Protein 2KMF (pdb70)

CATH classification: 1.20.58.810

Secondary structure (DSSP, 8-state):
-----SS--SS--S-HHHHHHHHHHHHHHHHHS-TT-TTHHHHHHHHHHHHHHHHHHTHHHH-SSS-HHHHHHHHHHHHHHHHHHHHSSPPPPHHHHHHHHHHHHHHHHHHHHT-

Sequence (115 aa):
GPLGSCDSGTGLTGNYSQDTLTVIATLREAIDLPQDAPNRQEVQDTARGQINDYISRYRRKGDAGGLKSFTTMQTALNSLAGYYTSYGARPIPEKLKKRLQLEFTQAERSIERGVGPLGSCDSGTGLTGNYSQDTLTVIATLREAIDLPQDAPNRQEVQDTARGQINDYISRYRRKGDAGGLKSFTTMQTALNSLAGYYTSYGARPIPEKLKKRLQLEFTQAERSIERGVGPLGSCDSGTGLTGNYSQDTLTVIATLREAIDLPQDAPNRQEVQDTARGQINDYISRYRRKGDAGGLKSFTTMQTALNSLAGYYTSYGARPIPEKLKKRLQLEFTQAERSIERGVGPLGSCDSGTGLTGNYSQDTLTVIATLREAIDLPQDAPNRQEVQDTARGQINDYISRYRRKGDAGGLKSFTTMQTALNSLAGYYTSYGARPIPEKLKKRLQLEFTQAERSIERGVGPLGSCDSGTGLTGNYSQDTLTVIATLREAIDLPQDAPNRQEVQDTARGQINDYISRYRRKGDAGGLKSFTTMQTALNSLAGYYTSYGARPIPEKLKKRLQLEFTQAERSIERGVGPLGSCDSGTGLTGNYSQDTLTVIATLREAIDLPQDAPNRQEVQDTARGQINDYISRYRRKGDAGGLKSFTTMQTALNSLAGYYTSYGARPIPEKLKKRLQLEFTQAERSIERGVGPLGSCDSGTGLTGNYSQDTLTVIATLREAIDLPQDAPNRQEVQDTARGQINDYISRYRRKGDAGGLKSFTTMQTALNSLAGYYTSYGARPIPEKLKKRLQLEFTQAERSIERGVGPLGSCDSGTGLTGNYSQDTLTVIATLREAIDLPQDAPNRQEVQDTARGQINDYISRYRRKGDAGGLKSFTTMQTALNSLAGYYTSYGARPIPEKLKKRLQLEFTQAERSIERGVGPLGSCDSGTGLTGNYSQDTLTVIATLREAIDLPQDAPNRQEVQDTARGQINDYISRYRRKGDAGGLKSFTTMQTALNSLAGYYTSYGARPIPEKLKKRLQLEFTQAERSIERGVGPLGSCDSGTGLTGNYSQDTLTVIATLREAIDLPQDAPNRQEVQDTARGQINDYISRYRRKGDAGGLKSFTTMQTALNSLAGYYTSYGARPIPEKLKKRLQLEFTQAERSIERGVGPLGSCDSGTGLTGNYSQDTLTVIATLREAIDLPQDAPNRQEVQDTARGQINDYISRYRRKGDAGGLKSFTTMQTALNSLAGYYTSYGARPIPEKLKKRLQLEFTQAERSIERGVGPLGSCDSGTGLTGNYSQDTLTVIATLREAIDLPQDAPNRQEVQDTARGQINDYISRYRRKGDAGGLKSFTTMQTALNSLAGYYTSYGARPIPEKLKKRLQLEFTQAERSIERGVGPLGSCDSGTGLTGNYSQDTLTVIATLREAIDLPQDAPNRQEVQDTARGQINDYISRYRRKGDAGGLKSFTTMQTALNSLAGYYTSYGARPIPEKLKKRLQLEFTQAERSIERGVGPLGSCDSGTGLTGNYSQDTLTVIATLREAIDLPQDAPNRQEVQDTARGQINDYISRYRRKGDAGGLKSFTTMQTALNSLAGYYTSYGARPIPEKLKKRLQLEFTQAERSIERGVGPLGSCDSGTGLTGNYSQDTLTVIATLREAIDLPQDAPNRQEVQDTARGQINDYISRYRRKGDAGGLKSFTTMQTALNSLAGYYTSYGARPIPEKLKKRLQLEFTQAERSIERGVGPLGSCDSGTGLTGNYSQDTLTVIATLREAIDLPQDAPNRQEVQDTARGQINDYISRYRRKGDAGGLKSFTTMQTALNSLAGYYTSYGARPIPEKLKKRLQLEFTQAERSIERGVGPLGSCDSGTGLTGNYSQDTLTVIATLREAIDLPQDAPNRQEVQDTARGQINDYISRYRRKGDAGGLKSFTTMQTALNSLAGYYTSYGARPIPEKLKKRLQLEFTQAERSIERGVGPLGSCDSGTGLTGNYSQDTLTVIATLREAIDLPQDAPNRQEVQDTARGQINDYISRYRRKGDAGGLKSFTTMQTALNSLAGYYTSYGARPIPEKLKKRLQLEFTQAERSIERGVGPLGSCDSGTGLTGNYSQDTLTVIATLREAIDLPQDAPNRQEVQDTARGQINDYISRYRRKGDAGGLKSFTTMQTALNSLAGYYTSYGARPIPEKLKKRLQLEFTQAERSIERGVGPLGSCDSGTGLTGNYSQDTLTVIATLREAIDLPQDAPNRQEVQDTARGQINDYISRYRRKGDAGGLKSFTTMQTALNSLAGYYTSYGARPIPEKLKKRLQLEFTQAERSIERGV

GO terms:
  GO:0010206 photosystem II repair (P, IMP)
  GO:0010207 photosystem II assembly (P, IMP)
  GO:0030096 plasma membrane-derived thylakoid photosystem II (C, IDA)

Organism: Synechocystis sp. (strain ATCC 27184 / PCC 6803 / Kazusa) (NCBI:txid1111708)

Foldseek 3Di:
DDDDAPPDDLQAPLDLLVLLVRLLVLVLCLLVDDPPDPCNLVSLVSSLRSLCVNCVSCVVVPVDPPQPLNNLSVCLSVVVNCVCVVVPSDRDDPVVSVVSNVSSVVNNVSSVVVD

InterPro domains:
  IPR017488 Photosystem II Psb27, cyanobacteria [TIGR03044] (7-133)
  IPR025585 Photosystem II Psb27 [MF_01481] (6-130)
  IPR025585 Photosystem II Psb27 [PF13326] (25-129)
  IPR025585 Photosystem II Psb27 [PTHR34041] (27-129)
  IPR038450 Photosystem II Psb27 superfamily [G3DSA:1.20.58.810] (24-134)

Solvent-accessible surface area: 6934 Å² total; per-residue (Å²): 112,132,159,76,95,143,112,102,57,56,34,18,83,42,55,32,66,87,0,0,98,25,0,4,47,26,0,52,115,2,10,94,31,79,111,124,13,134,58,19,96,121,26,3,89,69,0,74,19,2,3,71,43,0,6,66,97,21,110,223,79,40,96,25,79,58,30,135,1,1,54,39,0,52,89,5,0,72,50,0,7,30,56,8,84,77,139,28,39,155,67,16,64,106,169,11,49,127,142,4,45,104,45,0,29,91,0,61,148,10,34,155,175,48,63

Structure (mmCIF, N/CA/C/O backbone):
data_2KMF
#
_entry.id   2KMF
#
loop_
_atom_site.group_PDB
_atom_site.id
_atom_site.type_symbol
_atom_site.label_atom_id
_atom_site.label_alt_id
_atom_site.label_comp_id
_atom_site.label_asym_id
_atom_site.label_entity_id
_atom_site.label_seq_id
_atom_site.pdbx_PDB_ins_code
_atom_site.Cartn_x
_atom_site.Cartn_y
_atom_site.Cartn_z
_atom_site.occupancy
_atom_site.B_iso_or_equiv
_atom_site.auth_seq_id
_atom_site.auth_comp_id
_atom_site.auth_asym_id
_atom_site.auth_atom_id
_atom_site.pdbx_PDB_model_num
ATOM 1 N N . GLY A 1 1 ? 19.180 0.914 -16.284 1.00 0.00 -4 GLY A N 1
ATOM 2 C CA . GLY A 1 1 ? 18.696 0.433 -14.960 1.00 0.00 -4 GLY A CA 1
ATOM 3 C C . GLY A 1 1 ? 19.739 0.742 -13.889 1.00 0.00 -4 GLY A C 1
ATOM 4 O O . GLY A 1 1 ? 20.182 -0.150 -13.166 1.00 0.00 -4 GLY A O 1
ATOM 10 N N . PRO A 1 2 ? 20.134 1.983 -13.777 1.00 0.00 -3 PRO A N 1
ATOM 11 C CA . PRO A 1 2 ? 21.149 2.419 -12.769 1.00 0.00 -3 PRO A CA 1
ATOM 12 C C . PRO A 1 2 ? 20.629 2.280 -11.336 1.00 0.00 -3 PRO A C 1
ATOM 13 O O . PRO A 1 2 ? 21.411 2.241 -10.385 1.00 0.00 -3 PRO A O 1
ATOM 24 N N . LEU A 1 3 ? 19.310 2.206 -11.189 1.00 0.00 -2 LEU A N 1
ATOM 25 C CA . LEU A 1 3 ? 18.707 2.072 -9.866 1.00 0.00 -2 LEU A CA 1
ATOM 26 C C . LEU A 1 3 ? 18.847 0.636 -9.365 1.00 0.00 -2 LEU A C 1
ATOM 27 O O . LEU A 1 3 ? 18.678 -0.318 -10.124 1.00 0.00 -2 LEU A O 1
ATOM 43 N N . GLY A 1 4 ? 19.157 0.494 -8.079 1.00 0.00 -1 GLY A N 1
ATOM 44 C CA . GLY A 1 4 ? 19.319 -0.825 -7.479 1.00 0.00 -1 GLY A CA 1
ATOM 45 C C . GLY A 1 4 ? 20.120 -0.736 -6.184 1.00 0.00 -1 GLY A C 1
ATOM 46 O O . GLY A 1 4 ? 21.341 -0.578 -6.209 1.00 0.00 -1 GLY A O 1
ATOM 50 N N . SER A 1 5 ? 19.426 -0.840 -5.056 1.00 0.00 0 SER A N 1
ATOM 51 C CA . SER A 1 5 ? 20.085 -0.766 -3.758 1.00 0.00 0 SER A CA 1
ATOM 52 C C . SER A 1 5 ? 20.788 -2.084 -3.440 1.00 0.00 0 SER A C 1
ATOM 53 O O . SER A 1 5 ? 20.482 -3.119 -4.031 1.00 0.00 0 SER A O 1
ATOM 61 N N . CYS A 1 6 ? 21.732 -2.034 -2.504 1.00 0.00 1 CYS A N 1
ATOM 62 C CA . CYS A 1 6 ? 22.471 -3.230 -2.114 1.00 0.00 1 CYS A CA 1
ATOM 63 C C . CYS A 1 6 ? 21.534 -4.254 -1.481 1.00 0.00 1 CYS A C 1
ATOM 64 O O . CYS A 1 6 ? 21.666 -5.455 -1.711 1.00 0.00 1 CYS A O 1
ATOM 72 N N . ASP A 1 7 ? 20.588 -3.768 -0.686 1.00 0.00 2 ASP A N 1
ATOM 73 C CA . ASP A 1 7 ? 19.631 -4.647 -0.026 1.00 0.00 2 ASP A CA 1
ATOM 74 C C . ASP A 1 7 ? 18.666 -5.243 -1.043 1.00 0.00 2 ASP A C 1
ATOM 75 O O . ASP A 1 7 ? 18.422 -4.659 -2.098 1.00 0.00 2 ASP A O 1
ATOM 84 N N . SER A 1 8 ? 18.117 -6.414 -0.717 1.00 0.00 3 SER A N 1
ATOM 85 C CA . SER A 1 8 ? 17.171 -7.093 -1.605 1.00 0.00 3 SER A CA 1
ATOM 86 C C . SER A 1 8 ? 15.944 -7.550 -0.823 1.00 0.00 3 SER A C 1
ATOM 87 O O . SER A 1 8 ? 16.063 -8.203 0.214 1.00 0.00 3 SER A O 1
ATOM 95 N N . GLY A 1 9 ? 14.764 -7.197 -1.329 1.00 0.00 4 GLY A N 1
ATOM 96 C CA . GLY A 1 9 ? 13.508 -7.569 -0.678 1.00 0.00 4 GLY A CA 1
ATOM 97 C C . GLY A 1 9 ? 13.011 -6.448 0.229 1.00 0.00 4 GLY A C 1
ATOM 98 O O . GLY A 1 9 ? 13.670 -6.086 1.205 1.00 0.00 4 GLY A O 1
ATOM 102 N N . THR A 1 10 ? 11.842 -5.904 -0.098 1.00 0.00 5 THR A N 1
ATOM 103 C CA . THR A 1 10 ? 11.262 -4.825 0.695 1.00 0.00 5 THR A CA 1
ATOM 104 C C . THR A 1 10 ? 10.896 -5.327 2.086 1.00 0.00 5 THR A C 1
ATOM 105 O O . THR A 1 10 ? 10.931 -4.574 3.061 1.00 0.00 5 THR A O 1
ATOM 116 N N . GLY A 1 11 ? 10.546 -6.605 2.169 1.00 0.00 6 GLY A N 1
ATOM 117 C CA . GLY A 1 11 ? 10.172 -7.209 3.445 1.00 0.00 6 GLY A CA 1
ATOM 118 C C . GLY A 1 11 ? 9.323 -8.464 3.240 1.00 0.00 6 GLY A C 1
ATOM 119 O O . GLY A 1 11 ? 9.205 -9.294 4.141 1.00 0.00 6 GLY A O 1
ATOM 123 N N . LEU A 1 12 ? 8.733 -8.597 2.055 1.00 0.00 7 LEU A N 1
ATOM 124 C CA . LEU A 1 12 ? 7.900 -9.757 1.753 1.00 0.00 7 LEU A CA 1
ATOM 125 C C . LEU A 1 12 ? 8.757 -11.017 1.700 1.00 0.00 7 LEU A C 1
ATOM 126 O O . LEU A 1 12 ? 9.903 -10.978 1.254 1.00 0.00 7 LEU A O 1
ATOM 142 N N . THR A 1 13 ? 8.196 -12.138 2.161 1.00 0.00 8 THR A N 1
ATOM 143 C CA . THR A 1 13 ? 8.924 -13.413 2.167 1.00 0.00 8 THR A CA 1
ATOM 144 C C . THR A 1 13 ? 8.353 -14.363 1.113 1.00 0.00 8 THR A C 1
ATOM 145 O O . THR A 1 13 ? 8.870 -15.462 0.914 1.00 0.00 8 THR A O 1
ATOM 156 N N . GLY A 1 14 ? 7.288 -13.930 0.436 1.00 0.00 9 GLY A N 1
ATOM 157 C CA . GLY A 1 14 ? 6.654 -14.748 -0.601 1.00 0.00 9 GLY A CA 1
ATOM 158 C C . GLY A 1 14 ? 5.421 -15.467 -0.064 1.00 0.00 9 GLY A C 1
ATOM 159 O O . GLY A 1 14 ? 4.664 -16.066 -0.829 1.00 0.00 9 GLY A O 1
ATOM 163 N N . ASN A 1 15 ? 5.206 -15.393 1.249 1.00 0.00 10 ASN A N 1
ATOM 164 C CA . ASN A 1 15 ? 4.038 -16.028 1.861 1.00 0.00 10 ASN A CA 1
ATOM 165 C C . ASN A 1 15 ? 2.891 -15.028 1.907 1.00 0.00 10 ASN A C 1
ATOM 166 O O . ASN A 1 15 ? 2.964 -14.013 2.589 1.00 0.00 10 ASN A O 1
ATOM 177 N N . TYR A 1 16 ? 1.845 -15.312 1.159 1.00 0.00 11 TYR A N 1
ATOM 178 C CA . TYR A 1 16 ? 0.693 -14.423 1.095 1.00 0.00 11 TYR A CA 1
ATOM 179 C C . TYR A 1 16 ? 0.170 -14.073 2.491 1.00 0.00 11 TYR A C 1
ATOM 180 O O . TYR A 1 16 ? -0.324 -12.968 2.715 1.00 0.00 11 TYR A O 1
ATOM 198 N N . SER A 1 17 ? 0.253 -15.024 3.414 1.00 0.00 12 SER A N 1
ATOM 199 C CA . SER A 1 17 ? -0.243 -14.806 4.771 1.00 0.00 12 SER A CA 1
ATOM 200 C C . SER A 1 17 ? 0.504 -13.679 5.493 1.00 0.00 12 SER A C 1
ATOM 201 O O . SER A 1 17 ? -0.103 -12.701 5.931 1.00 0.00 12 SER A O 1
ATOM 209 N N . GLN A 1 18 ? 1.814 -13.837 5.627 1.00 0.00 13 GLN A N 1
ATOM 210 C CA . GLN A 1 18 ? 2.645 -12.839 6.313 1.00 0.00 13 GLN A CA 1
ATOM 211 C C . GLN A 1 18 ? 2.901 -11.622 5.433 1.00 0.00 13 GLN A C 1
ATOM 212 O O . GLN A 1 18 ? 3.051 -10.509 5.931 1.00 0.00 13 GLN A O 1
ATOM 226 N N . ASP A 1 19 ? 2.984 -11.844 4.130 1.00 0.00 14 ASP A N 1
ATOM 227 C CA . ASP A 1 19 ? 3.261 -10.760 3.198 1.00 0.00 14 ASP A CA 1
ATOM 228 C C . ASP A 1 19 ? 2.196 -9.682 3.300 1.00 0.00 14 ASP A C 1
ATOM 229 O O . ASP A 1 19 ? 2.508 -8.493 3.289 1.00 0.00 14 ASP A O 1
ATOM 238 N N . THR A 1 20 ? 0.942 -10.097 3.411 1.00 0.00 15 THR A N 1
ATOM 239 C CA . THR A 1 20 ? -0.153 -9.146 3.527 1.00 0.00 15 THR A CA 1
ATOM 240 C C . THR A 1 20 ? 0.034 -8.296 4.782 1.00 0.00 15 THR A C 1
ATOM 241 O O . THR A 1 20 ? -0.112 -7.075 4.749 1.00 0.00 15 THR A O 1
ATOM 252 N N . LEU A 1 21 ? 0.369 -8.959 5.884 1.00 0.00 16 LEU A N 1
ATOM 253 C CA . LEU A 1 21 ? 0.594 -8.270 7.148 1.00 0.00 16 LEU A CA 1
ATOM 254 C C . LEU A 1 21 ? 1.822 -7.366 7.074 1.00 0.00 16 LEU A C 1
ATOM 255 O O . LEU A 1 21 ? 1.834 -6.277 7.644 1.00 0.00 16 LEU A O 1
ATOM 271 N N . THR A 1 22 ? 2.864 -7.834 6.388 1.00 0.00 17 THR A N 1
ATOM 272 C CA . THR A 1 22 ? 4.099 -7.062 6.270 1.00 0.00 17 THR A CA 1
ATOM 273 C C . THR A 1 22 ? 3.842 -5.718 5.596 1.00 0.00 17 THR A C 1
ATOM 274 O O . THR A 1 22 ? 4.283 -4.679 6.085 1.00 0.00 17 THR A O 1
ATOM 285 N N . VAL A 1 23 ? 3.125 -5.738 4.476 1.00 0.00 18 VAL A N 1
ATOM 286 C CA . VAL A 1 23 ? 2.826 -4.501 3.771 1.00 0.00 18 VAL A CA 1
ATOM 287 C C . VAL A 1 23 ? 1.901 -3.625 4.617 1.00 0.00 18 VAL A C 1
ATOM 288 O O . VAL A 1 23 ? 2.042 -2.402 4.640 1.00 0.00 18 VAL A O 1
ATOM 301 N N . ILE A 1 24 ? 0.967 -4.259 5.326 1.00 0.00 19 ILE A N 1
ATOM 302 C CA . ILE A 1 24 ? 0.039 -3.527 6.185 1.00 0.00 19 ILE A CA 1
ATOM 303 C C . ILE A 1 24 ? 0.783 -2.851 7.334 1.00 0.00 19 ILE A C 1
ATOM 304 O O . ILE A 1 24 ? 0.557 -1.676 7.622 1.00 0.00 19 ILE A O 1
ATOM 320 N N . ALA A 1 25 ? 1.659 -3.599 7.995 1.00 0.00 20 ALA A N 1
ATOM 321 C CA . ALA A 1 25 ? 2.404 -3.041 9.114 1.00 0.00 20 ALA A CA 1
ATOM 322 C C . ALA A 1 25 ? 3.191 -1.819 8.658 1.00 0.00 20 ALA A C 1
ATOM 323 O O . ALA A 1 25 ? 3.217 -0.798 9.345 1.00 0.00 20 ALA A O 1
ATOM 330 N N . THR A 1 26 ? 3.822 -1.925 7.492 1.00 0.00 21 THR A N 1
ATOM 331 C CA . THR A 1 26 ? 4.597 -0.816 6.948 1.00 0.00 21 THR A CA 1
ATOM 332 C C . THR A 1 26 ? 3.695 0.361 6.575 1.00 0.00 21 THR A C 1
ATOM 333 O O . THR A 1 26 ? 4.017 1.514 6.849 1.00 0.00 21 THR A O 1
ATOM 344 N N . LEU A 1 27 ? 2.579 0.067 5.914 1.00 0.00 22 LEU A N 1
ATOM 345 C CA . LEU A 1 27 ? 1.666 1.121 5.488 1.00 0.00 22 LEU A CA 1
ATOM 346 C C . LEU A 1 27 ? 1.034 1.848 6.669 1.00 0.00 22 LEU A C 1
ATOM 347 O O . LEU A 1 27 ? 0.930 3.071 6.653 1.00 0.00 22 LEU A O 1
ATOM 363 N N . ARG A 1 28 ? 0.595 1.108 7.683 1.00 0.00 23 ARG A N 1
ATOM 364 C CA . ARG A 1 28 ? -0.040 1.744 8.833 1.00 0.00 23 ARG A CA 1
ATOM 365 C C . ARG A 1 28 ? 0.906 2.739 9.503 1.00 0.00 23 ARG A C 1
ATOM 366 O O . ARG A 1 28 ? 0.524 3.873 9.778 1.00 0.00 23 ARG A O 1
ATOM 387 N N . GLU A 1 29 ? 2.140 2.312 9.760 1.00 0.00 24 GLU A N 1
ATOM 388 C CA . GLU A 1 29 ? 3.117 3.191 10.399 1.00 0.00 24 GLU A CA 1
ATOM 389 C C . GLU A 1 29 ? 3.573 4.287 9.442 1.00 0.00 24 GLU A C 1
ATOM 390 O O . GLU A 1 29 ? 3.836 5.417 9.859 1.00 0.00 24 GLU A O 1
ATOM 402 N N . ALA A 1 30 ? 3.677 3.949 8.164 1.00 0.00 25 ALA A N 1
ATOM 403 C CA . ALA A 1 30 ? 4.114 4.917 7.166 1.00 0.00 25 ALA A CA 1
ATOM 404 C C . ALA A 1 30 ? 3.197 6.135 7.146 1.00 0.00 25 ALA A C 1
ATOM 405 O O . ALA A 1 30 ? 3.668 7.270 7.166 1.00 0.00 25 ALA A O 1
ATOM 412 N N . ILE A 1 31 ? 1.887 5.902 7.098 1.00 0.00 26 ILE A N 1
ATOM 413 C CA . ILE A 1 31 ? 0.938 7.009 7.066 1.00 0.00 26 ILE A CA 1
ATOM 414 C C . ILE A 1 31 ? 0.774 7.627 8.455 1.00 0.00 26 ILE A C 1
ATOM 415 O O . ILE A 1 31 ? 0.296 8.754 8.590 1.00 0.00 26 ILE A O 1
ATOM 431 N N . ASP A 1 32 ? 1.179 6.885 9.482 1.00 0.00 27 ASP A N 1
ATOM 432 C CA . ASP A 1 32 ? 1.080 7.369 10.859 1.00 0.00 27 ASP A CA 1
ATOM 433 C C . ASP A 1 32 ? 2.100 8.475 11.132 1.00 0.00 27 ASP A C 1
ATOM 434 O O . ASP A 1 32 ? 1.812 9.432 11.852 1.00 0.00 27 ASP A O 1
ATOM 443 N N . LEU A 1 33 ? 3.299 8.327 10.572 1.00 0.00 28 LEU A N 1
ATOM 444 C CA . LEU A 1 33 ? 4.357 9.309 10.783 1.00 0.00 28 LEU A CA 1
ATOM 445 C C . LEU A 1 33 ? 3.813 10.734 10.608 1.00 0.00 28 LEU A C 1
ATOM 446 O O . LEU A 1 33 ? 2.836 10.947 9.890 1.00 0.00 28 LEU A O 1
ATOM 462 N N . PRO A 1 34 ? 4.431 11.711 11.227 1.00 0.00 29 PRO A N 1
ATOM 463 C CA . PRO A 1 34 ? 3.999 13.130 11.102 1.00 0.00 29 PRO A CA 1
ATOM 464 C C . PRO A 1 34 ? 4.372 13.687 9.732 1.00 0.00 29 PRO A C 1
ATOM 465 O O . PRO A 1 34 ? 5.413 13.336 9.174 1.00 0.00 29 PRO A O 1
ATOM 476 N N . GLN A 1 35 ? 3.525 14.550 9.193 1.00 0.00 30 GLN A N 1
ATOM 477 C CA . GLN A 1 35 ? 3.786 15.137 7.884 1.00 0.00 30 GLN A CA 1
ATOM 478 C C . GLN A 1 35 ? 5.062 15.978 7.914 1.00 0.00 30 GLN A C 1
ATOM 479 O O . GLN A 1 35 ? 5.575 16.377 6.869 1.00 0.00 30 GLN A O 1
ATOM 493 N N . ASP A 1 36 ? 5.564 16.249 9.117 1.00 0.00 31 ASP A N 1
ATOM 494 C CA . ASP A 1 36 ? 6.778 17.051 9.276 1.00 0.00 31 ASP A CA 1
ATOM 495 C C . ASP A 1 36 ? 8.025 16.160 9.302 1.00 0.00 31 ASP A C 1
ATOM 496 O O . ASP A 1 36 ? 9.144 16.650 9.439 1.00 0.00 31 ASP A O 1
ATOM 505 N N . ALA A 1 37 ? 7.825 14.848 9.180 1.00 0.00 32 ALA A N 1
ATOM 506 C CA . ALA A 1 37 ? 8.946 13.906 9.201 1.00 0.00 32 ALA A CA 1
ATOM 507 C C . ALA A 1 37 ? 9.862 14.107 7.975 1.00 0.00 32 ALA A C 1
ATOM 508 O O . ALA A 1 37 ? 9.365 14.282 6.862 1.00 0.00 32 ALA A O 1
ATOM 515 N N . PRO A 1 38 ? 11.174 14.070 8.140 1.00 0.00 33 PRO A N 1
ATOM 516 C CA . PRO A 1 38 ? 12.126 14.240 6.997 1.00 0.00 33 PRO A CA 1
ATOM 517 C C . PRO A 1 38 ? 12.146 13.012 6.083 1.00 0.00 33 PRO A C 1
ATOM 518 O O . PRO A 1 38 ? 12.585 13.086 4.936 1.00 0.00 33 PRO A O 1
ATOM 529 N N . ASN A 1 39 ? 11.679 11.882 6.610 1.00 0.00 34 ASN A N 1
ATOM 530 C CA . ASN A 1 39 ? 11.652 10.636 5.847 1.00 0.00 34 ASN A CA 1
ATOM 531 C C . ASN A 1 39 ? 10.364 10.534 5.043 1.00 0.00 34 ASN A C 1
ATOM 532 O O . ASN A 1 39 ? 9.950 9.444 4.666 1.00 0.00 34 ASN A O 1
ATOM 543 N N . ARG A 1 40 ? 9.727 11.670 4.792 1.00 0.00 35 ARG A N 1
ATOM 544 C CA . ARG A 1 40 ? 8.481 11.664 4.038 1.00 0.00 35 ARG A CA 1
ATOM 545 C C . ARG A 1 40 ? 8.705 11.063 2.651 1.00 0.00 35 ARG A C 1
ATOM 546 O O . ARG A 1 40 ? 7.913 10.258 2.183 1.00 0.00 35 ARG A O 1
ATOM 567 N N . GLN A 1 41 ? 9.782 11.463 1.993 1.00 0.00 36 GLN A N 1
ATOM 568 C CA . GLN A 1 41 ? 10.076 10.939 0.662 1.00 0.00 36 GLN A CA 1
ATOM 569 C C . GLN A 1 41 ? 10.610 9.505 0.740 1.00 0.00 36 GLN A C 1
ATOM 570 O O . GLN A 1 41 ? 10.279 8.664 -0.094 1.00 0.00 36 GLN A O 1
ATOM 584 N N . GLU A 1 42 ? 11.462 9.249 1.730 1.00 0.00 37 GLU A N 1
ATOM 585 C CA . GLU A 1 42 ? 12.071 7.928 1.897 1.00 0.00 37 GLU A CA 1
ATOM 586 C C . GLU A 1 42 ? 11.046 6.861 2.289 1.00 0.00 37 GLU A C 1
ATOM 587 O O . GLU A 1 42 ? 11.066 5.751 1.758 1.00 0.00 37 GLU A O 1
ATOM 599 N N . VAL A 1 43 ? 10.166 7.191 3.227 1.00 0.00 38 VAL A N 1
ATOM 600 C CA . VAL A 1 43 ? 9.162 6.238 3.687 1.00 0.00 38 VAL A CA 1
ATOM 601 C C . VAL A 1 43 ? 8.197 5.889 2.553 1.00 0.00 38 VAL A C 1
ATOM 602 O O . VAL A 1 43 ? 7.753 4.746 2.435 1.00 0.00 38 VAL A O 1
ATOM 615 N N . GLN A 1 44 ? 7.889 6.875 1.717 1.00 0.00 39 GLN A N 1
ATOM 616 C CA . GLN A 1 44 ? 6.989 6.656 0.589 1.00 0.00 39 GLN A CA 1
ATOM 617 C C . GLN A 1 44 ? 7.591 5.647 -0.385 1.00 0.00 39 GLN A C 1
ATOM 618 O O . GLN A 1 44 ? 6.901 4.751 -0.869 1.00 0.00 39 GLN A O 1
ATOM 632 N N . ASP A 1 45 ? 8.882 5.794 -0.660 1.00 0.00 40 ASP A N 1
ATOM 633 C CA . ASP A 1 45 ? 9.563 4.882 -1.571 1.00 0.00 40 ASP A CA 1
ATOM 634 C C . ASP A 1 45 ? 9.570 3.467 -1.002 1.00 0.00 40 ASP A C 1
ATOM 635 O O . ASP A 1 45 ? 9.379 2.493 -1.730 1.00 0.00 40 ASP A O 1
ATOM 644 N N . THR A 1 46 ? 9.796 3.361 0.303 1.00 0.00 41 THR A N 1
ATOM 645 C CA . THR A 1 46 ? 9.829 2.058 0.959 1.00 0.00 41 THR A CA 1
ATOM 646 C C . THR A 1 46 ? 8.478 1.363 0.836 1.00 0.00 41 THR A C 1
ATOM 647 O O . THR A 1 46 ? 8.402 0.198 0.443 1.00 0.00 41 THR A O 1
ATOM 658 N N . ALA A 1 47 ? 7.412 2.084 1.169 1.00 0.00 42 ALA A N 1
ATOM 659 C CA . ALA A 1 47 ? 6.067 1.528 1.089 1.00 0.00 42 ALA A CA 1
ATOM 660 C C . ALA A 1 47 ? 5.708 1.203 -0.361 1.00 0.00 42 ALA A C 1
ATOM 661 O O . ALA A 1 47 ? 5.086 0.178 -0.639 1.00 0.00 42 ALA A O 1
ATOM 668 N N . ARG A 1 48 ? 6.105 2.077 -1.281 1.00 0.00 43 ARG A N 1
ATOM 669 C CA . ARG A 1 48 ? 5.812 1.856 -2.689 1.00 0.00 43 ARG A CA 1
ATOM 670 C C . ARG A 1 48 ? 6.378 0.511 -3.124 1.00 0.00 43 ARG A C 1
ATOM 671 O O . ARG A 1 48 ? 5.767 -0.202 -3.922 1.00 0.00 43 ARG A O 1
ATOM 692 N N . GLY A 1 49 ? 7.538 0.160 -2.580 1.00 0.00 44 GLY A N 1
ATOM 693 C CA . GLY A 1 49 ? 8.161 -1.113 -2.911 1.00 0.00 44 GLY A CA 1
ATOM 694 C C . GLY A 1 49 ? 7.272 -2.274 -2.471 1.00 0.00 44 GLY A C 1
ATOM 695 O O . GLY A 1 49 ? 7.087 -3.238 -3.212 1.00 0.00 44 GLY A O 1
ATOM 699 N N . GLN A 1 50 ? 6.715 -2.169 -1.265 1.00 0.00 45 GLN A N 1
ATOM 700 C CA . GLN A 1 50 ? 5.837 -3.218 -0.749 1.00 0.00 45 GLN A CA 1
ATOM 701 C C . GLN A 1 50 ? 4.574 -3.315 -1.595 1.00 0.00 45 GLN A C 1
ATOM 702 O O . GLN A 1 50 ? 4.091 -4.409 -1.881 1.00 0.00 45 GLN A O 1
ATOM 716 N N . ILE A 1 51 ? 4.038 -2.165 -1.977 1.00 0.00 46 ILE A N 1
ATOM 717 C CA . ILE A 1 51 ? 2.819 -2.129 -2.780 1.00 0.00 46 ILE A CA 1
ATOM 718 C C . ILE A 1 51 ? 3.018 -2.824 -4.124 1.00 0.00 46 ILE A C 1
ATOM 719 O O . ILE A 1 51 ? 2.251 -3.713 -4.493 1.00 0.00 46 ILE A O 1
ATOM 735 N N . ASN A 1 52 ? 4.038 -2.403 -4.856 1.00 0.00 47 ASN A N 1
ATOM 736 C CA . ASN A 1 52 ? 4.311 -2.983 -6.163 1.00 0.00 47 ASN A CA 1
ATOM 737 C C . ASN A 1 52 ? 4.719 -4.446 -6.045 1.00 0.00 47 ASN A C 1
ATOM 738 O O . ASN A 1 52 ? 4.270 -5.285 -6.823 1.00 0.00 47 ASN A O 1
ATOM 749 N N . ASP A 1 53 ? 5.574 -4.741 -5.073 1.00 0.00 48 ASP A N 1
ATOM 750 C CA . ASP A 1 53 ? 6.046 -6.107 -4.864 1.00 0.00 48 ASP A CA 1
ATOM 751 C C . ASP A 1 53 ? 4.904 -7.039 -4.449 1.00 0.00 48 ASP A C 1
ATOM 752 O O . ASP A 1 53 ? 4.846 -8.189 -4.882 1.00 0.00 48 ASP A O 1
ATOM 761 N N . TYR A 1 54 ? 4.020 -6.546 -3.589 1.00 0.00 49 TYR A N 1
ATOM 762 C CA . TYR A 1 54 ? 2.904 -7.349 -3.095 1.00 0.00 49 TYR A CA 1
ATOM 763 C C . TYR A 1 54 ? 2.013 -7.845 -4.229 1.00 0.00 49 TYR A C 1
ATOM 764 O O . TYR A 1 54 ? 1.818 -9.049 -4.391 1.00 0.00 49 TYR A O 1
ATOM 782 N N . ILE A 1 55 ? 1.465 -6.927 -5.014 1.00 0.00 50 ILE A N 1
ATOM 783 C CA . ILE A 1 55 ? 0.591 -7.329 -6.113 1.00 0.00 50 ILE A CA 1
ATOM 784 C C . ILE A 1 55 ? 1.395 -7.971 -7.246 1.00 0.00 50 ILE A C 1
ATOM 785 O O . ILE A 1 55 ? 0.899 -8.872 -7.912 1.00 0.00 50 ILE A O 1
ATOM 801 N N . SER A 1 56 ? 2.619 -7.499 -7.472 1.00 0.00 51 SER A N 1
ATOM 802 C CA . SER A 1 56 ? 3.441 -8.046 -8.552 1.00 0.00 51 SER A CA 1
ATOM 803 C C . SER A 1 56 ? 3.680 -9.545 -8.382 1.00 0.00 51 SER A C 1
ATOM 804 O O . SER A 1 56 ? 3.527 -10.313 -9.333 1.00 0.00 51 SER A O 1
ATOM 812 N N . ARG A 1 57 ? 4.065 -9.961 -7.179 1.00 0.00 52 ARG A N 1
ATOM 813 C CA . ARG A 1 57 ? 4.327 -11.376 -6.931 1.00 0.00 52 ARG A CA 1
ATOM 814 C C . ARG A 1 57 ? 3.025 -12.163 -6.836 1.00 0.00 52 ARG A C 1
ATOM 815 O O . ARG A 1 57 ? 2.952 -13.312 -7.276 1.00 0.00 52 ARG A O 1
ATOM 836 N N . TYR A 1 58 ? 1.997 -11.542 -6.258 1.00 0.00 53 TYR A N 1
ATOM 837 C CA . TYR A 1 58 ? 0.695 -12.194 -6.107 1.00 0.00 53 TYR A CA 1
ATOM 838 C C . TYR A 1 58 ? -0.264 -11.780 -7.232 1.00 0.00 53 TYR A C 1
ATOM 839 O O . TYR A 1 58 ? -1.472 -11.986 -7.132 1.00 0.00 53 TYR A O 1
ATOM 857 N N . ARG A 1 59 ? 0.286 -11.204 -8.304 1.00 0.00 54 ARG A N 1
ATOM 858 C CA . ARG A 1 59 ? -0.531 -10.775 -9.444 1.00 0.00 54 ARG A CA 1
ATOM 859 C C . ARG A 1 59 ? -1.276 -11.965 -10.047 1.00 0.00 54 ARG A C 1
ATOM 860 O O . ARG A 1 59 ? -2.464 -11.877 -10.354 1.00 0.00 54 ARG A O 1
ATOM 881 N N . ARG A 1 60 ? -0.557 -13.071 -10.227 1.00 0.00 55 ARG A N 1
ATOM 882 C CA . ARG A 1 60 ? -1.137 -14.281 -10.814 1.00 0.00 55 ARG A CA 1
ATOM 883 C C . ARG A 1 60 ? -1.771 -15.158 -9.740 1.00 0.00 55 ARG A C 1
ATOM 884 O O . ARG A 1 60 ? -2.252 -16.253 -10.027 1.00 0.00 55 ARG A O 1
ATOM 905 N N . LYS A 1 61 ? -1.765 -14.676 -8.501 1.00 0.00 56 LYS A N 1
ATOM 906 C CA . LYS A 1 61 ? -2.339 -15.442 -7.400 1.00 0.00 56 LYS A CA 1
ATOM 907 C C . LYS A 1 61 ? -3.802 -15.766 -7.688 1.00 0.00 56 LYS A C 1
ATOM 908 O O . LYS A 1 61 ? -4.241 -16.901 -7.506 1.00 0.00 56 LYS A O 1
ATOM 927 N N . GLY A 1 62 ? -4.552 -14.763 -8.132 1.00 0.00 57 GLY A N 1
ATOM 928 C CA . GLY A 1 62 ? -5.966 -14.957 -8.430 1.00 0.00 57 GLY A CA 1
ATOM 929 C C . GLY A 1 62 ? -6.541 -13.753 -9.161 1.00 0.00 57 GLY A C 1
ATOM 930 O O . GLY A 1 62 ? -7.699 -13.761 -9.573 1.00 0.00 57 GLY A O 1
ATOM 934 N N . ASP A 1 63 ? -5.729 -12.712 -9.305 1.00 0.00 58 ASP A N 1
ATOM 935 C CA . ASP A 1 63 ? -6.181 -11.505 -9.976 1.00 0.00 58 ASP A CA 1
ATOM 936 C C . ASP A 1 63 ? -7.459 -10.994 -9.321 1.00 0.00 58 ASP A C 1
ATOM 937 O O . ASP A 1 63 ? -8.300 -10.385 -9.980 1.00 0.00 58 ASP A O 1
ATOM 946 N N . ALA A 1 64 ? -7.596 -11.248 -8.019 1.00 0.00 59 ALA A N 1
ATOM 947 C CA . ALA A 1 64 ? -8.776 -10.809 -7.285 1.00 0.00 59 ALA A CA 1
ATOM 948 C C . ALA A 1 64 ? -10.020 -11.551 -7.765 1.00 0.00 59 ALA A C 1
ATOM 949 O O . ALA A 1 64 ? -9.992 -12.225 -8.794 1.00 0.00 59 ALA A O 1
ATOM 956 N N . GLY A 1 65 ? -11.109 -11.417 -7.011 1.00 0.00 60 GLY A N 1
ATOM 957 C CA . GLY A 1 65 ? -12.370 -12.074 -7.357 1.00 0.00 60 GLY A CA 1
ATOM 958 C C . GLY A 1 65 ? -12.558 -13.360 -6.560 1.00 0.00 60 GLY A C 1
ATOM 959 O O . GLY A 1 65 ? -13.580 -14.033 -6.686 1.00 0.00 60 GLY A O 1
ATOM 963 N N . GLY A 1 66 ? -11.567 -13.695 -5.735 1.00 0.00 61 GLY A N 1
ATOM 964 C CA . GLY A 1 66 ? -11.630 -14.909 -4.914 1.00 0.00 61 GLY A CA 1
ATOM 965 C C . GLY A 1 66 ? -11.239 -14.608 -3.473 1.00 0.00 61 GLY A C 1
ATOM 966 O O . GLY A 1 66 ? -11.858 -15.107 -2.534 1.00 0.00 61 GLY A O 1
ATOM 970 N N . LEU A 1 67 ? -10.205 -13.785 -3.306 1.00 0.00 62 LEU A N 1
ATOM 971 C CA . LEU A 1 67 ? -9.726 -13.415 -1.974 1.00 0.00 62 LEU A CA 1
ATOM 972 C C . LEU A 1 67 ? -10.113 -11.975 -1.657 1.00 0.00 62 LEU A C 1
ATOM 973 O O . LEU A 1 67 ? -9.791 -11.054 -2.409 1.00 0.00 62 LEU A O 1
ATOM 989 N N . LYS A 1 68 ? -10.791 -11.790 -0.534 1.00 0.00 63 LYS A N 1
ATOM 990 C CA . LYS A 1 68 ? -11.203 -10.458 -0.118 1.00 0.00 63 LYS A CA 1
ATOM 991 C C . LYS A 1 68 ? -9.982 -9.601 0.192 1.00 0.00 63 LYS A C 1
ATOM 992 O O . LYS A 1 68 ? -9.932 -8.425 -0.166 1.00 0.00 63 LYS A O 1
ATOM 1011 N N . SER A 1 69 ? -9.005 -10.194 0.872 1.00 0.00 64 SER A N 1
ATOM 1012 C CA . SER A 1 69 ? -7.794 -9.466 1.233 1.00 0.00 64 SER A CA 1
ATOM 1013 C C . SER A 1 69 ? -7.052 -8.976 -0.008 1.00 0.00 64 SER A C 1
ATOM 1014 O O . SER A 1 69 ? -6.689 -7.813 -0.095 1.00 0.00 64 SER A O 1
ATOM 1022 N N . PHE A 1 70 ? -6.826 -9.872 -0.960 1.00 0.00 65 PHE A N 1
ATOM 1023 C CA . PHE A 1 70 ? -6.114 -9.509 -2.186 1.00 0.00 65 PHE A CA 1
ATOM 1024 C C . PHE A 1 70 ? -6.891 -8.471 -2.993 1.00 0.00 65 PHE A C 1
ATOM 1025 O O . PHE A 1 70 ? -6.321 -7.492 -3.469 1.00 0.00 65 PHE A O 1
ATOM 1042 N N . THR A 1 71 ? -8.190 -8.699 -3.153 1.00 0.00 66 THR A N 1
ATOM 1043 C CA . THR A 1 71 ? -9.028 -7.781 -3.916 1.00 0.00 66 THR A CA 1
ATOM 1044 C C . THR A 1 71 ? -9.082 -6.412 -3.241 1.00 0.00 66 THR A C 1
ATOM 1045 O O . THR A 1 71 ? -8.882 -5.381 -3.883 1.00 0.00 66 THR A O 1
ATOM 1056 N N . THR A 1 72 ? -9.354 -6.418 -1.939 1.00 0.00 67 THR A N 1
ATOM 1057 C CA . THR A 1 72 ? -9.436 -5.177 -1.175 1.00 0.00 67 THR A CA 1
ATOM 1058 C C . THR A 1 72 ? -8.087 -4.469 -1.154 1.00 0.00 67 THR A C 1
ATOM 1059 O O . THR A 1 72 ? -8.006 -3.257 -1.355 1.00 0.00 67 THR A O 1
ATOM 1070 N N . MET A 1 73 ? -7.033 -5.235 -0.903 1.00 0.00 68 MET A N 1
ATOM 1071 C CA . MET A 1 73 ? -5.690 -4.678 -0.850 1.00 0.00 68 MET A CA 1
ATOM 1072 C C . MET A 1 73 ? -5.299 -4.116 -2.210 1.00 0.00 68 MET A C 1
ATOM 1073 O O . MET A 1 73 ? -4.731 -3.040 -2.308 1.00 0.00 68 MET A O 1
ATOM 1087 N N . GLN A 1 74 ? -5.612 -4.848 -3.263 1.00 0.00 69 GLN A N 1
ATOM 1088 C CA . GLN A 1 74 ? -5.273 -4.390 -4.598 1.00 0.00 69 GLN A CA 1
ATOM 1089 C C . GLN A 1 74 ? -5.718 -2.944 -4.791 1.00 0.00 69 GLN A C 1
ATOM 1090 O O . GLN A 1 74 ? -4.932 -2.091 -5.194 1.00 0.00 69 GLN A O 1
ATOM 1104 N N . THR A 1 75 ? -6.981 -2.670 -4.487 1.00 0.00 70 THR A N 1
ATOM 1105 C CA . THR A 1 75 ? -7.509 -1.319 -4.625 1.00 0.00 70 THR A CA 1
ATOM 1106 C C . THR A 1 75 ? -6.910 -0.363 -3.589 1.00 0.00 70 THR A C 1
ATOM 1107 O O . THR A 1 75 ? -6.541 0.764 -3.921 1.00 0.00 70 THR A O 1
ATOM 1118 N N . ALA A 1 76 ? -6.835 -0.799 -2.333 1.00 0.00 71 ALA A N 1
ATOM 1119 C CA . ALA A 1 76 ? -6.297 0.054 -1.272 1.00 0.00 71 ALA A CA 1
ATOM 1120 C C . ALA A 1 76 ? -4.860 0.475 -1.572 1.00 0.00 71 ALA A C 1
ATOM 1121 O O . ALA A 1 76 ? -4.525 1.657 -1.498 1.00 0.00 71 ALA A O 1
ATOM 1128 N N . LEU A 1 77 ? -4.015 -0.495 -1.902 1.00 0.00 72 LEU A N 1
ATOM 1129 C CA . LEU A 1 77 ? -2.617 -0.207 -2.201 1.00 0.00 72 LEU A CA 1
ATOM 1130 C C . LEU A 1 77 ? -2.495 0.670 -3.449 1.00 0.00 72 LEU A C 1
ATOM 1131 O O . LEU A 1 77 ? -1.696 1.603 -3.486 1.00 0.00 72 LEU A O 1
ATOM 1147 N N . ASN A 1 78 ? -3.281 0.368 -4.472 1.00 0.00 73 ASN A N 1
ATOM 1148 C CA . ASN A 1 78 ? -3.238 1.150 -5.702 1.00 0.00 73 ASN A CA 1
ATOM 1149 C C . ASN A 1 78 ? -3.709 2.581 -5.449 1.00 0.00 73 ASN A C 1
ATOM 1150 O O . ASN A 1 78 ? -3.126 3.538 -5.958 1.00 0.00 73 ASN A O 1
ATOM 1161 N N . SER A 1 79 ? -4.773 2.718 -4.659 1.00 0.00 74 SER A N 1
ATOM 1162 C CA . SER A 1 79 ? -5.320 4.035 -4.348 1.00 0.00 74 SER A CA 1
ATOM 1163 C C . SER A 1 79 ? -4.305 4.891 -3.603 1.00 0.00 74 SER A C 1
ATOM 1164 O O . SER A 1 79 ? -4.044 6.033 -3.982 1.00 0.00 74 SER A O 1
ATOM 1172 N N . LEU A 1 80 ? -3.746 4.329 -2.545 1.00 0.00 75 LEU A N 1
ATOM 1173 C CA . LEU A 1 80 ? -2.767 5.037 -1.732 1.00 0.00 75 LEU A CA 1
ATOM 1174 C C . LEU A 1 80 ? -1.466 5.279 -2.506 1.00 0.00 75 LEU A C 1
ATOM 1175 O O . LEU A 1 80 ? -0.820 6.314 -2.338 1.00 0.00 75 LEU A O 1
ATOM 1191 N N . ALA A 1 81 ? -1.090 4.331 -3.356 1.00 0.00 76 ALA A N 1
ATOM 1192 C CA . ALA A 1 81 ? 0.127 4.479 -4.146 1.00 0.00 76 ALA A CA 1
ATOM 1193 C C . ALA A 1 81 ? -0.011 5.685 -5.065 1.00 0.00 76 ALA A C 1
ATOM 1194 O O . ALA A 1 81 ? 0.947 6.428 -5.287 1.00 0.00 76 ALA A O 1
ATOM 1201 N N . GLY A 1 82 ? -1.216 5.875 -5.587 1.00 0.00 77 GLY A N 1
ATOM 1202 C CA . GLY A 1 82 ? -1.494 6.993 -6.475 1.00 0.00 77 GLY A CA 1
ATOM 1203 C C . GLY A 1 82 ? -1.354 8.331 -5.749 1.00 0.00 77 GLY A C 1
ATOM 1204 O O . GLY A 1 82 ? -0.963 9.328 -6.355 1.00 0.00 77 GLY A O 1
ATOM 1208 N N . TYR A 1 83 ? -1.690 8.354 -4.459 1.00 0.00 78 TYR A N 1
ATOM 1209 C CA . TYR A 1 83 ? -1.610 9.592 -3.682 1.00 0.00 78 TYR A CA 1
ATOM 1210 C C . TYR A 1 83 ? -0.181 10.145 -3.677 1.00 0.00 78 TYR A C 1
ATOM 1211 O O . TYR A 1 83 ? 0.026 11.337 -3.902 1.00 0.00 78 TYR A O 1
ATOM 1229 N N . TYR A 1 84 ? 0.796 9.290 -3.406 1.00 0.00 79 TYR A N 1
ATOM 1230 C CA . TYR A 1 84 ? 2.179 9.747 -3.365 1.00 0.00 79 TYR A CA 1
ATOM 1231 C C . TYR A 1 84 ? 2.621 10.286 -4.720 1.00 0.00 79 TYR A C 1
ATOM 1232 O O . TYR A 1 84 ? 3.210 11.361 -4.798 1.00 0.00 79 TYR A O 1
ATOM 1250 N N . THR A 1 85 ? 2.347 9.544 -5.784 1.00 0.00 80 THR A N 1
ATOM 1251 C CA . THR A 1 85 ? 2.741 9.979 -7.117 1.00 0.00 80 THR A CA 1
ATOM 1252 C C . THR A 1 85 ? 1.837 11.105 -7.633 1.00 0.00 80 THR A C 1
ATOM 1253 O O . THR A 1 85 ? 2.276 11.957 -8.405 1.00 0.00 80 THR A O 1
ATOM 1264 N N . SER A 1 86 ? 0.571 11.084 -7.224 1.00 0.00 81 SER A N 1
ATOM 1265 C CA . SER A 1 86 ? -0.391 12.091 -7.675 1.00 0.00 81 SER A CA 1
ATOM 1266 C C . SER A 1 86 ? -0.002 13.493 -7.223 1.00 0.00 81 SER A C 1
ATOM 1267 O O . SER A 1 86 ? -0.029 14.438 -8.011 1.00 0.00 81 SER A O 1
ATOM 1275 N N . TYR A 1 87 ? 0.344 13.626 -5.943 1.00 0.00 82 TYR A N 1
ATOM 1276 C CA . TYR A 1 87 ? 0.720 14.925 -5.381 1.00 0.00 82 TYR A CA 1
ATOM 1277 C C . TYR A 1 87 ? 2.226 14.990 -5.145 1.00 0.00 82 TYR A C 1
ATOM 1278 O O . TYR A 1 87 ? 2.808 16.072 -5.084 1.00 0.00 82 TYR A O 1
ATOM 1296 N N . GLY A 1 88 ? 2.853 13.821 -5.010 1.00 0.00 83 GLY A N 1
ATOM 1297 C CA . GLY A 1 88 ? 4.299 13.748 -4.774 1.00 0.00 83 GLY A CA 1
ATOM 1298 C C . GLY A 1 88 ? 4.600 13.372 -3.326 1.00 0.00 83 GLY A C 1
ATOM 1299 O O . GLY A 1 88 ? 4.093 12.372 -2.816 1.00 0.00 83 GLY A O 1
ATOM 1303 N N . ALA A 1 89 ? 5.439 14.174 -2.675 1.00 0.00 84 ALA A N 1
ATOM 1304 C CA . ALA A 1 89 ? 5.820 13.919 -1.287 1.00 0.00 84 ALA A CA 1
ATOM 1305 C C . ALA A 1 89 ? 4.799 14.510 -0.314 1.00 0.00 84 ALA A C 1
ATOM 1306 O O . ALA A 1 89 ? 4.973 14.430 0.902 1.00 0.00 84 ALA A O 1
ATOM 1313 N N . ARG A 1 90 ? 3.741 15.110 -0.851 1.00 0.00 85 ARG A N 1
ATOM 1314 C CA . ARG A 1 90 ? 2.713 15.714 -0.008 1.00 0.00 85 ARG A CA 1
ATOM 1315 C C . ARG A 1 90 ? 2.122 14.664 0.947 1.00 0.00 85 ARG A C 1
ATOM 1316 O O . ARG A 1 90 ? 2.000 13.495 0.585 1.00 0.00 85 ARG A O 1
ATOM 1337 N N . PRO A 1 91 ? 1.750 15.052 2.148 1.00 0.00 86 PRO A N 1
ATOM 1338 C CA . PRO A 1 91 ? 1.155 14.114 3.150 1.00 0.00 86 PRO A CA 1
ATOM 1339 C C . PRO A 1 91 ? -0.263 13.681 2.774 1.00 0.00 86 PRO A C 1
ATOM 1340 O O . PRO A 1 91 ? -1.060 14.482 2.284 1.00 0.00 86 PRO A O 1
ATOM 1351 N N . ILE A 1 92 ? -0.571 12.415 3.028 1.00 0.00 87 ILE A N 1
ATOM 1352 C CA . ILE A 1 92 ? -1.892 11.874 2.734 1.00 0.00 87 ILE A CA 1
ATOM 1353 C C . ILE A 1 92 ? -2.950 12.547 3.631 1.00 0.00 87 ILE A C 1
ATOM 1354 O O . ILE A 1 92 ? -2.782 12.573 4.850 1.00 0.00 87 ILE A O 1
ATOM 1370 N N . PRO A 1 93 ? -4.033 13.083 3.089 1.00 0.00 88 PRO A N 1
ATOM 1371 C CA . PRO A 1 93 ? -5.079 13.732 3.934 1.00 0.00 88 PRO A CA 1
ATOM 1372 C C . PRO A 1 93 ? -5.506 12.852 5.110 1.00 0.00 88 PRO A C 1
ATOM 1373 O O . PRO A 1 93 ? -5.408 11.627 5.053 1.00 0.00 88 PRO A O 1
ATOM 1384 N N . GLU A 1 94 ? -5.980 13.497 6.169 1.00 0.00 89 GLU A N 1
ATOM 1385 C CA . GLU A 1 94 ? -6.428 12.781 7.355 1.00 0.00 89 GLU A CA 1
ATOM 1386 C C . GLU A 1 94 ? -7.633 11.909 7.023 1.00 0.00 89 GLU A C 1
ATOM 1387 O O . GLU A 1 94 ? -7.791 10.819 7.571 1.00 0.00 89 GLU A O 1
ATOM 1399 N N . LYS A 1 95 ? -8.486 12.393 6.124 1.00 0.00 90 LYS A N 1
ATOM 1400 C CA . LYS A 1 95 ? -9.673 11.638 5.742 1.00 0.00 90 LYS A CA 1
ATOM 1401 C C . LYS A 1 95 ? -9.276 10.305 5.112 1.00 0.00 90 LYS A C 1
ATOM 1402 O O . LYS A 1 95 ? -9.814 9.258 5.475 1.00 0.00 90 LYS A O 1
ATOM 1421 N N . LEU A 1 96 ? -8.330 10.342 4.175 1.00 0.00 91 LEU A N 1
ATOM 1422 C CA . LEU A 1 96 ? -7.880 9.116 3.523 1.00 0.00 91 LEU A CA 1
ATOM 1423 C C . LEU A 1 96 ? -7.195 8.192 4.528 1.00 0.00 91 LEU A C 1
ATOM 1424 O O . LEU A 1 96 ? -7.405 6.980 4.512 1.00 0.00 91 LEU A O 1
ATOM 1440 N N . LYS A 1 97 ? -6.375 8.775 5.397 1.00 0.00 92 LYS A N 1
ATOM 1441 C CA . LYS A 1 97 ? -5.657 8.002 6.407 1.00 0.00 92 LYS A CA 1
ATOM 1442 C C . LYS A 1 97 ? -6.623 7.191 7.265 1.00 0.00 92 LYS A C 1
ATOM 1443 O O . LYS A 1 97 ? -6.398 6.006 7.511 1.00 0.00 92 LYS A O 1
ATOM 1462 N N . LYS A 1 98 ? -7.687 7.831 7.730 1.00 0.00 93 LYS A N 1
ATOM 1463 C CA . LYS A 1 98 ? -8.659 7.140 8.566 1.00 0.00 93 LYS A CA 1
ATOM 1464 C C . LYS A 1 98 ? -9.309 5.995 7.801 1.00 0.00 93 LYS A C 1
ATOM 1465 O O . LYS A 1 98 ? -9.494 4.905 8.339 1.00 0.00 93 LYS A O 1
ATOM 1484 N N . ARG A 1 99 ? -9.662 6.245 6.545 1.00 0.00 94 ARG A N 1
ATOM 1485 C CA . ARG A 1 99 ? -10.297 5.222 5.725 1.00 0.00 94 ARG A CA 1
ATOM 1486 C C . ARG A 1 99 ? -9.333 4.071 5.434 1.00 0.00 94 ARG A C 1
ATOM 1487 O O . ARG A 1 99 ? -9.723 2.904 5.463 1.00 0.00 94 ARG A O 1
ATOM 1508 N N . LEU A 1 100 ? -8.079 4.409 5.138 1.00 0.00 95 LEU A N 1
ATOM 1509 C CA . LEU A 1 100 ? -7.072 3.401 4.823 1.00 0.00 95 LEU A CA 1
ATOM 1510 C C . LEU A 1 100 ? -6.855 2.462 6.018 1.00 0.00 95 LEU A C 1
ATOM 1511 O O . LEU A 1 100 ? -6.696 1.255 5.845 1.00 0.00 95 LEU A O 1
ATOM 1527 N N . GLN A 1 101 ? -6.848 3.021 7.224 1.00 0.00 96 GLN A N 1
ATOM 1528 C CA . GLN A 1 101 ? -6.647 2.211 8.422 1.00 0.00 96 GLN A CA 1
ATOM 1529 C C . GLN A 1 101 ? -7.631 1.043 8.437 1.00 0.00 96 GLN A C 1
ATOM 1530 O O . GLN A 1 101 ? -7.246 -0.102 8.679 1.00 0.00 96 GLN A O 1
ATOM 1544 N N . LEU A 1 102 ? -8.900 1.336 8.168 1.00 0.00 97 LEU A N 1
ATOM 1545 C CA . LEU A 1 102 ? -9.927 0.296 8.144 1.00 0.00 97 LEU A CA 1
ATOM 1546 C C . LEU A 1 102 ? -9.659 -0.700 7.014 1.00 0.00 97 LEU A C 1
ATOM 1547 O O . LEU A 1 102 ? -9.819 -1.906 7.193 1.00 0.00 97 LEU A O 1
ATOM 1563 N N . GLU A 1 103 ? -9.257 -0.189 5.850 1.00 0.00 98 GLU A N 1
ATOM 1564 C CA . GLU A 1 103 ? -8.986 -1.056 4.706 1.00 0.00 98 GLU A CA 1
ATOM 1565 C C . GLU A 1 103 ? -7.973 -2.128 5.081 1.00 0.00 98 GLU A C 1
ATOM 1566 O O . GLU A 1 103 ? -8.161 -3.308 4.782 1.00 0.00 98 GLU A O 1
ATOM 1578 N N . PHE A 1 104 ? -6.898 -1.714 5.740 1.00 0.00 99 PHE A N 1
ATOM 1579 C CA . PHE A 1 104 ? -5.864 -2.653 6.151 1.00 0.00 99 PHE A CA 1
ATOM 1580 C C . PHE A 1 104 ? -6.392 -3.596 7.232 1.00 0.00 99 PHE A C 1
ATOM 1581 O O . PHE A 1 104 ? -6.007 -4.763 7.285 1.00 0.00 99 PHE A O 1
ATOM 1598 N N . THR A 1 105 ? -7.267 -3.084 8.094 1.00 0.00 100 THR A N 1
ATOM 1599 C CA . THR A 1 105 ? -7.828 -3.898 9.170 1.00 0.00 100 THR A CA 1
ATOM 1600 C C . THR A 1 105 ? -8.591 -5.084 8.591 1.00 0.00 100 THR A C 1
ATOM 1601 O O . THR A 1 105 ? -8.472 -6.211 9.063 1.00 0.00 100 THR A O 1
ATOM 1612 N N . GLN A 1 106 ? -9.379 -4.812 7.566 1.00 0.00 101 GLN A N 1
ATOM 1613 C CA . GLN A 1 106 ? -10.164 -5.848 6.915 1.00 0.00 101 GLN A CA 1
ATOM 1614 C C . GLN A 1 106 ? -9.248 -6.864 6.232 1.00 0.00 101 GLN A C 1
ATOM 1615 O O . GLN A 1 106 ? -9.527 -8.063 6.229 1.00 0.00 101 GLN A O 1
ATOM 1629 N N . ALA A 1 107 ? -8.160 -6.372 5.647 1.00 0.00 102 ALA A N 1
ATOM 1630 C CA . ALA A 1 107 ? -7.211 -7.238 4.954 1.00 0.00 102 ALA A CA 1
ATOM 1631 C C . ALA A 1 107 ? -6.532 -8.222 5.912 1.00 0.00 102 ALA A C 1
ATOM 1632 O O . ALA A 1 107 ? -6.524 -9.428 5.665 1.00 0.00 102 ALA A O 1
ATOM 1639 N N . GLU A 1 108 ? -5.963 -7.708 7.003 1.00 0.00 103 GLU A N 1
ATOM 1640 C CA . GLU A 1 108 ? -5.291 -8.576 7.973 1.00 0.00 103 GLU A CA 1
ATOM 1641 C C . GLU A 1 108 ? -6.291 -9.526 8.627 1.00 0.00 103 GLU A C 1
ATOM 1642 O O . GLU A 1 108 ? -5.957 -10.663 8.955 1.00 0.00 103 GLU A O 1
ATOM 1654 N N . ARG A 1 109 ? -7.521 -9.062 8.803 1.00 0.00 104 ARG A N 1
ATOM 1655 C CA . ARG A 1 109 ? -8.559 -9.894 9.403 1.00 0.00 104 ARG A CA 1
ATOM 1656 C C . ARG A 1 109 ? -8.856 -11.092 8.507 1.00 0.00 104 ARG A C 1
ATOM 1657 O O . ARG A 1 109 ? -9.088 -12.201 8.991 1.00 0.00 104 ARG A O 1
ATOM 1678 N N . SER A 1 110 ? -8.842 -10.857 7.202 1.00 0.00 105 SER A N 1
ATOM 1679 C CA . SER A 1 110 ? -9.106 -11.917 6.236 1.00 0.00 105 SER A CA 1
ATOM 1680 C C . SER A 1 110 ? -8.009 -12.989 6.289 1.00 0.00 105 SER A C 1
ATOM 1681 O O . SER A 1 110 ? -8.266 -14.165 6.030 1.00 0.00 105 SER A O 1
ATOM 1689 N N . ILE A 1 111 ? -6.789 -12.577 6.625 1.00 0.00 106 ILE A N 1
ATOM 1690 C CA . ILE A 1 111 ? -5.666 -13.512 6.708 1.00 0.00 106 ILE A CA 1
ATOM 1691 C C . ILE A 1 111 ? -5.922 -14.558 7.791 1.00 0.00 106 ILE A C 1
ATOM 1692 O O . ILE A 1 111 ? -5.649 -15.742 7.599 1.00 0.00 106 ILE A O 1
ATOM 1708 N N . GLU A 1 112 ? -6.440 -14.114 8.931 1.00 0.00 107 GLU A N 1
ATOM 1709 C CA . GLU A 1 112 ? -6.716 -15.027 10.033 1.00 0.00 107 GLU A CA 1
ATOM 1710 C C . GLU A 1 112 ? -7.546 -16.215 9.547 1.00 0.00 107 GLU A C 1
ATOM 1711 O O . GLU A 1 112 ? -7.224 -17.365 9.842 1.00 0.00 107 GLU A O 1
ATOM 1723 N N . ARG A 1 113 ? -8.605 -15.932 8.793 1.00 0.00 108 ARG A N 1
ATOM 1724 C CA . ARG A 1 113 ? -9.461 -16.992 8.265 1.00 0.00 108 ARG A CA 1
ATOM 1725 C C . ARG A 1 113 ? -8.856 -17.586 6.995 1.00 0.00 108 ARG A C 1
ATOM 1726 O O . ARG A 1 113 ? -9.162 -18.717 6.618 1.00 0.00 108 ARG A O 1
ATOM 1747 N N . GLY A 1 114 ? -7.990 -16.814 6.342 1.00 0.00 109 GLY A N 1
ATOM 1748 C CA . GLY A 1 114 ? -7.343 -17.272 5.119 1.00 0.00 109 GLY A CA 1
ATOM 1749 C C . GLY A 1 114 ? -8.351 -17.430 3.985 1.00 0.00 109 GLY A C 1
ATOM 1750 O O . GLY A 1 114 ? -8.563 -18.532 3.481 1.00 0.00 109 GLY A O 1
ATOM 1754 N N . VAL A 1 115 ? -8.969 -16.321 3.587 1.00 0.00 110 VAL A N 1
ATOM 1755 C CA . VAL A 1 115 ? -9.953 -16.354 2.507 1.00 0.00 110 VAL A CA 1
ATOM 1756 C C . VAL A 1 115 ? -9.423 -17.157 1.323 1.00 0.00 110 VAL A C 1
ATOM 1757 O O . VAL A 1 115 ? -10.187 -17.390 0.401 1.00 0.00 110 VAL A O 1
ATOM 1771 N N . GLY A 1 1 ? 10.234 -14.535 -7.546 1.00 0.00 -4 GLY A N 2
ATOM 1772 C CA . GLY A 1 1 ? 11.700 -14.267 -7.583 1.00 0.00 -4 GLY A CA 2
ATOM 1773 C C . GLY A 1 1 ? 12.247 -14.615 -8.964 1.00 0.00 -4 GLY A C 2
ATOM 1774 O O . GLY A 1 1 ? 13.169 -15.421 -9.091 1.00 0.00 -4 GLY A O 2
ATOM 1780 N N . PRO A 1 2 ? 11.695 -14.026 -9.992 1.00 0.00 -3 PRO A N 2
ATOM 1781 C CA . PRO A 1 2 ? 12.133 -14.275 -11.399 1.00 0.00 -3 PRO A CA 2
ATOM 1782 C C . PRO A 1 2 ? 13.522 -13.697 -11.675 1.00 0.00 -3 PRO A C 2
ATOM 1783 O O . PRO A 1 2 ? 13.930 -12.714 -11.056 1.00 0.00 -3 PRO A O 2
ATOM 1794 N N . LEU A 1 3 ? 14.239 -14.316 -12.607 1.00 0.00 -2 LEU A N 2
ATOM 1795 C CA . LEU A 1 3 ? 15.579 -13.860 -12.958 1.00 0.00 -2 LEU A CA 2
ATOM 1796 C C . LEU A 1 3 ? 15.506 -12.578 -13.782 1.00 0.00 -2 LEU A C 2
ATOM 1797 O O . LEU A 1 3 ? 14.569 -12.375 -14.553 1.00 0.00 -2 LEU A O 2
ATOM 1813 N N . GLY A 1 4 ? 16.507 -11.715 -13.611 1.00 0.00 -1 GLY A N 2
ATOM 1814 C CA . GLY A 1 4 ? 16.561 -10.446 -14.343 1.00 0.00 -1 GLY A CA 2
ATOM 1815 C C . GLY A 1 4 ? 16.090 -9.290 -13.466 1.00 0.00 -1 GLY A C 2
ATOM 1816 O O . GLY A 1 4 ? 16.883 -8.432 -13.081 1.00 0.00 -1 GLY A O 2
ATOM 1820 N N . SER A 1 5 ? 14.799 -9.274 -13.154 1.00 0.00 0 SER A N 2
ATOM 1821 C CA . SER A 1 5 ? 14.239 -8.217 -12.321 1.00 0.00 0 SER A CA 2
ATOM 1822 C C . SER A 1 5 ? 14.693 -8.386 -10.874 1.00 0.00 0 SER A C 2
ATOM 1823 O O . SER A 1 5 ? 14.829 -9.508 -10.384 1.00 0.00 0 SER A O 2
ATOM 1831 N N . CYS A 1 6 ? 14.926 -7.264 -10.192 1.00 0.00 1 CYS A N 2
ATOM 1832 C CA . CYS A 1 6 ? 15.366 -7.293 -8.795 1.00 0.00 1 CYS A CA 2
ATOM 1833 C C . CYS A 1 6 ? 14.189 -7.042 -7.857 1.00 0.00 1 CYS A C 2
ATOM 1834 O O . CYS A 1 6 ? 13.414 -6.105 -8.055 1.00 0.00 1 CYS A O 2
ATOM 1842 N N . ASP A 1 7 ? 14.064 -7.881 -6.835 1.00 0.00 2 ASP A N 2
ATOM 1843 C CA . ASP A 1 7 ? 12.980 -7.738 -5.870 1.00 0.00 2 ASP A CA 2
ATOM 1844 C C . ASP A 1 7 ? 13.217 -6.524 -4.975 1.00 0.00 2 ASP A C 2
ATOM 1845 O O . ASP A 1 7 ? 12.299 -6.037 -4.317 1.00 0.00 2 ASP A O 2
ATOM 1854 N N . SER A 1 8 ? 14.458 -6.044 -4.955 1.00 0.00 3 SER A N 2
ATOM 1855 C CA . SER A 1 8 ? 14.808 -4.888 -4.137 1.00 0.00 3 SER A CA 2
ATOM 1856 C C . SER A 1 8 ? 14.673 -5.224 -2.653 1.00 0.00 3 SER A C 2
ATOM 1857 O O . SER A 1 8 ? 14.975 -4.398 -1.792 1.00 0.00 3 SER A O 2
ATOM 1865 N N . GLY A 1 9 ? 14.220 -6.439 -2.364 1.00 0.00 4 GLY A N 2
ATOM 1866 C CA . GLY A 1 9 ? 14.052 -6.871 -0.982 1.00 0.00 4 GLY A CA 2
ATOM 1867 C C . GLY A 1 9 ? 13.252 -5.846 -0.184 1.00 0.00 4 GLY A C 2
ATOM 1868 O O . GLY A 1 9 ? 13.748 -5.280 0.789 1.00 0.00 4 GLY A O 2
ATOM 1872 N N . THR A 1 10 ? 12.014 -5.611 -0.604 1.00 0.00 5 THR A N 2
ATOM 1873 C CA . THR A 1 10 ? 11.156 -4.649 0.080 1.00 0.00 5 THR A CA 2
ATOM 1874 C C . THR A 1 10 ? 10.839 -5.130 1.493 1.00 0.00 5 THR A C 2
ATOM 1875 O O . THR A 1 10 ? 10.715 -4.328 2.419 1.00 0.00 5 THR A O 2
ATOM 1886 N N . GLY A 1 11 ? 10.712 -6.445 1.644 1.00 0.00 6 GLY A N 2
ATOM 1887 C CA . GLY A 1 11 ? 10.409 -7.039 2.948 1.00 0.00 6 GLY A CA 2
ATOM 1888 C C . GLY A 1 11 ? 9.578 -8.311 2.794 1.00 0.00 6 GLY A C 2
ATOM 1889 O O . GLY A 1 11 ? 9.481 -9.114 3.722 1.00 0.00 6 GLY A O 2
ATOM 1893 N N . LEU A 1 12 ? 8.980 -8.489 1.619 1.00 0.00 7 LEU A N 2
ATOM 1894 C CA . LEU A 1 12 ? 8.157 -9.666 1.359 1.00 0.00 7 LEU A CA 2
ATOM 1895 C C . LEU A 1 12 ? 9.032 -10.907 1.227 1.00 0.00 7 LEU A C 2
ATOM 1896 O O . LEU A 1 12 ? 10.173 -10.827 0.772 1.00 0.00 7 LEU A O 2
ATOM 1912 N N . THR A 1 13 ? 8.490 -12.060 1.630 1.00 0.00 8 THR A N 2
ATOM 1913 C CA . THR A 1 13 ? 9.232 -13.326 1.558 1.00 0.00 8 THR A CA 2
ATOM 1914 C C . THR A 1 13 ? 8.569 -14.289 0.574 1.00 0.00 8 THR A C 2
ATOM 1915 O O . THR A 1 13 ? 9.059 -15.399 0.363 1.00 0.00 8 THR A O 2
ATOM 1926 N N . GLY A 1 14 ? 7.455 -13.867 -0.027 1.00 0.00 9 GLY A N 2
ATOM 1927 C CA . GLY A 1 14 ? 6.743 -14.713 -0.989 1.00 0.00 9 GLY A CA 2
ATOM 1928 C C . GLY A 1 14 ? 5.558 -15.414 -0.333 1.00 0.00 9 GLY A C 2
ATOM 1929 O O . GLY A 1 14 ? 4.778 -16.085 -1.007 1.00 0.00 9 GLY A O 2
ATOM 1933 N N . ASN A 1 15 ? 5.412 -15.241 0.980 1.00 0.00 10 ASN A N 2
ATOM 1934 C CA . ASN A 1 15 ? 4.296 -15.851 1.705 1.00 0.00 10 ASN A CA 2
ATOM 1935 C C . ASN A 1 15 ? 3.133 -14.866 1.781 1.00 0.00 10 ASN A C 2
ATOM 1936 O O . ASN A 1 15 ? 3.222 -13.830 2.428 1.00 0.00 10 ASN A O 2
ATOM 1947 N N . TYR A 1 16 ? 2.050 -15.190 1.096 1.00 0.00 11 TYR A N 2
ATOM 1948 C CA . TYR A 1 16 ? 0.881 -14.320 1.071 1.00 0.00 11 TYR A CA 2
ATOM 1949 C C . TYR A 1 16 ? 0.389 -14.009 2.485 1.00 0.00 11 TYR A C 2
ATOM 1950 O O . TYR A 1 16 ? -0.190 -12.952 2.729 1.00 0.00 11 TYR A O 2
ATOM 1968 N N . SER A 1 17 ? 0.606 -14.939 3.406 1.00 0.00 12 SER A N 2
ATOM 1969 C CA . SER A 1 17 ? 0.162 -14.753 4.784 1.00 0.00 12 SER A CA 2
ATOM 1970 C C . SER A 1 17 ? 0.925 -13.627 5.484 1.00 0.00 12 SER A C 2
ATOM 1971 O O . SER A 1 17 ? 0.325 -12.668 5.970 1.00 0.00 12 SER A O 2
ATOM 1979 N N . GLN A 1 18 ? 2.245 -13.761 5.542 1.00 0.00 13 GLN A N 2
ATOM 1980 C CA . GLN A 1 18 ? 3.085 -12.759 6.200 1.00 0.00 13 GLN A CA 2
ATOM 1981 C C . GLN A 1 18 ? 3.226 -11.511 5.342 1.00 0.00 13 GLN A C 2
ATOM 1982 O O . GLN A 1 18 ? 3.368 -10.409 5.851 1.00 0.00 13 GLN A O 2
ATOM 1996 N N . ASP A 1 19 ? 3.218 -11.688 4.035 1.00 0.00 14 ASP A N 2
ATOM 1997 C CA . ASP A 1 19 ? 3.373 -10.560 3.134 1.00 0.00 14 ASP A CA 2
ATOM 1998 C C . ASP A 1 19 ? 2.238 -9.563 3.319 1.00 0.00 14 ASP A C 2
ATOM 1999 O O . ASP A 1 19 ? 2.432 -8.355 3.185 1.00 0.00 14 ASP A O 2
ATOM 2008 N N . THR A 1 20 ? 1.050 -10.073 3.619 1.00 0.00 15 THR A N 2
ATOM 2009 C CA . THR A 1 20 ? -0.108 -9.208 3.806 1.00 0.00 15 THR A CA 2
ATOM 2010 C C . THR A 1 20 ? 0.104 -8.230 4.955 1.00 0.00 15 THR A C 2
ATOM 2011 O O . THR A 1 20 ? -0.118 -7.029 4.806 1.00 0.00 15 THR A O 2
ATOM 2022 N N . LEU A 1 21 ? 0.514 -8.745 6.109 1.00 0.00 16 LEU A N 2
ATOM 2023 C CA . LEU A 1 21 ? 0.731 -7.891 7.270 1.00 0.00 16 LEU A CA 2
ATOM 2024 C C . LEU A 1 21 ? 2.013 -7.070 7.113 1.00 0.00 16 LEU A C 2
ATOM 2025 O O . LEU A 1 21 ? 2.150 -6.005 7.715 1.00 0.00 16 LEU A O 2
ATOM 2041 N N . THR A 1 22 ? 2.950 -7.566 6.303 1.00 0.00 17 THR A N 2
ATOM 2042 C CA . THR A 1 22 ? 4.209 -6.850 6.086 1.00 0.00 17 THR A CA 2
ATOM 2043 C C . THR A 1 22 ? 3.962 -5.499 5.421 1.00 0.00 17 THR A C 2
ATOM 2044 O O . THR A 1 22 ? 4.449 -4.469 5.886 1.00 0.00 17 THR A O 2
ATOM 2055 N N . VAL A 1 23 ? 3.209 -5.514 4.322 1.00 0.00 18 VAL A N 2
ATOM 2056 C CA . VAL A 1 23 ? 2.908 -4.283 3.595 1.00 0.00 18 VAL A CA 2
ATOM 2057 C C . VAL A 1 23 ? 2.017 -3.368 4.430 1.00 0.00 18 VAL A C 2
ATOM 2058 O O . VAL A 1 23 ? 2.187 -2.149 4.422 1.00 0.00 18 VAL A O 2
ATOM 2071 N N . ILE A 1 24 ? 1.070 -3.961 5.152 1.00 0.00 19 ILE A N 2
ATOM 2072 C CA . ILE A 1 24 ? 0.166 -3.186 5.991 1.00 0.00 19 ILE A CA 2
ATOM 2073 C C . ILE A 1 24 ? 0.944 -2.447 7.075 1.00 0.00 19 ILE A C 2
ATOM 2074 O O . ILE A 1 24 ? 0.713 -1.266 7.312 1.00 0.00 19 ILE A O 2
ATOM 2090 N N . ALA A 1 25 ? 1.854 -3.146 7.733 1.00 0.00 20 ALA A N 2
ATOM 2091 C CA . ALA A 1 25 ? 2.637 -2.526 8.791 1.00 0.00 20 ALA A CA 2
ATOM 2092 C C . ALA A 1 25 ? 3.392 -1.321 8.242 1.00 0.00 20 ALA A C 2
ATOM 2093 O O . ALA A 1 25 ? 3.432 -0.268 8.871 1.00 0.00 20 ALA A O 2
ATOM 2100 N N . THR A 1 26 ? 3.978 -1.486 7.059 1.00 0.00 21 THR A N 2
ATOM 2101 C CA . THR A 1 26 ? 4.721 -0.402 6.425 1.00 0.00 21 THR A CA 2
ATOM 2102 C C . THR A 1 26 ? 3.790 0.766 6.094 1.00 0.00 21 THR A C 2
ATOM 2103 O O . THR A 1 26 ? 4.134 1.927 6.310 1.00 0.00 21 THR A O 2
ATOM 2114 N N . LEU A 1 27 ? 2.615 0.460 5.551 1.00 0.00 22 LEU A N 2
ATOM 2115 C CA . LEU A 1 27 ? 1.663 1.506 5.196 1.00 0.00 22 LEU A CA 2
ATOM 2116 C C . LEU A 1 27 ? 1.082 2.192 6.430 1.00 0.00 22 LEU A C 2
ATOM 2117 O O . LEU A 1 27 ? 0.961 3.413 6.452 1.00 0.00 22 LEU A O 2
ATOM 2133 N N . ARG A 1 28 ? 0.714 1.414 7.446 1.00 0.00 23 ARG A N 2
ATOM 2134 C CA . ARG A 1 28 ? 0.133 1.997 8.658 1.00 0.00 23 ARG A CA 2
ATOM 2135 C C . ARG A 1 28 ? 1.095 2.982 9.322 1.00 0.00 23 ARG A C 2
ATOM 2136 O O . ARG A 1 28 ? 0.701 4.087 9.686 1.00 0.00 23 ARG A O 2
ATOM 2157 N N . GLU A 1 29 ? 2.351 2.580 9.483 1.00 0.00 24 GLU A N 2
ATOM 2158 C CA . GLU A 1 29 ? 3.332 3.457 10.116 1.00 0.00 24 GLU A CA 2
ATOM 2159 C C . GLU A 1 29 ? 3.638 4.648 9.216 1.00 0.00 24 GLU A C 2
ATOM 2160 O O . GLU A 1 29 ? 3.863 5.758 9.696 1.00 0.00 24 GLU A O 2
ATOM 2172 N N . ALA A 1 30 ? 3.646 4.408 7.911 1.00 0.00 25 ALA A N 2
ATOM 2173 C CA . ALA A 1 30 ? 3.931 5.466 6.952 1.00 0.00 25 ALA A CA 2
ATOM 2174 C C . ALA A 1 30 ? 2.895 6.586 7.030 1.00 0.00 25 ALA A C 2
ATOM 2175 O O . ALA A 1 30 ? 3.252 7.757 7.110 1.00 0.00 25 ALA A O 2
ATOM 2182 N N . ILE A 1 31 ? 1.614 6.229 6.993 1.00 0.00 26 ILE A N 2
ATOM 2183 C CA . ILE A 1 31 ? 0.559 7.239 7.047 1.00 0.00 26 ILE A CA 2
ATOM 2184 C C . ILE A 1 31 ? 0.348 7.745 8.469 1.00 0.00 26 ILE A C 2
ATOM 2185 O O . ILE A 1 31 ? -0.236 8.808 8.678 1.00 0.00 26 ILE A O 2
ATOM 2201 N N . ASP A 1 32 ? 0.821 6.977 9.446 1.00 0.00 27 ASP A N 2
ATOM 2202 C CA . ASP A 1 32 ? 0.671 7.356 10.853 1.00 0.00 27 ASP A CA 2
ATOM 2203 C C . ASP A 1 32 ? 1.848 8.202 11.326 1.00 0.00 27 ASP A C 2
ATOM 2204 O O . ASP A 1 32 ? 1.941 8.537 12.506 1.00 0.00 27 ASP A O 2
ATOM 2213 N N . LEU A 1 33 ? 2.750 8.546 10.406 1.00 0.00 28 LEU A N 2
ATOM 2214 C CA . LEU A 1 33 ? 3.915 9.353 10.764 1.00 0.00 28 LEU A CA 2
ATOM 2215 C C . LEU A 1 33 ? 3.530 10.841 10.839 1.00 0.00 28 LEU A C 2
ATOM 2216 O O . LEU A 1 33 ? 2.601 11.280 10.158 1.00 0.00 28 LEU A O 2
ATOM 2232 N N . PRO A 1 34 ? 4.248 11.627 11.610 1.00 0.00 29 PRO A N 2
ATOM 2233 C CA . PRO A 1 34 ? 3.997 13.093 11.716 1.00 0.00 29 PRO A CA 2
ATOM 2234 C C . PRO A 1 34 ? 4.505 13.820 10.470 1.00 0.00 29 PRO A C 2
ATOM 2235 O O . PRO A 1 34 ? 5.508 13.424 9.880 1.00 0.00 29 PRO A O 2
ATOM 2246 N N . GLN A 1 35 ? 3.816 14.880 10.078 1.00 0.00 30 GLN A N 2
ATOM 2247 C CA . GLN A 1 35 ? 4.218 15.638 8.899 1.00 0.00 30 GLN A CA 2
ATOM 2248 C C . GLN A 1 35 ? 5.591 16.276 9.114 1.00 0.00 30 GLN A C 2
ATOM 2249 O O . GLN A 1 35 ? 6.197 16.796 8.178 1.00 0.00 30 GLN A O 2
ATOM 2263 N N . ASP A 1 36 ? 6.071 16.232 10.355 1.00 0.00 31 ASP A N 2
ATOM 2264 C CA . ASP A 1 36 ? 7.374 16.809 10.695 1.00 0.00 31 ASP A CA 2
ATOM 2265 C C . ASP A 1 36 ? 8.488 15.776 10.540 1.00 0.00 31 ASP A C 2
ATOM 2266 O O . ASP A 1 36 ? 9.663 16.081 10.746 1.00 0.00 31 ASP A O 2
ATOM 2275 N N . ALA A 1 37 ? 8.109 14.552 10.182 1.00 0.00 32 ALA A N 2
ATOM 2276 C CA . ALA A 1 37 ? 9.082 13.476 10.007 1.00 0.00 32 ALA A CA 2
ATOM 2277 C C . ALA A 1 37 ? 9.981 13.745 8.784 1.00 0.00 32 ALA A C 2
ATOM 2278 O O . ALA A 1 37 ? 9.470 13.898 7.675 1.00 0.00 32 ALA A O 2
ATOM 2285 N N . PRO A 1 38 ? 11.295 13.808 8.940 1.00 0.00 33 PRO A N 2
ATOM 2286 C CA . PRO A 1 38 ? 12.216 14.063 7.789 1.00 0.00 33 PRO A CA 2
ATOM 2287 C C . PRO A 1 38 ? 12.358 12.838 6.880 1.00 0.00 33 PRO A C 2
ATOM 2288 O O . PRO A 1 38 ? 12.820 12.945 5.745 1.00 0.00 33 PRO A O 2
ATOM 2299 N N . ASN A 1 39 ? 11.958 11.674 7.393 1.00 0.00 34 ASN A N 2
ATOM 2300 C CA . ASN A 1 39 ? 12.040 10.427 6.629 1.00 0.00 34 ASN A CA 2
ATOM 2301 C C . ASN A 1 39 ? 10.710 10.118 5.964 1.00 0.00 34 ASN A C 2
ATOM 2302 O O . ASN A 1 39 ? 10.426 8.970 5.623 1.00 0.00 34 ASN A O 2
ATOM 2313 N N . ARG A 1 40 ? 9.888 11.141 5.794 1.00 0.00 35 ARG A N 2
ATOM 2314 C CA . ARG A 1 40 ? 8.587 10.951 5.180 1.00 0.00 35 ARG A CA 2
ATOM 2315 C C . ARG A 1 40 ? 8.744 10.406 3.767 1.00 0.00 35 ARG A C 2
ATOM 2316 O O . ARG A 1 40 ? 8.027 9.496 3.365 1.00 0.00 35 ARG A O 2
ATOM 2337 N N . GLN A 1 41 ? 9.690 10.954 3.021 1.00 0.00 36 GLN A N 2
ATOM 2338 C CA . GLN A 1 41 ? 9.927 10.493 1.658 1.00 0.00 36 GLN A CA 2
ATOM 2339 C C . GLN A 1 41 ? 10.496 9.072 1.658 1.00 0.00 36 GLN A C 2
ATOM 2340 O O . GLN A 1 41 ? 10.253 8.297 0.732 1.00 0.00 36 GLN A O 2
ATOM 2354 N N . GLU A 1 42 ? 11.270 8.741 2.691 1.00 0.00 37 GLU A N 2
ATOM 2355 C CA . GLU A 1 42 ? 11.886 7.416 2.785 1.00 0.00 37 GLU A CA 2
ATOM 2356 C C . GLU A 1 42 ? 10.829 6.317 2.896 1.00 0.00 37 GLU A C 2
ATOM 2357 O O . GLU A 1 42 ? 10.907 5.301 2.206 1.00 0.00 37 GLU A O 2
ATOM 2369 N N . VAL A 1 43 ? 9.848 6.519 3.768 1.00 0.00 38 VAL A N 2
ATOM 2370 C CA . VAL A 1 43 ? 8.795 5.522 3.949 1.00 0.00 38 VAL A CA 2
ATOM 2371 C C . VAL A 1 43 ? 7.974 5.375 2.673 1.00 0.00 38 VAL A C 2
ATOM 2372 O O . VAL A 1 43 ? 7.501 4.284 2.355 1.00 0.00 38 VAL A O 2
ATOM 2385 N N . GLN A 1 44 ? 7.810 6.474 1.942 1.00 0.00 39 GLN A N 2
ATOM 2386 C CA . GLN A 1 44 ? 7.045 6.438 0.700 1.00 0.00 39 GLN A CA 2
ATOM 2387 C C . GLN A 1 44 ? 7.691 5.482 -0.296 1.00 0.00 39 GLN A C 2
ATOM 2388 O O . GLN A 1 44 ? 7.016 4.637 -0.883 1.00 0.00 39 GLN A O 2
ATOM 2402 N N . ASP A 1 45 ? 9.001 5.615 -0.479 1.00 0.00 40 ASP A N 2
ATOM 2403 C CA . ASP A 1 45 ? 9.720 4.748 -1.403 1.00 0.00 40 ASP A CA 2
ATOM 2404 C C . ASP A 1 45 ? 9.670 3.302 -0.922 1.00 0.00 40 ASP A C 2
ATOM 2405 O O . ASP A 1 45 ? 9.482 2.378 -1.716 1.00 0.00 40 ASP A O 2
ATOM 2414 N N . THR A 1 46 ? 9.840 3.113 0.383 1.00 0.00 41 THR A N 2
ATOM 2415 C CA . THR A 1 46 ? 9.813 1.775 0.959 1.00 0.00 41 THR A CA 2
ATOM 2416 C C . THR A 1 46 ? 8.445 1.131 0.753 1.00 0.00 41 THR A C 2
ATOM 2417 O O . THR A 1 46 ? 8.348 -0.015 0.316 1.00 0.00 41 THR A O 2
ATOM 2428 N N . ALA A 1 47 ? 7.390 1.876 1.068 1.00 0.00 42 ALA A N 2
ATOM 2429 C CA . ALA A 1 47 ? 6.035 1.366 0.907 1.00 0.00 42 ALA A CA 2
ATOM 2430 C C . ALA A 1 47 ? 5.726 1.136 -0.568 1.00 0.00 42 ALA A C 2
ATOM 2431 O O . ALA A 1 47 ? 5.111 0.135 -0.932 1.00 0.00 42 ALA A O 2
ATOM 2438 N N . ARG A 1 48 ? 6.155 2.066 -1.413 1.00 0.00 43 ARG A N 2
ATOM 2439 C CA . ARG A 1 48 ? 5.912 1.945 -2.841 1.00 0.00 43 ARG A CA 2
ATOM 2440 C C . ARG A 1 48 ? 6.370 0.575 -3.326 1.00 0.00 43 ARG A C 2
ATOM 2441 O O . ARG A 1 48 ? 5.672 -0.088 -4.094 1.00 0.00 43 ARG A O 2
ATOM 2462 N N . GLY A 1 49 ? 7.541 0.152 -2.861 1.00 0.00 44 GLY A N 2
ATOM 2463 C CA . GLY A 1 49 ? 8.074 -1.148 -3.247 1.00 0.00 44 GLY A CA 2
ATOM 2464 C C . GLY A 1 49 ? 7.170 -2.269 -2.751 1.00 0.00 44 GLY A C 2
ATOM 2465 O O . GLY A 1 49 ? 6.908 -3.227 -3.474 1.00 0.00 44 GLY A O 2
ATOM 2469 N N . GLN A 1 50 ? 6.689 -2.146 -1.516 1.00 0.00 45 GLN A N 2
ATOM 2470 C CA . GLN A 1 50 ? 5.813 -3.167 -0.951 1.00 0.00 45 GLN A CA 2
ATOM 2471 C C . GLN A 1 50 ? 4.506 -3.248 -1.731 1.00 0.00 45 GLN A C 2
ATOM 2472 O O . GLN A 1 50 ? 3.994 -4.336 -1.981 1.00 0.00 45 GLN A O 2
ATOM 2486 N N . ILE A 1 51 ? 3.957 -2.095 -2.099 1.00 0.00 46 ILE A N 2
ATOM 2487 C CA . ILE A 1 51 ? 2.697 -2.074 -2.834 1.00 0.00 46 ILE A CA 2
ATOM 2488 C C . ILE A 1 51 ? 2.825 -2.799 -4.169 1.00 0.00 46 ILE A C 2
ATOM 2489 O O . ILE A 1 51 ? 2.055 -3.708 -4.464 1.00 0.00 46 ILE A O 2
ATOM 2505 N N . ASN A 1 52 ? 3.789 -2.379 -4.979 1.00 0.00 47 ASN A N 2
ATOM 2506 C CA . ASN A 1 52 ? 3.985 -2.987 -6.292 1.00 0.00 47 ASN A CA 2
ATOM 2507 C C . ASN A 1 52 ? 4.432 -4.438 -6.166 1.00 0.00 47 ASN A C 2
ATOM 2508 O O . ASN A 1 52 ? 3.968 -5.301 -6.905 1.00 0.00 47 ASN A O 2
ATOM 2519 N N . ASP A 1 53 ? 5.342 -4.695 -5.235 1.00 0.00 48 ASP A N 2
ATOM 2520 C CA . ASP A 1 53 ? 5.855 -6.045 -5.034 1.00 0.00 48 ASP A CA 2
ATOM 2521 C C . ASP A 1 53 ? 4.762 -6.988 -4.540 1.00 0.00 48 ASP A C 2
ATOM 2522 O O . ASP A 1 53 ? 4.721 -8.151 -4.932 1.00 0.00 48 ASP A O 2
ATOM 2531 N N . TYR A 1 54 ? 3.888 -6.488 -3.670 1.00 0.00 49 TYR A N 2
ATOM 2532 C CA . TYR A 1 54 ? 2.810 -7.309 -3.120 1.00 0.00 49 TYR A CA 2
ATOM 2533 C C . TYR A 1 54 ? 1.894 -7.831 -4.219 1.00 0.00 49 TYR A C 2
ATOM 2534 O O . TYR A 1 54 ? 1.701 -9.034 -4.356 1.00 0.00 49 TYR A O 2
ATOM 2552 N N . ILE A 1 55 ? 1.323 -6.928 -4.999 1.00 0.00 50 ILE A N 2
ATOM 2553 C CA . ILE A 1 55 ? 0.421 -7.344 -6.067 1.00 0.00 50 ILE A CA 2
ATOM 2554 C C . ILE A 1 55 ? 1.183 -8.007 -7.207 1.00 0.00 50 ILE A C 2
ATOM 2555 O O . ILE A 1 55 ? 0.705 -8.978 -7.776 1.00 0.00 50 ILE A O 2
ATOM 2571 N N . SER A 1 56 ? 2.345 -7.471 -7.555 1.00 0.00 51 SER A N 2
ATOM 2572 C CA . SER A 1 56 ? 3.121 -8.018 -8.666 1.00 0.00 51 SER A CA 2
ATOM 2573 C C . SER A 1 56 ? 3.404 -9.509 -8.490 1.00 0.00 51 SER A C 2
ATOM 2574 O O . SER A 1 56 ? 3.201 -10.292 -9.418 1.00 0.00 51 SER A O 2
ATOM 2582 N N . ARG A 1 57 ? 3.878 -9.906 -7.312 1.00 0.00 52 ARG A N 2
ATOM 2583 C CA . ARG A 1 57 ? 4.178 -11.317 -7.076 1.00 0.00 52 ARG A CA 2
ATOM 2584 C C . ARG A 1 57 ? 2.895 -12.130 -6.973 1.00 0.00 52 ARG A C 2
ATOM 2585 O O . ARG A 1 57 ? 2.824 -13.259 -7.459 1.00 0.00 52 ARG A O 2
ATOM 2606 N N . TYR A 1 58 ? 1.882 -11.552 -6.330 1.00 0.00 53 TYR A N 2
ATOM 2607 C CA . TYR A 1 58 ? 0.598 -12.234 -6.157 1.00 0.00 53 TYR A CA 2
ATOM 2608 C C . TYR A 1 58 ? -0.392 -11.821 -7.247 1.00 0.00 53 TYR A C 2
ATOM 2609 O O . TYR A 1 58 ? -1.597 -12.013 -7.103 1.00 0.00 53 TYR A O 2
ATOM 2627 N N . ARG A 1 59 ? 0.122 -11.257 -8.339 1.00 0.00 54 ARG A N 2
ATOM 2628 C CA . ARG A 1 59 ? -0.738 -10.834 -9.444 1.00 0.00 54 ARG A CA 2
ATOM 2629 C C . ARG A 1 59 ? -1.370 -12.046 -10.126 1.00 0.00 54 ARG A C 2
ATOM 2630 O O . ARG A 1 59 ? -2.563 -12.056 -10.426 1.00 0.00 54 ARG A O 2
ATOM 2651 N N . ARG A 1 60 ? -0.547 -13.062 -10.372 1.00 0.00 55 ARG A N 2
ATOM 2652 C CA . ARG A 1 60 ? -1.014 -14.282 -11.028 1.00 0.00 55 ARG A CA 2
ATOM 2653 C C . ARG A 1 60 ? -1.692 -15.216 -10.030 1.00 0.00 55 ARG A C 2
ATOM 2654 O O . ARG A 1 60 ? -2.184 -16.283 -10.400 1.00 0.00 55 ARG A O 2
ATOM 2675 N N . LYS A 1 61 ? -1.713 -14.812 -8.765 1.00 0.00 56 LYS A N 2
ATOM 2676 C CA . LYS A 1 61 ? -2.332 -15.625 -7.723 1.00 0.00 56 LYS A CA 2
ATOM 2677 C C . LYS A 1 61 ? -3.809 -15.860 -8.025 1.00 0.00 56 LYS A C 2
ATOM 2678 O O . LYS A 1 61 ? -4.297 -16.987 -7.941 1.00 0.00 56 LYS A O 2
ATOM 2697 N N . GLY A 1 62 ? -4.515 -14.791 -8.365 1.00 0.00 57 GLY A N 2
ATOM 2698 C CA . GLY A 1 62 ? -5.938 -14.894 -8.665 1.00 0.00 57 GLY A CA 2
ATOM 2699 C C . GLY A 1 62 ? -6.444 -13.613 -9.304 1.00 0.00 57 GLY A C 2
ATOM 2700 O O . GLY A 1 62 ? -7.581 -13.546 -9.770 1.00 0.00 57 GLY A O 2
ATOM 2704 N N . ASP A 1 63 ? -5.594 -12.595 -9.316 1.00 0.00 58 ASP A N 2
ATOM 2705 C CA . ASP A 1 63 ? -5.973 -11.318 -9.895 1.00 0.00 58 ASP A CA 2
ATOM 2706 C C . ASP A 1 63 ? -7.263 -10.823 -9.257 1.00 0.00 58 ASP A C 2
ATOM 2707 O O . ASP A 1 63 ? -8.055 -10.139 -9.902 1.00 0.00 58 ASP A O 2
ATOM 2716 N N . ALA A 1 64 ? -7.469 -11.185 -7.987 1.00 0.00 59 ALA A N 2
ATOM 2717 C CA . ALA A 1 64 ? -8.671 -10.774 -7.271 1.00 0.00 59 ALA A CA 2
ATOM 2718 C C . ALA A 1 64 ? -9.902 -11.465 -7.850 1.00 0.00 59 ALA A C 2
ATOM 2719 O O . ALA A 1 64 ? -10.491 -10.995 -8.825 1.00 0.00 59 ALA A O 2
ATOM 2726 N N . GLY A 1 65 ? -10.283 -12.582 -7.243 1.00 0.00 60 GLY A N 2
ATOM 2727 C CA . GLY A 1 65 ? -11.443 -13.335 -7.702 1.00 0.00 60 GLY A CA 2
ATOM 2728 C C . GLY A 1 65 ? -11.738 -14.500 -6.766 1.00 0.00 60 GLY A C 2
ATOM 2729 O O . GLY A 1 65 ? -12.128 -15.581 -7.206 1.00 0.00 60 GLY A O 2
ATOM 2733 N N . GLY A 1 66 ? -11.548 -14.271 -5.469 1.00 0.00 61 GLY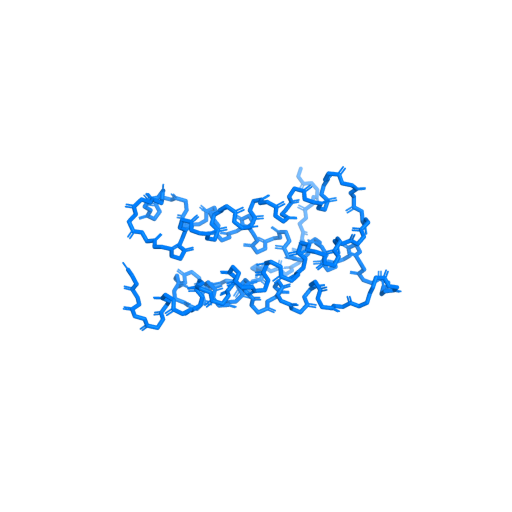 A N 2
ATOM 2734 C CA . GLY A 1 66 ? -11.800 -15.311 -4.477 1.00 0.00 61 GLY A CA 2
ATOM 2735 C C . GLY A 1 66 ? -11.287 -14.897 -3.101 1.00 0.00 61 GLY A C 2
ATOM 2736 O O . GLY A 1 66 ? -11.852 -15.284 -2.078 1.00 0.00 61 GLY A O 2
ATOM 2740 N N . LEU A 1 67 ? -10.213 -14.108 -3.080 1.00 0.00 62 LEU A N 2
ATOM 2741 C CA . LEU A 1 67 ? -9.630 -13.648 -1.815 1.00 0.00 62 LEU A CA 2
ATOM 2742 C C . LEU A 1 67 ? -10.051 -12.210 -1.531 1.00 0.00 62 LEU A C 2
ATOM 2743 O O . LEU A 1 67 ? -9.731 -11.295 -2.291 1.00 0.00 62 LEU A O 2
ATOM 2759 N N . LYS A 1 68 ? -10.760 -12.020 -0.426 1.00 0.00 63 LYS A N 2
ATOM 2760 C CA . LYS A 1 68 ? -11.213 -10.691 -0.043 1.00 0.00 63 LYS A CA 2
ATOM 2761 C C . LYS A 1 68 ? -10.024 -9.795 0.291 1.00 0.00 63 LYS A C 2
ATOM 2762 O O . LYS A 1 68 ? -9.994 -8.627 -0.088 1.00 0.00 63 LYS A O 2
ATOM 2781 N N . SER A 1 69 ? -9.049 -10.347 1.006 1.00 0.00 64 SER A N 2
ATOM 2782 C CA . SER A 1 69 ? -7.869 -9.579 1.385 1.00 0.00 64 SER A CA 2
ATOM 2783 C C . SER A 1 69 ? -7.105 -9.095 0.156 1.00 0.00 64 SER A C 2
ATOM 2784 O O . SER A 1 69 ? -6.750 -7.927 0.057 1.00 0.00 64 SER A O 2
ATOM 2792 N N . PHE A 1 70 ? -6.854 -10.000 -0.778 1.00 0.00 65 PHE A N 2
ATOM 2793 C CA . PHE A 1 70 ? -6.125 -9.643 -1.989 1.00 0.00 65 PHE A CA 2
ATOM 2794 C C . PHE A 1 70 ? -6.895 -8.614 -2.810 1.00 0.00 65 PHE A C 2
ATOM 2795 O O . PHE A 1 70 ? -6.326 -7.625 -3.271 1.00 0.00 65 PHE A O 2
ATOM 2812 N N . THR A 1 71 ? -8.185 -8.858 -2.995 1.00 0.00 66 THR A N 2
ATOM 2813 C CA . THR A 1 71 ? -9.021 -7.945 -3.772 1.00 0.00 66 THR A CA 2
ATOM 2814 C C . THR A 1 71 ? -9.116 -6.586 -3.085 1.00 0.00 66 THR A C 2
ATOM 2815 O O . THR A 1 71 ? -8.943 -5.544 -3.716 1.00 0.00 66 THR A O 2
ATOM 2826 N N . THR A 1 72 ? -9.396 -6.611 -1.787 1.00 0.00 67 THR A N 2
ATOM 2827 C CA . THR A 1 72 ? -9.520 -5.383 -1.012 1.00 0.00 67 THR A CA 2
ATOM 2828 C C . THR A 1 72 ? -8.201 -4.623 -0.994 1.00 0.00 67 THR A C 2
ATOM 2829 O O . THR A 1 72 ? -8.170 -3.411 -1.201 1.00 0.00 67 THR A O 2
ATOM 2840 N N . MET A 1 73 ? -7.115 -5.344 -0.745 1.00 0.00 68 MET A N 2
ATOM 2841 C CA . MET A 1 73 ? -5.801 -4.723 -0.701 1.00 0.00 68 MET A CA 2
ATOM 2842 C C . MET A 1 73 ? -5.427 -4.169 -2.068 1.00 0.00 68 MET A C 2
ATOM 2843 O O . MET A 1 73 ? -4.894 -3.077 -2.174 1.00 0.00 68 MET A O 2
ATOM 2857 N N . GLN A 1 74 ? -5.707 -4.927 -3.114 1.00 0.00 69 GLN A N 2
ATOM 2858 C CA . GLN A 1 74 ? -5.375 -4.478 -4.457 1.00 0.00 69 GLN A CA 2
ATOM 2859 C C . GLN A 1 74 ? -5.862 -3.050 -4.683 1.00 0.00 69 GLN A C 2
ATOM 2860 O O . GLN A 1 74 ? -5.081 -2.166 -5.032 1.00 0.00 69 GLN A O 2
ATOM 2874 N N . THR A 1 75 ? -7.152 -2.827 -4.480 1.00 0.00 70 THR A N 2
ATOM 2875 C CA . THR A 1 75 ? -7.727 -1.500 -4.668 1.00 0.00 70 THR A CA 2
ATOM 2876 C C . THR A 1 75 ? -7.168 -0.486 -3.665 1.00 0.00 70 THR A C 2
ATOM 2877 O O . THR A 1 75 ? -6.820 0.633 -4.037 1.00 0.00 70 THR A O 2
ATOM 2888 N N . ALA A 1 76 ? -7.104 -0.870 -2.391 1.00 0.00 71 ALA A N 2
ATOM 2889 C CA . ALA A 1 76 ? -6.610 0.032 -1.351 1.00 0.00 71 ALA A CA 2
ATOM 2890 C C . ALA A 1 76 ? -5.161 0.448 -1.600 1.00 0.00 71 ALA A C 2
ATOM 2891 O O . ALA A 1 76 ? -4.839 1.636 -1.577 1.00 0.00 71 ALA A O 2
ATOM 2898 N N . LEU A 1 77 ? -4.293 -0.531 -1.826 1.00 0.00 72 LEU A N 2
ATOM 2899 C CA . LEU A 1 77 ? -2.886 -0.256 -2.066 1.00 0.00 72 LEU A CA 2
ATOM 2900 C C . LEU A 1 77 ? -2.716 0.559 -3.346 1.00 0.00 72 LEU A C 2
ATOM 2901 O O . LEU A 1 77 ? -1.922 1.496 -3.399 1.00 0.00 72 LEU A O 2
ATOM 2917 N N . ASN A 1 78 ? -3.470 0.193 -4.372 1.00 0.00 73 ASN A N 2
ATOM 2918 C CA . ASN A 1 78 ? -3.404 0.895 -5.647 1.00 0.00 73 ASN A CA 2
ATOM 2919 C C . ASN A 1 78 ? -3.882 2.337 -5.489 1.00 0.00 73 ASN A C 2
ATOM 2920 O O . ASN A 1 78 ? -3.318 3.259 -6.078 1.00 0.00 73 ASN A O 2
ATOM 2931 N N . SER A 1 79 ? -4.940 2.516 -4.705 1.00 0.00 74 SER A N 2
ATOM 2932 C CA . SER A 1 79 ? -5.512 3.843 -4.493 1.00 0.00 74 SER A CA 2
ATOM 2933 C C . SER A 1 79 ? -4.498 4.805 -3.888 1.00 0.00 74 SER A C 2
ATOM 2934 O O . SER A 1 79 ? -4.244 5.874 -4.442 1.00 0.00 74 SER A O 2
ATOM 2942 N N . LEU A 1 80 ? -3.924 4.432 -2.751 1.00 0.00 75 LEU A N 2
ATOM 2943 C CA . LEU A 1 80 ? -2.950 5.291 -2.088 1.00 0.00 75 LEU A CA 2
ATOM 2944 C C . LEU A 1 80 ? -1.644 5.350 -2.875 1.00 0.00 75 LEU A C 2
ATOM 2945 O O . LEU A 1 80 ? -0.937 6.354 -2.840 1.00 0.00 75 LEU A O 2
ATOM 2961 N N . ALA A 1 81 ? -1.326 4.275 -3.588 1.00 0.00 76 ALA A N 2
ATOM 2962 C CA . ALA A 1 81 ? -0.098 4.242 -4.375 1.00 0.00 76 ALA A CA 2
ATOM 2963 C C . ALA A 1 81 ? -0.039 5.447 -5.303 1.00 0.00 76 ALA A C 2
ATOM 2964 O O . ALA A 1 81 ? 1.040 5.935 -5.639 1.00 0.00 76 ALA A O 2
ATOM 2971 N N . GLY A 1 82 ? -1.209 5.918 -5.714 1.00 0.00 77 GLY A N 2
ATOM 2972 C CA . GLY A 1 82 ? -1.291 7.067 -6.606 1.00 0.00 77 GLY A CA 2
ATOM 2973 C C . GLY A 1 82 ? -1.104 8.382 -5.851 1.00 0.00 77 GLY A C 2
ATOM 2974 O O . GLY A 1 82 ? -0.650 9.368 -6.423 1.00 0.00 77 GLY A O 2
ATOM 2978 N N . TYR A 1 83 ? -1.459 8.395 -4.567 1.00 0.00 78 TYR A N 2
ATOM 2979 C CA . TYR A 1 83 ? -1.321 9.609 -3.766 1.00 0.00 78 TYR A CA 2
ATOM 2980 C C . TYR A 1 83 ? 0.146 10.003 -3.635 1.00 0.00 78 TYR A C 2
ATOM 2981 O O . TYR A 1 83 ? 0.481 11.188 -3.670 1.00 0.00 78 TYR A O 2
ATOM 2999 N N . TYR A 1 84 ? 1.015 9.015 -3.473 1.00 0.00 79 TYR A N 2
ATOM 3000 C CA . TYR A 1 84 ? 2.435 9.295 -3.327 1.00 0.00 79 TYR A CA 2
ATOM 3001 C C . TYR A 1 84 ? 2.994 9.984 -4.575 1.00 0.00 79 TYR A C 2
ATOM 3002 O O . TYR A 1 84 ? 3.761 10.941 -4.463 1.00 0.00 79 TYR A O 2
ATOM 3020 N N . THR A 1 85 ? 2.626 9.499 -5.762 1.00 0.00 80 THR A N 2
ATOM 3021 C CA . THR A 1 85 ? 3.123 10.093 -7.005 1.00 0.00 80 THR A CA 2
ATOM 3022 C C . THR A 1 85 ? 2.239 11.249 -7.478 1.00 0.00 80 THR A C 2
ATOM 3023 O O . THR A 1 85 ? 2.729 12.211 -8.069 1.00 0.00 80 THR A O 2
ATOM 3034 N N . SER A 1 86 ? 0.940 11.146 -7.231 1.00 0.00 81 SER A N 2
ATOM 3035 C CA . SER A 1 86 ? 0.010 12.189 -7.656 1.00 0.00 81 SER A CA 2
ATOM 3036 C C . SER A 1 86 ? 0.338 13.523 -6.991 1.00 0.00 81 SER A C 2
ATOM 3037 O O . SER A 1 86 ? 0.329 14.568 -7.644 1.00 0.00 81 SER A O 2
ATOM 3045 N N . TYR A 1 87 ? 0.630 13.484 -5.692 1.00 0.00 82 TYR A N 2
ATOM 3046 C CA . TYR A 1 87 ? 0.961 14.700 -4.946 1.00 0.00 82 TYR A CA 2
ATOM 3047 C C . TYR A 1 87 ? 2.466 14.789 -4.707 1.00 0.00 82 TYR A C 2
ATOM 3048 O O . TYR A 1 87 ? 3.009 15.875 -4.512 1.00 0.00 82 TYR A O 2
ATOM 3066 N N . GLY A 1 88 ? 3.134 13.636 -4.730 1.00 0.00 83 GLY A N 2
ATOM 3067 C CA . GLY A 1 88 ? 4.582 13.587 -4.517 1.00 0.00 83 GLY A CA 2
ATOM 3068 C C . GLY A 1 88 ? 4.920 13.276 -3.062 1.00 0.00 83 GLY A C 2
ATOM 3069 O O . GLY A 1 88 ? 4.386 12.333 -2.477 1.00 0.00 83 GLY A O 2
ATOM 3073 N N . ALA A 1 89 ? 5.824 14.067 -2.492 1.00 0.00 84 ALA A N 2
ATOM 3074 C CA . ALA A 1 89 ? 6.252 13.865 -1.109 1.00 0.00 84 ALA A CA 2
ATOM 3075 C C . ALA A 1 89 ? 5.300 14.541 -0.131 1.00 0.00 84 ALA A C 2
ATOM 3076 O O . ALA A 1 89 ? 5.725 15.062 0.901 1.00 0.00 84 ALA A O 2
ATOM 3083 N N . ARG A 1 90 ? 4.010 14.534 -0.455 1.00 0.00 85 ARG A N 2
ATOM 3084 C CA . ARG A 1 90 ? 3.004 15.154 0.407 1.00 0.00 85 ARG A CA 2
ATOM 3085 C C . ARG A 1 90 ? 2.302 14.095 1.262 1.00 0.00 85 ARG A C 2
ATOM 3086 O O . ARG A 1 90 ? 2.104 12.967 0.809 1.00 0.00 85 ARG A O 2
ATOM 3107 N N . PRO A 1 91 ? 1.914 14.425 2.473 1.00 0.00 86 PRO A N 2
ATOM 3108 C CA . PRO A 1 91 ? 1.211 13.462 3.372 1.00 0.00 86 PRO A CA 2
ATOM 3109 C C . PRO A 1 91 ? -0.215 13.187 2.904 1.00 0.00 86 PRO A C 2
ATOM 3110 O O . PRO A 1 91 ? -0.899 14.081 2.406 1.00 0.00 86 PRO A O 2
ATOM 3121 N N . ILE A 1 92 ? -0.657 11.947 3.069 1.00 0.00 87 ILE A N 2
ATOM 3122 C CA . ILE A 1 92 ? -2.000 11.570 2.664 1.00 0.00 87 ILE A CA 2
ATOM 3123 C C . ILE A 1 92 ? -3.034 12.329 3.512 1.00 0.00 87 ILE A C 2
ATOM 3124 O O . ILE A 1 92 ? -2.870 12.427 4.730 1.00 0.00 87 ILE A O 2
ATOM 3140 N N . PRO A 1 93 ? -4.099 12.846 2.927 1.00 0.00 88 PRO A N 2
ATOM 3141 C CA . PRO A 1 93 ? -5.143 13.567 3.711 1.00 0.00 88 PRO A CA 2
ATOM 3142 C C . PRO A 1 93 ? -5.588 12.769 4.934 1.00 0.00 88 PRO A C 2
ATOM 3143 O O . PRO A 1 93 ? -5.597 11.540 4.923 1.00 0.00 88 PRO A O 2
ATOM 3154 N N . GLU A 1 94 ? -5.958 13.489 5.983 1.00 0.00 89 GLU A N 2
ATOM 3155 C CA . GLU A 1 94 ? -6.408 12.856 7.213 1.00 0.00 89 GLU A CA 2
ATOM 3156 C C . GLU A 1 94 ? -7.692 12.072 6.969 1.00 0.00 89 GLU A C 2
ATOM 3157 O O . GLU A 1 94 ? -7.906 11.017 7.561 1.00 0.00 89 GLU A O 2
ATOM 3169 N N . LYS A 1 95 ? -8.550 12.599 6.100 1.00 0.00 90 LYS A N 2
ATOM 3170 C CA . LYS A 1 95 ? -9.812 11.935 5.803 1.00 0.00 90 LYS A CA 2
ATOM 3171 C C . LYS A 1 95 ? -9.571 10.568 5.170 1.00 0.00 90 LYS A C 2
ATOM 3172 O O . LYS A 1 95 ? -10.170 9.574 5.580 1.00 0.00 90 LYS A O 2
ATOM 3191 N N . LEU A 1 96 ? -8.692 10.521 4.171 1.00 0.00 91 LEU A N 2
ATOM 3192 C CA . LEU A 1 96 ? -8.392 9.261 3.501 1.00 0.00 91 LEU A CA 2
ATOM 3193 C C . LEU A 1 96 ? -7.643 8.326 4.449 1.00 0.00 91 LEU A C 2
ATOM 3194 O O . LEU A 1 96 ? -7.885 7.120 4.467 1.00 0.00 91 LEU A O 2
ATOM 3210 N N . LYS A 1 97 ? -6.732 8.898 5.234 1.00 0.00 92 LYS A N 2
ATOM 3211 C CA . LYS A 1 97 ? -5.947 8.119 6.187 1.00 0.00 92 LYS A CA 2
ATOM 3212 C C . LYS A 1 97 ? -6.855 7.221 7.020 1.00 0.00 92 LYS A C 2
ATOM 3213 O O . LYS A 1 97 ? -6.546 6.050 7.247 1.00 0.00 92 LYS A O 2
ATOM 3232 N N . LYS A 1 98 ? -7.964 7.776 7.485 1.00 0.00 93 LYS A N 2
ATOM 3233 C CA . LYS A 1 98 ? -8.896 7.013 8.305 1.00 0.00 93 LYS A CA 2
ATOM 3234 C C . LYS A 1 98 ? -9.452 5.829 7.523 1.00 0.00 93 LYS A C 2
ATOM 3235 O O . LYS A 1 98 ? -9.541 4.722 8.042 1.00 0.00 93 LYS A O 2
ATOM 3254 N N . ARG A 1 99 ? -9.826 6.070 6.274 1.00 0.00 94 ARG A N 2
ATOM 3255 C CA . ARG A 1 99 ? -10.379 5.010 5.437 1.00 0.00 94 ARG A CA 2
ATOM 3256 C C . ARG A 1 99 ? -9.350 3.905 5.215 1.00 0.00 94 ARG A C 2
ATOM 3257 O O . ARG A 1 99 ? -9.678 2.723 5.278 1.00 0.00 94 ARG A O 2
ATOM 3278 N N . LEU A 1 100 ? -8.109 4.295 4.948 1.00 0.00 95 LEU A N 2
ATOM 3279 C CA . LEU A 1 100 ? -7.045 3.325 4.705 1.00 0.00 95 LEU A CA 2
ATOM 3280 C C . LEU A 1 100 ? -6.810 2.447 5.931 1.00 0.00 95 LEU A C 2
ATOM 3281 O O . LEU A 1 100 ? -6.600 1.240 5.808 1.00 0.00 95 LEU A O 2
ATOM 3297 N N . GLN A 1 101 ? -6.840 3.054 7.112 1.00 0.00 96 GLN A N 2
ATOM 3298 C CA . GLN A 1 101 ? -6.622 2.308 8.347 1.00 0.00 96 GLN A CA 2
ATOM 3299 C C . GLN A 1 101 ? -7.572 1.116 8.422 1.00 0.00 96 GLN A C 2
ATOM 3300 O O . GLN A 1 101 ? -7.151 -0.006 8.708 1.00 0.00 96 GLN A O 2
ATOM 3314 N N . LEU A 1 102 ? -8.848 1.363 8.162 1.00 0.00 97 LEU A N 2
ATOM 3315 C CA . LEU A 1 102 ? -9.838 0.290 8.204 1.00 0.00 97 LEU A CA 2
ATOM 3316 C C . LEU A 1 102 ? -9.572 -0.743 7.106 1.00 0.00 97 LEU A C 2
ATOM 3317 O O . LEU A 1 102 ? -9.637 -1.945 7.349 1.00 0.00 97 LEU A O 2
ATOM 3333 N N . GLU A 1 103 ? -9.265 -0.271 5.903 1.00 0.00 98 GLU A N 2
ATOM 3334 C CA . GLU A 1 103 ? -9.001 -1.179 4.792 1.00 0.00 98 GLU A CA 2
ATOM 3335 C C . GLU A 1 103 ? -7.956 -2.212 5.178 1.00 0.00 98 GLU A C 2
ATOM 3336 O O . GLU A 1 103 ? -8.094 -3.395 4.865 1.00 0.00 98 GLU A O 2
ATOM 3348 N N . PHE A 1 104 ? -6.913 -1.765 5.859 1.00 0.00 99 PHE A N 2
ATOM 3349 C CA . PHE A 1 104 ? -5.858 -2.676 6.276 1.00 0.00 99 PHE A CA 2
ATOM 3350 C C . PHE A 1 104 ? -6.364 -3.623 7.363 1.00 0.00 99 PHE A C 2
ATOM 3351 O O . PHE A 1 104 ? -5.990 -4.793 7.397 1.00 0.00 99 PHE A O 2
ATOM 3368 N N . THR A 1 105 ? -7.212 -3.109 8.250 1.00 0.00 100 THR A N 2
ATOM 3369 C CA . THR A 1 105 ? -7.754 -3.927 9.334 1.00 0.00 100 THR A CA 2
ATOM 3370 C C . THR A 1 105 ? -8.499 -5.127 8.759 1.00 0.00 100 THR A C 2
ATOM 3371 O O . THR A 1 105 ? -8.364 -6.249 9.245 1.00 0.00 100 THR A O 2
ATOM 3382 N N . GLN A 1 106 ? -9.284 -4.880 7.722 1.00 0.00 101 GLN A N 2
ATOM 3383 C CA . GLN A 1 106 ? -10.046 -5.944 7.082 1.00 0.00 101 GLN A CA 2
ATOM 3384 C C . GLN A 1 106 ? -9.113 -6.923 6.365 1.00 0.00 101 GLN A C 2
ATOM 3385 O O . GLN A 1 106 ? -9.408 -8.113 6.266 1.00 0.00 101 GLN A O 2
ATOM 3399 N N . ALA A 1 107 ? -8.000 -6.413 5.847 1.00 0.00 102 ALA A N 2
ATOM 3400 C CA . ALA A 1 107 ? -7.054 -7.262 5.126 1.00 0.00 102 ALA A CA 2
ATOM 3401 C C . ALA A 1 107 ? -6.272 -8.172 6.075 1.00 0.00 102 ALA A C 2
ATOM 3402 O O . ALA A 1 107 ? -6.209 -9.385 5.873 1.00 0.00 102 ALA A O 2
ATOM 3409 N N . GLU A 1 108 ? -5.663 -7.581 7.098 1.00 0.00 103 GLU A N 2
ATOM 3410 C CA . GLU A 1 108 ? -4.875 -8.354 8.056 1.00 0.00 103 GLU A CA 2
ATOM 3411 C C . GLU A 1 108 ? -5.732 -9.380 8.792 1.00 0.00 103 GLU A C 2
ATOM 3412 O O . GLU A 1 108 ? -5.298 -10.511 9.012 1.00 0.00 103 GLU A O 2
ATOM 3424 N N . ARG A 1 109 ? -6.945 -8.991 9.175 1.00 0.00 104 ARG A N 2
ATOM 3425 C CA . ARG A 1 109 ? -7.825 -9.911 9.883 1.00 0.00 104 ARG A CA 2
ATOM 3426 C C . ARG A 1 109 ? -8.299 -11.009 8.934 1.00 0.00 104 ARG A C 2
ATOM 3427 O O . ARG A 1 109 ? -8.460 -12.165 9.326 1.00 0.00 104 ARG A O 2
ATOM 3448 N N . SER A 1 110 ? -8.510 -10.629 7.679 1.00 0.00 105 SER A N 2
ATOM 3449 C CA . SER A 1 110 ? -8.958 -11.569 6.657 1.00 0.00 105 SER A CA 2
ATOM 3450 C C . SER A 1 110 ? -7.946 -12.699 6.460 1.00 0.00 105 SER A C 2
ATOM 3451 O O . SER A 1 110 ? -8.313 -13.796 6.043 1.00 0.00 105 SER A O 2
ATOM 3459 N N . ILE A 1 111 ? -6.672 -12.433 6.756 1.00 0.00 106 ILE A N 2
ATOM 3460 C CA . ILE A 1 111 ? -5.641 -13.458 6.594 1.00 0.00 106 ILE A CA 2
ATOM 3461 C C . ILE A 1 111 ? -5.933 -14.641 7.514 1.00 0.00 106 ILE A C 2
ATOM 3462 O O . ILE A 1 111 ? -5.817 -15.797 7.108 1.00 0.00 106 ILE A O 2
ATOM 3478 N N . GLU A 1 112 ? -6.313 -14.349 8.750 1.00 0.00 107 GLU A N 2
ATOM 3479 C CA . GLU A 1 112 ? -6.616 -15.407 9.703 1.00 0.00 107 GLU A CA 2
ATOM 3480 C C . GLU A 1 112 ? -7.814 -16.216 9.214 1.00 0.00 107 GLU A C 2
ATOM 3481 O O . GLU A 1 112 ? -7.879 -17.429 9.411 1.00 0.00 107 GLU A O 2
ATOM 3493 N N . ARG A 1 113 ? -8.757 -15.535 8.568 1.00 0.00 108 ARG A N 2
ATOM 3494 C CA . ARG A 1 113 ? -9.947 -16.199 8.048 1.00 0.00 108 ARG A CA 2
ATOM 3495 C C . ARG A 1 113 ? -9.569 -17.171 6.934 1.00 0.00 108 ARG A C 2
ATOM 3496 O O . ARG A 1 113 ? -10.293 -18.131 6.665 1.00 0.00 108 ARG A O 2
ATOM 3517 N N . GLY A 1 114 ? -8.429 -16.922 6.299 1.00 0.00 109 GLY A N 2
ATOM 3518 C CA . GLY A 1 114 ? -7.961 -17.788 5.223 1.00 0.00 109 GLY A CA 2
ATOM 3519 C C . GLY A 1 114 ? -8.891 -17.725 4.015 1.00 0.00 109 GLY A C 2
ATOM 3520 O O . GLY A 1 114 ? -9.083 -18.720 3.315 1.00 0.00 109 GLY A O 2
ATOM 3524 N N . VAL A 1 115 ? -9.470 -16.552 3.773 1.00 0.00 110 VAL A N 2
ATOM 3525 C CA . VAL A 1 115 ? -10.380 -16.373 2.643 1.00 0.00 110 VAL A CA 2
ATOM 3526 C C . VAL A 1 115 ? -9.832 -17.057 1.393 1.00 0.00 110 VAL A C 2
ATOM 3527 O O . VAL A 1 115 ? -8.623 -17.196 1.297 1.00 0.00 110 VAL A O 2
ATOM 3541 N N . GLY A 1 1 ? 20.732 -23.823 -2.137 1.00 0.00 -4 GLY A N 3
ATOM 3542 C CA . GLY A 1 1 ? 21.812 -22.871 -2.528 1.00 0.00 -4 GLY A CA 3
ATOM 3543 C C . GLY A 1 1 ? 22.515 -22.360 -1.275 1.00 0.00 -4 GLY A C 3
ATOM 3544 O O . GLY A 1 1 ? 22.015 -22.521 -0.162 1.00 0.00 -4 GLY A O 3
ATOM 3550 N N . PRO A 1 2 ? 23.661 -21.755 -1.438 1.00 0.00 -3 PRO A N 3
ATOM 3551 C CA . PRO A 1 2 ? 24.455 -21.208 -0.297 1.00 0.00 -3 PRO A CA 3
ATOM 3552 C C . PRO A 1 2 ? 23.768 -20.009 0.360 1.00 0.00 -3 PRO A C 3
ATOM 3553 O O . PRO A 1 2 ? 23.124 -19.205 -0.311 1.00 0.00 -3 PRO A O 3
ATOM 3564 N N . LEU A 1 3 ? 23.918 -19.899 1.677 1.00 0.00 -2 LEU A N 3
ATOM 3565 C CA . LEU A 1 3 ? 23.315 -18.798 2.421 1.00 0.00 -2 LEU A CA 3
ATOM 3566 C C . LEU A 1 3 ? 24.145 -17.528 2.255 1.00 0.00 -2 LEU A C 3
ATOM 3567 O O . LEU A 1 3 ? 25.367 -17.588 2.109 1.00 0.00 -2 LEU A O 3
ATOM 3583 N N . GLY A 1 4 ? 23.475 -16.381 2.278 1.00 0.00 -1 GLY A N 3
ATOM 3584 C CA . GLY A 1 4 ? 24.162 -15.100 2.129 1.00 0.00 -1 GLY A CA 3
ATOM 3585 C C . GLY A 1 4 ? 23.310 -13.961 2.677 1.00 0.00 -1 GLY A C 3
ATOM 3586 O O . GLY A 1 4 ? 22.300 -14.192 3.341 1.00 0.00 -1 GLY A O 3
ATOM 3590 N N . SER A 1 5 ? 23.728 -12.731 2.400 1.00 0.00 0 SER A N 3
ATOM 3591 C CA . SER A 1 5 ? 22.999 -11.562 2.876 1.00 0.00 0 SER A CA 3
ATOM 3592 C C . SER A 1 5 ? 21.578 -11.550 2.319 1.00 0.00 0 SER A C 3
ATOM 3593 O O . SER A 1 5 ? 20.623 -11.266 3.041 1.00 0.00 0 SER A O 3
ATOM 3601 N N . CYS A 1 6 ? 21.447 -11.855 1.030 1.00 0.00 1 CYS A N 3
ATOM 3602 C CA . CYS A 1 6 ? 20.136 -11.874 0.383 1.00 0.00 1 CYS A CA 3
ATOM 3603 C C . CYS A 1 6 ? 19.282 -10.699 0.854 1.00 0.00 1 CYS A C 3
ATOM 3604 O O . CYS A 1 6 ? 18.250 -10.888 1.499 1.00 0.00 1 CYS A O 3
ATOM 3612 N N . ASP A 1 7 ? 19.722 -9.487 0.527 1.00 0.00 2 ASP A N 3
ATOM 3613 C CA . ASP A 1 7 ? 18.999 -8.280 0.921 1.00 0.00 2 ASP A CA 3
ATOM 3614 C C . ASP A 1 7 ? 17.973 -7.898 -0.142 1.00 0.00 2 ASP A C 3
ATOM 3615 O O . ASP A 1 7 ? 17.259 -6.906 -0.001 1.00 0.00 2 ASP A O 3
ATOM 3624 N N . SER A 1 8 ? 17.905 -8.693 -1.205 1.00 0.00 3 SER A N 3
ATOM 3625 C CA . SER A 1 8 ? 16.961 -8.423 -2.283 1.00 0.00 3 SER A CA 3
ATOM 3626 C C . SER A 1 8 ? 15.537 -8.730 -1.831 1.00 0.00 3 SER A C 3
ATOM 3627 O O . SER A 1 8 ? 15.098 -9.880 -1.861 1.00 0.00 3 SER A O 3
ATOM 3635 N N . GLY A 1 9 ? 14.820 -7.691 -1.411 1.00 0.00 4 GLY A N 3
ATOM 3636 C CA . GLY A 1 9 ? 13.446 -7.854 -0.952 1.00 0.00 4 GLY A CA 3
ATOM 3637 C C . GLY A 1 9 ? 13.014 -6.668 -0.094 1.00 0.00 4 GLY A C 3
ATOM 3638 O O . GLY A 1 9 ? 13.730 -6.258 0.820 1.00 0.00 4 GLY A O 3
ATOM 3642 N N . THR A 1 10 ? 11.839 -6.124 -0.395 1.00 0.00 5 THR A N 3
ATOM 3643 C CA . THR A 1 10 ? 11.318 -4.985 0.355 1.00 0.00 5 THR A CA 3
ATOM 3644 C C . THR A 1 10 ? 11.002 -5.391 1.791 1.00 0.00 5 THR A C 3
ATOM 3645 O O . THR A 1 10 ? 11.110 -4.584 2.714 1.00 0.00 5 THR A O 3
ATOM 3656 N N . GLY A 1 11 ? 10.606 -6.645 1.967 1.00 0.00 6 GLY A N 3
ATOM 3657 C CA . GLY A 1 11 ? 10.269 -7.156 3.294 1.00 0.00 6 GLY A CA 3
ATOM 3658 C C . GLY A 1 11 ? 9.387 -8.400 3.201 1.00 0.00 6 GLY A C 3
ATOM 3659 O O . GLY A 1 11 ? 9.299 -9.176 4.153 1.00 0.00 6 GLY A O 3
ATOM 3663 N N . LEU A 1 12 ? 8.734 -8.584 2.056 1.00 0.00 7 LEU A N 3
ATOM 3664 C CA . LEU A 1 12 ? 7.864 -9.737 1.863 1.00 0.00 7 LEU A CA 3
ATOM 3665 C C . LEU A 1 12 ? 8.689 -11.018 1.855 1.00 0.00 7 LEU A C 3
ATOM 3666 O O . LEU A 1 12 ? 9.824 -11.031 1.380 1.00 0.00 7 LEU A O 3
ATOM 3682 N N . THR A 1 13 ? 8.115 -12.098 2.391 1.00 0.00 8 THR A N 3
ATOM 3683 C CA . THR A 1 13 ? 8.815 -13.386 2.447 1.00 0.00 8 THR A CA 3
ATOM 3684 C C . THR A 1 13 ? 8.247 -14.347 1.404 1.00 0.00 8 THR A C 3
ATOM 3685 O O . THR A 1 13 ? 8.783 -15.436 1.196 1.00 0.00 8 THR A O 3
ATOM 3696 N N . GLY A 1 14 ? 7.163 -13.933 0.745 1.00 0.00 9 GLY A N 3
ATOM 3697 C CA . GLY A 1 14 ? 6.528 -14.763 -0.286 1.00 0.00 9 GLY A CA 3
ATOM 3698 C C . GLY A 1 14 ? 5.325 -15.528 0.266 1.00 0.00 9 GLY A C 3
ATOM 3699 O O . GLY A 1 14 ? 4.636 -16.224 -0.478 1.00 0.00 9 GLY A O 3
ATOM 3703 N N . ASN A 1 15 ? 5.063 -15.387 1.564 1.00 0.00 10 ASN A N 3
ATOM 3704 C CA . ASN A 1 15 ? 3.921 -16.066 2.185 1.00 0.00 10 ASN A CA 3
ATOM 3705 C C . ASN A 1 15 ? 2.712 -15.135 2.195 1.00 0.00 10 ASN A C 3
ATOM 3706 O O . ASN A 1 15 ? 2.660 -14.187 2.969 1.00 0.00 10 ASN A O 3
ATOM 3717 N N . TYR A 1 16 ? 1.746 -15.410 1.330 1.00 0.00 11 TYR A N 3
ATOM 3718 C CA . TYR A 1 16 ? 0.549 -14.581 1.249 1.00 0.00 11 TYR A CA 3
ATOM 3719 C C . TYR A 1 16 ? 0.002 -14.283 2.649 1.00 0.00 11 TYR A C 3
ATOM 3720 O O . TYR A 1 16 ? -0.729 -13.310 2.841 1.00 0.00 11 TYR A O 3
ATOM 3738 N N . SER A 1 17 ? 0.340 -15.129 3.619 1.00 0.00 12 SER A N 3
ATOM 3739 C CA . SER A 1 17 ? -0.148 -14.943 4.984 1.00 0.00 12 SER A CA 3
ATOM 3740 C C . SER A 1 17 ? 0.550 -13.778 5.694 1.00 0.00 12 SER A C 3
ATOM 3741 O O . SER A 1 17 ? -0.095 -12.808 6.092 1.00 0.00 12 SER A O 3
ATOM 3749 N N . GLN A 1 18 ? 1.865 -13.891 5.858 1.00 0.00 13 GLN A N 3
ATOM 3750 C CA . GLN A 1 18 ? 2.650 -12.853 6.533 1.00 0.00 13 GLN A CA 3
ATOM 3751 C C . GLN A 1 18 ? 2.889 -11.653 5.621 1.00 0.00 13 GLN A C 3
ATOM 3752 O O . GLN A 1 18 ? 3.033 -10.526 6.090 1.00 0.00 13 GLN A O 3
ATOM 3766 N N . ASP A 1 19 ? 2.967 -11.907 4.319 1.00 0.00 14 ASP A N 3
ATOM 3767 C CA . ASP A 1 19 ? 3.232 -10.846 3.356 1.00 0.00 14 ASP A CA 3
ATOM 3768 C C . ASP A 1 19 ? 2.199 -9.736 3.496 1.00 0.00 14 ASP A C 3
ATOM 3769 O O . ASP A 1 19 ? 2.549 -8.557 3.483 1.00 0.00 14 ASP A O 3
ATOM 3778 N N . THR A 1 20 ? 0.939 -10.113 3.644 1.00 0.00 15 THR A N 3
ATOM 3779 C CA . THR A 1 20 ? -0.123 -9.132 3.797 1.00 0.00 15 THR A CA 3
ATOM 3780 C C . THR A 1 20 ? 0.132 -8.277 5.033 1.00 0.00 15 THR A C 3
ATOM 3781 O O . THR A 1 20 ? 0.014 -7.052 4.996 1.00 0.00 15 THR A O 3
ATOM 3792 N N . LEU A 1 21 ? 0.491 -8.934 6.125 1.00 0.00 16 LEU A N 3
ATOM 3793 C CA . LEU A 1 21 ? 0.781 -8.231 7.367 1.00 0.00 16 LEU A CA 3
ATOM 3794 C C . LEU A 1 21 ? 1.999 -7.324 7.194 1.00 0.00 16 LEU A C 3
ATOM 3795 O O . LEU A 1 21 ? 2.032 -6.217 7.720 1.00 0.00 16 LEU A O 3
ATOM 3811 N N . THR A 1 22 ? 3.013 -7.817 6.483 1.00 0.00 17 THR A N 3
ATOM 3812 C CA . THR A 1 22 ? 4.241 -7.049 6.288 1.00 0.00 17 THR A CA 3
ATOM 3813 C C . THR A 1 22 ? 3.959 -5.729 5.577 1.00 0.00 17 THR A C 3
ATOM 3814 O O . THR A 1 22 ? 4.376 -4.667 6.042 1.00 0.00 17 THR A O 3
ATOM 3825 N N . VAL A 1 23 ? 3.252 -5.793 4.454 1.00 0.00 18 VAL A N 3
ATOM 3826 C CA . VAL A 1 23 ? 2.930 -4.580 3.709 1.00 0.00 18 VAL A CA 3
ATOM 3827 C C . VAL A 1 23 ? 1.997 -3.691 4.529 1.00 0.00 18 VAL A C 3
ATOM 3828 O O . VAL A 1 23 ? 2.156 -2.472 4.560 1.00 0.00 18 VAL A O 3
ATOM 3841 N N . ILE A 1 24 ? 1.033 -4.311 5.208 1.00 0.00 19 ILE A N 3
ATOM 3842 C CA . ILE A 1 24 ? 0.093 -3.563 6.041 1.00 0.00 19 ILE A CA 3
ATOM 3843 C C . ILE A 1 24 ? 0.819 -2.857 7.184 1.00 0.00 19 ILE A C 3
ATOM 3844 O O . ILE A 1 24 ? 0.588 -1.674 7.438 1.00 0.00 19 ILE A O 3
ATOM 3860 N N . ALA A 1 25 ? 1.682 -3.584 7.878 1.00 0.00 20 ALA A N 3
ATOM 3861 C CA . ALA A 1 25 ? 2.409 -2.998 8.991 1.00 0.00 20 ALA A CA 3
ATOM 3862 C C . ALA A 1 25 ? 3.188 -1.775 8.521 1.00 0.00 20 ALA A C 3
ATOM 3863 O O . ALA A 1 25 ? 3.163 -0.733 9.172 1.00 0.00 20 ALA A O 3
ATOM 3870 N N . THR A 1 26 ? 3.871 -1.908 7.388 1.00 0.00 21 THR A N 3
ATOM 3871 C CA . THR A 1 26 ? 4.645 -0.798 6.839 1.00 0.00 21 THR A CA 3
ATOM 3872 C C . THR A 1 26 ? 3.734 0.360 6.441 1.00 0.00 21 THR A C 3
ATOM 3873 O O . THR A 1 26 ? 4.039 1.520 6.708 1.00 0.00 21 THR A O 3
ATOM 3884 N N . LEU A 1 27 ? 2.626 0.051 5.775 1.00 0.00 22 LEU A N 3
ATOM 3885 C CA . LEU A 1 27 ? 1.705 1.095 5.338 1.00 0.00 22 LEU A CA 3
ATOM 3886 C C . LEU A 1 27 ? 1.064 1.812 6.518 1.00 0.00 22 LEU A C 3
ATOM 3887 O O . LEU A 1 27 ? 0.953 3.034 6.506 1.00 0.00 22 LEU A O 3
ATOM 3903 N N . ARG A 1 28 ? 0.630 1.059 7.526 1.00 0.00 23 ARG A N 3
ATOM 3904 C CA . ARG A 1 28 ? -0.014 1.675 8.683 1.00 0.00 23 ARG A CA 3
ATOM 3905 C C . ARG A 1 28 ? 0.916 2.669 9.371 1.00 0.00 23 ARG A C 3
ATOM 3906 O O . ARG A 1 28 ? 0.521 3.798 9.652 1.00 0.00 23 ARG A O 3
ATOM 3927 N N . GLU A 1 29 ? 2.146 2.248 9.640 1.00 0.00 24 GLU A N 3
ATOM 3928 C CA . GLU A 1 29 ? 3.109 3.122 10.303 1.00 0.00 24 GLU A CA 3
ATOM 3929 C C . GLU A 1 29 ? 3.557 4.236 9.365 1.00 0.00 24 GLU A C 3
ATOM 3930 O O . GLU A 1 29 ? 3.827 5.355 9.801 1.00 0.00 24 GLU A O 3
ATOM 3942 N N . ALA A 1 30 ? 3.640 3.921 8.079 1.00 0.00 25 ALA A N 3
ATOM 3943 C CA . ALA A 1 30 ? 4.065 4.904 7.090 1.00 0.00 25 ALA A CA 3
ATOM 3944 C C . ALA A 1 30 ? 3.146 6.121 7.100 1.00 0.00 25 ALA A C 3
ATOM 3945 O O . ALA A 1 30 ? 3.615 7.259 7.138 1.00 0.00 25 ALA A O 3
ATOM 3952 N N . ILE A 1 31 ? 1.840 5.883 7.059 1.00 0.00 26 ILE A N 3
ATOM 3953 C CA . ILE A 1 31 ? 0.880 6.981 7.059 1.00 0.00 26 ILE A CA 3
ATOM 3954 C C . ILE A 1 31 ? 0.720 7.556 8.465 1.00 0.00 26 ILE A C 3
ATOM 3955 O O . ILE A 1 31 ? 0.249 8.680 8.634 1.00 0.00 26 ILE A O 3
ATOM 3971 N N . ASP A 1 32 ? 1.121 6.780 9.470 1.00 0.00 27 ASP A N 3
ATOM 3972 C CA . ASP A 1 32 ? 1.019 7.231 10.857 1.00 0.00 27 ASP A CA 3
ATOM 3973 C C . ASP A 1 32 ? 2.026 8.345 11.153 1.00 0.00 27 ASP A C 3
ATOM 3974 O O . ASP A 1 32 ? 1.719 9.288 11.882 1.00 0.00 27 ASP A O 3
ATOM 3983 N N . LEU A 1 33 ? 3.231 8.219 10.601 1.00 0.00 28 LEU A N 3
ATOM 3984 C CA . LEU A 1 33 ? 4.280 9.212 10.834 1.00 0.00 28 LEU A CA 3
ATOM 3985 C C . LEU A 1 33 ? 3.722 10.639 10.732 1.00 0.00 28 LEU A C 3
ATOM 3986 O O . LEU A 1 33 ? 2.737 10.875 10.032 1.00 0.00 28 LEU A O 3
ATOM 4002 N N . PRO A 1 34 ? 4.344 11.596 11.391 1.00 0.00 29 PRO A N 3
ATOM 4003 C CA . PRO A 1 34 ? 3.902 13.018 11.333 1.00 0.00 29 PRO A CA 3
ATOM 4004 C C . PRO A 1 34 ? 4.280 13.655 9.997 1.00 0.00 29 PRO A C 3
ATOM 4005 O O . PRO A 1 34 ? 5.304 13.310 9.407 1.00 0.00 29 PRO A O 3
ATOM 4016 N N . GLN A 1 35 ? 3.455 14.573 9.522 1.00 0.00 30 GLN A N 3
ATOM 4017 C CA . GLN A 1 35 ? 3.724 15.229 8.249 1.00 0.00 30 GLN A CA 3
ATOM 4018 C C . GLN A 1 35 ? 5.028 16.016 8.307 1.00 0.00 30 GLN A C 3
ATOM 4019 O O . GLN A 1 35 ? 5.628 16.322 7.279 1.00 0.00 30 GLN A O 3
ATOM 4033 N N . ASP A 1 36 ? 5.456 16.342 9.519 1.00 0.00 31 ASP A N 3
ATOM 4034 C CA . ASP A 1 36 ? 6.686 17.101 9.714 1.00 0.00 31 ASP A CA 3
ATOM 4035 C C . ASP A 1 36 ? 7.913 16.198 9.599 1.00 0.00 31 ASP A C 3
ATOM 4036 O O . ASP A 1 36 ? 9.051 16.666 9.679 1.00 0.00 31 ASP A O 3
ATOM 4045 N N . ALA A 1 37 ? 7.674 14.903 9.424 1.00 0.00 32 ALA A N 3
ATOM 4046 C CA . ALA A 1 37 ? 8.762 13.935 9.311 1.00 0.00 32 ALA A CA 3
ATOM 4047 C C . ALA A 1 37 ? 9.601 14.185 8.044 1.00 0.00 32 ALA A C 3
ATOM 4048 O O . ALA A 1 37 ? 9.041 14.343 6.960 1.00 0.00 32 ALA A O 3
ATOM 4055 N N . PRO A 1 38 ? 10.921 14.211 8.139 1.00 0.00 33 PRO A N 3
ATOM 4056 C CA . PRO A 1 38 ? 11.794 14.438 6.947 1.00 0.00 33 PRO A CA 3
ATOM 4057 C C . PRO A 1 38 ? 11.832 13.214 6.030 1.00 0.00 33 PRO A C 3
ATOM 4058 O O . PRO A 1 38 ? 12.245 13.303 4.875 1.00 0.00 33 PRO A O 3
ATOM 4069 N N . ASN A 1 39 ? 11.404 12.070 6.560 1.00 0.00 34 ASN A N 3
ATOM 4070 C CA . ASN A 1 39 ? 11.392 10.827 5.790 1.00 0.00 34 ASN A CA 3
ATOM 4071 C C . ASN A 1 39 ? 10.090 10.693 5.010 1.00 0.00 34 ASN A C 3
ATOM 4072 O O . ASN A 1 39 ? 9.708 9.595 4.617 1.00 0.00 34 ASN A O 3
ATOM 4083 N N . ARG A 1 40 ? 9.408 11.809 4.793 1.00 0.00 35 ARG A N 3
ATOM 4084 C CA . ARG A 1 40 ? 8.151 11.780 4.062 1.00 0.00 35 ARG A CA 3
ATOM 4085 C C . ARG A 1 40 ? 8.362 11.210 2.662 1.00 0.00 35 ARG A C 3
ATOM 4086 O O . ARG A 1 40 ? 7.581 10.391 2.195 1.00 0.00 35 ARG A O 3
ATOM 4107 N N . GLN A 1 41 ? 9.411 11.657 1.989 1.00 0.00 36 GLN A N 3
ATOM 4108 C CA . GLN A 1 41 ? 9.693 11.172 0.642 1.00 0.00 36 GLN A CA 3
ATOM 4109 C C . GLN A 1 41 ? 10.284 9.759 0.680 1.00 0.00 36 GLN A C 3
ATOM 4110 O O . GLN A 1 41 ? 9.968 8.923 -0.168 1.00 0.00 36 GLN A O 3
ATOM 4124 N N . GLU A 1 42 ? 11.169 9.511 1.647 1.00 0.00 37 GLU A N 3
ATOM 4125 C CA . GLU A 1 42 ? 11.835 8.211 1.771 1.00 0.00 37 GLU A CA 3
ATOM 4126 C C . GLU A 1 42 ? 10.866 7.095 2.167 1.00 0.00 37 GLU A C 3
ATOM 4127 O O . GLU A 1 42 ? 10.915 5.998 1.612 1.00 0.00 37 GLU A O 3
ATOM 4139 N N . VAL A 1 43 ? 10.005 7.368 3.141 1.00 0.00 38 VAL A N 3
ATOM 4140 C CA . VAL A 1 43 ? 9.056 6.363 3.613 1.00 0.00 38 VAL A CA 3
ATOM 4141 C C . VAL A 1 43 ? 8.094 5.971 2.494 1.00 0.00 38 VAL A C 3
ATOM 4142 O O . VAL A 1 43 ? 7.680 4.817 2.394 1.00 0.00 38 VAL A O 3
ATOM 4155 N N . GLN A 1 44 ? 7.754 6.939 1.648 1.00 0.00 39 GLN A N 3
ATOM 4156 C CA . GLN A 1 44 ? 6.853 6.683 0.530 1.00 0.00 39 GLN A CA 3
ATOM 4157 C C . GLN A 1 44 ? 7.485 5.698 -0.448 1.00 0.00 39 GLN A C 3
ATOM 4158 O O . GLN A 1 44 ? 6.817 4.793 -0.951 1.00 0.00 39 GLN A O 3
ATOM 4172 N N . ASP A 1 45 ? 8.776 5.872 -0.708 1.00 0.00 40 ASP A N 3
ATOM 4173 C CA . ASP A 1 45 ? 9.484 4.987 -1.623 1.00 0.00 40 ASP A CA 3
ATOM 4174 C C . ASP A 1 45 ? 9.534 3.570 -1.061 1.00 0.00 40 ASP A C 3
ATOM 4175 O O . ASP A 1 45 ? 9.415 2.593 -1.802 1.00 0.00 40 ASP A O 3
ATOM 4184 N N . THR A 1 46 ? 9.716 3.462 0.254 1.00 0.00 41 THR A N 3
ATOM 4185 C CA . THR A 1 46 ? 9.786 2.157 0.902 1.00 0.00 41 THR A CA 3
ATOM 4186 C C . THR A 1 46 ? 8.480 1.388 0.729 1.00 0.00 41 THR A C 3
ATOM 4187 O O . THR A 1 46 ? 8.485 0.216 0.348 1.00 0.00 41 THR A O 3
ATOM 4198 N N . ALA A 1 47 ? 7.364 2.050 1.007 1.00 0.00 42 ALA A N 3
ATOM 4199 C CA . ALA A 1 47 ? 6.057 1.415 0.876 1.00 0.00 42 ALA A CA 3
ATOM 4200 C C . ALA A 1 47 ? 5.784 1.050 -0.580 1.00 0.00 42 ALA A C 3
ATOM 4201 O O . ALA A 1 47 ? 5.211 -0.000 -0.869 1.00 0.00 42 ALA A O 3
ATOM 4208 N N . ARG A 1 48 ? 6.203 1.918 -1.494 1.00 0.00 43 ARG A N 3
ATOM 4209 C CA . ARG A 1 48 ? 6.001 1.665 -2.915 1.00 0.00 43 ARG A CA 3
ATOM 4210 C C . ARG A 1 48 ? 6.519 0.273 -3.265 1.00 0.00 43 ARG A C 3
ATOM 4211 O O . ARG A 1 48 ? 5.892 -0.460 -4.029 1.00 0.00 43 ARG A O 3
ATOM 4232 N N . GLY A 1 49 ? 7.660 -0.086 -2.695 1.00 0.00 44 GLY A N 3
ATOM 4233 C CA . GLY A 1 49 ? 8.241 -1.394 -2.954 1.00 0.00 44 GLY A CA 3
ATOM 4234 C C . GLY A 1 49 ? 7.311 -2.503 -2.477 1.00 0.00 44 GLY A C 3
ATOM 4235 O O . GLY A 1 49 ? 7.090 -3.483 -3.187 1.00 0.00 44 GLY A O 3
ATOM 4239 N N . GLN A 1 50 ? 6.768 -2.349 -1.273 1.00 0.00 45 GLN A N 3
ATOM 4240 C CA . GLN A 1 50 ? 5.865 -3.355 -0.726 1.00 0.00 45 GLN A CA 3
ATOM 4241 C C . GLN A 1 50 ? 4.592 -3.442 -1.561 1.00 0.00 45 GLN A C 3
ATOM 4242 O O . GLN A 1 50 ? 4.073 -4.529 -1.804 1.00 0.00 45 GLN A O 3
ATOM 4256 N N . ILE A 1 51 ? 4.082 -2.289 -1.983 1.00 0.00 46 ILE A N 3
ATOM 4257 C CA . ILE A 1 51 ? 2.857 -2.255 -2.778 1.00 0.00 46 ILE A CA 3
ATOM 4258 C C . ILE A 1 51 ? 3.028 -2.993 -4.099 1.00 0.00 46 ILE A C 3
ATOM 4259 O O . ILE A 1 51 ? 2.292 -3.930 -4.392 1.00 0.00 46 ILE A O 3
ATOM 4275 N N . ASN A 1 52 ? 3.992 -2.560 -4.894 1.00 0.00 47 ASN A N 3
ATOM 4276 C CA . ASN A 1 52 ? 4.232 -3.179 -6.188 1.00 0.00 47 ASN A CA 3
ATOM 4277 C C . ASN A 1 52 ? 4.677 -4.625 -6.025 1.00 0.00 47 ASN A C 3
ATOM 4278 O O . ASN A 1 52 ? 4.247 -5.499 -6.772 1.00 0.00 47 ASN A O 3
ATOM 4289 N N . ASP A 1 53 ? 5.545 -4.867 -5.054 1.00 0.00 48 ASP A N 3
ATOM 4290 C CA . ASP A 1 53 ? 6.053 -6.210 -4.810 1.00 0.00 48 ASP A CA 3
ATOM 4291 C C . ASP A 1 53 ? 4.934 -7.154 -4.365 1.00 0.00 48 ASP A C 3
ATOM 4292 O O . ASP A 1 53 ? 4.905 -8.319 -4.755 1.00 0.00 48 ASP A O 3
ATOM 4301 N N . TYR A 1 54 ? 4.025 -6.648 -3.532 1.00 0.00 49 TYR A N 3
ATOM 4302 C CA . TYR A 1 54 ? 2.920 -7.459 -3.021 1.00 0.00 49 TYR A CA 3
ATOM 4303 C C . TYR A 1 54 ? 2.033 -7.983 -4.145 1.00 0.00 49 TYR A C 3
ATOM 4304 O O . TYR A 1 54 ? 1.833 -9.188 -4.277 1.00 0.00 49 TYR A O 3
ATOM 4322 N N . ILE A 1 55 ? 1.491 -7.080 -4.949 1.00 0.00 50 ILE A N 3
ATOM 4323 C CA . ILE A 1 55 ? 0.614 -7.489 -6.043 1.00 0.00 50 ILE A CA 3
ATOM 4324 C C . ILE A 1 55 ? 1.410 -8.155 -7.168 1.00 0.00 50 ILE A C 3
ATOM 4325 O O . ILE A 1 55 ? 0.897 -9.040 -7.845 1.00 0.00 50 ILE A O 3
ATOM 4341 N N . SER A 1 56 ? 2.650 -7.718 -7.374 1.00 0.00 51 SER A N 3
ATOM 4342 C CA . SER A 1 56 ? 3.482 -8.275 -8.441 1.00 0.00 51 SER A CA 3
ATOM 4343 C C . SER A 1 56 ? 3.715 -9.774 -8.260 1.00 0.00 51 SER A C 3
ATOM 4344 O O . SER A 1 56 ? 3.537 -10.551 -9.198 1.00 0.00 51 SER A O 3
ATOM 4352 N N . ARG A 1 57 ? 4.123 -10.178 -7.059 1.00 0.00 52 ARG A N 3
ATOM 4353 C CA . ARG A 1 57 ? 4.384 -11.590 -6.793 1.00 0.00 52 ARG A CA 3
ATOM 4354 C C . ARG A 1 57 ? 3.077 -12.369 -6.726 1.00 0.00 52 ARG A C 3
ATOM 4355 O O . ARG A 1 57 ? 2.987 -13.498 -7.208 1.00 0.00 52 ARG A O 3
ATOM 4376 N N . TYR A 1 58 ? 2.068 -11.754 -6.120 1.00 0.00 53 TYR A N 3
ATOM 4377 C CA . TYR A 1 58 ? 0.758 -12.388 -5.978 1.00 0.00 53 TYR A CA 3
ATOM 4378 C C . TYR A 1 58 ? -0.166 -11.978 -7.125 1.00 0.00 53 TYR A C 3
ATOM 4379 O O . TYR A 1 58 ? -1.379 -12.161 -7.044 1.00 0.00 53 TYR A O 3
ATOM 4397 N N . ARG A 1 59 ? 0.417 -11.429 -8.192 1.00 0.00 54 ARG A N 3
ATOM 4398 C CA . ARG A 1 59 ? -0.368 -10.989 -9.344 1.00 0.00 54 ARG A CA 3
ATOM 4399 C C . ARG A 1 59 ? -1.150 -12.160 -9.935 1.00 0.00 54 ARG A C 3
ATOM 4400 O O . ARG A 1 59 ? -2.329 -12.031 -10.263 1.00 0.00 54 ARG A O 3
ATOM 4421 N N . ARG A 1 60 ? -0.481 -13.297 -10.075 1.00 0.00 55 ARG A N 3
ATOM 4422 C CA . ARG A 1 60 ? -1.112 -14.485 -10.636 1.00 0.00 55 ARG A CA 3
ATOM 4423 C C . ARG A 1 60 ? -1.954 -15.204 -9.585 1.00 0.00 55 ARG A C 3
ATOM 4424 O O . ARG A 1 60 ? -2.641 -16.180 -9.891 1.00 0.00 55 ARG A O 3
ATOM 4445 N N . LYS A 1 61 ? -1.897 -14.725 -8.344 1.00 0.00 56 LYS A N 3
ATOM 4446 C CA . LYS A 1 61 ? -2.661 -15.343 -7.260 1.00 0.00 56 LYS A CA 3
ATOM 4447 C C . LYS A 1 61 ? -4.074 -14.768 -7.185 1.00 0.00 56 LYS A C 3
ATOM 4448 O O . LYS A 1 61 ? -4.338 -13.826 -6.438 1.00 0.00 56 LYS A O 3
ATOM 4467 N N . GLY A 1 62 ? -4.975 -15.359 -7.958 1.00 0.00 57 GLY A N 3
ATOM 4468 C CA . GLY A 1 62 ? -6.367 -14.931 -7.983 1.00 0.00 57 GLY A CA 3
ATOM 4469 C C . GLY A 1 62 ? -6.540 -13.693 -8.844 1.00 0.00 57 GLY A C 3
ATOM 4470 O O . GLY A 1 62 ? -7.661 -13.315 -9.185 1.00 0.00 57 GLY A O 3
ATOM 4474 N N . ASP A 1 63 ? -5.424 -13.055 -9.189 1.00 0.00 58 ASP A N 3
ATOM 4475 C CA . ASP A 1 63 ? -5.466 -11.846 -10.007 1.00 0.00 58 ASP A CA 3
ATOM 4476 C C . ASP A 1 63 ? -6.612 -10.946 -9.554 1.00 0.00 58 ASP A C 3
ATOM 4477 O O . ASP A 1 63 ? -7.100 -10.113 -10.315 1.00 0.00 58 ASP A O 3
ATOM 4486 N N . ALA A 1 64 ? -7.034 -11.139 -8.305 1.00 0.00 59 ALA A N 3
ATOM 4487 C CA . ALA A 1 64 ? -8.127 -10.362 -7.735 1.00 0.00 59 ALA A CA 3
ATOM 4488 C C . ALA A 1 64 ? -9.460 -10.782 -8.340 1.00 0.00 59 ALA A C 3
ATOM 4489 O O . ALA A 1 64 ? -9.889 -10.251 -9.364 1.00 0.00 59 ALA A O 3
ATOM 4496 N N . GLY A 1 65 ? -10.108 -11.744 -7.694 1.00 0.00 60 GLY A N 3
ATOM 4497 C CA . GLY A 1 65 ? -11.392 -12.242 -8.165 1.00 0.00 60 GLY A CA 3
ATOM 4498 C C . GLY A 1 65 ? -11.813 -13.477 -7.376 1.00 0.00 60 GLY A C 3
ATOM 4499 O O . GLY A 1 65 ? -12.351 -14.430 -7.939 1.00 0.00 60 GLY A O 3
ATOM 4503 N N . GLY A 1 66 ? -11.563 -13.454 -6.070 1.00 0.00 61 GLY A N 3
ATOM 4504 C CA . GLY A 1 66 ? -11.919 -14.581 -5.218 1.00 0.00 61 GLY A CA 3
ATOM 4505 C C . GLY A 1 66 ? -11.449 -14.365 -3.782 1.00 0.00 61 GLY A C 3
ATOM 4506 O O . GLY A 1 66 ? -12.019 -14.923 -2.843 1.00 0.00 61 GLY A O 3
ATOM 4510 N N . LEU A 1 67 ? -10.408 -13.546 -3.611 1.00 0.00 62 LEU A N 3
ATOM 4511 C CA . LEU A 1 67 ? -9.871 -13.257 -2.276 1.00 0.00 62 LEU A CA 3
ATOM 4512 C C . LEU A 1 67 ? -10.242 -11.835 -1.864 1.00 0.00 62 LEU A C 3
ATOM 4513 O O . LEU A 1 67 ? -9.944 -10.874 -2.572 1.00 0.00 62 LEU A O 3
ATOM 4529 N N . LYS A 1 68 ? -10.892 -11.712 -0.716 1.00 0.00 63 LYS A N 3
ATOM 4530 C CA . LYS A 1 68 ? -11.297 -10.404 -0.225 1.00 0.00 63 LYS A CA 3
ATOM 4531 C C . LYS A 1 68 ? -10.069 -9.553 0.088 1.00 0.00 63 LYS A C 3
ATOM 4532 O O . LYS A 1 68 ? -10.014 -8.376 -0.257 1.00 0.00 63 LYS A O 3
ATOM 4551 N N . SER A 1 69 ? -9.087 -10.158 0.755 1.00 0.00 64 SER A N 3
ATOM 4552 C CA . SER A 1 69 ? -7.868 -9.441 1.120 1.00 0.00 64 SER A CA 3
ATOM 4553 C C . SER A 1 69 ? -7.092 -8.993 -0.117 1.00 0.00 64 SER A C 3
ATOM 4554 O O . SER A 1 69 ? -6.701 -7.836 -0.226 1.00 0.00 64 SER A O 3
ATOM 4562 N N . PHE A 1 70 ? -6.855 -9.918 -1.039 1.00 0.00 65 PHE A N 3
ATOM 4563 C CA . PHE A 1 70 ? -6.101 -9.600 -2.246 1.00 0.00 65 PHE A CA 3
ATOM 4564 C C . PHE A 1 70 ? -6.830 -8.552 -3.083 1.00 0.00 65 PHE A C 3
ATOM 4565 O O . PHE A 1 70 ? -6.228 -7.581 -3.540 1.00 0.00 65 PHE A O 3
ATOM 4582 N N . THR A 1 71 ? -8.128 -8.752 -3.281 1.00 0.00 66 THR A N 3
ATOM 4583 C CA . THR A 1 71 ? -8.922 -7.814 -4.067 1.00 0.00 66 THR A CA 3
ATOM 4584 C C . THR A 1 71 ? -9.012 -6.457 -3.373 1.00 0.00 66 THR A C 3
ATOM 4585 O O . THR A 1 71 ? -8.807 -5.416 -3.997 1.00 0.00 66 THR A O 3
ATOM 4596 N N . THR A 1 72 ? -9.326 -6.480 -2.083 1.00 0.00 67 THR A N 3
ATOM 4597 C CA . THR A 1 72 ? -9.451 -5.250 -1.306 1.00 0.00 67 THR A CA 3
ATOM 4598 C C . THR A 1 72 ? -8.121 -4.509 -1.239 1.00 0.00 67 THR A C 3
ATOM 4599 O O . THR A 1 72 ? -8.067 -3.295 -1.439 1.00 0.00 67 THR A O 3
ATOM 4610 N N . MET A 1 73 ? -7.053 -5.242 -0.947 1.00 0.00 68 MET A N 3
ATOM 4611 C CA . MET A 1 73 ? -5.732 -4.640 -0.846 1.00 0.00 68 MET A CA 3
ATOM 4612 C C . MET A 1 73 ? -5.279 -4.100 -2.193 1.00 0.00 68 MET A C 3
ATOM 4613 O O . MET A 1 73 ? -4.664 -3.043 -2.271 1.00 0.00 68 MET A O 3
ATOM 4627 N N . GLN A 1 74 ? -5.564 -4.837 -3.254 1.00 0.00 69 GLN A N 3
ATOM 4628 C CA . GLN A 1 74 ? -5.151 -4.409 -4.578 1.00 0.00 69 GLN A CA 3
ATOM 4629 C C . GLN A 1 74 ? -5.580 -2.969 -4.836 1.00 0.00 69 GLN A C 3
ATOM 4630 O O . GLN A 1 74 ? -4.765 -2.131 -5.220 1.00 0.00 69 GLN A O 3
ATOM 4644 N N . THR A 1 75 ? -6.855 -2.682 -4.620 1.00 0.00 70 THR A N 3
ATOM 4645 C CA . THR A 1 75 ? -7.369 -1.333 -4.830 1.00 0.00 70 THR A CA 3
ATOM 4646 C C . THR A 1 75 ? -6.834 -0.364 -3.774 1.00 0.00 70 THR A C 3
ATOM 4647 O O . THR A 1 75 ? -6.428 0.752 -4.092 1.00 0.00 70 THR A O 3
ATOM 4658 N N . ALA A 1 76 ? -6.847 -0.794 -2.514 1.00 0.00 71 ALA A N 3
ATOM 4659 C CA . ALA A 1 76 ? -6.371 0.050 -1.415 1.00 0.00 71 ALA A CA 3
ATOM 4660 C C . ALA A 1 76 ? -4.923 0.478 -1.640 1.00 0.00 71 ALA A C 3
ATOM 4661 O O . ALA A 1 76 ? -4.585 1.654 -1.495 1.00 0.00 71 ALA A O 3
ATOM 4668 N N . LEU A 1 77 ? -4.070 -0.483 -1.973 1.00 0.00 72 LEU A N 3
ATOM 4669 C CA . LEU A 1 77 ? -2.661 -0.200 -2.194 1.00 0.00 72 LEU A CA 3
ATOM 4670 C C . LEU A 1 77 ? -2.473 0.761 -3.366 1.00 0.00 72 LEU A C 3
ATOM 4671 O O . LEU A 1 77 ? -1.681 1.696 -3.292 1.00 0.00 72 LEU A O 3
ATOM 4687 N N . ASN A 1 78 ? -3.194 0.522 -4.453 1.00 0.00 73 ASN A N 3
ATOM 4688 C CA . ASN A 1 78 ? -3.087 1.378 -5.627 1.00 0.00 73 ASN A CA 3
ATOM 4689 C C . ASN A 1 78 ? -3.610 2.781 -5.331 1.00 0.00 73 ASN A C 3
ATOM 4690 O O . ASN A 1 78 ? -3.047 3.774 -5.791 1.00 0.00 73 ASN A O 3
ATOM 4701 N N . SER A 1 79 ? -4.703 2.849 -4.578 1.00 0.00 74 SER A N 3
ATOM 4702 C CA . SER A 1 79 ? -5.317 4.129 -4.238 1.00 0.00 74 SER A CA 3
ATOM 4703 C C . SER A 1 79 ? -4.349 5.035 -3.482 1.00 0.00 74 SER A C 3
ATOM 4704 O O . SER A 1 79 ? -4.229 6.219 -3.790 1.00 0.00 74 SER A O 3
ATOM 4712 N N . LEU A 1 80 ? -3.670 4.473 -2.487 1.00 0.00 75 LEU A N 3
ATOM 4713 C CA . LEU A 1 80 ? -2.723 5.241 -1.681 1.00 0.00 75 LEU A CA 3
ATOM 4714 C C . LEU A 1 80 ? -1.394 5.434 -2.417 1.00 0.00 75 LEU A C 3
ATOM 4715 O O . LEU A 1 80 ? -0.719 6.446 -2.241 1.00 0.00 75 LEU A O 3
ATOM 4731 N N . ALA A 1 81 ? -1.022 4.459 -3.236 1.00 0.00 76 ALA A N 3
ATOM 4732 C CA . ALA A 1 81 ? 0.224 4.540 -3.988 1.00 0.00 76 ALA A CA 3
ATOM 4733 C C . ALA A 1 81 ? 0.175 5.710 -4.961 1.00 0.00 76 ALA A C 3
ATOM 4734 O O . ALA A 1 81 ? 1.159 6.426 -5.139 1.00 0.00 76 ALA A O 3
ATOM 4741 N N . GLY A 1 82 ? -0.979 5.898 -5.581 1.00 0.00 77 GLY A N 3
ATOM 4742 C CA . GLY A 1 82 ? -1.157 6.986 -6.530 1.00 0.00 77 GLY A CA 3
ATOM 4743 C C . GLY A 1 82 ? -1.146 8.339 -5.825 1.00 0.00 77 GLY A C 3
ATOM 4744 O O . GLY A 1 82 ? -0.842 9.361 -6.436 1.00 0.00 77 GLY A O 3
ATOM 4748 N N . TYR A 1 83 ? -1.489 8.342 -4.539 1.00 0.00 78 TYR A N 3
ATOM 4749 C CA . TYR A 1 83 ? -1.524 9.582 -3.774 1.00 0.00 78 TYR A CA 3
ATOM 4750 C C . TYR A 1 83 ? -0.132 10.211 -3.723 1.00 0.00 78 TYR A C 3
ATOM 4751 O O . TYR A 1 83 ? 0.024 11.416 -3.920 1.00 0.00 78 TYR A O 3
ATOM 4769 N N . TYR A 1 84 ? 0.873 9.391 -3.448 1.00 0.00 79 TYR A N 3
ATOM 4770 C CA . TYR A 1 84 ? 2.239 9.885 -3.363 1.00 0.00 79 TYR A CA 3
ATOM 4771 C C . TYR A 1 84 ? 2.690 10.486 -4.693 1.00 0.00 79 TYR A C 3
ATOM 4772 O O . TYR A 1 84 ? 3.233 11.589 -4.725 1.00 0.00 79 TYR A O 3
ATOM 4790 N N . THR A 1 85 ? 2.472 9.768 -5.789 1.00 0.00 80 THR A N 3
ATOM 4791 C CA . THR A 1 85 ? 2.874 10.260 -7.103 1.00 0.00 80 THR A CA 3
ATOM 4792 C C . THR A 1 85 ? 1.924 11.345 -7.610 1.00 0.00 80 THR A C 3
ATOM 4793 O O . THR A 1 85 ? 2.338 12.258 -8.325 1.00 0.00 80 THR A O 3
ATOM 4804 N N . SER A 1 86 ? 0.648 11.229 -7.252 1.00 0.00 81 SER A N 3
ATOM 4805 C CA . SER A 1 86 ? -0.356 12.196 -7.691 1.00 0.00 81 SER A CA 3
ATOM 4806 C C . SER A 1 86 ? -0.047 13.597 -7.177 1.00 0.00 81 SER A C 3
ATOM 4807 O O . SER A 1 86 ? -0.125 14.573 -7.922 1.00 0.00 81 SER A O 3
ATOM 4815 N N . TYR A 1 87 ? 0.287 13.695 -5.892 1.00 0.00 82 TYR A N 3
ATOM 4816 C CA . TYR A 1 87 ? 0.589 14.988 -5.275 1.00 0.00 82 TYR A CA 3
ATOM 4817 C C . TYR A 1 87 ? 2.084 15.132 -5.023 1.00 0.00 82 TYR A C 3
ATOM 4818 O O . TYR A 1 87 ? 2.595 16.242 -4.885 1.00 0.00 82 TYR A O 3
ATOM 4836 N N . GLY A 1 88 ? 2.783 13.999 -4.955 1.00 0.00 83 GLY A N 3
ATOM 4837 C CA . GLY A 1 88 ? 4.227 14.008 -4.704 1.00 0.00 83 GLY A CA 3
ATOM 4838 C C . GLY A 1 88 ? 4.523 13.660 -3.247 1.00 0.00 83 GLY A C 3
ATOM 4839 O O . GLY A 1 88 ? 4.131 12.599 -2.761 1.00 0.00 83 GLY A O 3
ATOM 4843 N N . ALA A 1 89 ? 5.218 14.561 -2.556 1.00 0.00 84 ALA A N 3
ATOM 4844 C CA . ALA A 1 89 ? 5.569 14.348 -1.152 1.00 0.00 84 ALA A CA 3
ATOM 4845 C C . ALA A 1 89 ? 4.467 14.858 -0.232 1.00 0.00 84 ALA A C 3
ATOM 4846 O O . ALA A 1 89 ? 4.588 14.790 0.992 1.00 0.00 84 ALA A O 3
ATOM 4853 N N . ARG A 1 90 ? 3.398 15.377 -0.824 1.00 0.00 85 ARG A N 3
ATOM 4854 C CA . ARG A 1 90 ? 2.294 15.898 -0.034 1.00 0.00 85 ARG A CA 3
ATOM 4855 C C . ARG A 1 90 ? 1.751 14.800 0.894 1.00 0.00 85 ARG A C 3
ATOM 4856 O O . ARG A 1 90 ? 1.518 13.678 0.444 1.00 0.00 85 ARG A O 3
ATOM 4877 N N . PRO A 1 91 ? 1.538 15.074 2.166 1.00 0.00 86 PRO A N 3
ATOM 4878 C CA . PRO A 1 91 ? 1.011 14.044 3.108 1.00 0.00 86 PRO A CA 3
ATOM 4879 C C . PRO A 1 91 ? -0.430 13.660 2.773 1.00 0.00 86 PRO A C 3
ATOM 4880 O O . PRO A 1 91 ? -1.213 14.492 2.310 1.00 0.00 86 PRO A O 3
ATOM 4891 N N . ILE A 1 92 ? -0.770 12.394 3.004 1.00 0.00 87 ILE A N 3
ATOM 4892 C CA . ILE A 1 92 ? -2.116 11.913 2.715 1.00 0.00 87 ILE A CA 3
ATOM 4893 C C . ILE A 1 92 ? -3.135 12.612 3.636 1.00 0.00 87 ILE A C 3
ATOM 4894 O O . ILE A 1 92 ? -2.905 12.702 4.842 1.00 0.00 87 ILE A O 3
ATOM 4910 N N . PRO A 1 93 ? -4.260 13.086 3.123 1.00 0.00 88 PRO A N 3
ATOM 4911 C CA . PRO A 1 93 ? -5.295 13.746 3.976 1.00 0.00 88 PRO A CA 3
ATOM 4912 C C . PRO A 1 93 ? -5.640 12.914 5.209 1.00 0.00 88 PRO A C 3
ATOM 4913 O O . PRO A 1 93 ? -5.604 11.685 5.176 1.00 0.00 88 PRO A O 3
ATOM 4924 N N . GLU A 1 94 ? -5.982 13.603 6.289 1.00 0.00 89 GLU A N 3
ATOM 4925 C CA . GLU A 1 94 ? -6.345 12.937 7.530 1.00 0.00 89 GLU A CA 3
ATOM 4926 C C . GLU A 1 94 ? -7.616 12.118 7.335 1.00 0.00 89 GLU A C 3
ATOM 4927 O O . GLU A 1 94 ? -7.777 11.053 7.930 1.00 0.00 89 GLU A O 3
ATOM 4939 N N . LYS A 1 95 ? -8.519 12.626 6.501 1.00 0.00 90 LYS A N 3
ATOM 4940 C CA . LYS A 1 95 ? -9.772 11.929 6.243 1.00 0.00 90 LYS A CA 3
ATOM 4941 C C . LYS A 1 95 ? -9.511 10.580 5.579 1.00 0.00 90 LYS A C 3
ATOM 4942 O O . LYS A 1 95 ? -10.056 9.558 5.995 1.00 0.00 90 LYS A O 3
ATOM 4961 N N . LEU A 1 96 ? -8.676 10.586 4.546 1.00 0.00 91 LEU A N 3
ATOM 4962 C CA . LEU A 1 96 ? -8.354 9.355 3.837 1.00 0.00 91 LEU A CA 3
ATOM 4963 C C . LEU A 1 96 ? -7.538 8.420 4.728 1.00 0.00 91 LEU A C 3
ATOM 4964 O O . LEU A 1 96 ? -7.747 7.207 4.727 1.00 0.00 91 LEU A O 3
ATOM 4980 N N . LYS A 1 97 ? -6.609 8.992 5.488 1.00 0.00 92 LYS A N 3
ATOM 4981 C CA . LYS A 1 97 ? -5.765 8.198 6.379 1.00 0.00 92 LYS A CA 3
ATOM 4982 C C . LYS A 1 97 ? -6.613 7.263 7.231 1.00 0.00 92 LYS A C 3
ATOM 4983 O O . LYS A 1 97 ? -6.283 6.086 7.385 1.00 0.00 92 LYS A O 3
ATOM 5002 N N . LYS A 1 98 ? -7.696 7.784 7.792 1.00 0.00 93 LYS A N 3
ATOM 5003 C CA . LYS A 1 98 ? -8.564 6.968 8.631 1.00 0.00 93 LYS A CA 3
ATOM 5004 C C . LYS A 1 98 ? -9.162 5.818 7.827 1.00 0.00 93 LYS A C 3
ATOM 5005 O O . LYS A 1 98 ? -9.214 4.686 8.301 1.00 0.00 93 LYS A O 3
ATOM 5024 N N . ARG A 1 99 ? -9.607 6.110 6.610 1.00 0.00 94 ARG A N 3
ATOM 5025 C CA . ARG A 1 99 ? -10.197 5.079 5.763 1.00 0.00 94 ARG A CA 3
ATOM 5026 C C . ARG A 1 99 ? -9.179 3.985 5.439 1.00 0.00 94 ARG A C 3
ATOM 5027 O O . ARG A 1 99 ? -9.510 2.803 5.460 1.00 0.00 94 ARG A O 3
ATOM 5048 N N . LEU A 1 100 ? -7.941 4.376 5.156 1.00 0.00 95 LEU A N 3
ATOM 5049 C CA . LEU A 1 100 ? -6.897 3.402 4.844 1.00 0.00 95 LEU A CA 3
ATOM 5050 C C . LEU A 1 100 ? -6.641 2.475 6.033 1.00 0.00 95 LEU A C 3
ATOM 5051 O O . LEU A 1 100 ? -6.454 1.272 5.856 1.00 0.00 95 LEU A O 3
ATOM 5067 N N . GLN A 1 101 ? -6.636 3.026 7.241 1.00 0.00 96 GLN A N 3
ATOM 5068 C CA . GLN A 1 101 ? -6.404 2.208 8.424 1.00 0.00 96 GLN A CA 3
ATOM 5069 C C . GLN A 1 101 ? -7.400 1.045 8.456 1.00 0.00 96 GLN A C 3
ATOM 5070 O O . GLN A 1 101 ? -7.012 -0.106 8.648 1.00 0.00 96 GLN A O 3
ATOM 5084 N N . LEU A 1 102 ? -8.681 1.348 8.252 1.00 0.00 97 LEU A N 3
ATOM 5085 C CA . LEU A 1 102 ? -9.706 0.306 8.245 1.00 0.00 97 LEU A CA 3
ATOM 5086 C C . LEU A 1 102 ? -9.499 -0.657 7.073 1.00 0.00 97 LEU A C 3
ATOM 5087 O O . LEU A 1 102 ? -9.612 -1.871 7.233 1.00 0.00 97 LEU A O 3
ATOM 5103 N N . GLU A 1 103 ? -9.191 -0.117 5.897 1.00 0.00 98 GLU A N 3
ATOM 5104 C CA . GLU A 1 103 ? -8.984 -0.965 4.724 1.00 0.00 98 GLU A CA 3
ATOM 5105 C C . GLU A 1 103 ? -8.003 -2.081 5.043 1.00 0.00 98 GLU A C 3
ATOM 5106 O O . GLU A 1 103 ? -8.228 -3.237 4.688 1.00 0.00 98 GLU A O 3
ATOM 5118 N N . PHE A 1 104 ? -6.917 -1.733 5.713 1.00 0.00 99 PHE A N 3
ATOM 5119 C CA . PHE A 1 104 ? -5.915 -2.723 6.074 1.00 0.00 99 PHE A CA 3
ATOM 5120 C C . PHE A 1 104 ? -6.446 -3.655 7.158 1.00 0.00 99 PHE A C 3
ATOM 5121 O O . PHE A 1 104 ? -6.105 -4.838 7.189 1.00 0.00 99 PHE A O 3
ATOM 5138 N N . THR A 1 105 ? -7.274 -3.119 8.054 1.00 0.00 100 THR A N 3
ATOM 5139 C CA . THR A 1 105 ? -7.827 -3.923 9.139 1.00 0.00 100 THR A CA 3
ATOM 5140 C C . THR A 1 105 ? -8.607 -5.100 8.567 1.00 0.00 100 THR A C 3
ATOM 5141 O O . THR A 1 105 ? -8.486 -6.225 9.040 1.00 0.00 100 THR A O 3
ATOM 5152 N N . GLN A 1 106 ? -9.402 -4.842 7.541 1.00 0.00 101 GLN A N 3
ATOM 5153 C CA . GLN A 1 106 ? -10.180 -5.904 6.914 1.00 0.00 101 GLN A CA 3
ATOM 5154 C C . GLN A 1 106 ? -9.253 -6.896 6.204 1.00 0.00 101 GLN A C 3
ATOM 5155 O O . GLN A 1 106 ? -9.540 -8.092 6.146 1.00 0.00 101 GLN A O 3
ATOM 5169 N N . ALA A 1 107 ? -8.153 -6.391 5.650 1.00 0.00 102 ALA A N 3
ATOM 5170 C CA . ALA A 1 107 ? -7.209 -7.245 4.930 1.00 0.00 102 ALA A CA 3
ATOM 5171 C C . ALA A 1 107 ? -6.493 -8.210 5.875 1.00 0.00 102 ALA A C 3
ATOM 5172 O O . ALA A 1 107 ? -6.489 -9.421 5.647 1.00 0.00 102 ALA A O 3
ATOM 5179 N N . GLU A 1 108 ? -5.894 -7.677 6.938 1.00 0.00 103 GLU A N 3
ATOM 5180 C CA . GLU A 1 108 ? -5.187 -8.520 7.904 1.00 0.00 103 GLU A CA 3
ATOM 5181 C C . GLU A 1 108 ? -6.154 -9.504 8.560 1.00 0.00 103 GLU A C 3
ATOM 5182 O O . GLU A 1 108 ? -5.802 -10.652 8.814 1.00 0.00 103 GLU A O 3
ATOM 5194 N N . ARG A 1 109 ? -7.377 -9.058 8.823 1.00 0.00 104 ARG A N 3
ATOM 5195 C CA . ARG A 1 109 ? -8.374 -9.933 9.430 1.00 0.00 104 ARG A CA 3
ATOM 5196 C C . ARG A 1 109 ? -8.733 -11.069 8.476 1.00 0.00 104 ARG A C 3
ATOM 5197 O O . ARG A 1 109 ? -8.947 -12.206 8.899 1.00 0.00 104 ARG A O 3
ATOM 5218 N N . SER A 1 110 ? -8.798 -10.751 7.188 1.00 0.00 105 SER A N 3
ATOM 5219 C CA . SER A 1 110 ? -9.133 -11.745 6.176 1.00 0.00 105 SER A CA 3
ATOM 5220 C C . SER A 1 110 ? -8.069 -12.845 6.113 1.00 0.00 105 SER A C 3
ATOM 5221 O O . SER A 1 110 ? -8.364 -13.979 5.736 1.00 0.00 105 SER A O 3
ATOM 5229 N N . ILE A 1 111 ? -6.835 -12.504 6.477 1.00 0.00 106 ILE A N 3
ATOM 5230 C CA . ILE A 1 111 ? -5.746 -13.478 6.451 1.00 0.00 106 ILE A CA 3
ATOM 5231 C C . ILE A 1 111 ? -6.027 -14.621 7.430 1.00 0.00 106 ILE A C 3
ATOM 5232 O O . ILE A 1 111 ? -5.794 -15.787 7.116 1.00 0.00 106 ILE A O 3
ATOM 5248 N N . GLU A 1 112 ? -6.512 -14.279 8.621 1.00 0.00 107 GLU A N 3
ATOM 5249 C CA . GLU A 1 112 ? -6.798 -15.291 9.634 1.00 0.00 107 GLU A CA 3
ATOM 5250 C C . GLU A 1 112 ? -7.677 -16.395 9.054 1.00 0.00 107 GLU A C 3
ATOM 5251 O O . GLU A 1 112 ? -7.380 -17.580 9.213 1.00 0.00 107 GLU A O 3
ATOM 5263 N N . ARG A 1 113 ? -8.750 -16.004 8.376 1.00 0.00 108 ARG A N 3
ATOM 5264 C CA . ARG A 1 113 ? -9.653 -16.978 7.771 1.00 0.00 108 ARG A CA 3
ATOM 5265 C C . ARG A 1 113 ? -9.077 -17.497 6.456 1.00 0.00 108 ARG A C 3
ATOM 5266 O O . ARG A 1 113 ? -9.461 -18.564 5.976 1.00 0.00 108 ARG A O 3
ATOM 5287 N N . GLY A 1 114 ? -8.154 -16.733 5.880 1.00 0.00 109 GLY A N 3
ATOM 5288 C CA . GLY A 1 114 ? -7.529 -17.123 4.621 1.00 0.00 109 GLY A CA 3
ATOM 5289 C C . GLY A 1 114 ? -8.567 -17.274 3.511 1.00 0.00 109 GLY A C 3
ATOM 5290 O O . GLY A 1 114 ? -8.729 -18.355 2.946 1.00 0.00 109 GLY A O 3
ATOM 5294 N N . VAL A 1 115 ? -9.269 -16.185 3.204 1.00 0.00 110 VAL A N 3
ATOM 5295 C CA . VAL A 1 115 ? -10.291 -16.210 2.158 1.00 0.00 110 VAL A CA 3
ATOM 5296 C C . VAL A 1 115 ? -9.804 -17.002 0.946 1.00 0.00 110 VAL A C 3
ATOM 5297 O O . VAL A 1 115 ? -8.605 -17.193 0.830 1.00 0.00 110 VAL A O 3
ATOM 5311 N N . GLY A 1 1 ? 34.321 -8.345 -3.913 1.00 0.00 -4 GLY A N 4
ATOM 5312 C CA . GLY A 1 1 ? 34.063 -6.876 -3.916 1.00 0.00 -4 GLY A CA 4
ATOM 5313 C C . GLY A 1 1 ? 33.975 -6.371 -2.477 1.00 0.00 -4 GLY A C 4
ATOM 5314 O O . GLY A 1 1 ? 34.323 -7.083 -1.537 1.00 0.00 -4 GLY A O 4
ATOM 5320 N N . PRO A 1 2 ? 33.516 -5.161 -2.297 1.00 0.00 -3 PRO A N 4
ATOM 5321 C CA . PRO A 1 2 ? 33.374 -4.543 -0.941 1.00 0.00 -3 PRO A CA 4
ATOM 5322 C C . PRO A 1 2 ? 32.421 -5.341 -0.044 1.00 0.00 -3 PRO A C 4
ATOM 5323 O O . PRO A 1 2 ? 31.437 -5.907 -0.518 1.00 0.00 -3 PRO A O 4
ATOM 5334 N N . LEU A 1 3 ? 32.721 -5.376 1.255 1.00 0.00 -2 LEU A N 4
ATOM 5335 C CA . LEU A 1 3 ? 31.882 -6.101 2.211 1.00 0.00 -2 LEU A CA 4
ATOM 5336 C C . LEU A 1 3 ? 30.767 -5.198 2.722 1.00 0.00 -2 LEU A C 4
ATOM 5337 O O . LEU A 1 3 ? 31.018 -4.083 3.179 1.00 0.00 -2 LEU A O 4
ATOM 5353 N N . GLY A 1 4 ? 29.532 -5.688 2.644 1.00 0.00 -1 GLY A N 4
ATOM 5354 C CA . GLY A 1 4 ? 28.375 -4.919 3.101 1.00 0.00 -1 GLY A CA 4
ATOM 5355 C C . GLY A 1 4 ? 27.182 -5.143 2.179 1.00 0.00 -1 GLY A C 4
ATOM 5356 O O . GLY A 1 4 ? 26.084 -4.650 2.441 1.00 0.00 -1 GLY A O 4
ATOM 5360 N N . SER A 1 5 ? 27.400 -5.890 1.102 1.00 0.00 0 SER A N 4
ATOM 5361 C CA . SER A 1 5 ? 26.329 -6.168 0.151 1.00 0.00 0 SER A CA 4
ATOM 5362 C C . SER A 1 5 ? 25.247 -7.023 0.805 1.00 0.00 0 SER A C 4
ATOM 5363 O O . SER A 1 5 ? 25.544 -7.911 1.604 1.00 0.00 0 SER A O 4
ATOM 5371 N N . CYS A 1 6 ? 23.991 -6.748 0.460 1.00 0.00 1 CYS A N 4
ATOM 5372 C CA . CYS A 1 6 ? 22.864 -7.497 1.019 1.00 0.00 1 CYS A CA 4
ATOM 5373 C C . CYS A 1 6 ? 21.724 -7.577 0.009 1.00 0.00 1 CYS A C 4
ATOM 5374 O O . CYS A 1 6 ? 21.636 -6.759 -0.909 1.00 0.00 1 CYS A O 4
ATOM 5382 N N . ASP A 1 7 ? 20.853 -8.564 0.184 1.00 0.00 2 ASP A N 4
ATOM 5383 C CA . ASP A 1 7 ? 19.721 -8.740 -0.719 1.00 0.00 2 ASP A CA 4
ATOM 5384 C C . ASP A 1 7 ? 18.719 -7.603 -0.550 1.00 0.00 2 ASP A C 4
ATOM 5385 O O . ASP A 1 7 ? 18.467 -7.145 0.564 1.00 0.00 2 ASP A O 4
ATOM 5394 N N . SER A 1 8 ? 18.151 -7.150 -1.663 1.00 0.00 3 SER A N 4
ATOM 5395 C CA . SER A 1 8 ? 17.178 -6.063 -1.625 1.00 0.00 3 SER A CA 4
ATOM 5396 C C . SER A 1 8 ? 15.944 -6.472 -0.829 1.00 0.00 3 SER A C 4
ATOM 5397 O O . SER A 1 8 ? 15.931 -6.393 0.400 1.00 0.00 3 SER A O 4
ATOM 5405 N N . GLY A 1 9 ? 14.909 -6.910 -1.536 1.00 0.00 4 GLY A N 4
ATOM 5406 C CA . GLY A 1 9 ? 13.673 -7.329 -0.886 1.00 0.00 4 GLY A CA 4
ATOM 5407 C C . GLY A 1 9 ? 13.079 -6.190 -0.060 1.00 0.00 4 GLY A C 4
ATOM 5408 O O . GLY A 1 9 ? 13.694 -5.722 0.898 1.00 0.00 4 GLY A O 4
ATOM 5412 N N . THR A 1 10 ? 11.882 -5.752 -0.436 1.00 0.00 5 THR A N 4
ATOM 5413 C CA . THR A 1 10 ? 11.215 -4.668 0.279 1.00 0.00 5 THR A CA 4
ATOM 5414 C C . THR A 1 10 ? 10.865 -5.103 1.700 1.00 0.00 5 THR A C 4
ATOM 5415 O O . THR A 1 10 ? 10.844 -4.289 2.623 1.00 0.00 5 THR A O 4
ATOM 5426 N N . GLY A 1 11 ? 10.588 -6.392 1.863 1.00 0.00 6 GLY A N 4
ATOM 5427 C CA . GLY A 1 11 ? 10.235 -6.935 3.173 1.00 0.00 6 GLY A CA 4
ATOM 5428 C C . GLY A 1 11 ? 9.387 -8.196 3.036 1.00 0.00 6 GLY A C 4
ATOM 5429 O O . GLY A 1 11 ? 9.279 -8.987 3.973 1.00 0.00 6 GLY A O 4
ATOM 5433 N N . LEU A 1 12 ? 8.783 -8.379 1.864 1.00 0.00 7 LEU A N 4
ATOM 5434 C CA . LEU A 1 12 ? 7.948 -9.548 1.622 1.00 0.00 7 LEU A CA 4
ATOM 5435 C C . LEU A 1 12 ? 8.801 -10.813 1.618 1.00 0.00 7 LEU A C 4
ATOM 5436 O O . LEU A 1 12 ? 9.924 -10.812 1.112 1.00 0.00 7 LEU A O 4
ATOM 5452 N N . THR A 1 13 ? 8.264 -11.891 2.193 1.00 0.00 8 THR A N 4
ATOM 5453 C CA . THR A 1 13 ? 8.991 -13.164 2.263 1.00 0.00 8 THR A CA 4
ATOM 5454 C C . THR A 1 13 ? 8.443 -14.149 1.229 1.00 0.00 8 THR A C 4
ATOM 5455 O O . THR A 1 13 ? 8.994 -15.236 1.040 1.00 0.00 8 THR A O 4
ATOM 5466 N N . GLY A 1 14 ? 7.357 -13.760 0.558 1.00 0.00 9 GLY A N 4
ATOM 5467 C CA . GLY A 1 14 ? 6.734 -14.608 -0.464 1.00 0.00 9 GLY A CA 4
ATOM 5468 C C . GLY A 1 14 ? 5.502 -15.328 0.080 1.00 0.00 9 GLY A C 4
ATOM 5469 O O . GLY A 1 14 ? 4.776 -15.980 -0.670 1.00 0.00 9 GLY A O 4
ATOM 5473 N N . ASN A 1 15 ? 5.262 -15.202 1.386 1.00 0.00 10 ASN A N 4
ATOM 5474 C CA . ASN A 1 15 ? 4.101 -15.838 2.010 1.00 0.00 10 ASN A CA 4
ATOM 5475 C C . ASN A 1 15 ? 2.917 -14.883 1.995 1.00 0.00 10 ASN A C 4
ATOM 5476 O O . ASN A 1 15 ? 2.940 -13.845 2.649 1.00 0.00 10 ASN A O 4
ATOM 5487 N N . TYR A 1 16 ? 1.888 -15.234 1.239 1.00 0.00 11 TYR A N 4
ATOM 5488 C CA . TYR A 1 16 ? 0.702 -14.393 1.134 1.00 0.00 11 TYR A CA 4
ATOM 5489 C C . TYR A 1 16 ? 0.156 -14.032 2.518 1.00 0.00 11 TYR A C 4
ATOM 5490 O O . TYR A 1 16 ? -0.543 -13.032 2.675 1.00 0.00 11 TYR A O 4
ATOM 5508 N N . SER A 1 17 ? 0.457 -14.861 3.510 1.00 0.00 12 SER A N 4
ATOM 5509 C CA . SER A 1 17 ? -0.033 -14.625 4.866 1.00 0.00 12 SER A CA 4
ATOM 5510 C C . SER A 1 17 ? 0.699 -13.463 5.555 1.00 0.00 12 SER A C 4
ATOM 5511 O O . SER A 1 17 ? 0.081 -12.474 5.950 1.00 0.00 12 SER A O 4
ATOM 5519 N N . GLN A 1 18 ? 2.013 -13.596 5.703 1.00 0.00 13 GLN A N 4
ATOM 5520 C CA . GLN A 1 18 ? 2.823 -12.561 6.354 1.00 0.00 13 GLN A CA 4
ATOM 5521 C C . GLN A 1 18 ? 3.044 -11.363 5.434 1.00 0.00 13 GLN A C 4
ATOM 5522 O O . GLN A 1 18 ? 3.190 -10.234 5.896 1.00 0.00 13 GLN A O 4
ATOM 5536 N N . ASP A 1 19 ? 3.099 -11.621 4.131 1.00 0.00 14 ASP A N 4
ATOM 5537 C CA . ASP A 1 19 ? 3.337 -10.557 3.162 1.00 0.00 14 ASP A CA 4
ATOM 5538 C C . ASP A 1 19 ? 2.276 -9.477 3.284 1.00 0.00 14 ASP A C 4
ATOM 5539 O O . ASP A 1 19 ? 2.585 -8.288 3.247 1.00 0.00 14 ASP A O 4
ATOM 5548 N N . THR A 1 20 ? 1.028 -9.893 3.441 1.00 0.00 15 THR A N 4
ATOM 5549 C CA . THR A 1 20 ? -0.057 -8.936 3.579 1.00 0.00 15 THR A CA 4
ATOM 5550 C C . THR A 1 20 ? 0.185 -8.069 4.812 1.00 0.00 15 THR A C 4
ATOM 5551 O O . THR A 1 20 ? 0.031 -6.850 4.770 1.00 0.00 15 THR A O 4
ATOM 5562 N N . LEU A 1 21 ? 0.579 -8.711 5.907 1.00 0.00 16 LEU A N 4
ATOM 5563 C CA . LEU A 1 21 ? 0.862 -7.993 7.146 1.00 0.00 16 LEU A CA 4
ATOM 5564 C C . LEU A 1 21 ? 2.053 -7.054 6.970 1.00 0.00 16 LEU A C 4
ATOM 5565 O O . LEU A 1 21 ? 2.056 -5.941 7.491 1.00 0.00 16 LEU A O 4
ATOM 5581 N N . THR A 1 22 ? 3.074 -7.523 6.260 1.00 0.00 17 THR A N 4
ATOM 5582 C CA . THR A 1 22 ? 4.284 -6.729 6.056 1.00 0.00 17 THR A CA 4
ATOM 5583 C C . THR A 1 22 ? 3.964 -5.404 5.381 1.00 0.00 17 THR A C 4
ATOM 5584 O O . THR A 1 22 ? 4.386 -4.344 5.847 1.00 0.00 17 THR A O 4
ATOM 5595 N N . VAL A 1 23 ? 3.216 -5.456 4.287 1.00 0.00 18 VAL A N 4
ATOM 5596 C CA . VAL A 1 23 ? 2.856 -4.237 3.581 1.00 0.00 18 VAL A CA 4
ATOM 5597 C C . VAL A 1 23 ? 1.954 -3.368 4.460 1.00 0.00 18 VAL A C 4
ATOM 5598 O O . VAL A 1 23 ? 2.089 -2.145 4.483 1.00 0.00 18 VAL A O 4
ATOM 5611 N N . ILE A 1 24 ? 1.050 -4.010 5.200 1.00 0.00 19 ILE A N 4
ATOM 5612 C CA . ILE A 1 24 ? 0.149 -3.284 6.093 1.00 0.00 19 ILE A CA 4
ATOM 5613 C C . ILE A 1 24 ? 0.930 -2.570 7.193 1.00 0.00 19 ILE A C 4
ATOM 5614 O O . ILE A 1 24 ? 0.698 -1.393 7.460 1.00 0.00 19 ILE A O 4
ATOM 5630 N N . ALA A 1 25 ? 1.847 -3.284 7.826 1.00 0.00 20 ALA A N 4
ATOM 5631 C CA . ALA A 1 25 ? 2.635 -2.688 8.893 1.00 0.00 20 ALA A CA 4
ATOM 5632 C C . ALA A 1 25 ? 3.403 -1.482 8.369 1.00 0.00 20 ALA A C 4
ATOM 5633 O O . ALA A 1 25 ? 3.462 -0.446 9.027 1.00 0.00 20 ALA A O 4
ATOM 5640 N N . THR A 1 26 ? 3.983 -1.619 7.179 1.00 0.00 21 THR A N 4
ATOM 5641 C CA . THR A 1 26 ? 4.739 -0.526 6.574 1.00 0.00 21 THR A CA 4
ATOM 5642 C C . THR A 1 26 ? 3.821 0.648 6.220 1.00 0.00 21 THR A C 4
ATOM 5643 O O . THR A 1 26 ? 4.153 1.808 6.463 1.00 0.00 21 THR A O 4
ATOM 5654 N N . LEU A 1 27 ? 2.676 0.346 5.620 1.00 0.00 22 LEU A N 4
ATOM 5655 C CA . LEU A 1 27 ? 1.739 1.393 5.232 1.00 0.00 22 LEU A CA 4
ATOM 5656 C C . LEU A 1 27 ? 1.147 2.089 6.453 1.00 0.00 22 LEU A C 4
ATOM 5657 O O . LEU A 1 27 ? 1.035 3.313 6.471 1.00 0.00 22 LEU A O 4
ATOM 5673 N N . ARG A 1 28 ? 0.755 1.311 7.463 1.00 0.00 23 ARG A N 4
ATOM 5674 C CA . ARG A 1 28 ? 0.157 1.892 8.666 1.00 0.00 23 ARG A CA 4
ATOM 5675 C C . ARG A 1 28 ? 1.108 2.873 9.343 1.00 0.00 23 ARG A C 4
ATOM 5676 O O . ARG A 1 28 ? 0.716 3.985 9.684 1.00 0.00 23 ARG A O 4
ATOM 5697 N N . GLU A 1 29 ? 2.353 2.460 9.538 1.00 0.00 24 GLU A N 4
ATOM 5698 C CA . GLU A 1 29 ? 3.334 3.325 10.183 1.00 0.00 24 GLU A CA 4
ATOM 5699 C C . GLU A 1 29 ? 3.697 4.487 9.268 1.00 0.00 24 GLU A C 4
ATOM 5700 O O . GLU A 1 29 ? 3.954 5.599 9.731 1.00 0.00 24 GLU A O 4
ATOM 5712 N N . ALA A 1 30 ? 3.714 4.225 7.966 1.00 0.00 25 ALA A N 4
ATOM 5713 C CA . ALA A 1 30 ? 4.048 5.254 6.993 1.00 0.00 25 ALA A CA 4
ATOM 5714 C C . ALA A 1 30 ? 3.111 6.454 7.121 1.00 0.00 25 ALA A C 4
ATOM 5715 O O . ALA A 1 30 ? 3.563 7.594 7.173 1.00 0.00 25 ALA A O 4
ATOM 5722 N N . ILE A 1 31 ? 1.804 6.195 7.166 1.00 0.00 26 ILE A N 4
ATOM 5723 C CA . ILE A 1 31 ? 0.833 7.279 7.284 1.00 0.00 26 ILE A CA 4
ATOM 5724 C C . ILE A 1 31 ? 0.744 7.794 8.722 1.00 0.00 26 ILE A C 4
ATOM 5725 O O . ILE A 1 31 ? 0.311 8.921 8.964 1.00 0.00 26 ILE A O 4
ATOM 5741 N N . ASP A 1 32 ? 1.143 6.953 9.672 1.00 0.00 27 ASP A N 4
ATOM 5742 C CA . ASP A 1 32 ? 1.088 7.324 11.086 1.00 0.00 27 ASP A CA 4
ATOM 5743 C C . ASP A 1 32 ? 2.116 8.402 11.418 1.00 0.00 27 ASP A C 4
ATOM 5744 O O . ASP A 1 32 ? 1.848 9.307 12.206 1.00 0.00 27 ASP A O 4
ATOM 5753 N N . LEU A 1 33 ? 3.296 8.285 10.827 1.00 0.00 28 LEU A N 4
ATOM 5754 C CA . LEU A 1 33 ? 4.367 9.242 11.079 1.00 0.00 28 LEU A CA 4
ATOM 5755 C C . LEU A 1 33 ? 3.862 10.686 10.906 1.00 0.00 28 LEU A C 4
ATOM 5756 O O . LEU A 1 33 ? 3.042 10.951 10.027 1.00 0.00 28 LEU A O 4
ATOM 5772 N N . PRO A 1 34 ? 4.328 11.623 11.708 1.00 0.00 29 PRO A N 4
ATOM 5773 C CA . PRO A 1 34 ? 3.888 13.052 11.608 1.00 0.00 29 PRO A CA 4
ATOM 5774 C C . PRO A 1 34 ? 4.398 13.737 10.336 1.00 0.00 29 PRO A C 4
ATOM 5775 O O . PRO A 1 34 ? 5.548 13.566 9.943 1.00 0.00 29 PRO A O 4
ATOM 5786 N N . GLN A 1 35 ? 3.537 14.528 9.704 1.00 0.00 30 GLN A N 4
ATOM 5787 C CA . GLN A 1 35 ? 3.922 15.237 8.489 1.00 0.00 30 GLN A CA 4
ATOM 5788 C C . GLN A 1 35 ? 5.181 16.068 8.729 1.00 0.00 30 GLN A C 4
ATOM 5789 O O . GLN A 1 35 ? 5.758 16.622 7.793 1.00 0.00 30 GLN A O 4
ATOM 5803 N N . ASP A 1 36 ? 5.602 16.149 9.990 1.00 0.00 31 ASP A N 4
ATOM 5804 C CA . ASP A 1 36 ? 6.794 16.919 10.350 1.00 0.00 31 ASP A CA 4
ATOM 5805 C C . ASP A 1 36 ? 8.049 16.045 10.318 1.00 0.00 31 ASP A C 4
ATOM 5806 O O . ASP A 1 36 ? 9.158 16.536 10.521 1.00 0.00 31 ASP A O 4
ATOM 5815 N N . ALA A 1 37 ? 7.869 14.750 10.077 1.00 0.00 32 ALA A N 4
ATOM 5816 C CA . ALA A 1 37 ? 9.002 13.823 10.038 1.00 0.00 32 ALA A CA 4
ATOM 5817 C C . ALA A 1 37 ? 9.803 13.990 8.732 1.00 0.00 32 ALA A C 4
ATOM 5818 O O . ALA A 1 37 ? 9.217 13.980 7.650 1.00 0.00 32 ALA A O 4
ATOM 5825 N N . PRO A 1 38 ? 11.115 14.138 8.791 1.00 0.00 33 PRO A N 4
ATOM 5826 C CA . PRO A 1 38 ? 11.943 14.300 7.558 1.00 0.00 33 PRO A CA 4
ATOM 5827 C C . PRO A 1 38 ? 12.092 12.988 6.780 1.00 0.00 33 PRO A C 4
ATOM 5828 O O . PRO A 1 38 ? 12.488 12.990 5.616 1.00 0.00 33 PRO A O 4
ATOM 5839 N N . ASN A 1 39 ? 11.778 11.870 7.436 1.00 0.00 34 ASN A N 4
ATOM 5840 C CA . ASN A 1 39 ? 11.890 10.554 6.801 1.00 0.00 34 ASN A CA 4
ATOM 5841 C C . ASN A 1 39 ? 10.581 10.163 6.136 1.00 0.00 34 ASN A C 4
ATOM 5842 O O . ASN A 1 39 ? 10.379 9.001 5.781 1.00 0.00 34 ASN A O 4
ATOM 5853 N N . ARG A 1 40 ? 9.692 11.129 5.973 1.00 0.00 35 ARG A N 4
ATOM 5854 C CA . ARG A 1 40 ? 8.408 10.859 5.353 1.00 0.00 35 ARG A CA 4
ATOM 5855 C C . ARG A 1 40 ? 8.607 10.360 3.928 1.00 0.00 35 ARG A C 4
ATOM 5856 O O . ARG A 1 40 ? 7.964 9.407 3.502 1.00 0.00 35 ARG A O 4
ATOM 5877 N N . GLN A 1 41 ? 9.508 11.005 3.198 1.00 0.00 36 GLN A N 4
ATOM 5878 C CA . GLN A 1 41 ? 9.786 10.611 1.821 1.00 0.00 36 GLN A CA 4
ATOM 5879 C C . GLN A 1 41 ? 10.490 9.253 1.779 1.00 0.00 36 GLN A C 4
ATOM 5880 O O . GLN A 1 41 ? 10.330 8.492 0.826 1.00 0.00 36 GLN A O 4
ATOM 5894 N N . GLU A 1 42 ? 11.278 8.961 2.811 1.00 0.00 37 GLU A N 4
ATOM 5895 C CA . GLU A 1 42 ? 12.008 7.695 2.873 1.00 0.00 37 GLU A CA 4
ATOM 5896 C C . GLU A 1 42 ? 11.048 6.509 2.907 1.00 0.00 37 GLU A C 4
ATOM 5897 O O . GLU A 1 42 ? 11.206 5.549 2.154 1.00 0.00 37 GLU A O 4
ATOM 5909 N N . VAL A 1 43 ? 10.053 6.580 3.788 1.00 0.00 38 VAL A N 4
ATOM 5910 C CA . VAL A 1 43 ? 9.079 5.497 3.906 1.00 0.00 38 VAL A CA 4
ATOM 5911 C C . VAL A 1 43 ? 8.255 5.366 2.628 1.00 0.00 38 VAL A C 4
ATOM 5912 O O . VAL A 1 43 ? 7.854 4.265 2.251 1.00 0.00 38 VAL A O 4
ATOM 5925 N N . GLN A 1 44 ? 7.998 6.491 1.964 1.00 0.00 39 GLN A N 4
ATOM 5926 C CA . GLN A 1 44 ? 7.215 6.475 0.733 1.00 0.00 39 GLN A CA 4
ATOM 5927 C C . GLN A 1 44 ? 7.857 5.555 -0.299 1.00 0.00 39 GLN A C 4
ATOM 5928 O O . GLN A 1 44 ? 7.174 4.756 -0.940 1.00 0.00 39 GLN A O 4
ATOM 5942 N N . ASP A 1 45 ? 9.169 5.668 -0.453 1.00 0.00 40 ASP A N 4
ATOM 5943 C CA . ASP A 1 45 ? 9.879 4.832 -1.410 1.00 0.00 40 ASP A CA 4
ATOM 5944 C C . ASP A 1 45 ? 9.773 3.365 -1.015 1.00 0.00 40 ASP A C 4
ATOM 5945 O O . ASP A 1 45 ? 9.545 2.499 -1.860 1.00 0.00 40 ASP A O 4
ATOM 5954 N N . THR A 1 46 ? 9.938 3.092 0.275 1.00 0.00 41 THR A N 4
ATOM 5955 C CA . THR A 1 46 ? 9.853 1.724 0.769 1.00 0.00 41 THR A CA 4
ATOM 5956 C C . THR A 1 46 ? 8.454 1.160 0.543 1.00 0.00 41 THR A C 4
ATOM 5957 O O . THR A 1 46 ? 8.298 0.031 0.077 1.00 0.00 41 THR A O 4
ATOM 5968 N N . ALA A 1 47 ? 7.439 1.953 0.878 1.00 0.00 42 ALA A N 4
ATOM 5969 C CA . ALA A 1 47 ? 6.057 1.522 0.708 1.00 0.00 42 ALA A CA 4
ATOM 5970 C C . ALA A 1 47 ? 5.750 1.278 -0.764 1.00 0.00 42 ALA A C 4
ATOM 5971 O O . ALA A 1 47 ? 5.150 0.265 -1.122 1.00 0.00 42 ALA A O 4
ATOM 5978 N N . ARG A 1 48 ? 6.164 2.209 -1.618 1.00 0.00 43 ARG A N 4
ATOM 5979 C CA . ARG A 1 48 ? 5.916 2.071 -3.044 1.00 0.00 43 ARG A CA 4
ATOM 5980 C C . ARG A 1 48 ? 6.366 0.694 -3.515 1.00 0.00 43 ARG A C 4
ATOM 5981 O O . ARG A 1 48 ? 5.671 0.035 -4.288 1.00 0.00 43 ARG A O 4
ATOM 6002 N N . GLY A 1 49 ? 7.523 0.260 -3.035 1.00 0.00 44 GLY A N 4
ATOM 6003 C CA . GLY A 1 49 ? 8.045 -1.048 -3.406 1.00 0.00 44 GLY A CA 4
ATOM 6004 C C . GLY A 1 49 ? 7.134 -2.167 -2.901 1.00 0.00 44 GLY A C 4
ATOM 6005 O O . GLY A 1 49 ? 6.874 -3.129 -3.619 1.00 0.00 44 GLY A O 4
ATOM 6009 N N . GLN A 1 50 ? 6.652 -2.038 -1.663 1.00 0.00 45 GLN A N 4
ATOM 6010 C CA . GLN A 1 50 ? 5.773 -3.059 -1.085 1.00 0.00 45 GLN A CA 4
ATOM 6011 C C . GLN A 1 50 ? 4.468 -3.157 -1.864 1.00 0.00 45 GLN A C 4
ATOM 6012 O O . GLN A 1 50 ? 3.961 -4.250 -2.105 1.00 0.00 45 GLN A O 4
ATOM 6026 N N . ILE A 1 51 ? 3.916 -2.012 -2.239 1.00 0.00 46 ILE A N 4
ATOM 6027 C CA . ILE A 1 51 ? 2.655 -2.003 -2.972 1.00 0.00 46 ILE A CA 4
ATOM 6028 C C . ILE A 1 51 ? 2.792 -2.752 -4.294 1.00 0.00 46 ILE A C 4
ATOM 6029 O O . ILE A 1 51 ? 2.013 -3.658 -4.587 1.00 0.00 46 ILE A O 4
ATOM 6045 N N . ASN A 1 52 ? 3.777 -2.361 -5.094 1.00 0.00 47 ASN A N 4
ATOM 6046 C CA . ASN A 1 52 ? 3.993 -2.998 -6.387 1.00 0.00 47 ASN A CA 4
ATOM 6047 C C . ASN A 1 52 ? 4.434 -4.448 -6.223 1.00 0.00 47 ASN A C 4
ATOM 6048 O O . ASN A 1 52 ? 3.951 -5.331 -6.928 1.00 0.00 47 ASN A O 4
ATOM 6059 N N . ASP A 1 53 ? 5.362 -4.687 -5.302 1.00 0.00 48 ASP A N 4
ATOM 6060 C CA . ASP A 1 53 ? 5.873 -6.035 -5.074 1.00 0.00 48 ASP A CA 4
ATOM 6061 C C . ASP A 1 53 ? 4.768 -6.968 -4.596 1.00 0.00 48 ASP A C 4
ATOM 6062 O O . ASP A 1 53 ? 4.676 -8.111 -5.035 1.00 0.00 48 ASP A O 4
ATOM 6071 N N . TYR A 1 54 ? 3.938 -6.475 -3.686 1.00 0.00 49 TYR A N 4
ATOM 6072 C CA . TYR A 1 54 ? 2.847 -7.275 -3.144 1.00 0.00 49 TYR A CA 4
ATOM 6073 C C . TYR A 1 54 ? 1.979 -7.859 -4.253 1.00 0.00 49 TYR A C 4
ATOM 6074 O O . TYR A 1 54 ? 1.915 -9.066 -4.433 1.00 0.00 49 TYR A O 4
ATOM 6092 N N . ILE A 1 55 ? 1.304 -7.001 -4.989 1.00 0.00 50 ILE A N 4
ATOM 6093 C CA . ILE A 1 55 ? 0.436 -7.470 -6.062 1.00 0.00 50 ILE A CA 4
ATOM 6094 C C . ILE A 1 55 ? 1.251 -8.121 -7.186 1.00 0.00 50 ILE A C 4
ATOM 6095 O O . ILE A 1 55 ? 0.856 -9.145 -7.723 1.00 0.00 50 ILE A O 4
ATOM 6111 N N . SER A 1 56 ? 2.376 -7.519 -7.547 1.00 0.00 51 SER A N 4
ATOM 6112 C CA . SER A 1 56 ? 3.198 -8.056 -8.637 1.00 0.00 51 SER A CA 4
ATOM 6113 C C . SER A 1 56 ? 3.501 -9.542 -8.446 1.00 0.00 51 SER A C 4
ATOM 6114 O O . SER A 1 56 ? 3.343 -10.334 -9.375 1.00 0.00 51 SER A O 4
ATOM 6122 N N . ARG A 1 57 ? 3.945 -9.923 -7.252 1.00 0.00 52 ARG A N 4
ATOM 6123 C CA . ARG A 1 57 ? 4.270 -11.326 -6.992 1.00 0.00 52 ARG A CA 4
ATOM 6124 C C . ARG A 1 57 ? 3.006 -12.152 -6.772 1.00 0.00 52 ARG A C 4
ATOM 6125 O O . ARG A 1 57 ? 2.990 -13.359 -7.018 1.00 0.00 52 ARG A O 4
ATOM 6146 N N . TYR A 1 58 ? 1.948 -11.498 -6.293 1.00 0.00 53 TYR A N 4
ATOM 6147 C CA . TYR A 1 58 ? 0.680 -12.186 -6.022 1.00 0.00 53 TYR A CA 4
ATOM 6148 C C . TYR A 1 58 ? -0.355 -11.897 -7.115 1.00 0.00 53 TYR A C 4
ATOM 6149 O O . TYR A 1 58 ? -1.534 -12.212 -6.961 1.00 0.00 53 TYR A O 4
ATOM 6167 N N . ARG A 1 59 ? 0.090 -11.309 -8.222 1.00 0.00 54 ARG A N 4
ATOM 6168 C CA . ARG A 1 59 ? -0.815 -11.005 -9.332 1.00 0.00 54 ARG A CA 4
ATOM 6169 C C . ARG A 1 59 ? -1.307 -12.298 -9.984 1.00 0.00 54 ARG A C 4
ATOM 6170 O O . ARG A 1 59 ? -2.478 -12.420 -10.344 1.00 0.00 54 ARG A O 4
ATOM 6191 N N . ARG A 1 60 ? -0.400 -13.255 -10.132 1.00 0.00 55 ARG A N 4
ATOM 6192 C CA . ARG A 1 60 ? -0.741 -14.535 -10.741 1.00 0.00 55 ARG A CA 4
ATOM 6193 C C . ARG A 1 60 ? -1.527 -15.406 -9.766 1.00 0.00 55 ARG A C 4
ATOM 6194 O O . ARG A 1 60 ? -2.056 -16.452 -10.142 1.00 0.00 55 ARG A O 4
ATOM 6215 N N . LYS A 1 61 ? -1.594 -14.971 -8.511 1.00 0.00 56 LYS A N 4
ATOM 6216 C CA . LYS A 1 61 ? -2.313 -15.726 -7.491 1.00 0.00 56 LYS A CA 4
ATOM 6217 C C . LYS A 1 61 ? -3.787 -15.858 -7.858 1.00 0.00 56 LYS A C 4
ATOM 6218 O O . LYS A 1 61 ? -4.358 -16.945 -7.791 1.00 0.00 56 LYS A O 4
ATOM 6237 N N . GLY A 1 62 ? -4.399 -14.742 -8.238 1.00 0.00 57 GLY A N 4
ATOM 6238 C CA . GLY A 1 62 ? -5.810 -14.749 -8.599 1.00 0.00 57 GLY A CA 4
ATOM 6239 C C . GLY A 1 62 ? -6.222 -13.430 -9.233 1.00 0.00 57 GLY A C 4
ATOM 6240 O O . GLY A 1 62 ? -7.383 -13.243 -9.596 1.00 0.00 57 GLY A O 4
ATOM 6244 N N . ASP A 1 63 ? -5.268 -12.514 -9.356 1.00 0.00 58 ASP A N 4
ATOM 6245 C CA . ASP A 1 63 ? -5.548 -11.210 -9.945 1.00 0.00 58 ASP A CA 4
ATOM 6246 C C . ASP A 1 63 ? -6.856 -10.650 -9.398 1.00 0.00 58 ASP A C 4
ATOM 6247 O O . ASP A 1 63 ? -7.558 -9.913 -10.091 1.00 0.00 58 ASP A O 4
ATOM 6256 N N . ALA A 1 64 ? -7.180 -11.007 -8.155 1.00 0.00 59 ALA A N 4
ATOM 6257 C CA . ALA A 1 64 ? -8.411 -10.534 -7.530 1.00 0.00 59 ALA A CA 4
ATOM 6258 C C . ALA A 1 64 ? -9.625 -11.187 -8.181 1.00 0.00 59 ALA A C 4
ATOM 6259 O O . ALA A 1 64 ? -9.896 -10.985 -9.366 1.00 0.00 59 ALA A O 4
ATOM 6266 N N . GLY A 1 65 ? -10.351 -11.977 -7.395 1.00 0.00 60 GLY A N 4
ATOM 6267 C CA . GLY A 1 65 ? -11.536 -12.668 -7.891 1.00 0.00 60 GLY A CA 4
ATOM 6268 C C . GLY A 1 65 ? -11.796 -13.934 -7.083 1.00 0.00 60 GLY A C 4
ATOM 6269 O O . GLY A 1 65 ? -12.081 -14.991 -7.643 1.00 0.00 60 GLY A O 4
ATOM 6273 N N . GLY A 1 66 ? -11.695 -13.823 -5.760 1.00 0.00 61 GLY A N 4
ATOM 6274 C CA . GLY A 1 66 ? -11.919 -14.973 -4.892 1.00 0.00 61 GLY A CA 4
ATOM 6275 C C . GLY A 1 66 ? -11.384 -14.716 -3.487 1.00 0.00 61 GLY A C 4
ATOM 6276 O O . GLY A 1 66 ? -11.825 -15.344 -2.525 1.00 0.00 61 GLY A O 4
ATOM 6280 N N . LEU A 1 67 ? -10.435 -13.783 -3.369 1.00 0.00 62 LEU A N 4
ATOM 6281 C CA . LEU A 1 67 ? -9.851 -13.445 -2.070 1.00 0.00 62 LEU A CA 4
ATOM 6282 C C . LEU A 1 67 ? -10.238 -12.023 -1.679 1.00 0.00 62 LEU A C 4
ATOM 6283 O O . LEU A 1 67 ? -9.905 -11.063 -2.369 1.00 0.00 62 LEU A O 4
ATOM 6299 N N . LYS A 1 68 ? -10.934 -11.903 -0.559 1.00 0.00 63 LYS A N 4
ATOM 6300 C CA . LYS A 1 68 ? -11.360 -10.600 -0.070 1.00 0.00 63 LYS A CA 4
ATOM 6301 C C . LYS A 1 68 ? -10.145 -9.757 0.297 1.00 0.00 63 LYS A C 4
ATOM 6302 O O . LYS A 1 68 ? -10.089 -8.569 -0.013 1.00 0.00 63 LYS A O 4
ATOM 6321 N N . SER A 1 69 ? -9.175 -10.379 0.960 1.00 0.00 64 SER A N 4
ATOM 6322 C CA . SER A 1 69 ? -7.966 -9.669 1.361 1.00 0.00 64 SER A CA 4
ATOM 6323 C C . SER A 1 69 ? -7.206 -9.154 0.144 1.00 0.00 64 SER A C 4
ATOM 6324 O O . SER A 1 69 ? -6.836 -7.990 0.092 1.00 0.00 64 SER A O 4
ATOM 6332 N N . PHE A 1 70 ? -6.971 -10.030 -0.824 1.00 0.00 65 PHE A N 4
ATOM 6333 C CA . PHE A 1 70 ? -6.241 -9.641 -2.030 1.00 0.00 65 PHE A CA 4
ATOM 6334 C C . PHE A 1 70 ? -7.020 -8.601 -2.826 1.00 0.00 65 PHE A C 4
ATOM 6335 O O . PHE A 1 70 ? -6.460 -7.606 -3.274 1.00 0.00 65 PHE A O 4
ATOM 6352 N N . THR A 1 71 ? -8.314 -8.843 -3.009 1.00 0.00 66 THR A N 4
ATOM 6353 C CA . THR A 1 71 ? -9.153 -7.917 -3.760 1.00 0.00 66 THR A CA 4
ATOM 6354 C C . THR A 1 71 ? -9.204 -6.556 -3.069 1.00 0.00 66 THR A C 4
ATOM 6355 O O . THR A 1 71 ? -8.999 -5.521 -3.702 1.00 0.00 66 THR A O 4
ATOM 6366 N N . THR A 1 72 ? -9.468 -6.569 -1.767 1.00 0.00 67 THR A N 4
ATOM 6367 C CA . THR A 1 72 ? -9.534 -5.333 -0.993 1.00 0.00 67 THR A CA 4
ATOM 6368 C C . THR A 1 72 ? -8.176 -4.637 -0.983 1.00 0.00 67 THR A C 4
ATOM 6369 O O . THR A 1 72 ? -8.086 -3.427 -1.178 1.00 0.00 67 THR A O 4
ATOM 6380 N N . MET A 1 73 ? -7.125 -5.419 -0.753 1.00 0.00 68 MET A N 4
ATOM 6381 C CA . MET A 1 73 ? -5.770 -4.883 -0.717 1.00 0.00 68 MET A CA 4
ATOM 6382 C C . MET A 1 73 ? -5.374 -4.324 -2.077 1.00 0.00 68 MET A C 4
ATOM 6383 O O . MET A 1 73 ? -4.744 -3.280 -2.168 1.00 0.00 68 MET A O 4
ATOM 6397 N N . GLN A 1 74 ? -5.730 -5.024 -3.136 1.00 0.00 69 GLN A N 4
ATOM 6398 C CA . GLN A 1 74 ? -5.376 -4.574 -4.472 1.00 0.00 69 GLN A CA 4
ATOM 6399 C C . GLN A 1 74 ? -5.872 -3.150 -4.710 1.00 0.00 69 GLN A C 4
ATOM 6400 O O . GLN A 1 74 ? -5.096 -2.268 -5.073 1.00 0.00 69 GLN A O 4
ATOM 6414 N N . THR A 1 75 ? -7.162 -2.931 -4.500 1.00 0.00 70 THR A N 4
ATOM 6415 C CA . THR A 1 75 ? -7.738 -1.604 -4.697 1.00 0.00 70 THR A CA 4
ATOM 6416 C C . THR A 1 75 ? -7.169 -0.591 -3.702 1.00 0.00 70 THR A C 4
ATOM 6417 O O . THR A 1 75 ? -6.812 0.522 -4.079 1.00 0.00 70 THR A O 4
ATOM 6428 N N . ALA A 1 76 ? -7.106 -0.975 -2.429 1.00 0.00 71 ALA A N 4
ATOM 6429 C CA . ALA A 1 76 ? -6.599 -0.085 -1.389 1.00 0.00 71 ALA A CA 4
ATOM 6430 C C . ALA A 1 76 ? -5.155 0.327 -1.660 1.00 0.00 71 ALA A C 4
ATOM 6431 O O . ALA A 1 76 ? -4.816 1.508 -1.608 1.00 0.00 71 ALA A O 4
ATOM 6438 N N . LEU A 1 77 ? -4.309 -0.659 -1.934 1.00 0.00 72 LEU A N 4
ATOM 6439 C CA . LEU A 1 77 ? -2.900 -0.400 -2.192 1.00 0.00 72 LEU A CA 4
ATOM 6440 C C . LEU A 1 77 ? -2.728 0.460 -3.443 1.00 0.00 72 LEU A C 4
ATOM 6441 O O . LEU A 1 77 ? -1.934 1.402 -3.459 1.00 0.00 72 LEU A O 4
ATOM 6457 N N . ASN A 1 78 ? -3.479 0.131 -4.487 1.00 0.00 73 ASN A N 4
ATOM 6458 C CA . ASN A 1 78 ? -3.411 0.877 -5.741 1.00 0.00 73 ASN A CA 4
ATOM 6459 C C . ASN A 1 78 ? -3.921 2.303 -5.550 1.00 0.00 73 ASN A C 4
ATOM 6460 O O . ASN A 1 78 ? -3.404 3.245 -6.148 1.00 0.00 73 ASN A O 4
ATOM 6471 N N . SER A 1 79 ? -4.953 2.445 -4.726 1.00 0.00 74 SER A N 4
ATOM 6472 C CA . SER A 1 79 ? -5.550 3.753 -4.473 1.00 0.00 74 SER A CA 4
ATOM 6473 C C . SER A 1 79 ? -4.527 4.728 -3.895 1.00 0.00 74 SER A C 4
ATOM 6474 O O . SER A 1 79 ? -4.294 5.791 -4.462 1.00 0.00 74 SER A O 4
ATOM 6482 N N . LEU A 1 80 ? -3.924 4.358 -2.769 1.00 0.00 75 LEU A N 4
ATOM 6483 C CA . LEU A 1 80 ? -2.934 5.218 -2.123 1.00 0.00 75 LEU A CA 4
ATOM 6484 C C . LEU A 1 80 ? -1.642 5.279 -2.934 1.00 0.00 75 LEU A C 4
ATOM 6485 O O . LEU A 1 80 ? -0.923 6.277 -2.891 1.00 0.00 75 LEU A O 4
ATOM 6501 N N . ALA A 1 81 ? -1.351 4.215 -3.676 1.00 0.00 76 ALA A N 4
ATOM 6502 C CA . ALA A 1 81 ? -0.139 4.183 -4.489 1.00 0.00 76 ALA A CA 4
ATOM 6503 C C . ALA A 1 81 ? -0.085 5.405 -5.393 1.00 0.00 76 ALA A C 4
ATOM 6504 O O . ALA A 1 81 ? 0.994 5.874 -5.755 1.00 0.00 76 ALA A O 4
ATOM 6511 N N . GLY A 1 82 ? -1.257 5.917 -5.754 1.00 0.00 77 GLY A N 4
ATOM 6512 C CA . GLY A 1 82 ? -1.333 7.089 -6.618 1.00 0.00 77 GLY A CA 4
ATOM 6513 C C . GLY A 1 82 ? -1.148 8.378 -5.821 1.00 0.00 77 GLY A C 4
ATOM 6514 O O . GLY A 1 82 ? -0.650 9.367 -6.345 1.00 0.00 77 GLY A O 4
ATOM 6518 N N . TYR A 1 83 ? -1.553 8.366 -4.554 1.00 0.00 78 TYR A N 4
ATOM 6519 C CA . TYR A 1 83 ? -1.425 9.556 -3.718 1.00 0.00 78 TYR A CA 4
ATOM 6520 C C . TYR A 1 83 ? 0.040 9.965 -3.574 1.00 0.00 78 TYR A C 4
ATOM 6521 O O . TYR A 1 83 ? 0.360 11.153 -3.566 1.00 0.00 78 TYR A O 4
ATOM 6539 N N . TYR A 1 84 ? 0.922 8.984 -3.442 1.00 0.00 79 TYR A N 4
ATOM 6540 C CA . TYR A 1 84 ? 2.341 9.277 -3.278 1.00 0.00 79 TYR A CA 4
ATOM 6541 C C . TYR A 1 84 ? 2.908 10.030 -4.488 1.00 0.00 79 TYR A C 4
ATOM 6542 O O . TYR A 1 84 ? 3.659 10.990 -4.325 1.00 0.00 79 TYR A O 4
ATOM 6560 N N . THR A 1 85 ? 2.564 9.586 -5.695 1.00 0.00 80 THR A N 4
ATOM 6561 C CA . THR A 1 85 ? 3.073 10.227 -6.917 1.00 0.00 80 THR A CA 4
ATOM 6562 C C . THR A 1 85 ? 2.137 11.332 -7.410 1.00 0.00 80 THR A C 4
ATOM 6563 O O . THR A 1 85 ? 2.584 12.313 -8.008 1.00 0.00 80 THR A O 4
ATOM 6574 N N . SER A 1 86 ? 0.843 11.167 -7.175 1.00 0.00 81 SER A N 4
ATOM 6575 C CA . SER A 1 86 ? -0.137 12.157 -7.622 1.00 0.00 81 SER A CA 4
ATOM 6576 C C . SER A 1 86 ? 0.137 13.518 -7.000 1.00 0.00 81 SER A C 4
ATOM 6577 O O . SER A 1 86 ? 0.100 14.541 -7.683 1.00 0.00 81 SER A O 4
ATOM 6585 N N . TYR A 1 87 ? 0.413 13.529 -5.699 1.00 0.00 82 TYR A N 4
ATOM 6586 C CA . TYR A 1 87 ? 0.695 14.777 -4.992 1.00 0.00 82 TYR A CA 4
ATOM 6587 C C . TYR A 1 87 ? 2.185 14.886 -4.677 1.00 0.00 82 TYR A C 4
ATOM 6588 O O . TYR A 1 87 ? 2.707 15.982 -4.470 1.00 0.00 82 TYR A O 4
ATOM 6606 N N . GLY A 1 88 ? 2.869 13.741 -4.647 1.00 0.00 83 GLY A N 4
ATOM 6607 C CA . GLY A 1 88 ? 4.305 13.719 -4.358 1.00 0.00 83 GLY A CA 4
ATOM 6608 C C . GLY A 1 88 ? 4.563 13.435 -2.881 1.00 0.00 83 GLY A C 4
ATOM 6609 O O . GLY A 1 88 ? 3.897 12.596 -2.274 1.00 0.00 83 GLY A O 4
ATOM 6613 N N . ALA A 1 89 ? 5.539 14.137 -2.316 1.00 0.00 84 ALA A N 4
ATOM 6614 C CA . ALA A 1 89 ? 5.893 13.957 -0.912 1.00 0.00 84 ALA A CA 4
ATOM 6615 C C . ALA A 1 89 ? 4.758 14.421 -0.006 1.00 0.00 84 ALA A C 4
ATOM 6616 O O . ALA A 1 89 ? 4.824 14.264 1.211 1.00 0.00 84 ALA A O 4
ATOM 6623 N N . ARG A 1 90 ? 3.731 15.006 -0.602 1.00 0.00 85 ARG A N 4
ATOM 6624 C CA . ARG A 1 90 ? 2.603 15.503 0.176 1.00 0.00 85 ARG A CA 4
ATOM 6625 C C . ARG A 1 90 ? 2.005 14.367 1.024 1.00 0.00 85 ARG A C 4
ATOM 6626 O O . ARG A 1 90 ? 1.769 13.278 0.503 1.00 0.00 85 ARG A O 4
ATOM 6647 N N . PRO A 1 91 ? 1.752 14.577 2.302 1.00 0.00 86 PRO A N 4
ATOM 6648 C CA . PRO A 1 91 ? 1.174 13.509 3.173 1.00 0.00 86 PRO A CA 4
ATOM 6649 C C . PRO A 1 91 ? -0.269 13.194 2.786 1.00 0.00 86 PRO A C 4
ATOM 6650 O O . PRO A 1 91 ? -0.999 14.069 2.325 1.00 0.00 86 PRO A O 4
ATOM 6661 N N . ILE A 1 92 ? -0.670 11.939 2.969 1.00 0.00 87 ILE A N 4
ATOM 6662 C CA . ILE A 1 92 ? -2.027 11.528 2.628 1.00 0.00 87 ILE A CA 4
ATOM 6663 C C . ILE A 1 92 ? -3.048 12.296 3.494 1.00 0.00 87 ILE A C 4
ATOM 6664 O O . ILE A 1 92 ? -2.868 12.384 4.707 1.00 0.00 87 ILE A O 4
ATOM 6680 N N . PRO A 1 93 ? -4.120 12.826 2.927 1.00 0.00 88 PRO A N 4
ATOM 6681 C CA . PRO A 1 93 ? -5.150 13.552 3.729 1.00 0.00 88 PRO A CA 4
ATOM 6682 C C . PRO A 1 93 ? -5.601 12.757 4.957 1.00 0.00 88 PRO A C 4
ATOM 6683 O O . PRO A 1 93 ? -5.625 11.526 4.944 1.00 0.00 88 PRO A O 4
ATOM 6694 N N . GLU A 1 94 ? -5.966 13.481 6.007 1.00 0.00 89 GLU A N 4
ATOM 6695 C CA . GLU A 1 94 ? -6.429 12.855 7.239 1.00 0.00 89 GLU A CA 4
ATOM 6696 C C . GLU A 1 94 ? -7.720 12.083 6.989 1.00 0.00 89 GLU A C 4
ATOM 6697 O O . GLU A 1 94 ? -7.953 11.040 7.596 1.00 0.00 89 GLU A O 4
ATOM 6709 N N . LYS A 1 95 ? -8.561 12.606 6.100 1.00 0.00 90 LYS A N 4
ATOM 6710 C CA . LYS A 1 95 ? -9.826 11.948 5.797 1.00 0.00 90 LYS A CA 4
ATOM 6711 C C . LYS A 1 95 ? -9.583 10.578 5.174 1.00 0.00 90 LYS A C 4
ATOM 6712 O O . LYS A 1 95 ? -10.185 9.585 5.583 1.00 0.00 90 LYS A O 4
ATOM 6731 N N . LEU A 1 96 ? -8.696 10.529 4.184 1.00 0.00 91 LEU A N 4
ATOM 6732 C CA . LEU A 1 96 ? -8.385 9.269 3.518 1.00 0.00 91 LEU A CA 4
ATOM 6733 C C . LEU A 1 96 ? -7.589 8.356 4.450 1.00 0.00 91 LEU A C 4
ATOM 6734 O O . LEU A 1 96 ? -7.774 7.140 4.451 1.00 0.00 91 LEU A O 4
ATOM 6750 N N . LYS A 1 97 ? -6.698 8.956 5.240 1.00 0.00 92 LYS A N 4
ATOM 6751 C CA . LYS A 1 97 ? -5.871 8.192 6.172 1.00 0.00 92 LYS A CA 4
ATOM 6752 C C . LYS A 1 97 ? -6.733 7.252 7.008 1.00 0.00 92 LYS A C 4
ATOM 6753 O O . LYS A 1 97 ? -6.399 6.080 7.179 1.00 0.00 92 LYS A O 4
ATOM 6772 N N . LYS A 1 98 ? -7.840 7.768 7.527 1.00 0.00 93 LYS A N 4
ATOM 6773 C CA . LYS A 1 98 ? -8.734 6.954 8.339 1.00 0.00 93 LYS A CA 4
ATOM 6774 C C . LYS A 1 98 ? -9.305 5.808 7.513 1.00 0.00 93 LYS A C 4
ATOM 6775 O O . LYS A 1 98 ? -9.420 4.680 7.991 1.00 0.00 93 LYS A O 4
ATOM 6794 N N . ARG A 1 99 ? -9.667 6.107 6.270 1.00 0.00 94 ARG A N 4
ATOM 6795 C CA . ARG A 1 99 ? -10.233 5.096 5.385 1.00 0.00 94 ARG A CA 4
ATOM 6796 C C . ARG A 1 99 ? -9.231 3.968 5.140 1.00 0.00 94 ARG A C 4
ATOM 6797 O O . ARG A 1 99 ? -9.592 2.793 5.170 1.00 0.00 94 ARG A O 4
ATOM 6818 N N . LEU A 1 100 ? -7.974 4.329 4.895 1.00 0.00 95 LEU A N 4
ATOM 6819 C CA . LEU A 1 100 ? -6.937 3.332 4.643 1.00 0.00 95 LEU A CA 4
ATOM 6820 C C . LEU A 1 100 ? -6.724 2.450 5.869 1.00 0.00 95 LEU A C 4
ATOM 6821 O O . LEU A 1 100 ? -6.546 1.237 5.747 1.00 0.00 95 LEU A O 4
ATOM 6837 N N . GLN A 1 101 ? -6.744 3.064 7.048 1.00 0.00 96 GLN A N 4
ATOM 6838 C CA . GLN A 1 101 ? -6.553 2.320 8.287 1.00 0.00 96 GLN A CA 4
ATOM 6839 C C . GLN A 1 101 ? -7.563 1.180 8.372 1.00 0.00 96 GLN A C 4
ATOM 6840 O O . GLN A 1 101 ? -7.218 0.053 8.729 1.00 0.00 96 GLN A O 4
ATOM 6854 N N . LEU A 1 102 ? -8.810 1.484 8.036 1.00 0.00 97 LEU A N 4
ATOM 6855 C CA . LEU A 1 102 ? -9.870 0.485 8.067 1.00 0.00 97 LEU A CA 4
ATOM 6856 C C . LEU A 1 102 ? -9.618 -0.608 7.032 1.00 0.00 97 LEU A C 4
ATOM 6857 O O . LEU A 1 102 ? -9.836 -1.790 7.298 1.00 0.00 97 LEU A O 4
ATOM 6873 N N . GLU A 1 103 ? -9.165 -0.205 5.847 1.00 0.00 98 GLU A N 4
ATOM 6874 C CA . GLU A 1 103 ? -8.895 -1.162 4.775 1.00 0.00 98 GLU A CA 4
ATOM 6875 C C . GLU A 1 103 ? -7.889 -2.212 5.227 1.00 0.00 98 GLU A C 4
ATOM 6876 O O . GLU A 1 103 ? -8.087 -3.408 5.012 1.00 0.00 98 GLU A O 4
ATOM 6888 N N . PHE A 1 104 ? -6.809 -1.758 5.845 1.00 0.00 99 PHE A N 4
ATOM 6889 C CA . PHE A 1 104 ? -5.777 -2.671 6.313 1.00 0.00 99 PHE A CA 4
ATOM 6890 C C . PHE A 1 104 ? -6.313 -3.537 7.448 1.00 0.00 99 PHE A C 4
ATOM 6891 O O . PHE A 1 104 ? -5.974 -4.715 7.552 1.00 0.00 99 PHE A O 4
ATOM 6908 N N . THR A 1 105 ? -7.153 -2.948 8.290 1.00 0.00 100 THR A N 4
ATOM 6909 C CA . THR A 1 105 ? -7.737 -3.676 9.413 1.00 0.00 100 THR A CA 4
ATOM 6910 C C . THR A 1 105 ? -8.546 -4.865 8.901 1.00 0.00 100 THR A C 4
ATOM 6911 O O . THR A 1 105 ? -8.526 -5.945 9.487 1.00 0.00 100 THR A O 4
ATOM 6922 N N . GLN A 1 106 ? -9.264 -4.648 7.811 1.00 0.00 101 GLN A N 4
ATOM 6923 C CA . GLN A 1 106 ? -10.083 -5.697 7.214 1.00 0.00 101 GLN A CA 4
ATOM 6924 C C . GLN A 1 106 ? -9.209 -6.768 6.554 1.00 0.00 101 GLN A C 4
ATOM 6925 O O . GLN A 1 106 ? -9.562 -7.946 6.540 1.00 0.00 101 GLN A O 4
ATOM 6939 N N . ALA A 1 107 ? -8.079 -6.346 5.990 1.00 0.00 102 ALA A N 4
ATOM 6940 C CA . ALA A 1 107 ? -7.176 -7.281 5.316 1.00 0.00 102 ALA A CA 4
ATOM 6941 C C . ALA A 1 107 ? -6.432 -8.179 6.314 1.00 0.00 102 ALA A C 4
ATOM 6942 O O . ALA A 1 107 ? -6.418 -9.401 6.161 1.00 0.00 102 ALA A O 4
ATOM 6949 N N . GLU A 1 108 ? -5.806 -7.574 7.325 1.00 0.00 103 GLU A N 4
ATOM 6950 C CA . GLU A 1 108 ? -5.058 -8.343 8.321 1.00 0.00 103 GLU A CA 4
ATOM 6951 C C . GLU A 1 108 ? -5.926 -9.420 8.976 1.00 0.00 103 GLU A C 4
ATOM 6952 O O . GLU A 1 108 ? -5.456 -10.531 9.222 1.00 0.00 103 GLU A O 4
ATOM 6964 N N . ARG A 1 109 ? -7.187 -9.099 9.261 1.00 0.00 104 ARG A N 4
ATOM 6965 C CA . ARG A 1 109 ? -8.077 -10.073 9.887 1.00 0.00 104 ARG A CA 4
ATOM 6966 C C . ARG A 1 109 ? -8.510 -11.131 8.878 1.00 0.00 104 ARG A C 4
ATOM 6967 O O . ARG A 1 109 ? -8.766 -12.282 9.235 1.00 0.00 104 ARG A O 4
ATOM 6988 N N . SER A 1 110 ? -8.587 -10.727 7.616 1.00 0.00 105 SER A N 4
ATOM 6989 C CA . SER A 1 110 ? -8.988 -11.629 6.546 1.00 0.00 105 SER A CA 4
ATOM 6990 C C . SER A 1 110 ? -7.929 -12.706 6.319 1.00 0.00 105 SER A C 4
ATOM 6991 O O . SER A 1 110 ? -8.235 -13.795 5.836 1.00 0.00 105 SER A O 4
ATOM 6999 N N . ILE A 1 111 ? -6.685 -12.397 6.674 1.00 0.00 106 ILE A N 4
ATOM 7000 C CA . ILE A 1 111 ? -5.600 -13.355 6.500 1.00 0.00 106 ILE A CA 4
ATOM 7001 C C . ILE A 1 111 ? -5.872 -14.607 7.332 1.00 0.00 106 ILE A C 4
ATOM 7002 O O . ILE A 1 111 ? -5.685 -15.728 6.859 1.00 0.00 106 ILE A O 4
ATOM 7018 N N . GLU A 1 112 ? -6.315 -14.407 8.567 1.00 0.00 107 GLU A N 4
ATOM 7019 C CA . GLU A 1 112 ? -6.611 -15.526 9.450 1.00 0.00 107 GLU A CA 4
ATOM 7020 C C . GLU A 1 112 ? -7.752 -16.362 8.883 1.00 0.00 107 GLU A C 4
ATOM 7021 O O . GLU A 1 112 ? -7.752 -17.587 8.993 1.00 0.00 107 GLU A O 4
ATOM 7033 N N . ARG A 1 113 ? -8.721 -15.689 8.277 1.00 0.00 108 ARG A N 4
ATOM 7034 C CA . ARG A 1 113 ? -9.863 -16.379 7.693 1.00 0.00 108 ARG A CA 4
ATOM 7035 C C . ARG A 1 113 ? -9.406 -17.271 6.542 1.00 0.00 108 ARG A C 4
ATOM 7036 O O . ARG A 1 113 ? -10.090 -18.226 6.173 1.00 0.00 108 ARG A O 4
ATOM 7057 N N . GLY A 1 114 ? -8.243 -16.956 5.986 1.00 0.00 109 GLY A N 4
ATOM 7058 C CA . GLY A 1 114 ? -7.698 -17.741 4.882 1.00 0.00 109 GLY A CA 4
ATOM 7059 C C . GLY A 1 114 ? -8.640 -17.729 3.678 1.00 0.00 109 GLY A C 4
ATOM 7060 O O . GLY A 1 114 ? -8.792 -18.736 2.989 1.00 0.00 109 GLY A O 4
ATOM 7064 N N . VAL A 1 115 ? -9.270 -16.583 3.435 1.00 0.00 110 VAL A N 4
ATOM 7065 C CA . VAL A 1 115 ? -10.198 -16.449 2.313 1.00 0.00 110 VAL A CA 4
ATOM 7066 C C . VAL A 1 115 ? -9.643 -17.126 1.062 1.00 0.00 110 VAL A C 4
ATOM 7067 O O . VAL A 1 115 ? -10.438 -17.558 0.244 1.00 0.00 110 VAL A O 4
ATOM 7081 N N . GLY A 1 1 ? 15.312 1.289 -16.523 1.00 0.00 -4 GLY A N 5
ATOM 7082 C CA . GLY A 1 1 ? 14.316 0.289 -16.045 1.00 0.00 -4 GLY A CA 5
ATOM 7083 C C . GLY A 1 1 ? 13.593 0.835 -14.816 1.00 0.00 -4 GLY A C 5
ATOM 7084 O O . GLY A 1 1 ? 13.561 0.191 -13.767 1.00 0.00 -4 GLY A O 5
ATOM 7090 N N . PRO A 1 2 ? 13.018 2.004 -14.928 1.00 0.00 -3 PRO A N 5
ATOM 7091 C CA . PRO A 1 2 ? 12.280 2.651 -13.801 1.00 0.00 -3 PRO A CA 5
ATOM 7092 C C . PRO A 1 2 ? 11.027 1.866 -13.414 1.00 0.00 -3 PRO A C 5
ATOM 7093 O O . PRO A 1 2 ? 10.540 1.968 -12.288 1.00 0.00 -3 PRO A O 5
ATOM 7104 N N . LEU A 1 3 ? 10.508 1.084 -14.355 1.00 0.00 -2 LEU A N 5
ATOM 7105 C CA . LEU A 1 3 ? 9.311 0.290 -14.102 1.00 0.00 -2 LEU A CA 5
ATOM 7106 C C . LEU A 1 3 ? 9.574 -0.741 -13.005 1.00 0.00 -2 LEU A C 5
ATOM 7107 O O . LEU A 1 3 ? 8.737 -0.953 -12.128 1.00 0.00 -2 LEU A O 5
ATOM 7123 N N . GLY A 1 4 ? 10.740 -1.378 -13.064 1.00 0.00 -1 GLY A N 5
ATOM 7124 C CA . GLY A 1 4 ? 11.102 -2.384 -12.068 1.00 0.00 -1 GLY A CA 5
ATOM 7125 C C . GLY A 1 4 ? 11.478 -1.729 -10.742 1.00 0.00 -1 GLY A C 5
ATOM 7126 O O . GLY A 1 4 ? 11.799 -0.541 -10.695 1.00 0.00 -1 GLY A O 5
ATOM 7130 N N . SER A 1 5 ? 11.436 -2.510 -9.666 1.00 0.00 0 SER A N 5
ATOM 7131 C CA . SER A 1 5 ? 11.777 -1.992 -8.344 1.00 0.00 0 SER A CA 5
ATOM 7132 C C . SER A 1 5 ? 13.281 -1.754 -8.230 1.00 0.00 0 SER A C 5
ATOM 7133 O O . SER A 1 5 ? 14.082 -2.531 -8.746 1.00 0.00 0 SER A O 5
ATOM 7141 N N . CYS A 1 6 ? 13.654 -0.675 -7.546 1.00 0.00 1 CYS A N 5
ATOM 7142 C CA . CYS A 1 6 ? 15.064 -0.342 -7.365 1.00 0.00 1 CYS A CA 5
ATOM 7143 C C . CYS A 1 6 ? 15.676 -1.178 -6.238 1.00 0.00 1 CYS A C 5
ATOM 7144 O O . CYS A 1 6 ? 16.762 -1.736 -6.385 1.00 0.00 1 CYS A O 5
ATOM 7152 N N . ASP A 1 7 ? 14.968 -1.253 -5.108 1.00 0.00 2 ASP A N 5
ATOM 7153 C CA . ASP A 1 7 ? 15.444 -2.017 -3.952 1.00 0.00 2 ASP A CA 5
ATOM 7154 C C . ASP A 1 7 ? 14.844 -3.419 -3.936 1.00 0.00 2 ASP A C 5
ATOM 7155 O O . ASP A 1 7 ? 13.627 -3.583 -3.848 1.00 0.00 2 ASP A O 5
ATOM 7164 N N . SER A 1 8 ? 15.707 -4.426 -4.012 1.00 0.00 3 SER A N 5
ATOM 7165 C CA . SER A 1 8 ? 15.250 -5.811 -3.994 1.00 0.00 3 SER A CA 5
ATOM 7166 C C . SER A 1 8 ? 15.020 -6.277 -2.557 1.00 0.00 3 SER A C 5
ATOM 7167 O O . SER A 1 8 ? 15.877 -6.092 -1.691 1.00 0.00 3 SER A O 5
ATOM 7175 N N . GLY A 1 9 ? 13.862 -6.881 -2.313 1.00 0.00 4 GLY A N 5
ATOM 7176 C CA . GLY A 1 9 ? 13.531 -7.372 -0.977 1.00 0.00 4 GLY A CA 5
ATOM 7177 C C . GLY A 1 9 ? 12.978 -6.251 -0.103 1.00 0.00 4 GLY A C 5
ATOM 7178 O O . GLY A 1 9 ? 13.629 -5.813 0.847 1.00 0.00 4 GLY A O 5
ATOM 7182 N N . THR A 1 10 ? 11.775 -5.790 -0.430 1.00 0.00 5 THR A N 5
ATOM 7183 C CA . THR A 1 10 ? 11.142 -4.717 0.330 1.00 0.00 5 THR A CA 5
ATOM 7184 C C . THR A 1 10 ? 10.836 -5.182 1.750 1.00 0.00 5 THR A C 5
ATOM 7185 O O . THR A 1 10 ? 10.872 -4.391 2.694 1.00 0.00 5 THR A O 5
ATOM 7196 N N . GLY A 1 11 ? 10.533 -6.467 1.890 1.00 0.00 6 GLY A N 5
ATOM 7197 C CA . GLY A 1 11 ? 10.216 -7.037 3.199 1.00 0.00 6 GLY A CA 5
ATOM 7198 C C . GLY A 1 11 ? 9.352 -8.289 3.065 1.00 0.00 6 GLY A C 5
ATOM 7199 O O . GLY A 1 11 ? 9.266 -9.094 3.991 1.00 0.00 6 GLY A O 5
ATOM 7203 N N . LEU A 1 12 ? 8.711 -8.450 1.909 1.00 0.00 7 LEU A N 5
ATOM 7204 C CA . LEU A 1 12 ? 7.858 -9.610 1.678 1.00 0.00 7 LEU A CA 5
ATOM 7205 C C . LEU A 1 12 ? 8.702 -10.882 1.674 1.00 0.00 7 LEU A C 5
ATOM 7206 O O . LEU A 1 12 ? 9.834 -10.883 1.191 1.00 0.00 7 LEU A O 5
ATOM 7222 N N . THR A 1 13 ? 8.147 -11.964 2.223 1.00 0.00 8 THR A N 5
ATOM 7223 C CA . THR A 1 13 ? 8.864 -13.242 2.289 1.00 0.00 8 THR A CA 5
ATOM 7224 C C . THR A 1 13 ? 8.351 -14.204 1.219 1.00 0.00 8 THR A C 5
ATOM 7225 O O . THR A 1 13 ? 8.905 -15.288 1.032 1.00 0.00 8 THR A O 5
ATOM 7236 N N . GLY A 1 14 ? 7.293 -13.801 0.517 1.00 0.00 9 GLY A N 5
ATOM 7237 C CA . GLY A 1 14 ? 6.711 -14.633 -0.540 1.00 0.00 9 GLY A CA 5
ATOM 7238 C C . GLY A 1 14 ? 5.475 -15.382 -0.044 1.00 0.00 9 GLY A C 5
ATOM 7239 O O . GLY A 1 14 ? 4.795 -16.051 -0.822 1.00 0.00 9 GLY A O 5
ATOM 7243 N N . ASN A 1 15 ? 5.167 -15.248 1.247 1.00 0.00 10 ASN A N 5
ATOM 7244 C CA . ASN A 1 15 ? 3.987 -15.902 1.820 1.00 0.00 10 ASN A CA 5
ATOM 7245 C C . ASN A 1 15 ? 2.824 -14.917 1.860 1.00 0.00 10 ASN A C 5
ATOM 7246 O O . ASN A 1 15 ? 2.836 -13.963 2.630 1.00 0.00 10 ASN A O 5
ATOM 7257 N N . TYR A 1 16 ? 1.825 -15.141 1.023 1.00 0.00 11 TYR A N 5
ATOM 7258 C CA . TYR A 1 16 ? 0.676 -14.247 0.974 1.00 0.00 11 TYR A CA 5
ATOM 7259 C C . TYR A 1 16 ? 0.128 -13.984 2.382 1.00 0.00 11 TYR A C 5
ATOM 7260 O O . TYR A 1 16 ? -0.519 -12.963 2.618 1.00 0.00 11 TYR A O 5
ATOM 7278 N N . SER A 1 17 ? 0.364 -14.911 3.303 1.00 0.00 12 SER A N 5
ATOM 7279 C CA . SER A 1 17 ? -0.140 -14.758 4.663 1.00 0.00 12 SER A CA 5
ATOM 7280 C C . SER A 1 17 ? 0.566 -13.628 5.412 1.00 0.00 12 SER A C 5
ATOM 7281 O O . SER A 1 17 ? -0.068 -12.671 5.854 1.00 0.00 12 SER A O 5
ATOM 7289 N N . GLN A 1 18 ? 1.879 -13.757 5.555 1.00 0.00 13 GLN A N 5
ATOM 7290 C CA . GLN A 1 18 ? 2.676 -12.750 6.260 1.00 0.00 13 GLN A CA 5
ATOM 7291 C C . GLN A 1 18 ? 2.936 -11.529 5.384 1.00 0.00 13 GLN A C 5
ATOM 7292 O O . GLN A 1 18 ? 3.060 -10.412 5.883 1.00 0.00 13 GLN A O 5
ATOM 7306 N N . ASP A 1 19 ? 3.048 -11.754 4.080 1.00 0.00 14 ASP A N 5
ATOM 7307 C CA . ASP A 1 19 ? 3.329 -10.671 3.147 1.00 0.00 14 ASP A CA 5
ATOM 7308 C C . ASP A 1 19 ? 2.271 -9.589 3.255 1.00 0.00 14 ASP A C 5
ATOM 7309 O O . ASP A 1 19 ? 2.592 -8.404 3.267 1.00 0.00 14 ASP A O 5
ATOM 7318 N N . THR A 1 20 ? 1.015 -9.999 3.345 1.00 0.00 15 THR A N 5
ATOM 7319 C CA . THR A 1 20 ? -0.072 -9.044 3.461 1.00 0.00 15 THR A CA 5
ATOM 7320 C C . THR A 1 20 ? 0.121 -8.203 4.722 1.00 0.00 15 THR A C 5
ATOM 7321 O O . THR A 1 20 ? -0.048 -6.984 4.704 1.00 0.00 15 THR A O 5
ATOM 7332 N N . LEU A 1 21 ? 0.491 -8.867 5.813 1.00 0.00 16 LEU A N 5
ATOM 7333 C CA . LEU A 1 21 ? 0.727 -8.182 7.082 1.00 0.00 16 LEU A CA 5
ATOM 7334 C C . LEU A 1 21 ? 1.919 -7.234 6.972 1.00 0.00 16 LEU A C 5
ATOM 7335 O O . LEU A 1 21 ? 1.896 -6.132 7.517 1.00 0.00 16 LEU A O 5
ATOM 7351 N N . THR A 1 22 ? 2.971 -7.687 6.296 1.00 0.00 17 THR A N 5
ATOM 7352 C CA . THR A 1 22 ? 4.183 -6.885 6.157 1.00 0.00 17 THR A CA 5
ATOM 7353 C C . THR A 1 22 ? 3.882 -5.557 5.474 1.00 0.00 17 THR A C 5
ATOM 7354 O O . THR A 1 22 ? 4.289 -4.500 5.956 1.00 0.00 17 THR A O 5
ATOM 7365 N N . VAL A 1 23 ? 3.164 -5.609 4.360 1.00 0.00 18 VAL A N 5
ATOM 7366 C CA . VAL A 1 23 ? 2.822 -4.387 3.646 1.00 0.00 18 VAL A CA 5
ATOM 7367 C C . VAL A 1 23 ? 1.882 -3.535 4.499 1.00 0.00 18 VAL A C 5
ATOM 7368 O O . VAL A 1 23 ? 2.009 -2.312 4.540 1.00 0.00 18 VAL A O 5
ATOM 7381 N N . ILE A 1 24 ? 0.955 -4.187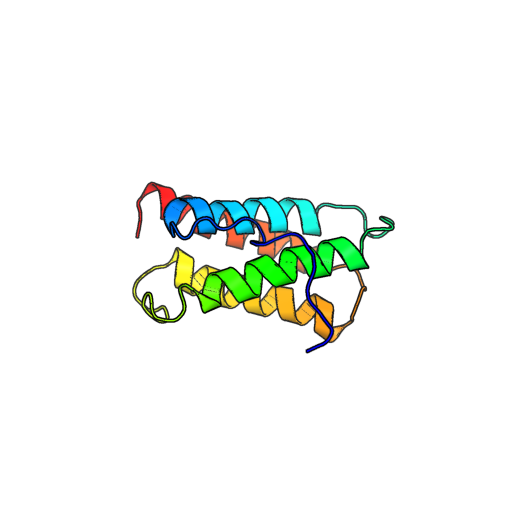 5.202 1.00 0.00 19 ILE A N 5
ATOM 7382 C CA . ILE A 1 24 ? 0.022 -3.471 6.070 1.00 0.00 19 ILE A CA 5
ATOM 7383 C C . ILE A 1 24 ? 0.774 -2.755 7.188 1.00 0.00 19 ILE A C 5
ATOM 7384 O O . ILE A 1 24 ? 0.538 -1.575 7.449 1.00 0.00 19 ILE A O 5
ATOM 7400 N N . ALA A 1 25 ? 1.672 -3.470 7.851 1.00 0.00 20 ALA A N 5
ATOM 7401 C CA . ALA A 1 25 ? 2.428 -2.869 8.937 1.00 0.00 20 ALA A CA 5
ATOM 7402 C C . ALA A 1 25 ? 3.191 -1.649 8.430 1.00 0.00 20 ALA A C 5
ATOM 7403 O O . ALA A 1 25 ? 3.227 -0.615 9.093 1.00 0.00 20 ALA A O 5
ATOM 7410 N N . THR A 1 26 ? 3.787 -1.775 7.247 1.00 0.00 21 THR A N 5
ATOM 7411 C CA . THR A 1 26 ? 4.537 -0.670 6.650 1.00 0.00 21 THR A CA 5
ATOM 7412 C C . THR A 1 26 ? 3.612 0.491 6.291 1.00 0.00 21 THR A C 5
ATOM 7413 O O . THR A 1 26 ? 3.926 1.649 6.551 1.00 0.00 21 THR A O 5
ATOM 7424 N N . LEU A 1 27 ? 2.481 0.182 5.665 1.00 0.00 22 LEU A N 5
ATOM 7425 C CA . LEU A 1 27 ? 1.546 1.230 5.270 1.00 0.00 22 LEU A CA 5
ATOM 7426 C C . LEU A 1 27 ? 0.933 1.926 6.480 1.00 0.00 22 LEU A C 5
ATOM 7427 O O . LEU A 1 27 ? 0.821 3.147 6.495 1.00 0.00 22 LEU A O 5
ATOM 7443 N N . ARG A 1 28 ? 0.536 1.151 7.490 1.00 0.00 23 ARG A N 5
ATOM 7444 C CA . ARG A 1 28 ? -0.073 1.732 8.686 1.00 0.00 23 ARG A CA 5
ATOM 7445 C C . ARG A 1 28 ? 0.871 2.712 9.378 1.00 0.00 23 ARG A C 5
ATOM 7446 O O . ARG A 1 28 ? 0.469 3.819 9.740 1.00 0.00 23 ARG A O 5
ATOM 7467 N N . GLU A 1 29 ? 2.119 2.304 9.571 1.00 0.00 24 GLU A N 5
ATOM 7468 C CA . GLU A 1 29 ? 3.089 3.170 10.229 1.00 0.00 24 GLU A CA 5
ATOM 7469 C C . GLU A 1 29 ? 3.481 4.317 9.307 1.00 0.00 24 GLU A C 5
ATOM 7470 O O . GLU A 1 29 ? 3.778 5.421 9.765 1.00 0.00 24 GLU A O 5
ATOM 7482 N N . ALA A 1 30 ? 3.486 4.044 8.008 1.00 0.00 25 ALA A N 5
ATOM 7483 C CA . ALA A 1 30 ? 3.849 5.056 7.027 1.00 0.00 25 ALA A CA 5
ATOM 7484 C C . ALA A 1 30 ? 2.938 6.275 7.133 1.00 0.00 25 ALA A C 5
ATOM 7485 O O . ALA A 1 30 ? 3.410 7.411 7.166 1.00 0.00 25 ALA A O 5
ATOM 7492 N N . ILE A 1 31 ? 1.631 6.037 7.180 1.00 0.00 26 ILE A N 5
ATOM 7493 C CA . ILE A 1 31 ? 0.674 7.133 7.273 1.00 0.00 26 ILE A CA 5
ATOM 7494 C C . ILE A 1 31 ? 0.635 7.703 8.690 1.00 0.00 26 ILE A C 5
ATOM 7495 O O . ILE A 1 31 ? 0.221 8.843 8.900 1.00 0.00 26 ILE A O 5
ATOM 7511 N N . ASP A 1 32 ? 1.072 6.903 9.660 1.00 0.00 27 ASP A N 5
ATOM 7512 C CA . ASP A 1 32 ? 1.088 7.335 11.056 1.00 0.00 27 ASP A CA 5
ATOM 7513 C C . ASP A 1 32 ? 2.259 8.280 11.346 1.00 0.00 27 ASP A C 5
ATOM 7514 O O . ASP A 1 32 ? 2.117 9.246 12.098 1.00 0.00 27 ASP A O 5
ATOM 7523 N N . LEU A 1 33 ? 3.420 7.979 10.767 1.00 0.00 28 LEU A N 5
ATOM 7524 C CA . LEU A 1 33 ? 4.624 8.787 10.987 1.00 0.00 28 LEU A CA 5
ATOM 7525 C C . LEU A 1 33 ? 4.302 10.293 10.943 1.00 0.00 28 LEU A C 5
ATOM 7526 O O . LEU A 1 33 ? 3.449 10.717 10.165 1.00 0.00 28 LEU A O 5
ATOM 7542 N N . PRO A 1 34 ? 4.961 11.112 11.747 1.00 0.00 29 PRO A N 5
ATOM 7543 C CA . PRO A 1 34 ? 4.711 12.587 11.753 1.00 0.00 29 PRO A CA 5
ATOM 7544 C C . PRO A 1 34 ? 5.272 13.263 10.500 1.00 0.00 29 PRO A C 5
ATOM 7545 O O . PRO A 1 34 ? 6.395 12.991 10.087 1.00 0.00 29 PRO A O 5
ATOM 7556 N N . GLN A 1 35 ? 4.487 14.153 9.906 1.00 0.00 30 GLN A N 5
ATOM 7557 C CA . GLN A 1 35 ? 4.931 14.852 8.706 1.00 0.00 30 GLN A CA 5
ATOM 7558 C C . GLN A 1 35 ? 6.266 15.549 8.953 1.00 0.00 30 GLN A C 5
ATOM 7559 O O . GLN A 1 35 ? 6.890 16.067 8.029 1.00 0.00 30 GLN A O 5
ATOM 7573 N N . ASP A 1 36 ? 6.696 15.563 10.214 1.00 0.00 31 ASP A N 5
ATOM 7574 C CA . ASP A 1 36 ? 7.957 16.206 10.582 1.00 0.00 31 ASP A CA 5
ATOM 7575 C C . ASP A 1 36 ? 9.119 15.211 10.536 1.00 0.00 31 ASP A C 5
ATOM 7576 O O . ASP A 1 36 ? 10.267 15.576 10.794 1.00 0.00 31 ASP A O 5
ATOM 7585 N N . ALA A 1 37 ? 8.815 13.955 10.219 1.00 0.00 32 ALA A N 5
ATOM 7586 C CA . ALA A 1 37 ? 9.849 12.918 10.156 1.00 0.00 32 ALA A CA 5
ATOM 7587 C C . ALA A 1 37 ? 10.754 13.106 8.929 1.00 0.00 32 ALA A C 5
ATOM 7588 O O . ALA A 1 37 ? 10.275 13.479 7.858 1.00 0.00 32 ALA A O 5
ATOM 7595 N N . PRO A 1 38 ? 12.041 12.843 9.049 1.00 0.00 33 PRO A N 5
ATOM 7596 C CA . PRO A 1 38 ? 12.997 12.984 7.905 1.00 0.00 33 PRO A CA 5
ATOM 7597 C C . PRO A 1 38 ? 12.784 11.898 6.846 1.00 0.00 33 PRO A C 5
ATOM 7598 O O . PRO A 1 38 ? 13.072 12.103 5.668 1.00 0.00 33 PRO A O 5
ATOM 7609 N N . ASN A 1 39 ? 12.288 10.743 7.281 1.00 0.00 34 ASN A N 5
ATOM 7610 C CA . ASN A 1 39 ? 12.047 9.627 6.371 1.00 0.00 34 ASN A CA 5
ATOM 7611 C C . ASN A 1 39 ? 10.746 9.824 5.605 1.00 0.00 34 ASN A C 5
ATOM 7612 O O . ASN A 1 39 ? 10.141 8.863 5.134 1.00 0.00 34 ASN A O 5
ATOM 7623 N N . ARG A 1 40 ? 10.316 11.074 5.484 1.00 0.00 35 ARG A N 5
ATOM 7624 C CA . ARG A 1 40 ? 9.081 11.373 4.772 1.00 0.00 35 ARG A CA 5
ATOM 7625 C C . ARG A 1 40 ? 9.178 10.896 3.326 1.00 0.00 35 ARG A C 5
ATOM 7626 O O . ARG A 1 40 ? 8.251 10.287 2.807 1.00 0.00 35 ARG A O 5
ATOM 7647 N N . GLN A 1 41 ? 10.295 11.190 2.674 1.00 0.00 36 GLN A N 5
ATOM 7648 C CA . GLN A 1 41 ? 10.485 10.774 1.286 1.00 0.00 36 GLN A CA 5
ATOM 7649 C C . GLN A 1 41 ? 10.875 9.294 1.194 1.00 0.00 36 GLN A C 5
ATOM 7650 O O . GLN A 1 41 ? 10.420 8.578 0.302 1.00 0.00 36 GLN A O 5
ATOM 7664 N N . GLU A 1 42 ? 11.755 8.855 2.098 1.00 0.00 37 GLU A N 5
ATOM 7665 C CA . GLU A 1 42 ? 12.247 7.473 2.089 1.00 0.00 37 GLU A CA 5
ATOM 7666 C C . GLU A 1 42 ? 11.141 6.464 2.389 1.00 0.00 37 GLU A C 5
ATOM 7667 O O . GLU A 1 42 ? 11.053 5.421 1.740 1.00 0.00 37 GLU A O 5
ATOM 7679 N N . VAL A 1 43 ? 10.315 6.767 3.375 1.00 0.00 38 VAL A N 5
ATOM 7680 C CA . VAL A 1 43 ? 9.235 5.865 3.756 1.00 0.00 38 VAL A CA 5
ATOM 7681 C C . VAL A 1 43 ? 8.275 5.662 2.587 1.00 0.00 38 VAL A C 5
ATOM 7682 O O . VAL A 1 43 ? 7.699 4.586 2.426 1.00 0.00 38 VAL A O 5
ATOM 7695 N N . GLN A 1 44 ? 8.112 6.700 1.771 1.00 0.00 39 GLN A N 5
ATOM 7696 C CA . GLN A 1 44 ? 7.226 6.619 0.619 1.00 0.00 39 GLN A CA 5
ATOM 7697 C C . GLN A 1 44 ? 7.762 5.618 -0.394 1.00 0.00 39 GLN A C 5
ATOM 7698 O O . GLN A 1 44 ? 7.017 4.799 -0.928 1.00 0.00 39 GLN A O 5
ATOM 7712 N N . ASP A 1 45 ? 9.063 5.686 -0.648 1.00 0.00 40 ASP A N 5
ATOM 7713 C CA . ASP A 1 45 ? 9.689 4.774 -1.596 1.00 0.00 40 ASP A CA 5
ATOM 7714 C C . ASP A 1 45 ? 9.590 3.337 -1.096 1.00 0.00 40 ASP A C 5
ATOM 7715 O O . ASP A 1 45 ? 9.330 2.418 -1.873 1.00 0.00 40 ASP A O 5
ATOM 7724 N N . THR A 1 46 ? 9.797 3.149 0.202 1.00 0.00 41 THR A N 5
ATOM 7725 C CA . THR A 1 46 ? 9.727 1.817 0.788 1.00 0.00 41 THR A CA 5
ATOM 7726 C C . THR A 1 46 ? 8.331 1.229 0.618 1.00 0.00 41 THR A C 5
ATOM 7727 O O . THR A 1 46 ? 8.178 0.078 0.209 1.00 0.00 41 THR A O 5
ATOM 7738 N N . ALA A 1 47 ? 7.314 2.026 0.932 1.00 0.00 42 ALA A N 5
ATOM 7739 C CA . ALA A 1 47 ? 5.937 1.565 0.806 1.00 0.00 42 ALA A CA 5
ATOM 7740 C C . ALA A 1 47 ? 5.621 1.214 -0.646 1.00 0.00 42 ALA A C 5
ATOM 7741 O O . ALA A 1 47 ? 5.083 0.144 -0.928 1.00 0.00 42 ALA A O 5
ATOM 7748 N N . ARG A 1 48 ? 5.965 2.113 -1.566 1.00 0.00 43 ARG A N 5
ATOM 7749 C CA . ARG A 1 48 ? 5.710 1.859 -2.980 1.00 0.00 43 ARG A CA 5
ATOM 7750 C C . ARG A 1 48 ? 6.261 0.495 -3.369 1.00 0.00 43 ARG A C 5
ATOM 7751 O O . ARG A 1 48 ? 5.627 -0.249 -4.117 1.00 0.00 43 ARG A O 5
ATOM 7772 N N . GLY A 1 49 ? 7.436 0.167 -2.853 1.00 0.00 44 GLY A N 5
ATOM 7773 C CA . GLY A 1 49 ? 8.044 -1.117 -3.155 1.00 0.00 44 GLY A CA 5
ATOM 7774 C C . GLY A 1 49 ? 7.164 -2.259 -2.655 1.00 0.00 44 GLY A C 5
ATOM 7775 O O . GLY A 1 49 ? 6.962 -3.246 -3.356 1.00 0.00 44 GLY A O 5
ATOM 7779 N N . GLN A 1 50 ? 6.636 -2.117 -1.442 1.00 0.00 45 GLN A N 5
ATOM 7780 C CA . GLN A 1 50 ? 5.772 -3.151 -0.877 1.00 0.00 45 GLN A CA 5
ATOM 7781 C C . GLN A 1 50 ? 4.491 -3.285 -1.691 1.00 0.00 45 GLN A C 5
ATOM 7782 O O . GLN A 1 50 ? 4.024 -4.390 -1.949 1.00 0.00 45 GLN A O 5
ATOM 7796 N N . ILE A 1 51 ? 3.916 -2.152 -2.078 1.00 0.00 46 ILE A N 5
ATOM 7797 C CA . ILE A 1 51 ? 2.677 -2.165 -2.849 1.00 0.00 46 ILE A CA 5
ATOM 7798 C C . ILE A 1 51 ? 2.861 -2.864 -4.190 1.00 0.00 46 ILE A C 5
ATOM 7799 O O . ILE A 1 51 ? 2.136 -3.799 -4.514 1.00 0.00 46 ILE A O 5
ATOM 7815 N N . ASN A 1 52 ? 3.820 -2.389 -4.972 1.00 0.00 47 ASN A N 5
ATOM 7816 C CA . ASN A 1 52 ? 4.066 -2.965 -6.286 1.00 0.00 47 ASN A CA 5
ATOM 7817 C C . ASN A 1 52 ? 4.542 -4.405 -6.162 1.00 0.00 47 ASN A C 5
ATOM 7818 O O . ASN A 1 52 ? 4.113 -5.275 -6.916 1.00 0.00 47 ASN A O 5
ATOM 7829 N N . ASP A 1 53 ? 5.434 -4.647 -5.210 1.00 0.00 48 ASP A N 5
ATOM 7830 C CA . ASP A 1 53 ? 5.971 -5.984 -4.999 1.00 0.00 48 ASP A CA 5
ATOM 7831 C C . ASP A 1 53 ? 4.883 -6.954 -4.534 1.00 0.00 48 ASP A C 5
ATOM 7832 O O . ASP A 1 53 ? 4.876 -8.121 -4.922 1.00 0.00 48 ASP A O 5
ATOM 7841 N N . TYR A 1 54 ? 3.978 -6.470 -3.683 1.00 0.00 49 TYR A N 5
ATOM 7842 C CA . TYR A 1 54 ? 2.904 -7.308 -3.152 1.00 0.00 49 TYR A CA 5
ATOM 7843 C C . TYR A 1 54 ? 2.016 -7.860 -4.263 1.00 0.00 49 TYR A C 5
ATOM 7844 O O . TYR A 1 54 ? 1.914 -9.070 -4.440 1.00 0.00 49 TYR A O 5
ATOM 7862 N N . ILE A 1 55 ? 1.363 -6.974 -5.001 1.00 0.00 50 ILE A N 5
ATOM 7863 C CA . ILE A 1 55 ? 0.473 -7.409 -6.074 1.00 0.00 50 ILE A CA 5
ATOM 7864 C C . ILE A 1 55 ? 1.270 -8.036 -7.228 1.00 0.00 50 ILE A C 5
ATOM 7865 O O . ILE A 1 55 ? 0.766 -8.918 -7.917 1.00 0.00 50 ILE A O 5
ATOM 7881 N N . SER A 1 56 ? 2.502 -7.571 -7.444 1.00 0.00 51 SER A N 5
ATOM 7882 C CA . SER A 1 56 ? 3.333 -8.100 -8.533 1.00 0.00 51 SER A CA 5
ATOM 7883 C C . SER A 1 56 ? 3.620 -9.594 -8.368 1.00 0.00 51 SER A C 5
ATOM 7884 O O . SER A 1 56 ? 3.464 -10.368 -9.312 1.00 0.00 51 SER A O 5
ATOM 7892 N N . ARG A 1 57 ? 4.059 -9.995 -7.176 1.00 0.00 52 ARG A N 5
ATOM 7893 C CA . ARG A 1 57 ? 4.381 -11.398 -6.929 1.00 0.00 52 ARG A CA 5
ATOM 7894 C C . ARG A 1 57 ? 3.110 -12.226 -6.811 1.00 0.00 52 ARG A C 5
ATOM 7895 O O . ARG A 1 57 ? 3.098 -13.414 -7.132 1.00 0.00 52 ARG A O 5
ATOM 7916 N N . TYR A 1 58 ? 2.040 -11.590 -6.341 1.00 0.00 53 TYR A N 5
ATOM 7917 C CA . TYR A 1 58 ? 0.757 -12.272 -6.173 1.00 0.00 53 TYR A CA 5
ATOM 7918 C C . TYR A 1 58 ? -0.213 -11.892 -7.295 1.00 0.00 53 TYR A C 5
ATOM 7919 O O . TYR A 1 58 ? -1.414 -12.148 -7.201 1.00 0.00 53 TYR A O 5
ATOM 7937 N N . ARG A 1 59 ? 0.316 -11.287 -8.355 1.00 0.00 54 ARG A N 5
ATOM 7938 C CA . ARG A 1 59 ? -0.510 -10.881 -9.491 1.00 0.00 54 ARG A CA 5
ATOM 7939 C C . ARG A 1 59 ? -1.220 -12.095 -10.087 1.00 0.00 54 ARG A C 5
ATOM 7940 O O . ARG A 1 59 ? -2.407 -12.039 -10.405 1.00 0.00 54 ARG A O 5
ATOM 7961 N N . ARG A 1 60 ? -0.476 -13.188 -10.241 1.00 0.00 55 ARG A N 5
ATOM 7962 C CA . ARG A 1 60 ? -1.028 -14.415 -10.812 1.00 0.00 55 ARG A CA 5
ATOM 7963 C C . ARG A 1 60 ? -1.678 -15.276 -9.731 1.00 0.00 55 ARG A C 5
ATOM 7964 O O . ARG A 1 60 ? -2.162 -16.372 -10.011 1.00 0.00 55 ARG A O 5
ATOM 7985 N N . LYS A 1 61 ? -1.684 -14.777 -8.500 1.00 0.00 56 LYS A N 5
ATOM 7986 C CA . LYS A 1 61 ? -2.274 -15.522 -7.391 1.00 0.00 56 LYS A CA 5
ATOM 7987 C C . LYS A 1 61 ? -3.754 -15.786 -7.655 1.00 0.00 56 LYS A C 5
ATOM 7988 O O . LYS A 1 61 ? -4.237 -16.902 -7.468 1.00 0.00 56 LYS A O 5
ATOM 8007 N N . GLY A 1 62 ? -4.468 -14.751 -8.082 1.00 0.00 57 GLY A N 5
ATOM 8008 C CA . GLY A 1 62 ? -5.892 -14.883 -8.359 1.00 0.00 57 GLY A CA 5
ATOM 8009 C C . GLY A 1 62 ? -6.428 -13.648 -9.065 1.00 0.00 57 GLY A C 5
ATOM 8010 O O . GLY A 1 62 ? -7.572 -13.628 -9.523 1.00 0.00 57 GLY A O 5
ATOM 8014 N N . ASP A 1 63 ? -5.602 -12.615 -9.145 1.00 0.00 58 ASP A N 5
ATOM 8015 C CA . ASP A 1 63 ? -6.013 -11.378 -9.792 1.00 0.00 58 ASP A CA 5
ATOM 8016 C C . ASP A 1 63 ? -7.305 -10.865 -9.170 1.00 0.00 58 ASP A C 5
ATOM 8017 O O . ASP A 1 63 ? -8.102 -10.203 -9.835 1.00 0.00 58 ASP A O 5
ATOM 8026 N N . ALA A 1 64 ? -7.509 -11.180 -7.891 1.00 0.00 59 ALA A N 5
ATOM 8027 C CA . ALA A 1 64 ? -8.709 -10.747 -7.186 1.00 0.00 59 ALA A CA 5
ATOM 8028 C C . ALA A 1 64 ? -9.944 -11.450 -7.740 1.00 0.00 59 ALA A C 5
ATOM 8029 O O . ALA A 1 64 ? -10.515 -11.027 -8.745 1.00 0.00 59 ALA A O 5
ATOM 8036 N N . GLY A 1 65 ? -10.350 -12.524 -7.075 1.00 0.00 60 GLY A N 5
ATOM 8037 C CA . GLY A 1 65 ? -11.518 -13.283 -7.504 1.00 0.00 60 GLY A CA 5
ATOM 8038 C C . GLY A 1 65 ? -11.806 -14.425 -6.537 1.00 0.00 60 GLY A C 5
ATOM 8039 O O . GLY A 1 65 ? -12.214 -15.511 -6.947 1.00 0.00 60 GLY A O 5
ATOM 8043 N N . GLY A 1 66 ? -11.591 -14.171 -5.249 1.00 0.00 61 GLY A N 5
ATOM 8044 C CA . GLY A 1 66 ? -11.831 -15.191 -4.234 1.00 0.00 61 GLY A CA 5
ATOM 8045 C C . GLY A 1 66 ? -11.286 -14.756 -2.876 1.00 0.00 61 GLY A C 5
ATOM 8046 O O . GLY A 1 66 ? -11.815 -15.147 -1.835 1.00 0.00 61 GLY A O 5
ATOM 8050 N N . LEU A 1 67 ? -10.226 -13.949 -2.890 1.00 0.00 62 LEU A N 5
ATOM 8051 C CA . LEU A 1 67 ? -9.614 -13.470 -1.647 1.00 0.00 62 LEU A CA 5
ATOM 8052 C C . LEU A 1 67 ? -10.024 -12.028 -1.374 1.00 0.00 62 LEU A C 5
ATOM 8053 O O . LEU A 1 67 ? -9.750 -11.130 -2.169 1.00 0.00 62 LEU A O 5
ATOM 8069 N N . LYS A 1 68 ? -10.675 -11.816 -0.237 1.00 0.00 63 LYS A N 5
ATOM 8070 C CA . LYS A 1 68 ? -11.113 -10.482 0.143 1.00 0.00 63 LYS A CA 5
ATOM 8071 C C . LYS A 1 68 ? -9.914 -9.580 0.413 1.00 0.00 63 LYS A C 5
ATOM 8072 O O . LYS A 1 68 ? -9.905 -8.414 0.023 1.00 0.00 63 LYS A O 5
ATOM 8091 N N . SER A 1 69 ? -8.909 -10.123 1.098 1.00 0.00 64 SER A N 5
ATOM 8092 C CA . SER A 1 69 ? -7.720 -9.344 1.428 1.00 0.00 64 SER A CA 5
ATOM 8093 C C . SER A 1 69 ? -7.000 -8.900 0.159 1.00 0.00 64 SER A C 5
ATOM 8094 O O . SER A 1 69 ? -6.632 -7.740 0.026 1.00 0.00 64 SER A O 5
ATOM 8102 N N . PHE A 1 70 ? -6.789 -9.830 -0.762 1.00 0.00 65 PHE A N 5
ATOM 8103 C CA . PHE A 1 70 ? -6.091 -9.504 -2.002 1.00 0.00 65 PHE A CA 5
ATOM 8104 C C . PHE A 1 70 ? -6.874 -8.485 -2.820 1.00 0.00 65 PHE A C 5
ATOM 8105 O O . PHE A 1 70 ? -6.311 -7.513 -3.317 1.00 0.00 65 PHE A O 5
ATOM 8122 N N . THR A 1 71 ? -8.173 -8.718 -2.965 1.00 0.00 66 THR A N 5
ATOM 8123 C CA . THR A 1 71 ? -9.021 -7.814 -3.734 1.00 0.00 66 THR A CA 5
ATOM 8124 C C . THR A 1 71 ? -9.093 -6.441 -3.074 1.00 0.00 66 THR A C 5
ATOM 8125 O O . THR A 1 71 ? -8.931 -5.414 -3.733 1.00 0.00 66 THR A O 5
ATOM 8136 N N . THR A 1 72 ? -9.337 -6.434 -1.768 1.00 0.00 67 THR A N 5
ATOM 8137 C CA . THR A 1 72 ? -9.430 -5.185 -1.023 1.00 0.00 67 THR A CA 5
ATOM 8138 C C . THR A 1 72 ? -8.097 -4.450 -1.050 1.00 0.00 67 THR A C 5
ATOM 8139 O O . THR A 1 72 ? -8.046 -3.241 -1.280 1.00 0.00 67 THR A O 5
ATOM 8150 N N . MET A 1 73 ? -7.019 -5.189 -0.809 1.00 0.00 68 MET A N 5
ATOM 8151 C CA . MET A 1 73 ? -5.687 -4.604 -0.804 1.00 0.00 68 MET A CA 5
ATOM 8152 C C . MET A 1 73 ? -5.330 -4.081 -2.190 1.00 0.00 68 MET A C 5
ATOM 8153 O O . MET A 1 73 ? -4.768 -3.004 -2.331 1.00 0.00 68 MET A O 5
ATOM 8167 N N . GLN A 1 74 ? -5.652 -4.851 -3.217 1.00 0.00 69 GLN A N 5
ATOM 8168 C CA . GLN A 1 74 ? -5.334 -4.438 -4.574 1.00 0.00 69 GLN A CA 5
ATOM 8169 C C . GLN A 1 74 ? -5.777 -2.995 -4.810 1.00 0.00 69 GLN A C 5
ATOM 8170 O O . GLN A 1 74 ? -4.964 -2.138 -5.153 1.00 0.00 69 GLN A O 5
ATOM 8184 N N . THR A 1 75 ? -7.065 -2.731 -4.617 1.00 0.00 70 THR A N 5
ATOM 8185 C CA . THR A 1 75 ? -7.598 -1.387 -4.807 1.00 0.00 70 THR A CA 5
ATOM 8186 C C . THR A 1 75 ? -7.081 -0.415 -3.741 1.00 0.00 70 THR A C 5
ATOM 8187 O O . THR A 1 75 ? -6.714 0.716 -4.054 1.00 0.00 70 THR A O 5
ATOM 8198 N N . ALA A 1 76 ? -7.080 -0.848 -2.480 1.00 0.00 71 ALA A N 5
ATOM 8199 C CA . ALA A 1 76 ? -6.634 0.017 -1.384 1.00 0.00 71 ALA A CA 5
ATOM 8200 C C . ALA A 1 76 ? -5.199 0.500 -1.599 1.00 0.00 71 ALA A C 5
ATOM 8201 O O . ALA A 1 76 ? -4.924 1.698 -1.541 1.00 0.00 71 ALA A O 5
ATOM 8208 N N . LEU A 1 77 ? -4.292 -0.437 -1.847 1.00 0.00 72 LEU A N 5
ATOM 8209 C CA . LEU A 1 77 ? -2.892 -0.099 -2.070 1.00 0.00 72 LEU A CA 5
ATOM 8210 C C . LEU A 1 77 ? -2.734 0.745 -3.336 1.00 0.00 72 LEU A C 5
ATOM 8211 O O . LEU A 1 77 ? -1.965 1.703 -3.359 1.00 0.00 72 LEU A O 5
ATOM 8227 N N . ASN A 1 78 ? -3.453 0.372 -4.389 1.00 0.00 73 ASN A N 5
ATOM 8228 C CA . ASN A 1 78 ? -3.372 1.098 -5.652 1.00 0.00 73 ASN A CA 5
ATOM 8229 C C . ASN A 1 78 ? -3.884 2.532 -5.493 1.00 0.00 73 ASN A C 5
ATOM 8230 O O . ASN A 1 78 ? -3.304 3.472 -6.035 1.00 0.00 73 ASN A O 5
ATOM 8241 N N . SER A 1 79 ? -4.988 2.685 -4.763 1.00 0.00 74 SER A N 5
ATOM 8242 C CA . SER A 1 79 ? -5.587 4.000 -4.556 1.00 0.00 74 SER A CA 5
ATOM 8243 C C . SER A 1 79 ? -4.641 4.949 -3.828 1.00 0.00 74 SER A C 5
ATOM 8244 O O . SER A 1 79 ? -4.466 6.092 -4.241 1.00 0.00 74 SER A O 5
ATOM 8252 N N . LEU A 1 80 ? -4.045 4.476 -2.738 1.00 0.00 75 LEU A N 5
ATOM 8253 C CA . LEU A 1 80 ? -3.131 5.304 -1.953 1.00 0.00 75 LEU A CA 5
ATOM 8254 C C . LEU A 1 80 ? -1.750 5.379 -2.601 1.00 0.00 75 LEU A C 5
ATOM 8255 O O . LEU A 1 80 ? -0.977 6.293 -2.325 1.00 0.00 75 LEU A O 5
ATOM 8271 N N . ALA A 1 81 ? -1.443 4.418 -3.462 1.00 0.00 76 ALA A N 5
ATOM 8272 C CA . ALA A 1 81 ? -0.151 4.407 -4.139 1.00 0.00 76 ALA A CA 5
ATOM 8273 C C . ALA A 1 81 ? -0.028 5.623 -5.046 1.00 0.00 76 ALA A C 5
ATOM 8274 O O . ALA A 1 81 ? 1.023 6.259 -5.116 1.00 0.00 76 ALA A O 5
ATOM 8281 N N . GLY A 1 82 ? -1.115 5.937 -5.734 1.00 0.00 77 GLY A N 5
ATOM 8282 C CA . GLY A 1 82 ? -1.139 7.079 -6.635 1.00 0.00 77 GLY A CA 5
ATOM 8283 C C . GLY A 1 82 ? -1.036 8.390 -5.863 1.00 0.00 77 GLY A C 5
ATOM 8284 O O . GLY A 1 82 ? -0.527 9.384 -6.382 1.00 0.00 77 GLY A O 5
ATOM 8288 N N . TYR A 1 83 ? -1.530 8.397 -4.626 1.00 0.00 78 TYR A N 5
ATOM 8289 C CA . TYR A 1 83 ? -1.491 9.608 -3.815 1.00 0.00 78 TYR A CA 5
ATOM 8290 C C . TYR A 1 83 ? -0.048 10.062 -3.597 1.00 0.00 78 TYR A C 5
ATOM 8291 O O . TYR A 1 83 ? 0.239 11.258 -3.621 1.00 0.00 78 TYR A O 5
ATOM 8309 N N . TYR A 1 84 ? 0.853 9.112 -3.374 1.00 0.00 79 TYR A N 5
ATOM 8310 C CA . TYR A 1 84 ? 2.248 9.460 -3.144 1.00 0.00 79 TYR A CA 5
ATOM 8311 C C . TYR A 1 84 ? 2.837 10.193 -4.350 1.00 0.00 79 TYR A C 5
ATOM 8312 O O . TYR A 1 84 ? 3.525 11.201 -4.196 1.00 0.00 79 TYR A O 5
ATOM 8330 N N . THR A 1 85 ? 2.576 9.673 -5.546 1.00 0.00 80 THR A N 5
ATOM 8331 C CA . THR A 1 85 ? 3.101 10.281 -6.768 1.00 0.00 80 THR A CA 5
ATOM 8332 C C . THR A 1 85 ? 2.139 11.323 -7.325 1.00 0.00 80 THR A C 5
ATOM 8333 O O . THR A 1 85 ? 2.471 12.039 -8.269 1.00 0.00 80 THR A O 5
ATOM 8344 N N . SER A 1 86 ? 0.946 11.401 -6.749 1.00 0.00 81 SER A N 5
ATOM 8345 C CA . SER A 1 86 ? -0.038 12.361 -7.226 1.00 0.00 81 SER A CA 5
ATOM 8346 C C . SER A 1 86 ? 0.501 13.779 -7.094 1.00 0.00 81 SER A C 5
ATOM 8347 O O . SER A 1 86 ? 0.500 14.548 -8.054 1.00 0.00 81 SER A O 5
ATOM 8355 N N . TYR A 1 87 ? 0.971 14.116 -5.894 1.00 0.00 82 TYR A N 5
ATOM 8356 C CA . TYR A 1 87 ? 1.528 15.444 -5.628 1.00 0.00 82 TYR A CA 5
ATOM 8357 C C . TYR A 1 87 ? 3.026 15.362 -5.334 1.00 0.00 82 TYR A C 5
ATOM 8358 O O . TYR A 1 87 ? 3.753 16.338 -5.516 1.00 0.00 82 TYR A O 5
ATOM 8376 N N . GLY A 1 88 ? 3.483 14.196 -4.872 1.00 0.00 83 GLY A N 5
ATOM 8377 C CA . GLY A 1 88 ? 4.895 14.016 -4.556 1.00 0.00 83 GLY A CA 5
ATOM 8378 C C . GLY A 1 88 ? 5.237 14.602 -3.185 1.00 0.00 83 GLY A C 5
ATOM 8379 O O . GLY A 1 88 ? 4.956 15.769 -2.907 1.00 0.00 83 GLY A O 5
ATOM 8383 N N . ALA A 1 89 ? 5.858 13.783 -2.340 1.00 0.00 84 ALA A N 5
ATOM 8384 C CA . ALA A 1 89 ? 6.261 14.206 -0.997 1.00 0.00 84 ALA A CA 5
ATOM 8385 C C . ALA A 1 89 ? 5.113 14.861 -0.230 1.00 0.00 84 ALA A C 5
ATOM 8386 O O . ALA A 1 89 ? 5.343 15.730 0.614 1.00 0.00 84 ALA A O 5
ATOM 8393 N N . ARG A 1 90 ? 3.881 14.445 -0.516 1.00 0.00 85 ARG A N 5
ATOM 8394 C CA . ARG A 1 90 ? 2.706 15.008 0.163 1.00 0.00 85 ARG A CA 5
ATOM 8395 C C . ARG A 1 90 ? 2.051 13.947 1.062 1.00 0.00 85 ARG A C 5
ATOM 8396 O O . ARG A 1 90 ? 1.849 12.815 0.623 1.00 0.00 85 ARG A O 5
ATOM 8417 N N . PRO A 1 91 ? 1.704 14.266 2.296 1.00 0.00 86 PRO A N 5
ATOM 8418 C CA . PRO A 1 91 ? 1.059 13.275 3.204 1.00 0.00 86 PRO A CA 5
ATOM 8419 C C . PRO A 1 91 ? -0.376 12.978 2.768 1.00 0.00 86 PRO A C 5
ATOM 8420 O O . PRO A 1 91 ? -1.056 13.840 2.212 1.00 0.00 86 PRO A O 5
ATOM 8431 N N . ILE A 1 92 ? -0.826 11.755 3.016 1.00 0.00 87 ILE A N 5
ATOM 8432 C CA . ILE A 1 92 ? -2.176 11.361 2.638 1.00 0.00 87 ILE A CA 5
ATOM 8433 C C . ILE A 1 92 ? -3.205 12.133 3.485 1.00 0.00 87 ILE A C 5
ATOM 8434 O O . ILE A 1 92 ? -3.038 12.239 4.700 1.00 0.00 87 ILE A O 5
ATOM 8450 N N . PRO A 1 93 ? -4.271 12.655 2.897 1.00 0.00 88 PRO A N 5
ATOM 8451 C CA . PRO A 1 93 ? -5.311 13.390 3.679 1.00 0.00 88 PRO A CA 5
ATOM 8452 C C . PRO A 1 93 ? -5.760 12.612 4.915 1.00 0.00 88 PRO A C 5
ATOM 8453 O O . PRO A 1 93 ? -5.766 11.382 4.924 1.00 0.00 88 PRO A O 5
ATOM 8464 N N . GLU A 1 94 ? -6.142 13.348 5.948 1.00 0.00 89 GLU A N 5
ATOM 8465 C CA . GLU A 1 94 ? -6.604 12.736 7.185 1.00 0.00 89 GLU A CA 5
ATOM 8466 C C . GLU A 1 94 ? -7.887 11.952 6.942 1.00 0.00 89 GLU A C 5
ATOM 8467 O O . GLU A 1 94 ? -8.111 10.906 7.551 1.00 0.00 89 GLU A O 5
ATOM 8479 N N . LYS A 1 95 ? -8.732 12.465 6.050 1.00 0.00 90 LYS A N 5
ATOM 8480 C CA . LYS A 1 95 ? -9.993 11.799 5.746 1.00 0.00 90 LYS A CA 5
ATOM 8481 C C . LYS A 1 95 ? -9.743 10.430 5.118 1.00 0.00 90 LYS A C 5
ATOM 8482 O O . LYS A 1 95 ? -10.345 9.434 5.520 1.00 0.00 90 LYS A O 5
ATOM 8501 N N . LEU A 1 96 ? -8.850 10.386 4.133 1.00 0.00 91 LEU A N 5
ATOM 8502 C CA . LEU A 1 96 ? -8.534 9.128 3.467 1.00 0.00 91 LEU A CA 5
ATOM 8503 C C . LEU A 1 96 ? -7.741 8.217 4.406 1.00 0.00 91 LEU A C 5
ATOM 8504 O O . LEU A 1 96 ? -7.928 7.001 4.410 1.00 0.00 91 LEU A O 5
ATOM 8520 N N . LYS A 1 97 ? -6.860 8.821 5.202 1.00 0.00 92 LYS A N 5
ATOM 8521 C CA . LYS A 1 97 ? -6.041 8.067 6.149 1.00 0.00 92 LYS A CA 5
ATOM 8522 C C . LYS A 1 97 ? -6.910 7.184 7.040 1.00 0.00 92 LYS A C 5
ATOM 8523 O O . LYS A 1 97 ? -6.605 6.008 7.244 1.00 0.00 92 LYS A O 5
ATOM 8542 N N . LYS A 1 98 ? -7.987 7.748 7.574 1.00 0.00 93 LYS A N 5
ATOM 8543 C CA . LYS A 1 98 ? -8.874 6.984 8.444 1.00 0.00 93 LYS A CA 5
ATOM 8544 C C . LYS A 1 98 ? -9.486 5.816 7.682 1.00 0.00 93 LYS A C 5
ATOM 8545 O O . LYS A 1 98 ? -9.607 4.711 8.212 1.00 0.00 93 LYS A O 5
ATOM 8564 N N . ARG A 1 99 ? -9.873 6.065 6.438 1.00 0.00 94 ARG A N 5
ATOM 8565 C CA . ARG A 1 99 ? -10.474 5.023 5.615 1.00 0.00 94 ARG A CA 5
ATOM 8566 C C . ARG A 1 99 ? -9.474 3.897 5.348 1.00 0.00 94 ARG A C 5
ATOM 8567 O O . ARG A 1 99 ? -9.827 2.721 5.414 1.00 0.00 94 ARG A O 5
ATOM 8588 N N . LEU A 1 100 ? -8.232 4.260 5.039 1.00 0.00 95 LEU A N 5
ATOM 8589 C CA . LEU A 1 100 ? -7.200 3.263 4.757 1.00 0.00 95 LEU A CA 5
ATOM 8590 C C . LEU A 1 100 ? -6.921 2.407 5.989 1.00 0.00 95 LEU A C 5
ATOM 8591 O O . LEU A 1 100 ? -6.720 1.198 5.880 1.00 0.00 95 LEU A O 5
ATOM 8607 N N . GLN A 1 101 ? -6.913 3.037 7.158 1.00 0.00 96 GLN A N 5
ATOM 8608 C CA . GLN A 1 101 ? -6.663 2.315 8.399 1.00 0.00 96 GLN A CA 5
ATOM 8609 C C . GLN A 1 101 ? -7.595 1.111 8.491 1.00 0.00 96 GLN A C 5
ATOM 8610 O O . GLN A 1 101 ? -7.167 0.004 8.818 1.00 0.00 96 GLN A O 5
ATOM 8624 N N . LEU A 1 102 ? -8.870 1.332 8.191 1.00 0.00 97 LEU A N 5
ATOM 8625 C CA . LEU A 1 102 ? -9.852 0.255 8.231 1.00 0.00 97 LEU A CA 5
ATOM 8626 C C . LEU A 1 102 ? -9.588 -0.769 7.126 1.00 0.00 97 LEU A C 5
ATOM 8627 O O . LEU A 1 102 ? -9.660 -1.975 7.357 1.00 0.00 97 LEU A O 5
ATOM 8643 N N . GLU A 1 103 ? -9.281 -0.283 5.925 1.00 0.00 98 GLU A N 5
ATOM 8644 C CA . GLU A 1 103 ? -9.020 -1.174 4.796 1.00 0.00 98 GLU A CA 5
ATOM 8645 C C . GLU A 1 103 ? -7.989 -2.228 5.171 1.00 0.00 98 GLU A C 5
ATOM 8646 O O . GLU A 1 103 ? -8.141 -3.404 4.843 1.00 0.00 98 GLU A O 5
ATOM 8658 N N . PHE A 1 104 ? -6.939 -1.799 5.852 1.00 0.00 99 PHE A N 5
ATOM 8659 C CA . PHE A 1 104 ? -5.891 -2.719 6.257 1.00 0.00 99 PHE A CA 5
ATOM 8660 C C . PHE A 1 104 ? -6.418 -3.690 7.316 1.00 0.00 99 PHE A C 5
ATOM 8661 O O . PHE A 1 104 ? -6.029 -4.858 7.345 1.00 0.00 99 PHE A O 5
ATOM 8678 N N . THR A 1 105 ? -7.302 -3.200 8.183 1.00 0.00 100 THR A N 5
ATOM 8679 C CA . THR A 1 105 ? -7.870 -4.037 9.238 1.00 0.00 100 THR A CA 5
ATOM 8680 C C . THR A 1 105 ? -8.591 -5.236 8.636 1.00 0.00 100 THR A C 5
ATOM 8681 O O . THR A 1 105 ? -8.434 -6.363 9.098 1.00 0.00 100 THR A O 5
ATOM 8692 N N . GLN A 1 106 ? -9.380 -4.990 7.601 1.00 0.00 101 GLN A N 5
ATOM 8693 C CA . GLN A 1 106 ? -10.108 -6.068 6.949 1.00 0.00 101 GLN A CA 5
ATOM 8694 C C . GLN A 1 106 ? -9.133 -7.008 6.238 1.00 0.00 101 GLN A C 5
ATOM 8695 O O . GLN A 1 106 ? -9.350 -8.218 6.184 1.00 0.00 101 GLN A O 5
ATOM 8709 N N . ALA A 1 107 ? -8.065 -6.440 5.682 1.00 0.00 102 ALA A N 5
ATOM 8710 C CA . ALA A 1 107 ? -7.071 -7.234 4.966 1.00 0.00 102 ALA A CA 5
ATOM 8711 C C . ALA A 1 107 ? -6.366 -8.225 5.896 1.00 0.00 102 ALA A C 5
ATOM 8712 O O . ALA A 1 107 ? -6.306 -9.421 5.602 1.00 0.00 102 ALA A O 5
ATOM 8719 N N . GLU A 1 108 ? -5.834 -7.730 7.012 1.00 0.00 103 GLU A N 5
ATOM 8720 C CA . GLU A 1 108 ? -5.141 -8.597 7.966 1.00 0.00 103 GLU A CA 5
ATOM 8721 C C . GLU A 1 108 ? -6.116 -9.582 8.602 1.00 0.00 103 GLU A C 5
ATOM 8722 O O . GLU A 1 108 ? -5.764 -10.723 8.891 1.00 0.00 103 GLU A O 5
ATOM 8734 N N . ARG A 1 109 ? -7.347 -9.133 8.814 1.00 0.00 104 ARG A N 5
ATOM 8735 C CA . ARG A 1 109 ? -8.367 -9.985 9.412 1.00 0.00 104 ARG A CA 5
ATOM 8736 C C . ARG A 1 109 ? -8.651 -11.191 8.516 1.00 0.00 104 ARG A C 5
ATOM 8737 O O . ARG A 1 109 ? -8.835 -12.307 9.000 1.00 0.00 104 ARG A O 5
ATOM 8758 N N . SER A 1 110 ? -8.679 -10.957 7.209 1.00 0.00 105 SER A N 5
ATOM 8759 C CA . SER A 1 110 ? -8.938 -12.030 6.253 1.00 0.00 105 SER A CA 5
ATOM 8760 C C . SER A 1 110 ? -7.866 -13.114 6.358 1.00 0.00 105 SER A C 5
ATOM 8761 O O . SER A 1 110 ? -8.149 -14.301 6.203 1.00 0.00 105 SER A O 5
ATOM 8769 N N . ILE A 1 111 ? -6.633 -12.695 6.616 1.00 0.00 106 ILE A N 5
ATOM 8770 C CA . ILE A 1 111 ? -5.525 -13.634 6.738 1.00 0.00 106 ILE A CA 5
ATOM 8771 C C . ILE A 1 111 ? -5.743 -14.569 7.929 1.00 0.00 106 ILE A C 5
ATOM 8772 O O . ILE A 1 111 ? -5.500 -15.772 7.834 1.00 0.00 106 ILE A O 5
ATOM 8788 N N . GLU A 1 112 ? -6.189 -14.008 9.049 1.00 0.00 107 GLU A N 5
ATOM 8789 C CA . GLU A 1 112 ? -6.419 -14.804 10.252 1.00 0.00 107 GLU A CA 5
ATOM 8790 C C . GLU A 1 112 ? -7.356 -15.969 9.954 1.00 0.00 107 GLU A C 5
ATOM 8791 O O . GLU A 1 112 ? -7.092 -17.103 10.353 1.00 0.00 107 GLU A O 5
ATOM 8803 N N . ARG A 1 113 ? -8.447 -15.686 9.249 1.00 0.00 108 ARG A N 5
ATOM 8804 C CA . ARG A 1 113 ? -9.411 -16.727 8.902 1.00 0.00 108 ARG A CA 5
ATOM 8805 C C . ARG A 1 113 ? -8.980 -17.442 7.624 1.00 0.00 108 ARG A C 5
ATOM 8806 O O . ARG A 1 113 ? -9.448 -18.542 7.330 1.00 0.00 108 ARG A O 5
ATOM 8827 N N . GLY A 1 114 ? -8.082 -16.811 6.874 1.00 0.00 109 GLY A N 5
ATOM 8828 C CA . GLY A 1 114 ? -7.588 -17.396 5.633 1.00 0.00 109 GLY A CA 5
ATOM 8829 C C . GLY A 1 114 ? -8.715 -17.584 4.623 1.00 0.00 109 GLY A C 5
ATOM 8830 O O . GLY A 1 114 ? -9.157 -18.705 4.376 1.00 0.00 109 GLY A O 5
ATOM 8834 N N . VAL A 1 115 ? -9.173 -16.479 4.042 1.00 0.00 110 VAL A N 5
ATOM 8835 C CA . VAL A 1 115 ? -10.251 -16.530 3.058 1.00 0.00 110 VAL A CA 5
ATOM 8836 C C . VAL A 1 115 ? -9.972 -17.608 2.010 1.00 0.00 110 VAL A C 5
ATOM 8837 O O . VAL A 1 115 ? -10.245 -18.764 2.289 1.00 0.00 110 VAL A O 5
ATOM 8851 N N . GLY A 1 1 ? 22.835 2.690 10.201 1.00 0.00 -4 GLY A N 6
ATOM 8852 C CA . GLY A 1 1 ? 22.170 1.356 10.178 1.00 0.00 -4 GLY A CA 6
ATOM 8853 C C . GLY A 1 1 ? 21.629 1.077 8.779 1.00 0.00 -4 GLY A C 6
ATOM 8854 O O . GLY A 1 1 ? 22.189 0.270 8.036 1.00 0.00 -4 GLY A O 6
ATOM 8860 N N . PRO A 1 2 ? 20.557 1.726 8.411 1.00 0.00 -3 PRO A N 6
ATOM 8861 C CA . PRO A 1 2 ? 19.923 1.547 7.070 1.00 0.00 -3 PRO A CA 6
ATOM 8862 C C . PRO A 1 2 ? 20.810 2.074 5.940 1.00 0.00 -3 PRO A C 6
ATOM 8863 O O . PRO A 1 2 ? 20.625 1.718 4.777 1.00 0.00 -3 PRO A O 6
ATOM 8874 N N . LEU A 1 3 ? 21.769 2.928 6.293 1.00 0.00 -2 LEU A N 6
ATOM 8875 C CA . LEU A 1 3 ? 22.677 3.507 5.304 1.00 0.00 -2 LEU A CA 6
ATOM 8876 C C . LEU A 1 3 ? 23.970 2.698 5.226 1.00 0.00 -2 LEU A C 6
ATOM 8877 O O . LEU A 1 3 ? 24.573 2.375 6.248 1.00 0.00 -2 LEU A O 6
ATOM 8893 N N . GLY A 1 4 ? 24.389 2.374 4.005 1.00 0.00 -1 GLY A N 6
ATOM 8894 C CA . GLY A 1 4 ? 25.610 1.603 3.806 1.00 0.00 -1 GLY A CA 6
ATOM 8895 C C . GLY A 1 4 ? 25.379 0.128 4.117 1.00 0.00 -1 GLY A C 6
ATOM 8896 O O . GLY A 1 4 ? 26.315 -0.603 4.438 1.00 0.00 -1 GLY A O 6
ATOM 8900 N N . SER A 1 5 ? 24.121 -0.303 4.019 1.00 0.00 0 SER A N 6
ATOM 8901 C CA . SER A 1 5 ? 23.764 -1.697 4.291 1.00 0.00 0 SER A CA 6
ATOM 8902 C C . SER A 1 5 ? 22.776 -2.211 3.248 1.00 0.00 0 SER A C 6
ATOM 8903 O O . SER A 1 5 ? 21.899 -1.476 2.795 1.00 0.00 0 SER A O 6
ATOM 8911 N N . CYS A 1 6 ? 22.928 -3.479 2.872 1.00 0.00 1 CYS A N 6
ATOM 8912 C CA . CYS A 1 6 ? 22.050 -4.098 1.880 1.00 0.00 1 CYS A CA 6
ATOM 8913 C C . CYS A 1 6 ? 20.962 -4.918 2.566 1.00 0.00 1 CYS A C 6
ATOM 8914 O O . CYS A 1 6 ? 21.104 -5.308 3.725 1.00 0.00 1 CYS A O 6
ATOM 8922 N N . ASP A 1 7 ? 19.876 -5.177 1.841 1.00 0.00 2 ASP A N 6
ATOM 8923 C CA . ASP A 1 7 ? 18.762 -5.954 2.382 1.00 0.00 2 ASP A CA 6
ATOM 8924 C C . ASP A 1 7 ? 18.133 -6.811 1.289 1.00 0.00 2 ASP A C 6
ATOM 8925 O O . ASP A 1 7 ? 18.429 -6.638 0.107 1.00 0.00 2 ASP A O 6
ATOM 8934 N N . SER A 1 8 ? 17.266 -7.739 1.692 1.00 0.00 3 SER A N 6
ATOM 8935 C CA . SER A 1 8 ? 16.596 -8.627 0.738 1.00 0.00 3 SER A CA 6
ATOM 8936 C C . SER A 1 8 ? 15.158 -8.175 0.507 1.00 0.00 3 SER A C 6
ATOM 8937 O O . SER A 1 8 ? 14.363 -8.094 1.442 1.00 0.00 3 SER A O 6
ATOM 8945 N N . GLY A 1 9 ? 14.831 -7.883 -0.748 1.00 0.00 4 GLY A N 6
ATOM 8946 C CA . GLY A 1 9 ? 13.484 -7.442 -1.091 1.00 0.00 4 GLY A CA 6
ATOM 8947 C C . GLY A 1 9 ? 13.036 -6.302 -0.182 1.00 0.00 4 GLY A C 6
ATOM 8948 O O . GLY A 1 9 ? 13.754 -5.909 0.738 1.00 0.00 4 GLY A O 6
ATOM 8952 N N . THR A 1 10 ? 11.844 -5.777 -0.446 1.00 0.00 5 THR A N 6
ATOM 8953 C CA . THR A 1 10 ? 11.305 -4.685 0.355 1.00 0.00 5 THR A CA 6
ATOM 8954 C C . THR A 1 10 ? 11.003 -5.164 1.771 1.00 0.00 5 THR A C 6
ATOM 8955 O O . THR A 1 10 ? 11.076 -4.395 2.730 1.00 0.00 5 THR A O 6
ATOM 8966 N N . GLY A 1 11 ? 10.664 -6.443 1.892 1.00 0.00 6 GLY A N 6
ATOM 8967 C CA . GLY A 1 11 ? 10.348 -7.029 3.194 1.00 0.00 6 GLY A CA 6
ATOM 8968 C C . GLY A 1 11 ? 9.493 -8.286 3.046 1.00 0.00 6 GLY A C 6
ATOM 8969 O O . GLY A 1 11 ? 9.415 -9.102 3.963 1.00 0.00 6 GLY A O 6
ATOM 8973 N N . LEU A 1 12 ? 8.854 -8.436 1.889 1.00 0.00 7 LEU A N 6
ATOM 8974 C CA . LEU A 1 12 ? 8.008 -9.597 1.636 1.00 0.00 7 LEU A CA 6
ATOM 8975 C C . LEU A 1 12 ? 8.847 -10.871 1.615 1.00 0.00 7 LEU A C 6
ATOM 8976 O O . LEU A 1 12 ? 9.996 -10.858 1.175 1.00 0.00 7 LEU A O 6
ATOM 8992 N N . THR A 1 13 ? 8.265 -11.973 2.095 1.00 0.00 8 THR A N 6
ATOM 8993 C CA . THR A 1 13 ? 8.970 -13.261 2.131 1.00 0.00 8 THR A CA 6
ATOM 8994 C C . THR A 1 13 ? 8.373 -14.229 1.112 1.00 0.00 8 THR A C 6
ATOM 8995 O O . THR A 1 13 ? 8.909 -15.311 0.881 1.00 0.00 8 THR A O 6
ATOM 9006 N N . GLY A 1 14 ? 7.256 -13.828 0.504 1.00 0.00 9 GLY A N 6
ATOM 9007 C CA . GLY A 1 14 ? 6.585 -14.661 -0.497 1.00 0.00 9 GLY A CA 6
ATOM 9008 C C . GLY A 1 14 ? 5.391 -15.402 0.104 1.00 0.00 9 GLY A C 6
ATOM 9009 O O . GLY A 1 14 ? 4.661 -16.091 -0.607 1.00 0.00 9 GLY A O 6
ATOM 9013 N N . ASN A 1 15 ? 5.190 -15.253 1.414 1.00 0.00 10 ASN A N 6
ATOM 9014 C CA . ASN A 1 15 ? 4.069 -15.909 2.091 1.00 0.00 10 ASN A CA 6
ATOM 9015 C C . ASN A 1 15 ? 2.858 -14.986 2.110 1.00 0.00 10 ASN A C 6
ATOM 9016 O O . ASN A 1 15 ? 2.809 -14.030 2.875 1.00 0.00 10 ASN A O 6
ATOM 9027 N N . TYR A 1 16 ? 1.880 -15.273 1.264 1.00 0.00 11 TYR A N 6
ATOM 9028 C CA . TYR A 1 16 ? 0.679 -14.450 1.196 1.00 0.00 11 TYR A CA 6
ATOM 9029 C C . TYR A 1 16 ? 0.166 -14.122 2.605 1.00 0.00 11 TYR A C 6
ATOM 9030 O O . TYR A 1 16 ? -0.560 -13.146 2.794 1.00 0.00 11 TYR A O 6
ATOM 9048 N N . SER A 1 17 ? 0.530 -14.948 3.582 1.00 0.00 12 SER A N 6
ATOM 9049 C CA . SER A 1 17 ? 0.076 -14.734 4.953 1.00 0.00 12 SER A CA 6
ATOM 9050 C C . SER A 1 17 ? 0.789 -13.551 5.611 1.00 0.00 12 SER A C 6
ATOM 9051 O O . SER A 1 17 ? 0.155 -12.572 6.003 1.00 0.00 12 SER A O 6
ATOM 9059 N N . GLN A 1 18 ? 2.110 -13.654 5.737 1.00 0.00 13 GLN A N 6
ATOM 9060 C CA . GLN A 1 18 ? 2.903 -12.593 6.358 1.00 0.00 13 GLN A CA 6
ATOM 9061 C C . GLN A 1 18 ? 3.100 -11.418 5.405 1.00 0.00 13 GLN A C 6
ATOM 9062 O O . GLN A 1 18 ? 3.221 -10.276 5.835 1.00 0.00 13 GLN A O 6
ATOM 9076 N N . ASP A 1 19 ? 3.164 -11.714 4.113 1.00 0.00 14 ASP A N 6
ATOM 9077 C CA . ASP A 1 19 ? 3.384 -10.678 3.114 1.00 0.00 14 ASP A CA 6
ATOM 9078 C C . ASP A 1 19 ? 2.324 -9.595 3.217 1.00 0.00 14 ASP A C 6
ATOM 9079 O O . ASP A 1 19 ? 2.643 -8.409 3.173 1.00 0.00 14 ASP A O 6
ATOM 9088 N N . THR A 1 20 ? 1.070 -10.002 3.361 1.00 0.00 15 THR A N 6
ATOM 9089 C CA . THR A 1 20 ? -0.021 -9.043 3.474 1.00 0.00 15 THR A CA 6
ATOM 9090 C C . THR A 1 20 ? 0.178 -8.170 4.713 1.00 0.00 15 THR A C 6
ATOM 9091 O O . THR A 1 20 ? 0.011 -6.952 4.664 1.00 0.00 15 THR A O 6
ATOM 9102 N N . LEU A 1 21 ? 0.541 -8.806 5.819 1.00 0.00 16 LEU A N 6
ATOM 9103 C CA . LEU A 1 21 ? 0.772 -8.086 7.068 1.00 0.00 16 LEU A CA 6
ATOM 9104 C C . LEU A 1 21 ? 1.990 -7.167 6.958 1.00 0.00 16 LEU A C 6
ATOM 9105 O O . LEU A 1 21 ? 1.990 -6.061 7.495 1.00 0.00 16 LEU A O 6
ATOM 9121 N N . THR A 1 22 ? 3.034 -7.642 6.283 1.00 0.00 17 THR A N 6
ATOM 9122 C CA . THR A 1 22 ? 4.261 -6.863 6.135 1.00 0.00 17 THR A CA 6
ATOM 9123 C C . THR A 1 22 ? 3.981 -5.540 5.434 1.00 0.00 17 THR A C 6
ATOM 9124 O O . THR A 1 22 ? 4.407 -4.482 5.898 1.00 0.00 17 THR A O 6
ATOM 9135 N N . VAL A 1 23 ? 3.264 -5.598 4.317 1.00 0.00 18 VAL A N 6
ATOM 9136 C CA . VAL A 1 23 ? 2.944 -4.384 3.579 1.00 0.00 18 VAL A CA 6
ATOM 9137 C C . VAL A 1 23 ? 2.027 -3.489 4.412 1.00 0.00 18 VAL A C 6
ATOM 9138 O O . VAL A 1 23 ? 2.190 -2.271 4.432 1.00 0.00 18 VAL A O 6
ATOM 9151 N N . ILE A 1 24 ? 1.076 -4.101 5.118 1.00 0.00 19 ILE A N 6
ATOM 9152 C CA . ILE A 1 24 ? 0.160 -3.350 5.964 1.00 0.00 19 ILE A CA 6
ATOM 9153 C C . ILE A 1 24 ? 0.916 -2.643 7.084 1.00 0.00 19 ILE A C 6
ATOM 9154 O O . ILE A 1 24 ? 0.693 -1.461 7.343 1.00 0.00 19 ILE A O 6
ATOM 9170 N N . ALA A 1 25 ? 1.803 -3.368 7.751 1.00 0.00 20 ALA A N 6
ATOM 9171 C CA . ALA A 1 25 ? 2.563 -2.781 8.843 1.00 0.00 20 ALA A CA 6
ATOM 9172 C C . ALA A 1 25 ? 3.351 -1.573 8.349 1.00 0.00 20 ALA A C 6
ATOM 9173 O O . ALA A 1 25 ? 3.451 -0.566 9.045 1.00 0.00 20 ALA A O 6
ATOM 9180 N N . THR A 1 26 ? 3.903 -1.679 7.141 1.00 0.00 21 THR A N 6
ATOM 9181 C CA . THR A 1 26 ? 4.674 -0.582 6.563 1.00 0.00 21 THR A CA 6
ATOM 9182 C C . THR A 1 26 ? 3.765 0.588 6.186 1.00 0.00 21 THR A C 6
ATOM 9183 O O . THR A 1 26 ? 4.092 1.748 6.433 1.00 0.00 21 THR A O 6
ATOM 9194 N N . LEU A 1 27 ? 2.631 0.280 5.569 1.00 0.00 22 LEU A N 6
ATOM 9195 C CA . LEU A 1 27 ? 1.699 1.324 5.161 1.00 0.00 22 LEU A CA 6
ATOM 9196 C C . LEU A 1 27 ? 1.090 2.028 6.367 1.00 0.00 22 LEU A C 6
ATOM 9197 O O . LEU A 1 27 ? 0.972 3.249 6.373 1.00 0.00 22 LEU A O 6
ATOM 9213 N N . ARG A 1 28 ? 0.696 1.259 7.382 1.00 0.00 23 ARG A N 6
ATOM 9214 C CA . ARG A 1 28 ? 0.087 1.851 8.572 1.00 0.00 23 ARG A CA 6
ATOM 9215 C C . ARG A 1 28 ? 1.026 2.856 9.237 1.00 0.00 23 ARG A C 6
ATOM 9216 O O . ARG A 1 28 ? 0.626 3.980 9.528 1.00 0.00 23 ARG A O 6
ATOM 9237 N N . GLU A 1 29 ? 2.267 2.449 9.480 1.00 0.00 24 GLU A N 6
ATOM 9238 C CA . GLU A 1 29 ? 3.227 3.342 10.123 1.00 0.00 24 GLU A CA 6
ATOM 9239 C C . GLU A 1 29 ? 3.557 4.519 9.212 1.00 0.00 24 GLU A C 6
ATOM 9240 O O . GLU A 1 29 ? 3.764 5.639 9.678 1.00 0.00 24 GLU A O 6
ATOM 9252 N N . ALA A 1 30 ? 3.612 4.252 7.913 1.00 0.00 25 ALA A N 6
ATOM 9253 C CA . ALA A 1 30 ? 3.927 5.292 6.940 1.00 0.00 25 ALA A CA 6
ATOM 9254 C C . ALA A 1 30 ? 2.910 6.431 6.993 1.00 0.00 25 ALA A C 6
ATOM 9255 O O . ALA A 1 30 ? 3.288 7.600 7.058 1.00 0.00 25 ALA A O 6
ATOM 9262 N N . ILE A 1 31 ? 1.625 6.092 6.949 1.00 0.00 26 ILE A N 6
ATOM 9263 C CA . ILE A 1 31 ? 0.578 7.112 6.976 1.00 0.00 26 ILE A CA 6
ATOM 9264 C C . ILE A 1 31 ? 0.349 7.631 8.394 1.00 0.00 26 ILE A C 6
ATOM 9265 O O . ILE A 1 31 ? -0.234 8.699 8.588 1.00 0.00 26 ILE A O 6
ATOM 9281 N N . ASP A 1 32 ? 0.801 6.864 9.385 1.00 0.00 27 ASP A N 6
ATOM 9282 C CA . ASP A 1 32 ? 0.633 7.255 10.784 1.00 0.00 27 ASP A CA 6
ATOM 9283 C C . ASP A 1 32 ? 1.788 8.137 11.247 1.00 0.00 27 ASP A C 6
ATOM 9284 O O . ASP A 1 32 ? 1.831 8.557 12.404 1.00 0.00 27 ASP A O 6
ATOM 9293 N N . LEU A 1 33 ? 2.729 8.410 10.346 1.00 0.00 28 LEU A N 6
ATOM 9294 C CA . LEU A 1 33 ? 3.877 9.239 10.698 1.00 0.00 28 LEU A CA 6
ATOM 9295 C C . LEU A 1 33 ? 3.476 10.721 10.767 1.00 0.00 28 LEU A C 6
ATOM 9296 O O . LEU A 1 33 ? 2.553 11.149 10.074 1.00 0.00 28 LEU A O 6
ATOM 9312 N N . PRO A 1 34 ? 4.181 11.516 11.540 1.00 0.00 29 PRO A N 6
ATOM 9313 C CA . PRO A 1 34 ? 3.915 12.980 11.636 1.00 0.00 29 PRO A CA 6
ATOM 9314 C C . PRO A 1 34 ? 4.429 13.726 10.398 1.00 0.00 29 PRO A C 6
ATOM 9315 O O . PRO A 1 34 ? 5.408 13.316 9.780 1.00 0.00 29 PRO A O 6
ATOM 9326 N N . GLN A 1 35 ? 3.767 14.819 10.043 1.00 0.00 30 GLN A N 6
ATOM 9327 C CA . GLN A 1 35 ? 4.173 15.597 8.878 1.00 0.00 30 GLN A CA 6
ATOM 9328 C C . GLN A 1 35 ? 5.545 16.231 9.099 1.00 0.00 30 GLN A C 6
ATOM 9329 O O . GLN A 1 35 ? 6.149 16.761 8.165 1.00 0.00 30 GLN A O 6
ATOM 9343 N N . ASP A 1 36 ? 6.032 16.179 10.338 1.00 0.00 31 ASP A N 6
ATOM 9344 C CA . ASP A 1 36 ? 7.336 16.758 10.669 1.00 0.00 31 ASP A CA 6
ATOM 9345 C C . ASP A 1 36 ? 8.441 15.712 10.539 1.00 0.00 31 ASP A C 6
ATOM 9346 O O . ASP A 1 36 ? 9.613 15.998 10.793 1.00 0.00 31 ASP A O 6
ATOM 9355 N N . ALA A 1 37 ? 8.059 14.497 10.153 1.00 0.00 32 ALA A N 6
ATOM 9356 C CA . ALA A 1 37 ? 9.027 13.410 10.002 1.00 0.00 32 ALA A CA 6
ATOM 9357 C C . ALA A 1 37 ? 9.952 13.660 8.794 1.00 0.00 32 ALA A C 6
ATOM 9358 O O . ALA A 1 37 ? 9.462 13.837 7.677 1.00 0.00 32 ALA A O 6
ATOM 9365 N N . PRO A 1 38 ? 11.261 13.680 8.971 1.00 0.00 33 PRO A N 6
ATOM 9366 C CA . PRO A 1 38 ? 12.206 13.918 7.838 1.00 0.00 33 PRO A CA 6
ATOM 9367 C C . PRO A 1 38 ? 12.323 12.701 6.919 1.00 0.00 33 PRO A C 6
ATOM 9368 O O . PRO A 1 38 ? 12.794 12.810 5.787 1.00 0.00 33 PRO A O 6
ATOM 9379 N N . ASN A 1 39 ? 11.898 11.541 7.417 1.00 0.00 34 ASN A N 6
ATOM 9380 C CA . ASN A 1 39 ? 11.963 10.303 6.638 1.00 0.00 34 ASN A CA 6
ATOM 9381 C C . ASN A 1 39 ? 10.637 10.033 5.946 1.00 0.00 34 ASN A C 6
ATOM 9382 O O . ASN A 1 39 ? 10.346 8.900 5.562 1.00 0.00 34 ASN A O 6
ATOM 9393 N N . ARG A 1 40 ? 9.832 11.075 5.794 1.00 0.00 35 ARG A N 6
ATOM 9394 C CA . ARG A 1 40 ? 8.536 10.926 5.153 1.00 0.00 35 ARG A CA 6
ATOM 9395 C C . ARG A 1 40 ? 8.706 10.433 3.723 1.00 0.00 35 ARG A C 6
ATOM 9396 O O . ARG A 1 40 ? 7.990 9.542 3.279 1.00 0.00 35 ARG A O 6
ATOM 9417 N N . GLN A 1 41 ? 9.663 11.008 3.011 1.00 0.00 36 GLN A N 6
ATOM 9418 C CA . GLN A 1 41 ? 9.918 10.607 1.633 1.00 0.00 36 GLN A CA 6
ATOM 9419 C C . GLN A 1 41 ? 10.484 9.186 1.581 1.00 0.00 36 GLN A C 6
ATOM 9420 O O . GLN A 1 41 ? 10.254 8.454 0.619 1.00 0.00 36 GLN A O 6
ATOM 9434 N N . GLU A 1 42 ? 11.235 8.809 2.614 1.00 0.00 37 GLU A N 6
ATOM 9435 C CA . GLU A 1 42 ? 11.839 7.477 2.668 1.00 0.00 37 GLU A CA 6
ATOM 9436 C C . GLU A 1 42 ? 10.770 6.387 2.720 1.00 0.00 37 GLU A C 6
ATOM 9437 O O . GLU A 1 42 ? 10.825 5.416 1.966 1.00 0.00 37 GLU A O 6
ATOM 9449 N N . VAL A 1 43 ? 9.802 6.549 3.618 1.00 0.00 38 VAL A N 6
ATOM 9450 C CA . VAL A 1 43 ? 8.735 5.560 3.755 1.00 0.00 38 VAL A CA 6
ATOM 9451 C C . VAL A 1 43 ? 7.907 5.484 2.478 1.00 0.00 38 VAL A C 6
ATOM 9452 O O . VAL A 1 43 ? 7.410 4.419 2.118 1.00 0.00 38 VAL A O 6
ATOM 9465 N N . GLN A 1 44 ? 7.759 6.614 1.792 1.00 0.00 39 GLN A N 6
ATOM 9466 C CA . GLN A 1 44 ? 6.986 6.637 0.555 1.00 0.00 39 GLN A CA 6
ATOM 9467 C C . GLN A 1 44 ? 7.593 5.690 -0.472 1.00 0.00 39 GLN A C 6
ATOM 9468 O O . GLN A 1 44 ? 6.890 4.879 -1.072 1.00 0.00 39 GLN A O 6
ATOM 9482 N N . ASP A 1 45 ? 8.901 5.793 -0.670 1.00 0.00 40 ASP A N 6
ATOM 9483 C CA . ASP A 1 45 ? 9.587 4.932 -1.627 1.00 0.00 40 ASP A CA 6
ATOM 9484 C C . ASP A 1 45 ? 9.536 3.476 -1.179 1.00 0.00 40 ASP A C 6
ATOM 9485 O O . ASP A 1 45 ? 9.311 2.575 -1.986 1.00 0.00 40 ASP A O 6
ATOM 9494 N N . THR A 1 46 ? 9.749 3.254 0.112 1.00 0.00 41 THR A N 6
ATOM 9495 C CA . THR A 1 46 ? 9.731 1.902 0.656 1.00 0.00 41 THR A CA 6
ATOM 9496 C C . THR A 1 46 ? 8.354 1.273 0.474 1.00 0.00 41 THR A C 6
ATOM 9497 O O . THR A 1 46 ? 8.236 0.119 0.063 1.00 0.00 41 THR A O 6
ATOM 9508 N N . ALA A 1 47 ? 7.314 2.040 0.782 1.00 0.00 42 ALA A N 6
ATOM 9509 C CA . ALA A 1 47 ? 5.949 1.551 0.651 1.00 0.00 42 ALA A CA 6
ATOM 9510 C C . ALA A 1 47 ? 5.643 1.194 -0.803 1.00 0.00 42 ALA A C 6
ATOM 9511 O O . ALA A 1 47 ? 5.092 0.130 -1.084 1.00 0.00 42 ALA A O 6
ATOM 9518 N N . ARG A 1 48 ? 6.007 2.082 -1.723 1.00 0.00 43 ARG A N 6
ATOM 9519 C CA . ARG A 1 48 ? 5.762 1.825 -3.137 1.00 0.00 43 ARG A CA 6
ATOM 9520 C C . ARG A 1 48 ? 6.324 0.466 -3.520 1.00 0.00 43 ARG A C 6
ATOM 9521 O O . ARG A 1 48 ? 5.713 -0.276 -4.291 1.00 0.00 43 ARG A O 6
ATOM 9542 N N . GLY A 1 49 ? 7.485 0.138 -2.971 1.00 0.00 44 GLY A N 6
ATOM 9543 C CA . GLY A 1 49 ? 8.106 -1.145 -3.259 1.00 0.00 44 GLY A CA 6
ATOM 9544 C C . GLY A 1 49 ? 7.218 -2.287 -2.778 1.00 0.00 44 GLY A C 6
ATOM 9545 O O . GLY A 1 49 ? 7.003 -3.257 -3.498 1.00 0.00 44 GLY A O 6
ATOM 9549 N N . GLN A 1 50 ? 6.702 -2.161 -1.557 1.00 0.00 45 GLN A N 6
ATOM 9550 C CA . GLN A 1 50 ? 5.835 -3.194 -0.996 1.00 0.00 45 GLN A CA 6
ATOM 9551 C C . GLN A 1 50 ? 4.552 -3.317 -1.809 1.00 0.00 45 GLN A C 6
ATOM 9552 O O . GLN A 1 50 ? 4.079 -4.420 -2.070 1.00 0.00 45 GLN A O 6
ATOM 9566 N N . ILE A 1 51 ? 3.983 -2.180 -2.193 1.00 0.00 46 ILE A N 6
ATOM 9567 C CA . ILE A 1 51 ? 2.747 -2.190 -2.965 1.00 0.00 46 ILE A CA 6
ATOM 9568 C C . ILE A 1 51 ? 2.935 -2.906 -4.296 1.00 0.00 46 ILE A C 6
ATOM 9569 O O . ILE A 1 51 ? 2.193 -3.829 -4.622 1.00 0.00 46 ILE A O 6
ATOM 9585 N N . ASN A 1 52 ? 3.919 -2.463 -5.061 1.00 0.00 47 ASN A N 6
ATOM 9586 C CA . ASN A 1 52 ? 4.182 -3.056 -6.363 1.00 0.00 47 ASN A CA 6
ATOM 9587 C C . ASN A 1 52 ? 4.627 -4.510 -6.228 1.00 0.00 47 ASN A C 6
ATOM 9588 O O . ASN A 1 52 ? 4.183 -5.371 -6.982 1.00 0.00 47 ASN A O 6
ATOM 9599 N N . ASP A 1 53 ? 5.512 -4.771 -5.272 1.00 0.00 48 ASP A N 6
ATOM 9600 C CA . ASP A 1 53 ? 6.022 -6.121 -5.056 1.00 0.00 48 ASP A CA 6
ATOM 9601 C C . ASP A 1 53 ? 4.909 -7.068 -4.617 1.00 0.00 48 ASP A C 6
ATOM 9602 O O . ASP A 1 53 ? 4.871 -8.226 -5.027 1.00 0.00 48 ASP A O 6
ATOM 9611 N N . TYR A 1 54 ? 4.021 -6.574 -3.762 1.00 0.00 49 TYR A N 6
ATOM 9612 C CA . TYR A 1 54 ? 2.923 -7.385 -3.242 1.00 0.00 49 TYR A CA 6
ATOM 9613 C C . TYR A 1 54 ? 2.036 -7.932 -4.361 1.00 0.00 49 TYR A C 6
ATOM 9614 O O . TYR A 1 54 ? 1.927 -9.141 -4.542 1.00 0.00 49 TYR A O 6
ATOM 9632 N N . ILE A 1 55 ? 1.393 -7.043 -5.097 1.00 0.00 50 ILE A N 6
ATOM 9633 C CA . ILE A 1 55 ? 0.506 -7.468 -6.174 1.00 0.00 50 ILE A CA 6
ATOM 9634 C C . ILE A 1 55 ? 1.301 -8.106 -7.318 1.00 0.00 50 ILE A C 6
ATOM 9635 O O . ILE A 1 55 ? 0.787 -8.977 -8.017 1.00 0.00 50 ILE A O 6
ATOM 9651 N N . SER A 1 56 ? 2.541 -7.662 -7.515 1.00 0.00 51 SER A N 6
ATOM 9652 C CA . SER A 1 56 ? 3.374 -8.197 -8.597 1.00 0.00 51 SER A CA 6
ATOM 9653 C C . SER A 1 56 ? 3.637 -9.694 -8.432 1.00 0.00 51 SER A C 6
ATOM 9654 O O . SER A 1 56 ? 3.464 -10.466 -9.375 1.00 0.00 51 SER A O 6
ATOM 9662 N N . ARG A 1 57 ? 4.065 -10.096 -7.239 1.00 0.00 52 ARG A N 6
ATOM 9663 C CA . ARG A 1 57 ? 4.362 -11.504 -6.984 1.00 0.00 52 ARG A CA 6
ATOM 9664 C C . ARG A 1 57 ? 3.076 -12.303 -6.828 1.00 0.00 52 ARG A C 6
ATOM 9665 O O . ARG A 1 57 ? 3.033 -13.497 -7.126 1.00 0.00 52 ARG A O 6
ATOM 9686 N N . TYR A 1 58 ? 2.027 -11.634 -6.358 1.00 0.00 53 TYR A N 6
ATOM 9687 C CA . TYR A 1 58 ? 0.730 -12.279 -6.159 1.00 0.00 53 TYR A CA 6
ATOM 9688 C C . TYR A 1 58 ? -0.240 -11.900 -7.280 1.00 0.00 53 TYR A C 6
ATOM 9689 O O . TYR A 1 58 ? -1.443 -12.128 -7.171 1.00 0.00 53 TYR A O 6
ATOM 9707 N N . ARG A 1 59 ? 0.293 -11.323 -8.360 1.00 0.00 54 ARG A N 6
ATOM 9708 C CA . ARG A 1 59 ? -0.539 -10.910 -9.494 1.00 0.00 54 ARG A CA 6
ATOM 9709 C C . ARG A 1 59 ? -1.332 -12.090 -10.044 1.00 0.00 54 ARG A C 6
ATOM 9710 O O . ARG A 1 59 ? -2.531 -11.979 -10.302 1.00 0.00 54 ARG A O 6
ATOM 9731 N N . ARG A 1 60 ? -0.655 -13.217 -10.221 1.00 0.00 55 ARG A N 6
ATOM 9732 C CA . ARG A 1 60 ? -1.301 -14.416 -10.742 1.00 0.00 55 ARG A CA 6
ATOM 9733 C C . ARG A 1 60 ? -1.981 -15.180 -9.614 1.00 0.00 55 ARG A C 6
ATOM 9734 O O . ARG A 1 60 ? -2.617 -16.210 -9.841 1.00 0.00 55 ARG A O 6
ATOM 9755 N N . LYS A 1 61 ? -1.838 -14.669 -8.393 1.00 0.00 56 LYS A N 6
ATOM 9756 C CA . LYS A 1 61 ? -2.435 -15.308 -7.221 1.00 0.00 56 LYS A CA 6
ATOM 9757 C C . LYS A 1 61 ? -3.746 -14.627 -6.840 1.00 0.00 56 LYS A C 6
ATOM 9758 O O . LYS A 1 61 ? -3.764 -13.457 -6.456 1.00 0.00 56 LYS A O 6
ATOM 9777 N N . GLY A 1 62 ? -4.838 -15.374 -6.948 1.00 0.00 57 GLY A N 6
ATOM 9778 C CA . GLY A 1 62 ? -6.155 -14.855 -6.612 1.00 0.00 57 GLY A CA 6
ATOM 9779 C C . GLY A 1 62 ? -6.665 -13.924 -7.700 1.00 0.00 57 GLY A C 6
ATOM 9780 O O . GLY A 1 62 ? -7.871 -13.726 -7.847 1.00 0.00 57 GLY A O 6
ATOM 9784 N N . ASP A 1 63 ? -5.739 -13.345 -8.461 1.00 0.00 58 ASP A N 6
ATOM 9785 C CA . ASP A 1 63 ? -6.109 -12.424 -9.533 1.00 0.00 58 ASP A CA 6
ATOM 9786 C C . ASP A 1 63 ? -7.208 -11.475 -9.060 1.00 0.00 58 ASP A C 6
ATOM 9787 O O . ASP A 1 63 ? -7.915 -10.873 -9.868 1.00 0.00 58 ASP A O 6
ATOM 9796 N N . ALA A 1 64 ? -7.343 -11.359 -7.742 1.00 0.00 59 ALA A N 6
ATOM 9797 C CA . ALA A 1 64 ? -8.357 -10.495 -7.147 1.00 0.00 59 ALA A CA 6
ATOM 9798 C C . ALA A 1 64 ? -9.743 -10.863 -7.663 1.00 0.00 59 ALA A C 6
ATOM 9799 O O . ALA A 1 64 ? -10.034 -10.721 -8.851 1.00 0.00 59 ALA A O 6
ATOM 9806 N N . GLY A 1 65 ? -10.597 -11.337 -6.761 1.00 0.00 60 GLY A N 6
ATOM 9807 C CA . GLY A 1 65 ? -11.956 -11.727 -7.127 1.00 0.00 60 GLY A CA 6
ATOM 9808 C C . GLY A 1 65 ? -12.426 -12.894 -6.270 1.00 0.00 60 GLY A C 6
ATOM 9809 O O . GLY A 1 65 ? -13.627 -13.109 -6.100 1.00 0.00 60 GLY A O 6
ATOM 9813 N N . GLY A 1 66 ? -11.470 -13.644 -5.729 1.00 0.00 61 GLY A N 6
ATOM 9814 C CA . GLY A 1 66 ? -11.782 -14.798 -4.881 1.00 0.00 61 GLY A CA 6
ATOM 9815 C C . GLY A 1 66 ? -11.385 -14.529 -3.434 1.00 0.00 61 GLY A C 6
ATOM 9816 O O . GLY A 1 66 ? -12.033 -15.008 -2.505 1.00 0.00 61 GLY A O 6
ATOM 9820 N N . LEU A 1 67 ? -10.315 -13.754 -3.249 1.00 0.00 62 LEU A N 6
ATOM 9821 C CA . LEU A 1 67 ? -9.836 -13.421 -1.907 1.00 0.00 62 LEU A CA 6
ATOM 9822 C C . LEU A 1 67 ? -10.169 -11.969 -1.576 1.00 0.00 62 LEU A C 6
ATOM 9823 O O . LEU A 1 67 ? -9.803 -11.053 -2.312 1.00 0.00 62 LEU A O 6
ATOM 9839 N N . LYS A 1 68 ? -10.860 -11.774 -0.461 1.00 0.00 63 LYS A N 6
ATOM 9840 C CA . LYS A 1 68 ? -11.240 -10.438 -0.030 1.00 0.00 63 LYS A CA 6
ATOM 9841 C C . LYS A 1 68 ? -10.008 -9.606 0.305 1.00 0.00 63 LYS A C 6
ATOM 9842 O O . LYS A 1 68 ? -9.935 -8.430 -0.040 1.00 0.00 63 LYS A O 6
ATOM 9861 N N . SER A 1 69 ? -9.049 -10.216 0.996 1.00 0.00 64 SER A N 6
ATOM 9862 C CA . SER A 1 69 ? -7.837 -9.502 1.380 1.00 0.00 64 SER A CA 6
ATOM 9863 C C . SER A 1 69 ? -7.040 -9.067 0.153 1.00 0.00 64 SER A C 6
ATOM 9864 O O . SER A 1 69 ? -6.642 -7.913 0.039 1.00 0.00 64 SER A O 6
ATOM 9872 N N . PHE A 1 70 ? -6.794 -10.004 -0.756 1.00 0.00 65 PHE A N 6
ATOM 9873 C CA . PHE A 1 70 ? -6.025 -9.694 -1.956 1.00 0.00 65 PHE A CA 6
ATOM 9874 C C . PHE A 1 70 ? -6.754 -8.682 -2.833 1.00 0.00 65 PHE A C 6
ATOM 9875 O O . PHE A 1 70 ? -6.162 -7.705 -3.293 1.00 0.00 65 PHE A O 6
ATOM 9892 N N . THR A 1 71 ? -8.041 -8.920 -3.060 1.00 0.00 66 THR A N 6
ATOM 9893 C CA . THR A 1 71 ? -8.842 -8.023 -3.886 1.00 0.00 66 THR A CA 6
ATOM 9894 C C . THR A 1 71 ? -8.949 -6.646 -3.235 1.00 0.00 66 THR A C 6
ATOM 9895 O O . THR A 1 71 ? -8.760 -5.621 -3.890 1.00 0.00 66 THR A O 6
ATOM 9906 N N . THR A 1 72 ? -9.246 -6.635 -1.940 1.00 0.00 67 THR A N 6
ATOM 9907 C CA . THR A 1 72 ? -9.373 -5.385 -1.199 1.00 0.00 67 THR A CA 6
ATOM 9908 C C . THR A 1 72 ? -8.042 -4.642 -1.183 1.00 0.00 67 THR A C 6
ATOM 9909 O O . THR A 1 72 ? -7.990 -3.433 -1.407 1.00 0.00 67 THR A O 6
ATOM 9920 N N . MET A 1 73 ? -6.969 -5.379 -0.916 1.00 0.00 68 MET A N 6
ATOM 9921 C CA . MET A 1 73 ? -5.640 -4.785 -0.873 1.00 0.00 68 MET A CA 6
ATOM 9922 C C . MET A 1 73 ? -5.266 -4.230 -2.243 1.00 0.00 68 MET A C 6
ATOM 9923 O O . MET A 1 73 ? -4.713 -3.144 -2.353 1.00 0.00 68 MET A O 6
ATOM 9937 N N . GLN A 1 74 ? -5.571 -4.978 -3.288 1.00 0.00 69 GLN A N 6
ATOM 9938 C CA . GLN A 1 74 ? -5.242 -4.531 -4.631 1.00 0.00 69 GLN A CA 6
ATOM 9939 C C . GLN A 1 74 ? -5.680 -3.084 -4.847 1.00 0.00 69 GLN A C 6
ATOM 9940 O O . GLN A 1 74 ? -4.863 -2.224 -5.167 1.00 0.00 69 GLN A O 6
ATOM 9954 N N . THR A 1 75 ? -6.970 -2.822 -4.672 1.00 0.00 70 THR A N 6
ATOM 9955 C CA . THR A 1 75 ? -7.500 -1.474 -4.859 1.00 0.00 70 THR A CA 6
ATOM 9956 C C . THR A 1 75 ? -6.980 -0.500 -3.797 1.00 0.00 70 THR A C 6
ATOM 9957 O O . THR A 1 75 ? -6.604 0.625 -4.118 1.00 0.00 70 THR A O 6
ATOM 9968 N N . ALA A 1 76 ? -6.989 -0.922 -2.535 1.00 0.00 71 ALA A N 6
ATOM 9969 C CA . ALA A 1 76 ? -6.539 -0.054 -1.442 1.00 0.00 71 ALA A CA 6
ATOM 9970 C C . ALA A 1 76 ? -5.097 0.406 -1.653 1.00 0.00 71 ALA A C 6
ATOM 9971 O O . ALA A 1 76 ? -4.800 1.598 -1.579 1.00 0.00 71 ALA A O 6
ATOM 9978 N N . LEU A 1 77 ? -4.205 -0.544 -1.906 1.00 0.00 72 LEU A N 6
ATOM 9979 C CA . LEU A 1 77 ? -2.798 -0.227 -2.119 1.00 0.00 72 LEU A CA 6
ATOM 9980 C C . LEU A 1 77 ? -2.627 0.643 -3.365 1.00 0.00 72 LEU A C 6
ATOM 9981 O O . LEU A 1 77 ? -1.844 1.592 -3.371 1.00 0.00 72 LEU A O 6
ATOM 9997 N N . ASN A 1 78 ? -3.358 0.312 -4.416 1.00 0.00 73 ASN A N 6
ATOM 9998 C CA . ASN A 1 78 ? -3.285 1.071 -5.657 1.00 0.00 73 ASN A CA 6
ATOM 9999 C C . ASN A 1 78 ? -3.801 2.494 -5.452 1.00 0.00 73 ASN A C 6
ATOM 10000 O O . ASN A 1 78 ? -3.286 3.445 -6.041 1.00 0.00 73 ASN A O 6
ATOM 10011 N N . SER A 1 79 ? -4.838 2.627 -4.627 1.00 0.00 74 SER A N 6
ATOM 10012 C CA . SER A 1 79 ? -5.439 3.931 -4.360 1.00 0.00 74 SER A CA 6
ATOM 10013 C C . SER A 1 79 ? -4.435 4.892 -3.734 1.00 0.00 74 SER A C 6
ATOM 10014 O O . SER A 1 79 ? -4.196 5.975 -4.263 1.00 0.00 74 SER A O 6
ATOM 10022 N N . LEU A 1 80 ? -3.853 4.493 -2.608 1.00 0.00 75 LEU A N 6
ATOM 10023 C CA . LEU A 1 80 ? -2.884 5.340 -1.914 1.00 0.00 75 LEU A CA 6
ATOM 10024 C C . LEU A 1 80 ? -1.581 5.448 -2.697 1.00 0.00 75 LEU A C 6
ATOM 10025 O O . LEU A 1 80 ? -0.894 6.466 -2.630 1.00 0.00 75 LEU A O 6
ATOM 10041 N N . ALA A 1 81 ? -1.239 4.400 -3.440 1.00 0.00 76 ALA A N 6
ATOM 10042 C CA . ALA A 1 81 ? -0.009 4.415 -4.222 1.00 0.00 76 ALA A CA 6
ATOM 10043 C C . ALA A 1 81 ? -0.011 5.609 -5.167 1.00 0.00 76 ALA A C 6
ATOM 10044 O O . ALA A 1 81 ? 1.042 6.123 -5.541 1.00 0.00 76 ALA A O 6
ATOM 10051 N N . GLY A 1 82 ? -1.206 6.042 -5.546 1.00 0.00 77 GLY A N 6
ATOM 10052 C CA . GLY A 1 82 ? -1.351 7.182 -6.446 1.00 0.00 77 GLY A CA 6
ATOM 10053 C C . GLY A 1 82 ? -1.148 8.512 -5.716 1.00 0.00 77 GLY A C 6
ATOM 10054 O O . GLY A 1 82 ? -0.666 9.478 -6.304 1.00 0.00 77 GLY A O 6
ATOM 10058 N N . TYR A 1 83 ? -1.526 8.562 -4.438 1.00 0.00 78 TYR A N 6
ATOM 10059 C CA . TYR A 1 83 ? -1.385 9.793 -3.660 1.00 0.00 78 TYR A CA 6
ATOM 10060 C C . TYR A 1 83 ? 0.071 10.244 -3.628 1.00 0.00 78 TYR A C 6
ATOM 10061 O O . TYR A 1 83 ? 0.367 11.426 -3.794 1.00 0.00 78 TYR A O 6
ATOM 10079 N N . TYR A 1 84 ? 0.974 9.301 -3.407 1.00 0.00 79 TYR A N 6
ATOM 10080 C CA . TYR A 1 84 ? 2.388 9.632 -3.351 1.00 0.00 79 TYR A CA 6
ATOM 10081 C C . TYR A 1 84 ? 2.866 10.191 -4.687 1.00 0.00 79 TYR A C 6
ATOM 10082 O O . TYR A 1 84 ? 3.568 11.200 -4.729 1.00 0.00 79 TYR A O 6
ATOM 10100 N N . THR A 1 85 ? 2.482 9.533 -5.775 1.00 0.00 80 THR A N 6
ATOM 10101 C CA . THR A 1 85 ? 2.883 9.979 -7.102 1.00 0.00 80 THR A CA 6
ATOM 10102 C C . THR A 1 85 ? 2.043 11.170 -7.557 1.00 0.00 80 THR A C 6
ATOM 10103 O O . THR A 1 85 ? 2.452 11.924 -8.440 1.00 0.00 80 THR A O 6
ATOM 10114 N N . SER A 1 86 ? 0.866 11.332 -6.958 1.00 0.00 81 SER A N 6
ATOM 10115 C CA . SER A 1 86 ? -0.014 12.435 -7.333 1.00 0.00 81 SER A CA 6
ATOM 10116 C C . SER A 1 86 ? 0.669 13.779 -7.105 1.00 0.00 81 SER A C 6
ATOM 10117 O O . SER A 1 86 ? 0.654 14.646 -7.980 1.00 0.00 81 SER A O 6
ATOM 10125 N N . TYR A 1 87 ? 1.268 13.950 -5.926 1.00 0.00 82 TYR A N 6
ATOM 10126 C CA . TYR A 1 87 ? 1.956 15.202 -5.591 1.00 0.00 82 TYR A CA 6
ATOM 10127 C C . TYR A 1 87 ? 3.464 14.989 -5.483 1.00 0.00 82 TYR A C 6
ATOM 10128 O O . TYR A 1 87 ? 4.246 15.922 -5.659 1.00 0.00 82 TYR A O 6
ATOM 10146 N N . GLY A 1 88 ? 3.866 13.754 -5.184 1.00 0.00 83 GLY A N 6
ATOM 10147 C CA . GLY A 1 88 ? 5.283 13.421 -5.043 1.00 0.00 83 GLY A CA 6
ATOM 10148 C C . GLY A 1 88 ? 5.721 13.463 -3.580 1.00 0.00 83 GLY A C 6
ATOM 10149 O O . GLY A 1 88 ? 6.649 12.755 -3.188 1.00 0.00 83 GLY A O 6
ATOM 10153 N N . ALA A 1 89 ? 5.055 14.289 -2.772 1.00 0.00 84 ALA A N 6
ATOM 10154 C CA . ALA A 1 89 ? 5.407 14.387 -1.356 1.00 0.00 84 ALA A CA 6
ATOM 10155 C C . ALA A 1 89 ? 4.353 15.160 -0.565 1.00 0.00 84 ALA A C 6
ATOM 10156 O O . ALA A 1 89 ? 4.684 16.070 0.195 1.00 0.00 84 ALA A O 6
ATOM 10163 N N . ARG A 1 90 ? 3.086 14.786 -0.734 1.00 0.00 85 ARG A N 6
ATOM 10164 C CA . ARG A 1 90 ? 1.988 15.445 -0.019 1.00 0.00 85 ARG A CA 6
ATOM 10165 C C . ARG A 1 90 ? 1.376 14.477 1.002 1.00 0.00 85 ARG A C 6
ATOM 10166 O O . ARG A 1 90 ? 0.783 13.469 0.613 1.00 0.00 85 ARG A O 6
ATOM 10187 N N . PRO A 1 91 ? 1.483 14.739 2.288 1.00 0.00 86 PRO A N 6
ATOM 10188 C CA . PRO A 1 91 ? 0.892 13.836 3.319 1.00 0.00 86 PRO A CA 6
ATOM 10189 C C . PRO A 1 91 ? -0.555 13.479 2.987 1.00 0.00 86 PRO A C 6
ATOM 10190 O O . PRO A 1 91 ? -1.345 14.341 2.599 1.00 0.00 86 PRO A O 6
ATOM 10201 N N . ILE A 1 92 ? -0.887 12.203 3.134 1.00 0.00 87 ILE A N 6
ATOM 10202 C CA . ILE A 1 92 ? -2.234 11.737 2.840 1.00 0.00 87 ILE A CA 6
ATOM 10203 C C . ILE A 1 92 ? -3.256 12.456 3.741 1.00 0.00 87 ILE A C 6
ATOM 10204 O O . ILE A 1 92 ? -3.046 12.549 4.951 1.00 0.00 87 ILE A O 6
ATOM 10220 N N . PRO A 1 93 ? -4.364 12.937 3.204 1.00 0.00 88 PRO A N 6
ATOM 10221 C CA . PRO A 1 93 ? -5.407 13.613 4.032 1.00 0.00 88 PRO A CA 6
ATOM 10222 C C . PRO A 1 93 ? -5.789 12.801 5.272 1.00 0.00 88 PRO A C 6
ATOM 10223 O O . PRO A 1 93 ? -5.732 11.571 5.270 1.00 0.00 88 PRO A O 6
ATOM 10234 N N . GLU A 1 94 ? -6.184 13.508 6.325 1.00 0.00 89 GLU A N 6
ATOM 10235 C CA . GLU A 1 94 ? -6.585 12.864 7.569 1.00 0.00 89 GLU A CA 6
ATOM 10236 C C . GLU A 1 94 ? -7.859 12.050 7.362 1.00 0.00 89 GLU A C 6
ATOM 10237 O O . GLU A 1 94 ? -8.022 10.976 7.944 1.00 0.00 89 GLU A O 6
ATOM 10249 N N . LYS A 1 95 ? -8.765 12.572 6.538 1.00 0.00 90 LYS A N 6
ATOM 10250 C CA . LYS A 1 95 ? -10.022 11.881 6.273 1.00 0.00 90 LYS A CA 6
ATOM 10251 C C . LYS A 1 95 ? -9.756 10.555 5.568 1.00 0.00 90 LYS A C 6
ATOM 10252 O O . LYS A 1 95 ? -10.297 9.518 5.952 1.00 0.00 90 LYS A O 6
ATOM 10271 N N . LEU A 1 96 ? -8.914 10.591 4.538 1.00 0.00 91 LEU A N 6
ATOM 10272 C CA . LEU A 1 96 ? -8.580 9.384 3.796 1.00 0.00 91 LEU A CA 6
ATOM 10273 C C . LEU A 1 96 ? -7.833 8.397 4.692 1.00 0.00 91 LEU A C 6
ATOM 10274 O O . LEU A 1 96 ? -8.119 7.203 4.688 1.00 0.00 91 LEU A O 6
ATOM 10290 N N . LYS A 1 97 ? -6.877 8.911 5.464 1.00 0.00 92 LYS A N 6
ATOM 10291 C CA . LYS A 1 97 ? -6.093 8.070 6.364 1.00 0.00 92 LYS A CA 6
ATOM 10292 C C . LYS A 1 97 ? -7.003 7.139 7.153 1.00 0.00 92 LYS A C 6
ATOM 10293 O O . LYS A 1 97 ? -6.708 5.954 7.309 1.00 0.00 92 LYS A O 6
ATOM 10312 N N . LYS A 1 98 ? -8.101 7.679 7.661 1.00 0.00 93 LYS A N 6
ATOM 10313 C CA . LYS A 1 98 ? -9.027 6.876 8.444 1.00 0.00 93 LYS A CA 6
ATOM 10314 C C . LYS A 1 98 ? -9.561 5.715 7.611 1.00 0.00 93 LYS A C 6
ATOM 10315 O O . LYS A 1 98 ? -9.652 4.589 8.092 1.00 0.00 93 LYS A O 6
ATOM 10334 N N . ARG A 1 99 ? -9.908 5.994 6.360 1.00 0.00 94 ARG A N 6
ATOM 10335 C CA . ARG A 1 99 ? -10.432 4.956 5.478 1.00 0.00 94 ARG A CA 6
ATOM 10336 C C . ARG A 1 99 ? -9.387 3.865 5.237 1.00 0.00 94 ARG A C 6
ATOM 10337 O O . ARG A 1 99 ? -9.704 2.679 5.274 1.00 0.00 94 ARG A O 6
ATOM 10358 N N . LEU A 1 100 ? -8.147 4.272 4.993 1.00 0.00 95 LEU A N 6
ATOM 10359 C CA . LEU A 1 100 ? -7.071 3.315 4.744 1.00 0.00 95 LEU A CA 6
ATOM 10360 C C . LEU A 1 100 ? -6.839 2.424 5.964 1.00 0.00 95 LEU A C 6
ATOM 10361 O O . LEU A 1 100 ? -6.615 1.222 5.827 1.00 0.00 95 LEU A O 6
ATOM 10377 N N . GLN A 1 101 ? -6.890 3.015 7.152 1.00 0.00 96 GLN A N 6
ATOM 10378 C CA . GLN A 1 101 ? -6.680 2.254 8.380 1.00 0.00 96 GLN A CA 6
ATOM 10379 C C . GLN A 1 101 ? -7.653 1.077 8.447 1.00 0.00 96 GLN A C 6
ATOM 10380 O O . GLN A 1 101 ? -7.252 -0.056 8.712 1.00 0.00 96 GLN A O 6
ATOM 10394 N N . LEU A 1 102 ? -8.929 1.349 8.195 1.00 0.00 97 LEU A N 6
ATOM 10395 C CA . LEU A 1 102 ? -9.942 0.295 8.221 1.00 0.00 97 LEU A CA 6
ATOM 10396 C C . LEU A 1 102 ? -9.687 -0.728 7.111 1.00 0.00 97 LEU A C 6
ATOM 10397 O O . LEU A 1 102 ? -9.827 -1.932 7.327 1.00 0.00 97 LEU A O 6
ATOM 10413 N N . GLU A 1 103 ? -9.316 -0.247 5.926 1.00 0.00 98 GLU A N 6
ATOM 10414 C CA . GLU A 1 103 ? -9.060 -1.146 4.802 1.00 0.00 98 GLU A CA 6
ATOM 10415 C C . GLU A 1 103 ? -8.028 -2.199 5.182 1.00 0.00 98 GLU A C 6
ATOM 10416 O O . GLU A 1 103 ? -8.198 -3.381 4.881 1.00 0.00 98 GLU A O 6
ATOM 10428 N N . PHE A 1 104 ? -6.959 -1.771 5.839 1.00 0.00 99 PHE A N 6
ATOM 10429 C CA . PHE A 1 104 ? -5.920 -2.704 6.243 1.00 0.00 99 PHE A CA 6
ATOM 10430 C C . PHE A 1 104 ? -6.434 -3.649 7.324 1.00 0.00 99 PHE A C 6
ATOM 10431 O O . PHE A 1 104 ? -6.061 -4.820 7.356 1.00 0.00 99 PHE A O 6
ATOM 10448 N N . THR A 1 105 ? -7.288 -3.137 8.205 1.00 0.00 100 THR A N 6
ATOM 10449 C CA . THR A 1 105 ? -7.841 -3.956 9.281 1.00 0.00 100 THR A CA 6
ATOM 10450 C C . THR A 1 105 ? -8.598 -5.141 8.688 1.00 0.00 100 THR A C 6
ATOM 10451 O O . THR A 1 105 ? -8.514 -6.263 9.183 1.00 0.00 100 THR A O 6
ATOM 10462 N N . GLN A 1 106 ? -9.340 -4.876 7.622 1.00 0.00 101 GLN A N 6
ATOM 10463 C CA . GLN A 1 106 ? -10.106 -5.917 6.954 1.00 0.00 101 GLN A CA 6
ATOM 10464 C C . GLN A 1 106 ? -9.177 -6.894 6.232 1.00 0.00 101 GLN A C 6
ATOM 10465 O O . GLN A 1 106 ? -9.482 -8.080 6.110 1.00 0.00 101 GLN A O 6
ATOM 10479 N N . ALA A 1 107 ? -8.050 -6.389 5.742 1.00 0.00 102 ALA A N 6
ATOM 10480 C CA . ALA A 1 107 ? -7.094 -7.230 5.027 1.00 0.00 102 ALA A CA 6
ATOM 10481 C C . ALA A 1 107 ? -6.320 -8.139 5.985 1.00 0.00 102 ALA A C 6
ATOM 10482 O O . ALA A 1 107 ? -6.244 -9.349 5.774 1.00 0.00 102 ALA A O 6
ATOM 10489 N N . GLU A 1 108 ? -5.736 -7.550 7.029 1.00 0.00 103 GLU A N 6
ATOM 10490 C CA . GLU A 1 108 ? -4.960 -8.325 7.998 1.00 0.00 103 GLU A CA 6
ATOM 10491 C C . GLU A 1 108 ? -5.830 -9.367 8.698 1.00 0.00 103 GLU A C 6
ATOM 10492 O O . GLU A 1 108 ? -5.395 -10.496 8.921 1.00 0.00 103 GLU A O 6
ATOM 10504 N N . ARG A 1 109 ? -7.053 -8.985 9.052 1.00 0.00 104 ARG A N 6
ATOM 10505 C CA . ARG A 1 109 ? -7.955 -9.908 9.732 1.00 0.00 104 ARG A CA 6
ATOM 10506 C C . ARG A 1 109 ? -8.408 -11.011 8.771 1.00 0.00 104 ARG A C 6
ATOM 10507 O O . ARG A 1 109 ? -8.658 -12.146 9.179 1.00 0.00 104 ARG A O 6
ATOM 10528 N N . SER A 1 110 ? -8.522 -10.656 7.496 1.00 0.00 105 SER A N 6
ATOM 10529 C CA . SER A 1 110 ? -8.950 -11.600 6.470 1.00 0.00 105 SER A CA 6
ATOM 10530 C C . SER A 1 110 ? -7.914 -12.706 6.271 1.00 0.00 105 SER A C 6
ATOM 10531 O O . SER A 1 110 ? -8.246 -13.807 5.832 1.00 0.00 105 SER A O 6
ATOM 10539 N N . ILE A 1 111 ? -6.658 -12.407 6.589 1.00 0.00 106 ILE A N 6
ATOM 10540 C CA . ILE A 1 111 ? -5.592 -13.393 6.429 1.00 0.00 106 ILE A CA 6
ATOM 10541 C C . ILE A 1 111 ? -5.872 -14.610 7.305 1.00 0.00 106 ILE A C 6
ATOM 10542 O O . ILE A 1 111 ? -5.707 -15.751 6.868 1.00 0.00 106 ILE A O 6
ATOM 10558 N N . GLU A 1 112 ? -6.296 -14.366 8.540 1.00 0.00 107 GLU A N 6
ATOM 10559 C CA . GLU A 1 112 ? -6.593 -15.457 9.460 1.00 0.00 107 GLU A CA 6
ATOM 10560 C C . GLU A 1 112 ? -7.775 -16.269 8.942 1.00 0.00 107 GLU A C 6
ATOM 10561 O O . GLU A 1 112 ? -7.813 -17.490 9.086 1.00 0.00 107 GLU A O 6
ATOM 10573 N N . ARG A 1 113 ? -8.735 -15.581 8.330 1.00 0.00 108 ARG A N 6
ATOM 10574 C CA . ARG A 1 113 ? -9.910 -16.251 7.782 1.00 0.00 108 ARG A CA 6
ATOM 10575 C C . ARG A 1 113 ? -9.510 -17.177 6.638 1.00 0.00 108 ARG A C 6
ATOM 10576 O O . ARG A 1 113 ? -10.181 -18.171 6.365 1.00 0.00 108 ARG A O 6
ATOM 10597 N N . GLY A 1 114 ? -8.404 -16.848 5.986 1.00 0.00 109 GLY A N 6
ATOM 10598 C CA . GLY A 1 114 ? -7.905 -17.659 4.880 1.00 0.00 109 GLY A CA 6
ATOM 10599 C C . GLY A 1 114 ? -8.888 -17.675 3.715 1.00 0.00 109 GLY A C 6
ATOM 10600 O O . GLY A 1 114 ? -9.064 -18.699 3.054 1.00 0.00 109 GLY A O 6
ATOM 10604 N N . VAL A 1 115 ? -9.526 -16.536 3.467 1.00 0.00 110 VAL A N 6
ATOM 10605 C CA . VAL A 1 115 ? -10.493 -16.429 2.376 1.00 0.00 110 VAL A CA 6
ATOM 10606 C C . VAL A 1 115 ? -9.987 -17.152 1.129 1.00 0.00 110 VAL A C 6
ATOM 10607 O O . VAL A 1 115 ? -10.813 -17.651 0.382 1.00 0.00 110 VAL A O 6
ATOM 10621 N N . GLY A 1 1 ? 18.925 -26.485 -9.245 1.00 0.00 -4 GLY A N 7
ATOM 10622 C CA . GLY A 1 1 ? 17.909 -26.176 -10.293 1.00 0.00 -4 GLY A CA 7
ATOM 10623 C C . GLY A 1 1 ? 17.159 -24.903 -9.915 1.00 0.00 -4 GLY A C 7
ATOM 10624 O O . GLY A 1 1 ? 17.005 -23.996 -10.734 1.00 0.00 -4 GLY A O 7
ATOM 10630 N N . PRO A 1 2 ? 16.697 -24.821 -8.697 1.00 0.00 -3 PRO A N 7
ATOM 10631 C CA . PRO A 1 2 ? 15.947 -23.632 -8.197 1.00 0.00 -3 PRO A CA 7
ATOM 10632 C C . PRO A 1 2 ? 16.787 -22.355 -8.272 1.00 0.00 -3 PRO A C 7
ATOM 10633 O O . PRO A 1 2 ? 18.002 -22.386 -8.070 1.00 0.00 -3 PRO A O 7
ATOM 10644 N N . LEU A 1 3 ? 16.128 -21.238 -8.570 1.00 0.00 -2 LEU A N 7
ATOM 10645 C CA . LEU A 1 3 ? 16.816 -19.953 -8.673 1.00 0.00 -2 LEU A CA 7
ATOM 10646 C C . LEU A 1 3 ? 16.973 -19.316 -7.294 1.00 0.00 -2 LEU A C 7
ATOM 10647 O O . LEU A 1 3 ? 16.059 -19.360 -6.471 1.00 0.00 -2 LEU A O 7
ATOM 10663 N N . GLY A 1 4 ? 18.138 -18.722 -7.053 1.00 0.00 -1 GLY A N 7
ATOM 10664 C CA . GLY A 1 4 ? 18.410 -18.074 -5.774 1.00 0.00 -1 GLY A CA 7
ATOM 10665 C C . GLY A 1 4 ? 17.662 -16.750 -5.665 1.00 0.00 -1 GLY A C 7
ATOM 10666 O O . GLY A 1 4 ? 17.520 -16.194 -4.576 1.00 0.00 -1 GLY A O 7
ATOM 10670 N N . SER A 1 5 ? 17.187 -16.250 -6.801 1.00 0.00 0 SER A N 7
ATOM 10671 C CA . SER A 1 5 ? 16.457 -14.987 -6.823 1.00 0.00 0 SER A CA 7
ATOM 10672 C C . SER A 1 5 ? 17.305 -13.870 -6.224 1.00 0.00 0 SER A C 7
ATOM 10673 O O . SER A 1 5 ? 18.338 -14.124 -5.608 1.00 0.00 0 SER A O 7
ATOM 10681 N N . CYS A 1 6 ? 16.858 -12.631 -6.410 1.00 0.00 1 CYS A N 7
ATOM 10682 C CA . CYS A 1 6 ? 17.588 -11.484 -5.881 1.00 0.00 1 CYS A CA 7
ATOM 10683 C C . CYS A 1 6 ? 17.428 -11.403 -4.367 1.00 0.00 1 CYS A C 7
ATOM 10684 O O . CYS A 1 6 ? 16.313 -11.446 -3.847 1.00 0.00 1 CYS A O 7
ATOM 10692 N N . ASP A 1 7 ? 18.550 -11.289 -3.667 1.00 0.00 2 ASP A N 7
ATOM 10693 C CA . ASP A 1 7 ? 18.528 -11.208 -2.213 1.00 0.00 2 ASP A CA 7
ATOM 10694 C C . ASP A 1 7 ? 17.790 -9.956 -1.758 1.00 0.00 2 ASP A C 7
ATOM 10695 O O . ASP A 1 7 ? 17.024 -9.989 -0.796 1.00 0.00 2 ASP A O 7
ATOM 10704 N N . SER A 1 8 ? 18.031 -8.851 -2.454 1.00 0.00 3 SER A N 7
ATOM 10705 C CA . SER A 1 8 ? 17.385 -7.594 -2.106 1.00 0.00 3 SER A CA 7
ATOM 10706 C C . SER A 1 8 ? 15.872 -7.732 -2.203 1.00 0.00 3 SER A C 7
ATOM 10707 O O . SER A 1 8 ? 15.345 -8.262 -3.179 1.00 0.00 3 SER A O 7
ATOM 10715 N N . GLY A 1 9 ? 15.177 -7.247 -1.178 1.00 0.00 4 GLY A N 7
ATOM 10716 C CA . GLY A 1 9 ? 13.718 -7.319 -1.148 1.00 0.00 4 GLY A CA 7
ATOM 10717 C C . GLY A 1 9 ? 13.135 -6.210 -0.280 1.00 0.00 4 GLY A C 7
ATOM 10718 O O . GLY A 1 9 ? 13.787 -5.723 0.643 1.00 0.00 4 GLY A O 7
ATOM 10722 N N . THR A 1 10 ? 11.903 -5.814 -0.585 1.00 0.00 5 THR A N 7
ATOM 10723 C CA . THR A 1 10 ? 11.236 -4.759 0.172 1.00 0.00 5 THR A CA 7
ATOM 10724 C C . THR A 1 10 ? 10.928 -5.224 1.591 1.00 0.00 5 THR A C 7
ATOM 10725 O O . THR A 1 10 ? 10.966 -4.436 2.537 1.00 0.00 5 THR A O 7
ATOM 10736 N N . GLY A 1 11 ? 10.619 -6.509 1.730 1.00 0.00 6 GLY A N 7
ATOM 10737 C CA . GLY A 1 11 ? 10.298 -7.077 3.039 1.00 0.00 6 GLY A CA 7
ATOM 10738 C C . GLY A 1 11 ? 9.438 -8.331 2.902 1.00 0.00 6 GLY A C 7
ATOM 10739 O O . GLY A 1 11 ? 9.347 -9.135 3.830 1.00 0.00 6 GLY A O 7
ATOM 10743 N N . LEU A 1 12 ? 8.807 -8.491 1.743 1.00 0.00 7 LEU A N 7
ATOM 10744 C CA . LEU A 1 12 ? 7.955 -9.649 1.499 1.00 0.00 7 LEU A CA 7
ATOM 10745 C C . LEU A 1 12 ? 8.801 -10.916 1.442 1.00 0.00 7 LEU A C 7
ATOM 10746 O O . LEU A 1 12 ? 9.935 -10.892 0.965 1.00 0.00 7 LEU A O 7
ATOM 10762 N N . THR A 1 13 ? 8.248 -12.025 1.939 1.00 0.00 8 THR A N 7
ATOM 10763 C CA . THR A 1 13 ? 8.970 -13.303 1.945 1.00 0.00 8 THR A CA 7
ATOM 10764 C C . THR A 1 13 ? 8.357 -14.271 0.934 1.00 0.00 8 THR A C 7
ATOM 10765 O O . THR A 1 13 ? 8.882 -15.363 0.712 1.00 0.00 8 THR A O 7
ATOM 10776 N N . GLY A 1 14 ? 7.245 -13.862 0.319 1.00 0.00 9 GLY A N 7
ATOM 10777 C CA . GLY A 1 14 ? 6.566 -14.697 -0.677 1.00 0.00 9 GLY A CA 7
ATOM 10778 C C . GLY A 1 14 ? 5.348 -15.395 -0.079 1.00 0.00 9 GLY A C 7
ATOM 10779 O O . GLY A 1 14 ? 4.596 -16.061 -0.790 1.00 0.00 9 GLY A O 7
ATOM 10783 N N . ASN A 1 15 ? 5.141 -15.226 1.226 1.00 0.00 10 ASN A N 7
ATOM 10784 C CA . ASN A 1 15 ? 3.991 -15.834 1.900 1.00 0.00 10 ASN A CA 7
ATOM 10785 C C . ASN A 1 15 ? 2.830 -14.846 1.926 1.00 0.00 10 ASN A C 7
ATOM 10786 O O . ASN A 1 15 ? 2.887 -13.836 2.615 1.00 0.00 10 ASN A O 7
ATOM 10797 N N . TYR A 1 16 ? 1.782 -15.142 1.170 1.00 0.00 11 TYR A N 7
ATOM 10798 C CA . TYR A 1 16 ? 0.624 -14.257 1.117 1.00 0.00 11 TYR A CA 7
ATOM 10799 C C . TYR A 1 16 ? 0.129 -13.926 2.532 1.00 0.00 11 TYR A C 7
ATOM 10800 O O . TYR A 1 16 ? -0.534 -12.912 2.740 1.00 0.00 11 TYR A O 7
ATOM 10818 N N . SER A 1 17 ? 0.433 -14.793 3.489 1.00 0.00 12 SER A N 7
ATOM 10819 C CA . SER A 1 17 ? -0.016 -14.581 4.864 1.00 0.00 12 SER A CA 7
ATOM 10820 C C . SER A 1 17 ? 0.737 -13.436 5.545 1.00 0.00 12 SER A C 7
ATOM 10821 O O . SER A 1 17 ? 0.134 -12.445 5.958 1.00 0.00 12 SER A O 7
ATOM 10829 N N . GLN A 1 18 ? 2.048 -13.582 5.661 1.00 0.00 13 GLN A N 7
ATOM 10830 C CA . GLN A 1 18 ? 2.880 -12.560 6.298 1.00 0.00 13 GLN A CA 7
ATOM 10831 C C . GLN A 1 18 ? 3.087 -11.364 5.376 1.00 0.00 13 GLN A C 7
ATOM 10832 O O . GLN A 1 18 ? 3.239 -10.236 5.835 1.00 0.00 13 GLN A O 7
ATOM 10846 N N . ASP A 1 19 ? 3.123 -11.624 4.076 1.00 0.00 14 ASP A N 7
ATOM 10847 C CA . ASP A 1 19 ? 3.347 -10.565 3.102 1.00 0.00 14 ASP A CA 7
ATOM 10848 C C . ASP A 1 19 ? 2.286 -9.484 3.227 1.00 0.00 14 ASP A C 7
ATOM 10849 O O . ASP A 1 19 ? 2.598 -8.297 3.205 1.00 0.00 14 ASP A O 7
ATOM 10858 N N . THR A 1 20 ? 1.035 -9.902 3.366 1.00 0.00 15 THR A N 7
ATOM 10859 C CA . THR A 1 20 ? -0.058 -8.952 3.495 1.00 0.00 15 THR A CA 7
ATOM 10860 C C . THR A 1 20 ? 0.154 -8.086 4.735 1.00 0.00 15 THR A C 7
ATOM 10861 O O . THR A 1 20 ? -0.022 -6.868 4.695 1.00 0.00 15 THR A O 7
ATOM 10872 N N . LEU A 1 21 ? 0.538 -8.727 5.832 1.00 0.00 16 LEU A N 7
ATOM 10873 C CA . LEU A 1 21 ? 0.787 -8.013 7.078 1.00 0.00 16 LEU A CA 7
ATOM 10874 C C . LEU A 1 21 ? 1.997 -7.089 6.955 1.00 0.00 16 LEU A C 7
ATOM 10875 O O . LEU A 1 21 ? 2.008 -5.988 7.505 1.00 0.00 16 LEU A O 7
ATOM 10891 N N . THR A 1 22 ? 3.023 -7.556 6.246 1.00 0.00 17 THR A N 7
ATOM 10892 C CA . THR A 1 22 ? 4.245 -6.771 6.075 1.00 0.00 17 THR A CA 7
ATOM 10893 C C . THR A 1 22 ? 3.952 -5.441 5.389 1.00 0.00 17 THR A C 7
ATOM 10894 O O . THR A 1 22 ? 4.365 -4.384 5.866 1.00 0.00 17 THR A O 7
ATOM 10905 N N . VAL A 1 23 ? 3.232 -5.493 4.273 1.00 0.00 18 VAL A N 7
ATOM 10906 C CA . VAL A 1 23 ? 2.895 -4.276 3.549 1.00 0.00 18 VAL A CA 7
ATOM 10907 C C . VAL A 1 23 ? 1.965 -3.402 4.390 1.00 0.00 18 VAL A C 7
ATOM 10908 O O . VAL A 1 23 ? 2.094 -2.177 4.398 1.00 0.00 18 VAL A O 7
ATOM 10921 N N . ILE A 1 24 ? 1.042 -4.037 5.114 1.00 0.00 19 ILE A N 7
ATOM 10922 C CA . ILE A 1 24 ? 0.118 -3.304 5.967 1.00 0.00 19 ILE A CA 7
ATOM 10923 C C . ILE A 1 24 ? 0.874 -2.563 7.064 1.00 0.00 19 ILE A C 7
ATOM 10924 O O . ILE A 1 24 ? 0.628 -1.383 7.304 1.00 0.00 19 ILE A O 7
ATOM 10940 N N . ALA A 1 25 ? 1.784 -3.258 7.732 1.00 0.00 20 ALA A N 7
ATOM 10941 C CA . ALA A 1 25 ? 2.545 -2.632 8.801 1.00 0.00 20 ALA A CA 7
ATOM 10942 C C . ALA A 1 25 ? 3.303 -1.419 8.272 1.00 0.00 20 ALA A C 7
ATOM 10943 O O . ALA A 1 25 ? 3.345 -0.377 8.921 1.00 0.00 20 ALA A O 7
ATOM 10950 N N . THR A 1 26 ? 3.891 -1.559 7.086 1.00 0.00 21 THR A N 7
ATOM 10951 C CA . THR A 1 26 ? 4.635 -0.460 6.476 1.00 0.00 21 THR A CA 7
ATOM 10952 C C . THR A 1 26 ? 3.708 0.703 6.125 1.00 0.00 21 THR A C 7
ATOM 10953 O O . THR A 1 26 ? 4.025 1.865 6.377 1.00 0.00 21 THR A O 7
ATOM 10964 N N . LEU A 1 27 ? 2.565 0.390 5.527 1.00 0.00 22 LEU A N 7
ATOM 10965 C CA . LEU A 1 27 ? 1.614 1.427 5.147 1.00 0.00 22 LEU A CA 7
ATOM 10966 C C . LEU A 1 27 ? 1.015 2.108 6.372 1.00 0.00 22 LEU A C 7
ATOM 10967 O O . LEU A 1 27 ? 0.883 3.327 6.400 1.00 0.00 22 LEU A O 7
ATOM 10983 N N . ARG A 1 28 ? 0.648 1.317 7.378 1.00 0.00 23 ARG A N 7
ATOM 10984 C CA . ARG A 1 28 ? 0.052 1.879 8.592 1.00 0.00 23 ARG A CA 7
ATOM 10985 C C . ARG A 1 28 ? 0.989 2.878 9.268 1.00 0.00 23 ARG A C 7
ATOM 10986 O O . ARG A 1 28 ? 0.581 3.988 9.604 1.00 0.00 23 ARG A O 7
ATOM 11007 N N . GLU A 1 29 ? 2.240 2.484 9.471 1.00 0.00 24 GLU A N 7
ATOM 11008 C CA . GLU A 1 29 ? 3.203 3.369 10.117 1.00 0.00 24 GLU A CA 7
ATOM 11009 C C . GLU A 1 29 ? 3.543 4.548 9.211 1.00 0.00 24 GLU A C 7
ATOM 11010 O O . GLU A 1 29 ? 3.793 5.656 9.684 1.00 0.00 24 GLU A O 7
ATOM 11022 N N . ALA A 1 30 ? 3.555 4.296 7.906 1.00 0.00 25 ALA A N 7
ATOM 11023 C CA . ALA A 1 30 ? 3.875 5.339 6.936 1.00 0.00 25 ALA A CA 7
ATOM 11024 C C . ALA A 1 30 ? 2.873 6.492 6.997 1.00 0.00 25 ALA A C 7
ATOM 11025 O O . ALA A 1 30 ? 3.265 7.656 7.080 1.00 0.00 25 ALA A O 7
ATOM 11032 N N . ILE A 1 31 ? 1.585 6.168 6.947 1.00 0.00 26 ILE A N 7
ATOM 11033 C CA . ILE A 1 31 ? 0.550 7.198 6.988 1.00 0.00 26 ILE A CA 7
ATOM 11034 C C . ILE A 1 31 ? 0.331 7.701 8.411 1.00 0.00 26 ILE A C 7
ATOM 11035 O O . ILE A 1 31 ? -0.231 8.778 8.620 1.00 0.00 26 ILE A O 7
ATOM 11051 N N . ASP A 1 32 ? 0.771 6.914 9.388 1.00 0.00 27 ASP A N 7
ATOM 11052 C CA . ASP A 1 32 ? 0.614 7.286 10.792 1.00 0.00 27 ASP A CA 7
ATOM 11053 C C . ASP A 1 32 ? 1.825 8.068 11.287 1.00 0.00 27 ASP A C 7
ATOM 11054 O O . ASP A 1 32 ? 1.937 8.359 12.477 1.00 0.00 27 ASP A O 7
ATOM 11063 N N . LEU A 1 33 ? 2.733 8.407 10.373 1.00 0.00 28 LEU A N 7
ATOM 11064 C CA . LEU A 1 33 ? 3.931 9.158 10.749 1.00 0.00 28 LEU A CA 7
ATOM 11065 C C . LEU A 1 33 ? 3.615 10.658 10.859 1.00 0.00 28 LEU A C 7
ATOM 11066 O O . LEU A 1 33 ? 2.715 11.156 10.185 1.00 0.00 28 LEU A O 7
ATOM 11082 N N . PRO A 1 34 ? 4.369 11.391 11.646 1.00 0.00 29 PRO A N 7
ATOM 11083 C CA . PRO A 1 34 ? 4.185 12.868 11.778 1.00 0.00 29 PRO A CA 7
ATOM 11084 C C . PRO A 1 34 ? 4.737 13.617 10.556 1.00 0.00 29 PRO A C 7
ATOM 11085 O O . PRO A 1 34 ? 5.718 13.191 9.948 1.00 0.00 29 PRO A O 7
ATOM 11096 N N . GLN A 1 35 ? 4.104 14.728 10.207 1.00 0.00 30 GLN A N 7
ATOM 11097 C CA . GLN A 1 35 ? 4.543 15.521 9.059 1.00 0.00 30 GLN A CA 7
ATOM 11098 C C . GLN A 1 35 ? 5.944 16.079 9.291 1.00 0.00 30 GLN A C 7
ATOM 11099 O O . GLN A 1 35 ? 6.565 16.625 8.379 1.00 0.00 30 GLN A O 7
ATOM 11113 N N . ASP A 1 36 ? 6.436 15.941 10.519 1.00 0.00 31 ASP A N 7
ATOM 11114 C CA . ASP A 1 36 ? 7.765 16.436 10.871 1.00 0.00 31 ASP A CA 7
ATOM 11115 C C . ASP A 1 36 ? 8.825 15.369 10.600 1.00 0.00 31 ASP A C 7
ATOM 11116 O O . ASP A 1 36 ? 10.012 15.671 10.483 1.00 0.00 31 ASP A O 7
ATOM 11125 N N . ALA A 1 37 ? 8.391 14.116 10.515 1.00 0.00 32 ALA A N 7
ATOM 11126 C CA . ALA A 1 37 ? 9.315 13.011 10.275 1.00 0.00 32 ALA A CA 7
ATOM 11127 C C . ALA A 1 37 ? 10.189 13.292 9.037 1.00 0.00 32 ALA A C 7
ATOM 11128 O O . ALA A 1 37 ? 9.657 13.492 7.946 1.00 0.00 32 ALA A O 7
ATOM 11135 N N . PRO A 1 38 ? 11.504 13.315 9.164 1.00 0.00 33 PRO A N 7
ATOM 11136 C CA . PRO A 1 38 ? 12.403 13.582 8.001 1.00 0.00 33 PRO A CA 7
ATOM 11137 C C . PRO A 1 38 ? 12.487 12.385 7.050 1.00 0.00 33 PRO A C 7
ATOM 11138 O O . PRO A 1 38 ? 12.961 12.509 5.921 1.00 0.00 33 PRO A O 7
ATOM 11149 N N . ASN A 1 39 ? 12.030 11.226 7.521 1.00 0.00 34 ASN A N 7
ATOM 11150 C CA . ASN A 1 39 ? 12.061 10.005 6.715 1.00 0.00 34 ASN A CA 7
ATOM 11151 C C . ASN A 1 39 ? 10.729 9.789 6.015 1.00 0.00 34 ASN A C 7
ATOM 11152 O O . ASN A 1 39 ? 10.395 8.670 5.626 1.00 0.00 34 ASN A O 7
ATOM 11163 N N . ARG A 1 40 ? 9.964 10.864 5.868 1.00 0.00 35 ARG A N 7
ATOM 11164 C CA . ARG A 1 40 ? 8.666 10.773 5.224 1.00 0.00 35 ARG A CA 7
ATOM 11165 C C . ARG A 1 40 ? 8.827 10.302 3.783 1.00 0.00 35 ARG A C 7
ATOM 11166 O O . ARG A 1 40 ? 8.059 9.474 3.304 1.00 0.00 35 ARG A O 7
ATOM 11187 N N . GLN A 1 41 ? 9.830 10.830 3.100 1.00 0.00 36 GLN A N 7
ATOM 11188 C CA . GLN A 1 41 ? 10.083 10.444 1.716 1.00 0.00 36 GLN A CA 7
ATOM 11189 C C . GLN A 1 41 ? 10.551 8.987 1.627 1.00 0.00 36 GLN A C 7
ATOM 11190 O O . GLN A 1 41 ? 10.273 8.298 0.645 1.00 0.00 36 GLN A O 7
ATOM 11204 N N . GLU A 1 42 ? 11.269 8.526 2.651 1.00 0.00 37 GLU A N 7
ATOM 11205 C CA . GLU A 1 42 ? 11.777 7.150 2.666 1.00 0.00 37 GLU A CA 7
ATOM 11206 C C . GLU A 1 42 ? 10.646 6.132 2.711 1.00 0.00 37 GLU A C 7
ATOM 11207 O O . GLU A 1 42 ? 10.629 5.177 1.936 1.00 0.00 37 GLU A O 7
ATOM 11219 N N . VAL A 1 43 ? 9.707 6.336 3.624 1.00 0.00 38 VAL A N 7
ATOM 11220 C CA . VAL A 1 43 ? 8.585 5.417 3.756 1.00 0.00 38 VAL A CA 7
ATOM 11221 C C . VAL A 1 43 ? 7.780 5.386 2.462 1.00 0.00 38 VAL A C 7
ATOM 11222 O O . VAL A 1 43 ? 7.227 4.353 2.096 1.00 0.00 38 VAL A O 7
ATOM 11235 N N . GLN A 1 44 ? 7.724 6.520 1.769 1.00 0.00 39 GLN A N 7
ATOM 11236 C CA . GLN A 1 44 ? 6.988 6.588 0.513 1.00 0.00 39 GLN A CA 7
ATOM 11237 C C . GLN A 1 44 ? 7.617 5.664 -0.523 1.00 0.00 39 GLN A C 7
ATOM 11238 O O . GLN A 1 44 ? 6.924 4.880 -1.170 1.00 0.00 39 GLN A O 7
ATOM 11252 N N . ASP A 1 45 ? 8.937 5.755 -0.671 1.00 0.00 40 ASP A N 7
ATOM 11253 C CA . ASP A 1 45 ? 9.643 4.913 -1.628 1.00 0.00 40 ASP A CA 7
ATOM 11254 C C . ASP A 1 45 ? 9.620 3.459 -1.174 1.00 0.00 40 ASP A C 7
ATOM 11255 O O . ASP A 1 45 ? 9.380 2.553 -1.974 1.00 0.00 40 ASP A O 7
ATOM 11264 N N . THR A 1 46 ? 9.875 3.238 0.113 1.00 0.00 41 THR A N 7
ATOM 11265 C CA . THR A 1 46 ? 9.880 1.885 0.657 1.00 0.00 41 THR A CA 7
ATOM 11266 C C . THR A 1 46 ? 8.507 1.235 0.493 1.00 0.00 41 THR A C 7
ATOM 11267 O O . THR A 1 46 ? 8.404 0.081 0.078 1.00 0.00 41 THR A O 7
ATOM 11278 N N . ALA A 1 47 ? 7.456 1.986 0.817 1.00 0.00 42 ALA A N 7
ATOM 11279 C CA . ALA A 1 47 ? 6.096 1.473 0.699 1.00 0.00 42 ALA A CA 7
ATOM 11280 C C . ALA A 1 47 ? 5.767 1.164 -0.756 1.00 0.00 42 ALA A C 7
ATOM 11281 O O . ALA A 1 47 ? 5.148 0.143 -1.061 1.00 0.00 42 ALA A O 7
ATOM 11288 N N . ARG A 1 48 ? 6.186 2.049 -1.654 1.00 0.00 43 ARG A N 7
ATOM 11289 C CA . ARG A 1 48 ? 5.927 1.855 -3.073 1.00 0.00 43 ARG A CA 7
ATOM 11290 C C . ARG A 1 48 ? 6.400 0.473 -3.497 1.00 0.00 43 ARG A C 7
ATOM 11291 O O . ARG A 1 48 ? 5.715 -0.225 -4.246 1.00 0.00 43 ARG A O 7
ATOM 11312 N N . GLY A 1 49 ? 7.570 0.078 -3.011 1.00 0.00 44 GLY A N 7
ATOM 11313 C CA . GLY A 1 49 ? 8.109 -1.230 -3.343 1.00 0.00 44 GLY A CA 7
ATOM 11314 C C . GLY A 1 49 ? 7.190 -2.334 -2.830 1.00 0.00 44 GLY A C 7
ATOM 11315 O O . GLY A 1 49 ? 6.927 -3.304 -3.534 1.00 0.00 44 GLY A O 7
ATOM 11319 N N . GLN A 1 50 ? 6.701 -2.183 -1.602 1.00 0.00 45 GLN A N 7
ATOM 11320 C CA . GLN A 1 50 ? 5.812 -3.187 -1.022 1.00 0.00 45 GLN A CA 7
ATOM 11321 C C . GLN A 1 50 ? 4.509 -3.266 -1.804 1.00 0.00 45 GLN A C 7
ATOM 11322 O O . GLN A 1 50 ? 3.999 -4.353 -2.062 1.00 0.00 45 GLN A O 7
ATOM 11336 N N . ILE A 1 51 ? 3.962 -2.113 -2.165 1.00 0.00 46 ILE A N 7
ATOM 11337 C CA . ILE A 1 51 ? 2.702 -2.086 -2.904 1.00 0.00 46 ILE A CA 7
ATOM 11338 C C . ILE A 1 51 ? 2.825 -2.811 -4.242 1.00 0.00 46 ILE A C 7
ATOM 11339 O O . ILE A 1 51 ? 2.058 -3.729 -4.533 1.00 0.00 46 ILE A O 7
ATOM 11355 N N . ASN A 1 52 ? 3.783 -2.389 -5.055 1.00 0.00 47 ASN A N 7
ATOM 11356 C CA . ASN A 1 52 ? 3.976 -3.002 -6.363 1.00 0.00 47 ASN A CA 7
ATOM 11357 C C . ASN A 1 52 ? 4.443 -4.447 -6.231 1.00 0.00 47 ASN A C 7
ATOM 11358 O O . ASN A 1 52 ? 3.979 -5.325 -6.953 1.00 0.00 47 ASN A O 7
ATOM 11369 N N . ASP A 1 53 ? 5.372 -4.685 -5.310 1.00 0.00 48 ASP A N 7
ATOM 11370 C CA . ASP A 1 53 ? 5.908 -6.026 -5.101 1.00 0.00 48 ASP A CA 7
ATOM 11371 C C . ASP A 1 53 ? 4.827 -6.985 -4.606 1.00 0.00 48 ASP A C 7
ATOM 11372 O O . ASP A 1 53 ? 4.825 -8.163 -4.960 1.00 0.00 48 ASP A O 7
ATOM 11381 N N . TYR A 1 54 ? 3.919 -6.478 -3.780 1.00 0.00 49 TYR A N 7
ATOM 11382 C CA . TYR A 1 54 ? 2.846 -7.303 -3.226 1.00 0.00 49 TYR A CA 7
ATOM 11383 C C . TYR A 1 54 ? 1.935 -7.862 -4.318 1.00 0.00 49 TYR A C 7
ATOM 11384 O O . TYR A 1 54 ? 1.795 -9.072 -4.465 1.00 0.00 49 TYR A O 7
ATOM 11402 N N . ILE A 1 55 ? 1.313 -6.975 -5.075 1.00 0.00 50 ILE A N 7
ATOM 11403 C CA . ILE A 1 55 ? 0.407 -7.405 -6.139 1.00 0.00 50 ILE A CA 7
ATOM 11404 C C . ILE A 1 55 ? 1.179 -8.022 -7.307 1.00 0.00 50 ILE A C 7
ATOM 11405 O O . ILE A 1 55 ? 0.651 -8.879 -8.009 1.00 0.00 50 ILE A O 7
ATOM 11421 N N . SER A 1 56 ? 2.416 -7.579 -7.510 1.00 0.00 51 SER A N 7
ATOM 11422 C CA . SER A 1 56 ? 3.228 -8.095 -8.615 1.00 0.00 51 SER A CA 7
ATOM 11423 C C . SER A 1 56 ? 3.499 -9.592 -8.472 1.00 0.00 51 SER A C 7
ATOM 11424 O O . SER A 1 56 ? 3.284 -10.359 -9.412 1.00 0.00 51 SER A O 7
ATOM 11432 N N . ARG A 1 57 ? 3.972 -10.006 -7.300 1.00 0.00 52 ARG A N 7
ATOM 11433 C CA . ARG A 1 57 ? 4.271 -11.415 -7.063 1.00 0.00 52 ARG A CA 7
ATOM 11434 C C . ARG A 1 57 ? 2.988 -12.226 -6.972 1.00 0.00 52 ARG A C 7
ATOM 11435 O O . ARG A 1 57 ? 2.918 -13.358 -7.453 1.00 0.00 52 ARG A O 7
ATOM 11456 N N . TYR A 1 58 ? 1.973 -11.639 -6.346 1.00 0.00 53 TYR A N 7
ATOM 11457 C CA . TYR A 1 58 ? 0.686 -12.308 -6.184 1.00 0.00 53 TYR A CA 7
ATOM 11458 C C . TYR A 1 58 ? -0.268 -11.929 -7.314 1.00 0.00 53 TYR A C 7
ATOM 11459 O O . TYR A 1 58 ? -1.476 -12.149 -7.220 1.00 0.00 53 TYR A O 7
ATOM 11477 N N . ARG A 1 59 ? 0.281 -11.353 -8.381 1.00 0.00 54 ARG A N 7
ATOM 11478 C CA . ARG A 1 59 ? -0.536 -10.946 -9.522 1.00 0.00 54 ARG A CA 7
ATOM 11479 C C . ARG A 1 59 ? -1.258 -12.151 -10.117 1.00 0.00 54 ARG A C 7
ATOM 11480 O O . ARG A 1 59 ? -2.449 -12.088 -10.415 1.00 0.00 54 ARG A O 7
ATOM 11501 N N . ARG A 1 60 ? -0.521 -13.244 -10.297 1.00 0.00 55 ARG A N 7
ATOM 11502 C CA . ARG A 1 60 ? -1.090 -14.461 -10.870 1.00 0.00 55 ARG A CA 7
ATOM 11503 C C . ARG A 1 60 ? -1.780 -15.294 -9.794 1.00 0.00 55 ARG A C 7
ATOM 11504 O O . ARG A 1 60 ? -2.387 -16.325 -10.090 1.00 0.00 55 ARG A O 7
ATOM 11525 N N . LYS A 1 61 ? -1.683 -14.848 -8.548 1.00 0.00 56 LYS A N 7
ATOM 11526 C CA . LYS A 1 61 ? -2.306 -15.569 -7.445 1.00 0.00 56 LYS A CA 7
ATOM 11527 C C . LYS A 1 61 ? -3.767 -15.864 -7.760 1.00 0.00 56 LYS A C 7
ATOM 11528 O O . LYS A 1 61 ? -4.130 -16.996 -8.080 1.00 0.00 56 LYS A O 7
ATOM 11547 N N . GLY A 1 62 ? -4.605 -14.832 -7.659 1.00 0.00 57 GLY A N 7
ATOM 11548 C CA . GLY A 1 62 ? -6.037 -14.976 -7.926 1.00 0.00 57 GLY A CA 7
ATOM 11549 C C . GLY A 1 62 ? -6.550 -13.835 -8.791 1.00 0.00 57 GLY A C 7
ATOM 11550 O O . GLY A 1 62 ? -7.734 -13.781 -9.123 1.00 0.00 57 GLY A O 7
ATOM 11554 N N . ASP A 1 63 ? -5.658 -12.920 -9.151 1.00 0.00 58 ASP A N 7
ATOM 11555 C CA . ASP A 1 63 ? -6.046 -11.784 -9.974 1.00 0.00 58 ASP A CA 7
ATOM 11556 C C . ASP A 1 63 ? -7.240 -11.070 -9.351 1.00 0.00 58 ASP A C 7
ATOM 11557 O O . ASP A 1 63 ? -8.059 -10.484 -10.058 1.00 0.00 58 ASP A O 7
ATOM 11566 N N . ALA A 1 64 ? -7.331 -11.127 -8.025 1.00 0.00 59 ALA A N 7
ATOM 11567 C CA . ALA A 1 64 ? -8.429 -10.480 -7.320 1.00 0.00 59 ALA A CA 7
ATOM 11568 C C . ALA A 1 64 ? -9.773 -10.969 -7.853 1.00 0.00 59 ALA A C 7
ATOM 11569 O O . ALA A 1 64 ? -10.288 -10.447 -8.842 1.00 0.00 59 ALA A O 7
ATOM 11576 N N . GLY A 1 65 ? -10.333 -11.973 -7.187 1.00 0.00 60 GLY A N 7
ATOM 11577 C CA . GLY A 1 65 ? -11.616 -12.530 -7.595 1.00 0.00 60 GLY A CA 7
ATOM 11578 C C . GLY A 1 65 ? -11.983 -13.735 -6.737 1.00 0.00 60 GLY A C 7
ATOM 11579 O O . GLY A 1 65 ? -12.528 -14.720 -7.234 1.00 0.00 60 GLY A O 7
ATOM 11583 N N . GLY A 1 66 ? -11.681 -13.653 -5.445 1.00 0.00 61 GLY A N 7
ATOM 11584 C CA . GLY A 1 66 ? -11.984 -14.748 -4.532 1.00 0.00 61 GLY A CA 7
ATOM 11585 C C . GLY A 1 66 ? -11.431 -14.470 -3.138 1.00 0.00 61 GLY A C 7
ATOM 11586 O O . GLY A 1 66 ? -11.923 -15.012 -2.148 1.00 0.00 61 GLY A O 7
ATOM 11590 N N . LEU A 1 67 ? -10.405 -13.621 -3.063 1.00 0.00 62 LEU A N 7
ATOM 11591 C CA . LEU A 1 67 ? -9.792 -13.274 -1.781 1.00 0.00 62 LEU A CA 7
ATOM 11592 C C . LEU A 1 67 ? -10.165 -11.848 -1.388 1.00 0.00 62 LEU A C 7
ATOM 11593 O O . LEU A 1 67 ? -9.876 -10.897 -2.110 1.00 0.00 62 LEU A O 7
ATOM 11609 N N . LYS A 1 68 ? -10.797 -11.712 -0.234 1.00 0.00 63 LYS A N 7
ATOM 11610 C CA . LYS A 1 68 ? -11.198 -10.402 0.255 1.00 0.00 63 LYS A CA 7
ATOM 11611 C C . LYS A 1 68 ? -9.972 -9.539 0.540 1.00 0.00 63 LYS A C 7
ATOM 11612 O O . LYS A 1 68 ? -9.956 -8.352 0.230 1.00 0.00 63 LYS A O 7
ATOM 11631 N N . SER A 1 69 ? -8.951 -10.146 1.141 1.00 0.00 64 SER A N 7
ATOM 11632 C CA . SER A 1 69 ? -7.734 -9.410 1.468 1.00 0.00 64 SER A CA 7
ATOM 11633 C C . SER A 1 69 ? -7.024 -8.930 0.204 1.00 0.00 64 SER A C 7
ATOM 11634 O O . SER A 1 69 ? -6.673 -7.765 0.088 1.00 0.00 64 SER A O 7
ATOM 11642 N N . PHE A 1 70 ? -6.799 -9.845 -0.730 1.00 0.00 65 PHE A N 7
ATOM 11643 C CA . PHE A 1 70 ? -6.110 -9.499 -1.969 1.00 0.00 65 PHE A CA 7
ATOM 11644 C C . PHE A 1 70 ? -6.924 -8.503 -2.783 1.00 0.00 65 PHE A C 7
ATOM 11645 O O . PHE A 1 70 ? -6.391 -7.519 -3.288 1.00 0.00 65 PHE A O 7
ATOM 11662 N N . THR A 1 71 ? -8.218 -8.767 -2.911 1.00 0.00 66 THR A N 7
ATOM 11663 C CA . THR A 1 71 ? -9.095 -7.883 -3.669 1.00 0.00 66 THR A CA 7
ATOM 11664 C C . THR A 1 71 ? -9.160 -6.507 -3.014 1.00 0.00 66 THR A C 7
ATOM 11665 O O . THR A 1 71 ? -9.008 -5.483 -3.680 1.00 0.00 66 THR A O 7
ATOM 11676 N N . THR A 1 72 ? -9.384 -6.492 -1.704 1.00 0.00 67 THR A N 7
ATOM 11677 C CA . THR A 1 72 ? -9.466 -5.239 -0.963 1.00 0.00 67 THR A CA 7
ATOM 11678 C C . THR A 1 72 ? -8.131 -4.503 -1.003 1.00 0.00 67 THR A C 7
ATOM 11679 O O . THR A 1 72 ? -8.082 -3.297 -1.242 1.00 0.00 67 THR A O 7
ATOM 11690 N N . MET A 1 73 ? -7.050 -5.239 -0.765 1.00 0.00 68 MET A N 7
ATOM 11691 C CA . MET A 1 73 ? -5.721 -4.648 -0.773 1.00 0.00 68 MET A CA 7
ATOM 11692 C C . MET A 1 73 ? -5.384 -4.118 -2.159 1.00 0.00 68 MET A C 7
ATOM 11693 O O . MET A 1 73 ? -4.849 -3.030 -2.303 1.00 0.00 68 MET A O 7
ATOM 11707 N N . GLN A 1 74 ? -5.699 -4.888 -3.184 1.00 0.00 69 GLN A N 7
ATOM 11708 C CA . GLN A 1 74 ? -5.398 -4.468 -4.542 1.00 0.00 69 GLN A CA 7
ATOM 11709 C C . GLN A 1 74 ? -5.852 -3.030 -4.782 1.00 0.00 69 GLN A C 7
ATOM 11710 O O . GLN A 1 74 ? -5.051 -2.169 -5.142 1.00 0.00 69 GLN A O 7
ATOM 11724 N N . THR A 1 75 ? -7.137 -2.776 -4.582 1.00 0.00 70 THR A N 7
ATOM 11725 C CA . THR A 1 75 ? -7.682 -1.436 -4.784 1.00 0.00 70 THR A CA 7
ATOM 11726 C C . THR A 1 75 ? -7.127 -0.430 -3.770 1.00 0.00 70 THR A C 7
ATOM 11727 O O . THR A 1 75 ? -6.746 0.678 -4.136 1.00 0.00 70 THR A O 7
ATOM 11738 N N . ALA A 1 76 ? -7.106 -0.812 -2.494 1.00 0.00 71 ALA A N 7
ATOM 11739 C CA . ALA A 1 76 ? -6.621 0.082 -1.444 1.00 0.00 71 ALA A CA 7
ATOM 11740 C C . ALA A 1 76 ? -5.175 0.511 -1.690 1.00 0.00 71 ALA A C 7
ATOM 11741 O O . ALA A 1 76 ? -4.864 1.702 -1.680 1.00 0.00 71 ALA A O 7
ATOM 11748 N N . LEU A 1 77 ? -4.299 -0.461 -1.912 1.00 0.00 72 LEU A N 7
ATOM 11749 C CA . LEU A 1 77 ? -2.893 -0.172 -2.159 1.00 0.00 72 LEU A CA 7
ATOM 11750 C C . LEU A 1 77 ? -2.730 0.654 -3.434 1.00 0.00 72 LEU A C 7
ATOM 11751 O O . LEU A 1 77 ? -1.940 1.595 -3.481 1.00 0.00 72 LEU A O 7
ATOM 11767 N N . ASN A 1 78 ? -3.481 0.295 -4.463 1.00 0.00 73 ASN A N 7
ATOM 11768 C CA . ASN A 1 78 ? -3.415 1.011 -5.730 1.00 0.00 73 ASN A CA 7
ATOM 11769 C C . ASN A 1 78 ? -3.899 2.451 -5.557 1.00 0.00 73 ASN A C 7
ATOM 11770 O O . ASN A 1 78 ? -3.373 3.370 -6.182 1.00 0.00 73 ASN A O 7
ATOM 11781 N N . SER A 1 79 ? -4.918 2.629 -4.720 1.00 0.00 74 SER A N 7
ATOM 11782 C CA . SER A 1 79 ? -5.484 3.956 -4.483 1.00 0.00 74 SER A CA 7
ATOM 11783 C C . SER A 1 79 ? -4.458 4.903 -3.861 1.00 0.00 74 SER A C 7
ATOM 11784 O O . SER A 1 79 ? -4.173 5.961 -4.414 1.00 0.00 74 SER A O 7
ATOM 11792 N N . LEU A 1 80 ? -3.911 4.516 -2.713 1.00 0.00 75 LEU A N 7
ATOM 11793 C CA . LEU A 1 80 ? -2.924 5.346 -2.028 1.00 0.00 75 LEU A CA 7
ATOM 11794 C C . LEU A 1 80 ? -1.622 5.410 -2.817 1.00 0.00 75 LEU A C 7
ATOM 11795 O O . LEU A 1 80 ? -0.900 6.404 -2.760 1.00 0.00 75 LEU A O 7
ATOM 11811 N N . ALA A 1 81 ? -1.320 4.343 -3.552 1.00 0.00 76 ALA A N 7
ATOM 11812 C CA . ALA A 1 81 ? -0.097 4.303 -4.346 1.00 0.00 76 ALA A CA 7
ATOM 11813 C C . ALA A 1 81 ? -0.032 5.518 -5.262 1.00 0.00 76 ALA A C 7
ATOM 11814 O O . ALA A 1 81 ? 1.050 5.976 -5.629 1.00 0.00 76 ALA A O 7
ATOM 11821 N N . GLY A 1 82 ? -1.200 6.030 -5.625 1.00 0.00 77 GLY A N 7
ATOM 11822 C CA . GLY A 1 82 ? -1.275 7.194 -6.498 1.00 0.00 77 GLY A CA 7
ATOM 11823 C C . GLY A 1 82 ? -1.011 8.487 -5.730 1.00 0.00 77 GLY A C 7
ATOM 11824 O O . GLY A 1 82 ? -0.460 9.440 -6.281 1.00 0.00 77 GLY A O 7
ATOM 11828 N N . TYR A 1 83 ? -1.414 8.523 -4.461 1.00 0.00 78 TYR A N 7
ATOM 11829 C CA . TYR A 1 83 ? -1.228 9.718 -3.644 1.00 0.00 78 TYR A CA 7
ATOM 11830 C C . TYR A 1 83 ? 0.248 10.087 -3.537 1.00 0.00 78 TYR A C 7
ATOM 11831 O O . TYR A 1 83 ? 0.601 11.265 -3.575 1.00 0.00 78 TYR A O 7
ATOM 11849 N N . TYR A 1 84 ? 1.101 9.085 -3.382 1.00 0.00 79 TYR A N 7
ATOM 11850 C CA . TYR A 1 84 ? 2.528 9.343 -3.247 1.00 0.00 79 TYR A CA 7
ATOM 11851 C C . TYR A 1 84 ? 3.093 10.037 -4.484 1.00 0.00 79 TYR A C 7
ATOM 11852 O O . TYR A 1 84 ? 3.830 11.018 -4.370 1.00 0.00 79 TYR A O 7
ATOM 11870 N N . THR A 1 85 ? 2.756 9.530 -5.665 1.00 0.00 80 THR A N 7
ATOM 11871 C CA . THR A 1 85 ? 3.253 10.120 -6.908 1.00 0.00 80 THR A CA 7
ATOM 11872 C C . THR A 1 85 ? 2.360 11.268 -7.367 1.00 0.00 80 THR A C 7
ATOM 11873 O O . THR A 1 85 ? 2.728 12.025 -8.265 1.00 0.00 80 THR A O 7
ATOM 11884 N N . SER A 1 86 ? 1.185 11.395 -6.756 1.00 0.00 81 SER A N 7
ATOM 11885 C CA . SER A 1 86 ? 0.265 12.463 -7.140 1.00 0.00 81 SER A CA 7
ATOM 11886 C C . SER A 1 86 ? 0.922 13.826 -6.960 1.00 0.00 81 SER A C 7
ATOM 11887 O O . SER A 1 86 ? 0.908 14.657 -7.868 1.00 0.00 81 SER A O 7
ATOM 11895 N N . TYR A 1 87 ? 1.493 14.054 -5.779 1.00 0.00 82 TYR A N 7
ATOM 11896 C CA . TYR A 1 87 ? 2.154 15.325 -5.478 1.00 0.00 82 TYR A CA 7
ATOM 11897 C C . TYR A 1 87 ? 3.662 15.142 -5.329 1.00 0.00 82 TYR A C 7
ATOM 11898 O O . TYR A 1 87 ? 4.434 16.079 -5.535 1.00 0.00 82 TYR A O 7
ATOM 11916 N N . GLY A 1 88 ? 4.078 13.929 -4.963 1.00 0.00 83 GLY A N 7
ATOM 11917 C CA . GLY A 1 88 ? 5.499 13.631 -4.778 1.00 0.00 83 GLY A CA 7
ATOM 11918 C C . GLY A 1 88 ? 5.902 13.740 -3.309 1.00 0.00 83 GLY A C 7
ATOM 11919 O O . GLY A 1 88 ? 6.901 13.156 -2.891 1.00 0.00 83 GLY A O 7
ATOM 11923 N N . ALA A 1 89 ? 5.121 14.482 -2.524 1.00 0.00 84 ALA A N 7
ATOM 11924 C CA . ALA A 1 89 ? 5.421 14.639 -1.100 1.00 0.00 84 ALA A CA 7
ATOM 11925 C C . ALA A 1 89 ? 4.294 15.365 -0.369 1.00 0.00 84 ALA A C 7
ATOM 11926 O O . ALA A 1 89 ? 4.541 16.303 0.388 1.00 0.00 84 ALA A O 7
ATOM 11933 N N . ARG A 1 90 ? 3.056 14.917 -0.583 1.00 0.00 85 ARG A N 7
ATOM 11934 C CA . ARG A 1 90 ? 1.897 15.524 0.079 1.00 0.00 85 ARG A CA 7
ATOM 11935 C C . ARG A 1 90 ? 1.321 14.536 1.101 1.00 0.00 85 ARG A C 7
ATOM 11936 O O . ARG A 1 90 ? 0.641 13.583 0.722 1.00 0.00 85 ARG A O 7
ATOM 11957 N N . PRO A 1 91 ? 1.572 14.723 2.380 1.00 0.00 86 PRO A N 7
ATOM 11958 C CA . PRO A 1 91 ? 1.047 13.792 3.423 1.00 0.00 86 PRO A CA 7
ATOM 11959 C C . PRO A 1 91 ? -0.431 13.491 3.202 1.00 0.00 86 PRO A C 7
ATOM 11960 O O . PRO A 1 91 ? -1.240 14.399 3.027 1.00 0.00 86 PRO A O 7
ATOM 11971 N N . ILE A 1 92 ? -0.769 12.207 3.200 1.00 0.00 87 ILE A N 7
ATOM 11972 C CA . ILE A 1 92 ? -2.149 11.799 2.984 1.00 0.00 87 ILE A CA 7
ATOM 11973 C C . ILE A 1 92 ? -3.067 12.496 4.006 1.00 0.00 87 ILE A C 7
ATOM 11974 O O . ILE A 1 92 ? -2.736 12.551 5.188 1.00 0.00 87 ILE A O 7
ATOM 11990 N N . PRO A 1 93 ? -4.209 13.013 3.593 1.00 0.00 88 PRO A N 7
ATOM 11991 C CA . PRO A 1 93 ? -5.158 13.694 4.528 1.00 0.00 88 PRO A CA 7
ATOM 11992 C C . PRO A 1 93 ? -5.750 12.722 5.553 1.00 0.00 88 PRO A C 7
ATOM 11993 O O . PRO A 1 93 ? -5.711 11.504 5.370 1.00 0.00 88 PRO A O 7
ATOM 12004 N N . GLU A 1 94 ? -6.280 13.277 6.638 1.00 0.00 89 GLU A N 7
ATOM 12005 C CA . GLU A 1 94 ? -6.864 12.468 7.704 1.00 0.00 89 GLU A CA 7
ATOM 12006 C C . GLU A 1 94 ? -8.097 11.714 7.218 1.00 0.00 89 GLU A C 7
ATOM 12007 O O . GLU A 1 94 ? -8.304 10.559 7.578 1.00 0.00 89 GLU A O 7
ATOM 12019 N N . LYS A 1 95 ? -8.919 12.372 6.413 1.00 0.00 90 LYS A N 7
ATOM 12020 C CA . LYS A 1 95 ? -10.133 11.744 5.915 1.00 0.00 90 LYS A CA 7
ATOM 12021 C C . LYS A 1 95 ? -9.810 10.408 5.245 1.00 0.00 90 LYS A C 7
ATOM 12022 O O . LYS A 1 95 ? -10.436 9.389 5.534 1.00 0.00 90 LYS A O 7
ATOM 12041 N N . LEU A 1 96 ? -8.826 10.427 4.356 1.00 0.00 91 LEU A N 7
ATOM 12042 C CA . LEU A 1 96 ? -8.417 9.223 3.648 1.00 0.00 91 LEU A CA 7
ATOM 12043 C C . LEU A 1 96 ? -7.703 8.253 4.591 1.00 0.00 91 LEU A C 7
ATOM 12044 O O . LEU A 1 96 ? -7.869 7.039 4.490 1.00 0.00 91 LEU A O 7
ATOM 12060 N N . LYS A 1 97 ? -6.899 8.804 5.501 1.00 0.00 92 LYS A N 7
ATOM 12061 C CA . LYS A 1 97 ? -6.154 7.982 6.453 1.00 0.00 92 LYS A CA 7
ATOM 12062 C C . LYS A 1 97 ? -7.095 7.046 7.203 1.00 0.00 92 LYS A C 7
ATOM 12063 O O . LYS A 1 97 ? -6.795 5.865 7.383 1.00 0.00 92 LYS A O 7
ATOM 12082 N N . LYS A 1 98 ? -8.228 7.578 7.645 1.00 0.00 93 LYS A N 7
ATOM 12083 C CA . LYS A 1 98 ? -9.193 6.772 8.380 1.00 0.00 93 LYS A CA 7
ATOM 12084 C C . LYS A 1 98 ? -9.709 5.636 7.505 1.00 0.00 93 LYS A C 7
ATOM 12085 O O . LYS A 1 98 ? -9.848 4.501 7.962 1.00 0.00 93 LYS A O 7
ATOM 12104 N N . ARG A 1 99 ? -9.995 5.947 6.244 1.00 0.00 94 ARG A N 7
ATOM 12105 C CA . ARG A 1 99 ? -10.499 4.943 5.317 1.00 0.00 94 ARG A CA 7
ATOM 12106 C C . ARG A 1 99 ? -9.454 3.857 5.071 1.00 0.00 94 ARG A C 7
ATOM 12107 O O . ARG A 1 99 ? -9.775 2.669 5.065 1.00 0.00 94 ARG A O 7
ATOM 12128 N N . LEU A 1 100 ? -8.206 4.270 4.872 1.00 0.00 95 LEU A N 7
ATOM 12129 C CA . LEU A 1 100 ? -7.126 3.319 4.625 1.00 0.00 95 LEU A CA 7
ATOM 12130 C C . LEU A 1 100 ? -6.908 2.413 5.834 1.00 0.00 95 LEU A C 7
ATOM 12131 O O . LEU A 1 100 ? -6.687 1.212 5.687 1.00 0.00 95 LEU A O 7
ATOM 12147 N N . GLN A 1 101 ? -6.966 2.997 7.027 1.00 0.00 96 GLN A N 7
ATOM 12148 C CA . GLN A 1 101 ? -6.768 2.228 8.251 1.00 0.00 96 GLN A CA 7
ATOM 12149 C C . GLN A 1 101 ? -7.740 1.053 8.303 1.00 0.00 96 GLN A C 7
ATOM 12150 O O . GLN A 1 101 ? -7.357 -0.068 8.637 1.00 0.00 96 GLN A O 7
ATOM 12164 N N . LEU A 1 102 ? -8.994 1.321 7.971 1.00 0.00 97 LEU A N 7
ATOM 12165 C CA . LEU A 1 102 ? -10.014 0.279 7.985 1.00 0.00 97 LEU A CA 7
ATOM 12166 C C . LEU A 1 102 ? -9.711 -0.789 6.939 1.00 0.00 97 LEU A C 7
ATOM 12167 O O . LEU A 1 102 ? -9.855 -1.982 7.198 1.00 0.00 97 LEU A O 7
ATOM 12183 N N . GLU A 1 103 ? -9.290 -0.351 5.757 1.00 0.00 98 GLU A N 7
ATOM 12184 C CA . GLU A 1 103 ? -8.974 -1.283 4.678 1.00 0.00 98 GLU A CA 7
ATOM 12185 C C . GLU A 1 103 ? -7.938 -2.301 5.126 1.00 0.00 98 GLU A C 7
ATOM 12186 O O . GLU A 1 103 ? -8.079 -3.498 4.870 1.00 0.00 98 GLU A O 7
ATOM 12198 N N . PHE A 1 104 ? -6.897 -1.825 5.790 1.00 0.00 99 PHE A N 7
ATOM 12199 C CA . PHE A 1 104 ? -5.844 -2.711 6.260 1.00 0.00 99 PHE A CA 7
ATOM 12200 C C . PHE A 1 104 ? -6.364 -3.630 7.361 1.00 0.00 99 PHE A C 7
ATOM 12201 O O . PHE A 1 104 ? -5.957 -4.787 7.458 1.00 0.00 99 PHE A O 7
ATOM 12218 N N . THR A 1 105 ? -7.267 -3.110 8.186 1.00 0.00 100 THR A N 7
ATOM 12219 C CA . THR A 1 105 ? -7.829 -3.900 9.279 1.00 0.00 100 THR A CA 7
ATOM 12220 C C . THR A 1 105 ? -8.545 -5.128 8.724 1.00 0.00 100 THR A C 7
ATOM 12221 O O . THR A 1 105 ? -8.393 -6.234 9.240 1.00 0.00 100 THR A O 7
ATOM 12232 N N . GLN A 1 106 ? -9.318 -4.924 7.670 1.00 0.00 101 GLN A N 7
ATOM 12233 C CA . GLN A 1 106 ? -10.047 -6.018 7.043 1.00 0.00 101 GLN A CA 7
ATOM 12234 C C . GLN A 1 106 ? -9.083 -6.971 6.339 1.00 0.00 101 GLN A C 7
ATOM 12235 O O . GLN A 1 106 ? -9.314 -8.179 6.291 1.00 0.00 101 GLN A O 7
ATOM 12249 N N . ALA A 1 107 ? -8.006 -6.415 5.784 1.00 0.00 102 ALA A N 7
ATOM 12250 C CA . ALA A 1 107 ? -7.016 -7.222 5.077 1.00 0.00 102 ALA A CA 7
ATOM 12251 C C . ALA A 1 107 ? -6.284 -8.167 6.030 1.00 0.00 102 ALA A C 7
ATOM 12252 O O . ALA A 1 107 ? -6.217 -9.372 5.790 1.00 0.00 102 ALA A O 7
ATOM 12259 N N . GLU A 1 108 ? -5.737 -7.617 7.115 1.00 0.00 103 GLU A N 7
ATOM 12260 C CA . GLU A 1 108 ? -5.020 -8.434 8.090 1.00 0.00 103 GLU A CA 7
ATOM 12261 C C . GLU A 1 108 ? -5.977 -9.408 8.773 1.00 0.00 103 GLU A C 7
ATOM 12262 O O . GLU A 1 108 ? -5.609 -10.537 9.088 1.00 0.00 103 GLU A O 7
ATOM 12274 N N . ARG A 1 109 ? -7.209 -8.967 8.991 1.00 0.00 104 ARG A N 7
ATOM 12275 C CA . ARG A 1 109 ? -8.211 -9.817 9.625 1.00 0.00 104 ARG A CA 7
ATOM 12276 C C . ARG A 1 109 ? -8.541 -11.011 8.733 1.00 0.00 104 ARG A C 7
ATOM 12277 O O . ARG A 1 109 ? -8.743 -12.124 9.218 1.00 0.00 104 ARG A O 7
ATOM 12298 N N . SER A 1 110 ? -8.588 -10.769 7.429 1.00 0.00 105 SER A N 7
ATOM 12299 C CA . SER A 1 110 ? -8.891 -11.826 6.467 1.00 0.00 105 SER A CA 7
ATOM 12300 C C . SER A 1 110 ? -7.804 -12.903 6.473 1.00 0.00 105 SER A C 7
ATOM 12301 O O . SER A 1 110 ? -8.077 -14.074 6.213 1.00 0.00 105 SER A O 7
ATOM 12309 N N . ILE A 1 111 ? -6.575 -12.499 6.770 1.00 0.00 106 ILE A N 7
ATOM 12310 C CA . ILE A 1 111 ? -5.457 -13.438 6.810 1.00 0.00 106 ILE A CA 7
ATOM 12311 C C . ILE A 1 111 ? -5.695 -14.494 7.890 1.00 0.00 106 ILE A C 7
ATOM 12312 O O . ILE A 1 111 ? -5.445 -15.681 7.674 1.00 0.00 106 ILE A O 7
ATOM 12328 N N . GLU A 1 112 ? -6.174 -14.056 9.050 1.00 0.00 107 GLU A N 7
ATOM 12329 C CA . GLU A 1 112 ? -6.432 -14.980 10.150 1.00 0.00 107 GLU A CA 7
ATOM 12330 C C . GLU A 1 112 ? -7.301 -16.143 9.684 1.00 0.00 107 GLU A C 7
ATOM 12331 O O . GLU A 1 112 ? -6.988 -17.305 9.942 1.00 0.00 107 GLU A O 7
ATOM 12343 N N . ARG A 1 113 ? -8.390 -15.826 8.989 1.00 0.00 108 ARG A N 7
ATOM 12344 C CA . ARG A 1 113 ? -9.293 -16.857 8.483 1.00 0.00 108 ARG A CA 7
ATOM 12345 C C . ARG A 1 113 ? -8.766 -17.435 7.174 1.00 0.00 108 ARG A C 7
ATOM 12346 O O . ARG A 1 113 ? -9.251 -18.460 6.697 1.00 0.00 108 ARG A O 7
ATOM 12367 N N . GLY A 1 114 ? -7.770 -16.769 6.600 1.00 0.00 109 GLY A N 7
ATOM 12368 C CA . GLY A 1 114 ? -7.183 -17.225 5.343 1.00 0.00 109 GLY A CA 7
ATOM 12369 C C . GLY A 1 114 ? -8.255 -17.430 4.275 1.00 0.00 109 GLY A C 7
ATOM 12370 O O . GLY A 1 114 ? -8.638 -18.560 3.976 1.00 0.00 109 GLY A O 7
ATOM 12374 N N . VAL A 1 115 ? -8.733 -16.328 3.708 1.00 0.00 110 VAL A N 7
ATOM 12375 C CA . VAL A 1 115 ? -9.761 -16.396 2.673 1.00 0.00 110 VAL A CA 7
ATOM 12376 C C . VAL A 1 115 ? -9.255 -17.171 1.461 1.00 0.00 110 VAL A C 7
ATOM 12377 O O . VAL A 1 115 ? -10.066 -17.809 0.808 1.00 0.00 110 VAL A O 7
ATOM 12391 N N . GLY A 1 1 ? 31.058 -13.013 7.093 1.00 0.00 -4 GLY A N 8
ATOM 12392 C CA . GLY A 1 1 ? 30.397 -12.279 5.974 1.00 0.00 -4 GLY A CA 8
ATOM 12393 C C . GLY A 1 1 ? 29.892 -10.928 6.474 1.00 0.00 -4 GLY A C 8
ATOM 12394 O O . GLY A 1 1 ? 29.836 -10.682 7.678 1.00 0.00 -4 GLY A O 8
ATOM 12400 N N . PRO A 1 2 ? 29.525 -10.056 5.571 1.00 0.00 -3 PRO A N 8
ATOM 12401 C CA . PRO A 1 2 ? 29.010 -8.698 5.918 1.00 0.00 -3 PRO A CA 8
ATOM 12402 C C . PRO A 1 2 ? 27.618 -8.759 6.543 1.00 0.00 -3 PRO A C 8
ATOM 12403 O O . PRO A 1 2 ? 26.861 -9.701 6.307 1.00 0.00 -3 PRO A O 8
ATOM 12414 N N . LEU A 1 3 ? 27.291 -7.749 7.349 1.00 0.00 -2 LEU A N 8
ATOM 12415 C CA . LEU A 1 3 ? 25.992 -7.692 8.017 1.00 0.00 -2 LEU A CA 8
ATOM 12416 C C . LEU A 1 3 ? 25.027 -6.830 7.212 1.00 0.00 -2 LEU A C 8
ATOM 12417 O O . LEU A 1 3 ? 25.386 -5.746 6.750 1.00 0.00 -2 LEU A O 8
ATOM 12433 N N . GLY A 1 4 ? 23.804 -7.319 7.044 1.00 0.00 -1 GLY A N 8
ATOM 12434 C CA . GLY A 1 4 ? 22.796 -6.587 6.288 1.00 0.00 -1 GLY A CA 8
ATOM 12435 C C . GLY A 1 4 ? 23.068 -6.678 4.789 1.00 0.00 -1 GLY A C 8
ATOM 12436 O O . GLY A 1 4 ? 23.511 -5.710 4.169 1.00 0.00 -1 GLY A O 8
ATOM 12440 N N . SER A 1 5 ? 22.803 -7.846 4.213 1.00 0.00 0 SER A N 8
ATOM 12441 C CA . SER A 1 5 ? 23.023 -8.052 2.785 1.00 0.00 0 SER A CA 8
ATOM 12442 C C . SER A 1 5 ? 22.091 -7.163 1.965 1.00 0.00 0 SER A C 8
ATOM 12443 O O . SER A 1 5 ? 20.959 -6.894 2.369 1.00 0.00 0 SER A O 8
ATOM 12451 N N . CYS A 1 6 ? 22.576 -6.710 0.812 1.00 0.00 1 CYS A N 8
ATOM 12452 C CA . CYS A 1 6 ? 21.779 -5.854 -0.061 1.00 0.00 1 CYS A CA 8
ATOM 12453 C C . CYS A 1 6 ? 20.533 -6.591 -0.548 1.00 0.00 1 CYS A C 8
ATOM 12454 O O . CYS A 1 6 ? 19.475 -5.991 -0.727 1.00 0.00 1 CYS A O 8
ATOM 12462 N N . ASP A 1 7 ? 20.669 -7.897 -0.758 1.00 0.00 2 ASP A N 8
ATOM 12463 C CA . ASP A 1 7 ? 19.547 -8.706 -1.225 1.00 0.00 2 ASP A CA 8
ATOM 12464 C C . ASP A 1 7 ? 18.582 -8.999 -0.081 1.00 0.00 2 ASP A C 8
ATOM 12465 O O . ASP A 1 7 ? 18.726 -9.997 0.628 1.00 0.00 2 ASP A O 8
ATOM 12474 N N . SER A 1 8 ? 17.596 -8.119 0.095 1.00 0.00 3 SER A N 8
ATOM 12475 C CA . SER A 1 8 ? 16.601 -8.284 1.156 1.00 0.00 3 SER A CA 8
ATOM 12476 C C . SER A 1 8 ? 15.207 -7.927 0.643 1.00 0.00 3 SER A C 8
ATOM 12477 O O . SER A 1 8 ? 14.201 -8.389 1.179 1.00 0.00 3 SER A O 8
ATOM 12485 N N . GLY A 1 9 ? 15.156 -7.098 -0.396 1.00 0.00 4 GLY A N 8
ATOM 12486 C CA . GLY A 1 9 ? 13.880 -6.686 -0.967 1.00 0.00 4 GLY A CA 8
ATOM 12487 C C . GLY A 1 9 ? 13.194 -5.653 -0.078 1.00 0.00 4 GLY A C 8
ATOM 12488 O O . GLY A 1 9 ? 13.777 -5.175 0.895 1.00 0.00 4 GLY A O 8
ATOM 12492 N N . THR A 1 10 ? 11.954 -5.312 -0.418 1.00 0.00 5 THR A N 8
ATOM 12493 C CA . THR A 1 10 ? 11.201 -4.333 0.358 1.00 0.00 5 THR A CA 8
ATOM 12494 C C . THR A 1 10 ? 10.897 -4.874 1.752 1.00 0.00 5 THR A C 8
ATOM 12495 O O . THR A 1 10 ? 10.867 -4.123 2.728 1.00 0.00 5 THR A O 8
ATOM 12506 N N . GLY A 1 11 ? 10.672 -6.181 1.837 1.00 0.00 6 GLY A N 8
ATOM 12507 C CA . GLY A 1 11 ? 10.368 -6.821 3.117 1.00 0.00 6 GLY A CA 8
ATOM 12508 C C . GLY A 1 11 ? 9.594 -8.121 2.914 1.00 0.00 6 GLY A C 8
ATOM 12509 O O . GLY A 1 11 ? 9.573 -8.985 3.791 1.00 0.00 6 GLY A O 8
ATOM 12513 N N . LEU A 1 12 ? 8.960 -8.253 1.756 1.00 0.00 7 LEU A N 8
ATOM 12514 C CA . LEU A 1 12 ? 8.189 -9.451 1.450 1.00 0.00 7 LEU A CA 8
ATOM 12515 C C . LEU A 1 12 ? 9.124 -10.635 1.234 1.00 0.00 7 LEU A C 8
ATOM 12516 O O . LEU A 1 12 ? 10.238 -10.470 0.737 1.00 0.00 7 LEU A O 8
ATOM 12532 N N . THR A 1 13 ? 8.664 -11.831 1.608 1.00 0.00 8 THR A N 8
ATOM 12533 C CA . THR A 1 13 ? 9.469 -13.049 1.449 1.00 0.00 8 THR A CA 8
ATOM 12534 C C . THR A 1 13 ? 8.810 -14.004 0.449 1.00 0.00 8 THR A C 8
ATOM 12535 O O . THR A 1 13 ? 9.462 -14.901 -0.086 1.00 0.00 8 THR A O 8
ATOM 12546 N N . GLY A 1 14 ? 7.510 -13.800 0.187 1.00 0.00 9 GLY A N 8
ATOM 12547 C CA . GLY A 1 14 ? 6.771 -14.645 -0.761 1.00 0.00 9 GLY A CA 8
ATOM 12548 C C . GLY A 1 14 ? 5.587 -15.326 -0.079 1.00 0.00 9 GLY A C 8
ATOM 12549 O O . GLY A 1 14 ? 4.824 -16.052 -0.720 1.00 0.00 9 GLY A O 8
ATOM 12553 N N . ASN A 1 15 ? 5.427 -15.085 1.221 1.00 0.00 10 ASN A N 8
ATOM 12554 C CA . ASN A 1 15 ? 4.319 -15.678 1.976 1.00 0.00 10 ASN A CA 8
ATOM 12555 C C . ASN A 1 15 ? 3.126 -14.728 1.994 1.00 0.00 10 ASN A C 8
ATOM 12556 O O . ASN A 1 15 ? 3.164 -13.681 2.627 1.00 0.00 10 ASN A O 8
ATOM 12567 N N . TYR A 1 16 ? 2.070 -15.092 1.289 1.00 0.00 11 TYR A N 8
ATOM 12568 C CA . TYR A 1 16 ? 0.889 -14.246 1.230 1.00 0.00 11 TYR A CA 8
ATOM 12569 C C . TYR A 1 16 ? 0.350 -13.955 2.632 1.00 0.00 11 TYR A C 8
ATOM 12570 O O . TYR A 1 16 ? -0.357 -12.969 2.840 1.00 0.00 11 TYR A O 8
ATOM 12588 N N . SER A 1 17 ? 0.669 -14.826 3.583 1.00 0.00 12 SER A N 8
ATOM 12589 C CA . SER A 1 17 ? 0.193 -14.656 4.951 1.00 0.00 12 SER A CA 8
ATOM 12590 C C . SER A 1 17 ? 0.871 -13.478 5.654 1.00 0.00 12 SER A C 8
ATOM 12591 O O . SER A 1 17 ? 0.208 -12.537 6.091 1.00 0.00 12 SER A O 8
ATOM 12599 N N . GLN A 1 18 ? 2.196 -13.5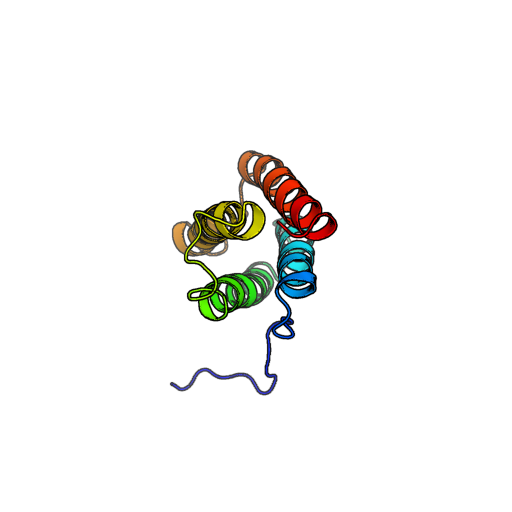44 5.762 1.00 0.00 13 GLN A N 8
ATOM 12600 C CA . GLN A 1 18 ? 2.970 -12.488 6.416 1.00 0.00 13 GLN A CA 8
ATOM 12601 C C . GLN A 1 18 ? 3.110 -11.269 5.516 1.00 0.00 13 GLN A C 8
ATOM 12602 O O . GLN A 1 18 ? 3.210 -10.144 5.997 1.00 0.00 13 GLN A O 8
ATOM 12616 N N . ASP A 1 19 ? 3.153 -11.507 4.210 1.00 0.00 14 ASP A N 8
ATOM 12617 C CA . ASP A 1 19 ? 3.322 -10.420 3.256 1.00 0.00 14 ASP A CA 8
ATOM 12618 C C . ASP A 1 19 ? 2.236 -9.374 3.440 1.00 0.00 14 ASP A C 8
ATOM 12619 O O . ASP A 1 19 ? 2.515 -8.178 3.428 1.00 0.00 14 ASP A O 8
ATOM 12628 N N . THR A 1 20 ? 1.004 -9.827 3.624 1.00 0.00 15 THR A N 8
ATOM 12629 C CA . THR A 1 20 ? -0.103 -8.906 3.827 1.00 0.00 15 THR A CA 8
ATOM 12630 C C . THR A 1 20 ? 0.158 -8.052 5.060 1.00 0.00 15 THR A C 8
ATOM 12631 O O . THR A 1 20 ? -0.026 -6.838 5.040 1.00 0.00 15 THR A O 8
ATOM 12642 N N . LEU A 1 21 ? 0.595 -8.692 6.132 1.00 0.00 16 LEU A N 8
ATOM 12643 C CA . LEU A 1 21 ? 0.896 -7.971 7.361 1.00 0.00 16 LEU A CA 8
ATOM 12644 C C . LEU A 1 21 ? 2.077 -7.022 7.157 1.00 0.00 16 LEU A C 8
ATOM 12645 O O . LEU A 1 21 ? 2.085 -5.915 7.689 1.00 0.00 16 LEU A O 8
ATOM 12661 N N . THR A 1 22 ? 3.091 -7.476 6.422 1.00 0.00 17 THR A N 8
ATOM 12662 C CA . THR A 1 22 ? 4.288 -6.667 6.204 1.00 0.00 17 THR A CA 8
ATOM 12663 C C . THR A 1 22 ? 3.952 -5.352 5.515 1.00 0.00 17 THR A C 8
ATOM 12664 O O . THR A 1 22 ? 4.337 -4.280 5.985 1.00 0.00 17 THR A O 8
ATOM 12675 N N . VAL A 1 23 ? 3.230 -5.436 4.406 1.00 0.00 18 VAL A N 8
ATOM 12676 C CA . VAL A 1 23 ? 2.851 -4.237 3.672 1.00 0.00 18 VAL A CA 8
ATOM 12677 C C . VAL A 1 23 ? 1.896 -3.386 4.505 1.00 0.00 18 VAL A C 8
ATOM 12678 O O . VAL A 1 23 ? 2.008 -2.160 4.532 1.00 0.00 18 VAL A O 8
ATOM 12691 N N . ILE A 1 24 ? 0.965 -4.041 5.200 1.00 0.00 19 ILE A N 8
ATOM 12692 C CA . ILE A 1 24 ? 0.014 -3.327 6.041 1.00 0.00 19 ILE A CA 8
ATOM 12693 C C . ILE A 1 24 ? 0.735 -2.579 7.158 1.00 0.00 19 ILE A C 8
ATOM 12694 O O . ILE A 1 24 ? 0.469 -1.402 7.401 1.00 0.00 19 ILE A O 8
ATOM 12710 N N . ALA A 1 25 ? 1.637 -3.267 7.837 1.00 0.00 20 ALA A N 8
ATOM 12711 C CA . ALA A 1 25 ? 2.371 -2.649 8.928 1.00 0.00 20 ALA A CA 8
ATOM 12712 C C . ALA A 1 25 ? 3.163 -1.450 8.424 1.00 0.00 20 ALA A C 8
ATOM 12713 O O . ALA A 1 25 ? 3.244 -0.427 9.098 1.00 0.00 20 ALA A O 8
ATOM 12720 N N . THR A 1 26 ? 3.741 -1.584 7.235 1.00 0.00 21 THR A N 8
ATOM 12721 C CA . THR A 1 26 ? 4.518 -0.502 6.644 1.00 0.00 21 THR A CA 8
ATOM 12722 C C . THR A 1 26 ? 3.611 0.665 6.253 1.00 0.00 21 THR A C 8
ATOM 12723 O O . THR A 1 26 ? 3.930 1.826 6.505 1.00 0.00 21 THR A O 8
ATOM 12734 N N . LEU A 1 27 ? 2.485 0.355 5.619 1.00 0.00 22 LEU A N 8
ATOM 12735 C CA . LEU A 1 27 ? 1.557 1.396 5.200 1.00 0.00 22 LEU A CA 8
ATOM 12736 C C . LEU A 1 27 ? 0.923 2.095 6.396 1.00 0.00 22 LEU A C 8
ATOM 12737 O O . LEU A 1 27 ? 0.806 3.316 6.411 1.00 0.00 22 LEU A O 8
ATOM 12753 N N . ARG A 1 28 ? 0.509 1.319 7.393 1.00 0.00 23 ARG A N 8
ATOM 12754 C CA . ARG A 1 28 ? -0.121 1.902 8.573 1.00 0.00 23 ARG A CA 8
ATOM 12755 C C . ARG A 1 28 ? 0.794 2.923 9.245 1.00 0.00 23 ARG A C 8
ATOM 12756 O O . ARG A 1 28 ? 0.376 4.045 9.524 1.00 0.00 23 ARG A O 8
ATOM 12777 N N . GLU A 1 29 ? 2.036 2.536 9.503 1.00 0.00 24 GLU A N 8
ATOM 12778 C CA . GLU A 1 29 ? 2.979 3.441 10.148 1.00 0.00 24 GLU A CA 8
ATOM 12779 C C . GLU A 1 29 ? 3.367 4.582 9.209 1.00 0.00 24 GLU A C 8
ATOM 12780 O O . GLU A 1 29 ? 3.593 5.710 9.648 1.00 0.00 24 GLU A O 8
ATOM 12792 N N . ALA A 1 30 ? 3.455 4.275 7.919 1.00 0.00 25 ALA A N 8
ATOM 12793 C CA . ALA A 1 30 ? 3.836 5.277 6.928 1.00 0.00 25 ALA A CA 8
ATOM 12794 C C . ALA A 1 30 ? 2.860 6.448 6.914 1.00 0.00 25 ALA A C 8
ATOM 12795 O O . ALA A 1 30 ? 3.272 7.607 6.961 1.00 0.00 25 ALA A O 8
ATOM 12802 N N . ILE A 1 31 ? 1.567 6.146 6.841 1.00 0.00 26 ILE A N 8
ATOM 12803 C CA . ILE A 1 31 ? 0.549 7.191 6.807 1.00 0.00 26 ILE A CA 8
ATOM 12804 C C . ILE A 1 31 ? 0.299 7.752 8.198 1.00 0.00 26 ILE A C 8
ATOM 12805 O O . ILE A 1 31 ? -0.393 8.762 8.355 1.00 0.00 26 ILE A O 8
ATOM 12821 N N . ASP A 1 32 ? 0.854 7.090 9.210 1.00 0.00 27 ASP A N 8
ATOM 12822 C CA . ASP A 1 32 ? 0.679 7.527 10.598 1.00 0.00 27 ASP A CA 8
ATOM 12823 C C . ASP A 1 32 ? 1.929 8.239 11.105 1.00 0.00 27 ASP A C 8
ATOM 12824 O O . ASP A 1 32 ? 2.043 8.533 12.294 1.00 0.00 27 ASP A O 8
ATOM 12833 N N . LEU A 1 33 ? 2.870 8.500 10.202 1.00 0.00 28 LEU A N 8
ATOM 12834 C CA . LEU A 1 33 ? 4.117 9.166 10.578 1.00 0.00 28 LEU A CA 8
ATOM 12835 C C . LEU A 1 33 ? 3.935 10.691 10.576 1.00 0.00 28 LEU A C 8
ATOM 12836 O O . LEU A 1 33 ? 3.196 11.220 9.743 1.00 0.00 28 LEU A O 8
ATOM 12852 N N . PRO A 1 34 ? 4.586 11.409 11.472 1.00 0.00 29 PRO A N 8
ATOM 12853 C CA . PRO A 1 34 ? 4.479 12.904 11.524 1.00 0.00 29 PRO A CA 8
ATOM 12854 C C . PRO A 1 34 ? 5.219 13.582 10.365 1.00 0.00 29 PRO A C 8
ATOM 12855 O O . PRO A 1 34 ? 6.350 13.228 10.051 1.00 0.00 29 PRO A O 8
ATOM 12866 N N . GLN A 1 35 ? 4.578 14.570 9.749 1.00 0.00 30 GLN A N 8
ATOM 12867 C CA . GLN A 1 35 ? 5.191 15.291 8.636 1.00 0.00 30 GLN A CA 8
ATOM 12868 C C . GLN A 1 35 ? 6.543 15.861 9.044 1.00 0.00 30 GLN A C 8
ATOM 12869 O O . GLN A 1 35 ? 7.294 16.368 8.209 1.00 0.00 30 GLN A O 8
ATOM 12883 N N . ASP A 1 36 ? 6.847 15.773 10.334 1.00 0.00 31 ASP A N 8
ATOM 12884 C CA . ASP A 1 36 ? 8.116 16.276 10.848 1.00 0.00 31 ASP A CA 8
ATOM 12885 C C . ASP A 1 36 ? 9.204 15.216 10.714 1.00 0.00 31 ASP A C 8
ATOM 12886 O O . ASP A 1 36 ? 10.377 15.490 10.959 1.00 0.00 31 ASP A O 8
ATOM 12895 N N . ALA A 1 37 ? 8.812 14.001 10.337 1.00 0.00 32 ALA A N 8
ATOM 12896 C CA . ALA A 1 37 ? 9.780 12.914 10.193 1.00 0.00 32 ALA A CA 8
ATOM 12897 C C . ALA A 1 37 ? 10.569 13.051 8.879 1.00 0.00 32 ALA A C 8
ATOM 12898 O O . ALA A 1 37 ? 9.964 13.207 7.817 1.00 0.00 32 ALA A O 8
ATOM 12905 N N . PRO A 1 38 ? 11.890 12.990 8.911 1.00 0.00 33 PRO A N 8
ATOM 12906 C CA . PRO A 1 38 ? 12.722 13.100 7.672 1.00 0.00 33 PRO A CA 8
ATOM 12907 C C . PRO A 1 38 ? 12.673 11.824 6.825 1.00 0.00 33 PRO A C 8
ATOM 12908 O O . PRO A 1 38 ? 13.117 11.814 5.676 1.00 0.00 33 PRO A O 8
ATOM 12919 N N . ASN A 1 39 ? 12.133 10.752 7.401 1.00 0.00 34 ASN A N 8
ATOM 12920 C CA . ASN A 1 39 ? 12.034 9.474 6.693 1.00 0.00 34 ASN A CA 8
ATOM 12921 C C . ASN A 1 39 ? 10.749 9.406 5.884 1.00 0.00 34 ASN A C 8
ATOM 12922 O O . ASN A 1 39 ? 10.385 8.348 5.383 1.00 0.00 34 ASN A O 8
ATOM 12933 N N . ARG A 1 40 ? 10.064 10.534 5.765 1.00 0.00 35 ARG A N 8
ATOM 12934 C CA . ARG A 1 40 ? 8.817 10.576 5.013 1.00 0.00 35 ARG A CA 8
ATOM 12935 C C . ARG A 1 40 ? 9.085 10.306 3.538 1.00 0.00 35 ARG A C 8
ATOM 12936 O O . ARG A 1 40 ? 8.331 9.602 2.877 1.00 0.00 35 ARG A O 8
ATOM 12957 N N . GLN A 1 41 ? 10.158 10.883 3.016 1.00 0.00 36 GLN A N 8
ATOM 12958 C CA . GLN A 1 41 ? 10.500 10.685 1.616 1.00 0.00 36 GLN A CA 8
ATOM 12959 C C . GLN A 1 41 ? 11.065 9.282 1.392 1.00 0.00 36 GLN A C 8
ATOM 12960 O O . GLN A 1 41 ? 10.760 8.632 0.392 1.00 0.00 36 GLN A O 8
ATOM 12974 N N . GLU A 1 42 ? 11.903 8.828 2.324 1.00 0.00 37 GLU A N 8
ATOM 12975 C CA . GLU A 1 42 ? 12.523 7.507 2.210 1.00 0.00 37 GLU A CA 8
ATOM 12976 C C . GLU A 1 42 ? 11.497 6.390 2.395 1.00 0.00 37 GLU A C 8
ATOM 12977 O O . GLU A 1 42 ? 11.473 5.428 1.627 1.00 0.00 37 GLU A O 8
ATOM 12989 N N . VAL A 1 43 ? 10.666 6.516 3.421 1.00 0.00 38 VAL A N 8
ATOM 12990 C CA . VAL A 1 43 ? 9.655 5.504 3.708 1.00 0.00 38 VAL A CA 8
ATOM 12991 C C . VAL A 1 43 ? 8.666 5.399 2.552 1.00 0.00 38 VAL A C 8
ATOM 12992 O O . VAL A 1 43 ? 8.150 4.321 2.257 1.00 0.00 38 VAL A O 8
ATOM 13005 N N . GLN A 1 44 ? 8.410 6.530 1.900 1.00 0.00 39 GLN A N 8
ATOM 13006 C CA . GLN A 1 44 ? 7.480 6.559 0.773 1.00 0.00 39 GLN A CA 8
ATOM 13007 C C . GLN A 1 44 ? 7.908 5.549 -0.288 1.00 0.00 39 GLN A C 8
ATOM 13008 O O . GLN A 1 44 ? 7.088 4.776 -0.785 1.00 0.00 39 GLN A O 8
ATOM 13022 N N . ASP A 1 45 ? 9.187 5.551 -0.625 1.00 0.00 40 ASP A N 8
ATOM 13023 C CA . ASP A 1 45 ? 9.693 4.619 -1.621 1.00 0.00 40 ASP A CA 8
ATOM 13024 C C . ASP A 1 45 ? 9.519 3.184 -1.134 1.00 0.00 40 ASP A C 8
ATOM 13025 O O . ASP A 1 45 ? 9.184 2.292 -1.913 1.00 0.00 40 ASP A O 8
ATOM 13034 N N . THR A 1 46 ? 9.746 2.967 0.156 1.00 0.00 41 THR A N 8
ATOM 13035 C CA . THR A 1 46 ? 9.607 1.633 0.728 1.00 0.00 41 THR A CA 8
ATOM 13036 C C . THR A 1 46 ? 8.170 1.136 0.597 1.00 0.00 41 THR A C 8
ATOM 13037 O O . THR A 1 46 ? 7.932 0.000 0.186 1.00 0.00 41 THR A O 8
ATOM 13048 N N . ALA A 1 47 ? 7.215 1.992 0.949 1.00 0.00 42 ALA A N 8
ATOM 13049 C CA . ALA A 1 47 ? 5.808 1.624 0.863 1.00 0.00 42 ALA A CA 8
ATOM 13050 C C . ALA A 1 47 ? 5.434 1.309 -0.580 1.00 0.00 42 ALA A C 8
ATOM 13051 O O . ALA A 1 47 ? 4.812 0.283 -0.862 1.00 0.00 42 ALA A O 8
ATOM 13058 N N . ARG A 1 48 ? 5.818 2.194 -1.489 1.00 0.00 43 ARG A N 8
ATOM 13059 C CA . ARG A 1 48 ? 5.520 1.993 -2.898 1.00 0.00 43 ARG A CA 8
ATOM 13060 C C . ARG A 1 48 ? 6.041 0.636 -3.349 1.00 0.00 43 ARG A C 8
ATOM 13061 O O . ARG A 1 48 ? 5.362 -0.089 -4.075 1.00 0.00 43 ARG A O 8
ATOM 13082 N N . GLY A 1 49 ? 7.246 0.292 -2.910 1.00 0.00 44 GLY A N 8
ATOM 13083 C CA . GLY A 1 49 ? 7.835 -0.988 -3.278 1.00 0.00 44 GLY A CA 8
ATOM 13084 C C . GLY A 1 49 ? 6.982 -2.142 -2.764 1.00 0.00 44 GLY A C 8
ATOM 13085 O O . GLY A 1 49 ? 6.752 -3.116 -3.477 1.00 0.00 44 GLY A O 8
ATOM 13089 N N . GLN A 1 50 ? 6.510 -2.023 -1.527 1.00 0.00 45 GLN A N 8
ATOM 13090 C CA . GLN A 1 50 ? 5.677 -3.065 -0.938 1.00 0.00 45 GLN A CA 8
ATOM 13091 C C . GLN A 1 50 ? 4.377 -3.213 -1.721 1.00 0.00 45 GLN A C 8
ATOM 13092 O O . GLN A 1 50 ? 3.909 -4.326 -1.957 1.00 0.00 45 GLN A O 8
ATOM 13106 N N . ILE A 1 51 ? 3.794 -2.085 -2.114 1.00 0.00 46 ILE A N 8
ATOM 13107 C CA . ILE A 1 51 ? 2.546 -2.110 -2.863 1.00 0.00 46 ILE A CA 8
ATOM 13108 C C . ILE A 1 51 ? 2.717 -2.836 -4.191 1.00 0.00 46 ILE A C 8
ATOM 13109 O O . ILE A 1 51 ? 1.983 -3.772 -4.492 1.00 0.00 46 ILE A O 8
ATOM 13125 N N . ASN A 1 52 ? 3.683 -2.389 -4.984 1.00 0.00 47 ASN A N 8
ATOM 13126 C CA . ASN A 1 52 ? 3.918 -2.997 -6.286 1.00 0.00 47 ASN A CA 8
ATOM 13127 C C . ASN A 1 52 ? 4.367 -4.444 -6.139 1.00 0.00 47 ASN A C 8
ATOM 13128 O O . ASN A 1 52 ? 3.894 -5.319 -6.854 1.00 0.00 47 ASN A O 8
ATOM 13139 N N . ASP A 1 53 ? 5.283 -4.681 -5.212 1.00 0.00 48 ASP A N 8
ATOM 13140 C CA . ASP A 1 53 ? 5.805 -6.024 -4.986 1.00 0.00 48 ASP A CA 8
ATOM 13141 C C . ASP A 1 53 ? 4.715 -6.976 -4.501 1.00 0.00 48 ASP A C 8
ATOM 13142 O O . ASP A 1 53 ? 4.702 -8.149 -4.867 1.00 0.00 48 ASP A O 8
ATOM 13151 N N . TYR A 1 54 ? 3.816 -6.470 -3.661 1.00 0.00 49 TYR A N 8
ATOM 13152 C CA . TYR A 1 54 ? 2.740 -7.293 -3.115 1.00 0.00 49 TYR A CA 8
ATOM 13153 C C . TYR A 1 54 ? 1.857 -7.863 -4.223 1.00 0.00 49 TYR A C 8
ATOM 13154 O O . TYR A 1 54 ? 1.723 -9.072 -4.363 1.00 0.00 49 TYR A O 8
ATOM 13172 N N . ILE A 1 55 ? 1.252 -6.983 -5.002 1.00 0.00 50 ILE A N 8
ATOM 13173 C CA . ILE A 1 55 ? 0.373 -7.417 -6.087 1.00 0.00 50 ILE A CA 8
ATOM 13174 C C . ILE A 1 55 ? 1.174 -8.057 -7.226 1.00 0.00 50 ILE A C 8
ATOM 13175 O O . ILE A 1 55 ? 0.722 -9.022 -7.836 1.00 0.00 50 ILE A O 8
ATOM 13191 N N . SER A 1 56 ? 2.343 -7.500 -7.523 1.00 0.00 51 SER A N 8
ATOM 13192 C CA . SER A 1 56 ? 3.168 -8.012 -8.617 1.00 0.00 51 SER A CA 8
ATOM 13193 C C . SER A 1 56 ? 3.459 -9.504 -8.465 1.00 0.00 51 SER A C 8
ATOM 13194 O O . SER A 1 56 ? 3.253 -10.280 -9.397 1.00 0.00 51 SER A O 8
ATOM 13202 N N . ARG A 1 57 ? 3.938 -9.899 -7.292 1.00 0.00 52 ARG A N 8
ATOM 13203 C CA . ARG A 1 57 ? 4.254 -11.300 -7.051 1.00 0.00 52 ARG A CA 8
ATOM 13204 C C . ARG A 1 57 ? 2.980 -12.127 -6.933 1.00 0.00 52 ARG A C 8
ATOM 13205 O O . ARG A 1 57 ? 2.905 -13.252 -7.431 1.00 0.00 52 ARG A O 8
ATOM 13226 N N . TYR A 1 58 ? 1.982 -11.558 -6.259 1.00 0.00 53 TYR A N 8
ATOM 13227 C CA . TYR A 1 58 ? 0.705 -12.240 -6.055 1.00 0.00 53 TYR A CA 8
ATOM 13228 C C . TYR A 1 58 ? -0.291 -11.876 -7.155 1.00 0.00 53 TYR A C 8
ATOM 13229 O O . TYR A 1 58 ? -1.500 -12.055 -6.996 1.00 0.00 53 TYR A O 8
ATOM 13247 N N . ARG A 1 59 ? 0.223 -11.370 -8.271 1.00 0.00 54 ARG A N 8
ATOM 13248 C CA . ARG A 1 59 ? -0.631 -10.996 -9.394 1.00 0.00 54 ARG A CA 8
ATOM 13249 C C . ARG A 1 59 ? -1.324 -12.228 -9.972 1.00 0.00 54 ARG A C 8
ATOM 13250 O O . ARG A 1 59 ? -2.521 -12.203 -10.263 1.00 0.00 54 ARG A O 8
ATOM 13271 N N . ARG A 1 60 ? -0.552 -13.300 -10.150 1.00 0.00 55 ARG A N 8
ATOM 13272 C CA . ARG A 1 60 ? -1.079 -14.543 -10.713 1.00 0.00 55 ARG A CA 8
ATOM 13273 C C . ARG A 1 60 ? -1.709 -15.408 -9.629 1.00 0.00 55 ARG A C 8
ATOM 13274 O O . ARG A 1 60 ? -2.178 -16.513 -9.900 1.00 0.00 55 ARG A O 8
ATOM 13295 N N . LYS A 1 61 ? -1.712 -14.902 -8.403 1.00 0.00 56 LYS A N 8
ATOM 13296 C CA . LYS A 1 61 ? -2.285 -15.644 -7.287 1.00 0.00 56 LYS A CA 8
ATOM 13297 C C . LYS A 1 61 ? -3.750 -15.965 -7.556 1.00 0.00 56 LYS A C 8
ATOM 13298 O O . LYS A 1 61 ? -4.194 -17.095 -7.353 1.00 0.00 56 LYS A O 8
ATOM 13317 N N . GLY A 1 62 ? -4.497 -14.968 -8.010 1.00 0.00 57 GLY A N 8
ATOM 13318 C CA . GLY A 1 62 ? -5.913 -15.162 -8.297 1.00 0.00 57 GLY A CA 8
ATOM 13319 C C . GLY A 1 62 ? -6.493 -13.955 -9.019 1.00 0.00 57 GLY A C 8
ATOM 13320 O O . GLY A 1 62 ? -7.671 -13.939 -9.377 1.00 0.00 57 GLY A O 8
ATOM 13324 N N . ASP A 1 63 ? -5.662 -12.943 -9.227 1.00 0.00 58 ASP A N 8
ATOM 13325 C CA . ASP A 1 63 ? -6.112 -11.734 -9.902 1.00 0.00 58 ASP A CA 8
ATOM 13326 C C . ASP A 1 63 ? -7.398 -11.225 -9.261 1.00 0.00 58 ASP A C 8
ATOM 13327 O O . ASP A 1 63 ? -8.184 -10.527 -9.902 1.00 0.00 58 ASP A O 8
ATOM 13336 N N . ALA A 1 64 ? -7.607 -11.579 -7.995 1.00 0.00 59 ALA A N 8
ATOM 13337 C CA . ALA A 1 64 ? -8.804 -11.150 -7.279 1.00 0.00 59 ALA A CA 8
ATOM 13338 C C . ALA A 1 64 ? -10.014 -11.969 -7.728 1.00 0.00 59 ALA A C 8
ATOM 13339 O O . ALA A 1 64 ? -9.955 -12.689 -8.727 1.00 0.00 59 ALA A O 8
ATOM 13346 N N . GLY A 1 65 ? -11.111 -11.853 -6.981 1.00 0.00 60 GLY A N 8
ATOM 13347 C CA . GLY A 1 65 ? -12.339 -12.586 -7.299 1.00 0.00 60 GLY A CA 8
ATOM 13348 C C . GLY A 1 65 ? -12.460 -13.847 -6.451 1.00 0.00 60 GLY A C 8
ATOM 13349 O O . GLY A 1 65 ? -13.421 -14.606 -6.584 1.00 0.00 60 GLY A O 8
ATOM 13353 N N . GLY A 1 66 ? -11.481 -14.067 -5.576 1.00 0.00 61 GLY A N 8
ATOM 13354 C CA . GLY A 1 66 ? -11.483 -15.243 -4.703 1.00 0.00 61 GLY A CA 8
ATOM 13355 C C . GLY A 1 66 ? -11.079 -14.870 -3.281 1.00 0.00 61 GLY A C 8
ATOM 13356 O O . GLY A 1 66 ? -11.649 -15.373 -2.311 1.00 0.00 61 GLY A O 8
ATOM 13360 N N . LEU A 1 67 ? -10.092 -13.986 -3.162 1.00 0.00 62 LEU A N 8
ATOM 13361 C CA . LEU A 1 67 ? -9.609 -13.550 -1.852 1.00 0.00 62 LEU A CA 8
ATOM 13362 C C . LEU A 1 67 ? -10.042 -12.114 -1.576 1.00 0.00 62 LEU A C 8
ATOM 13363 O O . LEU A 1 67 ? -9.756 -11.204 -2.355 1.00 0.00 62 LEU A O 8
ATOM 13379 N N . LYS A 1 68 ? -10.724 -11.922 -0.456 1.00 0.00 63 LYS A N 8
ATOM 13380 C CA . LYS A 1 68 ? -11.187 -10.598 -0.070 1.00 0.00 63 LYS A CA 8
ATOM 13381 C C . LYS A 1 68 ? -10.004 -9.683 0.214 1.00 0.00 63 LYS A C 8
ATOM 13382 O O . LYS A 1 68 ? -9.998 -8.524 -0.188 1.00 0.00 63 LYS A O 8
ATOM 13401 N N . SER A 1 69 ? -9.003 -10.212 0.910 1.00 0.00 64 SER A N 8
ATOM 13402 C CA . SER A 1 69 ? -7.822 -9.424 1.235 1.00 0.00 64 SER A CA 8
ATOM 13403 C C . SER A 1 69 ? -7.104 -8.976 -0.031 1.00 0.00 64 SER A C 8
ATOM 13404 O O . SER A 1 69 ? -6.735 -7.815 -0.164 1.00 0.00 64 SER A O 8
ATOM 13412 N N . PHE A 1 70 ? -6.897 -9.904 -0.953 1.00 0.00 65 PHE A N 8
ATOM 13413 C CA . PHE A 1 70 ? -6.202 -9.579 -2.193 1.00 0.00 65 PHE A CA 8
ATOM 13414 C C . PHE A 1 70 ? -6.989 -8.558 -3.008 1.00 0.00 65 PHE A C 8
ATOM 13415 O O . PHE A 1 70 ? -6.432 -7.565 -3.472 1.00 0.00 65 PHE A O 8
ATOM 13432 N N . THR A 1 71 ? -8.281 -8.806 -3.179 1.00 0.00 66 THR A N 8
ATOM 13433 C CA . THR A 1 71 ? -9.123 -7.894 -3.943 1.00 0.00 66 THR A CA 8
ATOM 13434 C C . THR A 1 71 ? -9.218 -6.533 -3.259 1.00 0.00 66 THR A C 8
ATOM 13435 O O . THR A 1 71 ? -9.077 -5.492 -3.899 1.00 0.00 66 THR A O 8
ATOM 13446 N N . THR A 1 72 ? -9.460 -6.555 -1.954 1.00 0.00 67 THR A N 8
ATOM 13447 C CA . THR A 1 72 ? -9.580 -5.325 -1.182 1.00 0.00 67 THR A CA 8
ATOM 13448 C C . THR A 1 72 ? -8.270 -4.549 -1.195 1.00 0.00 67 THR A C 8
ATOM 13449 O O . THR A 1 72 ? -8.254 -3.342 -1.429 1.00 0.00 67 THR A O 8
ATOM 13460 N N . MET A 1 73 ? -7.173 -5.249 -0.934 1.00 0.00 68 MET A N 8
ATOM 13461 C CA . MET A 1 73 ? -5.867 -4.611 -0.908 1.00 0.00 68 MET A CA 8
ATOM 13462 C C . MET A 1 73 ? -5.485 -4.100 -2.288 1.00 0.00 68 MET A C 8
ATOM 13463 O O . MET A 1 73 ? -4.921 -3.023 -2.426 1.00 0.00 68 MET A O 8
ATOM 13477 N N . GLN A 1 74 ? -5.786 -4.878 -3.313 1.00 0.00 69 GLN A N 8
ATOM 13478 C CA . GLN A 1 74 ? -5.444 -4.476 -4.667 1.00 0.00 69 GLN A CA 8
ATOM 13479 C C . GLN A 1 74 ? -5.833 -3.020 -4.910 1.00 0.00 69 GLN A C 8
ATOM 13480 O O . GLN A 1 74 ? -4.991 -2.199 -5.267 1.00 0.00 69 GLN A O 8
ATOM 13494 N N . THR A 1 75 ? -7.107 -2.707 -4.715 1.00 0.00 70 THR A N 8
ATOM 13495 C CA . THR A 1 75 ? -7.586 -1.345 -4.920 1.00 0.00 70 THR A CA 8
ATOM 13496 C C . THR A 1 75 ? -7.098 -0.399 -3.820 1.00 0.00 70 THR A C 8
ATOM 13497 O O . THR A 1 75 ? -6.699 0.728 -4.101 1.00 0.00 70 THR A O 8
ATOM 13508 N N . ALA A 1 76 ? -7.160 -0.850 -2.570 1.00 0.00 71 ALA A N 8
ATOM 13509 C CA . ALA A 1 76 ? -6.748 -0.016 -1.439 1.00 0.00 71 ALA A CA 8
ATOM 13510 C C . ALA A 1 76 ? -5.299 0.450 -1.586 1.00 0.00 71 ALA A C 8
ATOM 13511 O O . ALA A 1 76 ? -5.012 1.643 -1.485 1.00 0.00 71 ALA A O 8
ATOM 13518 N N . LEU A 1 77 ? -4.392 -0.492 -1.823 1.00 0.00 72 LEU A N 8
ATOM 13519 C CA . LEU A 1 77 ? -2.982 -0.160 -1.982 1.00 0.00 72 LEU A CA 8
ATOM 13520 C C . LEU A 1 77 ? -2.773 0.715 -3.217 1.00 0.00 72 LEU A C 8
ATOM 13521 O O . LEU A 1 77 ? -2.002 1.668 -3.191 1.00 0.00 72 LEU A O 8
ATOM 13537 N N . ASN A 1 78 ? -3.462 0.384 -4.296 1.00 0.00 73 ASN A N 8
ATOM 13538 C CA . ASN A 1 78 ? -3.338 1.151 -5.526 1.00 0.00 73 ASN A CA 8
ATOM 13539 C C . ASN A 1 78 ? -3.849 2.577 -5.325 1.00 0.00 73 ASN A C 8
ATOM 13540 O O . ASN A 1 78 ? -3.319 3.525 -5.904 1.00 0.00 73 ASN A O 8
ATOM 13551 N N . SER A 1 79 ? -4.899 2.717 -4.519 1.00 0.00 74 SER A N 8
ATOM 13552 C CA . SER A 1 79 ? -5.496 4.026 -4.268 1.00 0.00 74 SER A CA 8
ATOM 13553 C C . SER A 1 79 ? -4.495 4.995 -3.652 1.00 0.00 74 SER A C 8
ATOM 13554 O O . SER A 1 79 ? -4.260 6.073 -4.193 1.00 0.00 74 SER A O 8
ATOM 13562 N N . LEU A 1 80 ? -3.912 4.608 -2.522 1.00 0.00 75 LEU A N 8
ATOM 13563 C CA . LEU A 1 80 ? -2.946 5.464 -1.840 1.00 0.00 75 LEU A CA 8
ATOM 13564 C C . LEU A 1 80 ? -1.629 5.509 -2.604 1.00 0.00 75 LEU A C 8
ATOM 13565 O O . LEU A 1 80 ? -0.859 6.460 -2.475 1.00 0.00 75 LEU A O 8
ATOM 13581 N N . ALA A 1 81 ? -1.370 4.481 -3.406 1.00 0.00 76 ALA A N 8
ATOM 13582 C CA . ALA A 1 81 ? -0.136 4.439 -4.182 1.00 0.00 76 ALA A CA 8
ATOM 13583 C C . ALA A 1 81 ? -0.059 5.654 -5.094 1.00 0.00 76 ALA A C 8
ATOM 13584 O O . ALA A 1 81 ? 1.015 6.215 -5.316 1.00 0.00 76 ALA A O 8
ATOM 13591 N N . GLY A 1 82 ? -1.208 6.049 -5.620 1.00 0.00 77 GLY A N 8
ATOM 13592 C CA . GLY A 1 82 ? -1.280 7.200 -6.508 1.00 0.00 77 GLY A CA 8
ATOM 13593 C C . GLY A 1 82 ? -1.032 8.507 -5.755 1.00 0.00 77 GLY A C 8
ATOM 13594 O O . GLY A 1 82 ? -0.404 9.420 -6.283 1.00 0.00 77 GLY A O 8
ATOM 13598 N N . TYR A 1 83 ? -1.535 8.596 -4.524 1.00 0.00 78 TYR A N 8
ATOM 13599 C CA . TYR A 1 83 ? -1.368 9.809 -3.730 1.00 0.00 78 TYR A CA 8
ATOM 13600 C C . TYR A 1 83 ? 0.103 10.207 -3.644 1.00 0.00 78 TYR A C 8
ATOM 13601 O O . TYR A 1 83 ? 0.442 11.384 -3.756 1.00 0.00 78 TYR A O 8
ATOM 13619 N N . TYR A 1 84 ? 0.971 9.227 -3.429 1.00 0.00 79 TYR A N 8
ATOM 13620 C CA . TYR A 1 84 ? 2.395 9.510 -3.313 1.00 0.00 79 TYR A CA 8
ATOM 13621 C C . TYR A 1 84 ? 2.947 10.132 -4.591 1.00 0.00 79 TYR A C 8
ATOM 13622 O O . TYR A 1 84 ? 3.684 11.118 -4.542 1.00 0.00 79 TYR A O 8
ATOM 13640 N N . THR A 1 85 ? 2.600 9.547 -5.731 1.00 0.00 80 THR A N 8
ATOM 13641 C CA . THR A 1 85 ? 3.082 10.046 -7.014 1.00 0.00 80 THR A CA 8
ATOM 13642 C C . THR A 1 85 ? 2.153 11.121 -7.567 1.00 0.00 80 THR A C 8
ATOM 13643 O O . THR A 1 85 ? 2.486 11.794 -8.541 1.00 0.00 80 THR A O 8
ATOM 13654 N N . SER A 1 86 ? 0.984 11.277 -6.948 1.00 0.00 81 SER A N 8
ATOM 13655 C CA . SER A 1 86 ? 0.031 12.279 -7.419 1.00 0.00 81 SER A CA 8
ATOM 13656 C C . SER A 1 86 ? 0.630 13.677 -7.323 1.00 0.00 81 SER A C 8
ATOM 13657 O O . SER A 1 86 ? 0.664 14.415 -8.309 1.00 0.00 81 SER A O 8
ATOM 13665 N N . TYR A 1 87 ? 1.110 14.031 -6.130 1.00 0.00 82 TYR A N 8
ATOM 13666 C CA . TYR A 1 87 ? 1.719 15.346 -5.907 1.00 0.00 82 TYR A CA 8
ATOM 13667 C C . TYR A 1 87 ? 3.209 15.213 -5.588 1.00 0.00 82 TYR A C 8
ATOM 13668 O O . TYR A 1 87 ? 3.984 16.149 -5.798 1.00 0.00 82 TYR A O 8
ATOM 13686 N N . GLY A 1 88 ? 3.609 14.044 -5.072 1.00 0.00 83 GLY A N 8
ATOM 13687 C CA . GLY A 1 88 ? 5.008 13.796 -4.715 1.00 0.00 83 GLY A CA 8
ATOM 13688 C C . GLY A 1 88 ? 5.164 13.575 -3.212 1.00 0.00 83 GLY A C 8
ATOM 13689 O O . GLY A 1 88 ? 4.844 12.505 -2.692 1.00 0.00 83 GLY A O 8
ATOM 13693 N N . ALA A 1 89 ? 5.670 14.594 -2.515 1.00 0.00 84 ALA A N 8
ATOM 13694 C CA . ALA A 1 89 ? 5.880 14.502 -1.069 1.00 0.00 84 ALA A CA 8
ATOM 13695 C C . ALA A 1 89 ? 4.797 15.260 -0.310 1.00 0.00 84 ALA A C 8
ATOM 13696 O O . ALA A 1 89 ? 5.094 16.158 0.477 1.00 0.00 84 ALA A O 8
ATOM 13703 N N . ARG A 1 90 ? 3.536 14.890 -0.539 1.00 0.00 85 ARG A N 8
ATOM 13704 C CA . ARG A 1 90 ? 2.413 15.541 0.145 1.00 0.00 85 ARG A CA 8
ATOM 13705 C C . ARG A 1 90 ? 1.773 14.564 1.145 1.00 0.00 85 ARG A C 8
ATOM 13706 O O . ARG A 1 90 ? 1.095 13.621 0.735 1.00 0.00 85 ARG A O 8
ATOM 13727 N N . PRO A 1 91 ? 1.977 14.748 2.441 1.00 0.00 86 PRO A N 8
ATOM 13728 C CA . PRO A 1 91 ? 1.398 13.830 3.472 1.00 0.00 86 PRO A CA 8
ATOM 13729 C C . PRO A 1 91 ? -0.086 13.565 3.231 1.00 0.00 86 PRO A C 8
ATOM 13730 O O . PRO A 1 91 ? -0.861 14.490 2.993 1.00 0.00 86 PRO A O 8
ATOM 13741 N N . ILE A 1 92 ? -0.475 12.298 3.290 1.00 0.00 87 ILE A N 8
ATOM 13742 C CA . ILE A 1 92 ? -1.867 11.940 3.068 1.00 0.00 87 ILE A CA 8
ATOM 13743 C C . ILE A 1 92 ? -2.755 12.579 4.150 1.00 0.00 87 ILE A C 8
ATOM 13744 O O . ILE A 1 92 ? -2.412 12.535 5.335 1.00 0.00 87 ILE A O 8
ATOM 13760 N N . PRO A 1 93 ? -3.887 13.162 3.789 1.00 0.00 88 PRO A N 8
ATOM 13761 C CA . PRO A 1 93 ? -4.804 13.790 4.789 1.00 0.00 88 PRO A CA 8
ATOM 13762 C C . PRO A 1 93 ? -5.400 12.752 5.743 1.00 0.00 88 PRO A C 8
ATOM 13763 O O . PRO A 1 93 ? -5.590 11.593 5.376 1.00 0.00 88 PRO A O 8
ATOM 13774 N N . GLU A 1 94 ? -5.689 13.182 6.967 1.00 0.00 89 GLU A N 8
ATOM 13775 C CA . GLU A 1 94 ? -6.253 12.291 7.972 1.00 0.00 89 GLU A CA 8
ATOM 13776 C C . GLU A 1 94 ? -7.551 11.679 7.465 1.00 0.00 89 GLU A C 8
ATOM 13777 O O . GLU A 1 94 ? -7.869 10.535 7.775 1.00 0.00 89 GLU A O 8
ATOM 13789 N N . LYS A 1 95 ? -8.300 12.452 6.692 1.00 0.00 90 LYS A N 8
ATOM 13790 C CA . LYS A 1 95 ? -9.568 11.970 6.162 1.00 0.00 90 LYS A CA 8
ATOM 13791 C C . LYS A 1 95 ? -9.389 10.623 5.467 1.00 0.00 90 LYS A C 8
ATOM 13792 O O . LYS A 1 95 ? -10.082 9.657 5.788 1.00 0.00 90 LYS A O 8
ATOM 13811 N N . LEU A 1 96 ? -8.461 10.565 4.516 1.00 0.00 91 LEU A N 8
ATOM 13812 C CA . LEU A 1 96 ? -8.210 9.325 3.788 1.00 0.00 91 LEU A CA 8
ATOM 13813 C C . LEU A 1 96 ? -7.636 8.265 4.723 1.00 0.00 91 LEU A C 8
ATOM 13814 O O . LEU A 1 96 ? -8.011 7.095 4.656 1.00 0.00 91 LEU A O 8
ATOM 13830 N N . LYS A 1 97 ? -6.717 8.684 5.591 1.00 0.00 92 LYS A N 8
ATOM 13831 C CA . LYS A 1 97 ? -6.089 7.762 6.532 1.00 0.00 92 LYS A CA 8
ATOM 13832 C C . LYS A 1 97 ? -7.139 6.901 7.225 1.00 0.00 92 LYS A C 8
ATOM 13833 O O . LYS A 1 97 ? -6.929 5.708 7.438 1.00 0.00 92 LYS A O 8
ATOM 13852 N N . LYS A 1 98 ? -8.262 7.508 7.584 1.00 0.00 93 LYS A N 8
ATOM 13853 C CA . LYS A 1 98 ? -9.322 6.773 8.262 1.00 0.00 93 LYS A CA 8
ATOM 13854 C C . LYS A 1 98 ? -9.832 5.639 7.383 1.00 0.00 93 LYS A C 8
ATOM 13855 O O . LYS A 1 98 ? -10.021 4.517 7.854 1.00 0.00 93 LYS A O 8
ATOM 13874 N N . ARG A 1 99 ? -10.057 5.934 6.109 1.00 0.00 94 ARG A N 8
ATOM 13875 C CA . ARG A 1 99 ? -10.546 4.922 5.182 1.00 0.00 94 ARG A CA 8
ATOM 13876 C C . ARG A 1 99 ? -9.516 3.816 4.978 1.00 0.00 94 ARG A C 8
ATOM 13877 O O . ARG A 1 99 ? -9.852 2.634 5.001 1.00 0.00 94 ARG A O 8
ATOM 13898 N N . LEU A 1 100 ? -8.262 4.210 4.770 1.00 0.00 95 LEU A N 8
ATOM 13899 C CA . LEU A 1 100 ? -7.191 3.244 4.550 1.00 0.00 95 LEU A CA 8
ATOM 13900 C C . LEU A 1 100 ? -6.971 2.377 5.785 1.00 0.00 95 LEU A C 8
ATOM 13901 O O . LEU A 1 100 ? -6.753 1.170 5.676 1.00 0.00 95 LEU A O 8
ATOM 13917 N N . GLN A 1 101 ? -7.030 2.995 6.956 1.00 0.00 96 GLN A N 8
ATOM 13918 C CA . GLN A 1 101 ? -6.837 2.262 8.198 1.00 0.00 96 GLN A CA 8
ATOM 13919 C C . GLN A 1 101 ? -7.785 1.069 8.253 1.00 0.00 96 GLN A C 8
ATOM 13920 O O . GLN A 1 101 ? -7.381 -0.040 8.600 1.00 0.00 96 GLN A O 8
ATOM 13934 N N . LEU A 1 102 ? -9.041 1.303 7.906 1.00 0.00 97 LEU A N 8
ATOM 13935 C CA . LEU A 1 102 ? -10.030 0.232 7.918 1.00 0.00 97 LEU A CA 8
ATOM 13936 C C . LEU A 1 102 ? -9.711 -0.817 6.853 1.00 0.00 97 LEU A C 8
ATOM 13937 O O . LEU A 1 102 ? -9.787 -2.016 7.107 1.00 0.00 97 LEU A O 8
ATOM 13953 N N . GLU A 1 103 ? -9.347 -0.360 5.661 1.00 0.00 98 GLU A N 8
ATOM 13954 C CA . GLU A 1 103 ? -9.026 -1.277 4.573 1.00 0.00 98 GLU A CA 8
ATOM 13955 C C . GLU A 1 103 ? -8.006 -2.310 5.023 1.00 0.00 98 GLU A C 8
ATOM 13956 O O . GLU A 1 103 ? -8.132 -3.496 4.716 1.00 0.00 98 GLU A O 8
ATOM 13968 N N . PHE A 1 104 ? -6.991 -1.854 5.741 1.00 0.00 99 PHE A N 8
ATOM 13969 C CA . PHE A 1 104 ? -5.950 -2.751 6.217 1.00 0.00 99 PHE A CA 8
ATOM 13970 C C . PHE A 1 104 ? -6.490 -3.685 7.291 1.00 0.00 99 PHE A C 8
ATOM 13971 O O . PHE A 1 104 ? -6.100 -4.848 7.364 1.00 0.00 99 PHE A O 8
ATOM 13988 N N . THR A 1 105 ? -7.382 -3.171 8.128 1.00 0.00 100 THR A N 8
ATOM 13989 C CA . THR A 1 105 ? -7.956 -3.972 9.198 1.00 0.00 100 THR A CA 8
ATOM 13990 C C . THR A 1 105 ? -8.668 -5.189 8.619 1.00 0.00 100 THR A C 8
ATOM 13991 O O . THR A 1 105 ? -8.532 -6.300 9.124 1.00 0.00 100 THR A O 8
ATOM 14002 N N . GLN A 1 106 ? -9.428 -4.979 7.554 1.00 0.00 101 GLN A N 8
ATOM 14003 C CA . GLN A 1 106 ? -10.147 -6.077 6.919 1.00 0.00 101 GLN A CA 8
ATOM 14004 C C . GLN A 1 106 ? -9.168 -7.045 6.246 1.00 0.00 101 GLN A C 8
ATOM 14005 O O . GLN A 1 106 ? -9.421 -8.248 6.182 1.00 0.00 101 GLN A O 8
ATOM 14019 N N . ALA A 1 107 ? -8.064 -6.510 5.732 1.00 0.00 102 ALA A N 8
ATOM 14020 C CA . ALA A 1 107 ? -7.073 -7.341 5.052 1.00 0.00 102 ALA A CA 8
ATOM 14021 C C . ALA A 1 107 ? -6.337 -8.256 6.034 1.00 0.00 102 ALA A C 8
ATOM 14022 O O . ALA A 1 107 ? -6.279 -9.470 5.833 1.00 0.00 102 ALA A O 8
ATOM 14029 N N . GLU A 1 108 ? -5.777 -7.670 7.091 1.00 0.00 103 GLU A N 8
ATOM 14030 C CA . GLU A 1 108 ? -5.050 -8.450 8.092 1.00 0.00 103 GLU A CA 8
ATOM 14031 C C . GLU A 1 108 ? -5.981 -9.452 8.770 1.00 0.00 103 GLU A C 8
ATOM 14032 O O . GLU A 1 108 ? -5.589 -10.587 9.043 1.00 0.00 103 GLU A O 8
ATOM 14044 N N . ARG A 1 109 ? -7.216 -9.038 9.033 1.00 0.00 104 ARG A N 8
ATOM 14045 C CA . ARG A 1 109 ? -8.183 -9.930 9.667 1.00 0.00 104 ARG A CA 8
ATOM 14046 C C . ARG A 1 109 ? -8.524 -11.097 8.742 1.00 0.00 104 ARG A C 8
ATOM 14047 O O . ARG A 1 109 ? -8.698 -12.229 9.194 1.00 0.00 104 ARG A O 8
ATOM 14068 N N . SER A 1 110 ? -8.617 -10.812 7.451 1.00 0.00 105 SER A N 8
ATOM 14069 C CA . SER A 1 110 ? -8.936 -11.840 6.469 1.00 0.00 105 SER A CA 8
ATOM 14070 C C . SER A 1 110 ? -7.818 -12.886 6.392 1.00 0.00 105 SER A C 8
ATOM 14071 O O . SER A 1 110 ? -8.068 -14.046 6.063 1.00 0.00 105 SER A O 8
ATOM 14079 N N . ILE A 1 111 ? -6.589 -12.468 6.693 1.00 0.00 106 ILE A N 8
ATOM 14080 C CA . ILE A 1 111 ? -5.450 -13.384 6.651 1.00 0.00 106 ILE A CA 8
ATOM 14081 C C . ILE A 1 111 ? -5.622 -14.494 7.688 1.00 0.00 106 ILE A C 8
ATOM 14082 O O . ILE A 1 111 ? -5.347 -15.662 7.413 1.00 0.00 106 ILE A O 8
ATOM 14098 N N . GLU A 1 112 ? -6.070 -14.126 8.883 1.00 0.00 107 GLU A N 8
ATOM 14099 C CA . GLU A 1 112 ? -6.256 -15.108 9.944 1.00 0.00 107 GLU A CA 8
ATOM 14100 C C . GLU A 1 112 ? -7.098 -16.281 9.453 1.00 0.00 107 GLU A C 8
ATOM 14101 O O . GLU A 1 112 ? -6.731 -17.440 9.643 1.00 0.00 107 GLU A O 8
ATOM 14113 N N . ARG A 1 113 ? -8.222 -15.977 8.814 1.00 0.00 108 ARG A N 8
ATOM 14114 C CA . ARG A 1 113 ? -9.099 -17.019 8.295 1.00 0.00 108 ARG A CA 8
ATOM 14115 C C . ARG A 1 113 ? -8.542 -17.586 6.994 1.00 0.00 108 ARG A C 8
ATOM 14116 O O . ARG A 1 113 ? -8.922 -18.676 6.566 1.00 0.00 108 ARG A O 8
ATOM 14137 N N . GLY A 1 114 ? -7.639 -16.838 6.372 1.00 0.00 109 GLY A N 8
ATOM 14138 C CA . GLY A 1 114 ? -7.033 -17.273 5.119 1.00 0.00 109 GLY A CA 8
ATOM 14139 C C . GLY A 1 114 ? -8.089 -17.450 4.030 1.00 0.00 109 GLY A C 8
ATOM 14140 O O . GLY A 1 114 ? -8.286 -18.551 3.517 1.00 0.00 109 GLY A O 8
ATOM 14144 N N . VAL A 1 115 ? -8.768 -16.358 3.683 1.00 0.00 110 VAL A N 8
ATOM 14145 C CA . VAL A 1 115 ? -9.803 -16.404 2.654 1.00 0.00 110 VAL A CA 8
ATOM 14146 C C . VAL A 1 115 ? -9.325 -17.202 1.445 1.00 0.00 110 VAL A C 8
ATOM 14147 O O . VAL A 1 115 ? -10.162 -17.800 0.787 1.00 0.00 110 VAL A O 8
ATOM 14161 N N . GLY A 1 1 ? 24.300 13.389 5.688 1.00 0.00 -4 GLY A N 9
ATOM 14162 C CA . GLY A 1 1 ? 24.388 11.947 6.055 1.00 0.00 -4 GLY A CA 9
ATOM 14163 C C . GLY A 1 1 ? 24.019 11.089 4.848 1.00 0.00 -4 GLY A C 9
ATOM 14164 O O . GLY A 1 1 ? 23.454 11.581 3.872 1.00 0.00 -4 GLY A O 9
ATOM 14170 N N . PRO A 1 2 ? 24.331 9.819 4.899 1.00 0.00 -3 PRO A N 9
ATOM 14171 C CA . PRO A 1 2 ? 24.030 8.867 3.790 1.00 0.00 -3 PRO A CA 9
ATOM 14172 C C . PRO A 1 2 ? 22.528 8.618 3.638 1.00 0.00 -3 PRO A C 9
ATOM 14173 O O . PRO A 1 2 ? 21.773 8.725 4.604 1.00 0.00 -3 PRO A O 9
ATOM 14184 N N . LEU A 1 3 ? 22.106 8.286 2.421 1.00 0.00 -2 LEU A N 9
ATOM 14185 C CA . LEU A 1 3 ? 20.695 8.025 2.162 1.00 0.00 -2 LEU A CA 9
ATOM 14186 C C . LEU A 1 3 ? 20.221 6.824 2.970 1.00 0.00 -2 LEU A C 9
ATOM 14187 O O . LEU A 1 3 ? 19.137 6.843 3.553 1.00 0.00 -2 LEU A O 9
ATOM 14203 N N . GLY A 1 4 ? 21.040 5.776 2.999 1.00 0.00 -1 GLY A N 9
ATOM 14204 C CA . GLY A 1 4 ? 20.703 4.558 3.734 1.00 0.00 -1 GLY A CA 9
ATOM 14205 C C . GLY A 1 4 ? 21.130 3.320 2.956 1.00 0.00 -1 GLY A C 9
ATOM 14206 O O . GLY A 1 4 ? 21.265 3.360 1.733 1.00 0.00 -1 GLY A O 9
ATOM 14210 N N . SER A 1 5 ? 21.342 2.221 3.672 1.00 0.00 0 SER A N 9
ATOM 14211 C CA . SER A 1 5 ? 21.754 0.973 3.040 1.00 0.00 0 SER A CA 9
ATOM 14212 C C . SER A 1 5 ? 20.596 0.368 2.253 1.00 0.00 0 SER A C 9
ATOM 14213 O O . SER A 1 5 ? 19.432 0.552 2.606 1.00 0.00 0 SER A O 9
ATOM 14221 N N . CYS A 1 6 ? 20.923 -0.355 1.183 1.00 0.00 1 CYS A N 9
ATOM 14222 C CA . CYS A 1 6 ? 19.901 -0.989 0.347 1.00 0.00 1 CYS A CA 9
ATOM 14223 C C . CYS A 1 6 ? 19.701 -2.444 0.758 1.00 0.00 1 CYS A C 9
ATOM 14224 O O . CYS A 1 6 ? 20.506 -3.311 0.419 1.00 0.00 1 CYS A O 9
ATOM 14232 N N . ASP A 1 7 ? 18.620 -2.705 1.487 1.00 0.00 2 ASP A N 9
ATOM 14233 C CA . ASP A 1 7 ? 18.318 -4.059 1.938 1.00 0.00 2 ASP A CA 9
ATOM 14234 C C . ASP A 1 7 ? 17.648 -4.858 0.826 1.00 0.00 2 ASP A C 9
ATOM 14235 O O . ASP A 1 7 ? 16.836 -4.324 0.069 1.00 0.00 2 ASP A O 9
ATOM 14244 N N . SER A 1 8 ? 17.989 -6.138 0.732 1.00 0.00 3 SER A N 9
ATOM 14245 C CA . SER A 1 8 ? 17.406 -6.994 -0.293 1.00 0.00 3 SER A CA 9
ATOM 14246 C C . SER A 1 8 ? 15.907 -7.161 -0.064 1.00 0.00 3 SER A C 9
ATOM 14247 O O . SER A 1 8 ? 15.461 -7.355 1.068 1.00 0.00 3 SER A O 9
ATOM 14255 N N . GLY A 1 9 ? 15.138 -7.086 -1.144 1.00 0.00 4 GLY A N 9
ATOM 14256 C CA . GLY A 1 9 ? 13.689 -7.233 -1.052 1.00 0.00 4 GLY A CA 9
ATOM 14257 C C . GLY A 1 9 ? 13.075 -6.089 -0.251 1.00 0.00 4 GLY A C 9
ATOM 14258 O O . GLY A 1 9 ? 13.701 -5.551 0.662 1.00 0.00 4 GLY A O 9
ATOM 14262 N N . THR A 1 10 ? 11.844 -5.726 -0.597 1.00 0.00 5 THR A N 9
ATOM 14263 C CA . THR A 1 10 ? 11.149 -4.646 0.098 1.00 0.00 5 THR A CA 9
ATOM 14264 C C . THR A 1 10 ? 10.841 -5.047 1.538 1.00 0.00 5 THR A C 9
ATOM 14265 O O . THR A 1 10 ? 10.809 -4.204 2.434 1.00 0.00 5 THR A O 9
ATOM 14276 N N . GLY A 1 11 ? 10.612 -6.340 1.750 1.00 0.00 6 GLY A N 9
ATOM 14277 C CA . GLY A 1 11 ? 10.301 -6.851 3.086 1.00 0.00 6 GLY A CA 9
ATOM 14278 C C . GLY A 1 11 ? 9.417 -8.093 3.007 1.00 0.00 6 GLY A C 9
ATOM 14279 O O . GLY A 1 11 ? 9.307 -8.849 3.973 1.00 0.00 6 GLY A O 9
ATOM 14283 N N . LEU A 1 12 ? 8.789 -8.300 1.854 1.00 0.00 7 LEU A N 9
ATOM 14284 C CA . LEU A 1 12 ? 7.919 -9.455 1.667 1.00 0.00 7 LEU A CA 9
ATOM 14285 C C . LEU A 1 12 ? 8.733 -10.745 1.716 1.00 0.00 7 LEU A C 9
ATOM 14286 O O . LEU A 1 12 ? 9.881 -10.781 1.276 1.00 0.00 7 LEU A O 9
ATOM 14302 N N . THR A 1 13 ? 8.131 -11.801 2.264 1.00 0.00 8 THR A N 9
ATOM 14303 C CA . THR A 1 13 ? 8.806 -13.098 2.379 1.00 0.00 8 THR A CA 9
ATOM 14304 C C . THR A 1 13 ? 8.256 -14.083 1.353 1.00 0.00 8 THR A C 9
ATOM 14305 O O . THR A 1 13 ? 8.730 -15.214 1.246 1.00 0.00 8 THR A O 9
ATOM 14316 N N . GLY A 1 14 ? 7.255 -13.643 0.592 1.00 0.00 9 GLY A N 9
ATOM 14317 C CA . GLY A 1 14 ? 6.646 -14.490 -0.433 1.00 0.00 9 GLY A CA 9
ATOM 14318 C C . GLY A 1 14 ? 5.463 -15.266 0.132 1.00 0.00 9 GLY A C 9
ATOM 14319 O O . GLY A 1 14 ? 4.777 -15.979 -0.597 1.00 0.00 9 GLY A O 9
ATOM 14323 N N . ASN A 1 15 ? 5.215 -15.110 1.432 1.00 0.00 10 ASN A N 9
ATOM 14324 C CA . ASN A 1 15 ? 4.087 -15.796 2.073 1.00 0.00 10 ASN A CA 9
ATOM 14325 C C . ASN A 1 15 ? 2.869 -14.876 2.113 1.00 0.00 10 ASN A C 9
ATOM 14326 O O . ASN A 1 15 ? 2.803 -13.953 2.916 1.00 0.00 10 ASN A O 9
ATOM 14337 N N . TYR A 1 16 ? 1.904 -15.127 1.244 1.00 0.00 11 TYR A N 9
ATOM 14338 C CA . TYR A 1 16 ? 0.706 -14.295 1.199 1.00 0.00 11 TYR A CA 9
ATOM 14339 C C . TYR A 1 16 ? 0.189 -14.011 2.614 1.00 0.00 11 TYR A C 9
ATOM 14340 O O . TYR A 1 16 ? -0.548 -13.049 2.829 1.00 0.00 11 TYR A O 9
ATOM 14358 N N . SER A 1 17 ? 0.558 -14.858 3.563 1.00 0.00 12 SER A N 9
ATOM 14359 C CA . SER A 1 17 ? 0.097 -14.688 4.934 1.00 0.00 12 SER A CA 9
ATOM 14360 C C . SER A 1 17 ? 0.778 -13.504 5.623 1.00 0.00 12 SER A C 9
ATOM 14361 O O . SER A 1 17 ? 0.121 -12.544 6.025 1.00 0.00 12 SER A O 9
ATOM 14369 N N . GLN A 1 18 ? 2.096 -13.589 5.760 1.00 0.00 13 GLN A N 9
ATOM 14370 C CA . GLN A 1 18 ? 2.870 -12.530 6.408 1.00 0.00 13 GLN A CA 9
ATOM 14371 C C . GLN A 1 18 ? 3.083 -11.351 5.467 1.00 0.00 13 GLN A C 9
ATOM 14372 O O . GLN A 1 18 ? 3.183 -10.209 5.903 1.00 0.00 13 GLN A O 9
ATOM 14386 N N . ASP A 1 19 ? 3.173 -11.642 4.176 1.00 0.00 14 ASP A N 9
ATOM 14387 C CA . ASP A 1 19 ? 3.400 -10.604 3.183 1.00 0.00 14 ASP A CA 9
ATOM 14388 C C . ASP A 1 19 ? 2.328 -9.534 3.283 1.00 0.00 14 ASP A C 9
ATOM 14389 O O . ASP A 1 19 ? 2.630 -8.344 3.236 1.00 0.00 14 ASP A O 9
ATOM 14398 N N . THR A 1 20 ? 1.079 -9.957 3.431 1.00 0.00 15 THR A N 9
ATOM 14399 C CA . THR A 1 20 ? -0.022 -9.010 3.549 1.00 0.00 15 THR A CA 9
ATOM 14400 C C . THR A 1 20 ? 0.170 -8.146 4.795 1.00 0.00 15 THR A C 9
ATOM 14401 O O . THR A 1 20 ? -0.013 -6.931 4.757 1.00 0.00 15 THR A O 9
ATOM 14412 N N . LEU A 1 21 ? 0.546 -8.786 5.899 1.00 0.00 16 LEU A N 9
ATOM 14413 C CA . LEU A 1 21 ? 0.774 -8.067 7.149 1.00 0.00 16 LEU A CA 9
ATOM 14414 C C . LEU A 1 21 ? 1.963 -7.116 7.020 1.00 0.00 16 LEU A C 9
ATOM 14415 O O . LEU A 1 21 ? 1.944 -6.012 7.560 1.00 0.00 16 LEU A O 9
ATOM 14431 N N . THR A 1 22 ? 3.008 -7.565 6.333 1.00 0.00 17 THR A N 9
ATOM 14432 C CA . THR A 1 22 ? 4.212 -6.759 6.176 1.00 0.00 17 THR A CA 9
ATOM 14433 C C . THR A 1 22 ? 3.899 -5.435 5.494 1.00 0.00 17 THR A C 9
ATOM 14434 O O . THR A 1 22 ? 4.288 -4.371 5.979 1.00 0.00 17 THR A O 9
ATOM 14445 N N . VAL A 1 23 ? 3.193 -5.500 4.372 1.00 0.00 18 VAL A N 9
ATOM 14446 C CA . VAL A 1 23 ? 2.840 -4.287 3.649 1.00 0.00 18 VAL A CA 9
ATOM 14447 C C . VAL A 1 23 ? 1.907 -3.423 4.494 1.00 0.00 18 VAL A C 9
ATOM 14448 O O . VAL A 1 23 ? 2.030 -2.197 4.512 1.00 0.00 18 VAL A O 9
ATOM 14461 N N . ILE A 1 24 ? 0.988 -4.065 5.211 1.00 0.00 19 ILE A N 9
ATOM 14462 C CA . ILE A 1 24 ? 0.062 -3.343 6.073 1.00 0.00 19 ILE A CA 9
ATOM 14463 C C . ILE A 1 24 ? 0.810 -2.624 7.191 1.00 0.00 19 ILE A C 9
ATOM 14464 O O . ILE A 1 24 ? 0.566 -1.447 7.452 1.00 0.00 19 ILE A O 9
ATOM 14480 N N . ALA A 1 25 ? 1.709 -3.337 7.851 1.00 0.00 20 ALA A N 9
ATOM 14481 C CA . ALA A 1 25 ? 2.465 -2.743 8.943 1.00 0.00 20 ALA A CA 9
ATOM 14482 C C . ALA A 1 25 ? 3.260 -1.544 8.443 1.00 0.00 20 ALA A C 9
ATOM 14483 O O . ALA A 1 25 ? 3.367 -0.535 9.135 1.00 0.00 20 ALA A O 9
ATOM 14490 N N . THR A 1 26 ? 3.810 -1.661 7.239 1.00 0.00 21 THR A N 9
ATOM 14491 C CA . THR A 1 26 ? 4.584 -0.575 6.654 1.00 0.00 21 THR A CA 9
ATOM 14492 C C . THR A 1 26 ? 3.675 0.594 6.276 1.00 0.00 21 THR A C 9
ATOM 14493 O O . THR A 1 26 ? 4.004 1.755 6.518 1.00 0.00 21 THR A O 9
ATOM 14504 N N . LEU A 1 27 ? 2.537 0.287 5.663 1.00 0.00 22 LEU A N 9
ATOM 14505 C CA . LEU A 1 27 ? 1.608 1.329 5.254 1.00 0.00 22 LEU A CA 9
ATOM 14506 C C . LEU A 1 27 ? 1.011 2.043 6.464 1.00 0.00 22 LEU A C 9
ATOM 14507 O O . LEU A 1 27 ? 0.901 3.264 6.473 1.00 0.00 22 LEU A O 9
ATOM 14523 N N . ARG A 1 28 ? 0.619 1.277 7.478 1.00 0.00 23 ARG A N 9
ATOM 14524 C CA . ARG A 1 28 ? 0.022 1.869 8.672 1.00 0.00 23 ARG A CA 9
ATOM 14525 C C . ARG A 1 28 ? 0.966 2.874 9.327 1.00 0.00 23 ARG A C 9
ATOM 14526 O O . ARG A 1 28 ? 0.571 4.002 9.620 1.00 0.00 23 ARG A O 9
ATOM 14547 N N . GLU A 1 29 ? 2.206 2.468 9.557 1.00 0.00 24 GLU A N 9
ATOM 14548 C CA . GLU A 1 29 ? 3.180 3.354 10.187 1.00 0.00 24 GLU A CA 9
ATOM 14549 C C . GLU A 1 29 ? 3.557 4.499 9.251 1.00 0.00 24 GLU A C 9
ATOM 14550 O O . GLU A 1 29 ? 3.850 5.608 9.699 1.00 0.00 24 GLU A O 9
ATOM 14562 N N . ALA A 1 30 ? 3.561 4.220 7.952 1.00 0.00 25 ALA A N 9
ATOM 14563 C CA . ALA A 1 30 ? 3.917 5.230 6.962 1.00 0.00 25 ALA A CA 9
ATOM 14564 C C . ALA A 1 30 ? 2.938 6.401 6.975 1.00 0.00 25 ALA A C 9
ATOM 14565 O O . ALA A 1 30 ? 3.349 7.561 7.024 1.00 0.00 25 ALA A O 9
ATOM 14572 N N . ILE A 1 31 ? 1.646 6.097 6.916 1.00 0.00 26 ILE A N 9
ATOM 14573 C CA . ILE A 1 31 ? 0.631 7.143 6.907 1.00 0.00 26 ILE A CA 9
ATOM 14574 C C . ILE A 1 31 ? 0.411 7.697 8.306 1.00 0.00 26 ILE A C 9
ATOM 14575 O O . ILE A 1 31 ? -0.147 8.783 8.474 1.00 0.00 26 ILE A O 9
ATOM 14591 N N . ASP A 1 32 ? 0.848 6.945 9.310 1.00 0.00 27 ASP A N 9
ATOM 14592 C CA . ASP A 1 32 ? 0.689 7.367 10.701 1.00 0.00 27 ASP A CA 9
ATOM 14593 C C . ASP A 1 32 ? 1.897 8.169 11.160 1.00 0.00 27 ASP A C 9
ATOM 14594 O O . ASP A 1 32 ? 2.019 8.501 12.340 1.00 0.00 27 ASP A O 9
ATOM 14603 N N . LEU A 1 33 ? 2.792 8.479 10.226 1.00 0.00 28 LEU A N 9
ATOM 14604 C CA . LEU A 1 33 ? 3.988 9.245 10.561 1.00 0.00 28 LEU A CA 9
ATOM 14605 C C . LEU A 1 33 ? 3.652 10.740 10.670 1.00 0.00 28 LEU A C 9
ATOM 14606 O O . LEU A 1 33 ? 2.743 11.222 9.997 1.00 0.00 28 LEU A O 9
ATOM 14622 N N . PRO A 1 34 ? 4.400 11.486 11.454 1.00 0.00 29 PRO A N 9
ATOM 14623 C CA . PRO A 1 34 ? 4.202 12.963 11.577 1.00 0.00 29 PRO A CA 9
ATOM 14624 C C . PRO A 1 34 ? 4.700 13.706 10.328 1.00 0.00 29 PRO A C 9
ATOM 14625 O O . PRO A 1 34 ? 5.630 13.256 9.659 1.00 0.00 29 PRO A O 9
ATOM 14636 N N . GLN A 1 35 ? 4.081 14.846 10.026 1.00 0.00 30 GLN A N 9
ATOM 14637 C CA . GLN A 1 35 ? 4.468 15.642 8.857 1.00 0.00 30 GLN A CA 9
ATOM 14638 C C . GLN A 1 35 ? 5.897 16.151 8.995 1.00 0.00 30 GLN A C 9
ATOM 14639 O O . GLN A 1 35 ? 6.542 16.512 8.009 1.00 0.00 30 GLN A O 9
ATOM 14653 N N . ASP A 1 36 ? 6.388 16.173 10.227 1.00 0.00 31 ASP A N 9
ATOM 14654 C CA . ASP A 1 36 ? 7.746 16.633 10.498 1.00 0.00 31 ASP A CA 9
ATOM 14655 C C . ASP A 1 36 ? 8.732 15.478 10.355 1.00 0.00 31 ASP A C 9
ATOM 14656 O O . ASP A 1 36 ? 9.928 15.639 10.600 1.00 0.00 31 ASP A O 9
ATOM 14665 N N . ALA A 1 37 ? 8.222 14.311 9.968 1.00 0.00 32 ALA A N 9
ATOM 14666 C CA . ALA A 1 37 ? 9.072 13.135 9.812 1.00 0.00 32 ALA A CA 9
ATOM 14667 C C . ALA A 1 37 ? 10.122 13.361 8.710 1.00 0.00 32 ALA A C 9
ATOM 14668 O O . ALA A 1 37 ? 9.760 13.687 7.579 1.00 0.00 32 ALA A O 9
ATOM 14675 N N . PRO A 1 38 ? 11.407 13.199 8.995 1.00 0.00 33 PRO A N 9
ATOM 14676 C CA . PRO A 1 38 ? 12.474 13.398 7.969 1.00 0.00 33 PRO A CA 9
ATOM 14677 C C . PRO A 1 38 ? 12.533 12.245 6.963 1.00 0.00 33 PRO A C 9
ATOM 14678 O O . PRO A 1 38 ? 13.117 12.375 5.888 1.00 0.00 33 PRO A O 9
ATOM 14689 N N . ASN A 1 39 ? 11.924 11.116 7.325 1.00 0.00 34 ASN A N 9
ATOM 14690 C CA . ASN A 1 39 ? 11.909 9.936 6.456 1.00 0.00 34 ASN A CA 9
ATOM 14691 C C . ASN A 1 39 ? 10.593 9.844 5.701 1.00 0.00 34 ASN A C 9
ATOM 14692 O O . ASN A 1 39 ? 10.222 8.778 5.225 1.00 0.00 34 ASN A O 9
ATOM 14703 N N . ARG A 1 40 ? 9.886 10.963 5.603 1.00 0.00 35 ARG A N 9
ATOM 14704 C CA . ARG A 1 40 ? 8.608 10.977 4.902 1.00 0.00 35 ARG A CA 9
ATOM 14705 C C . ARG A 1 40 ? 8.814 10.686 3.422 1.00 0.00 35 ARG A C 9
ATOM 14706 O O . ARG A 1 40 ? 8.044 9.954 2.812 1.00 0.00 35 ARG A O 9
ATOM 14727 N N . GLN A 1 41 ? 9.847 11.270 2.842 1.00 0.00 36 GLN A N 9
ATOM 14728 C CA . GLN A 1 41 ? 10.128 11.048 1.430 1.00 0.00 36 GLN A CA 9
ATOM 14729 C C . GLN A 1 41 ? 10.711 9.649 1.209 1.00 0.00 36 GLN A C 9
ATOM 14730 O O . GLN A 1 41 ? 10.405 8.989 0.217 1.00 0.00 36 GLN A O 9
ATOM 14744 N N . GLU A 1 42 ? 11.571 9.216 2.130 1.00 0.00 37 GLU A N 9
ATOM 14745 C CA . GLU A 1 42 ? 12.214 7.905 2.018 1.00 0.00 37 GLU A CA 9
ATOM 14746 C C . GLU A 1 42 ? 11.235 6.761 2.288 1.00 0.00 37 GLU A C 9
ATOM 14747 O O . GLU A 1 42 ? 11.208 5.772 1.554 1.00 0.00 37 GLU A O 9
ATOM 14759 N N . VAL A 1 43 ? 10.450 6.889 3.348 1.00 0.00 38 VAL A N 9
ATOM 14760 C CA . VAL A 1 43 ? 9.494 5.848 3.717 1.00 0.00 38 VAL A CA 9
ATOM 14761 C C . VAL A 1 43 ? 8.479 5.641 2.597 1.00 0.00 38 VAL A C 9
ATOM 14762 O O . VAL A 1 43 ? 8.008 4.525 2.373 1.00 0.00 38 VAL A O 9
ATOM 14775 N N . GLN A 1 44 ? 8.154 6.720 1.893 1.00 0.00 39 GLN A N 9
ATOM 14776 C CA . GLN A 1 44 ? 7.200 6.639 0.790 1.00 0.00 39 GLN A CA 9
ATOM 14777 C C . GLN A 1 44 ? 7.673 5.622 -0.245 1.00 0.00 39 GLN A C 9
ATOM 14778 O O . GLN A 1 44 ? 6.897 4.785 -0.703 1.00 0.00 39 GLN A O 9
ATOM 14792 N N . ASP A 1 45 ? 8.948 5.694 -0.603 1.00 0.00 40 ASP A N 9
ATOM 14793 C CA . ASP A 1 45 ? 9.505 4.763 -1.577 1.00 0.00 40 ASP A CA 9
ATOM 14794 C C . ASP A 1 45 ? 9.464 3.340 -1.025 1.00 0.00 40 ASP A C 9
ATOM 14795 O O . ASP A 1 45 ? 9.239 2.384 -1.765 1.00 0.00 40 ASP A O 9
ATOM 14804 N N . THR A 1 46 ? 9.685 3.206 0.283 1.00 0.00 41 THR A N 9
ATOM 14805 C CA . THR A 1 46 ? 9.672 1.892 0.919 1.00 0.00 41 THR A CA 9
ATOM 14806 C C . THR A 1 46 ? 8.310 1.228 0.755 1.00 0.00 41 THR A C 9
ATOM 14807 O O . THR A 1 46 ? 8.218 0.076 0.334 1.00 0.00 41 THR A O 9
ATOM 14818 N N . ALA A 1 47 ? 7.251 1.963 1.083 1.00 0.00 42 ALA A N 9
ATOM 14819 C CA . ALA A 1 47 ? 5.901 1.429 0.956 1.00 0.00 42 ALA A CA 9
ATOM 14820 C C . ALA A 1 47 ? 5.556 1.218 -0.512 1.00 0.00 42 ALA A C 9
ATOM 14821 O O . ALA A 1 47 ? 4.905 0.240 -0.876 1.00 0.00 42 ALA A O 9
ATOM 14828 N N . ARG A 1 48 ? 5.998 2.147 -1.351 1.00 0.00 43 ARG A N 9
ATOM 14829 C CA . ARG A 1 48 ? 5.729 2.061 -2.778 1.00 0.00 43 ARG A CA 9
ATOM 14830 C C . ARG A 1 48 ? 6.194 0.710 -3.308 1.00 0.00 43 ARG A C 9
ATOM 14831 O O . ARG A 1 48 ? 5.492 0.063 -4.086 1.00 0.00 43 ARG A O 9
ATOM 14852 N N . GLY A 1 49 ? 7.377 0.285 -2.877 1.00 0.00 44 GL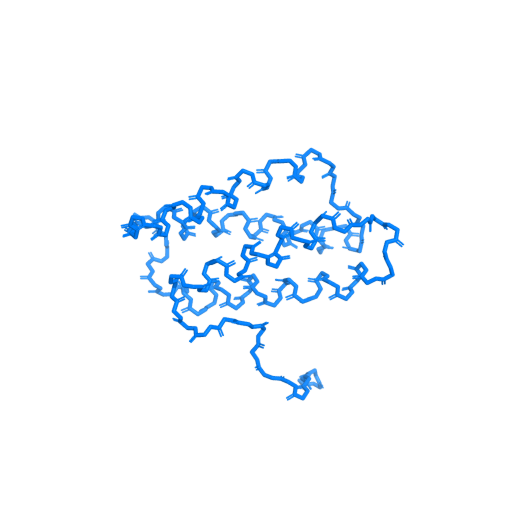Y A N 9
ATOM 14853 C CA . GLY A 1 49 ? 7.921 -0.996 -3.311 1.00 0.00 44 GLY A CA 9
ATOM 14854 C C . GLY A 1 49 ? 7.050 -2.143 -2.814 1.00 0.00 44 GLY A C 9
ATOM 14855 O O . GLY A 1 49 ? 6.797 -3.101 -3.544 1.00 0.00 44 GLY A O 9
ATOM 14859 N N . GLN A 1 50 ? 6.592 -2.041 -1.568 1.00 0.00 45 GLN A N 9
ATOM 14860 C CA . GLN A 1 50 ? 5.747 -3.081 -0.991 1.00 0.00 45 GLN A CA 9
ATOM 14861 C C . GLN A 1 50 ? 4.445 -3.208 -1.775 1.00 0.00 45 GLN A C 9
ATOM 14862 O O . GLN A 1 50 ? 3.965 -4.314 -2.015 1.00 0.00 45 GLN A O 9
ATOM 14876 N N . ILE A 1 51 ? 3.871 -2.074 -2.159 1.00 0.00 46 ILE A N 9
ATOM 14877 C CA . ILE A 1 51 ? 2.617 -2.090 -2.899 1.00 0.00 46 ILE A CA 9
ATOM 14878 C C . ILE A 1 51 ? 2.775 -2.816 -4.231 1.00 0.00 46 ILE A C 9
ATOM 14879 O O . ILE A 1 51 ? 2.034 -3.750 -4.527 1.00 0.00 46 ILE A O 9
ATOM 14895 N N . ASN A 1 52 ? 3.730 -2.371 -5.035 1.00 0.00 47 ASN A N 9
ATOM 14896 C CA . ASN A 1 52 ? 3.952 -2.980 -6.339 1.00 0.00 47 ASN A CA 9
ATOM 14897 C C . ASN A 1 52 ? 4.414 -4.425 -6.198 1.00 0.00 47 ASN A C 9
ATOM 14898 O O . ASN A 1 52 ? 3.948 -5.304 -6.921 1.00 0.00 47 ASN A O 9
ATOM 14909 N N . ASP A 1 53 ? 5.338 -4.659 -5.276 1.00 0.00 48 ASP A N 9
ATOM 14910 C CA . ASP A 1 53 ? 5.871 -5.998 -5.063 1.00 0.00 48 ASP A CA 9
ATOM 14911 C C . ASP A 1 53 ? 4.791 -6.961 -4.568 1.00 0.00 48 ASP A C 9
ATOM 14912 O O . ASP A 1 53 ? 4.788 -8.139 -4.930 1.00 0.00 48 ASP A O 9
ATOM 14921 N N . TYR A 1 54 ? 3.892 -6.461 -3.728 1.00 0.00 49 TYR A N 9
ATOM 14922 C CA . TYR A 1 54 ? 2.826 -7.289 -3.171 1.00 0.00 49 TYR A CA 9
ATOM 14923 C C . TYR A 1 54 ? 1.923 -7.860 -4.261 1.00 0.00 49 TYR A C 9
ATOM 14924 O O . TYR A 1 54 ? 1.785 -9.072 -4.393 1.00 0.00 49 TYR A O 9
ATOM 14942 N N . ILE A 1 55 ? 1.297 -6.986 -5.024 1.00 0.00 50 ILE A N 9
ATOM 14943 C CA . ILE A 1 55 ? 0.392 -7.426 -6.083 1.00 0.00 50 ILE A CA 9
ATOM 14944 C C . ILE A 1 55 ? 1.171 -8.044 -7.248 1.00 0.00 50 ILE A C 9
ATOM 14945 O O . ILE A 1 55 ? 0.656 -8.922 -7.939 1.00 0.00 50 ILE A O 9
ATOM 14961 N N . SER A 1 56 ? 2.391 -7.577 -7.474 1.00 0.00 51 SER A N 9
ATOM 14962 C CA . SER A 1 56 ? 3.202 -8.085 -8.579 1.00 0.00 51 SER A CA 9
ATOM 14963 C C . SER A 1 56 ? 3.490 -9.578 -8.434 1.00 0.00 51 SER A C 9
ATOM 14964 O O . SER A 1 56 ? 3.284 -10.349 -9.372 1.00 0.00 51 SER A O 9
ATOM 14972 N N . ARG A 1 57 ? 3.977 -9.978 -7.265 1.00 0.00 52 ARG A N 9
ATOM 14973 C CA . ARG A 1 57 ? 4.299 -11.381 -7.023 1.00 0.00 52 ARG A CA 9
ATOM 14974 C C . ARG A 1 57 ? 3.030 -12.214 -6.920 1.00 0.00 52 ARG A C 9
ATOM 14975 O O . ARG A 1 57 ? 2.983 -13.353 -7.387 1.00 0.00 52 ARG A O 9
ATOM 14996 N N . TYR A 1 58 ? 2.001 -11.637 -6.303 1.00 0.00 53 TYR A N 9
ATOM 14997 C CA . TYR A 1 58 ? 0.726 -12.328 -6.131 1.00 0.00 53 TYR A CA 9
ATOM 14998 C C . TYR A 1 58 ? -0.246 -11.968 -7.254 1.00 0.00 53 TYR A C 9
ATOM 14999 O O . TYR A 1 58 ? -1.448 -12.211 -7.147 1.00 0.00 53 TYR A O 9
ATOM 15017 N N . ARG A 1 59 ? 0.280 -11.393 -8.330 1.00 0.00 54 ARG A N 9
ATOM 15018 C CA . ARG A 1 59 ? -0.555 -11.008 -9.463 1.00 0.00 54 ARG A CA 9
ATOM 15019 C C . ARG A 1 59 ? -1.249 -12.233 -10.057 1.00 0.00 54 ARG A C 9
ATOM 15020 O O . ARG A 1 59 ? -2.445 -12.203 -10.343 1.00 0.00 54 ARG A O 9
ATOM 15041 N N . ARG A 1 60 ? -0.480 -13.301 -10.249 1.00 0.00 55 ARG A N 9
ATOM 15042 C CA . ARG A 1 60 ? -1.012 -14.535 -10.821 1.00 0.00 55 ARG A CA 9
ATOM 15043 C C . ARG A 1 60 ? -1.671 -15.396 -9.748 1.00 0.00 55 ARG A C 9
ATOM 15044 O O . ARG A 1 60 ? -2.157 -16.492 -10.034 1.00 0.00 55 ARG A O 9
ATOM 15065 N N . LYS A 1 61 ? -1.677 -14.900 -8.517 1.00 0.00 56 LYS A N 9
ATOM 15066 C CA . LYS A 1 61 ? -2.274 -15.641 -7.413 1.00 0.00 56 LYS A CA 9
ATOM 15067 C C . LYS A 1 61 ? -3.757 -15.881 -7.676 1.00 0.00 56 LYS A C 9
ATOM 15068 O O . LYS A 1 61 ? -4.260 -16.990 -7.491 1.00 0.00 56 LYS A O 9
ATOM 15087 N N . GLY A 1 62 ? -4.454 -14.832 -8.095 1.00 0.00 57 GLY A N 9
ATOM 15088 C CA . GLY A 1 62 ? -5.883 -14.938 -8.367 1.00 0.00 57 GLY A CA 9
ATOM 15089 C C . GLY A 1 62 ? -6.422 -13.652 -8.970 1.00 0.00 57 GLY A C 9
ATOM 15090 O O . GLY A 1 62 ? -7.626 -13.517 -9.189 1.00 0.00 57 GLY A O 9
ATOM 15094 N N . ASP A 1 63 ? -5.529 -12.703 -9.229 1.00 0.00 58 ASP A N 9
ATOM 15095 C CA . ASP A 1 63 ? -5.928 -11.422 -9.803 1.00 0.00 58 ASP A CA 9
ATOM 15096 C C . ASP A 1 63 ? -7.217 -10.925 -9.154 1.00 0.00 58 ASP A C 9
ATOM 15097 O O . ASP A 1 63 ? -8.004 -10.222 -9.786 1.00 0.00 58 ASP A O 9
ATOM 15106 N N . ALA A 1 64 ? -7.427 -11.305 -7.893 1.00 0.00 59 ALA A N 9
ATOM 15107 C CA . ALA A 1 64 ? -8.627 -10.898 -7.172 1.00 0.00 59 ALA A CA 9
ATOM 15108 C C . ALA A 1 64 ? -9.842 -11.672 -7.674 1.00 0.00 59 ALA A C 9
ATOM 15109 O O . ALA A 1 64 ? -9.770 -12.371 -8.684 1.00 0.00 59 ALA A O 9
ATOM 15116 N N . GLY A 1 65 ? -10.955 -11.541 -6.958 1.00 0.00 60 GLY A N 9
ATOM 15117 C CA . GLY A 1 65 ? -12.192 -12.231 -7.330 1.00 0.00 60 GLY A CA 9
ATOM 15118 C C . GLY A 1 65 ? -12.367 -13.511 -6.523 1.00 0.00 60 GLY A C 9
ATOM 15119 O O . GLY A 1 65 ? -13.352 -14.231 -6.688 1.00 0.00 60 GLY A O 9
ATOM 15123 N N . GLY A 1 66 ? -11.405 -13.793 -5.648 1.00 0.00 61 GLY A N 9
ATOM 15124 C CA . GLY A 1 66 ? -11.455 -14.995 -4.813 1.00 0.00 61 GLY A CA 9
ATOM 15125 C C . GLY A 1 66 ? -11.096 -14.672 -3.368 1.00 0.00 61 GLY A C 9
ATOM 15126 O O . GLY A 1 66 ? -11.767 -15.116 -2.438 1.00 0.00 61 GLY A O 9
ATOM 15130 N N . LEU A 1 67 ? -10.030 -13.897 -3.186 1.00 0.00 62 LEU A N 9
ATOM 15131 C CA . LEU A 1 67 ? -9.579 -13.518 -1.846 1.00 0.00 62 LEU A CA 9
ATOM 15132 C C . LEU A 1 67 ? -10.022 -12.099 -1.522 1.00 0.00 62 LEU A C 9
ATOM 15133 O O . LEU A 1 67 ? -9.758 -11.164 -2.279 1.00 0.00 62 LEU A O 9
ATOM 15149 N N . LYS A 1 68 ? -10.694 -11.948 -0.390 1.00 0.00 63 LYS A N 9
ATOM 15150 C CA . LYS A 1 68 ? -11.168 -10.641 0.030 1.00 0.00 63 LYS A CA 9
ATOM 15151 C C . LYS A 1 68 ? -9.990 -9.722 0.338 1.00 0.00 63 LYS A C 9
ATOM 15152 O O . LYS A 1 68 ? -9.982 -8.557 -0.052 1.00 0.00 63 LYS A O 9
ATOM 15171 N N . SER A 1 69 ? -9.002 -10.254 1.049 1.00 0.00 64 SER A N 9
ATOM 15172 C CA . SER A 1 69 ? -7.831 -9.465 1.410 1.00 0.00 64 SER A CA 9
ATOM 15173 C C . SER A 1 69 ? -7.088 -8.995 0.166 1.00 0.00 64 SER A C 9
ATOM 15174 O O . SER A 1 69 ? -6.722 -7.830 0.059 1.00 0.00 64 SER A O 9
ATOM 15182 N N . PHE A 1 70 ? -6.855 -9.911 -0.766 1.00 0.00 65 PHE A N 9
ATOM 15183 C CA . PHE A 1 70 ? -6.141 -9.565 -1.989 1.00 0.00 65 PHE A CA 9
ATOM 15184 C C . PHE A 1 70 ? -6.927 -8.547 -2.802 1.00 0.00 65 PHE A C 9
ATOM 15185 O O . PHE A 1 70 ? -6.372 -7.562 -3.280 1.00 0.00 65 PHE A O 9
ATOM 15202 N N . THR A 1 71 ? -8.222 -8.789 -2.954 1.00 0.00 66 THR A N 9
ATOM 15203 C CA . THR A 1 71 ? -9.072 -7.884 -3.717 1.00 0.00 66 THR A CA 9
ATOM 15204 C C . THR A 1 71 ? -9.145 -6.518 -3.040 1.00 0.00 66 THR A C 9
ATOM 15205 O O . THR A 1 71 ? -8.985 -5.483 -3.686 1.00 0.00 66 THR A O 9
ATOM 15216 N N . THR A 1 72 ? -9.386 -6.526 -1.734 1.00 0.00 67 THR A N 9
ATOM 15217 C CA . THR A 1 72 ? -9.478 -5.286 -0.973 1.00 0.00 67 THR A CA 9
ATOM 15218 C C . THR A 1 72 ? -8.146 -4.549 -0.995 1.00 0.00 67 THR A C 9
ATOM 15219 O O . THR A 1 72 ? -8.097 -3.339 -1.220 1.00 0.00 67 THR A O 9
ATOM 15230 N N . MET A 1 73 ? -7.067 -5.288 -0.762 1.00 0.00 68 MET A N 9
ATOM 15231 C CA . MET A 1 73 ? -5.736 -4.700 -0.755 1.00 0.00 68 MET A CA 9
ATOM 15232 C C . MET A 1 73 ? -5.390 -4.161 -2.137 1.00 0.00 68 MET A C 9
ATOM 15233 O O . MET A 1 73 ? -4.835 -3.079 -2.267 1.00 0.00 68 MET A O 9
ATOM 15247 N N . GLN A 1 74 ? -5.716 -4.918 -3.171 1.00 0.00 69 GLN A N 9
ATOM 15248 C CA . GLN A 1 74 ? -5.407 -4.484 -4.523 1.00 0.00 69 GLN A CA 9
ATOM 15249 C C . GLN A 1 74 ? -5.854 -3.041 -4.742 1.00 0.00 69 GLN A C 9
ATOM 15250 O O . GLN A 1 74 ? -5.039 -2.174 -5.059 1.00 0.00 69 GLN A O 9
ATOM 15264 N N . THR A 1 75 ? -7.144 -2.789 -4.568 1.00 0.00 70 THR A N 9
ATOM 15265 C CA . THR A 1 75 ? -7.680 -1.445 -4.752 1.00 0.00 70 THR A CA 9
ATOM 15266 C C . THR A 1 75 ? -7.146 -0.472 -3.700 1.00 0.00 70 THR A C 9
ATOM 15267 O O . THR A 1 75 ? -6.773 0.653 -4.022 1.00 0.00 70 THR A O 9
ATOM 15278 N N . ALA A 1 76 ? -7.137 -0.899 -2.442 1.00 0.00 71 ALA A N 9
ATOM 15279 C CA . ALA A 1 76 ? -6.676 -0.040 -1.355 1.00 0.00 71 ALA A CA 9
ATOM 15280 C C . ALA A 1 76 ? -5.239 0.426 -1.582 1.00 0.00 71 ALA A C 9
ATOM 15281 O O . ALA A 1 76 ? -4.956 1.624 -1.544 1.00 0.00 71 ALA A O 9
ATOM 15288 N N . LEU A 1 77 ? -4.342 -0.521 -1.821 1.00 0.00 72 LEU A N 9
ATOM 15289 C CA . LEU A 1 77 ? -2.941 -0.197 -2.054 1.00 0.00 72 LEU A CA 9
ATOM 15290 C C . LEU A 1 77 ? -2.781 0.635 -3.326 1.00 0.00 72 LEU A C 9
ATOM 15291 O O . LEU A 1 77 ? -2.015 1.592 -3.355 1.00 0.00 72 LEU A O 9
ATOM 15307 N N . ASN A 1 78 ? -3.507 0.263 -4.370 1.00 0.00 73 ASN A N 9
ATOM 15308 C CA . ASN A 1 78 ? -3.432 0.988 -5.630 1.00 0.00 73 ASN A CA 9
ATOM 15309 C C . ASN A 1 78 ? -3.935 2.418 -5.457 1.00 0.00 73 ASN A C 9
ATOM 15310 O O . ASN A 1 78 ? -3.426 3.347 -6.085 1.00 0.00 73 ASN A O 9
ATOM 15321 N N . SER A 1 79 ? -4.950 2.586 -4.617 1.00 0.00 74 SER A N 9
ATOM 15322 C CA . SER A 1 79 ? -5.532 3.901 -4.379 1.00 0.00 74 SER A CA 9
ATOM 15323 C C . SER A 1 79 ? -4.518 4.861 -3.761 1.00 0.00 74 SER A C 9
ATOM 15324 O O . SER A 1 79 ? -4.254 5.930 -4.309 1.00 0.00 74 SER A O 9
ATOM 15332 N N . LEU A 1 80 ? -3.959 4.476 -2.619 1.00 0.00 75 LEU A N 9
ATOM 15333 C CA . LEU A 1 80 ? -2.981 5.315 -1.929 1.00 0.00 75 LEU A CA 9
ATOM 15334 C C . LEU A 1 80 ? -1.664 5.355 -2.697 1.00 0.00 75 LEU A C 9
ATOM 15335 O O . LEU A 1 80 ? -0.867 6.278 -2.532 1.00 0.00 75 LEU A O 9
ATOM 15351 N N . ALA A 1 81 ? -1.432 4.351 -3.534 1.00 0.00 76 ALA A N 9
ATOM 15352 C CA . ALA A 1 81 ? -0.202 4.304 -4.314 1.00 0.00 76 ALA A CA 9
ATOM 15353 C C . ALA A 1 81 ? -0.093 5.537 -5.197 1.00 0.00 76 ALA A C 9
ATOM 15354 O O . ALA A 1 81 ? 0.990 6.098 -5.370 1.00 0.00 76 ALA A O 9
ATOM 15361 N N . GLY A 1 82 ? -1.223 5.950 -5.754 1.00 0.00 77 GLY A N 9
ATOM 15362 C CA . GLY A 1 82 ? -1.257 7.120 -6.619 1.00 0.00 77 GLY A CA 9
ATOM 15363 C C . GLY A 1 82 ? -1.002 8.402 -5.834 1.00 0.00 77 GLY A C 9
ATOM 15364 O O . GLY A 1 82 ? -0.376 9.332 -6.342 1.00 0.00 77 GLY A O 9
ATOM 15368 N N . TYR A 1 83 ? -1.491 8.452 -4.594 1.00 0.00 78 TYR A N 9
ATOM 15369 C CA . TYR A 1 83 ? -1.311 9.640 -3.764 1.00 0.00 78 TYR A CA 9
ATOM 15370 C C . TYR A 1 83 ? 0.165 9.997 -3.655 1.00 0.00 78 TYR A C 9
ATOM 15371 O O . TYR A 1 83 ? 0.532 11.169 -3.729 1.00 0.00 78 TYR A O 9
ATOM 15389 N N . TYR A 1 84 ? 1.007 8.993 -3.463 1.00 0.00 79 TYR A N 9
ATOM 15390 C CA . TYR A 1 84 ? 2.432 9.242 -3.332 1.00 0.00 79 TYR A CA 9
ATOM 15391 C C . TYR A 1 84 ? 2.992 9.873 -4.603 1.00 0.00 79 TYR A C 9
ATOM 15392 O O . TYR A 1 84 ? 3.793 10.806 -4.538 1.00 0.00 79 TYR A O 9
ATOM 15410 N N . THR A 1 85 ? 2.575 9.364 -5.754 1.00 0.00 80 THR A N 9
ATOM 15411 C CA . THR A 1 85 ? 3.049 9.886 -7.028 1.00 0.00 80 THR A CA 9
ATOM 15412 C C . THR A 1 85 ? 2.188 11.059 -7.489 1.00 0.00 80 THR A C 9
ATOM 15413 O O . THR A 1 85 ? 2.566 11.794 -8.401 1.00 0.00 80 THR A O 9
ATOM 15424 N N . SER A 1 86 ? 1.027 11.226 -6.862 1.00 0.00 81 SER A N 9
ATOM 15425 C CA . SER A 1 86 ? 0.131 12.313 -7.239 1.00 0.00 81 SER A CA 9
ATOM 15426 C C . SER A 1 86 ? 0.824 13.662 -7.074 1.00 0.00 81 SER A C 9
ATOM 15427 O O . SER A 1 86 ? 0.823 14.483 -7.991 1.00 0.00 81 SER A O 9
ATOM 15435 N N . TYR A 1 87 ? 1.416 13.885 -5.902 1.00 0.00 82 TYR A N 9
ATOM 15436 C CA . TYR A 1 87 ? 2.115 15.143 -5.620 1.00 0.00 82 TYR A CA 9
ATOM 15437 C C . TYR A 1 87 ? 3.620 14.916 -5.487 1.00 0.00 82 TYR A C 9
ATOM 15438 O O . TYR A 1 87 ? 4.418 15.829 -5.704 1.00 0.00 82 TYR A O 9
ATOM 15456 N N . GLY A 1 88 ? 3.998 13.690 -5.118 1.00 0.00 83 GLY A N 9
ATOM 15457 C CA . GLY A 1 88 ? 5.409 13.337 -4.945 1.00 0.00 83 GLY A CA 9
ATOM 15458 C C . GLY A 1 88 ? 5.832 13.446 -3.482 1.00 0.00 83 GLY A C 9
ATOM 15459 O O . GLY A 1 88 ? 6.807 12.824 -3.062 1.00 0.00 83 GLY A O 9
ATOM 15463 N N . ALA A 1 89 ? 5.093 14.233 -2.706 1.00 0.00 84 ALA A N 9
ATOM 15464 C CA . ALA A 1 89 ? 5.411 14.402 -1.293 1.00 0.00 84 ALA A CA 9
ATOM 15465 C C . ALA A 1 89 ? 4.320 15.188 -0.578 1.00 0.00 84 ALA A C 9
ATOM 15466 O O . ALA A 1 89 ? 4.606 16.163 0.118 1.00 0.00 84 ALA A O 9
ATOM 15473 N N . ARG A 1 90 ? 3.068 14.758 -0.740 1.00 0.00 85 ARG A N 9
ATOM 15474 C CA . ARG A 1 90 ? 1.937 15.430 -0.088 1.00 0.00 85 ARG A CA 9
ATOM 15475 C C . ARG A 1 90 ? 1.336 14.519 0.991 1.00 0.00 85 ARG A C 9
ATOM 15476 O O . ARG A 1 90 ? 0.719 13.505 0.660 1.00 0.00 85 ARG A O 9
ATOM 15497 N N . PRO A 1 91 ? 1.492 14.835 2.265 1.00 0.00 86 PRO A N 9
ATOM 15498 C CA . PRO A 1 91 ? 0.936 13.980 3.357 1.00 0.00 86 PRO A CA 9
ATOM 15499 C C . PRO A 1 91 ? -0.509 13.573 3.080 1.00 0.00 86 PRO A C 9
ATOM 15500 O O . PRO A 1 91 ? -1.368 14.422 2.839 1.00 0.00 86 PRO A O 9
ATOM 15511 N N . ILE A 1 92 ? -0.770 12.268 3.109 1.00 0.00 87 ILE A N 9
ATOM 15512 C CA . ILE A 1 92 ? -2.114 11.769 2.849 1.00 0.00 87 ILE A CA 9
ATOM 15513 C C . ILE A 1 92 ? -3.127 12.437 3.797 1.00 0.00 87 ILE A C 9
ATOM 15514 O O . ILE A 1 92 ? -2.953 12.375 5.014 1.00 0.00 87 ILE A O 9
ATOM 15530 N N . PRO A 1 93 ? -4.185 13.050 3.291 1.00 0.00 88 PRO A N 9
ATOM 15531 C CA . PRO A 1 93 ? -5.211 13.689 4.166 1.00 0.00 88 PRO A CA 9
ATOM 15532 C C . PRO A 1 93 ? -5.664 12.772 5.304 1.00 0.00 88 PRO A C 9
ATOM 15533 O O . PRO A 1 93 ? -5.660 11.548 5.172 1.00 0.00 88 PRO A O 9
ATOM 15544 N N . GLU A 1 94 ? -6.055 13.387 6.416 1.00 0.00 89 GLU A N 9
ATOM 15545 C CA . GLU A 1 94 ? -6.518 12.638 7.577 1.00 0.00 89 GLU A CA 9
ATOM 15546 C C . GLU A 1 94 ? -7.768 11.841 7.229 1.00 0.00 89 GLU A C 9
ATOM 15547 O O . GLU A 1 94 ? -7.987 10.749 7.755 1.00 0.00 89 GLU A O 9
ATOM 15559 N N . LYS A 1 95 ? -8.587 12.392 6.338 1.00 0.00 90 LYS A N 9
ATOM 15560 C CA . LYS A 1 95 ? -9.811 11.717 5.931 1.00 0.00 90 LYS A CA 9
ATOM 15561 C C . LYS A 1 95 ? -9.490 10.384 5.265 1.00 0.00 90 LYS A C 9
ATOM 15562 O O . LYS A 1 95 ? -10.091 9.360 5.588 1.00 0.00 90 LYS A O 9
ATOM 15581 N N . LEU A 1 96 ? -8.539 10.404 4.334 1.00 0.00 91 LEU A N 9
ATOM 15582 C CA . LEU A 1 96 ? -8.155 9.183 3.637 1.00 0.00 91 LEU A CA 9
ATOM 15583 C C . LEU A 1 96 ? -7.470 8.213 4.602 1.00 0.00 91 LEU A C 9
ATOM 15584 O O . LEU A 1 96 ? -7.688 7.004 4.539 1.00 0.00 91 LEU A O 9
ATOM 15600 N N . LYS A 1 97 ? -6.636 8.755 5.490 1.00 0.00 92 LYS A N 9
ATOM 15601 C CA . LYS A 1 97 ? -5.916 7.932 6.462 1.00 0.00 92 LYS A CA 9
ATOM 15602 C C . LYS A 1 97 ? -6.883 7.048 7.242 1.00 0.00 92 LYS A C 9
ATOM 15603 O O . LYS A 1 97 ? -6.633 5.857 7.426 1.00 0.00 92 LYS A O 9
ATOM 15622 N N . LYS A 1 98 ? -7.976 7.635 7.710 1.00 0.00 93 LYS A N 9
ATOM 15623 C CA . LYS A 1 98 ? -8.954 6.875 8.478 1.00 0.00 93 LYS A CA 9
ATOM 15624 C C . LYS A 1 98 ? -9.548 5.757 7.635 1.00 0.00 93 LYS A C 9
ATOM 15625 O O . LYS A 1 98 ? -9.706 4.630 8.104 1.00 0.00 93 LYS A O 9
ATOM 15644 N N . ARG A 1 99 ? -9.880 6.072 6.389 1.00 0.00 94 ARG A N 9
ATOM 15645 C CA . ARG A 1 99 ? -10.463 5.081 5.496 1.00 0.00 94 ARG A CA 9
ATOM 15646 C C . ARG A 1 99 ? -9.478 3.939 5.244 1.00 0.00 94 ARG A C 9
ATOM 15647 O O . ARG A 1 99 ? -9.852 2.768 5.284 1.00 0.00 94 ARG A O 9
ATOM 15668 N N . LEU A 1 100 ? -8.223 4.291 4.982 1.00 0.00 95 LEU A N 9
ATOM 15669 C CA . LEU A 1 100 ? -7.188 3.292 4.717 1.00 0.00 95 LEU A CA 9
ATOM 15670 C C . LEU A 1 100 ? -6.968 2.393 5.931 1.00 0.00 95 LEU A C 9
ATOM 15671 O O . LEU A 1 100 ? -6.793 1.184 5.794 1.00 0.00 95 LEU A O 9
ATOM 15687 N N . GLN A 1 101 ? -6.979 2.989 7.119 1.00 0.00 96 GLN A N 9
ATOM 15688 C CA . GLN A 1 101 ? -6.782 2.221 8.343 1.00 0.00 96 GLN A CA 9
ATOM 15689 C C . GLN A 1 101 ? -7.763 1.054 8.392 1.00 0.00 96 GLN A C 9
ATOM 15690 O O . GLN A 1 101 ? -7.389 -0.068 8.733 1.00 0.00 96 GLN A O 9
ATOM 15704 N N . LEU A 1 102 ? -9.014 1.324 8.042 1.00 0.00 97 LEU A N 9
ATOM 15705 C CA . LEU A 1 102 ? -10.037 0.284 8.044 1.00 0.00 97 LEU A CA 9
ATOM 15706 C C . LEU A 1 102 ? -9.748 -0.771 6.976 1.00 0.00 97 LEU A C 9
ATOM 15707 O O . LEU A 1 102 ? -9.926 -1.965 7.211 1.00 0.00 97 LEU A O 9
ATOM 15723 N N . GLU A 1 103 ? -9.303 -0.325 5.803 1.00 0.00 98 GLU A N 9
ATOM 15724 C CA . GLU A 1 103 ? -9.002 -1.246 4.711 1.00 0.00 98 GLU A CA 9
ATOM 15725 C C . GLU A 1 103 ? -7.984 -2.289 5.153 1.00 0.00 98 GLU A C 9
ATOM 15726 O O . GLU A 1 103 ? -8.138 -3.477 4.875 1.00 0.00 98 GLU A O 9
ATOM 15738 N N . PHE A 1 104 ? -6.944 -1.837 5.838 1.00 0.00 99 PHE A N 9
ATOM 15739 C CA . PHE A 1 104 ? -5.907 -2.744 6.308 1.00 0.00 99 PHE A CA 9
ATOM 15740 C C . PHE A 1 104 ? -6.454 -3.668 7.390 1.00 0.00 99 PHE A C 9
ATOM 15741 O O . PHE A 1 104 ? -6.070 -4.835 7.471 1.00 0.00 99 PHE A O 9
ATOM 15758 N N . THR A 1 105 ? -7.353 -3.145 8.214 1.00 0.00 100 THR A N 9
ATOM 15759 C CA . THR A 1 105 ? -7.945 -3.938 9.285 1.00 0.00 100 THR A CA 9
ATOM 15760 C C . THR A 1 105 ? -8.680 -5.144 8.704 1.00 0.00 100 THR A C 9
ATOM 15761 O O . THR A 1 105 ? -8.585 -6.256 9.224 1.00 0.00 100 THR A O 9
ATOM 15772 N N . GLN A 1 106 ? -9.413 -4.911 7.627 1.00 0.00 101 GLN A N 9
ATOM 15773 C CA . GLN A 1 106 ? -10.159 -5.977 6.969 1.00 0.00 101 GLN A CA 9
ATOM 15774 C C . GLN A 1 106 ? -9.210 -6.965 6.294 1.00 0.00 101 GLN A C 9
ATOM 15775 O O . GLN A 1 106 ? -9.514 -8.151 6.175 1.00 0.00 101 GLN A O 9
ATOM 15789 N N . ALA A 1 107 ? -8.073 -6.464 5.830 1.00 0.00 102 ALA A N 9
ATOM 15790 C CA . ALA A 1 107 ? -7.099 -7.308 5.151 1.00 0.00 102 ALA A CA 9
ATOM 15791 C C . ALA A 1 107 ? -6.344 -8.211 6.134 1.00 0.00 102 ALA A C 9
ATOM 15792 O O . ALA A 1 107 ? -6.266 -9.424 5.936 1.00 0.00 102 ALA A O 9
ATOM 15799 N N . GLU A 1 108 ? -5.775 -7.612 7.181 1.00 0.00 103 GLU A N 9
ATOM 15800 C CA . GLU A 1 108 ? -5.010 -8.372 8.171 1.00 0.00 103 GLU A CA 9
ATOM 15801 C C . GLU A 1 108 ? -5.865 -9.442 8.844 1.00 0.00 103 GLU A C 9
ATOM 15802 O O . GLU A 1 108 ? -5.404 -10.563 9.063 1.00 0.00 103 GLU A O 9
ATOM 15814 N N . ARG A 1 109 ? -7.103 -9.099 9.175 1.00 0.00 104 ARG A N 9
ATOM 15815 C CA . ARG A 1 109 ? -7.991 -10.049 9.831 1.00 0.00 104 ARG A CA 9
ATOM 15816 C C . ARG A 1 109 ? -8.477 -11.097 8.836 1.00 0.00 104 ARG A C 9
ATOM 15817 O O . ARG A 1 109 ? -8.818 -12.218 9.215 1.00 0.00 104 ARG A O 9
ATOM 15838 N N . SER A 1 110 ? -8.494 -10.726 7.563 1.00 0.00 105 SER A N 9
ATOM 15839 C CA . SER A 1 110 ? -8.924 -11.642 6.512 1.00 0.00 105 SER A CA 9
ATOM 15840 C C . SER A 1 110 ? -7.883 -12.738 6.297 1.00 0.00 105 SER A C 9
ATOM 15841 O O . SER A 1 110 ? -8.207 -13.829 5.832 1.00 0.00 105 SER A O 9
ATOM 15849 N N . ILE A 1 111 ? -6.629 -12.437 6.632 1.00 0.00 106 ILE A N 9
ATOM 15850 C CA . ILE A 1 111 ? -5.555 -13.408 6.463 1.00 0.00 106 ILE A CA 9
ATOM 15851 C C . ILE A 1 111 ? -5.820 -14.637 7.331 1.00 0.00 106 ILE A C 9
ATOM 15852 O O . ILE A 1 111 ? -5.648 -15.772 6.885 1.00 0.00 106 ILE A O 9
ATOM 15868 N N . GLU A 1 112 ? -6.242 -14.411 8.571 1.00 0.00 107 GLU A N 9
ATOM 15869 C CA . GLU A 1 112 ? -6.525 -15.518 9.477 1.00 0.00 107 GLU A CA 9
ATOM 15870 C C . GLU A 1 112 ? -7.679 -16.361 8.948 1.00 0.00 107 GLU A C 9
ATOM 15871 O O . GLU A 1 112 ? -7.664 -17.586 9.053 1.00 0.00 107 GLU A O 9
ATOM 15883 N N . ARG A 1 113 ? -8.673 -15.695 8.375 1.00 0.00 108 ARG A N 9
ATOM 15884 C CA . ARG A 1 113 ? -9.828 -16.395 7.828 1.00 0.00 108 ARG A CA 9
ATOM 15885 C C . ARG A 1 113 ? -9.402 -17.287 6.668 1.00 0.00 108 ARG A C 9
ATOM 15886 O O . ARG A 1 113 ? -10.094 -18.243 6.319 1.00 0.00 108 ARG A O 9
ATOM 15907 N N . GLY A 1 114 ? -8.253 -16.972 6.082 1.00 0.00 109 GLY A N 9
ATOM 15908 C CA . GLY A 1 114 ? -7.734 -17.756 4.968 1.00 0.00 109 GLY A CA 9
ATOM 15909 C C . GLY A 1 114 ? -8.647 -17.654 3.749 1.00 0.00 109 GLY A C 9
ATOM 15910 O O . GLY A 1 114 ? -8.767 -18.600 2.972 1.00 0.00 109 GLY A O 9
ATOM 15914 N N . VAL A 1 115 ? -9.291 -16.500 3.591 1.00 0.00 110 VAL A N 9
ATOM 15915 C CA . VAL A 1 115 ? -10.196 -16.279 2.464 1.00 0.00 110 VAL A CA 9
ATOM 15916 C C . VAL A 1 115 ? -9.624 -16.877 1.179 1.00 0.00 110 VAL A C 9
ATOM 15917 O O . VAL A 1 115 ? -10.408 -17.269 0.330 1.00 0.00 110 VAL A O 9
ATOM 15931 N N . GLY A 1 1 ? 27.722 -12.691 8.275 1.00 0.00 -4 GLY A N 10
ATOM 15932 C CA . GLY A 1 1 ? 28.257 -11.310 8.446 1.00 0.00 -4 GLY A CA 10
ATOM 15933 C C . GLY A 1 1 ? 29.373 -11.065 7.435 1.00 0.00 -4 GLY A C 10
ATOM 15934 O O . GLY A 1 1 ? 29.184 -10.359 6.445 1.00 0.00 -4 GLY A O 10
ATOM 15940 N N . PRO A 1 2 ? 30.526 -11.634 7.666 1.00 0.00 -3 PRO A N 10
ATOM 15941 C CA . PRO A 1 2 ? 31.701 -11.475 6.758 1.00 0.00 -3 PRO A CA 10
ATOM 15942 C C . PRO A 1 2 ? 31.465 -12.139 5.398 1.00 0.00 -3 PRO A C 10
ATOM 15943 O O . PRO A 1 2 ? 32.139 -11.823 4.418 1.00 0.00 -3 PRO A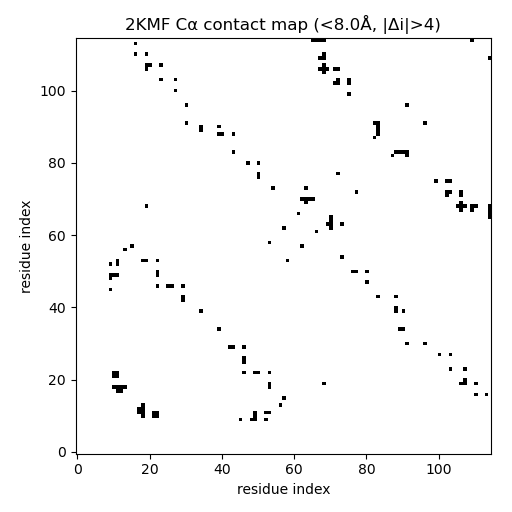 O 10
ATOM 15954 N N . LEU A 1 3 ? 30.505 -13.059 5.350 1.00 0.00 -2 LEU A N 10
ATOM 15955 C CA . LEU A 1 3 ? 30.191 -13.757 4.107 1.00 0.00 -2 LEU A CA 10
ATOM 15956 C C . LEU A 1 3 ? 29.413 -12.846 3.162 1.00 0.00 -2 LEU A C 10
ATOM 15957 O O . LEU A 1 3 ? 28.583 -12.045 3.594 1.00 0.00 -2 LEU A O 10
ATOM 15973 N N . GLY A 1 4 ? 29.689 -12.980 1.869 1.00 0.00 -1 GLY A N 10
ATOM 15974 C CA . GLY A 1 4 ? 29.012 -12.173 0.859 1.00 0.00 -1 GLY A CA 10
ATOM 15975 C C . GLY A 1 4 ? 27.624 -12.731 0.563 1.00 0.00 -1 GLY A C 10
ATOM 15976 O O . GLY A 1 4 ? 27.078 -13.505 1.349 1.00 0.00 -1 GLY A O 10
ATOM 15980 N N . SER A 1 5 ? 27.058 -12.328 -0.572 1.00 0.00 0 SER A N 10
ATOM 15981 C CA . SER A 1 5 ? 25.730 -12.793 -0.964 1.00 0.00 0 SER A CA 10
ATOM 15982 C C . SER A 1 5 ? 24.704 -12.448 0.111 1.00 0.00 0 SER A C 10
ATOM 15983 O O . SER A 1 5 ? 24.063 -13.333 0.679 1.00 0.00 0 SER A O 10
ATOM 15991 N N . CYS A 1 6 ? 24.555 -11.156 0.388 1.00 0.00 1 CYS A N 10
ATOM 15992 C CA . CYS A 1 6 ? 23.606 -10.699 1.400 1.00 0.00 1 CYS A CA 10
ATOM 15993 C C . CYS A 1 6 ? 22.210 -10.549 0.802 1.00 0.00 1 CYS A C 10
ATOM 15994 O O . CYS A 1 6 ? 22.038 -9.944 -0.256 1.00 0.00 1 CYS A O 10
ATOM 16002 N N . ASP A 1 7 ? 21.216 -11.104 1.490 1.00 0.00 2 ASP A N 10
ATOM 16003 C CA . ASP A 1 7 ? 19.836 -11.027 1.022 1.00 0.00 2 ASP A CA 10
ATOM 16004 C C . ASP A 1 7 ? 19.284 -9.620 1.193 1.00 0.00 2 ASP A C 10
ATOM 16005 O O . ASP A 1 7 ? 19.634 -8.914 2.140 1.00 0.00 2 ASP A O 10
ATOM 16014 N N . SER A 1 8 ? 18.409 -9.218 0.275 1.00 0.00 3 SER A N 10
ATOM 16015 C CA . SER A 1 8 ? 17.802 -7.893 0.336 1.00 0.00 3 SER A CA 10
ATOM 16016 C C . SER A 1 8 ? 16.428 -7.904 -0.326 1.00 0.00 3 SER A C 10
ATOM 16017 O O . SER A 1 8 ? 16.179 -8.673 -1.255 1.00 0.00 3 SER A O 10
ATOM 16025 N N . GLY A 1 9 ? 15.541 -7.041 0.158 1.00 0.00 4 GLY A N 10
ATOM 16026 C CA . GLY A 1 9 ? 14.192 -6.949 -0.392 1.00 0.00 4 GLY A CA 10
ATOM 16027 C C . GLY A 1 9 ? 13.368 -5.898 0.351 1.00 0.00 4 GLY A C 10
ATOM 16028 O O . GLY A 1 9 ? 13.820 -5.332 1.345 1.00 0.00 4 GLY A O 10
ATOM 16032 N N . THR A 1 10 ? 12.154 -5.643 -0.138 1.00 0.00 5 THR A N 10
ATOM 16033 C CA . THR A 1 10 ? 11.277 -4.658 0.493 1.00 0.00 5 THR A CA 10
ATOM 16034 C C . THR A 1 10 ? 10.854 -5.130 1.881 1.00 0.00 5 THR A C 10
ATOM 16035 O O . THR A 1 10 ? 10.712 -4.327 2.804 1.00 0.00 5 THR A O 10
ATOM 16046 N N . GLY A 1 11 ? 10.652 -6.439 2.021 1.00 0.00 6 GLY A N 10
ATOM 16047 C CA . GLY A 1 11 ? 10.243 -7.014 3.303 1.00 0.00 6 GLY A CA 10
ATOM 16048 C C . GLY A 1 11 ? 9.392 -8.265 3.102 1.00 0.00 6 GLY A C 10
ATOM 16049 O O . GLY A 1 11 ? 9.237 -9.074 4.018 1.00 0.00 6 GLY A O 10
ATOM 16053 N N . LEU A 1 12 ? 8.841 -8.419 1.903 1.00 0.00 7 LEU A N 10
ATOM 16054 C CA . LEU A 1 12 ? 8.006 -9.578 1.603 1.00 0.00 7 LEU A CA 10
ATOM 16055 C C . LEU A 1 12 ? 8.861 -10.843 1.564 1.00 0.00 7 LEU A C 10
ATOM 16056 O O . LEU A 1 12 ? 9.981 -10.830 1.052 1.00 0.00 7 LEU A O 10
ATOM 16072 N N . THR A 1 13 ? 8.330 -11.937 2.118 1.00 0.00 8 THR A N 10
ATOM 16073 C CA . THR A 1 13 ? 9.058 -13.212 2.154 1.00 0.00 8 THR A CA 10
ATOM 16074 C C . THR A 1 13 ? 8.496 -14.181 1.113 1.00 0.00 8 THR A C 10
ATOM 16075 O O . THR A 1 13 ? 9.050 -15.260 0.893 1.00 0.00 8 THR A O 10
ATOM 16086 N N . GLY A 1 14 ? 7.394 -13.786 0.475 1.00 0.00 9 GLY A N 10
ATOM 16087 C CA . GLY A 1 14 ? 6.753 -14.617 -0.550 1.00 0.00 9 GLY A CA 10
ATOM 16088 C C . GLY A 1 14 ? 5.507 -15.317 -0.007 1.00 0.00 9 GLY A C 10
ATOM 16089 O O . GLY A 1 14 ? 4.752 -15.925 -0.765 1.00 0.00 9 GLY A O 10
ATOM 16093 N N . ASN A 1 15 ? 5.284 -15.214 1.304 1.00 0.00 10 ASN A N 10
ATOM 16094 C CA . ASN A 1 15 ? 4.108 -15.826 1.925 1.00 0.00 10 ASN A CA 10
ATOM 16095 C C . ASN A 1 15 ? 2.967 -14.818 1.942 1.00 0.00 10 ASN A C 10
ATOM 16096 O O . ASN A 1 15 ? 3.060 -13.777 2.582 1.00 0.00 10 ASN A O 10
ATOM 16107 N N . TYR A 1 16 ? 1.905 -15.125 1.218 1.00 0.00 11 TYR A N 10
ATOM 16108 C CA . TYR A 1 16 ? 0.758 -14.228 1.136 1.00 0.00 11 TYR A CA 10
ATOM 16109 C C . TYR A 1 16 ? 0.224 -13.865 2.522 1.00 0.00 11 TYR A C 10
ATOM 16110 O O . TYR A 1 16 ? -0.364 -12.801 2.710 1.00 0.00 11 TYR A O 10
ATOM 16128 N N . SER A 1 17 ? 0.412 -14.762 3.480 1.00 0.00 12 SER A N 10
ATOM 16129 C CA . SER A 1 17 ? -0.073 -14.538 4.843 1.00 0.00 12 SER A CA 10
ATOM 16130 C C . SER A 1 17 ? 0.682 -13.406 5.551 1.00 0.00 12 SER A C 10
ATOM 16131 O O . SER A 1 17 ? 0.082 -12.427 5.994 1.00 0.00 12 SER A O 10
ATOM 16139 N N . GLN A 1 18 ? 1.993 -13.562 5.660 1.00 0.00 13 GLN A N 10
ATOM 16140 C CA . GLN A 1 18 ? 2.844 -12.563 6.324 1.00 0.00 13 GLN A CA 10
ATOM 16141 C C . GLN A 1 18 ? 3.073 -11.351 5.431 1.00 0.00 13 GLN A C 10
ATOM 16142 O O . GLN A 1 18 ? 3.245 -10.237 5.916 1.00 0.00 13 GLN A O 10
ATOM 16156 N N . ASP A 1 19 ? 3.104 -11.586 4.127 1.00 0.00 14 ASP A N 10
ATOM 16157 C CA . ASP A 1 19 ? 3.344 -10.510 3.179 1.00 0.00 14 ASP A CA 10
ATOM 16158 C C . ASP A 1 19 ? 2.272 -9.449 3.330 1.00 0.00 14 ASP A C 10
ATOM 16159 O O . ASP A 1 19 ? 2.562 -8.256 3.295 1.00 0.00 14 ASP A O 10
ATOM 16168 N N . THR A 1 20 ? 1.041 -9.893 3.525 1.00 0.00 15 THR A N 10
ATOM 16169 C CA . THR A 1 20 ? -0.067 -8.972 3.701 1.00 0.00 15 THR A CA 10
ATOM 16170 C C . THR A 1 20 ? 0.172 -8.097 4.932 1.00 0.00 15 THR A C 10
ATOM 16171 O O . THR A 1 20 ? -0.013 -6.881 4.891 1.00 0.00 15 THR A O 10
ATOM 16182 N N . LEU A 1 21 ? 0.588 -8.729 6.021 1.00 0.00 16 LEU A N 10
ATOM 16183 C CA . LEU A 1 21 ? 0.863 -8.005 7.256 1.00 0.00 16 LEU A CA 10
ATOM 16184 C C . LEU A 1 21 ? 2.074 -7.085 7.100 1.00 0.00 16 LEU A C 10
ATOM 16185 O O . LEU A 1 21 ? 2.093 -5.980 7.637 1.00 0.00 16 LEU A O 10
ATOM 16201 N N . THR A 1 22 ? 3.091 -7.558 6.385 1.00 0.00 17 THR A N 10
ATOM 16202 C CA . THR A 1 22 ? 4.312 -6.773 6.190 1.00 0.00 17 THR A CA 10
ATOM 16203 C C . THR A 1 22 ? 4.011 -5.448 5.488 1.00 0.00 17 THR A C 10
ATOM 16204 O O . THR A 1 22 ? 4.411 -4.384 5.958 1.00 0.00 17 THR A O 10
ATOM 16215 N N . VAL A 1 23 ? 3.301 -5.514 4.365 1.00 0.00 18 VAL A N 10
ATOM 16216 C CA . VAL A 1 23 ? 2.959 -4.302 3.623 1.00 0.00 18 VAL A CA 10
ATOM 16217 C C . VAL A 1 23 ? 2.009 -3.428 4.445 1.00 0.00 18 VAL A C 10
ATOM 16218 O O . VAL A 1 23 ? 2.164 -2.207 4.491 1.00 0.00 18 VAL A O 10
ATOM 16231 N N . ILE A 1 24 ? 1.042 -4.060 5.115 1.00 0.00 19 ILE A N 10
ATOM 16232 C CA . ILE A 1 24 ? 0.095 -3.328 5.947 1.00 0.00 19 ILE A CA 10
ATOM 16233 C C . ILE A 1 24 ? 0.815 -2.603 7.080 1.00 0.00 19 ILE A C 10
ATOM 16234 O O . ILE A 1 24 ? 0.567 -1.424 7.326 1.00 0.00 19 ILE A O 10
ATOM 16250 N N . ALA A 1 25 ? 1.697 -3.310 7.769 1.00 0.00 20 ALA A N 10
ATOM 16251 C CA . ALA A 1 25 ? 2.425 -2.704 8.871 1.00 0.00 20 ALA A CA 10
ATOM 16252 C C . ALA A 1 25 ? 3.207 -1.493 8.379 1.00 0.00 20 ALA A C 10
ATOM 16253 O O . ALA A 1 25 ? 3.250 -0.463 9.048 1.00 0.00 20 ALA A O 10
ATOM 16260 N N . THR A 1 26 ? 3.814 -1.619 7.203 1.00 0.00 21 THR A N 10
ATOM 16261 C CA . THR A 1 26 ? 4.581 -0.517 6.626 1.00 0.00 21 THR A CA 10
ATOM 16262 C C . THR A 1 26 ? 3.665 0.642 6.233 1.00 0.00 21 THR A C 10
ATOM 16263 O O . THR A 1 26 ? 3.973 1.805 6.490 1.00 0.00 21 THR A O 10
ATOM 16274 N N . LEU A 1 27 ? 2.550 0.324 5.587 1.00 0.00 22 LEU A N 10
ATOM 16275 C CA . LEU A 1 27 ? 1.619 1.360 5.159 1.00 0.00 22 LEU A CA 10
ATOM 16276 C C . LEU A 1 27 ? 0.974 2.063 6.348 1.00 0.00 22 LEU A C 10
ATOM 16277 O O . LEU A 1 27 ? 0.843 3.283 6.345 1.00 0.00 22 LEU A O 10
ATOM 16293 N N . ARG A 1 28 ? 0.560 1.299 7.359 1.00 0.00 23 ARG A N 10
ATOM 16294 C CA . ARG A 1 28 ? -0.086 1.905 8.524 1.00 0.00 23 ARG A CA 10
ATOM 16295 C C . ARG A 1 28 ? 0.822 2.937 9.189 1.00 0.00 23 ARG A C 10
ATOM 16296 O O . ARG A 1 28 ? 0.395 4.056 9.469 1.00 0.00 23 ARG A O 10
ATOM 16317 N N . GLU A 1 29 ? 2.070 2.563 9.443 1.00 0.00 24 GLU A N 10
ATOM 16318 C CA . GLU A 1 29 ? 3.007 3.483 10.080 1.00 0.00 24 GLU A CA 10
ATOM 16319 C C . GLU A 1 29 ? 3.380 4.622 9.131 1.00 0.00 24 GLU A C 10
ATOM 16320 O O . GLU A 1 29 ? 3.588 5.757 9.561 1.00 0.00 24 GLU A O 10
ATOM 16332 N N . ALA A 1 30 ? 3.474 4.307 7.842 1.00 0.00 25 ALA A N 10
ATOM 16333 C CA . ALA A 1 30 ? 3.836 5.308 6.838 1.00 0.00 25 ALA A CA 10
ATOM 16334 C C . ALA A 1 30 ? 2.827 6.455 6.786 1.00 0.00 25 ALA A C 10
ATOM 16335 O O . ALA A 1 30 ? 3.209 7.623 6.808 1.00 0.00 25 ALA A O 10
ATOM 16342 N N . ILE A 1 31 ? 1.542 6.121 6.702 1.00 0.00 26 ILE A N 10
ATOM 16343 C CA . ILE A 1 31 ? 0.504 7.150 6.635 1.00 0.00 26 ILE A CA 10
ATOM 16344 C C . ILE A 1 31 ? 0.232 7.741 8.014 1.00 0.00 26 ILE A C 10
ATOM 16345 O O . ILE A 1 31 ? -0.359 8.815 8.134 1.00 0.00 26 ILE A O 10
ATOM 16361 N N . ASP A 1 32 ? 0.660 7.031 9.055 1.00 0.00 27 ASP A N 10
ATOM 16362 C CA . ASP A 1 32 ? 0.453 7.493 10.427 1.00 0.00 27 ASP A CA 10
ATOM 16363 C C . ASP A 1 32 ? 1.636 8.334 10.898 1.00 0.00 27 ASP A C 10
ATOM 16364 O O . ASP A 1 32 ? 1.706 8.717 12.064 1.00 0.00 27 ASP A O 10
ATOM 16373 N N . LEU A 1 33 ? 2.572 8.616 9.991 1.00 0.00 28 LEU A N 10
ATOM 16374 C CA . LEU A 1 33 ? 3.747 9.412 10.352 1.00 0.00 28 LEU A CA 10
ATOM 16375 C C . LEU A 1 33 ? 3.410 10.912 10.353 1.00 0.00 28 LEU A C 10
ATOM 16376 O O . LEU A 1 33 ? 2.544 11.355 9.602 1.00 0.00 28 LEU A O 10
ATOM 16392 N N . PRO A 1 34 ? 4.108 11.704 11.134 1.00 0.00 29 PRO A N 10
ATOM 16393 C CA . PRO A 1 34 ? 3.894 13.180 11.161 1.00 0.00 29 PRO A CA 10
ATOM 16394 C C . PRO A 1 34 ? 4.440 13.842 9.890 1.00 0.00 29 PRO A C 10
ATOM 16395 O O . PRO A 1 34 ? 5.444 13.401 9.332 1.00 0.00 29 PRO A O 10
ATOM 16406 N N . GLN A 1 35 ? 3.778 14.900 9.443 1.00 0.00 30 GLN A N 10
ATOM 16407 C CA . GLN A 1 35 ? 4.207 15.612 8.240 1.00 0.00 30 GLN A CA 10
ATOM 16408 C C . GLN A 1 35 ? 5.612 16.184 8.423 1.00 0.00 30 GLN A C 10
ATOM 16409 O O . GLN A 1 35 ? 6.253 16.607 7.461 1.00 0.00 30 GLN A O 10
ATOM 16423 N N . ASP A 1 36 ? 6.082 16.194 9.669 1.00 0.00 31 ASP A N 10
ATOM 16424 C CA . ASP A 1 36 ? 7.412 16.715 9.989 1.00 0.00 31 ASP A CA 10
ATOM 16425 C C . ASP A 1 36 ? 8.441 15.583 10.049 1.00 0.00 31 ASP A C 10
ATOM 16426 O O . ASP A 1 36 ? 9.589 15.801 10.432 1.00 0.00 31 ASP A O 10
ATOM 16435 N N . ALA A 1 37 ? 8.018 14.375 9.687 1.00 0.00 32 ALA A N 10
ATOM 16436 C CA . ALA A 1 37 ? 8.910 13.214 9.717 1.00 0.00 32 ALA A CA 10
ATOM 16437 C C . ALA A 1 37 ? 10.044 13.365 8.684 1.00 0.00 32 ALA A C 10
ATOM 16438 O O . ALA A 1 37 ? 9.773 13.647 7.518 1.00 0.00 32 ALA A O 10
ATOM 16445 N N . PRO A 1 38 ? 11.299 13.181 9.064 1.00 0.00 33 PRO A N 10
ATOM 16446 C CA . PRO A 1 38 ? 12.435 13.309 8.102 1.00 0.00 33 PRO A CA 10
ATOM 16447 C C . PRO A 1 38 ? 12.508 12.125 7.133 1.00 0.00 33 PRO A C 10
ATOM 16448 O O . PRO A 1 38 ? 13.130 12.216 6.075 1.00 0.00 33 PRO A O 10
ATOM 16459 N N . ASN A 1 39 ? 11.873 11.013 7.508 1.00 0.00 34 ASN A N 10
ATOM 16460 C CA . ASN A 1 39 ? 11.874 9.807 6.674 1.00 0.00 34 ASN A CA 10
ATOM 16461 C C . ASN A 1 39 ? 10.611 9.734 5.833 1.00 0.00 34 ASN A C 10
ATOM 16462 O O . ASN A 1 39 ? 10.247 8.667 5.353 1.00 0.00 34 ASN A O 10
ATOM 16473 N N . ARG A 1 40 ? 9.939 10.865 5.669 1.00 0.00 35 ARG A N 10
ATOM 16474 C CA . ARG A 1 40 ? 8.711 10.894 4.889 1.00 0.00 35 ARG A CA 10
ATOM 16475 C C . ARG A 1 40 ? 9.008 10.579 3.429 1.00 0.00 35 ARG A C 10
ATOM 16476 O O . ARG A 1 40 ? 8.262 9.859 2.774 1.00 0.00 35 ARG A O 10
ATOM 16497 N N . GLN A 1 41 ? 10.100 11.119 2.916 1.00 0.00 36 GLN A N 10
ATOM 16498 C CA . GLN A 1 41 ? 10.468 10.861 1.532 1.00 0.00 36 GLN A CA 10
ATOM 16499 C C . GLN A 1 41 ? 11.004 9.434 1.368 1.00 0.00 36 GLN A C 10
ATOM 16500 O O . GLN A 1 41 ? 10.683 8.749 0.398 1.00 0.00 36 GLN A O 10
ATOM 16514 N N . GLU A 1 42 ? 11.842 9.004 2.313 1.00 0.00 37 GLU A N 10
ATOM 16515 C CA . GLU A 1 42 ? 12.446 7.666 2.253 1.00 0.00 37 GLU A CA 10
ATOM 16516 C C . GLU A 1 42 ? 11.415 6.557 2.478 1.00 0.00 37 GLU A C 10
ATOM 16517 O O . GLU A 1 42 ? 11.418 5.549 1.773 1.00 0.00 37 GLU A O 10
ATOM 16529 N N . VAL A 1 43 ? 10.556 6.735 3.474 1.00 0.00 38 VAL A N 10
ATOM 16530 C CA . VAL A 1 43 ? 9.547 5.729 3.791 1.00 0.00 38 VAL A CA 10
ATOM 16531 C C . VAL A 1 43 ? 8.580 5.564 2.622 1.00 0.00 38 VAL A C 10
ATOM 16532 O O . VAL A 1 43 ? 8.086 4.467 2.360 1.00 0.00 38 VAL A O 10
ATOM 16545 N N . GLN A 1 44 ? 8.325 6.660 1.913 1.00 0.00 39 GLN A N 10
ATOM 16546 C CA . GLN A 1 44 ? 7.429 6.622 0.763 1.00 0.00 39 GLN A CA 10
ATOM 16547 C C . GLN A 1 44 ? 7.955 5.645 -0.284 1.00 0.00 39 GLN A C 10
ATOM 16548 O O . GLN A 1 44 ? 7.217 4.790 -0.772 1.00 0.00 39 GLN A O 10
ATOM 16562 N N . ASP A 1 45 ? 9.235 5.768 -0.617 1.00 0.00 40 ASP A N 10
ATOM 16563 C CA . ASP A 1 45 ? 9.836 4.876 -1.599 1.00 0.00 40 ASP A CA 10
ATOM 16564 C C . ASP A 1 45 ? 9.786 3.433 -1.103 1.00 0.00 40 ASP A C 10
ATOM 16565 O O . ASP A 1 45 ? 9.537 2.510 -1.881 1.00 0.00 40 ASP A O 10
ATOM 16574 N N . THR A 1 46 ? 10.025 3.244 0.191 1.00 0.00 41 THR A N 10
ATOM 16575 C CA . THR A 1 46 ? 10.006 1.905 0.774 1.00 0.00 41 THR A CA 10
ATOM 16576 C C . THR A 1 46 ? 8.623 1.271 0.632 1.00 0.00 41 THR A C 10
ATOM 16577 O O . THR A 1 46 ? 8.503 0.115 0.227 1.00 0.00 41 THR A O 10
ATOM 16588 N N . ALA A 1 47 ? 7.582 2.029 0.968 1.00 0.00 42 ALA A N 10
ATOM 16589 C CA . ALA A 1 47 ? 6.218 1.523 0.871 1.00 0.00 42 ALA A CA 10
ATOM 16590 C C . ALA A 1 47 ? 5.853 1.245 -0.584 1.00 0.00 42 ALA A C 10
ATOM 16591 O O . ALA A 1 47 ? 5.221 0.236 -0.895 1.00 0.00 42 ALA A O 10
ATOM 16598 N N . ARG A 1 48 ? 6.255 2.149 -1.472 1.00 0.00 43 ARG A N 10
ATOM 16599 C CA . ARG A 1 48 ? 5.960 1.989 -2.886 1.00 0.00 43 ARG A CA 10
ATOM 16600 C C . ARG A 1 48 ? 6.424 0.615 -3.349 1.00 0.00 43 ARG A C 10
ATOM 16601 O O . ARG A 1 48 ? 5.717 -0.078 -4.079 1.00 0.00 43 ARG A O 10
ATOM 16622 N N . GLY A 1 49 ? 7.615 0.227 -2.910 1.00 0.00 44 GLY A N 10
ATOM 16623 C CA . GLY A 1 49 ? 8.161 -1.069 -3.275 1.00 0.00 44 GLY A CA 10
ATOM 16624 C C . GLY A 1 49 ? 7.263 -2.194 -2.770 1.00 0.00 44 GLY A C 10
ATOM 16625 O O . GLY A 1 49 ? 7.010 -3.155 -3.489 1.00 0.00 44 GLY A O 10
ATOM 16629 N N . GLN A 1 50 ? 6.774 -2.066 -1.535 1.00 0.00 45 GLN A N 10
ATOM 16630 C CA . GLN A 1 50 ? 5.899 -3.089 -0.964 1.00 0.00 45 GLN A CA 10
ATOM 16631 C C . GLN A 1 50 ? 4.606 -3.198 -1.764 1.00 0.00 45 GLN A C 10
ATOM 16632 O O . GLN A 1 50 ? 4.123 -4.296 -2.030 1.00 0.00 45 GLN A O 10
ATOM 16646 N N . ILE A 1 51 ? 4.041 -2.055 -2.126 1.00 0.00 46 ILE A N 10
ATOM 16647 C CA . ILE A 1 51 ? 2.791 -2.045 -2.880 1.00 0.00 46 ILE A CA 10
ATOM 16648 C C . ILE A 1 51 ? 2.946 -2.765 -4.216 1.00 0.00 46 ILE A C 10
ATOM 16649 O O . ILE A 1 51 ? 2.186 -3.680 -4.529 1.00 0.00 46 ILE A O 10
ATOM 16665 N N . ASN A 1 52 ? 3.925 -2.336 -5.002 1.00 0.00 47 ASN A N 10
ATOM 16666 C CA . ASN A 1 52 ? 4.159 -2.940 -6.309 1.00 0.00 47 ASN A CA 10
ATOM 16667 C C . ASN A 1 52 ? 4.607 -4.393 -6.177 1.00 0.00 47 ASN A C 10
ATOM 16668 O O . ASN A 1 52 ? 4.157 -5.257 -6.926 1.00 0.00 47 ASN A O 10
ATOM 16679 N N . ASP A 1 53 ? 5.504 -4.652 -5.231 1.00 0.00 48 ASP A N 10
ATOM 16680 C CA . ASP A 1 53 ? 6.016 -6.002 -5.022 1.00 0.00 48 ASP A CA 10
ATOM 16681 C C . ASP A 1 53 ? 4.905 -6.948 -4.575 1.00 0.00 48 ASP A C 10
ATOM 16682 O O . ASP A 1 53 ? 4.868 -8.108 -4.982 1.00 0.00 48 ASP A O 10
ATOM 16691 N N . TYR A 1 54 ? 4.015 -6.448 -3.728 1.00 0.00 49 TYR A N 10
ATOM 16692 C CA . TYR A 1 54 ? 2.911 -7.257 -3.213 1.00 0.00 49 TYR A CA 10
ATOM 16693 C C . TYR A 1 54 ? 2.032 -7.795 -4.340 1.00 0.00 49 TYR A C 10
ATOM 16694 O O . TYR A 1 54 ? 1.916 -9.003 -4.525 1.00 0.00 49 TYR A O 10
ATOM 16712 N N . ILE A 1 55 ? 1.404 -6.897 -5.085 1.00 0.00 50 ILE A N 10
ATOM 16713 C CA . ILE A 1 55 ? 0.527 -7.315 -6.176 1.00 0.00 50 ILE A CA 10
ATOM 16714 C C . ILE A 1 55 ? 1.328 -7.954 -7.319 1.00 0.00 50 ILE A C 10
ATOM 16715 O O . ILE A 1 55 ? 0.819 -8.826 -8.019 1.00 0.00 50 ILE A O 10
ATOM 16731 N N . SER A 1 56 ? 2.566 -7.508 -7.517 1.00 0.00 51 SER A N 10
ATOM 16732 C CA . SER A 1 56 ? 3.400 -8.047 -8.596 1.00 0.00 51 SER A CA 10
ATOM 16733 C C . SER A 1 56 ? 3.651 -9.543 -8.425 1.00 0.00 51 SER A C 10
ATOM 16734 O O . SER A 1 56 ? 3.495 -10.319 -9.367 1.00 0.00 51 SER A O 10
ATOM 16742 N N . ARG A 1 57 ? 4.052 -9.945 -7.220 1.00 0.00 52 ARG A N 10
ATOM 16743 C CA . ARG A 1 57 ? 4.330 -11.352 -6.953 1.00 0.00 52 ARG A CA 10
ATOM 16744 C C . ARG A 1 57 ? 3.034 -12.126 -6.765 1.00 0.00 52 ARG A C 10
ATOM 16745 O O . ARG A 1 57 ? 2.960 -13.319 -7.067 1.00 0.00 52 ARG A O 10
ATOM 16766 N N . TYR A 1 58 ? 2.006 -11.440 -6.261 1.00 0.00 53 TYR A N 10
ATOM 16767 C CA . TYR A 1 58 ? 0.707 -12.074 -6.031 1.00 0.00 53 TYR A CA 10
ATOM 16768 C C . TYR A 1 58 ? -0.292 -11.695 -7.128 1.00 0.00 53 TYR A C 10
ATOM 16769 O O . TYR A 1 58 ? -1.494 -11.891 -6.969 1.00 0.00 53 TYR A O 10
ATOM 16787 N N . ARG A 1 59 ? 0.210 -11.151 -8.235 1.00 0.00 54 ARG A N 10
ATOM 16788 C CA . ARG A 1 59 ? -0.655 -10.740 -9.342 1.00 0.00 54 ARG A CA 10
ATOM 16789 C C . ARG A 1 59 ? -1.534 -11.902 -9.805 1.00 0.00 54 ARG A C 10
ATOM 16790 O O . ARG A 1 59 ? -2.740 -11.745 -9.994 1.00 0.00 54 ARG A O 10
ATOM 16811 N N . ARG A 1 60 ? -0.919 -13.065 -9.986 1.00 0.00 55 ARG A N 10
ATOM 16812 C CA . ARG A 1 60 ? -1.647 -14.250 -10.427 1.00 0.00 55 ARG A CA 10
ATOM 16813 C C . ARG A 1 60 ? -2.374 -14.913 -9.260 1.00 0.00 55 ARG A C 10
ATOM 16814 O O . ARG A 1 60 ? -3.089 -15.899 -9.444 1.00 0.00 55 ARG A O 10
ATOM 16835 N N . LYS A 1 61 ? -2.173 -14.381 -8.059 1.00 0.00 56 LYS A N 10
ATOM 16836 C CA . LYS A 1 61 ? -2.803 -14.946 -6.867 1.00 0.00 56 LYS A CA 10
ATOM 16837 C C . LYS A 1 61 ? -4.327 -14.814 -6.932 1.00 0.00 56 LYS A C 10
ATOM 16838 O O . LYS A 1 61 ? -4.925 -13.971 -6.261 1.00 0.00 56 LYS A O 10
ATOM 16857 N N . GLY A 1 62 ? -4.943 -15.665 -7.737 1.00 0.00 57 GLY A N 10
ATOM 16858 C CA . GLY A 1 62 ? -6.391 -15.657 -7.884 1.00 0.00 57 GLY A CA 10
ATOM 16859 C C . GLY A 1 62 ? -6.843 -14.447 -8.680 1.00 0.00 57 GLY A C 10
ATOM 16860 O O . GLY A 1 62 ? -8.040 -14.240 -8.888 1.00 0.00 57 GLY A O 10
ATOM 16864 N N . ASP A 1 63 ? -5.878 -13.642 -9.119 1.00 0.00 58 ASP A N 10
ATOM 16865 C CA . ASP A 1 63 ? -6.185 -12.445 -9.888 1.00 0.00 58 ASP A CA 10
ATOM 16866 C C . ASP A 1 63 ? -7.370 -11.712 -9.273 1.00 0.00 58 ASP A C 10
ATOM 16867 O O . ASP A 1 63 ? -8.129 -11.043 -9.973 1.00 0.00 58 ASP A O 10
ATOM 16876 N N . ALA A 1 64 ? -7.522 -11.853 -7.956 1.00 0.00 59 ALA A N 10
ATOM 16877 C CA . ALA A 1 64 ? -8.620 -11.208 -7.243 1.00 0.00 59 ALA A CA 10
ATOM 16878 C C . ALA A 1 64 ? -9.960 -11.775 -7.700 1.00 0.00 59 ALA A C 10
ATOM 16879 O O . ALA A 1 64 ? -10.656 -11.170 -8.515 1.00 0.00 59 ALA A O 10
ATOM 16886 N N . GLY A 1 65 ? -10.312 -12.940 -7.169 1.00 0.00 60 GLY A N 10
ATOM 16887 C CA . GLY A 1 65 ? -11.570 -13.582 -7.529 1.00 0.00 60 GLY A CA 10
ATOM 16888 C C . GLY A 1 65 ? -11.904 -14.700 -6.549 1.00 0.00 60 GLY A C 10
ATOM 16889 O O . GLY A 1 65 ? -12.525 -15.697 -6.918 1.00 0.00 60 GLY A O 10
ATOM 16893 N N . GLY A 1 66 ? -11.487 -14.530 -5.299 1.00 0.00 61 GLY A N 10
ATOM 16894 C CA . GLY A 1 66 ? -11.748 -15.537 -4.279 1.00 0.00 61 GLY A CA 10
ATOM 16895 C C . GLY A 1 66 ? -11.225 -15.085 -2.920 1.00 0.00 61 GLY A C 10
ATOM 16896 O O . GLY A 1 66 ? -11.772 -15.458 -1.884 1.00 0.00 61 GLY A O 10
ATOM 16900 N N . LEU A 1 67 ? -10.161 -14.279 -2.929 1.00 0.00 62 LEU A N 10
ATOM 16901 C CA . LEU A 1 67 ? -9.575 -13.780 -1.682 1.00 0.00 62 LEU A CA 10
ATOM 16902 C C . LEU A 1 67 ? -9.946 -12.317 -1.465 1.00 0.00 62 LEU A C 10
ATOM 16903 O O . LEU A 1 67 ? -9.618 -11.451 -2.277 1.00 0.00 62 LEU A O 10
ATOM 16919 N N . LYS A 1 68 ? -10.618 -12.053 -0.351 1.00 0.00 63 LYS A N 10
ATOM 16920 C CA . LYS A 1 68 ? -11.022 -10.698 -0.010 1.00 0.00 63 LYS A CA 10
ATOM 16921 C C . LYS A 1 68 ? -9.796 -9.838 0.278 1.00 0.00 63 LYS A C 10
ATOM 16922 O O . LYS A 1 68 ? -9.736 -8.682 -0.124 1.00 0.00 63 LYS A O 10
ATOM 16941 N N . SER A 1 69 ? -8.822 -10.407 0.987 1.00 0.00 64 SER A N 10
ATOM 16942 C CA . SER A 1 69 ? -7.611 -9.664 1.321 1.00 0.00 64 SER A CA 10
ATOM 16943 C C . SER A 1 69 ? -6.874 -9.221 0.060 1.00 0.00 64 SER A C 10
ATOM 16944 O O . SER A 1 69 ? -6.510 -8.061 -0.076 1.00 0.00 64 SER A O 10
ATOM 16952 N N . PHE A 1 70 ? -6.649 -10.155 -0.856 1.00 0.00 65 PHE A N 10
ATOM 16953 C CA . PHE A 1 70 ? -5.934 -9.833 -2.088 1.00 0.00 65 PHE A CA 10
ATOM 16954 C C . PHE A 1 70 ? -6.711 -8.831 -2.939 1.00 0.00 65 PHE A C 10
ATOM 16955 O O . PHE A 1 70 ? -6.154 -7.838 -3.406 1.00 0.00 65 PHE A O 10
ATOM 16972 N N . THR A 1 71 ? -7.997 -9.097 -3.136 1.00 0.00 66 THR A N 10
ATOM 16973 C CA . THR A 1 71 ? -8.837 -8.213 -3.941 1.00 0.00 66 THR A CA 10
ATOM 16974 C C . THR A 1 71 ? -8.976 -6.838 -3.291 1.00 0.00 66 THR A C 10
ATOM 16975 O O . THR A 1 71 ? -8.829 -5.811 -3.952 1.00 0.00 66 THR A O 10
ATOM 16986 N N . THR A 1 72 ? -9.265 -6.829 -1.996 1.00 0.00 67 THR A N 10
ATOM 16987 C CA . THR A 1 72 ? -9.430 -5.581 -1.262 1.00 0.00 67 THR A CA 10
ATOM 16988 C C . THR A 1 72 ? -8.132 -4.784 -1.256 1.00 0.00 67 THR A C 10
ATOM 16989 O O . THR A 1 72 ? -8.131 -3.578 -1.501 1.00 0.00 67 THR A O 10
ATOM 17000 N N . MET A 1 73 ? -7.031 -5.467 -0.973 1.00 0.00 68 MET A N 10
ATOM 17001 C CA . MET A 1 73 ? -5.732 -4.811 -0.932 1.00 0.00 68 MET A CA 10
ATOM 17002 C C . MET A 1 73 ? -5.342 -4.302 -2.310 1.00 0.00 68 MET A C 10
ATOM 17003 O O . MET A 1 73 ? -4.798 -3.214 -2.446 1.00 0.00 68 MET A O 10
ATOM 17017 N N . GLN A 1 74 ? -5.616 -5.091 -3.335 1.00 0.00 69 GLN A N 10
ATOM 17018 C CA . GLN A 1 74 ? -5.270 -4.685 -4.688 1.00 0.00 69 GLN A CA 10
ATOM 17019 C C . GLN A 1 74 ? -5.696 -3.240 -4.944 1.00 0.00 69 GLN A C 10
ATOM 17020 O O . GLN A 1 74 ? -4.871 -2.393 -5.287 1.00 0.00 69 GLN A O 10
ATOM 17034 N N . THR A 1 75 ? -6.982 -2.964 -4.768 1.00 0.00 70 THR A N 10
ATOM 17035 C CA . THR A 1 75 ? -7.502 -1.614 -4.979 1.00 0.00 70 THR A CA 10
ATOM 17036 C C . THR A 1 75 ? -7.035 -0.645 -3.888 1.00 0.00 70 THR A C 10
ATOM 17037 O O . THR A 1 75 ? -6.669 0.492 -4.179 1.00 0.00 70 THR A O 10
ATOM 17048 N N . ALA A 1 76 ? -7.079 -1.087 -2.632 1.00 0.00 71 ALA A N 10
ATOM 17049 C CA . ALA A 1 76 ? -6.685 -0.229 -1.509 1.00 0.00 71 ALA A CA 10
ATOM 17050 C C . ALA A 1 76 ? -5.249 0.278 -1.664 1.00 0.00 71 ALA A C 10
ATOM 17051 O O . ALA A 1 76 ? -4.993 1.476 -1.565 1.00 0.00 71 ALA A O 10
ATOM 17058 N N . LEU A 1 77 ? -4.322 -0.639 -1.910 1.00 0.00 72 LEU A N 10
ATOM 17059 C CA . LEU A 1 77 ? -2.919 -0.278 -2.081 1.00 0.00 72 LEU A CA 10
ATOM 17060 C C . LEU A 1 77 ? -2.746 0.615 -3.313 1.00 0.00 72 LEU A C 10
ATOM 17061 O O . LEU A 1 77 ? -1.976 1.570 -3.301 1.00 0.00 72 LEU A O 10
ATOM 17077 N N . ASN A 1 78 ? -3.468 0.295 -4.374 1.00 0.00 73 ASN A N 10
ATOM 17078 C CA . ASN A 1 78 ? -3.394 1.076 -5.603 1.00 0.00 73 ASN A CA 10
ATOM 17079 C C . ASN A 1 78 ? -3.918 2.499 -5.373 1.00 0.00 73 ASN A C 10
ATOM 17080 O O . ASN A 1 78 ? -3.425 3.454 -5.971 1.00 0.00 73 ASN A O 10
ATOM 17091 N N . SER A 1 79 ? -4.936 2.625 -4.520 1.00 0.00 74 SER A N 10
ATOM 17092 C CA . SER A 1 79 ? -5.537 3.931 -4.233 1.00 0.00 74 SER A CA 10
ATOM 17093 C C . SER A 1 79 ? -4.519 4.907 -3.647 1.00 0.00 74 SER A C 10
ATOM 17094 O O . SER A 1 79 ? -4.328 6.004 -4.168 1.00 0.00 74 SER A O 10
ATOM 17102 N N . LEU A 1 80 ? -3.876 4.500 -2.558 1.00 0.00 75 LEU A N 10
ATOM 17103 C CA . LEU A 1 80 ? -2.885 5.346 -1.897 1.00 0.00 75 LEU A CA 10
ATOM 17104 C C . LEU A 1 80 ? -1.597 5.424 -2.710 1.00 0.00 75 LEU A C 10
ATOM 17105 O O . LEU A 1 80 ? -0.889 6.430 -2.665 1.00 0.00 75 LEU A O 10
ATOM 17121 N N . ALA A 1 81 ? -1.293 4.364 -3.451 1.00 0.00 76 ALA A N 10
ATOM 17122 C CA . ALA A 1 81 ? -0.082 4.351 -4.266 1.00 0.00 76 ALA A CA 10
ATOM 17123 C C . ALA A 1 81 ? -0.090 5.544 -5.210 1.00 0.00 76 ALA A C 10
ATOM 17124 O O . ALA A 1 81 ? 0.959 6.015 -5.643 1.00 0.00 76 ALA A O 10
ATOM 17131 N N . GLY A 1 82 ? -1.288 6.028 -5.523 1.00 0.00 77 GLY A N 10
ATOM 17132 C CA . GLY A 1 82 ? -1.430 7.172 -6.415 1.00 0.00 77 GLY A CA 10
ATOM 17133 C C . GLY A 1 82 ? -1.223 8.491 -5.668 1.00 0.00 77 GLY A C 10
ATOM 17134 O O . GLY A 1 82 ? -0.831 9.488 -6.266 1.00 0.00 77 GLY A O 10
ATOM 17138 N N . TYR A 1 83 ? -1.492 8.496 -4.363 1.00 0.00 78 TYR A N 10
ATOM 17139 C CA . TYR A 1 83 ? -1.325 9.712 -3.568 1.00 0.00 78 TYR A CA 10
ATOM 17140 C C . TYR A 1 83 ? 0.142 10.133 -3.520 1.00 0.00 78 TYR A C 10
ATOM 17141 O O . TYR A 1 83 ? 0.454 11.324 -3.558 1.00 0.00 78 TYR A O 10
ATOM 17159 N N . TYR A 1 84 ? 1.037 9.158 -3.420 1.00 0.00 79 TYR A N 10
ATOM 17160 C CA . TYR A 1 84 ? 2.460 9.459 -3.348 1.00 0.00 79 TYR A CA 10
ATOM 17161 C C . TYR A 1 84 ? 2.952 10.132 -4.630 1.00 0.00 79 TYR A C 10
ATOM 17162 O O . TYR A 1 84 ? 3.793 11.027 -4.576 1.00 0.00 79 TYR A O 10
ATOM 17180 N N . THR A 1 85 ? 2.441 9.696 -5.780 1.00 0.00 80 THR A N 10
ATOM 17181 C CA . THR A 1 85 ? 2.858 10.278 -7.064 1.00 0.00 80 THR A CA 10
ATOM 17182 C C . THR A 1 85 ? 1.946 11.440 -7.462 1.00 0.00 80 THR A C 10
ATOM 17183 O O . THR A 1 85 ? 2.400 12.428 -8.039 1.00 0.00 80 THR A O 10
ATOM 17194 N N . SER A 1 86 ? 0.659 11.312 -7.156 1.00 0.00 81 SER A N 10
ATOM 17195 C CA . SER A 1 86 ? -0.308 12.355 -7.492 1.00 0.00 81 SER A CA 10
ATOM 17196 C C . SER A 1 86 ? 0.010 13.664 -6.772 1.00 0.00 81 SER A C 10
ATOM 17197 O O . SER A 1 86 ? -0.028 14.736 -7.376 1.00 0.00 81 SER A O 10
ATOM 17205 N N . TYR A 1 87 ? 0.318 13.575 -5.475 1.00 0.00 82 TYR A N 10
ATOM 17206 C CA . TYR A 1 87 ? 0.635 14.768 -4.684 1.00 0.00 82 TYR A CA 10
ATOM 17207 C C . TYR A 1 87 ? 2.131 14.838 -4.393 1.00 0.00 82 TYR A C 10
ATOM 17208 O O . TYR A 1 87 ? 2.629 15.844 -3.887 1.00 0.00 82 TYR A O 10
ATOM 17226 N N . GLY A 1 88 ? 2.844 13.762 -4.718 1.00 0.00 83 GLY A N 10
ATOM 17227 C CA . GLY A 1 88 ? 4.285 13.711 -4.487 1.00 0.00 83 GLY A CA 10
ATOM 17228 C C . GLY A 1 88 ? 4.601 13.203 -3.093 1.00 0.00 83 GLY A C 10
ATOM 17229 O O . GLY A 1 88 ? 3.940 12.304 -2.576 1.00 0.00 83 GLY A O 10
ATOM 17233 N N . ALA A 1 89 ? 5.631 13.786 -2.498 1.00 0.00 84 ALA A N 10
ATOM 17234 C CA . ALA A 1 89 ? 6.059 13.394 -1.168 1.00 0.00 84 ALA A CA 10
ATOM 17235 C C . ALA A 1 89 ? 5.122 13.963 -0.105 1.00 0.00 84 ALA A C 10
ATOM 17236 O O . ALA A 1 89 ? 5.334 13.767 1.091 1.00 0.00 84 ALA A O 10
ATOM 17243 N N . ARG A 1 90 ? 4.097 14.679 -0.550 1.00 0.00 85 ARG A N 10
ATOM 17244 C CA . ARG A 1 90 ? 3.148 15.283 0.374 1.00 0.00 85 ARG A CA 10
ATOM 17245 C C . ARG A 1 90 ? 2.516 14.205 1.272 1.00 0.00 85 ARG A C 10
ATOM 17246 O O . ARG A 1 90 ? 2.219 13.107 0.802 1.00 0.00 85 ARG A O 10
ATOM 17267 N N . PRO A 1 91 ? 2.300 14.486 2.540 1.00 0.00 86 PRO A N 10
ATOM 17268 C CA . PRO A 1 91 ? 1.687 13.500 3.486 1.00 0.00 86 PRO A CA 10
ATOM 17269 C C . PRO A 1 91 ? 0.206 13.278 3.174 1.00 0.00 86 PRO A C 10
ATOM 17270 O O . PRO A 1 91 ? -0.494 14.211 2.788 1.00 0.00 86 PRO A O 10
ATOM 17281 N N . ILE A 1 92 ? -0.264 12.048 3.351 1.00 0.00 87 ILE A N 10
ATOM 17282 C CA . ILE A 1 92 ? -1.663 11.731 3.088 1.00 0.00 87 ILE A CA 10
ATOM 17283 C C . ILE A 1 92 ? -2.551 12.412 4.149 1.00 0.00 87 ILE A C 10
ATOM 17284 O O . ILE A 1 92 ? -2.212 12.390 5.331 1.00 0.00 87 ILE A O 10
ATOM 17300 N N . PRO A 1 93 ? -3.674 13.008 3.779 1.00 0.00 88 PRO A N 10
ATOM 17301 C CA . PRO A 1 93 ? -4.568 13.681 4.774 1.00 0.00 88 PRO A CA 10
ATOM 17302 C C . PRO A 1 93 ? -5.172 12.682 5.764 1.00 0.00 88 PRO A C 10
ATOM 17303 O O . PRO A 1 93 ? -5.318 11.498 5.458 1.00 0.00 88 PRO A O 10
ATOM 17314 N N . GLU A 1 94 ? -5.511 13.175 6.950 1.00 0.00 89 GLU A N 10
ATOM 17315 C CA . GLU A 1 94 ? -6.089 12.327 7.988 1.00 0.00 89 GLU A CA 10
ATOM 17316 C C . GLU A 1 94 ? -7.403 11.721 7.509 1.00 0.00 89 GLU A C 10
ATOM 17317 O O . GLU A 1 94 ? -7.722 10.577 7.834 1.00 0.00 89 GLU A O 10
ATOM 17329 N N . LYS A 1 95 ? -8.168 12.495 6.746 1.00 0.00 90 LYS A N 10
ATOM 17330 C CA . LYS A 1 95 ? -9.452 12.017 6.246 1.00 0.00 90 LYS A CA 10
ATOM 17331 C C . LYS A 1 95 ? -9.276 10.693 5.512 1.00 0.00 90 LYS A C 10
ATOM 17332 O O . LYS A 1 95 ? -9.950 9.709 5.817 1.00 0.00 90 LYS A O 10
ATOM 17351 N N . LEU A 1 96 ? -8.361 10.673 4.548 1.00 0.00 91 LEU A N 10
ATOM 17352 C CA . LEU A 1 96 ? -8.099 9.460 3.782 1.00 0.00 91 LEU A CA 10
ATOM 17353 C C . LEU A 1 96 ? -7.520 8.367 4.683 1.00 0.00 91 LEU A C 10
ATOM 17354 O O . LEU A 1 96 ? -7.910 7.204 4.592 1.00 0.00 91 LEU A O 10
ATOM 17370 N N . LYS A 1 97 ? -6.584 8.755 5.550 1.00 0.00 92 LYS A N 10
ATOM 17371 C CA . 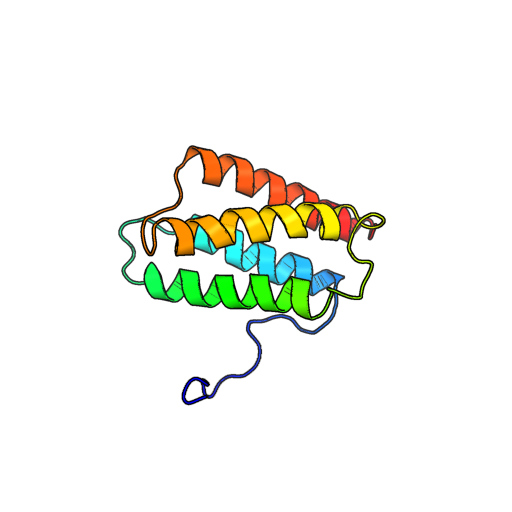LYS A 1 97 ? -5.949 7.803 6.463 1.00 0.00 92 LYS A CA 10
ATOM 17372 C C . LYS A 1 97 ? -6.996 6.928 7.143 1.00 0.00 92 LYS A C 10
ATOM 17373 O O . LYS A 1 97 ? -6.799 5.724 7.307 1.00 0.00 92 LYS A O 10
ATOM 17392 N N . LYS A 1 98 ? -8.098 7.538 7.552 1.00 0.00 93 LYS A N 10
ATOM 17393 C CA . LYS A 1 98 ? -9.152 6.795 8.227 1.00 0.00 93 LYS A CA 10
ATOM 17394 C C . LYS A 1 98 ? -9.702 5.694 7.327 1.00 0.00 93 LYS A C 10
ATOM 17395 O O . LYS A 1 98 ? -9.895 4.567 7.766 1.00 0.00 93 LYS A O 10
ATOM 17414 N N . ARG A 1 99 ? -9.957 6.030 6.069 1.00 0.00 94 ARG A N 10
ATOM 17415 C CA . ARG A 1 99 ? -10.496 5.052 5.129 1.00 0.00 94 ARG A CA 10
ATOM 17416 C C . ARG A 1 99 ? -9.514 3.905 4.895 1.00 0.00 94 ARG A C 10
ATOM 17417 O O . ARG A 1 99 ? -9.903 2.738 4.877 1.00 0.00 94 ARG A O 10
ATOM 17438 N N . LEU A 1 100 ? -8.243 4.246 4.716 1.00 0.00 95 LEU A N 10
ATOM 17439 C CA . LEU A 1 100 ? -7.208 3.243 4.477 1.00 0.00 95 LEU A CA 10
ATOM 17440 C C . LEU A 1 100 ? -7.011 2.354 5.710 1.00 0.00 95 LEU A C 10
ATOM 17441 O O . LEU A 1 100 ? -6.804 1.148 5.586 1.00 0.00 95 LEU A O 10
ATOM 17457 N N . GLN A 1 101 ? -7.071 2.958 6.893 1.00 0.00 96 GLN A N 10
ATOM 17458 C CA . GLN A 1 101 ? -6.892 2.205 8.133 1.00 0.00 96 GLN A CA 10
ATOM 17459 C C . GLN A 1 101 ? -7.857 1.020 8.181 1.00 0.00 96 GLN A C 10
ATOM 17460 O O . GLN A 1 101 ? -7.455 -0.103 8.489 1.00 0.00 96 GLN A O 10
ATOM 17474 N N . LEU A 1 102 ? -9.121 1.270 7.857 1.00 0.00 97 LEU A N 10
ATOM 17475 C CA . LEU A 1 102 ? -10.120 0.201 7.852 1.00 0.00 97 LEU A CA 10
ATOM 17476 C C . LEU A 1 102 ? -9.792 -0.844 6.780 1.00 0.00 97 LEU A C 10
ATOM 17477 O O . LEU A 1 102 ? -9.919 -2.044 7.017 1.00 0.00 97 LEU A O 10
ATOM 17493 N N . GLU A 1 103 ? -9.373 -0.383 5.604 1.00 0.00 98 GLU A N 10
ATOM 17494 C CA . GLU A 1 103 ? -9.044 -1.299 4.512 1.00 0.00 98 GLU A CA 10
ATOM 17495 C C . GLU A 1 103 ? -8.026 -2.336 4.964 1.00 0.00 98 GLU A C 10
ATOM 17496 O O . GLU A 1 103 ? -8.173 -3.526 4.684 1.00 0.00 98 GLU A O 10
ATOM 17508 N N . PHE A 1 104 ? -6.995 -1.881 5.659 1.00 0.00 99 PHE A N 10
ATOM 17509 C CA . PHE A 1 104 ? -5.961 -2.786 6.136 1.00 0.00 99 PHE A CA 10
ATOM 17510 C C . PHE A 1 104 ? -6.503 -3.697 7.233 1.00 0.00 99 PHE A C 10
ATOM 17511 O O . PHE A 1 104 ? -6.103 -4.856 7.343 1.00 0.00 99 PHE A O 10
ATOM 17528 N N . THR A 1 105 ? -7.406 -3.167 8.047 1.00 0.00 100 THR A N 10
ATOM 17529 C CA . THR A 1 105 ? -7.989 -3.947 9.133 1.00 0.00 100 THR A CA 10
ATOM 17530 C C . THR A 1 105 ? -8.696 -5.175 8.563 1.00 0.00 100 THR A C 10
ATOM 17531 O O . THR A 1 105 ? -8.559 -6.281 9.074 1.00 0.00 100 THR A O 10
ATOM 17542 N N . GLN A 1 106 ? -9.445 -4.969 7.493 1.00 0.00 101 GLN A N 10
ATOM 17543 C CA . GLN A 1 106 ? -10.161 -6.061 6.848 1.00 0.00 101 GLN A CA 10
ATOM 17544 C C . GLN A 1 106 ? -9.185 -7.035 6.185 1.00 0.00 101 GLN A C 10
ATOM 17545 O O . GLN A 1 106 ? -9.434 -8.239 6.136 1.00 0.00 101 GLN A O 10
ATOM 17559 N N . ALA A 1 107 ? -8.079 -6.501 5.664 1.00 0.00 102 ALA A N 10
ATOM 17560 C CA . ALA A 1 107 ? -7.079 -7.331 4.992 1.00 0.00 102 ALA A CA 10
ATOM 17561 C C . ALA A 1 107 ? -6.327 -8.213 5.988 1.00 0.00 102 ALA A C 10
ATOM 17562 O O . ALA A 1 107 ? -6.251 -9.430 5.815 1.00 0.00 102 ALA A O 10
ATOM 17569 N N . GLU A 1 108 ? -5.769 -7.601 7.032 1.00 0.00 103 GLU A N 10
ATOM 17570 C CA . GLU A 1 108 ? -5.034 -8.366 8.036 1.00 0.00 103 GLU A CA 10
ATOM 17571 C C . GLU A 1 108 ? -5.960 -9.378 8.714 1.00 0.00 103 GLU A C 10
ATOM 17572 O O . GLU A 1 108 ? -5.568 -10.512 8.969 1.00 0.00 103 GLU A O 10
ATOM 17584 N N . ARG A 1 109 ? -7.195 -8.970 8.991 1.00 0.00 104 ARG A N 10
ATOM 17585 C CA . ARG A 1 109 ? -8.157 -9.871 9.620 1.00 0.00 104 ARG A CA 10
ATOM 17586 C C . ARG A 1 109 ? -8.517 -11.022 8.682 1.00 0.00 104 ARG A C 10
ATOM 17587 O O . ARG A 1 109 ? -8.699 -12.157 9.119 1.00 0.00 104 ARG A O 10
ATOM 17608 N N . SER A 1 110 ? -8.621 -10.716 7.393 1.00 0.00 105 SER A N 10
ATOM 17609 C CA . SER A 1 110 ? -8.965 -11.725 6.393 1.00 0.00 105 SER A CA 10
ATOM 17610 C C . SER A 1 110 ? -7.916 -12.842 6.350 1.00 0.00 105 SER A C 10
ATOM 17611 O O . SER A 1 110 ? -8.225 -13.978 5.991 1.00 0.00 105 SER A O 10
ATOM 17619 N N . ILE A 1 111 ? -6.681 -12.515 6.726 1.00 0.00 106 ILE A N 10
ATOM 17620 C CA . ILE A 1 111 ? -5.610 -13.507 6.731 1.00 0.00 106 ILE A CA 10
ATOM 17621 C C . ILE A 1 111 ? -5.939 -14.629 7.719 1.00 0.00 106 ILE A C 10
ATOM 17622 O O . ILE A 1 111 ? -5.756 -15.809 7.414 1.00 0.00 106 ILE A O 10
ATOM 17638 N N . GLU A 1 112 ? -6.430 -14.253 8.897 1.00 0.00 107 GLU A N 10
ATOM 17639 C CA . GLU A 1 112 ? -6.785 -15.243 9.910 1.00 0.00 107 GLU A CA 10
ATOM 17640 C C . GLU A 1 112 ? -7.932 -16.115 9.406 1.00 0.00 107 GLU A C 10
ATOM 17641 O O . GLU A 1 112 ? -7.950 -17.324 9.637 1.00 0.00 107 GLU A O 10
ATOM 17653 N N . ARG A 1 113 ? -8.879 -15.494 8.708 1.00 0.00 108 ARG A N 10
ATOM 17654 C CA . ARG A 1 113 ? -10.018 -16.227 8.165 1.00 0.00 108 ARG A CA 10
ATOM 17655 C C . ARG A 1 113 ? -9.563 -17.174 7.057 1.00 0.00 108 ARG A C 10
ATOM 17656 O O . ARG A 1 113 ? -10.226 -18.172 6.772 1.00 0.00 108 ARG A O 10
ATOM 17677 N N . GLY A 1 114 ? -8.429 -16.859 6.439 1.00 0.00 109 GLY A N 10
ATOM 17678 C CA . GLY A 1 114 ? -7.897 -17.696 5.367 1.00 0.00 109 GLY A CA 10
ATOM 17679 C C . GLY A 1 114 ? -8.806 -17.662 4.141 1.00 0.00 109 GLY A C 10
ATOM 17680 O O . GLY A 1 114 ? -8.921 -18.649 3.415 1.00 0.00 109 GLY A O 10
ATOM 17684 N N . VAL A 1 115 ? -9.450 -16.518 3.918 1.00 0.00 110 VAL A N 10
ATOM 17685 C CA . VAL A 1 115 ? -10.350 -16.359 2.777 1.00 0.00 110 VAL A CA 10
ATOM 17686 C C . VAL A 1 115 ? -9.772 -17.022 1.528 1.00 0.00 110 VAL A C 10
ATOM 17687 O O . VAL A 1 115 ? -8.561 -17.165 1.464 1.00 0.00 110 VAL A O 10
ATOM 17701 N N . GLY A 1 1 ? 21.644 7.865 -0.766 1.00 0.00 -4 GLY A N 11
ATOM 17702 C CA . GLY A 1 1 ? 22.816 8.698 -1.160 1.00 0.00 -4 GLY A CA 11
ATOM 17703 C C . GLY A 1 1 ? 23.391 8.181 -2.476 1.00 0.00 -4 GLY A C 11
ATOM 17704 O O . GLY A 1 1 ? 23.225 8.804 -3.523 1.00 0.00 -4 GLY A O 11
ATOM 17710 N N . PRO A 1 2 ? 24.061 7.061 -2.435 1.00 0.00 -3 PRO A N 11
ATOM 17711 C CA . PRO A 1 2 ? 24.676 6.442 -3.650 1.00 0.00 -3 PRO A CA 11
ATOM 17712 C C . PRO A 1 2 ? 23.618 5.999 -4.662 1.00 0.00 -3 PRO A C 11
ATOM 17713 O O . PRO A 1 2 ? 23.872 5.970 -5.865 1.00 0.00 -3 PRO A O 11
ATOM 17724 N N . LEU A 1 3 ? 22.436 5.649 -4.162 1.00 0.00 -2 LEU A N 11
ATOM 17725 C CA . LEU A 1 3 ? 21.351 5.202 -5.031 1.00 0.00 -2 LEU A CA 11
ATOM 17726 C C . LEU A 1 3 ? 21.804 4.030 -5.900 1.00 0.00 -2 LEU A C 11
ATOM 17727 O O . LEU A 1 3 ? 21.056 3.552 -6.753 1.00 0.00 -2 LEU A O 11
ATOM 17743 N N . GLY A 1 4 ? 23.033 3.569 -5.673 1.00 0.00 -1 GLY A N 11
ATOM 17744 C CA . GLY A 1 4 ? 23.586 2.448 -6.433 1.00 0.00 -1 GLY A CA 11
ATOM 17745 C C . GLY A 1 4 ? 23.364 1.131 -5.697 1.00 0.00 -1 GLY A C 11
ATOM 17746 O O . GLY A 1 4 ? 23.687 0.061 -6.212 1.00 0.00 -1 GLY A O 11
ATOM 17750 N N . SER A 1 5 ? 22.816 1.218 -4.489 1.00 0.00 0 SER A N 11
ATOM 17751 C CA . SER A 1 5 ? 22.562 0.025 -3.689 1.00 0.00 0 SER A CA 11
ATOM 17752 C C . SER A 1 5 ? 21.587 -0.904 -4.402 1.00 0.00 0 SER A C 11
ATOM 17753 O O . SER A 1 5 ? 21.789 -2.117 -4.445 1.00 0.00 0 SER A O 11
ATOM 17761 N N . CYS A 1 6 ? 20.526 -0.328 -4.962 1.00 0.00 1 CYS A N 11
ATOM 17762 C CA . CYS A 1 6 ? 19.519 -1.112 -5.672 1.00 0.00 1 CYS A CA 11
ATOM 17763 C C . CYS A 1 6 ? 19.229 -2.418 -4.936 1.00 0.00 1 CYS A C 11
ATOM 17764 O O . CYS A 1 6 ? 19.231 -3.494 -5.534 1.00 0.00 1 CYS A O 11
ATOM 17772 N N . ASP A 1 7 ? 18.981 -2.314 -3.634 1.00 0.00 2 ASP A N 11
ATOM 17773 C CA . ASP A 1 7 ? 18.691 -3.493 -2.827 1.00 0.00 2 ASP A CA 11
ATOM 17774 C C . ASP A 1 7 ? 17.359 -4.108 -3.238 1.00 0.00 2 ASP A C 11
ATOM 17775 O O . ASP A 1 7 ? 16.398 -3.394 -3.525 1.00 0.00 2 ASP A O 11
ATOM 17784 N N . SER A 1 8 ? 17.309 -5.439 -3.262 1.00 0.00 3 SER A N 11
ATOM 17785 C CA . SER A 1 8 ? 16.088 -6.154 -3.639 1.00 0.00 3 SER A CA 11
ATOM 17786 C C . SER A 1 8 ? 15.401 -6.721 -2.401 1.00 0.00 3 SER A C 11
ATOM 17787 O O . SER A 1 8 ? 16.060 -7.144 -1.452 1.00 0.00 3 SER A O 11
ATOM 17795 N N . GLY A 1 9 ? 14.070 -6.720 -2.417 1.00 0.00 4 GLY A N 11
ATOM 17796 C CA . GLY A 1 9 ? 13.293 -7.233 -1.292 1.00 0.00 4 GLY A CA 11
ATOM 17797 C C . GLY A 1 9 ? 12.881 -6.101 -0.356 1.00 0.00 4 GLY A C 11
ATOM 17798 O O . GLY A 1 9 ? 13.618 -5.739 0.560 1.00 0.00 4 GLY A O 11
ATOM 17802 N N . THR A 1 10 ? 11.696 -5.548 -0.597 1.00 0.00 5 THR A N 11
ATOM 17803 C CA . THR A 1 10 ? 11.185 -4.457 0.227 1.00 0.00 5 THR A CA 11
ATOM 17804 C C . THR A 1 10 ? 10.914 -4.944 1.647 1.00 0.00 5 THR A C 11
ATOM 17805 O O . THR A 1 10 ? 10.999 -4.177 2.606 1.00 0.00 5 THR A O 11
ATOM 17816 N N . GLY A 1 11 ? 10.583 -6.225 1.770 1.00 0.00 6 GLY A N 11
ATOM 17817 C CA . GLY A 1 11 ? 10.294 -6.810 3.076 1.00 0.00 6 GLY A CA 11
ATOM 17818 C C . GLY A 1 11 ? 9.471 -8.090 2.938 1.00 0.00 6 GLY A C 11
ATOM 17819 O O . GLY A 1 11 ? 9.418 -8.907 3.858 1.00 0.00 6 GLY A O 11
ATOM 17823 N N . LEU A 1 12 ? 8.827 -8.259 1.786 1.00 0.00 7 LEU A N 11
ATOM 17824 C CA . LEU A 1 12 ? 8.008 -9.440 1.540 1.00 0.00 7 LEU A CA 11
ATOM 17825 C C . LEU A 1 12 ? 8.883 -10.688 1.509 1.00 0.00 7 LEU A C 11
ATOM 17826 O O . LEU A 1 12 ? 10.027 -10.642 1.056 1.00 0.00 7 LEU A O 11
ATOM 17842 N N . THR A 1 13 ? 8.344 -11.807 1.999 1.00 0.00 8 THR A N 11
ATOM 17843 C CA . THR A 1 13 ? 9.089 -13.070 2.029 1.00 0.00 8 THR A CA 11
ATOM 17844 C C . THR A 1 13 ? 8.537 -14.046 0.991 1.00 0.00 8 THR A C 11
ATOM 17845 O O . THR A 1 13 ? 9.095 -15.123 0.781 1.00 0.00 8 THR A O 11
ATOM 17856 N N . GLY A 1 14 ? 7.439 -13.657 0.339 1.00 0.00 9 GLY A N 11
ATOM 17857 C CA . GLY A 1 14 ? 6.812 -14.498 -0.685 1.00 0.00 9 GLY A CA 11
ATOM 17858 C C . GLY A 1 14 ? 5.584 -15.220 -0.138 1.00 0.00 9 GLY A C 11
ATOM 17859 O O . GLY A 1 14 ? 4.838 -15.845 -0.891 1.00 0.00 9 GLY A O 11
ATOM 17863 N N . ASN A 1 15 ? 5.367 -15.122 1.174 1.00 0.00 10 ASN A N 11
ATOM 17864 C CA . ASN A 1 15 ? 4.210 -15.759 1.804 1.00 0.00 10 ASN A CA 11
ATOM 17865 C C . ASN A 1 15 ? 3.044 -14.781 1.839 1.00 0.00 10 ASN A C 11
ATOM 17866 O O . ASN A 1 15 ? 3.119 -13.742 2.484 1.00 0.00 10 ASN A O 11
ATOM 17877 N N . TYR A 1 16 ? 1.977 -15.112 1.130 1.00 0.00 11 TYR A N 11
ATOM 17878 C CA . TYR A 1 16 ? 0.808 -14.244 1.078 1.00 0.00 11 TYR A CA 11
ATOM 17879 C C . TYR A 1 16 ? 0.285 -13.930 2.481 1.00 0.00 11 TYR A C 11
ATOM 17880 O O . TYR A 1 16 ? -0.389 -12.920 2.687 1.00 0.00 11 TYR A O 11
ATOM 17898 N N . SER A 1 17 ? 0.580 -14.808 3.430 1.00 0.00 12 SER A N 11
ATOM 17899 C CA . SER A 1 17 ? 0.115 -14.619 4.803 1.00 0.00 12 SER A CA 11
ATOM 17900 C C . SER A 1 17 ? 0.838 -13.462 5.499 1.00 0.00 12 SER A C 11
ATOM 17901 O O . SER A 1 17 ? 0.212 -12.498 5.935 1.00 0.00 12 SER A O 11
ATOM 17909 N N . GLN A 1 18 ? 2.158 -13.572 5.601 1.00 0.00 13 GLN A N 11
ATOM 17910 C CA . GLN A 1 18 ? 2.965 -12.534 6.250 1.00 0.00 13 GLN A CA 11
ATOM 17911 C C . GLN A 1 18 ? 3.140 -11.324 5.341 1.00 0.00 13 GLN A C 11
ATOM 17912 O O . GLN A 1 18 ? 3.267 -10.199 5.815 1.00 0.00 13 GLN A O 11
ATOM 17926 N N . ASP A 1 19 ? 3.180 -11.570 4.039 1.00 0.00 14 ASP A N 11
ATOM 17927 C CA . ASP A 1 19 ? 3.380 -10.496 3.074 1.00 0.00 14 ASP A CA 11
ATOM 17928 C C . ASP A 1 19 ? 2.310 -9.430 3.220 1.00 0.00 14 ASP A C 11
ATOM 17929 O O . ASP A 1 19 ? 2.616 -8.241 3.218 1.00 0.00 14 ASP A O 11
ATOM 17938 N N . THR A 1 20 ? 1.061 -9.857 3.348 1.00 0.00 15 THR A N 11
ATOM 17939 C CA . THR A 1 20 ? -0.044 -8.918 3.494 1.00 0.00 15 THR A CA 11
ATOM 17940 C C . THR A 1 20 ? 0.160 -8.064 4.741 1.00 0.00 15 THR A C 11
ATOM 17941 O O . THR A 1 20 ? -0.020 -6.845 4.714 1.00 0.00 15 THR A O 11
ATOM 17952 N N . LEU A 1 21 ? 0.544 -8.714 5.834 1.00 0.00 16 LEU A N 11
ATOM 17953 C CA . LEU A 1 21 ? 0.786 -8.012 7.089 1.00 0.00 16 LEU A CA 11
ATOM 17954 C C . LEU A 1 21 ? 1.989 -7.080 6.967 1.00 0.00 16 LEU A C 11
ATOM 17955 O O . LEU A 1 21 ? 1.992 -5.981 7.523 1.00 0.00 16 LEU A O 11
ATOM 17971 N N . THR A 1 22 ? 3.018 -7.530 6.258 1.00 0.00 17 THR A N 11
ATOM 17972 C CA . THR A 1 22 ? 4.231 -6.734 6.090 1.00 0.00 17 THR A CA 11
ATOM 17973 C C . THR A 1 22 ? 3.920 -5.406 5.408 1.00 0.00 17 THR A C 11
ATOM 17974 O O . THR A 1 22 ? 4.327 -4.347 5.884 1.00 0.00 17 THR A O 11
ATOM 17985 N N . VAL A 1 23 ? 3.195 -5.465 4.297 1.00 0.00 18 VAL A N 11
ATOM 17986 C CA . VAL A 1 23 ? 2.842 -4.248 3.575 1.00 0.00 18 VAL A CA 11
ATOM 17987 C C . VAL A 1 23 ? 1.907 -3.380 4.422 1.00 0.00 18 VAL A C 11
ATOM 17988 O O . VAL A 1 23 ? 2.043 -2.157 4.448 1.00 0.00 18 VAL A O 11
ATOM 18001 N N . ILE A 1 24 ? 0.974 -4.021 5.128 1.00 0.00 19 ILE A N 11
ATOM 18002 C CA . ILE A 1 24 ? 0.046 -3.295 5.985 1.00 0.00 19 ILE A CA 11
ATOM 18003 C C . ILE A 1 24 ? 0.791 -2.583 7.110 1.00 0.00 19 ILE A C 11
ATOM 18004 O O . ILE A 1 24 ? 0.543 -1.407 7.378 1.00 0.00 19 ILE A O 11
ATOM 18020 N N . ALA A 1 25 ? 1.691 -3.297 7.770 1.00 0.00 20 ALA A N 11
ATOM 18021 C CA . ALA A 1 25 ? 2.444 -2.707 8.867 1.00 0.00 20 ALA A CA 11
ATOM 18022 C C . ALA A 1 25 ? 3.221 -1.491 8.378 1.00 0.00 20 ALA A C 11
ATOM 18023 O O . ALA A 1 25 ? 3.316 -0.488 9.081 1.00 0.00 20 ALA A O 11
ATOM 18030 N N . THR A 1 26 ? 3.771 -1.586 7.171 1.00 0.00 21 THR A N 11
ATOM 18031 C CA . THR A 1 26 ? 4.532 -0.480 6.599 1.00 0.00 21 THR A CA 11
ATOM 18032 C C . THR A 1 26 ? 3.610 0.681 6.226 1.00 0.00 21 THR A C 11
ATOM 18033 O O . THR A 1 26 ? 3.925 1.844 6.476 1.00 0.00 21 THR A O 11
ATOM 18044 N N . LEU A 1 27 ? 2.477 0.365 5.608 1.00 0.00 22 LEU A N 11
ATOM 18045 C CA . LEU A 1 27 ? 1.537 1.401 5.207 1.00 0.00 22 LEU A CA 11
ATOM 18046 C C . LEU A 1 27 ? 0.931 2.103 6.411 1.00 0.00 22 LEU A C 11
ATOM 18047 O O . LEU A 1 27 ? 0.816 3.323 6.422 1.00 0.00 22 LEU A O 11
ATOM 18063 N N . ARG A 1 28 ? 0.534 1.337 7.421 1.00 0.00 23 ARG A N 11
ATOM 18064 C CA . ARG A 1 28 ? -0.077 1.938 8.607 1.00 0.00 23 ARG A CA 11
ATOM 18065 C C . ARG A 1 28 ? 0.850 2.965 9.250 1.00 0.00 23 ARG A C 11
ATOM 18066 O O . ARG A 1 28 ? 0.436 4.087 9.534 1.00 0.00 23 ARG A O 11
ATOM 18087 N N . GLU A 1 29 ? 2.101 2.583 9.478 1.00 0.00 24 GLU A N 11
ATOM 18088 C CA . GLU A 1 29 ? 3.060 3.498 10.092 1.00 0.00 24 GLU A CA 11
ATOM 18089 C C . GLU A 1 29 ? 3.406 4.644 9.143 1.00 0.00 24 GLU A C 11
ATOM 18090 O O . GLU A 1 29 ? 3.616 5.778 9.573 1.00 0.00 24 GLU A O 11
ATOM 18102 N N . ALA A 1 30 ? 3.476 4.336 7.851 1.00 0.00 25 ALA A N 11
ATOM 18103 C CA . ALA A 1 30 ? 3.810 5.338 6.845 1.00 0.00 25 ALA A CA 11
ATOM 18104 C C . ALA A 1 30 ? 2.802 6.485 6.827 1.00 0.00 25 ALA A C 11
ATOM 18105 O O . ALA A 1 30 ? 3.183 7.653 6.861 1.00 0.00 25 ALA A O 11
ATOM 18112 N N . ILE A 1 31 ? 1.517 6.151 6.759 1.00 0.00 26 ILE A N 11
ATOM 18113 C CA . ILE A 1 31 ? 0.477 7.175 6.720 1.00 0.00 26 ILE A CA 11
ATOM 18114 C C . ILE A 1 31 ? 0.219 7.750 8.107 1.00 0.00 26 ILE A C 11
ATOM 18115 O O . ILE A 1 31 ? -0.373 8.820 8.246 1.00 0.00 26 ILE A O 11
ATOM 18131 N N . ASP A 1 32 ? 0.658 7.030 9.133 1.00 0.00 27 ASP A N 11
ATOM 18132 C CA . ASP A 1 32 ? 0.461 7.474 10.511 1.00 0.00 27 ASP A CA 11
ATOM 18133 C C . ASP A 1 32 ? 1.617 8.356 10.966 1.00 0.00 27 ASP A C 11
ATOM 18134 O O . ASP A 1 32 ? 1.660 8.786 12.117 1.00 0.00 27 ASP A O 11
ATOM 18143 N N . LEU A 1 33 ? 2.558 8.621 10.062 1.00 0.00 28 LEU A N 11
ATOM 18144 C CA . LEU A 1 33 ? 3.707 9.455 10.405 1.00 0.00 28 LEU A CA 11
ATOM 18145 C C . LEU A 1 33 ? 3.322 10.943 10.392 1.00 0.00 28 LEU A C 11
ATOM 18146 O O . LEU A 1 33 ? 2.426 11.351 9.652 1.00 0.00 28 LEU A O 11
ATOM 18162 N N . PRO A 1 34 ? 4.008 11.763 11.151 1.00 0.00 29 PRO A N 11
ATOM 18163 C CA . PRO A 1 34 ? 3.752 13.235 11.167 1.00 0.00 29 PRO A CA 11
ATOM 18164 C C . PRO A 1 34 ? 4.290 13.912 9.898 1.00 0.00 29 PRO A C 11
ATOM 18165 O O . PRO A 1 34 ? 5.305 13.493 9.345 1.00 0.00 29 PRO A O 11
ATOM 18176 N N . GLN A 1 35 ? 3.608 14.956 9.446 1.00 0.00 30 GLN A N 11
ATOM 18177 C CA . GLN A 1 35 ? 4.029 15.678 8.245 1.00 0.00 30 GLN A CA 11
ATOM 18178 C C . GLN A 1 35 ? 5.412 16.290 8.442 1.00 0.00 30 GLN A C 11
ATOM 18179 O O . GLN A 1 35 ? 6.068 16.693 7.481 1.00 0.00 30 GLN A O 11
ATOM 18193 N N . ASP A 1 36 ? 5.847 16.359 9.694 1.00 0.00 31 ASP A N 11
ATOM 18194 C CA . ASP A 1 36 ? 7.153 16.929 10.023 1.00 0.00 31 ASP A CA 11
ATOM 18195 C C . ASP A 1 36 ? 8.232 15.846 10.021 1.00 0.00 31 ASP A C 11
ATOM 18196 O O . ASP A 1 36 ? 9.396 16.121 10.308 1.00 0.00 31 ASP A O 11
ATOM 18205 N N . ALA A 1 37 ? 7.835 14.615 9.711 1.00 0.00 32 ALA A N 11
ATOM 18206 C CA . ALA A 1 37 ? 8.775 13.499 9.690 1.00 0.00 32 ALA A CA 11
ATOM 18207 C C . ALA A 1 37 ? 9.851 13.714 8.611 1.00 0.00 32 ALA A C 11
ATOM 18208 O O . ALA A 1 37 ? 9.516 13.872 7.436 1.00 0.00 32 ALA A O 11
ATOM 18215 N N . PRO A 1 38 ? 11.123 13.731 8.960 1.00 0.00 33 PRO A N 11
ATOM 18216 C CA . PRO A 1 38 ? 12.209 13.937 7.957 1.00 0.00 33 PRO A CA 11
ATOM 18217 C C . PRO A 1 38 ? 12.428 12.700 7.084 1.00 0.00 33 PRO A C 11
ATOM 18218 O O . PRO A 1 38 ? 13.048 12.781 6.023 1.00 0.00 33 PRO A O 11
ATOM 18229 N N . ASN A 1 39 ? 11.919 11.558 7.543 1.00 0.00 34 ASN A N 11
ATOM 18230 C CA . ASN A 1 39 ? 12.065 10.301 6.806 1.00 0.00 34 ASN A CA 11
ATOM 18231 C C . ASN A 1 39 ? 10.789 9.982 6.041 1.00 0.00 34 ASN A C 11
ATOM 18232 O O . ASN A 1 39 ? 10.542 8.829 5.689 1.00 0.00 34 ASN A O 11
ATOM 18243 N N . ARG A 1 40 ? 9.978 11.003 5.798 1.00 0.00 35 ARG A N 11
ATOM 18244 C CA . ARG A 1 40 ? 8.726 10.799 5.083 1.00 0.00 35 ARG A CA 11
ATOM 18245 C C . ARG A 1 40 ? 8.995 10.223 3.699 1.00 0.00 35 ARG A C 11
ATOM 18246 O O . ARG A 1 40 ? 8.343 9.271 3.282 1.00 0.00 35 ARG A O 11
ATOM 18267 N N . GLN A 1 41 ? 9.972 10.788 3.003 1.00 0.00 36 GLN A N 11
ATOM 18268 C CA . GLN A 1 41 ? 10.329 10.309 1.672 1.00 0.00 36 GLN A CA 11
ATOM 18269 C C . GLN A 1 41 ? 10.873 8.883 1.734 1.00 0.00 36 GLN A C 11
ATOM 18270 O O . GLN A 1 41 ? 10.705 8.107 0.794 1.00 0.00 36 GLN A O 11
ATOM 18284 N N . GLU A 1 42 ? 11.530 8.548 2.839 1.00 0.00 37 GLU A N 11
ATOM 18285 C CA . GLU A 1 42 ? 12.100 7.212 3.000 1.00 0.00 37 GLU A CA 11
ATOM 18286 C C . GLU A 1 42 ? 11.002 6.150 3.006 1.00 0.00 37 GLU A C 11
ATOM 18287 O O . GLU A 1 42 ? 11.079 5.158 2.281 1.00 0.00 37 GLU A O 11
ATOM 18299 N N . VAL A 1 43 ? 9.982 6.365 3.830 1.00 0.00 38 VAL A N 11
ATOM 18300 C CA . VAL A 1 43 ? 8.873 5.415 3.922 1.00 0.00 38 VAL A CA 11
ATOM 18301 C C . VAL A 1 43 ? 8.066 5.393 2.627 1.00 0.00 38 VAL A C 11
ATOM 18302 O O . VAL A 1 43 ? 7.533 4.355 2.241 1.00 0.00 38 VAL A O 11
ATOM 18315 N N . GLN A 1 44 ? 7.968 6.541 1.960 1.00 0.00 39 GLN A N 11
ATOM 18316 C CA . GLN A 1 44 ? 7.209 6.614 0.715 1.00 0.00 39 GLN A CA 11
ATOM 18317 C C . GLN A 1 44 ? 7.735 5.605 -0.297 1.00 0.00 39 GLN A C 11
ATOM 18318 O O . GLN A 1 44 ? 6.963 4.849 -0.889 1.00 0.00 39 GLN A O 11
ATOM 18332 N N . ASP A 1 45 ? 9.043 5.597 -0.494 1.00 0.00 40 ASP A N 11
ATOM 18333 C CA . ASP A 1 45 ? 9.651 4.675 -1.442 1.00 0.00 40 ASP A CA 11
ATOM 18334 C C . ASP A 1 45 ? 9.492 3.235 -0.968 1.00 0.00 40 ASP A C 11
ATOM 18335 O O . ASP A 1 45 ? 9.217 2.337 -1.765 1.00 0.00 40 ASP A O 11
ATOM 18344 N N . THR A 1 46 ? 9.667 3.019 0.331 1.00 0.00 41 THR A N 11
ATOM 18345 C CA . THR A 1 46 ? 9.542 1.680 0.893 1.00 0.00 41 THR A CA 11
ATOM 18346 C C . THR A 1 46 ? 8.120 1.149 0.715 1.00 0.00 41 THR A C 11
ATOM 18347 O O . THR A 1 46 ? 7.922 0.013 0.286 1.00 0.00 41 THR A O 11
ATOM 18358 N N . ALA A 1 47 ? 7.134 1.979 1.047 1.00 0.00 42 ALA A N 11
ATOM 18359 C CA . ALA A 1 47 ? 5.736 1.585 0.922 1.00 0.00 42 ALA A CA 11
ATOM 18360 C C . ALA A 1 47 ? 5.367 1.364 -0.541 1.00 0.00 42 ALA A C 11
ATOM 18361 O O . ALA A 1 47 ? 4.727 0.372 -0.889 1.00 0.00 42 ALA A O 11
ATOM 18368 N N . ARG A 1 48 ? 5.767 2.303 -1.391 1.00 0.00 43 ARG A N 11
ATOM 18369 C CA . ARG A 1 48 ? 5.459 2.201 -2.806 1.00 0.00 43 ARG A CA 11
ATOM 18370 C C . ARG A 1 48 ? 6.026 0.898 -3.354 1.00 0.00 43 ARG A C 11
ATOM 18371 O O . ARG A 1 48 ? 5.388 0.223 -4.163 1.00 0.00 43 ARG A O 11
ATOM 18392 N N . GLY A 1 49 ? 7.218 0.533 -2.890 1.00 0.00 44 GLY A N 11
ATOM 18393 C CA . GLY A 1 49 ? 7.845 -0.710 -3.321 1.00 0.00 44 GLY A CA 11
ATOM 18394 C C . GLY A 1 49 ? 7.025 -1.913 -2.848 1.00 0.00 44 GLY A C 11
ATOM 18395 O O . GLY A 1 49 ? 6.833 -2.874 -3.593 1.00 0.00 44 GLY A O 11
ATOM 18399 N N . GLN A 1 50 ? 6.537 -1.853 -1.607 1.00 0.00 45 GLN A N 11
ATOM 18400 C CA . GLN A 1 50 ? 5.734 -2.946 -1.058 1.00 0.00 45 GLN A CA 11
ATOM 18401 C C . GLN A 1 50 ? 4.448 -3.105 -1.851 1.00 0.00 45 GLN A C 11
ATOM 18402 O O . GLN A 1 50 ? 4.010 -4.220 -2.120 1.00 0.00 45 GLN A O 11
ATOM 18416 N N . ILE A 1 51 ? 3.835 -1.988 -2.211 1.00 0.00 46 ILE A N 11
ATOM 18417 C CA . ILE A 1 51 ? 2.590 -2.039 -2.961 1.00 0.00 46 ILE A CA 11
ATOM 18418 C C . ILE A 1 51 ? 2.784 -2.745 -4.297 1.00 0.00 46 ILE A C 11
ATOM 18419 O O . ILE A 1 51 ? 2.070 -3.693 -4.609 1.00 0.00 46 ILE A O 11
ATOM 18435 N N . ASN A 1 52 ? 3.738 -2.267 -5.086 1.00 0.00 47 ASN A N 11
ATOM 18436 C CA . ASN A 1 52 ? 3.990 -2.856 -6.394 1.00 0.00 47 ASN A CA 11
ATOM 18437 C C . ASN A 1 52 ? 4.483 -4.292 -6.261 1.00 0.00 47 ASN A C 11
ATOM 18438 O O . ASN A 1 52 ? 4.052 -5.171 -7.001 1.00 0.00 47 ASN A O 11
ATOM 18449 N N . ASP A 1 53 ? 5.392 -4.516 -5.320 1.00 0.00 48 ASP A N 11
ATOM 18450 C CA . ASP A 1 53 ? 5.947 -5.846 -5.105 1.00 0.00 48 ASP A CA 11
ATOM 18451 C C . ASP A 1 53 ? 4.870 -6.825 -4.641 1.00 0.00 48 ASP A C 11
ATOM 18452 O O . ASP A 1 53 ? 4.887 -7.998 -5.008 1.00 0.00 48 ASP A O 11
ATOM 18461 N N . TYR A 1 54 ? 3.949 -6.340 -3.818 1.00 0.00 49 TYR A N 11
ATOM 18462 C CA . TYR A 1 54 ? 2.878 -7.181 -3.289 1.00 0.00 49 TYR A CA 11
ATOM 18463 C C . TYR A 1 54 ? 1.995 -7.742 -4.404 1.00 0.00 49 TYR A C 11
ATOM 18464 O O . TYR A 1 54 ? 1.902 -8.953 -4.587 1.00 0.00 49 TYR A O 11
ATOM 18482 N N . ILE A 1 55 ? 1.339 -6.862 -5.137 1.00 0.00 50 ILE A N 11
ATOM 18483 C CA . ILE A 1 55 ? 0.454 -7.297 -6.217 1.00 0.00 50 ILE A CA 11
ATOM 18484 C C . ILE A 1 55 ? 1.252 -7.906 -7.371 1.00 0.00 50 ILE A C 11
ATOM 18485 O O . ILE A 1 55 ? 0.747 -8.773 -8.075 1.00 0.00 50 ILE A O 11
ATOM 18501 N N . SER A 1 56 ? 2.482 -7.441 -7.567 1.00 0.00 51 SER A N 11
ATOM 18502 C CA . SER A 1 56 ? 3.313 -7.951 -8.661 1.00 0.00 51 SER A CA 11
ATOM 18503 C C . SER A 1 56 ? 3.591 -9.446 -8.511 1.00 0.00 51 SER A C 11
ATOM 18504 O O . SER A 1 56 ? 3.412 -10.214 -9.456 1.00 0.00 51 SER A O 11
ATOM 18512 N N . ARG A 1 57 ? 4.038 -9.851 -7.326 1.00 0.00 52 ARG A N 11
ATOM 18513 C CA . ARG A 1 57 ? 4.349 -11.257 -7.078 1.00 0.00 52 ARG A CA 11
ATOM 18514 C C . ARG A 1 57 ? 3.071 -12.068 -6.907 1.00 0.00 52 ARG A C 11
ATOM 18515 O O . ARG A 1 57 ? 3.030 -13.257 -7.226 1.00 0.00 52 ARG A O 11
ATOM 18536 N N . TYR A 1 58 ? 2.028 -11.414 -6.403 1.00 0.00 53 TYR A N 11
ATOM 18537 C CA . TYR A 1 58 ? 0.737 -12.073 -6.188 1.00 0.00 53 TYR A CA 11
ATOM 18538 C C . TYR A 1 58 ? -0.248 -11.702 -7.293 1.00 0.00 53 TYR A C 11
ATOM 18539 O O . TYR A 1 58 ? -1.445 -11.949 -7.167 1.00 0.00 53 TYR A O 11
ATOM 18557 N N . ARG A 1 59 ? 0.264 -11.109 -8.373 1.00 0.00 54 ARG A N 11
ATOM 18558 C CA . ARG A 1 59 ? -0.586 -10.698 -9.492 1.00 0.00 54 ARG A CA 11
ATOM 18559 C C . ARG A 1 59 ? -1.374 -11.881 -10.045 1.00 0.00 54 ARG A C 11
ATOM 18560 O O . ARG A 1 59 ? -2.572 -11.774 -10.307 1.00 0.00 54 ARG A O 11
ATOM 18581 N N . ARG A 1 60 ? -0.689 -13.000 -10.232 1.00 0.00 55 ARG A N 11
ATOM 18582 C CA . ARG A 1 60 ? -1.326 -14.197 -10.769 1.00 0.00 55 ARG A CA 11
ATOM 18583 C C . ARG A 1 60 ? -1.913 -15.032 -9.640 1.00 0.00 55 ARG A C 11
ATOM 18584 O O . ARG A 1 60 ? -2.483 -16.096 -9.875 1.00 0.00 55 ARG A O 11
ATOM 18605 N N . LYS A 1 61 ? -1.768 -14.542 -8.409 1.00 0.00 56 LYS A N 11
ATOM 18606 C CA . LYS A 1 61 ? -2.288 -15.252 -7.244 1.00 0.00 56 LYS A CA 11
ATOM 18607 C C . LYS A 1 61 ? -3.680 -14.743 -6.876 1.00 0.00 56 LYS A C 11
ATOM 18608 O O . LYS A 1 61 ? -3.839 -13.639 -6.354 1.00 0.00 56 LYS A O 11
ATOM 18627 N N . GLY A 1 62 ? -4.682 -15.564 -7.157 1.00 0.00 57 GLY A N 11
ATOM 18628 C CA . GLY A 1 62 ? -6.064 -15.219 -6.863 1.00 0.00 57 GLY A CA 11
ATOM 18629 C C . GLY A 1 62 ? -6.607 -14.233 -7.885 1.00 0.00 57 GLY A C 11
ATOM 18630 O O . GLY A 1 62 ? -7.819 -14.118 -8.063 1.00 0.00 57 GLY A O 11
ATOM 18634 N N . ASP A 1 63 ? -5.704 -13.519 -8.554 1.00 0.00 58 ASP A N 11
ATOM 18635 C CA . ASP A 1 63 ? -6.107 -12.536 -9.557 1.00 0.00 58 ASP A CA 11
ATOM 18636 C C . ASP A 1 63 ? -7.309 -11.734 -9.065 1.00 0.00 58 ASP A C 11
ATOM 18637 O O . ASP A 1 63 ? -8.037 -11.135 -9.855 1.00 0.00 58 ASP A O 11
ATOM 18646 N N . ALA A 1 64 ? -7.509 -11.742 -7.750 1.00 0.00 59 ALA A N 11
ATOM 18647 C CA . ALA A 1 64 ? -8.623 -11.026 -7.140 1.00 0.00 59 ALA A CA 11
ATOM 18648 C C . ALA A 1 64 ? -9.947 -11.680 -7.524 1.00 0.00 59 ALA A C 11
ATOM 18649 O O . ALA A 1 64 ? -10.032 -12.390 -8.527 1.00 0.00 59 ALA A O 11
ATOM 18656 N N . GLY A 1 65 ? -10.978 -11.439 -6.716 1.00 0.00 60 GLY A N 11
ATOM 18657 C CA . GLY A 1 65 ? -12.300 -12.008 -6.968 1.00 0.00 60 GLY A CA 11
ATOM 18658 C C . GLY A 1 65 ? -12.520 -13.256 -6.123 1.00 0.00 60 GLY A C 11
ATOM 18659 O O . GLY A 1 65 ? -13.657 -13.657 -5.877 1.00 0.00 60 GLY A O 11
ATOM 18663 N N . GLY A 1 66 ? -11.422 -13.864 -5.680 1.00 0.00 61 GLY A N 11
ATOM 18664 C CA . GLY A 1 66 ? -11.491 -15.072 -4.854 1.00 0.00 61 GLY A CA 11
ATOM 18665 C C . GLY A 1 66 ? -11.137 -14.760 -3.410 1.00 0.00 61 GLY A C 11
ATOM 18666 O O . GLY A 1 66 ? -11.816 -15.204 -2.483 1.00 0.00 61 GLY A O 11
ATOM 18670 N N . LEU A 1 67 ? -10.067 -13.991 -3.222 1.00 0.00 62 LEU A N 11
ATOM 18671 C CA . LEU A 1 67 ? -9.618 -13.616 -1.881 1.00 0.00 62 LEU A CA 11
ATOM 18672 C C . LEU A 1 67 ? -10.008 -12.174 -1.578 1.00 0.00 62 LEU A C 11
ATOM 18673 O O . LEU A 1 67 ? -9.684 -11.259 -2.334 1.00 0.00 62 LEU A O 11
ATOM 18689 N N . LYS A 1 68 ? -10.702 -11.985 -0.463 1.00 0.00 63 LYS A N 11
ATOM 18690 C CA . LYS A 1 68 ? -11.135 -10.656 -0.052 1.00 0.00 63 LYS A CA 11
ATOM 18691 C C . LYS A 1 68 ? -9.932 -9.773 0.254 1.00 0.00 63 LYS A C 11
ATOM 18692 O O . LYS A 1 68 ? -9.898 -8.607 -0.128 1.00 0.00 63 LYS A O 11
ATOM 18711 N N . SER A 1 69 ? -8.948 -10.333 0.949 1.00 0.00 64 SER A N 11
ATOM 18712 C CA . SER A 1 69 ? -7.751 -9.575 1.298 1.00 0.00 64 SER A CA 11
ATOM 18713 C C . SER A 1 69 ? -7.003 -9.124 0.048 1.00 0.00 64 SER A C 11
ATOM 18714 O O . SER A 1 69 ? -6.627 -7.964 -0.070 1.00 0.00 64 SER A O 11
ATOM 18722 N N . PHE A 1 70 ? -6.778 -10.048 -0.876 1.00 0.00 65 PHE A N 11
ATOM 18723 C CA . PHE A 1 70 ? -6.055 -9.718 -2.102 1.00 0.00 65 PHE A CA 11
ATOM 18724 C C . PHE A 1 70 ? -6.826 -8.707 -2.940 1.00 0.00 65 PHE A C 11
ATOM 18725 O O . PHE A 1 70 ? -6.261 -7.724 -3.417 1.00 0.00 65 PHE A O 11
ATOM 18742 N N . THR A 1 71 ? -8.116 -8.960 -3.125 1.00 0.00 66 THR A N 11
ATOM 18743 C CA . THR A 1 71 ? -8.953 -8.066 -3.920 1.00 0.00 66 THR A CA 11
ATOM 18744 C C . THR A 1 71 ? -9.063 -6.697 -3.254 1.00 0.00 66 THR A C 11
ATOM 18745 O O . THR A 1 71 ? -8.900 -5.664 -3.902 1.00 0.00 66 THR A O 11
ATOM 18756 N N . THR A 1 72 ? -9.337 -6.702 -1.954 1.00 0.00 67 THR A N 11
ATOM 18757 C CA . THR A 1 72 ? -9.466 -5.462 -1.200 1.00 0.00 67 THR A CA 11
ATOM 18758 C C . THR A 1 72 ? -8.148 -4.698 -1.199 1.00 0.00 67 THR A C 11
ATOM 18759 O O . THR A 1 72 ? -8.120 -3.484 -1.414 1.00 0.00 67 THR A O 11
ATOM 18770 N N . MET A 1 73 ? -7.058 -5.414 -0.951 1.00 0.00 68 MET A N 11
ATOM 18771 C CA . MET A 1 73 ? -5.741 -4.799 -0.920 1.00 0.00 68 MET A CA 11
ATOM 18772 C C . MET A 1 73 ? -5.383 -4.245 -2.294 1.00 0.00 68 MET A C 11
ATOM 18773 O O . MET A 1 73 ? -4.847 -3.154 -2.412 1.00 0.00 68 MET A O 11
ATOM 18787 N N . GLN A 1 74 ? -5.682 -5.001 -3.335 1.00 0.00 69 GLN A N 11
ATOM 18788 C CA . GLN A 1 74 ? -5.367 -4.556 -4.686 1.00 0.00 69 GLN A CA 11
ATOM 18789 C C . GLN A 1 74 ? -5.834 -3.120 -4.906 1.00 0.00 69 GLN A C 11
ATOM 18790 O O . GLN A 1 74 ? -5.042 -2.249 -5.257 1.00 0.00 69 GLN A O 11
ATOM 18804 N N . THR A 1 75 ? -7.121 -2.882 -4.694 1.00 0.00 70 THR A N 11
ATOM 18805 C CA . THR A 1 75 ? -7.683 -1.545 -4.873 1.00 0.00 70 THR A CA 11
ATOM 18806 C C . THR A 1 75 ? -7.200 -0.576 -3.791 1.00 0.00 70 THR A C 11
ATOM 18807 O O . THR A 1 75 ? -6.854 0.567 -4.083 1.00 0.00 70 THR A O 11
ATOM 18818 N N . ALA A 1 76 ? -7.203 -1.030 -2.540 1.00 0.00 71 ALA A N 11
ATOM 18819 C CA . ALA A 1 76 ? -6.783 -0.180 -1.423 1.00 0.00 71 ALA A CA 11
ATOM 18820 C C . ALA A 1 76 ? -5.360 0.338 -1.624 1.00 0.00 71 ALA A C 11
ATOM 18821 O O . ALA A 1 76 ? -5.114 1.540 -1.548 1.00 0.00 71 ALA A O 11
ATOM 18828 N N . LEU A 1 77 ? -4.433 -0.576 -1.885 1.00 0.00 72 LEU A N 11
ATOM 18829 C CA . LEU A 1 77 ? -3.039 -0.206 -2.098 1.00 0.00 72 LEU A CA 11
ATOM 18830 C C . LEU A 1 77 ? -2.892 0.670 -3.340 1.00 0.00 72 LEU A C 11
ATOM 18831 O O . LEU A 1 77 ? -2.134 1.634 -3.342 1.00 0.00 72 LEU A O 11
ATOM 18847 N N . ASN A 1 78 ? -3.612 0.323 -4.394 1.00 0.00 73 ASN A N 11
ATOM 18848 C CA . ASN A 1 78 ? -3.545 1.088 -5.632 1.00 0.00 73 ASN A CA 11
ATOM 18849 C C . ASN A 1 78 ? -4.063 2.514 -5.415 1.00 0.00 73 ASN A C 11
ATOM 18850 O O . ASN A 1 78 ? -3.527 3.470 -5.978 1.00 0.00 73 ASN A O 11
ATOM 18861 N N . SER A 1 79 ? -5.115 2.643 -4.614 1.00 0.00 74 SER A N 11
ATOM 18862 C CA . SER A 1 79 ? -5.715 3.949 -4.342 1.00 0.00 74 SER A CA 11
ATOM 18863 C C . SER A 1 79 ? -4.718 4.916 -3.701 1.00 0.00 74 SER A C 11
ATOM 18864 O O . SER A 1 79 ? -4.553 6.041 -4.166 1.00 0.00 74 SER A O 11
ATOM 18872 N N . LEU A 1 80 ? -4.061 4.477 -2.633 1.00 0.00 75 LEU A N 11
ATOM 18873 C CA . LEU A 1 80 ? -3.089 5.323 -1.940 1.00 0.00 75 LEU A CA 11
ATOM 18874 C C . LEU A 1 80 ? -1.760 5.365 -2.686 1.00 0.00 75 LEU A C 11
ATOM 18875 O O . LEU A 1 80 ? -0.958 6.276 -2.489 1.00 0.00 75 LEU A O 11
ATOM 18891 N N . ALA A 1 81 ? -1.521 4.375 -3.533 1.00 0.00 76 ALA A N 11
ATOM 18892 C CA . ALA A 1 81 ? -0.276 4.331 -4.291 1.00 0.00 76 ALA A CA 11
ATOM 18893 C C . ALA A 1 81 ? -0.157 5.560 -5.178 1.00 0.00 76 ALA A C 11
ATOM 18894 O O . ALA A 1 81 ? 0.915 6.150 -5.299 1.00 0.00 76 ALA A O 11
ATOM 18901 N N . GLY A 1 82 ? -1.267 5.939 -5.796 1.00 0.00 77 GLY A N 11
ATOM 18902 C CA . GLY A 1 82 ? -1.282 7.097 -6.675 1.00 0.00 77 GLY A CA 11
ATOM 18903 C C . GLY A 1 82 ? -1.017 8.387 -5.907 1.00 0.00 77 GLY A C 11
ATOM 18904 O O . GLY A 1 82 ? -0.398 9.311 -6.431 1.00 0.00 77 GLY A O 11
ATOM 18908 N N . TYR A 1 83 ? -1.493 8.448 -4.666 1.00 0.00 78 TYR A N 11
ATOM 18909 C CA . TYR A 1 83 ? -1.312 9.644 -3.850 1.00 0.00 78 TYR A CA 11
ATOM 18910 C C . TYR A 1 83 ? 0.170 9.993 -3.720 1.00 0.00 78 TYR A C 11
ATOM 18911 O O . TYR A 1 83 ? 0.547 11.160 -3.813 1.00 0.00 78 TYR A O 11
ATOM 18929 N N . TYR A 1 84 ? 1.002 8.985 -3.491 1.00 0.00 79 TYR A N 11
ATOM 18930 C CA . TYR A 1 84 ? 2.432 9.226 -3.340 1.00 0.00 79 TYR A CA 11
ATOM 18931 C C . TYR A 1 84 ? 3.045 9.787 -4.619 1.00 0.00 79 TYR A C 11
ATOM 18932 O O . TYR A 1 84 ? 3.800 10.758 -4.580 1.00 0.00 79 TYR A O 11
ATOM 18950 N N . THR A 1 85 ? 2.729 9.167 -5.751 1.00 0.00 80 THR A N 11
ATOM 18951 C CA . THR A 1 85 ? 3.269 9.613 -7.034 1.00 0.00 80 THR A CA 11
ATOM 18952 C C . THR A 1 85 ? 2.427 10.742 -7.621 1.00 0.00 80 THR A C 11
ATOM 18953 O O . THR A 1 85 ? 2.834 11.390 -8.586 1.00 0.00 80 THR A O 11
ATOM 18964 N N . SER A 1 86 ? 1.252 10.971 -7.044 1.00 0.00 81 SER A N 11
ATOM 18965 C CA . SER A 1 86 ? 0.373 12.025 -7.538 1.00 0.00 81 SER A CA 11
ATOM 18966 C C . SER A 1 86 ? 1.061 13.384 -7.457 1.00 0.00 81 SER A C 11
ATOM 18967 O O . SER A 1 86 ? 1.072 14.141 -8.428 1.00 0.00 81 SER A O 11
ATOM 18975 N N . TYR A 1 87 ? 1.635 13.684 -6.293 1.00 0.00 82 TYR A N 11
ATOM 18976 C CA . TYR A 1 87 ? 2.327 14.958 -6.080 1.00 0.00 82 TYR A CA 11
ATOM 18977 C C . TYR A 1 87 ? 3.829 14.740 -5.930 1.00 0.00 82 TYR A C 11
ATOM 18978 O O . TYR A 1 87 ? 4.628 15.640 -6.188 1.00 0.00 82 TYR A O 11
ATOM 18996 N N . GLY A 1 88 ? 4.207 13.533 -5.508 1.00 0.00 83 GLY A N 11
ATOM 18997 C CA . GLY A 1 88 ? 5.620 13.192 -5.318 1.00 0.00 83 GLY A CA 11
ATOM 18998 C C . GLY A 1 88 ? 6.030 13.312 -3.853 1.00 0.00 83 GLY A C 11
ATOM 18999 O O . GLY A 1 88 ? 6.969 12.647 -3.412 1.00 0.00 83 GLY A O 11
ATOM 19003 N N . ALA A 1 89 ? 5.326 14.151 -3.098 1.00 0.00 84 ALA A N 11
ATOM 19004 C CA . ALA A 1 89 ? 5.641 14.324 -1.681 1.00 0.00 84 ALA A CA 11
ATOM 19005 C C . ALA A 1 89 ? 4.531 15.078 -0.955 1.00 0.00 84 ALA A C 11
ATOM 19006 O O . ALA A 1 89 ? 4.791 16.050 -0.249 1.00 0.00 84 ALA A O 11
ATOM 19013 N N . ARG A 1 90 ? 3.293 14.615 -1.120 1.00 0.00 85 ARG A N 11
ATOM 19014 C CA . ARG A 1 90 ? 2.144 15.242 -0.466 1.00 0.00 85 ARG A CA 11
ATOM 19015 C C . ARG A 1 90 ? 1.579 14.302 0.608 1.00 0.00 85 ARG A C 11
ATOM 19016 O O . ARG A 1 90 ? 0.933 13.310 0.274 1.00 0.00 85 ARG A O 11
ATOM 19037 N N . PRO A 1 91 ? 1.803 14.570 1.879 1.00 0.00 86 PRO A N 11
ATOM 19038 C CA . PRO A 1 91 ? 1.284 13.690 2.970 1.00 0.00 86 PRO A CA 11
ATOM 19039 C C . PRO A 1 91 ? -0.199 13.374 2.787 1.00 0.00 86 PRO A C 11
ATOM 19040 O O . PRO A 1 91 ? -0.999 14.262 2.500 1.00 0.00 86 PRO A O 11
ATOM 19051 N N . ILE A 1 92 ? -0.550 12.101 2.949 1.00 0.00 87 ILE A N 11
ATOM 19052 C CA . ILE A 1 92 ? -1.933 11.676 2.790 1.00 0.00 87 ILE A CA 11
ATOM 19053 C C . ILE A 1 92 ? -2.835 12.382 3.820 1.00 0.00 87 ILE A C 11
ATOM 19054 O O . ILE A 1 92 ? -2.582 12.286 5.022 1.00 0.00 87 ILE A O 11
ATOM 19070 N N . PRO A 1 93 ? -3.885 13.065 3.403 1.00 0.00 88 PRO A N 11
ATOM 19071 C CA . PRO A 1 93 ? -4.804 13.750 4.363 1.00 0.00 88 PRO A CA 11
ATOM 19072 C C . PRO A 1 93 ? -5.263 12.825 5.490 1.00 0.00 88 PRO A C 11
ATOM 19073 O O . PRO A 1 93 ? -5.375 11.611 5.311 1.00 0.00 88 PRO A O 11
ATOM 19084 N N . GLU A 1 94 ? -5.529 13.415 6.648 1.00 0.00 89 GLU A N 11
ATOM 19085 C CA . GLU A 1 94 ? -5.982 12.654 7.803 1.00 0.00 89 GLU A CA 11
ATOM 19086 C C . GLU A 1 94 ? -7.306 11.970 7.495 1.00 0.00 89 GLU A C 11
ATOM 19087 O O . GLU A 1 94 ? -7.575 10.872 7.981 1.00 0.00 89 GLU A O 11
ATOM 19099 N N . LYS A 1 95 ? -8.135 12.628 6.691 1.00 0.00 90 LYS A N 11
ATOM 19100 C CA . LYS A 1 95 ? -9.431 12.067 6.336 1.00 0.00 90 LYS A CA 11
ATOM 19101 C C . LYS A 1 95 ? -9.257 10.744 5.599 1.00 0.00 90 LYS A C 11
ATOM 19102 O O . LYS A 1 95 ? -9.919 9.757 5.919 1.00 0.00 90 LYS A O 11
ATOM 19121 N N . LEU A 1 96 ? -8.363 10.727 4.612 1.00 0.00 91 LEU A N 11
ATOM 19122 C CA . LEU A 1 96 ? -8.123 9.508 3.847 1.00 0.00 91 LEU A CA 11
ATOM 19123 C C . LEU A 1 96 ? -7.548 8.418 4.754 1.00 0.00 91 LEU A C 11
ATOM 19124 O O . LEU A 1 96 ? -7.968 7.264 4.694 1.00 0.00 91 LEU A O 11
ATOM 19140 N N . LYS A 1 97 ? -6.596 8.798 5.602 1.00 0.00 92 LYS A N 11
ATOM 19141 C CA . LYS A 1 97 ? -5.973 7.850 6.523 1.00 0.00 92 LYS A CA 11
ATOM 19142 C C . LYS A 1 97 ? -7.033 7.038 7.255 1.00 0.00 92 LYS A C 11
ATOM 19143 O O . LYS A 1 97 ? -6.864 5.838 7.476 1.00 0.00 92 LYS A O 11
ATOM 19162 N N . LYS A 1 98 ? -8.116 7.692 7.653 1.00 0.00 93 LYS A N 11
ATOM 19163 C CA . LYS A 1 98 ? -9.169 7.003 8.383 1.00 0.00 93 LYS A CA 11
ATOM 19164 C C . LYS A 1 98 ? -9.745 5.857 7.561 1.00 0.00 93 LYS A C 11
ATOM 19165 O O . LYS A 1 98 ? -9.909 4.752 8.065 1.00 0.00 93 LYS A O 11
ATOM 19184 N N . ARG A 1 99 ? -10.054 6.120 6.297 1.00 0.00 94 ARG A N 11
ATOM 19185 C CA . ARG A 1 99 ? -10.620 5.081 5.440 1.00 0.00 94 ARG A CA 11
ATOM 19186 C C . ARG A 1 99 ? -9.613 3.965 5.181 1.00 0.00 94 ARG A C 11
ATOM 19187 O O . ARG A 1 99 ? -9.965 2.786 5.201 1.00 0.00 94 ARG A O 11
ATOM 19208 N N . LEU A 1 100 ? -8.360 4.340 4.940 1.00 0.00 95 LEU A N 11
ATOM 19209 C CA . LEU A 1 100 ? -7.310 3.360 4.677 1.00 0.00 95 LEU A CA 11
ATOM 19210 C C . LEU A 1 100 ? -7.072 2.467 5.895 1.00 0.00 95 LEU A C 11
ATOM 19211 O O . LEU A 1 100 ? -6.856 1.263 5.756 1.00 0.00 95 LEU A O 11
ATOM 19227 N N . GLN A 1 101 ? -7.110 3.057 7.082 1.00 0.00 96 GLN A N 11
ATOM 19228 C CA . GLN A 1 101 ? -6.893 2.293 8.307 1.00 0.00 96 GLN A CA 11
ATOM 19229 C C . GLN A 1 101 ? -7.847 1.103 8.361 1.00 0.00 96 GLN A C 11
ATOM 19230 O O . GLN A 1 101 ? -7.433 -0.019 8.650 1.00 0.00 96 GLN A O 11
ATOM 19244 N N . LEU A 1 102 ? -9.117 1.349 8.062 1.00 0.00 97 LEU A N 11
ATOM 19245 C CA . LEU A 1 102 ? -10.111 0.277 8.063 1.00 0.00 97 LEU A CA 11
ATOM 19246 C C . LEU A 1 102 ? -9.794 -0.758 6.979 1.00 0.00 97 LEU A C 11
ATOM 19247 O O . LEU A 1 102 ? -9.921 -1.960 7.209 1.00 0.00 97 LEU A O 11
ATOM 19263 N N . GLU A 1 103 ? -9.395 -0.288 5.798 1.00 0.00 98 GLU A N 11
ATOM 19264 C CA . GLU A 1 103 ? -9.083 -1.198 4.695 1.00 0.00 98 GLU A CA 11
ATOM 19265 C C . GLU A 1 103 ? -8.076 -2.250 5.133 1.00 0.00 98 GLU A C 11
ATOM 19266 O O . GLU A 1 103 ? -8.255 -3.440 4.875 1.00 0.00 98 GLU A O 11
ATOM 19278 N N . PHE A 1 104 ? -7.019 -1.806 5.795 1.00 0.00 99 PHE A N 11
ATOM 19279 C CA . PHE A 1 104 ? -5.988 -2.721 6.261 1.00 0.00 99 PHE A CA 11
ATOM 19280 C C . PHE A 1 104 ? -6.527 -3.618 7.368 1.00 0.00 99 PHE A C 11
ATOM 19281 O O . PHE A 1 104 ? -6.166 -4.791 7.460 1.00 0.00 99 PHE A O 11
ATOM 19298 N N . THR A 1 105 ? -7.389 -3.061 8.205 1.00 0.00 100 THR A N 11
ATOM 19299 C CA . THR A 1 105 ? -7.974 -3.820 9.305 1.00 0.00 100 THR A CA 11
ATOM 19300 C C . THR A 1 105 ? -8.737 -5.024 8.764 1.00 0.00 100 THR A C 11
ATOM 19301 O O . THR A 1 105 ? -8.692 -6.111 9.336 1.00 0.00 100 THR A O 11
ATOM 19312 N N . GLN A 1 106 ? -9.444 -4.817 7.663 1.00 0.00 101 GLN A N 11
ATOM 19313 C CA . GLN A 1 106 ? -10.218 -5.884 7.042 1.00 0.00 101 GLN A CA 11
ATOM 19314 C C . GLN A 1 106 ? -9.300 -6.912 6.374 1.00 0.00 101 GLN A C 11
ATOM 19315 O O . GLN A 1 106 ? -9.615 -8.101 6.325 1.00 0.00 101 GLN A O 11
ATOM 19329 N N . ALA A 1 107 ? -8.176 -6.441 5.838 1.00 0.00 102 ALA A N 11
ATOM 19330 C CA . ALA A 1 107 ? -7.230 -7.326 5.159 1.00 0.00 102 ALA A CA 11
ATOM 19331 C C . ALA A 1 107 ? -6.449 -8.197 6.150 1.00 0.00 102 ALA A C 11
ATOM 19332 O O . ALA A 1 107 ? -6.359 -9.414 5.983 1.00 0.00 102 ALA A O 11
ATOM 19339 N N . GLU A 1 108 ? -5.869 -7.570 7.171 1.00 0.00 103 GLU A N 11
ATOM 19340 C CA . GLU A 1 108 ? -5.082 -8.305 8.163 1.00 0.00 103 GLU A CA 11
ATOM 19341 C C . GLU A 1 108 ? -5.903 -9.404 8.834 1.00 0.00 103 GLU A C 11
ATOM 19342 O O . GLU A 1 108 ? -5.398 -10.502 9.066 1.00 0.00 103 GLU A O 11
ATOM 19354 N N . ARG A 1 109 ? -7.164 -9.112 9.146 1.00 0.00 104 ARG A N 11
ATOM 19355 C CA . ARG A 1 109 ? -8.017 -10.105 9.790 1.00 0.00 104 ARG A CA 11
ATOM 19356 C C . ARG A 1 109 ? -8.361 -11.218 8.809 1.00 0.00 104 ARG A C 11
ATOM 19357 O O . ARG A 1 109 ? -8.509 -12.378 9.192 1.00 0.00 104 ARG A O 11
ATOM 19378 N N . SER A 1 110 ? -8.493 -10.846 7.539 1.00 0.00 105 SER A N 11
ATOM 19379 C CA . SER A 1 110 ? -8.827 -11.808 6.499 1.00 0.00 105 SER A CA 11
ATOM 19380 C C . SER A 1 110 ? -7.723 -12.851 6.346 1.00 0.00 105 SER A C 11
ATOM 19381 O O . SER A 1 110 ? -7.976 -13.979 5.925 1.00 0.00 105 SER A O 11
ATOM 19389 N N . ILE A 1 111 ? -6.499 -12.469 6.688 1.00 0.00 106 ILE A N 11
ATOM 19390 C CA . ILE A 1 111 ? -5.367 -13.382 6.582 1.00 0.00 106 ILE A CA 11
ATOM 19391 C C . ILE A 1 111 ? -5.547 -14.570 7.528 1.00 0.00 106 ILE A C 11
ATOM 19392 O O . ILE A 1 111 ? -5.273 -15.713 7.160 1.00 0.00 106 ILE A O 11
ATOM 19408 N N . GLU A 1 112 ? -5.993 -14.291 8.750 1.00 0.00 107 GLU A N 11
ATOM 19409 C CA . GLU A 1 112 ? -6.188 -15.346 9.742 1.00 0.00 107 GLU A CA 11
ATOM 19410 C C . GLU A 1 112 ? -7.041 -16.473 9.169 1.00 0.00 107 GLU A C 11
ATOM 19411 O O . GLU A 1 112 ? -6.691 -17.646 9.283 1.00 0.00 107 GLU A O 11
ATOM 19423 N N . ARG A 1 113 ? -8.157 -16.111 8.548 1.00 0.00 108 ARG A N 11
ATOM 19424 C CA . ARG A 1 113 ? -9.045 -17.105 7.954 1.00 0.00 108 ARG A CA 11
ATOM 19425 C C . ARG A 1 113 ? -8.489 -17.590 6.619 1.00 0.00 108 ARG A C 11
ATOM 19426 O O . ARG A 1 113 ? -8.910 -18.623 6.099 1.00 0.00 108 ARG A O 11
ATOM 19447 N N . GLY A 1 114 ? -7.536 -16.841 6.071 1.00 0.00 109 GLY A N 11
ATOM 19448 C CA . GLY A 1 114 ? -6.926 -17.209 4.799 1.00 0.00 109 GLY A CA 11
ATOM 19449 C C . GLY A 1 114 ? -7.989 -17.417 3.725 1.00 0.00 109 GLY A C 11
ATOM 19450 O O . GLY A 1 114 ? -8.146 -18.519 3.199 1.00 0.00 109 GLY A O 11
ATOM 19454 N N . VAL A 1 115 ? -8.717 -16.354 3.410 1.00 0.00 110 VAL A N 11
ATOM 19455 C CA . VAL A 1 115 ? -9.765 -16.431 2.397 1.00 0.00 110 VAL A CA 11
ATOM 19456 C C . VAL A 1 115 ? -9.264 -17.171 1.160 1.00 0.00 110 VAL A C 11
ATOM 19457 O O . VAL A 1 115 ? -8.067 -17.386 1.067 1.00 0.00 110 VAL A O 11
ATOM 19471 N N . GLY A 1 1 ? 31.964 -15.752 -8.291 1.00 0.00 -4 GLY A N 12
ATOM 19472 C CA . GLY A 1 1 ? 30.851 -14.770 -8.426 1.00 0.00 -4 GLY A CA 12
ATOM 19473 C C . GLY A 1 1 ? 30.264 -14.466 -7.049 1.00 0.00 -4 GLY A C 12
ATOM 19474 O O . GLY A 1 1 ? 30.616 -15.110 -6.060 1.00 0.00 -4 GLY A O 12
ATOM 19480 N N . PRO A 1 2 ? 29.378 -13.507 -6.975 1.00 0.00 -3 PRO A N 12
ATOM 19481 C CA . PRO A 1 2 ? 28.720 -13.104 -5.696 1.00 0.00 -3 PRO A CA 12
ATOM 19482 C C . PRO A 1 2 ? 27.740 -14.165 -5.195 1.00 0.00 -3 PRO A C 12
ATOM 19483 O O . PRO A 1 2 ? 27.218 -14.963 -5.974 1.00 0.00 -3 PRO A O 12
ATOM 19494 N N . LEU A 1 3 ? 27.497 -14.163 -3.890 1.00 0.00 -2 LEU A N 12
ATOM 19495 C CA . LEU A 1 3 ? 26.583 -15.127 -3.291 1.00 0.00 -2 LEU A CA 12
ATOM 19496 C C . LEU A 1 3 ? 25.169 -14.925 -3.825 1.00 0.00 -2 LEU A C 12
ATOM 19497 O O . LEU A 1 3 ? 24.473 -15.888 -4.147 1.00 0.00 -2 LEU A O 12
ATOM 19513 N N . GLY A 1 4 ? 24.753 -13.668 -3.922 1.00 0.00 -1 GLY A N 12
ATOM 19514 C CA . GLY A 1 4 ? 23.420 -13.356 -4.422 1.00 0.00 -1 GLY A CA 12
ATOM 19515 C C . GLY A 1 4 ? 22.366 -13.609 -3.349 1.00 0.00 -1 GLY A C 12
ATOM 19516 O O . GLY A 1 4 ? 21.174 -13.678 -3.642 1.00 0.00 -1 GLY A O 12
ATOM 19520 N N . SER A 1 5 ? 22.816 -13.749 -2.104 1.00 0.00 0 SER A N 12
ATOM 19521 C CA . SER A 1 5 ? 21.903 -13.995 -0.992 1.00 0.00 0 SER A CA 12
ATOM 19522 C C . SER A 1 5 ? 21.258 -12.692 -0.531 1.00 0.00 0 SER A C 12
ATOM 19523 O O . SER A 1 5 ? 20.357 -12.698 0.308 1.00 0.00 0 SER A O 12
ATOM 19531 N N . CYS A 1 6 ? 21.726 -11.576 -1.084 1.00 0.00 1 CYS A N 12
ATOM 19532 C CA . CYS A 1 6 ? 21.188 -10.267 -0.722 1.00 0.00 1 CYS A CA 12
ATOM 19533 C C . CYS A 1 6 ? 19.934 -9.960 -1.535 1.00 0.00 1 CYS A C 12
ATOM 19534 O O . CYS A 1 6 ? 19.941 -9.079 -2.395 1.00 0.00 1 CYS A O 12
ATOM 19542 N N . ASP A 1 7 ? 18.856 -10.695 -1.257 1.00 0.00 2 ASP A N 12
ATOM 19543 C CA . ASP A 1 7 ? 17.588 -10.504 -1.966 1.00 0.00 2 ASP A CA 12
ATOM 19544 C C . ASP A 1 7 ? 16.438 -10.352 -0.974 1.00 0.00 2 ASP A C 12
ATOM 19545 O O . ASP A 1 7 ? 15.357 -10.906 -1.171 1.00 0.00 2 ASP A O 12
ATOM 19554 N N . SER A 1 8 ? 16.682 -9.598 0.092 1.00 0.00 3 SER A N 12
ATOM 19555 C CA . SER A 1 8 ? 15.661 -9.377 1.110 1.00 0.00 3 SER A CA 12
ATOM 19556 C C . SER A 1 8 ? 14.439 -8.703 0.497 1.00 0.00 3 SER A C 12
ATOM 19557 O O . SER A 1 8 ? 13.302 -9.027 0.842 1.00 0.00 3 SER A O 12
ATOM 19565 N N . GLY A 1 9 ? 14.679 -7.762 -0.411 1.00 0.00 4 GLY A N 12
ATOM 19566 C CA . GLY A 1 9 ? 13.586 -7.049 -1.063 1.00 0.00 4 GLY A CA 12
ATOM 19567 C C . GLY A 1 9 ? 13.027 -5.961 -0.154 1.00 0.00 4 GLY A C 12
ATOM 19568 O O . GLY A 1 9 ? 13.672 -5.555 0.812 1.00 0.00 4 GLY A O 12
ATOM 19572 N N . THR A 1 10 ? 11.827 -5.492 -0.472 1.00 0.00 5 THR A N 12
ATOM 19573 C CA . THR A 1 10 ? 11.190 -4.448 0.322 1.00 0.00 5 THR A CA 12
ATOM 19574 C C . THR A 1 10 ? 10.881 -4.959 1.727 1.00 0.00 5 THR A C 12
ATOM 19575 O O . THR A 1 10 ? 10.880 -4.194 2.691 1.00 0.00 5 THR A O 12
ATOM 19586 N N . GLY A 1 11 ? 10.617 -6.258 1.830 1.00 0.00 6 GLY A N 12
ATOM 19587 C CA . GLY A 1 11 ? 10.302 -6.871 3.121 1.00 0.00 6 GLY A CA 12
ATOM 19588 C C . GLY A 1 11 ? 9.474 -8.143 2.944 1.00 0.00 6 GLY A C 12
ATOM 19589 O O . GLY A 1 11 ? 9.402 -8.977 3.847 1.00 0.00 6 GLY A O 12
ATOM 19593 N N . LEU A 1 12 ? 8.849 -8.281 1.780 1.00 0.00 7 LEU A N 12
ATOM 19594 C CA . LEU A 1 12 ? 8.029 -9.451 1.500 1.00 0.00 7 LEU A CA 12
ATOM 19595 C C . LEU A 1 12 ? 8.901 -10.697 1.437 1.00 0.00 7 LEU A C 12
ATOM 19596 O O . LEU A 1 12 ? 10.022 -10.656 0.930 1.00 0.00 7 LEU A O 12
ATOM 19612 N N . THR A 1 13 ? 8.384 -11.805 1.961 1.00 0.00 8 THR A N 12
ATOM 19613 C CA . THR A 1 13 ? 9.126 -13.066 1.968 1.00 0.00 8 THR A CA 12
ATOM 19614 C C . THR A 1 13 ? 8.549 -14.031 0.933 1.00 0.00 8 THR A C 12
ATOM 19615 O O . THR A 1 13 ? 9.101 -15.107 0.700 1.00 0.00 8 THR A O 12
ATOM 19626 N N . GLY A 1 14 ? 7.433 -13.638 0.312 1.00 0.00 9 GLY A N 12
ATOM 19627 C CA . GLY A 1 14 ? 6.781 -14.473 -0.702 1.00 0.00 9 GLY A CA 12
ATOM 19628 C C . GLY A 1 14 ? 5.590 -15.225 -0.114 1.00 0.00 9 GLY A C 12
ATOM 19629 O O . GLY A 1 14 ? 4.876 -15.925 -0.833 1.00 0.00 9 GLY A O 12
ATOM 19633 N N . ASN A 1 15 ? 5.366 -15.070 1.190 1.00 0.00 10 ASN A N 12
ATOM 19634 C CA . ASN A 1 15 ? 4.239 -15.729 1.850 1.00 0.00 10 ASN A CA 12
ATOM 19635 C C . ASN A 1 15 ? 3.047 -14.783 1.917 1.00 0.00 10 ASN A C 12
ATOM 19636 O O . ASN A 1 15 ? 3.070 -13.802 2.654 1.00 0.00 10 ASN A O 12
ATOM 19647 N N . TYR A 1 16 ? 2.012 -15.076 1.143 1.00 0.00 11 TYR A N 12
ATOM 19648 C CA . TYR A 1 16 ? 0.822 -14.232 1.130 1.00 0.00 11 TYR A CA 12
ATOM 19649 C C . TYR A 1 16 ? 0.340 -13.960 2.557 1.00 0.00 11 TYR A C 12
ATOM 19650 O O . TYR A 1 16 ? -0.378 -12.991 2.803 1.00 0.00 11 TYR A O 12
ATOM 19668 N N . SER A 1 17 ? 0.707 -14.828 3.489 1.00 0.00 12 SER A N 12
ATOM 19669 C CA . SER A 1 17 ? 0.267 -14.666 4.867 1.00 0.00 12 SER A CA 12
ATOM 19670 C C . SER A 1 17 ? 0.974 -13.498 5.551 1.00 0.00 12 SER A C 12
ATOM 19671 O O . SER A 1 17 ? 0.335 -12.537 5.981 1.00 0.00 12 SER A O 12
ATOM 19679 N N . GLN A 1 18 ? 2.295 -13.589 5.650 1.00 0.00 13 GLN A N 12
ATOM 19680 C CA . GLN A 1 18 ? 3.086 -12.538 6.288 1.00 0.00 13 GLN A CA 12
ATOM 19681 C C . GLN A 1 18 ? 3.237 -11.337 5.363 1.00 0.00 13 GLN A C 12
ATOM 19682 O O . GLN A 1 18 ? 3.339 -10.203 5.821 1.00 0.00 13 GLN A O 12
ATOM 19696 N N . ASP A 1 19 ? 3.283 -11.594 4.062 1.00 0.00 14 ASP A N 12
ATOM 19697 C CA . ASP A 1 19 ? 3.459 -10.524 3.088 1.00 0.00 14 ASP A CA 12
ATOM 19698 C C . ASP A 1 19 ? 2.365 -9.475 3.230 1.00 0.00 14 ASP A C 12
ATOM 19699 O O . ASP A 1 19 ? 2.643 -8.280 3.221 1.00 0.00 14 ASP A O 12
ATOM 19708 N N . THR A 1 20 ? 1.121 -9.928 3.361 1.00 0.00 15 THR A N 12
ATOM 19709 C CA . THR A 1 20 ? -0.000 -9.008 3.501 1.00 0.00 15 THR A CA 12
ATOM 19710 C C . THR A 1 20 ? 0.180 -8.147 4.742 1.00 0.00 15 THR A C 12
ATOM 19711 O O . THR A 1 20 ? -0.029 -6.935 4.715 1.00 0.00 15 THR A O 12
ATOM 19722 N N . LEU A 1 21 ? 0.575 -8.781 5.832 1.00 0.00 16 LEU A N 12
ATOM 19723 C CA . LEU A 1 21 ? 0.792 -8.061 7.078 1.00 0.00 16 LEU A CA 12
ATOM 19724 C C . LEU A 1 21 ? 1.982 -7.114 6.966 1.00 0.00 16 LEU A C 12
ATOM 19725 O O . LEU A 1 21 ? 1.975 -6.028 7.540 1.00 0.00 16 LEU A O 12
ATOM 19741 N N . THR A 1 22 ? 3.016 -7.547 6.247 1.00 0.00 17 THR A N 12
ATOM 19742 C CA . THR A 1 22 ? 4.224 -6.743 6.094 1.00 0.00 17 THR A CA 12
ATOM 19743 C C . THR A 1 22 ? 3.909 -5.412 5.424 1.00 0.00 17 THR A C 12
ATOM 19744 O O . THR A 1 22 ? 4.288 -4.351 5.919 1.00 0.00 17 THR A O 12
ATOM 19755 N N . VAL A 1 23 ? 3.209 -5.473 4.298 1.00 0.00 18 VAL A N 12
ATOM 19756 C CA . VAL A 1 23 ? 2.849 -4.262 3.577 1.00 0.00 18 VAL A CA 12
ATOM 19757 C C . VAL A 1 23 ? 1.901 -3.410 4.414 1.00 0.00 18 VAL A C 12
ATOM 19758 O O . VAL A 1 23 ? 2.003 -2.182 4.418 1.00 0.00 18 VAL A O 12
ATOM 19771 N N . ILE A 1 24 ? 0.986 -4.057 5.131 1.00 0.00 19 ILE A N 12
ATOM 19772 C CA . ILE A 1 24 ? 0.045 -3.338 5.973 1.00 0.00 19 ILE A CA 12
ATOM 19773 C C . ILE A 1 24 ? 0.776 -2.610 7.092 1.00 0.00 19 ILE A C 12
ATOM 19774 O O . ILE A 1 24 ? 0.520 -1.435 7.352 1.00 0.00 19 ILE A O 12
ATOM 19790 N N . ALA A 1 25 ? 1.672 -3.320 7.760 1.00 0.00 20 ALA A N 12
ATOM 19791 C CA . ALA A 1 25 ? 2.408 -2.726 8.863 1.00 0.00 20 ALA A CA 12
ATOM 19792 C C . ALA A 1 25 ? 3.210 -1.527 8.381 1.00 0.00 20 ALA A C 12
ATOM 19793 O O . ALA A 1 25 ? 3.296 -0.517 9.074 1.00 0.00 20 ALA A O 12
ATOM 19800 N N . THR A 1 26 ? 3.779 -1.644 7.186 1.00 0.00 21 THR A N 12
ATOM 19801 C CA . THR A 1 26 ? 4.567 -0.561 6.611 1.00 0.00 21 THR A CA 12
ATOM 19802 C C . THR A 1 26 ? 3.667 0.612 6.223 1.00 0.00 21 THR A C 12
ATOM 19803 O O . THR A 1 26 ? 3.989 1.771 6.488 1.00 0.00 21 THR A O 12
ATOM 19814 N N . LEU A 1 27 ? 2.541 0.309 5.586 1.00 0.00 22 LEU A N 12
ATOM 19815 C CA . LEU A 1 27 ? 1.614 1.353 5.169 1.00 0.00 22 LEU A CA 12
ATOM 19816 C C . LEU A 1 27 ? 0.996 2.049 6.368 1.00 0.00 22 LEU A C 12
ATOM 19817 O O . LEU A 1 27 ? 0.872 3.270 6.381 1.00 0.00 22 LEU A O 12
ATOM 19833 N N . ARG A 1 28 ? 0.602 1.273 7.371 1.00 0.00 23 ARG A N 12
ATOM 19834 C CA . ARG A 1 28 ? -0.016 1.849 8.559 1.00 0.00 23 ARG A CA 12
ATOM 19835 C C . ARG A 1 28 ? 0.905 2.865 9.224 1.00 0.00 23 ARG A C 12
ATOM 19836 O O . ARG A 1 28 ? 0.493 3.989 9.503 1.00 0.00 23 ARG A O 12
ATOM 19857 N N . GLU A 1 29 ? 2.147 2.472 9.473 1.00 0.00 24 GLU A N 12
ATOM 19858 C CA . GLU A 1 29 ? 3.100 3.369 10.115 1.00 0.00 24 GLU A CA 12
ATOM 19859 C C . GLU A 1 29 ? 3.490 4.507 9.180 1.00 0.00 24 GLU A C 12
ATOM 19860 O O . GLU A 1 29 ? 3.740 5.630 9.620 1.00 0.00 24 GLU A O 12
ATOM 19872 N N . ALA A 1 30 ? 3.556 4.205 7.886 1.00 0.00 25 ALA A N 12
ATOM 19873 C CA . ALA A 1 30 ? 3.937 5.204 6.894 1.00 0.00 25 ALA A CA 12
ATOM 19874 C C . ALA A 1 30 ? 2.999 6.403 6.940 1.00 0.00 25 ALA A C 12
ATOM 19875 O O . ALA A 1 30 ? 3.449 7.545 6.980 1.00 0.00 25 ALA A O 12
ATOM 19882 N N . ILE A 1 31 ? 1.698 6.142 6.926 1.00 0.00 26 ILE A N 12
ATOM 19883 C CA . ILE A 1 31 ? 0.717 7.221 6.959 1.00 0.00 26 ILE A CA 12
ATOM 19884 C C . ILE A 1 31 ? 0.565 7.778 8.371 1.00 0.00 26 ILE A C 12
ATOM 19885 O O . ILE A 1 31 ? 0.121 8.910 8.558 1.00 0.00 26 ILE A O 12
ATOM 19901 N N . ASP A 1 32 ? 0.929 6.972 9.365 1.00 0.00 27 ASP A N 12
ATOM 19902 C CA . ASP A 1 32 ? 0.813 7.396 10.760 1.00 0.00 27 ASP A CA 12
ATOM 19903 C C . ASP A 1 32 ? 1.850 8.452 11.101 1.00 0.00 27 ASP A C 12
ATOM 19904 O O . ASP A 1 32 ? 1.569 9.398 11.832 1.00 0.00 27 ASP A O 12
ATOM 19913 N N . LEU A 1 33 ? 3.054 8.275 10.581 1.00 0.00 28 LEU A N 12
ATOM 19914 C CA . LEU A 1 33 ? 4.136 9.213 10.851 1.00 0.00 28 LEU A CA 12
ATOM 19915 C C . LEU A 1 33 ? 3.625 10.664 10.802 1.00 0.00 28 LEU A C 12
ATOM 19916 O O . LEU A 1 33 ? 2.654 10.955 10.108 1.00 0.00 28 LEU A O 12
ATOM 19932 N N . PRO A 1 34 ? 4.298 11.573 11.467 1.00 0.00 29 PRO A N 12
ATOM 19933 C CA . PRO A 1 34 ? 3.943 13.020 11.425 1.00 0.00 29 PRO A CA 12
ATOM 19934 C C . PRO A 1 34 ? 4.400 13.680 10.114 1.00 0.00 29 PRO A C 12
ATOM 19935 O O . PRO A 1 34 ? 5.470 13.374 9.586 1.00 0.00 29 PRO A O 12
ATOM 19946 N N . GLN A 1 35 ? 3.584 14.593 9.598 1.00 0.00 30 GLN A N 12
ATOM 19947 C CA . GLN A 1 35 ? 3.910 15.299 8.362 1.00 0.00 30 GLN A CA 12
ATOM 19948 C C . GLN A 1 35 ? 5.204 16.095 8.516 1.00 0.00 30 GLN A C 12
ATOM 19949 O O . GLN A 1 35 ? 5.713 16.663 7.551 1.00 0.00 30 GLN A O 12
ATOM 19963 N N . ASP A 1 36 ? 5.731 16.129 9.739 1.00 0.00 31 ASP A N 12
ATOM 19964 C CA . ASP A 1 36 ? 6.965 16.857 10.020 1.00 0.00 31 ASP A CA 12
ATOM 19965 C C . ASP A 1 36 ? 8.143 15.892 10.053 1.00 0.00 31 ASP A C 12
ATOM 19966 O O . ASP A 1 36 ? 9.273 16.288 10.323 1.00 0.00 31 ASP A O 12
ATOM 19975 N N . ALA A 1 37 ? 7.869 14.619 9.792 1.00 0.00 32 ALA A N 12
ATOM 19976 C CA . ALA A 1 37 ? 8.930 13.617 9.819 1.00 0.00 32 ALA A CA 12
ATOM 19977 C C . ALA A 1 37 ? 9.898 13.802 8.630 1.00 0.00 32 ALA A C 12
ATOM 19978 O O . ALA A 1 37 ? 9.453 13.928 7.490 1.00 0.00 32 ALA A O 12
ATOM 19985 N N . PRO A 1 38 ? 11.200 13.809 8.860 1.00 0.00 33 PRO A N 12
ATOM 19986 C CA . PRO A 1 38 ? 12.205 13.966 7.763 1.00 0.00 33 PRO A CA 12
ATOM 19987 C C . PRO A 1 38 ? 12.339 12.696 6.912 1.00 0.00 33 PRO A C 12
ATOM 19988 O O . PRO A 1 38 ? 12.788 12.748 5.767 1.00 0.00 33 PRO A O 12
ATOM 19999 N N . ASN A 1 39 ? 11.955 11.558 7.490 1.00 0.00 34 ASN A N 12
ATOM 20000 C CA . ASN A 1 39 ? 12.045 10.274 6.789 1.00 0.00 34 ASN A CA 12
ATOM 20001 C C . ASN A 1 39 ? 10.741 9.958 6.074 1.00 0.00 34 ASN A C 12
ATOM 20002 O O . ASN A 1 39 ? 10.474 8.808 5.727 1.00 0.00 34 ASN A O 12
ATOM 20013 N N . ARG A 1 40 ? 9.934 10.987 5.859 1.00 0.00 35 ARG A N 12
ATOM 20014 C CA . ARG A 1 40 ? 8.660 10.811 5.184 1.00 0.00 35 ARG A CA 12
ATOM 20015 C C . ARG A 1 40 ? 8.875 10.263 3.782 1.00 0.00 35 ARG A C 12
ATOM 20016 O O . ARG A 1 40 ? 8.152 9.378 3.336 1.00 0.00 35 ARG A O 12
ATOM 20037 N N . GLN A 1 41 ? 9.872 10.794 3.091 1.00 0.00 36 GLN A N 12
ATOM 20038 C CA . GLN A 1 41 ? 10.166 10.340 1.738 1.00 0.00 36 GLN A CA 12
ATOM 20039 C C . GLN A 1 41 ? 10.714 8.913 1.753 1.00 0.00 36 GLN A C 12
ATOM 20040 O O . GLN A 1 41 ? 10.529 8.159 0.799 1.00 0.00 36 GLN A O 12
ATOM 20054 N N . GLU A 1 42 ? 11.406 8.557 2.833 1.00 0.00 37 GLU A N 12
ATOM 20055 C CA . GLU A 1 42 ? 11.995 7.223 2.946 1.00 0.00 37 GLU A CA 12
ATOM 20056 C C . GLU A 1 42 ? 10.914 6.147 2.985 1.00 0.00 37 GLU A C 12
ATOM 20057 O O . GLU A 1 42 ? 10.975 5.162 2.248 1.00 0.00 37 GLU A O 12
ATOM 20069 N N . VAL A 1 43 ? 9.929 6.344 3.851 1.00 0.00 38 VAL A N 12
ATOM 20070 C CA . VAL A 1 43 ? 8.836 5.384 3.988 1.00 0.00 38 VAL A CA 12
ATOM 20071 C C . VAL A 1 43 ? 8.041 5.290 2.690 1.00 0.00 38 VAL A C 12
ATOM 20072 O O . VAL A 1 43 ? 7.533 4.224 2.340 1.00 0.00 38 VAL A O 12
ATOM 20085 N N . GLN A 1 44 ? 7.936 6.407 1.977 1.00 0.00 39 GLN A N 12
ATOM 20086 C CA . GLN A 1 44 ? 7.199 6.427 0.719 1.00 0.00 39 GLN A CA 12
ATOM 20087 C C . GLN A 1 44 ? 7.811 5.451 -0.279 1.00 0.00 39 GLN A C 12
ATOM 20088 O O . GLN A 1 44 ? 7.099 4.684 -0.927 1.00 0.00 39 GLN A O 12
ATOM 20102 N N . ASP A 1 45 ? 9.131 5.481 -0.397 1.00 0.00 40 ASP A N 12
ATOM 20103 C CA . ASP A 1 45 ? 9.815 4.590 -1.319 1.00 0.00 40 ASP A CA 12
ATOM 20104 C C . ASP A 1 45 ? 9.609 3.136 -0.912 1.00 0.00 40 ASP A C 12
ATOM 20105 O O . ASP A 1 45 ? 9.339 2.278 -1.752 1.00 0.00 40 ASP A O 12
ATOM 20114 N N . THR A 1 46 ? 9.732 2.867 0.383 1.00 0.00 41 THR A N 12
ATOM 20115 C CA . THR A 1 46 ? 9.552 1.513 0.884 1.00 0.00 41 THR A CA 12
ATOM 20116 C C . THR A 1 46 ? 8.126 1.037 0.636 1.00 0.00 41 THR A C 12
ATOM 20117 O O . THR A 1 46 ? 7.907 -0.073 0.151 1.00 0.00 41 THR A O 12
ATOM 20128 N N . ALA A 1 47 ? 7.158 1.884 0.973 1.00 0.00 42 ALA A N 12
ATOM 20129 C CA . ALA A 1 47 ? 5.758 1.538 0.781 1.00 0.00 42 ALA A CA 12
ATOM 20130 C C . ALA A 1 47 ? 5.459 1.316 -0.699 1.00 0.00 42 ALA A C 12
ATOM 20131 O O . ALA A 1 47 ? 4.805 0.344 -1.072 1.00 0.00 42 ALA A O 12
ATOM 20138 N N . ARG A 1 48 ? 5.943 2.225 -1.537 1.00 0.00 43 ARG A N 12
ATOM 20139 C CA . ARG A 1 48 ? 5.714 2.115 -2.967 1.00 0.00 43 ARG A CA 12
ATOM 20140 C C . ARG A 1 48 ? 6.180 0.751 -3.465 1.00 0.00 43 ARG A C 12
ATOM 20141 O O . ARG A 1 48 ? 5.501 0.109 -4.265 1.00 0.00 43 ARG A O 12
ATOM 20162 N N . GLY A 1 49 ? 7.335 0.313 -2.980 1.00 0.00 44 GLY A N 12
ATOM 20163 C CA . GLY A 1 49 ? 7.874 -0.978 -3.381 1.00 0.00 44 GLY A CA 12
ATOM 20164 C C . GLY A 1 49 ? 6.994 -2.114 -2.875 1.00 0.00 44 GLY A C 12
ATOM 20165 O O . GLY A 1 49 ? 6.731 -3.071 -3.598 1.00 0.00 44 GLY A O 12
ATOM 20169 N N . GLN A 1 50 ? 6.544 -2.000 -1.630 1.00 0.00 45 GLN A N 12
ATOM 20170 C CA . GLN A 1 50 ? 5.694 -3.027 -1.040 1.00 0.00 45 GLN A CA 12
ATOM 20171 C C . GLN A 1 50 ? 4.396 -3.155 -1.819 1.00 0.00 45 GLN A C 12
ATOM 20172 O O . GLN A 1 50 ? 3.915 -4.259 -2.058 1.00 0.00 45 GLN A O 12
ATOM 20186 N N . ILE A 1 51 ? 3.819 -2.026 -2.200 1.00 0.00 46 ILE A N 12
ATOM 20187 C CA . ILE A 1 51 ? 2.568 -2.055 -2.943 1.00 0.00 46 ILE A CA 12
ATOM 20188 C C . ILE A 1 51 ? 2.730 -2.780 -4.274 1.00 0.00 46 ILE A C 12
ATOM 20189 O O . ILE A 1 51 ? 1.989 -3.715 -4.575 1.00 0.00 46 ILE A O 12
ATOM 20205 N N . ASN A 1 52 ? 3.686 -2.333 -5.080 1.00 0.00 47 ASN A N 12
ATOM 20206 C CA . ASN A 1 52 ? 3.904 -2.937 -6.389 1.00 0.00 47 ASN A CA 12
ATOM 20207 C C . ASN A 1 52 ? 4.362 -4.380 -6.248 1.00 0.00 47 ASN A C 12
ATOM 20208 O O . ASN A 1 52 ? 3.878 -5.261 -6.953 1.00 0.00 47 ASN A O 12
ATOM 20219 N N . ASP A 1 53 ? 5.302 -4.615 -5.338 1.00 0.00 48 ASP A N 12
ATOM 20220 C CA . ASP A 1 53 ? 5.837 -5.956 -5.126 1.00 0.00 48 ASP A CA 12
ATOM 20221 C C . ASP A 1 53 ? 4.759 -6.913 -4.626 1.00 0.00 48 ASP A C 12
ATOM 20222 O O . ASP A 1 53 ? 4.753 -8.088 -4.980 1.00 0.00 48 ASP A O 12
ATOM 20231 N N . TYR A 1 54 ? 3.857 -6.411 -3.784 1.00 0.00 49 TYR A N 12
ATOM 20232 C CA . TYR A 1 54 ? 2.795 -7.246 -3.219 1.00 0.00 49 TYR A CA 12
ATOM 20233 C C . TYR A 1 54 ? 1.893 -7.825 -4.304 1.00 0.00 49 TYR A C 12
ATOM 20234 O O . TYR A 1 54 ? 1.770 -9.040 -4.449 1.00 0.00 49 TYR A O 12
ATOM 20252 N N . ILE A 1 55 ? 1.255 -6.954 -5.061 1.00 0.00 50 ILE A N 12
ATOM 20253 C CA . ILE A 1 55 ? 0.348 -7.397 -6.120 1.00 0.00 50 ILE A CA 12
ATOM 20254 C C . ILE A 1 55 ? 1.128 -7.994 -7.286 1.00 0.00 50 ILE A C 12
ATOM 20255 O O . ILE A 1 55 ? 0.619 -8.856 -7.994 1.00 0.00 50 ILE A O 12
ATOM 20271 N N . SER A 1 56 ? 2.347 -7.516 -7.505 1.00 0.00 51 SER A N 12
ATOM 20272 C CA . SER A 1 56 ? 3.148 -8.009 -8.622 1.00 0.00 51 SER A CA 12
ATOM 20273 C C . SER A 1 56 ? 3.450 -9.496 -8.485 1.00 0.00 51 SER A C 12
ATOM 20274 O O . SER A 1 56 ? 3.237 -10.269 -9.419 1.00 0.00 51 SER A O 12
ATOM 20282 N N . ARG A 1 57 ? 3.957 -9.896 -7.322 1.00 0.00 52 ARG A N 12
ATOM 20283 C CA . ARG A 1 57 ? 4.292 -11.295 -7.090 1.00 0.00 52 ARG A CA 12
ATOM 20284 C C . ARG A 1 57 ? 3.028 -12.135 -6.982 1.00 0.00 52 ARG A C 12
ATOM 20285 O O . ARG A 1 57 ? 2.975 -13.267 -7.466 1.00 0.00 52 ARG A O 12
ATOM 20306 N N . TYR A 1 58 ? 2.008 -11.574 -6.336 1.00 0.00 53 TYR A N 12
ATOM 20307 C CA . TYR A 1 58 ? 0.737 -12.276 -6.150 1.00 0.00 53 TYR A CA 12
ATOM 20308 C C . TYR A 1 58 ? -0.241 -11.915 -7.257 1.00 0.00 53 TYR A C 12
ATOM 20309 O O . TYR A 1 58 ? -1.448 -12.132 -7.132 1.00 0.00 53 TYR A O 12
ATOM 20327 N N . ARG A 1 59 ? 0.288 -11.356 -8.336 1.00 0.00 54 ARG A N 12
ATOM 20328 C CA . ARG A 1 59 ? -0.542 -10.963 -9.464 1.00 0.00 54 ARG A CA 12
ATOM 20329 C C . ARG A 1 59 ? -1.253 -12.176 -10.059 1.00 0.00 54 ARG A C 12
ATOM 20330 O O . ARG A 1 59 ? -2.440 -12.116 -10.381 1.00 0.00 54 ARG A O 12
ATOM 20351 N N . ARG A 1 60 ? -0.514 -13.275 -10.214 1.00 0.00 55 ARG A N 12
ATOM 20352 C CA . ARG A 1 60 ? -1.074 -14.497 -10.787 1.00 0.00 55 ARG A CA 12
ATOM 20353 C C . ARG A 1 60 ? -1.719 -15.354 -9.705 1.00 0.00 55 ARG A C 12
ATOM 20354 O O . ARG A 1 60 ? -2.214 -16.448 -9.977 1.00 0.00 55 ARG A O 12
ATOM 20375 N N . LYS A 1 61 ? -1.708 -14.853 -8.474 1.00 0.00 56 LYS A N 12
ATOM 20376 C CA . LYS A 1 61 ? -2.296 -15.589 -7.361 1.00 0.00 56 LYS A CA 12
ATOM 20377 C C . LYS A 1 61 ? -3.779 -15.840 -7.617 1.00 0.00 56 LYS A C 12
ATOM 20378 O O . LYS A 1 61 ? -4.273 -16.952 -7.424 1.00 0.00 56 LYS A O 12
ATOM 20397 N N . GLY A 1 62 ? -4.486 -14.799 -8.050 1.00 0.00 57 GLY A N 12
ATOM 20398 C CA . GLY A 1 62 ? -5.914 -14.919 -8.329 1.00 0.00 57 GLY A CA 12
ATOM 20399 C C . GLY A 1 62 ? -6.438 -13.685 -9.044 1.00 0.00 57 GLY A C 12
ATOM 20400 O O . GLY A 1 62 ? -7.584 -13.654 -9.493 1.00 0.00 57 GLY A O 12
ATOM 20404 N N . ASP A 1 63 ? -5.594 -12.666 -9.145 1.00 0.00 58 ASP A N 12
ATOM 20405 C CA . ASP A 1 63 ? -5.988 -11.432 -9.807 1.00 0.00 58 ASP A CA 12
ATOM 20406 C C . ASP A 1 63 ? -7.281 -10.898 -9.205 1.00 0.00 58 ASP A C 12
ATOM 20407 O O . ASP A 1 63 ? -8.069 -10.249 -9.892 1.00 0.00 58 ASP A O 12
ATOM 20416 N N . ALA A 1 64 ? -7.493 -11.178 -7.921 1.00 0.00 59 ALA A N 12
ATOM 20417 C CA . ALA A 1 64 ? -8.697 -10.720 -7.233 1.00 0.00 59 ALA A CA 12
ATOM 20418 C C . ALA A 1 64 ? -9.936 -11.404 -7.800 1.00 0.00 59 ALA A C 12
ATOM 20419 O O . ALA A 1 64 ? -10.560 -10.905 -8.737 1.00 0.00 59 ALA A O 12
ATOM 20426 N N . GLY A 1 65 ? -10.286 -12.548 -7.224 1.00 0.00 60 GLY A N 12
ATOM 20427 C CA . GLY A 1 65 ? -11.453 -13.293 -7.678 1.00 0.00 60 GLY A CA 12
ATOM 20428 C C . GLY A 1 65 ? -11.772 -14.438 -6.724 1.00 0.00 60 GLY A C 12
ATOM 20429 O O . GLY A 1 65 ? -12.259 -15.489 -7.141 1.00 0.00 60 GLY A O 12
ATOM 20433 N N . GLY A 1 66 ? -11.495 -14.227 -5.443 1.00 0.00 61 GLY A N 12
ATOM 20434 C CA . GLY A 1 66 ? -11.757 -15.250 -4.441 1.00 0.00 61 GLY A CA 12
ATOM 20435 C C . GLY A 1 66 ? -11.249 -14.815 -3.073 1.00 0.00 61 GLY A C 12
ATOM 20436 O O . GLY A 1 66 ? -11.827 -15.170 -2.046 1.00 0.00 61 GLY A O 12
ATOM 20440 N N . LEU A 1 67 ? -10.162 -14.044 -3.064 1.00 0.00 62 LEU A N 12
ATOM 20441 C CA . LEU A 1 67 ? -9.581 -13.566 -1.810 1.00 0.00 62 LEU A CA 12
ATOM 20442 C C . LEU A 1 67 ? -10.011 -12.132 -1.541 1.00 0.00 62 LEU A C 12
ATOM 20443 O O . LEU A 1 67 ? -9.701 -11.216 -2.305 1.00 0.00 62 LEU A O 12
ATOM 20459 N N . LYS A 1 68 ? -10.725 -11.948 -0.440 1.00 0.00 63 LYS A N 12
ATOM 20460 C CA . LYS A 1 68 ? -11.194 -10.628 -0.056 1.00 0.00 63 LYS A CA 12
ATOM 20461 C C . LYS A 1 68 ? -10.015 -9.725 0.279 1.00 0.00 63 LYS A C 12
ATOM 20462 O O . LYS A 1 68 ? -10.001 -8.555 -0.091 1.00 0.00 63 LYS A O 12
ATOM 20481 N N . SER A 1 69 ? -9.034 -10.272 0.991 1.00 0.00 64 SER A N 12
ATOM 20482 C CA . SER A 1 69 ? -7.864 -9.492 1.370 1.00 0.00 64 SER A CA 12
ATOM 20483 C C . SER A 1 69 ? -7.115 -9.012 0.134 1.00 0.00 64 SER A C 12
ATOM 20484 O O . SER A 1 69 ? -6.750 -7.846 0.035 1.00 0.00 64 SER A O 12
ATOM 20492 N N . PHE A 1 70 ? -6.879 -9.923 -0.799 1.00 0.00 65 PHE A N 12
ATOM 20493 C CA . PHE A 1 70 ? -6.156 -9.577 -2.017 1.00 0.00 65 PHE A CA 12
ATOM 20494 C C . PHE A 1 70 ? -6.932 -8.552 -2.829 1.00 0.00 65 PHE A C 12
ATOM 20495 O O . PHE A 1 70 ? -6.372 -7.560 -3.295 1.00 0.00 65 PHE A O 12
ATOM 20512 N N . THR A 1 71 ? -8.224 -8.798 -3.012 1.00 0.00 66 THR A N 12
ATOM 20513 C CA . THR A 1 71 ? -9.063 -7.887 -3.777 1.00 0.00 66 THR A CA 12
ATOM 20514 C C . THR A 1 71 ? -9.153 -6.528 -3.093 1.00 0.00 66 THR A C 12
ATOM 20515 O O . THR A 1 71 ? -8.982 -5.486 -3.726 1.00 0.00 66 THR A O 12
ATOM 20526 N N . THR A 1 72 ? -9.420 -6.549 -1.790 1.00 0.00 67 THR A N 12
ATOM 20527 C CA . THR A 1 72 ? -9.532 -5.316 -1.020 1.00 0.00 67 THR A CA 12
ATOM 20528 C C . THR A 1 72 ? -8.201 -4.573 -1.021 1.00 0.00 67 THR A C 12
ATOM 20529 O O . THR A 1 72 ? -8.159 -3.360 -1.224 1.00 0.00 67 THR A O 12
ATOM 20540 N N . MET A 1 73 ? -7.119 -5.310 -0.794 1.00 0.00 68 MET A N 12
ATOM 20541 C CA . MET A 1 73 ? -5.794 -4.714 -0.772 1.00 0.00 68 MET A CA 12
ATOM 20542 C C . MET A 1 73 ? -5.445 -4.148 -2.143 1.00 0.00 68 MET A C 12
ATOM 20543 O O . MET A 1 73 ? -4.916 -3.051 -2.256 1.00 0.00 68 MET A O 12
ATOM 20557 N N . GLN A 1 74 ? -5.739 -4.898 -3.191 1.00 0.00 69 GLN A N 12
ATOM 20558 C CA . GLN A 1 74 ? -5.426 -4.439 -4.534 1.00 0.00 69 GLN A CA 12
ATOM 20559 C C . GLN A 1 74 ? -5.906 -3.008 -4.744 1.00 0.00 69 GLN A C 12
ATOM 20560 O O . GLN A 1 74 ? -5.130 -2.132 -5.121 1.00 0.00 69 GLN A O 12
ATOM 20574 N N . THR A 1 75 ? -7.189 -2.773 -4.506 1.00 0.00 70 THR A N 12
ATOM 20575 C CA . THR A 1 75 ? -7.753 -1.439 -4.685 1.00 0.00 70 THR A CA 12
ATOM 20576 C C . THR A 1 75 ? -7.205 -0.449 -3.660 1.00 0.00 70 THR A C 12
ATOM 20577 O O . THR A 1 75 ? -6.828 0.667 -4.005 1.00 0.00 70 THR A O 12
ATOM 20588 N N . ALA A 1 76 ? -7.182 -0.851 -2.392 1.00 0.00 71 ALA A N 12
ATOM 20589 C CA . ALA A 1 76 ? -6.698 0.029 -1.333 1.00 0.00 71 ALA A CA 12
ATOM 20590 C C . ALA A 1 76 ? -5.261 0.473 -1.593 1.00 0.00 71 ALA A C 12
ATOM 20591 O O . ALA A 1 76 ? -4.964 1.667 -1.588 1.00 0.00 71 ALA A O 12
ATOM 20598 N N . LEU A 1 77 ? -4.373 -0.488 -1.826 1.00 0.00 72 LEU A N 12
ATOM 20599 C CA . LEU A 1 77 ? -2.975 -0.178 -2.086 1.00 0.00 72 LEU A CA 12
ATOM 20600 C C . LEU A 1 77 ? -2.831 0.635 -3.367 1.00 0.00 72 LEU A C 12
ATOM 20601 O O . LEU A 1 77 ? -2.062 1.592 -3.426 1.00 0.00 72 LEU A O 12
ATOM 20617 N N . ASN A 1 78 ? -3.573 0.253 -4.393 1.00 0.00 73 ASN A N 12
ATOM 20618 C CA . ASN A 1 78 ? -3.511 0.962 -5.661 1.00 0.00 73 ASN A CA 12
ATOM 20619 C C . ASN A 1 78 ? -4.001 2.398 -5.490 1.00 0.00 73 ASN A C 12
ATOM 20620 O O . ASN A 1 78 ? -3.511 3.314 -6.147 1.00 0.00 73 ASN A O 12
ATOM 20631 N N . SER A 1 79 ? -4.986 2.583 -4.615 1.00 0.00 74 SER A N 12
ATOM 20632 C CA . SER A 1 79 ? -5.556 3.908 -4.385 1.00 0.00 74 SER A CA 12
ATOM 20633 C C . SER A 1 79 ? -4.529 4.854 -3.777 1.00 0.00 74 SER A C 12
ATOM 20634 O O . SER A 1 79 ? -4.247 5.909 -4.336 1.00 0.00 74 SER A O 12
ATOM 20642 N N . LEU A 1 80 ? -3.976 4.475 -2.634 1.00 0.00 75 LEU A N 12
ATOM 20643 C CA . LEU A 1 80 ? -2.989 5.308 -1.959 1.00 0.00 75 LEU A CA 12
ATOM 20644 C C . LEU A 1 80 ? -1.674 5.322 -2.733 1.00 0.00 75 LEU A C 12
ATOM 20645 O O . LEU A 1 80 ? -0.837 6.203 -2.541 1.00 0.00 75 LEU A O 12
ATOM 20661 N N . ALA A 1 81 ? -1.485 4.338 -3.605 1.00 0.00 76 ALA A N 12
ATOM 20662 C CA . ALA A 1 81 ? -0.257 4.263 -4.390 1.00 0.00 76 ALA A CA 12
ATOM 20663 C C . ALA A 1 81 ? -0.117 5.496 -5.268 1.00 0.00 76 ALA A C 12
ATOM 20664 O O . ALA A 1 81 ? 0.982 6.018 -5.452 1.00 0.00 76 ALA A O 12
ATOM 20671 N N . GLY A 1 82 ? -1.241 5.955 -5.805 1.00 0.00 77 GLY A N 12
ATOM 20672 C CA . GLY A 1 82 ? -1.244 7.130 -6.666 1.00 0.00 77 GLY A CA 12
ATOM 20673 C C . GLY A 1 82 ? -1.041 8.406 -5.856 1.00 0.00 77 GLY A C 12
ATOM 20674 O O . GLY A 1 82 ? -0.489 9.385 -6.357 1.00 0.00 77 GLY A O 12
ATOM 20678 N N . TYR A 1 83 ? -1.488 8.390 -4.601 1.00 0.00 78 TYR A N 12
ATOM 20679 C CA . TYR A 1 83 ? -1.349 9.559 -3.741 1.00 0.00 78 TYR A CA 12
ATOM 20680 C C . TYR A 1 83 ? 0.121 9.932 -3.591 1.00 0.00 78 TYR A C 12
ATOM 20681 O O . TYR A 1 83 ? 0.478 11.110 -3.593 1.00 0.00 78 TYR A O 12
ATOM 20699 N N . TYR A 1 84 ? 0.972 8.926 -3.458 1.00 0.00 79 TYR A N 12
ATOM 20700 C CA . TYR A 1 84 ? 2.395 9.180 -3.299 1.00 0.00 79 TYR A CA 12
ATOM 20701 C C . TYR A 1 84 ? 2.977 9.858 -4.533 1.00 0.00 79 TYR A C 12
ATOM 20702 O O . TYR A 1 84 ? 3.773 10.791 -4.421 1.00 0.00 79 TYR A O 12
ATOM 20720 N N . THR A 1 85 ? 2.583 9.385 -5.706 1.00 0.00 80 THR A N 12
ATOM 20721 C CA . THR A 1 85 ? 3.079 9.950 -6.952 1.00 0.00 80 THR A CA 12
ATOM 20722 C C . THR A 1 85 ? 2.195 11.108 -7.399 1.00 0.00 80 THR A C 12
ATOM 20723 O O . THR A 1 85 ? 2.554 11.857 -8.308 1.00 0.00 80 THR A O 12
ATOM 20734 N N . SER A 1 86 ? 1.035 11.248 -6.766 1.00 0.00 81 SER A N 12
ATOM 20735 C CA . SER A 1 86 ? 0.113 12.320 -7.128 1.00 0.00 81 SER A CA 12
ATOM 20736 C C . SER A 1 86 ? 0.766 13.682 -6.929 1.00 0.00 81 SER A C 12
ATOM 20737 O O . SER A 1 86 ? 0.738 14.529 -7.822 1.00 0.00 81 SER A O 12
ATOM 20745 N N . TYR A 1 87 ? 1.355 13.890 -5.751 1.00 0.00 82 TYR A N 12
ATOM 20746 C CA . TYR A 1 87 ? 2.018 15.158 -5.447 1.00 0.00 82 TYR A CA 12
ATOM 20747 C C . TYR A 1 87 ? 3.530 14.970 -5.355 1.00 0.00 82 TYR A C 12
ATOM 20748 O O . TYR A 1 87 ? 4.295 15.912 -5.564 1.00 0.00 82 TYR A O 12
ATOM 20766 N N . GLY A 1 88 ? 3.957 13.744 -5.042 1.00 0.00 83 GLY A N 12
ATOM 20767 C CA . GLY A 1 88 ? 5.385 13.430 -4.924 1.00 0.00 83 GLY A CA 12
ATOM 20768 C C . GLY A 1 88 ? 5.832 13.377 -3.469 1.00 0.00 83 GLY A C 12
ATOM 20769 O O . GLY A 1 88 ? 6.608 12.503 -3.085 1.00 0.00 83 GLY A O 12
ATOM 20773 N N . ALA A 1 89 ? 5.345 14.304 -2.660 1.00 0.00 84 ALA A N 12
ATOM 20774 C CA . ALA A 1 89 ? 5.713 14.332 -1.254 1.00 0.00 84 ALA A CA 12
ATOM 20775 C C . ALA A 1 89 ? 4.671 15.074 -0.442 1.00 0.00 84 ALA A C 12
ATOM 20776 O O . ALA A 1 89 ? 5.009 15.937 0.364 1.00 0.00 84 ALA A O 12
ATOM 20783 N N . ARG A 1 90 ? 3.394 14.740 -0.655 1.00 0.00 85 ARG A N 12
ATOM 20784 C CA . ARG A 1 90 ? 2.309 15.387 0.084 1.00 0.00 85 ARG A CA 12
ATOM 20785 C C . ARG A 1 90 ? 1.615 14.374 1.006 1.00 0.00 85 ARG A C 12
ATOM 20786 O O . ARG A 1 90 ? 0.996 13.427 0.520 1.00 0.00 85 ARG A O 12
ATOM 20807 N N . PRO A 1 91 ? 1.692 14.540 2.315 1.00 0.00 86 PRO A N 12
ATOM 20808 C CA . PRO A 1 91 ? 1.039 13.600 3.277 1.00 0.00 86 PRO A CA 12
ATOM 20809 C C . PRO A 1 91 ? -0.409 13.302 2.912 1.00 0.00 86 PRO A C 12
ATOM 20810 O O . PRO A 1 91 ? -1.187 14.202 2.598 1.00 0.00 86 PRO A O 12
ATOM 20821 N N . ILE A 1 92 ? -0.768 12.026 2.956 1.00 0.00 87 ILE A N 12
ATOM 20822 C CA . ILE A 1 92 ? -2.127 11.632 2.624 1.00 0.00 87 ILE A CA 12
ATOM 20823 C C . ILE A 1 92 ? -3.137 12.382 3.510 1.00 0.00 87 ILE A C 12
ATOM 20824 O O . ILE A 1 92 ? -2.965 12.431 4.726 1.00 0.00 87 ILE A O 12
ATOM 20840 N N . PRO A 1 93 ? -4.197 12.932 2.946 1.00 0.00 88 PRO A N 12
ATOM 20841 C CA . PRO A 1 93 ? -5.244 13.637 3.744 1.00 0.00 88 PRO A CA 12
ATOM 20842 C C . PRO A 1 93 ? -5.688 12.833 4.968 1.00 0.00 88 PRO A C 12
ATOM 20843 O O . PRO A 1 93 ? -5.675 11.601 4.959 1.00 0.00 88 PRO A O 12
ATOM 20854 N N . GLU A 1 94 ? -6.083 13.548 6.013 1.00 0.00 89 GLU A N 12
ATOM 20855 C CA . GLU A 1 94 ? -6.537 12.911 7.242 1.00 0.00 89 GLU A CA 12
ATOM 20856 C C . GLU A 1 94 ? -7.825 12.135 6.994 1.00 0.00 89 GLU A C 12
ATOM 20857 O O . GLU A 1 94 ? -8.041 11.079 7.580 1.00 0.00 89 GLU A O 12
ATOM 20869 N N . LYS A 1 95 ? -8.677 12.663 6.129 1.00 0.00 90 LYS A N 12
ATOM 20870 C CA . LYS A 1 95 ? -9.937 11.998 5.831 1.00 0.00 90 LYS A CA 12
ATOM 20871 C C . LYS A 1 95 ? -9.690 10.631 5.211 1.00 0.00 90 LYS A C 12
ATOM 20872 O O . LYS A 1 95 ? -10.276 9.634 5.631 1.00 0.00 90 LYS A O 12
ATOM 20891 N N . LEU A 1 96 ? -8.820 10.585 4.208 1.00 0.00 91 LEU A N 12
ATOM 20892 C CA . LEU A 1 96 ? -8.513 9.326 3.546 1.00 0.00 91 LEU A CA 12
ATOM 20893 C C . LEU A 1 96 ? -7.728 8.408 4.479 1.00 0.00 91 LEU A C 12
ATOM 20894 O O . LEU A 1 96 ? -7.940 7.196 4.500 1.00 0.00 91 LEU A O 12
ATOM 20910 N N . LYS A 1 97 ? -6.812 8.999 5.242 1.00 0.00 92 LYS A N 12
ATOM 20911 C CA . LYS A 1 97 ? -5.990 8.230 6.168 1.00 0.00 92 LYS A CA 12
ATOM 20912 C C . LYS A 1 97 ? -6.859 7.299 7.003 1.00 0.00 92 LYS A C 12
ATOM 20913 O O . LYS A 1 97 ? -6.521 6.133 7.202 1.00 0.00 92 LYS A O 12
ATOM 20932 N N . LYS A 1 98 ? -7.975 7.822 7.499 1.00 0.00 93 LYS A N 12
ATOM 20933 C CA . LYS A 1 98 ? -8.874 7.022 8.321 1.00 0.00 93 LYS A CA 12
ATOM 20934 C C . LYS A 1 98 ? -9.440 5.859 7.516 1.00 0.00 93 LYS A C 12
ATOM 20935 O O . LYS A 1 98 ? -9.533 4.741 8.012 1.00 0.00 93 LYS A O 12
ATOM 20954 N N . ARG A 1 99 ? -9.821 6.127 6.272 1.00 0.00 94 ARG A N 12
ATOM 20955 C CA . ARG A 1 99 ? -10.388 5.088 5.419 1.00 0.00 94 ARG A CA 12
ATOM 20956 C C . ARG A 1 99 ? -9.385 3.958 5.202 1.00 0.00 94 ARG A C 12
ATOM 20957 O O . ARG A 1 99 ? -9.744 2.784 5.252 1.00 0.00 94 ARG A O 12
ATOM 20978 N N . LEU A 1 100 ? -8.131 4.319 4.956 1.00 0.00 95 LEU A N 12
ATOM 20979 C CA . LEU A 1 100 ? -7.092 3.322 4.717 1.00 0.00 95 LEU A CA 12
ATOM 20980 C C . LEU A 1 100 ? -6.888 2.438 5.947 1.00 0.00 95 LEU A C 12
ATOM 20981 O O . LEU A 1 100 ? -6.706 1.227 5.828 1.00 0.00 95 LEU A O 12
ATOM 20997 N N . GLN A 1 101 ? -6.916 3.046 7.126 1.00 0.00 96 GLN A N 12
ATOM 20998 C CA . GLN A 1 101 ? -6.731 2.294 8.358 1.00 0.00 96 GLN A CA 12
ATOM 20999 C C . GLN A 1 101 ? -7.704 1.120 8.417 1.00 0.00 96 GLN A C 12
ATOM 21000 O O . GLN A 1 101 ? -7.318 -0.006 8.737 1.00 0.00 96 GLN A O 12
ATOM 21014 N N . LEU A 1 102 ? -8.961 1.384 8.090 1.00 0.00 97 LEU A N 12
ATOM 21015 C CA . LEU A 1 102 ? -9.978 0.338 8.099 1.00 0.00 97 LEU A CA 12
ATOM 21016 C C . LEU A 1 102 ? -9.701 -0.698 7.016 1.00 0.00 97 LEU A C 12
ATOM 21017 O O . LEU A 1 102 ? -9.846 -1.901 7.240 1.00 0.00 97 LEU A O 12
ATOM 21033 N N . GLU A 1 103 ? -9.302 -0.232 5.844 1.00 0.00 98 GLU A N 12
ATOM 21034 C CA . GLU A 1 103 ? -9.019 -1.137 4.744 1.00 0.00 98 GLU A CA 12
ATOM 21035 C C . GLU A 1 103 ? -8.014 -2.197 5.169 1.00 0.00 98 GLU A C 12
ATOM 21036 O O . GLU A 1 103 ? -8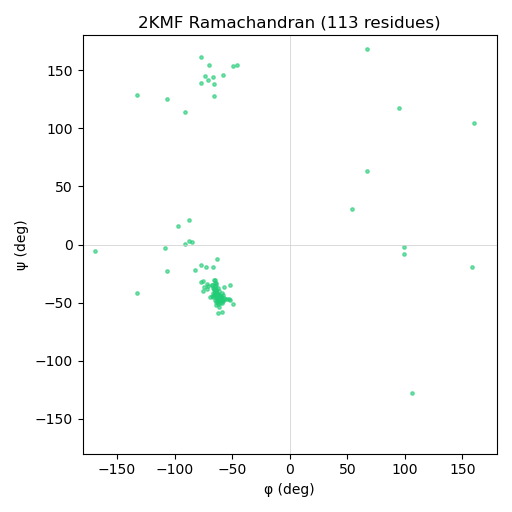.193 -3.382 4.891 1.00 0.00 98 GLU A O 12
ATOM 21048 N N . PHE A 1 104 ? -6.960 -1.766 5.840 1.00 0.00 99 PHE A N 12
ATOM 21049 C CA . PHE A 1 104 ? -5.934 -2.689 6.291 1.00 0.00 99 PHE A CA 12
ATOM 21050 C C . PHE A 1 104 ? -6.474 -3.622 7.364 1.00 0.00 99 PHE A C 12
ATOM 21051 O O . PHE A 1 104 ? -6.113 -4.798 7.413 1.00 0.00 99 PHE A O 12
ATOM 21068 N N . THR A 1 105 ? -7.333 -3.098 8.222 1.00 0.00 100 THR A N 12
ATOM 21069 C CA . THR A 1 105 ? -7.910 -3.898 9.289 1.00 0.00 100 THR A CA 12
ATOM 21070 C C . THR A 1 105 ? -8.650 -5.100 8.708 1.00 0.00 100 THR A C 12
ATOM 21071 O O . THR A 1 105 ? -8.560 -6.214 9.226 1.00 0.00 100 THR A O 12
ATOM 21082 N N . GLN A 1 106 ? -9.382 -4.864 7.629 1.00 0.00 101 GLN A N 12
ATOM 21083 C CA . GLN A 1 106 ? -10.136 -5.924 6.974 1.00 0.00 101 GLN A CA 12
ATOM 21084 C C . GLN A 1 106 ? -9.194 -6.910 6.281 1.00 0.00 101 GLN A C 12
ATOM 21085 O O . GLN A 1 106 ? -9.501 -8.095 6.148 1.00 0.00 101 GLN A O 12
ATOM 21099 N N . ALA A 1 107 ? -8.060 -6.402 5.806 1.00 0.00 102 ALA A N 12
ATOM 21100 C CA . ALA A 1 107 ? -7.089 -7.241 5.109 1.00 0.00 102 ALA A CA 12
ATOM 21101 C C . ALA A 1 107 ? -6.314 -8.130 6.079 1.00 0.00 102 ALA A C 12
ATOM 21102 O O . ALA A 1 107 ? -6.208 -9.339 5.875 1.00 0.00 102 ALA A O 12
ATOM 21109 N N . GLU A 1 108 ? -5.758 -7.526 7.129 1.00 0.00 103 GLU A N 12
ATOM 21110 C CA . GLU A 1 108 ? -4.978 -8.283 8.111 1.00 0.00 103 GLU A CA 12
ATOM 21111 C C . GLU A 1 108 ? -5.836 -9.334 8.806 1.00 0.00 103 GLU A C 12
ATOM 21112 O O . GLU A 1 108 ? -5.385 -10.452 9.043 1.00 0.00 103 GLU A O 12
ATOM 21124 N N . ARG A 1 109 ? -7.070 -8.974 9.145 1.00 0.00 104 ARG A N 12
ATOM 21125 C CA . ARG A 1 109 ? -7.956 -9.908 9.826 1.00 0.00 104 ARG A CA 12
ATOM 21126 C C . ARG A 1 109 ? -8.363 -11.033 8.880 1.00 0.00 104 ARG A C 12
ATOM 21127 O O . ARG A 1 109 ? -8.673 -12.143 9.306 1.00 0.00 104 ARG A O 12
ATOM 21148 N N . SER A 1 110 ? -8.389 -10.716 7.590 1.00 0.00 105 SER A N 12
ATOM 21149 C CA . SER A 1 110 ? -8.776 -11.691 6.579 1.00 0.00 105 SER A CA 12
ATOM 21150 C C . SER A 1 110 ? -7.719 -12.772 6.444 1.00 0.00 105 SER A C 12
ATOM 21151 O O . SER A 1 110 ? -8.010 -13.899 6.050 1.00 0.00 105 SER A O 12
ATOM 21159 N N . ILE A 1 111 ? -6.485 -12.413 6.762 1.00 0.00 106 ILE A N 12
ATOM 21160 C CA . ILE A 1 111 ? -5.379 -13.357 6.670 1.00 0.00 106 ILE A CA 12
ATOM 21161 C C . ILE A 1 111 ? -5.576 -14.503 7.654 1.00 0.00 106 ILE A C 12
ATOM 21162 O O . ILE A 1 111 ? -5.338 -15.665 7.327 1.00 0.00 106 ILE A O 12
ATOM 21178 N N . GLU A 1 112 ? -5.999 -14.172 8.867 1.00 0.00 107 GLU A N 12
ATOM 21179 C CA . GLU A 1 112 ? -6.204 -15.186 9.891 1.00 0.00 107 GLU A CA 12
ATOM 21180 C C . GLU A 1 112 ? -7.087 -16.312 9.362 1.00 0.00 107 GLU A C 12
ATOM 21181 O O . GLU A 1 112 ? -6.756 -17.490 9.506 1.00 0.00 107 GLU A O 12
ATOM 21193 N N . ARG A 1 113 ? -8.203 -15.946 8.748 1.00 0.00 108 ARG A N 12
ATOM 21194 C CA . ARG A 1 113 ? -9.119 -16.939 8.202 1.00 0.00 108 ARG A CA 12
ATOM 21195 C C . ARG A 1 113 ? -8.589 -17.488 6.881 1.00 0.00 108 ARG A C 12
ATOM 21196 O O . ARG A 1 113 ? -8.980 -18.571 6.446 1.00 0.00 108 ARG A O 12
ATOM 21217 N N . GLY A 1 114 ? -7.694 -16.735 6.252 1.00 0.00 109 GLY A N 12
ATOM 21218 C CA . GLY A 1 114 ? -7.113 -17.160 4.984 1.00 0.00 109 GLY A CA 12
ATOM 21219 C C . GLY A 1 114 ? -8.195 -17.374 3.933 1.00 0.00 109 GLY A C 12
ATOM 21220 O O . GLY A 1 114 ? -8.364 -18.481 3.418 1.00 0.00 109 GLY A O 12
ATOM 21224 N N . VAL A 1 115 ? -8.926 -16.311 3.616 1.00 0.00 110 VAL A N 12
ATOM 21225 C CA . VAL A 1 115 ? -9.992 -16.394 2.623 1.00 0.00 110 VAL A CA 12
ATOM 21226 C C . VAL A 1 115 ? -9.523 -17.171 1.396 1.00 0.00 110 VAL A C 12
ATOM 21227 O O . VAL A 1 115 ? -10.357 -17.787 0.752 1.00 0.00 110 VAL A O 12
ATOM 21241 N N . GLY A 1 1 ? 19.090 12.782 -1.617 1.00 0.00 -4 GLY A N 13
ATOM 21242 C CA . GLY A 1 1 ? 17.618 12.849 -1.848 1.00 0.00 -4 GLY A CA 13
ATOM 21243 C C . GLY A 1 1 ? 17.159 11.597 -2.589 1.00 0.00 -4 GLY A C 13
ATOM 21244 O O . GLY A 1 1 ? 16.468 10.751 -2.024 1.00 0.00 -4 GLY A O 13
ATOM 21250 N N . PRO A 1 2 ? 17.523 11.474 -3.837 1.00 0.00 -3 PRO A N 13
ATOM 21251 C CA . PRO A 1 2 ? 17.141 10.298 -4.677 1.00 0.00 -3 PRO A CA 13
ATOM 21252 C C . PRO A 1 2 ? 17.849 9.016 -4.228 1.00 0.00 -3 PRO A C 13
ATOM 21253 O O . PRO A 1 2 ? 17.401 7.911 -4.530 1.00 0.00 -3 PRO A O 13
ATOM 21264 N N . LEU A 1 3 ? 18.957 9.178 -3.510 1.00 0.00 -2 LEU A N 13
ATOM 21265 C CA . LEU A 1 3 ? 19.725 8.032 -3.025 1.00 0.00 -2 LEU A CA 13
ATOM 21266 C C . LEU A 1 3 ? 20.171 7.152 -4.192 1.00 0.00 -2 LEU A C 13
ATOM 21267 O O . LEU A 1 3 ? 21.331 7.190 -4.599 1.00 0.00 -2 LEU A O 13
ATOM 21283 N N . GLY A 1 4 ? 19.242 6.361 -4.723 1.00 0.00 -1 GLY A N 13
ATOM 21284 C CA . GLY A 1 4 ? 19.553 5.476 -5.843 1.00 0.00 -1 GLY A CA 13
ATOM 21285 C C . GLY A 1 4 ? 20.192 4.178 -5.358 1.00 0.00 -1 GLY A C 13
ATOM 21286 O O . GLY A 1 4 ? 20.766 3.426 -6.146 1.00 0.00 -1 GLY A O 13
ATOM 21290 N N . SER A 1 5 ? 20.088 3.922 -4.058 1.00 0.00 0 SER A N 13
ATOM 21291 C CA . SER A 1 5 ? 20.658 2.711 -3.482 1.00 0.00 0 SER A CA 13
ATOM 21292 C C . SER A 1 5 ? 19.788 1.502 -3.813 1.00 0.00 0 SER A C 13
ATOM 21293 O O . SER A 1 5 ? 18.615 1.647 -4.158 1.00 0.00 0 SER A O 13
ATOM 21301 N N . CYS A 1 6 ? 20.369 0.310 -3.705 1.00 0.00 1 CYS A N 13
ATOM 21302 C CA . CYS A 1 6 ? 19.634 -0.918 -3.996 1.00 0.00 1 CYS A CA 13
ATOM 21303 C C . CYS A 1 6 ? 18.825 -1.359 -2.780 1.00 0.00 1 CYS A C 13
ATOM 21304 O O . CYS A 1 6 ? 19.388 -1.715 -1.744 1.00 0.00 1 CYS A O 13
ATOM 21312 N N . ASP A 1 7 ? 17.501 -1.333 -2.913 1.00 0.00 2 ASP A N 13
ATOM 21313 C CA . ASP A 1 7 ? 16.627 -1.734 -1.814 1.00 0.00 2 ASP A CA 13
ATOM 21314 C C . ASP A 1 7 ? 16.846 -3.201 -1.459 1.00 0.00 2 ASP A C 13
ATOM 21315 O O . ASP A 1 7 ? 16.920 -3.560 -0.284 1.00 0.00 2 ASP A O 13
ATOM 21324 N N . SER A 1 8 ? 16.951 -4.043 -2.481 1.00 0.00 3 SER A N 13
ATOM 21325 C CA . SER A 1 8 ? 17.162 -5.470 -2.264 1.00 0.00 3 SER A CA 13
ATOM 21326 C C . SER A 1 8 ? 16.090 -6.034 -1.335 1.00 0.00 3 SER A C 13
ATOM 21327 O O . SER A 1 8 ? 16.321 -6.203 -0.137 1.00 0.00 3 SER A O 13
ATOM 21335 N N . GLY A 1 9 ? 14.920 -6.328 -1.894 1.00 0.00 4 GLY A N 13
ATOM 21336 C CA . GLY A 1 9 ? 13.821 -6.877 -1.106 1.00 0.00 4 GLY A CA 13
ATOM 21337 C C . GLY A 1 9 ? 13.076 -5.776 -0.355 1.00 0.00 4 GLY A C 13
ATOM 21338 O O . GLY A 1 9 ? 13.620 -5.162 0.564 1.00 0.00 4 GLY A O 13
ATOM 21342 N N . THR A 1 10 ? 11.830 -5.533 -0.752 1.00 0.00 5 THR A N 13
ATOM 21343 C CA . THR A 1 10 ? 11.019 -4.503 -0.107 1.00 0.00 5 THR A CA 13
ATOM 21344 C C . THR A 1 10 ? 10.709 -4.888 1.337 1.00 0.00 5 THR A C 13
ATOM 21345 O O . THR A 1 10 ? 10.570 -4.024 2.204 1.00 0.00 5 THR A O 13
ATOM 21356 N N . GLY A 1 11 ? 10.604 -6.192 1.590 1.00 0.00 6 GLY A N 13
ATOM 21357 C CA . GLY A 1 11 ? 10.308 -6.688 2.935 1.00 0.00 6 GLY A CA 13
ATOM 21358 C C . GLY A 1 11 ? 9.470 -7.963 2.874 1.00 0.00 6 GLY A C 13
ATOM 21359 O O . GLY A 1 11 ? 9.373 -8.699 3.857 1.00 0.00 6 GLY A O 13
ATOM 21363 N N . LEU A 1 12 ? 8.865 -8.215 1.718 1.00 0.00 7 LEU A N 13
ATOM 21364 C CA . LEU A 1 12 ? 8.036 -9.401 1.537 1.00 0.00 7 LEU A CA 13
ATOM 21365 C C . LEU A 1 12 ? 8.905 -10.654 1.510 1.00 0.00 7 LEU A C 13
ATOM 21366 O O . LEU A 1 12 ? 10.048 -10.617 1.055 1.00 0.00 7 LEU A O 13
ATOM 21382 N N . THR A 1 13 ? 8.360 -11.768 2.007 1.00 0.00 8 THR A N 13
ATOM 21383 C CA . THR A 1 13 ? 9.099 -13.034 2.041 1.00 0.00 8 THR A CA 13
ATOM 21384 C C . THR A 1 13 ? 8.514 -14.027 1.035 1.00 0.00 8 THR A C 13
ATOM 21385 O O . THR A 1 13 ? 9.073 -15.103 0.818 1.00 0.00 8 THR A O 13
ATOM 21396 N N . GLY A 1 14 ? 7.386 -13.658 0.418 1.00 0.00 9 GLY A N 13
ATOM 21397 C CA . GLY A 1 14 ? 6.733 -14.524 -0.570 1.00 0.00 9 GLY A CA 13
ATOM 21398 C C . GLY A 1 14 ? 5.529 -15.247 0.028 1.00 0.00 9 GLY A C 13
ATOM 21399 O O . GLY A 1 14 ? 4.751 -15.868 -0.695 1.00 0.00 9 GLY A O 13
ATOM 21403 N N . ASN A 1 15 ? 5.367 -15.151 1.347 1.00 0.00 10 ASN A N 13
ATOM 21404 C CA . ASN A 1 15 ? 4.234 -15.790 2.019 1.00 0.00 10 ASN A CA 13
ATOM 21405 C C . ASN A 1 15 ? 3.053 -14.829 2.058 1.00 0.00 10 ASN A C 13
ATOM 21406 O O . ASN A 1 15 ? 3.081 -13.830 2.768 1.00 0.00 10 ASN A O 13
ATOM 21417 N N . TYR A 1 16 ? 2.021 -15.135 1.287 1.00 0.00 11 TYR A N 13
ATOM 21418 C CA . TYR A 1 16 ? 0.841 -14.281 1.235 1.00 0.00 11 TYR A CA 13
ATOM 21419 C C . TYR A 1 16 ? 0.330 -13.971 2.650 1.00 0.00 11 TYR A C 13
ATOM 21420 O O . TYR A 1 16 ? -0.335 -12.960 2.865 1.00 0.00 11 TYR A O 13
ATOM 21438 N N . SER A 1 17 ? 0.625 -14.852 3.599 1.00 0.00 12 SER A N 13
ATOM 21439 C CA . SER A 1 17 ? 0.168 -14.660 4.977 1.00 0.00 12 SER A CA 13
ATOM 21440 C C . SER A 1 17 ? 0.872 -13.480 5.660 1.00 0.00 12 SER A C 13
ATOM 21441 O O . SER A 1 17 ? 0.228 -12.524 6.091 1.00 0.00 12 SER A O 13
ATOM 21449 N N . GLN A 1 18 ? 2.194 -13.559 5.757 1.00 0.00 13 GLN A N 13
ATOM 21450 C CA . GLN A 1 18 ? 2.990 -12.502 6.394 1.00 0.00 13 GLN A CA 13
ATOM 21451 C C . GLN A 1 18 ? 3.145 -11.292 5.479 1.00 0.00 13 GLN A C 13
ATOM 21452 O O . GLN A 1 18 ? 3.276 -10.164 5.946 1.00 0.00 13 GLN A O 13
ATOM 21466 N N . ASP A 1 19 ? 3.166 -11.538 4.174 1.00 0.00 14 ASP A N 13
ATOM 21467 C CA . ASP A 1 19 ? 3.350 -10.463 3.210 1.00 0.00 14 ASP A CA 13
ATOM 21468 C C . ASP A 1 19 ? 2.261 -9.411 3.374 1.00 0.00 14 ASP A C 13
ATOM 21469 O O . ASP A 1 19 ? 2.537 -8.213 3.328 1.00 0.00 14 ASP A O 13
ATOM 21478 N N . THR A 1 20 ? 1.032 -9.861 3.570 1.00 0.00 15 THR A N 13
ATOM 21479 C CA . THR A 1 20 ? -0.082 -8.940 3.744 1.00 0.00 15 THR A CA 13
ATOM 21480 C C . THR A 1 20 ? 0.154 -8.063 4.967 1.00 0.00 15 THR A C 13
ATOM 21481 O O . THR A 1 20 ? -0.022 -6.846 4.921 1.00 0.00 15 THR A O 13
ATOM 21492 N N . LEU A 1 21 ? 0.565 -8.690 6.058 1.00 0.00 16 LEU A N 13
ATOM 21493 C CA . LEU A 1 21 ? 0.842 -7.960 7.289 1.00 0.00 16 LEU A CA 13
ATOM 21494 C C . LEU A 1 21 ? 2.046 -7.035 7.115 1.00 0.00 16 LEU A C 13
ATOM 21495 O O . LEU A 1 21 ? 2.070 -5.933 7.658 1.00 0.00 16 LEU A O 13
ATOM 21511 N N . THR A 1 22 ? 3.049 -7.496 6.373 1.00 0.00 17 THR A N 13
ATOM 21512 C CA . THR A 1 22 ? 4.260 -6.704 6.153 1.00 0.00 17 THR A CA 13
ATOM 21513 C C . THR A 1 22 ? 3.938 -5.379 5.463 1.00 0.00 17 THR A C 13
ATOM 21514 O O . THR A 1 22 ? 4.346 -4.315 5.928 1.00 0.00 17 THR A O 13
ATOM 21525 N N . VAL A 1 23 ? 3.199 -5.442 4.358 1.00 0.00 18 VAL A N 13
ATOM 21526 C CA . VAL A 1 23 ? 2.836 -4.227 3.632 1.00 0.00 18 VAL A CA 13
ATOM 21527 C C . VAL A 1 23 ? 1.901 -3.363 4.477 1.00 0.00 18 VAL A C 13
ATOM 21528 O O . VAL A 1 23 ? 2.042 -2.142 4.518 1.00 0.00 18 VAL A O 13
ATOM 21541 N N . ILE A 1 24 ? 0.958 -4.003 5.167 1.00 0.00 19 ILE A N 13
ATOM 21542 C CA . ILE A 1 24 ? 0.023 -3.280 6.021 1.00 0.00 19 ILE A CA 13
ATOM 21543 C C . ILE A 1 24 ? 0.760 -2.559 7.147 1.00 0.00 19 ILE A C 13
ATOM 21544 O O . ILE A 1 24 ? 0.512 -1.383 7.406 1.00 0.00 19 ILE A O 13
ATOM 21560 N N . ALA A 1 25 ? 1.660 -3.268 7.814 1.00 0.00 20 ALA A N 13
ATOM 21561 C CA . ALA A 1 25 ? 2.407 -2.666 8.905 1.00 0.00 20 ALA A CA 13
ATOM 21562 C C . ALA A 1 25 ? 3.183 -1.459 8.399 1.00 0.00 20 ALA A C 13
ATOM 21563 O O . ALA A 1 25 ? 3.251 -0.432 9.070 1.00 0.00 20 ALA A O 13
ATOM 21570 N N . THR A 1 26 ? 3.756 -1.584 7.205 1.00 0.00 21 THR A N 13
ATOM 21571 C CA . THR A 1 26 ? 4.514 -0.487 6.613 1.00 0.00 21 THR A CA 13
ATOM 21572 C C . THR A 1 26 ? 3.587 0.667 6.221 1.00 0.00 21 THR A C 13
ATOM 21573 O O . THR A 1 26 ? 3.895 1.833 6.463 1.00 0.00 21 THR A O 13
ATOM 21584 N N . LEU A 1 27 ? 2.458 0.339 5.599 1.00 0.00 22 LEU A N 13
ATOM 21585 C CA . LEU A 1 27 ? 1.511 1.368 5.178 1.00 0.00 22 LEU A CA 13
ATOM 21586 C C . LEU A 1 27 ? 0.907 2.092 6.375 1.00 0.00 22 LEU A C 13
ATOM 21587 O O . LEU A 1 27 ? 0.781 3.312 6.360 1.00 0.00 22 LEU A O 13
ATOM 21603 N N . ARG A 1 28 ? 0.522 1.343 7.404 1.00 0.00 23 ARG A N 13
ATOM 21604 C CA . ARG A 1 28 ? -0.088 1.960 8.583 1.00 0.00 23 ARG A CA 13
ATOM 21605 C C . ARG A 1 28 ? 0.846 2.985 9.225 1.00 0.00 23 ARG A C 13
ATOM 21606 O O . ARG A 1 28 ? 0.438 4.111 9.508 1.00 0.00 23 ARG A O 13
ATOM 21627 N N . GLU A 1 29 ? 2.094 2.597 9.455 1.00 0.00 24 GLU A N 13
ATOM 21628 C CA . GLU A 1 29 ? 3.058 3.505 10.070 1.00 0.00 24 GLU A CA 13
ATOM 21629 C C . GLU A 1 29 ? 3.428 4.637 9.111 1.00 0.00 24 GLU A C 13
ATOM 21630 O O . GLU A 1 29 ? 3.647 5.771 9.534 1.00 0.00 24 GLU A O 13
ATOM 21642 N N . ALA A 1 30 ? 3.507 4.315 7.823 1.00 0.00 25 ALA A N 13
ATOM 21643 C CA . ALA A 1 30 ? 3.867 5.309 6.813 1.00 0.00 25 ALA A CA 13
ATOM 21644 C C . ALA A 1 30 ? 2.867 6.466 6.768 1.00 0.00 25 ALA A C 13
ATOM 21645 O O . ALA A 1 30 ? 3.261 7.632 6.792 1.00 0.00 25 ALA A O 13
ATOM 21652 N N . ILE A 1 31 ? 1.577 6.147 6.694 1.00 0.00 26 ILE A N 13
ATOM 21653 C CA . ILE A 1 31 ? 0.553 7.188 6.637 1.00 0.00 26 ILE A CA 13
ATOM 21654 C C . ILE A 1 31 ? 0.304 7.774 8.023 1.00 0.00 26 ILE A C 13
ATOM 21655 O O . ILE A 1 31 ? -0.283 8.848 8.158 1.00 0.00 26 ILE A O 13
ATOM 21671 N N . ASP A 1 32 ? 0.750 7.060 9.054 1.00 0.00 27 ASP A N 13
ATOM 21672 C CA . ASP A 1 32 ? 0.568 7.514 10.431 1.00 0.00 27 ASP A CA 13
ATOM 21673 C C . ASP A 1 32 ? 1.798 8.267 10.926 1.00 0.00 27 ASP A C 13
ATOM 21674 O O . ASP A 1 32 ? 1.909 8.570 12.113 1.00 0.00 27 ASP A O 13
ATOM 21683 N N . LEU A 1 33 ? 2.726 8.567 10.017 1.00 0.00 28 LEU A N 13
ATOM 21684 C CA . LEU A 1 33 ? 3.945 9.284 10.396 1.00 0.00 28 LEU A CA 13
ATOM 21685 C C . LEU A 1 33 ? 3.681 10.796 10.482 1.00 0.00 28 LEU A C 13
ATOM 21686 O O . LEU A 1 33 ? 2.820 11.317 9.774 1.00 0.00 28 LEU A O 13
ATOM 21702 N N . PRO A 1 34 ? 4.430 11.514 11.291 1.00 0.00 29 PRO A N 13
ATOM 21703 C CA . PRO A 1 34 ? 4.283 12.995 11.404 1.00 0.00 29 PRO A CA 13
ATOM 21704 C C . PRO A 1 34 ? 4.858 13.713 10.174 1.00 0.00 29 PRO A C 13
ATOM 21705 O O . PRO A 1 34 ? 5.785 13.220 9.535 1.00 0.00 29 PRO A O 13
ATOM 21716 N N . GLN A 1 35 ? 4.303 14.874 9.852 1.00 0.00 30 GLN A N 13
ATOM 21717 C CA . GLN A 1 35 ? 4.768 15.643 8.697 1.00 0.00 30 GLN A CA 13
ATOM 21718 C C . GLN A 1 35 ? 6.224 16.070 8.880 1.00 0.00 30 GLN A C 13
ATOM 21719 O O . GLN A 1 35 ? 6.917 16.370 7.911 1.00 0.00 30 GLN A O 13
ATOM 21733 N N . ASP A 1 36 ? 6.675 16.107 10.130 1.00 0.00 31 ASP A N 13
ATOM 21734 C CA . ASP A 1 36 ? 8.046 16.514 10.432 1.00 0.00 31 ASP A CA 13
ATOM 21735 C C . ASP A 1 36 ? 8.998 15.326 10.326 1.00 0.00 31 ASP A C 13
ATOM 21736 O O . ASP A 1 36 ? 10.195 15.451 10.584 1.00 0.00 31 ASP A O 13
ATOM 21745 N N . ALA A 1 37 ? 8.456 14.171 9.957 1.00 0.00 32 ALA A N 13
ATOM 21746 C CA . ALA A 1 37 ? 9.261 12.958 9.831 1.00 0.00 32 ALA A CA 13
ATOM 21747 C C . ALA A 1 37 ? 10.367 13.148 8.778 1.00 0.00 32 ALA A C 13
ATOM 21748 O O . ALA A 1 37 ? 10.067 13.489 7.635 1.00 0.00 32 ALA A O 13
ATOM 21755 N N . PRO A 1 38 ? 11.627 12.945 9.113 1.00 0.00 33 PRO A N 13
ATOM 21756 C CA . PRO A 1 38 ? 12.735 13.117 8.127 1.00 0.00 33 PRO A CA 13
ATOM 21757 C C . PRO A 1 38 ? 12.776 11.984 7.104 1.00 0.00 33 PRO A C 13
ATOM 21758 O O . PRO A 1 38 ? 13.386 12.115 6.042 1.00 0.00 33 PRO A O 13
ATOM 21769 N N . ASN A 1 39 ? 12.124 10.867 7.431 1.00 0.00 34 ASN A N 13
ATOM 21770 C CA . ASN A 1 39 ? 12.093 9.707 6.535 1.00 0.00 34 ASN A CA 13
ATOM 21771 C C . ASN A 1 39 ? 10.792 9.672 5.749 1.00 0.00 34 ASN A C 13
ATOM 21772 O O . ASN A 1 39 ? 10.396 8.624 5.251 1.00 0.00 34 ASN A O 13
ATOM 21783 N N . ARG A 1 40 ? 10.124 10.812 5.654 1.00 0.00 35 ARG A N 13
ATOM 21784 C CA . ARG A 1 40 ? 8.862 10.873 4.930 1.00 0.00 35 ARG A CA 13
ATOM 21785 C C . ARG A 1 40 ? 9.080 10.591 3.452 1.00 0.00 35 ARG A C 13
ATOM 21786 O O . ARG A 1 40 ? 8.302 9.888 2.827 1.00 0.00 35 ARG A O 13
ATOM 21807 N N . GLN A 1 41 ? 10.140 11.142 2.892 1.00 0.00 36 GLN A N 13
ATOM 21808 C CA . GLN A 1 41 ? 10.427 10.916 1.482 1.00 0.00 36 GLN A CA 13
ATOM 21809 C C . GLN A 1 41 ? 10.949 9.492 1.257 1.00 0.00 36 GLN A C 13
ATOM 21810 O O . GLN A 1 41 ? 10.595 8.840 0.275 1.00 0.00 36 GLN A O 13
ATOM 21824 N N . GLU A 1 42 ? 11.805 9.024 2.167 1.00 0.00 37 GLU A N 13
ATOM 21825 C CA . GLU A 1 42 ? 12.392 7.683 2.054 1.00 0.00 37 GLU A CA 13
ATOM 21826 C C . GLU A 1 42 ? 11.371 6.569 2.309 1.00 0.00 37 GLU A C 13
ATOM 21827 O O . GLU A 1 42 ? 11.332 5.576 1.583 1.00 0.00 37 GLU A O 13
ATOM 21839 N N . VAL A 1 43 ? 10.564 6.723 3.355 1.00 0.00 38 VAL A N 13
ATOM 21840 C CA . VAL A 1 43 ? 9.573 5.708 3.704 1.00 0.00 38 VAL A CA 13
ATOM 21841 C C . VAL A 1 43 ? 8.561 5.533 2.570 1.00 0.00 38 VAL A C 13
ATOM 21842 O O . VAL A 1 43 ? 8.064 4.432 2.337 1.00 0.00 38 VAL A O 13
ATOM 21855 N N . GLN A 1 44 ? 8.273 6.622 1.863 1.00 0.00 39 GLN A N 13
ATOM 21856 C CA . GLN A 1 44 ? 7.331 6.563 0.748 1.00 0.00 39 GLN A CA 13
ATOM 21857 C C . GLN A 1 44 ? 7.781 5.521 -0.272 1.00 0.00 39 GLN A C 13
ATOM 21858 O O . GLN A 1 44 ? 6.982 4.704 -0.732 1.00 0.00 39 GLN A O 13
ATOM 21872 N N . ASP A 1 45 ? 9.063 5.547 -0.615 1.00 0.00 40 ASP A N 13
ATOM 21873 C CA . ASP A 1 45 ? 9.601 4.588 -1.571 1.00 0.00 40 ASP A CA 13
ATOM 21874 C C . ASP A 1 45 ? 9.496 3.172 -1.006 1.00 0.00 40 ASP A C 13
ATOM 21875 O O . ASP A 1 45 ? 9.261 2.215 -1.745 1.00 0.00 40 ASP A O 13
ATOM 21884 N N . THR A 1 46 ? 9.677 3.048 0.308 1.00 0.00 41 THR A N 13
ATOM 21885 C CA . THR A 1 46 ? 9.607 1.743 0.959 1.00 0.00 41 THR A CA 13
ATOM 21886 C C . THR A 1 46 ? 8.227 1.123 0.767 1.00 0.00 41 THR A C 13
ATOM 21887 O O . THR A 1 46 ? 8.110 -0.032 0.357 1.00 0.00 41 THR A O 13
ATOM 21898 N N . ALA A 1 47 ? 7.185 1.897 1.053 1.00 0.00 42 ALA A N 13
ATOM 21899 C CA . ALA A 1 47 ? 5.822 1.408 0.894 1.00 0.00 42 ALA A CA 13
ATOM 21900 C C . ALA A 1 47 ? 5.507 1.212 -0.585 1.00 0.00 42 ALA A C 13
ATOM 21901 O O . ALA A 1 47 ? 4.840 0.251 -0.969 1.00 0.00 42 ALA A O 13
ATOM 21908 N N . ARG A 1 48 ? 5.990 2.135 -1.408 1.00 0.00 43 ARG A N 13
ATOM 21909 C CA . ARG A 1 48 ? 5.751 2.064 -2.838 1.00 0.00 43 ARG A CA 13
ATOM 21910 C C . ARG A 1 48 ? 6.202 0.709 -3.364 1.00 0.00 43 ARG A C 13
ATOM 21911 O O . ARG A 1 48 ? 5.496 0.068 -4.145 1.00 0.00 43 ARG A O 13
ATOM 21932 N N . GLY A 1 49 ? 7.373 0.273 -2.922 1.00 0.00 44 GLY A N 13
ATOM 21933 C CA . GLY A 1 49 ? 7.901 -1.015 -3.344 1.00 0.00 44 GLY A CA 13
ATOM 21934 C C . GLY A 1 49 ? 7.024 -2.151 -2.831 1.00 0.00 44 GLY A C 13
ATOM 21935 O O . GLY A 1 49 ? 6.775 -3.120 -3.542 1.00 0.00 44 GLY A O 13
ATOM 21939 N N . GLN A 1 50 ? 6.555 -2.029 -1.590 1.00 0.00 45 GLN A N 13
ATOM 21940 C CA . GLN A 1 50 ? 5.706 -3.062 -1.002 1.00 0.00 45 GLN A CA 13
ATOM 21941 C C . GLN A 1 50 ? 4.408 -3.201 -1.788 1.00 0.00 45 GLN A C 13
ATOM 21942 O O . GLN A 1 50 ? 3.937 -4.310 -2.026 1.00 0.00 45 GLN A O 13
ATOM 21956 N N . ILE A 1 51 ? 3.829 -2.073 -2.180 1.00 0.00 46 ILE A N 13
ATOM 21957 C CA . ILE A 1 51 ? 2.576 -2.099 -2.929 1.00 0.00 46 ILE A CA 13
ATOM 21958 C C . ILE A 1 51 ? 2.733 -2.832 -4.259 1.00 0.00 46 ILE A C 13
ATOM 21959 O O . ILE A 1 51 ? 1.993 -3.769 -4.549 1.00 0.00 46 ILE A O 13
ATOM 21975 N N . ASN A 1 52 ? 3.687 -2.390 -5.066 1.00 0.00 47 ASN A N 13
ATOM 21976 C CA . ASN A 1 52 ? 3.911 -3.006 -6.367 1.00 0.00 47 ASN A CA 13
ATOM 21977 C C . ASN A 1 52 ? 4.397 -4.442 -6.214 1.00 0.00 47 ASN A C 13
ATOM 21978 O O . ASN A 1 52 ? 3.962 -5.331 -6.940 1.00 0.00 47 ASN A O 13
ATOM 21989 N N . ASP A 1 53 ? 5.306 -4.656 -5.272 1.00 0.00 48 ASP A N 13
ATOM 21990 C CA . ASP A 1 53 ? 5.858 -5.985 -5.041 1.00 0.00 48 ASP A CA 13
ATOM 21991 C C . ASP A 1 53 ? 4.778 -6.953 -4.556 1.00 0.00 48 ASP A C 13
ATOM 21992 O O . ASP A 1 53 ? 4.796 -8.133 -4.897 1.00 0.00 48 ASP A O 13
ATOM 22001 N N . TYR A 1 54 ? 3.849 -6.448 -3.748 1.00 0.00 49 TYR A N 13
ATOM 22002 C CA . TYR A 1 54 ? 2.772 -7.276 -3.205 1.00 0.00 49 TYR A CA 13
ATOM 22003 C C . TYR A 1 54 ? 1.882 -7.849 -4.308 1.00 0.00 49 TYR A C 13
ATOM 22004 O O . TYR A 1 54 ? 1.771 -9.063 -4.460 1.00 0.00 49 TYR A O 13
ATOM 22022 N N . ILE A 1 55 ? 1.239 -6.970 -5.064 1.00 0.00 50 ILE A N 13
ATOM 22023 C CA . ILE A 1 55 ? 0.348 -7.416 -6.135 1.00 0.00 50 ILE A CA 13
ATOM 22024 C C . ILE A 1 55 ? 1.141 -8.049 -7.282 1.00 0.00 50 ILE A C 13
ATOM 22025 O O . ILE A 1 55 ? 0.626 -8.918 -7.981 1.00 0.00 50 ILE A O 13
ATOM 22041 N N . SER A 1 56 ? 2.385 -7.610 -7.475 1.00 0.00 51 SER A N 13
ATOM 22042 C CA . SER A 1 56 ? 3.218 -8.144 -8.562 1.00 0.00 51 SER A CA 13
ATOM 22043 C C . SER A 1 56 ? 3.489 -9.640 -8.386 1.00 0.00 51 SER A C 13
ATOM 22044 O O . SER A 1 56 ? 3.285 -10.425 -9.312 1.00 0.00 51 SER A O 13
ATOM 22052 N N . ARG A 1 57 ? 3.958 -10.027 -7.202 1.00 0.00 52 ARG A N 13
ATOM 22053 C CA . ARG A 1 57 ? 4.265 -11.430 -6.935 1.00 0.00 52 ARG A CA 13
ATOM 22054 C C . ARG A 1 57 ? 2.987 -12.252 -6.813 1.00 0.00 52 ARG A C 13
ATOM 22055 O O . ARG A 1 57 ? 2.925 -13.396 -7.269 1.00 0.00 52 ARG A O 13
ATOM 22076 N N . TYR A 1 58 ? 1.970 -11.665 -6.189 1.00 0.00 53 TYR A N 13
ATOM 22077 C CA . TYR A 1 58 ? 0.692 -12.349 -6.003 1.00 0.00 53 TYR A CA 13
ATOM 22078 C C . TYR A 1 58 ? -0.282 -12.016 -7.137 1.00 0.00 53 TYR A C 13
ATOM 22079 O O . TYR A 1 58 ? -1.482 -12.258 -7.025 1.00 0.00 53 TYR A O 13
ATOM 22097 N N . ARG A 1 59 ? 0.246 -11.461 -8.226 1.00 0.00 54 ARG A N 13
ATOM 22098 C CA . ARG A 1 59 ? -0.589 -11.102 -9.376 1.00 0.00 54 ARG A CA 13
ATOM 22099 C C . ARG A 1 59 ? -1.284 -12.341 -9.945 1.00 0.00 54 ARG A C 13
ATOM 22100 O O . ARG A 1 59 ? -2.475 -12.309 -10.255 1.00 0.00 54 ARG A O 13
ATOM 22121 N N . ARG A 1 60 ? -0.523 -13.423 -10.088 1.00 0.00 55 ARG A N 13
ATOM 22122 C CA . ARG A 1 60 ? -1.061 -14.669 -10.633 1.00 0.00 55 ARG A CA 13
ATOM 22123 C C . ARG A 1 60 ? -1.699 -15.506 -9.532 1.00 0.00 55 ARG A C 13
ATOM 22124 O O . ARG A 1 60 ? -2.168 -16.617 -9.777 1.00 0.00 55 ARG A O 13
ATOM 22145 N N . LYS A 1 61 ? -1.713 -14.969 -8.316 1.00 0.00 56 LYS A N 13
ATOM 22146 C CA . LYS A 1 61 ? -2.298 -15.684 -7.189 1.00 0.00 56 LYS A CA 13
ATOM 22147 C C . LYS A 1 61 ? -3.766 -15.989 -7.462 1.00 0.00 56 LYS A C 13
ATOM 22148 O O . LYS A 1 61 ? -4.229 -17.109 -7.245 1.00 0.00 56 LYS A O 13
ATOM 22167 N N . GLY A 1 62 ? -4.493 -14.983 -7.935 1.00 0.00 57 GLY A N 13
ATOM 22168 C CA . GLY A 1 62 ? -5.909 -15.155 -8.227 1.00 0.00 57 GLY A CA 13
ATOM 22169 C C . GLY A 1 62 ? -6.462 -13.951 -8.975 1.00 0.00 57 GLY A C 13
ATOM 22170 O O . GLY A 1 62 ? -7.612 -13.958 -9.414 1.00 0.00 57 GLY A O 13
ATOM 22174 N N . ASP A 1 63 ? -5.644 -12.916 -9.112 1.00 0.00 58 ASP A N 13
ATOM 22175 C CA . ASP A 1 63 ? -6.075 -11.711 -9.802 1.00 0.00 58 ASP A CA 13
ATOM 22176 C C . ASP A 1 63 ? -7.366 -11.190 -9.183 1.00 0.00 58 ASP A C 13
ATOM 22177 O O . ASP A 1 63 ? -8.149 -10.506 -9.842 1.00 0.00 58 ASP A O 13
ATOM 22186 N N . ALA A 1 64 ? -7.578 -11.519 -7.908 1.00 0.00 59 ALA A N 13
ATOM 22187 C CA . ALA A 1 64 ? -8.777 -11.080 -7.199 1.00 0.00 59 ALA A CA 13
ATOM 22188 C C . ALA A 1 64 ? -9.999 -11.872 -7.660 1.00 0.00 59 ALA A C 13
ATOM 22189 O O . ALA A 1 64 ? -9.948 -12.590 -8.660 1.00 0.00 59 ALA A O 13
ATOM 22196 N N . GLY A 1 65 ? -11.099 -11.734 -6.919 1.00 0.00 60 GLY A N 13
ATOM 22197 C CA . GLY A 1 65 ? -12.338 -12.439 -7.250 1.00 0.00 60 GLY A CA 13
ATOM 22198 C C . GLY A 1 65 ? -12.480 -13.712 -6.424 1.00 0.00 60 GLY A C 13
ATOM 22199 O O . GLY A 1 65 ? -13.475 -14.430 -6.538 1.00 0.00 60 GLY A O 13
ATOM 22203 N N . GLY A 1 66 ? -11.480 -13.986 -5.590 1.00 0.00 61 GLY A N 13
ATOM 22204 C CA . GLY A 1 66 ? -11.495 -15.178 -4.738 1.00 0.00 61 GLY A CA 13
ATOM 22205 C C . GLY A 1 66 ? -11.125 -14.825 -3.304 1.00 0.00 61 GLY A C 13
ATOM 22206 O O . GLY A 1 66 ? -11.726 -15.332 -2.356 1.00 0.00 61 GLY A O 13
ATOM 22210 N N . LEU A 1 67 ? -10.131 -13.951 -3.149 1.00 0.00 62 LEU A N 13
ATOM 22211 C CA . LEU A 1 67 ? -9.680 -13.532 -1.821 1.00 0.00 62 LEU A CA 13
ATOM 22212 C C . LEU A 1 67 ? -10.107 -12.092 -1.546 1.00 0.00 62 LEU A C 13
ATOM 22213 O O . LEU A 1 67 ? -9.793 -11.182 -2.313 1.00 0.00 62 LEU A O 13
ATOM 22229 N N . LYS A 1 68 ? -10.816 -11.899 -0.440 1.00 0.00 63 LYS A N 13
ATOM 22230 C CA . LYS A 1 68 ? -11.276 -10.571 -0.058 1.00 0.00 63 LYS A CA 13
ATOM 22231 C C . LYS A 1 68 ? -10.089 -9.667 0.249 1.00 0.00 63 LYS A C 13
ATOM 22232 O O . LYS A 1 68 ? -10.067 -8.505 -0.141 1.00 0.00 63 LYS A O 13
ATOM 22251 N N . SER A 1 69 ? -9.103 -10.212 0.958 1.00 0.00 64 SER A N 13
ATOM 22252 C CA . SER A 1 69 ? -7.917 -9.440 1.311 1.00 0.00 64 SER A CA 13
ATOM 22253 C C . SER A 1 69 ? -7.172 -8.987 0.061 1.00 0.00 64 SER A C 13
ATOM 22254 O O . SER A 1 69 ? -6.797 -7.827 -0.056 1.00 0.00 64 SER A O 13
ATOM 22262 N N . PHE A 1 70 ? -6.949 -9.911 -0.868 1.00 0.00 65 PHE A N 13
ATOM 22263 C CA . PHE A 1 70 ? -6.230 -9.580 -2.098 1.00 0.00 65 PHE A CA 13
ATOM 22264 C C . PHE A 1 70 ? -7.008 -8.563 -2.929 1.00 0.00 65 PHE A C 13
ATOM 22265 O O . PHE A 1 70 ? -6.446 -7.574 -3.395 1.00 0.00 65 PHE A O 13
ATOM 22282 N N . THR A 1 71 ? -8.301 -8.808 -3.109 1.00 0.00 66 THR A N 13
ATOM 22283 C CA . THR A 1 71 ? -9.141 -7.898 -3.886 1.00 0.00 66 THR A CA 13
ATOM 22284 C C . THR A 1 71 ? -9.235 -6.538 -3.204 1.00 0.00 66 THR A C 13
ATOM 22285 O O . THR A 1 71 ? -9.082 -5.498 -3.844 1.00 0.00 66 THR A O 13
ATOM 22296 N N . THR A 1 72 ? -9.486 -6.559 -1.903 1.00 0.00 67 THR A N 13
ATOM 22297 C CA . THR A 1 72 ? -9.600 -5.328 -1.134 1.00 0.00 67 THR A CA 13
ATOM 22298 C C . THR A 1 72 ? -8.279 -4.571 -1.156 1.00 0.00 67 THR A C 13
ATOM 22299 O O . THR A 1 72 ? -8.248 -3.361 -1.374 1.00 0.00 67 THR A O 13
ATOM 22310 N N . MET A 1 73 ? -7.187 -5.294 -0.932 1.00 0.00 68 MET A N 13
ATOM 22311 C CA . MET A 1 73 ? -5.870 -4.682 -0.932 1.00 0.00 68 MET A CA 13
ATOM 22312 C C . MET A 1 73 ? -5.521 -4.141 -2.309 1.00 0.00 68 MET A C 13
ATOM 22313 O O . MET A 1 73 ? -4.986 -3.050 -2.436 1.00 0.00 68 MET A O 13
ATOM 22327 N N . GLN A 1 74 ? -5.814 -4.908 -3.340 1.00 0.00 69 GLN A N 13
ATOM 22328 C CA . GLN A 1 74 ? -5.498 -4.475 -4.692 1.00 0.00 69 GLN A CA 13
ATOM 22329 C C . GLN A 1 74 ? -5.951 -3.032 -4.915 1.00 0.00 69 GLN A C 13
ATOM 22330 O O . GLN A 1 74 ? -5.145 -2.166 -5.247 1.00 0.00 69 GLN A O 13
ATOM 22344 N N . THR A 1 75 ? -7.239 -2.782 -4.722 1.00 0.00 70 THR A N 13
ATOM 22345 C CA . THR A 1 75 ? -7.783 -1.440 -4.902 1.00 0.00 70 THR A CA 13
ATOM 22346 C C . THR A 1 75 ? -7.237 -0.450 -3.865 1.00 0.00 70 THR A C 13
ATOM 22347 O O . THR A 1 75 ? -6.869 0.671 -4.208 1.00 0.00 70 THR A O 13
ATOM 22358 N N . ALA A 1 76 ? -7.214 -0.853 -2.592 1.00 0.00 71 ALA A N 13
ATOM 22359 C CA . ALA A 1 76 ? -6.741 0.031 -1.524 1.00 0.00 71 ALA A CA 13
ATOM 22360 C C . ALA A 1 76 ? -5.289 0.457 -1.745 1.00 0.00 71 ALA A C 13
ATOM 22361 O O . ALA A 1 76 ? -4.978 1.648 -1.734 1.00 0.00 71 ALA A O 13
ATOM 22368 N N . LEU A 1 77 ? -4.405 -0.516 -1.947 1.00 0.00 72 LEU A N 13
ATOM 22369 C CA . LEU A 1 77 ? -2.998 -0.222 -2.167 1.00 0.00 72 LEU A CA 13
ATOM 22370 C C . LEU A 1 77 ? -2.819 0.596 -3.450 1.00 0.00 72 LEU A C 13
ATOM 22371 O O . LEU A 1 77 ? -2.032 1.539 -3.488 1.00 0.00 72 LEU A O 13
ATOM 22387 N N . ASN A 1 78 ? -3.556 0.226 -4.492 1.00 0.00 73 ASN A N 13
ATOM 22388 C CA . ASN A 1 78 ? -3.476 0.932 -5.767 1.00 0.00 73 ASN A CA 13
ATOM 22389 C C . ASN A 1 78 ? -3.953 2.376 -5.610 1.00 0.00 73 ASN A C 13
ATOM 22390 O O . ASN A 1 78 ? -3.406 3.294 -6.222 1.00 0.00 73 ASN A O 13
ATOM 22401 N N . SER A 1 79 ? -4.986 2.563 -4.797 1.00 0.00 74 SER A N 13
ATOM 22402 C CA . SER A 1 79 ? -5.547 3.891 -4.566 1.00 0.00 74 SER A CA 13
ATOM 22403 C C . SER A 1 79 ? -4.522 4.823 -3.921 1.00 0.00 74 SER A C 13
ATOM 22404 O O . SER A 1 79 ? -4.232 5.895 -4.450 1.00 0.00 74 SER A O 13
ATOM 22412 N N . LEU A 1 80 ? -3.982 4.412 -2.775 1.00 0.00 75 LEU A N 13
ATOM 22413 C CA . LEU A 1 80 ? -3.002 5.233 -2.068 1.00 0.00 75 LEU A CA 13
ATOM 22414 C C . LEU A 1 80 ? -1.673 5.272 -2.817 1.00 0.00 75 LEU A C 13
ATOM 22415 O O . LEU A 1 80 ? -0.877 6.192 -2.641 1.00 0.00 75 LEU A O 13
ATOM 22431 N N . ALA A 1 81 ? -1.429 4.267 -3.649 1.00 0.00 76 ALA A N 13
ATOM 22432 C CA . ALA A 1 81 ? -0.186 4.214 -4.409 1.00 0.00 76 ALA A CA 13
ATOM 22433 C C . ALA A 1 81 ? -0.036 5.472 -5.252 1.00 0.00 76 ALA A C 13
ATOM 22434 O O . ALA A 1 81 ? 1.061 6.016 -5.382 1.00 0.00 76 ALA A O 13
ATOM 22441 N N . GLY A 1 82 ? -1.146 5.931 -5.822 1.00 0.00 77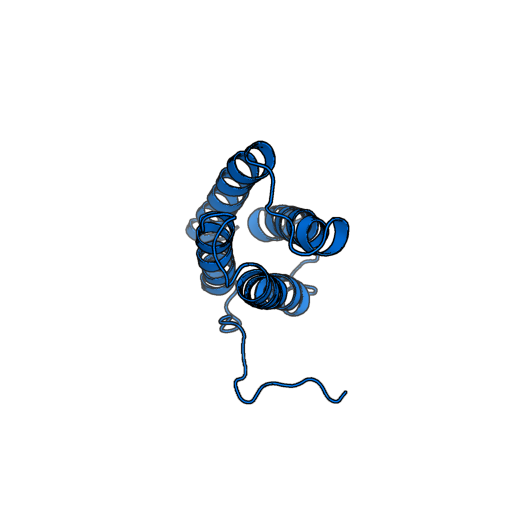 GLY A N 13
ATOM 22442 C CA . GLY A 1 82 ? -1.127 7.133 -6.646 1.00 0.00 77 GLY A CA 13
ATOM 22443 C C . GLY A 1 82 ? -0.968 8.389 -5.791 1.00 0.00 77 GLY A C 13
ATOM 22444 O O . GLY A 1 82 ? -0.401 9.386 -6.239 1.00 0.00 77 GLY A O 13
ATOM 22448 N N . TYR A 1 83 ? -1.473 8.340 -4.558 1.00 0.00 78 TYR A N 13
ATOM 22449 C CA . TYR A 1 83 ? -1.380 9.493 -3.664 1.00 0.00 78 TYR A CA 13
ATOM 22450 C C . TYR A 1 83 ? 0.076 9.873 -3.427 1.00 0.00 78 TYR A C 13
ATOM 22451 O O . TYR A 1 83 ? 0.410 11.056 -3.357 1.00 0.00 78 TYR A O 13
ATOM 22469 N N . TYR A 1 84 ? 0.935 8.877 -3.286 1.00 0.00 79 TYR A N 13
ATOM 22470 C CA . TYR A 1 84 ? 2.337 9.155 -3.035 1.00 0.00 79 TYR A CA 13
ATOM 22471 C C . TYR A 1 84 ? 2.929 9.977 -4.173 1.00 0.00 79 TYR A C 13
ATOM 22472 O O . TYR A 1 84 ? 3.698 10.905 -3.935 1.00 0.00 79 TYR A O 13
ATOM 22490 N N . THR A 1 85 ? 2.574 9.635 -5.406 1.00 0.00 80 THR A N 13
ATOM 22491 C CA . THR A 1 85 ? 3.088 10.354 -6.565 1.00 0.00 80 THR A CA 13
ATOM 22492 C C . THR A 1 85 ? 2.178 11.526 -6.935 1.00 0.00 80 THR A C 13
ATOM 22493 O O . THR A 1 85 ? 2.567 12.399 -7.711 1.00 0.00 80 THR A O 13
ATOM 22504 N N . SER A 1 86 ? 0.964 11.541 -6.387 1.00 0.00 81 SER A N 13
ATOM 22505 C CA . SER A 1 86 ? 0.020 12.616 -6.686 1.00 0.00 81 SER A CA 13
ATOM 22506 C C . SER A 1 86 ? 0.567 13.964 -6.233 1.00 0.00 81 SER A C 13
ATOM 22507 O O . SER A 1 86 ? 0.561 14.933 -6.994 1.00 0.00 81 SER A O 13
ATOM 22515 N N . TYR A 1 87 ? 1.036 14.025 -4.986 1.00 0.00 82 TYR A N 13
ATOM 22516 C CA . TYR A 1 87 ? 1.580 15.266 -4.433 1.00 0.00 82 TYR A CA 13
ATOM 22517 C C . TYR A 1 87 ? 3.091 15.159 -4.246 1.00 0.00 82 TYR A C 13
ATOM 22518 O O . TYR A 1 87 ? 3.793 16.170 -4.212 1.00 0.00 82 TYR A O 13
ATOM 22536 N N . GLY A 1 88 ? 3.589 13.932 -4.124 1.00 0.00 83 GLY A N 13
ATOM 22537 C CA . GLY A 1 88 ? 5.020 13.719 -3.943 1.00 0.00 83 GLY A CA 13
ATOM 22538 C C . GLY A 1 88 ? 5.506 14.314 -2.622 1.00 0.00 83 GLY A C 13
ATOM 22539 O O . GLY A 1 88 ? 5.318 15.502 -2.360 1.00 0.00 83 GLY A O 13
ATOM 22543 N N . ALA A 1 89 ? 6.144 13.481 -1.805 1.00 0.00 84 ALA A N 13
ATOM 22544 C CA . ALA A 1 89 ? 6.678 13.926 -0.518 1.00 0.00 84 ALA A CA 13
ATOM 22545 C C . ALA A 1 89 ? 5.567 14.202 0.498 1.00 0.00 84 ALA A C 13
ATOM 22546 O O . ALA A 1 89 ? 5.631 13.741 1.636 1.00 0.00 84 ALA A O 13
ATOM 22553 N N . ARG A 1 90 ? 4.567 14.976 0.091 1.00 0.00 85 ARG A N 13
ATOM 22554 C CA . ARG A 1 90 ? 3.473 15.319 0.994 1.00 0.00 85 ARG A CA 13
ATOM 22555 C C . ARG A 1 90 ? 2.795 14.043 1.525 1.00 0.00 85 ARG A C 13
ATOM 22556 O O . ARG A 1 90 ? 2.604 13.086 0.775 1.00 0.00 85 ARG A O 13
ATOM 22577 N N . PRO A 1 91 ? 2.423 14.008 2.790 1.00 0.00 86 PRO A N 13
ATOM 22578 C CA . PRO A 1 91 ? 1.753 12.815 3.395 1.00 0.00 86 PRO A CA 13
ATOM 22579 C C . PRO A 1 91 ? 0.304 12.697 2.937 1.00 0.00 86 PRO A C 13
ATOM 22580 O O . PRO A 1 91 ? -0.279 13.659 2.442 1.00 0.00 86 PRO A O 13
ATOM 22591 N N . ILE A 1 92 ? -0.269 11.511 3.100 1.00 0.00 87 ILE A N 13
ATOM 22592 C CA . ILE A 1 92 ? -1.648 11.277 2.699 1.00 0.00 87 ILE A CA 13
ATOM 22593 C C . ILE A 1 92 ? -2.613 12.029 3.636 1.00 0.00 87 ILE A C 13
ATOM 22594 O O . ILE A 1 92 ? -2.441 11.978 4.853 1.00 0.00 87 ILE A O 13
ATOM 22610 N N . PRO A 1 93 ? -3.637 12.690 3.121 1.00 0.00 88 PRO A N 13
ATOM 22611 C CA . PRO A 1 93 ? -4.621 13.405 3.985 1.00 0.00 88 PRO A CA 13
ATOM 22612 C C . PRO A 1 93 ? -5.100 12.541 5.153 1.00 0.00 88 PRO A C 13
ATOM 22613 O O . PRO A 1 93 ? -5.169 11.316 5.053 1.00 0.00 88 PRO A O 13
ATOM 22624 N N . GLU A 1 94 ? -5.438 13.202 6.251 1.00 0.00 89 GLU A N 13
ATOM 22625 C CA . GLU A 1 94 ? -5.923 12.509 7.433 1.00 0.00 89 GLU A CA 13
ATOM 22626 C C . GLU A 1 94 ? -7.272 11.859 7.146 1.00 0.00 89 GLU A C 13
ATOM 22627 O O . GLU A 1 94 ? -7.577 10.790 7.671 1.00 0.00 89 GLU A O 13
ATOM 22639 N N . LYS A 1 95 ? -8.082 12.514 6.316 1.00 0.00 90 LYS A N 13
ATOM 22640 C CA . LYS A 1 95 ? -9.401 11.980 5.983 1.00 0.00 90 LYS A CA 13
ATOM 22641 C C . LYS A 1 95 ? -9.282 10.636 5.279 1.00 0.00 90 LYS A C 13
ATOM 22642 O O . LYS A 1 95 ? -9.973 9.682 5.631 1.00 0.00 90 LYS A O 13
ATOM 22661 N N . LEU A 1 96 ? -8.403 10.558 4.283 1.00 0.00 91 LEU A N 13
ATOM 22662 C CA . LEU A 1 96 ? -8.220 9.310 3.550 1.00 0.00 91 LEU A CA 13
ATOM 22663 C C . LEU A 1 96 ? -7.625 8.243 4.470 1.00 0.00 91 LEU A C 13
ATOM 22664 O O . LEU A 1 96 ? -8.038 7.084 4.445 1.00 0.00 91 LEU A O 13
ATOM 22680 N N . LYS A 1 97 ? -6.658 8.652 5.291 1.00 0.00 92 LYS A N 13
ATOM 22681 C CA . LYS A 1 97 ? -6.011 7.735 6.229 1.00 0.00 92 LYS A CA 13
ATOM 22682 C C . LYS A 1 97 ? -7.052 6.945 7.015 1.00 0.00 92 LYS A C 13
ATOM 22683 O O . LYS A 1 97 ? -6.876 5.752 7.258 1.00 0.00 92 LYS A O 13
ATOM 22702 N N . LYS A 1 98 ? -8.125 7.609 7.427 1.00 0.00 93 LYS A N 13
ATOM 22703 C CA . LYS A 1 98 ? -9.159 6.934 8.200 1.00 0.00 93 LYS A CA 13
ATOM 22704 C C . LYS A 1 98 ? -9.726 5.752 7.420 1.00 0.00 93 LYS A C 13
ATOM 22705 O O . LYS A 1 98 ? -9.866 4.654 7.957 1.00 0.00 93 LYS A O 13
ATOM 22724 N N . ARG A 1 99 ? -10.036 5.977 6.149 1.00 0.00 94 ARG A N 13
ATOM 22725 C CA . ARG A 1 99 ? -10.570 4.910 5.310 1.00 0.00 94 ARG A CA 13
ATOM 22726 C C . ARG A 1 99 ? -9.524 3.824 5.073 1.00 0.00 94 ARG A C 13
ATOM 22727 O O . ARG A 1 99 ? -9.838 2.636 5.109 1.00 0.00 94 ARG A O 13
ATOM 22748 N N . LEU A 1 100 ? -8.283 4.235 4.831 1.00 0.00 95 LEU A N 13
ATOM 22749 C CA . LEU A 1 100 ? -7.203 3.282 4.586 1.00 0.00 95 LEU A CA 13
ATOM 22750 C C . LEU A 1 100 ? -6.959 2.403 5.808 1.00 0.00 95 LEU A C 13
ATOM 22751 O O . LEU A 1 100 ? -6.740 1.198 5.682 1.00 0.00 95 LEU A O 13
ATOM 22767 N N . GLN A 1 101 ? -7.001 3.009 6.990 1.00 0.00 96 GLN A N 13
ATOM 22768 C CA . GLN A 1 101 ? -6.784 2.264 8.224 1.00 0.00 96 GLN A CA 13
ATOM 22769 C C . GLN A 1 101 ? -7.746 1.084 8.302 1.00 0.00 96 GLN A C 13
ATOM 22770 O O . GLN A 1 101 ? -7.350 -0.032 8.635 1.00 0.00 96 GLN A O 13
ATOM 22784 N N . LEU A 1 102 ? -9.009 1.342 7.991 1.00 0.00 97 LEU A N 13
ATOM 22785 C CA . LEU A 1 102 ? -10.020 0.294 8.028 1.00 0.00 97 LEU A CA 13
ATOM 22786 C C . LEU A 1 102 ? -9.743 -0.769 6.968 1.00 0.00 97 LEU A C 13
ATOM 22787 O O . LEU A 1 102 ? -9.842 -1.964 7.234 1.00 0.00 97 LEU A O 13
ATOM 22803 N N . GLU A 1 103 ? -9.390 -0.326 5.767 1.00 0.00 98 GLU A N 13
ATOM 22804 C CA . GLU A 1 103 ? -9.108 -1.257 4.674 1.00 0.00 98 GLU A CA 13
ATOM 22805 C C . GLU A 1 103 ? -8.068 -2.287 5.089 1.00 0.00 98 GLU A C 13
ATOM 22806 O O . GLU A 1 103 ? -8.201 -3.472 4.786 1.00 0.00 98 GLU A O 13
ATOM 22818 N N . PHE A 1 104 ? -7.033 -1.830 5.774 1.00 0.00 99 PHE A N 13
ATOM 22819 C CA . PHE A 1 104 ? -5.979 -2.734 6.214 1.00 0.00 99 PHE A CA 13
ATOM 22820 C C . PHE A 1 104 ? -6.497 -3.666 7.305 1.00 0.00 99 PHE A C 13
ATOM 22821 O O . PHE A 1 104 ? -6.106 -4.830 7.370 1.00 0.00 99 PHE A O 13
ATOM 22838 N N . THR A 1 105 ? -7.373 -3.147 8.162 1.00 0.00 100 THR A N 13
ATOM 22839 C CA . THR A 1 105 ? -7.931 -3.951 9.247 1.00 0.00 100 THR A CA 13
ATOM 22840 C C . THR A 1 105 ? -8.652 -5.166 8.675 1.00 0.00 100 THR A C 13
ATOM 22841 O O . THR A 1 105 ? -8.509 -6.279 9.179 1.00 0.00 100 THR A O 13
ATOM 22852 N N . GLN A 1 106 ? -9.423 -4.949 7.619 1.00 0.00 101 GLN A N 13
ATOM 22853 C CA . GLN A 1 106 ? -10.150 -6.040 6.984 1.00 0.00 101 GLN A CA 13
ATOM 22854 C C . GLN A 1 106 ? -9.176 -7.005 6.296 1.00 0.00 101 GLN A C 13
ATOM 22855 O O . GLN A 1 106 ? -9.427 -8.208 6.225 1.00 0.00 101 GLN A O 13
ATOM 22869 N N . ALA A 1 107 ? -8.074 -6.467 5.777 1.00 0.00 102 ALA A N 13
ATOM 22870 C CA . ALA A 1 107 ? -7.084 -7.296 5.085 1.00 0.00 102 ALA A CA 13
ATOM 22871 C C . ALA A 1 107 ? -6.297 -8.181 6.060 1.00 0.00 102 ALA A C 13
ATOM 22872 O O . ALA A 1 107 ? -6.194 -9.389 5.856 1.00 0.00 102 ALA A O 13
ATOM 22879 N N . GLU A 1 108 ? -5.734 -7.575 7.105 1.00 0.00 103 GLU A N 13
ATOM 22880 C CA . GLU A 1 108 ? -4.943 -8.327 8.086 1.00 0.00 103 GLU A CA 13
ATOM 22881 C C . GLU A 1 108 ? -5.783 -9.373 8.818 1.00 0.00 103 GLU A C 13
ATOM 22882 O O . GLU A 1 108 ? -5.326 -10.494 9.038 1.00 0.00 103 GLU A O 13
ATOM 22894 N N . ARG A 1 109 ? -7.006 -9.012 9.198 1.00 0.00 104 ARG A N 13
ATOM 22895 C CA . ARG A 1 109 ? -7.865 -9.951 9.904 1.00 0.00 104 ARG A CA 13
ATOM 22896 C C . ARG A 1 109 ? -8.367 -11.023 8.941 1.00 0.00 104 ARG A C 13
ATOM 22897 O O . ARG A 1 109 ? -8.668 -12.147 9.344 1.00 0.00 104 ARG A O 13
ATOM 22918 N N . SER A 1 110 ? -8.431 -10.668 7.662 1.00 0.00 105 SER A N 13
ATOM 22919 C CA . SER A 1 110 ? -8.873 -11.602 6.631 1.00 0.00 105 SER A CA 13
ATOM 22920 C C . SER A 1 110 ? -7.836 -12.707 6.426 1.00 0.00 105 SER A C 13
ATOM 22921 O O . SER A 1 110 ? -8.168 -13.816 6.009 1.00 0.00 105 SER A O 13
ATOM 22929 N N . ILE A 1 111 ? -6.576 -12.397 6.716 1.00 0.00 106 ILE A N 13
ATOM 22930 C CA . ILE A 1 111 ? -5.503 -13.376 6.553 1.00 0.00 106 ILE A CA 13
ATOM 22931 C C . ILE A 1 111 ? -5.715 -14.562 7.497 1.00 0.00 106 ILE A C 13
ATOM 22932 O O . ILE A 1 111 ? -5.517 -15.714 7.109 1.00 0.00 106 ILE A O 13
ATOM 22948 N N . GLU A 1 112 ? -6.095 -14.272 8.738 1.00 0.00 107 GLU A N 13
ATOM 22949 C CA . GLU A 1 112 ? -6.307 -15.324 9.728 1.00 0.00 107 GLU A CA 13
ATOM 22950 C C . GLU A 1 112 ? -7.235 -16.404 9.184 1.00 0.00 107 GLU A C 13
ATOM 22951 O O . GLU A 1 112 ? -6.935 -17.595 9.274 1.00 0.00 107 GLU A O 13
ATOM 22963 N N . ARG A 1 113 ? -8.355 -15.986 8.612 1.00 0.00 108 ARG A N 13
ATOM 22964 C CA . ARG A 1 113 ? -9.308 -16.931 8.049 1.00 0.00 108 ARG A CA 13
ATOM 22965 C C . ARG A 1 113 ? -8.793 -17.469 6.719 1.00 0.00 108 ARG A C 13
ATOM 22966 O O . ARG A 1 113 ? -9.274 -18.485 6.217 1.00 0.00 108 ARG A O 13
ATOM 22987 N N . GLY A 1 114 ? -7.809 -16.776 6.153 1.00 0.00 109 GLY A N 13
ATOM 22988 C CA . GLY A 1 114 ? -7.226 -17.192 4.880 1.00 0.00 109 GLY A CA 13
ATOM 22989 C C . GLY A 1 114 ? -8.304 -17.361 3.814 1.00 0.00 109 GLY A C 13
ATOM 22990 O O . GLY A 1 114 ? -8.478 -18.447 3.260 1.00 0.00 109 GLY A O 13
ATOM 22994 N N . VAL A 1 115 ? -9.026 -16.282 3.529 1.00 0.00 110 VAL A N 13
ATOM 22995 C CA . VAL A 1 115 ? -10.086 -16.322 2.527 1.00 0.00 110 VAL A CA 13
ATOM 22996 C C . VAL A 1 115 ? -9.627 -17.083 1.285 1.00 0.00 110 VAL A C 13
ATOM 22997 O O . VAL A 1 115 ? -10.483 -17.581 0.571 1.00 0.00 110 VAL A O 13
ATOM 23011 N N . GLY A 1 1 ? 19.533 7.227 4.668 1.00 0.00 -4 GLY A N 14
ATOM 23012 C CA . GLY A 1 1 ? 18.954 8.528 4.227 1.00 0.00 -4 GLY A CA 14
ATOM 23013 C C . GLY A 1 1 ? 18.382 8.389 2.819 1.00 0.00 -4 GLY A C 14
ATOM 23014 O O . GLY A 1 1 ? 18.608 7.384 2.144 1.00 0.00 -4 GLY A O 14
ATOM 23020 N N . PRO A 1 2 ? 17.649 9.375 2.371 1.00 0.00 -3 PRO A N 14
ATOM 23021 C CA . PRO A 1 2 ? 17.027 9.366 1.012 1.00 0.00 -3 PRO A CA 14
ATOM 23022 C C . PRO A 1 2 ? 18.079 9.456 -0.095 1.00 0.00 -3 PRO A C 14
ATOM 23023 O O . PRO A 1 2 ? 17.808 9.129 -1.252 1.00 0.00 -3 PRO A O 14
ATOM 23034 N N . LEU A 1 3 ? 19.279 9.909 0.269 1.00 0.00 -2 LEU A N 14
ATOM 23035 C CA . LEU A 1 3 ? 20.373 10.049 -0.696 1.00 0.00 -2 LEU A CA 14
ATOM 23036 C C . LEU A 1 3 ? 21.249 8.795 -0.703 1.00 0.00 -2 LEU A C 14
ATOM 23037 O O . LEU A 1 3 ? 22.239 8.728 -1.433 1.00 0.00 -2 LEU A O 14
ATOM 23053 N N . GLY A 1 4 ? 20.885 7.809 0.112 1.00 0.00 -1 GLY A N 14
ATOM 23054 C CA . GLY A 1 4 ? 21.654 6.571 0.187 1.00 0.00 -1 GLY A CA 14
ATOM 23055 C C . GLY A 1 4 ? 21.668 5.853 -1.159 1.00 0.00 -1 GLY A C 14
ATOM 23056 O O . GLY A 1 4 ? 22.708 5.364 -1.601 1.00 0.00 -1 GLY A O 14
ATOM 23060 N N . SER A 1 5 ? 20.509 5.798 -1.809 1.00 0.00 0 SER A N 14
ATOM 23061 C CA . SER A 1 5 ? 20.405 5.142 -3.108 1.00 0.00 0 SER A CA 14
ATOM 23062 C C . SER A 1 5 ? 21.002 3.740 -3.050 1.00 0.00 0 SER A C 14
ATOM 23063 O O . SER A 1 5 ? 22.002 3.454 -3.710 1.00 0.00 0 SER A O 14
ATOM 23071 N N . CYS A 1 6 ? 20.388 2.869 -2.256 1.00 0.00 1 CYS A N 14
ATOM 23072 C CA . CYS A 1 6 ? 20.875 1.501 -2.122 1.00 0.00 1 CYS A CA 14
ATOM 23073 C C . CYS A 1 6 ? 19.821 0.619 -1.460 1.00 0.00 1 CYS A C 14
ATOM 23074 O O . CYS A 1 6 ? 20.134 -0.190 -0.586 1.00 0.00 1 CYS A O 14
ATOM 23082 N N . ASP A 1 7 ? 18.573 0.780 -1.884 1.00 0.00 2 ASP A N 14
ATOM 23083 C CA . ASP A 1 7 ? 17.480 -0.008 -1.326 1.00 0.00 2 ASP A CA 14
ATOM 23084 C C . ASP A 1 7 ? 17.573 -1.459 -1.793 1.00 0.00 2 ASP A C 14
ATOM 23085 O O . ASP A 1 7 ? 17.973 -1.732 -2.924 1.00 0.00 2 ASP A O 14
ATOM 23094 N N . SER A 1 8 ? 17.196 -2.385 -0.914 1.00 0.00 3 SER A N 14
ATOM 23095 C CA . SER A 1 8 ? 17.235 -3.808 -1.243 1.00 0.00 3 SER A CA 14
ATOM 23096 C C . SER A 1 8 ? 16.171 -4.569 -0.458 1.00 0.00 3 SER A C 14
ATOM 23097 O O . SER A 1 8 ? 16.065 -4.425 0.760 1.00 0.00 3 SER A O 14
ATOM 23105 N N . GLY A 1 9 ? 15.387 -5.381 -1.162 1.00 0.00 4 GLY A N 14
ATOM 23106 C CA . GLY A 1 9 ? 14.337 -6.161 -0.517 1.00 0.00 4 GLY A CA 14
ATOM 23107 C C . GLY A 1 9 ? 13.341 -5.252 0.197 1.00 0.00 4 GLY A C 14
ATOM 23108 O O . GLY A 1 9 ? 13.670 -4.632 1.209 1.00 0.00 4 GLY A O 14
ATOM 23112 N N . THR A 1 10 ? 12.124 -5.175 -0.334 1.00 0.00 5 THR A N 14
ATOM 23113 C CA . THR A 1 10 ? 11.094 -4.334 0.267 1.00 0.00 5 THR A CA 14
ATOM 23114 C C . THR A 1 10 ? 10.734 -4.839 1.660 1.00 0.00 5 THR A C 14
ATOM 23115 O O . THR A 1 10 ? 10.536 -4.050 2.585 1.00 0.00 5 THR A O 14
ATOM 23126 N N . GLY A 1 11 ? 10.649 -6.161 1.807 1.00 0.00 6 GLY A N 14
ATOM 23127 C CA . GLY A 1 11 ? 10.311 -6.764 3.097 1.00 0.00 6 GLY A CA 14
ATOM 23128 C C . GLY A 1 11 ? 9.491 -8.037 2.910 1.00 0.00 6 GLY A C 14
ATOM 23129 O O . GLY A 1 11 ? 9.385 -8.857 3.823 1.00 0.00 6 GLY A O 14
ATOM 23133 N N . LEU A 1 12 ? 8.910 -8.196 1.725 1.00 0.00 7 LEU A N 14
ATOM 23134 C CA . LEU A 1 12 ? 8.100 -9.374 1.435 1.00 0.00 7 LEU A CA 14
ATOM 23135 C C . LEU A 1 12 ? 8.983 -10.617 1.359 1.00 0.00 7 LEU A C 14
ATOM 23136 O O . LEU A 1 12 ? 10.125 -10.550 0.906 1.00 0.00 7 LEU A O 14
ATOM 23152 N N . THR A 1 13 ? 8.450 -11.753 1.814 1.00 0.00 8 THR A N 14
ATOM 23153 C CA . THR A 1 13 ? 9.201 -13.015 1.803 1.00 0.00 8 THR A CA 14
ATOM 23154 C C . THR A 1 13 ? 8.604 -13.989 0.788 1.00 0.00 8 THR A C 14
ATOM 23155 O O . THR A 1 13 ? 9.164 -15.057 0.537 1.00 0.00 8 THR A O 14
ATOM 23166 N N . GLY A 1 14 ? 7.465 -13.612 0.200 1.00 0.00 9 GLY A N 14
ATOM 23167 C CA . GLY A 1 14 ? 6.795 -14.456 -0.795 1.00 0.00 9 GLY A CA 14
ATOM 23168 C C . GLY A 1 14 ? 5.610 -15.205 -0.188 1.00 0.00 9 GLY A C 14
ATOM 23169 O O . GLY A 1 14 ? 4.847 -15.853 -0.905 1.00 0.00 9 GLY A O 14
ATOM 23173 N N . ASN A 1 15 ? 5.442 -15.100 1.132 1.00 0.00 10 ASN A N 14
ATOM 23174 C CA . ASN A 1 15 ? 4.322 -15.759 1.813 1.00 0.00 10 ASN A CA 14
ATOM 23175 C C . ASN A 1 15 ? 3.139 -14.802 1.884 1.00 0.00 10 ASN A C 14
ATOM 23176 O O . ASN A 1 15 ? 3.200 -13.782 2.561 1.00 0.00 10 ASN A O 14
ATOM 23187 N N . TYR A 1 16 ? 2.070 -15.132 1.175 1.00 0.00 11 TYR A N 14
ATOM 23188 C CA . TYR A 1 16 ? 0.883 -14.284 1.152 1.00 0.00 11 TYR A CA 14
ATOM 23189 C C . TYR A 1 16 ? 0.395 -13.979 2.568 1.00 0.00 11 TYR A C 14
ATOM 23190 O O . TYR A 1 16 ? -0.278 -12.974 2.799 1.00 0.00 11 TYR A O 14
ATOM 23208 N N . SER A 1 17 ? 0.726 -14.857 3.510 1.00 0.00 12 SER A N 14
ATOM 23209 C CA . SER A 1 17 ? 0.302 -14.680 4.897 1.00 0.00 12 SER A CA 14
ATOM 23210 C C . SER A 1 17 ? 1.024 -13.509 5.574 1.00 0.00 12 SER A C 14
ATOM 23211 O O . SER A 1 17 ? 0.390 -12.559 6.035 1.00 0.00 12 SER A O 14
ATOM 23219 N N . GLN A 1 18 ? 2.350 -13.589 5.632 1.00 0.00 13 GLN A N 14
ATOM 23220 C CA . GLN A 1 18 ? 3.161 -12.538 6.257 1.00 0.00 13 GLN A CA 14
ATOM 23221 C C . GLN A 1 18 ? 3.284 -11.322 5.347 1.00 0.00 13 GLN A C 14
ATOM 23222 O O . GLN A 1 18 ? 3.422 -10.200 5.821 1.00 0.00 13 GLN A O 14
ATOM 23236 N N . ASP A 1 19 ? 3.278 -11.558 4.041 1.00 0.00 14 ASP A N 14
ATOM 23237 C CA . ASP A 1 19 ? 3.434 -10.474 3.077 1.00 0.00 14 ASP A CA 14
ATOM 23238 C C . ASP A 1 19 ? 2.332 -9.441 3.245 1.00 0.00 14 ASP A C 14
ATOM 23239 O O . ASP A 1 19 ? 2.590 -8.241 3.218 1.00 0.00 14 ASP A O 14
ATOM 23248 N N . THR A 1 20 ? 1.109 -9.912 3.433 1.00 0.00 15 THR A N 14
ATOM 23249 C CA . THR A 1 20 ? -0.021 -9.014 3.618 1.00 0.00 15 THR A CA 14
ATOM 23250 C C . THR A 1 20 ? 0.201 -8.149 4.856 1.00 0.00 15 THR A C 14
ATOM 23251 O O . THR A 1 20 ? 0.004 -6.934 4.828 1.00 0.00 15 THR A O 14
ATOM 23262 N N . LEU A 1 21 ? 0.624 -8.790 5.939 1.00 0.00 16 LEU A N 14
ATOM 23263 C CA . LEU A 1 21 ? 0.888 -8.078 7.183 1.00 0.00 16 LEU A CA 14
ATOM 23264 C C . LEU A 1 21 ? 2.079 -7.133 7.032 1.00 0.00 16 LEU A C 14
ATOM 23265 O O . LEU A 1 21 ? 2.089 -6.043 7.595 1.00 0.00 16 LEU A O 14
ATOM 23281 N N . THR A 1 22 ? 3.090 -7.568 6.286 1.00 0.00 17 THR A N 14
ATOM 23282 C CA . THR A 1 22 ? 4.294 -6.757 6.086 1.00 0.00 17 THR A CA 14
ATOM 23283 C C . THR A 1 22 ? 3.959 -5.425 5.417 1.00 0.00 17 THR A C 14
ATOM 23284 O O . THR A 1 22 ? 4.358 -4.365 5.900 1.00 0.00 17 THR A O 14
ATOM 23295 N N . VAL A 1 23 ? 3.224 -5.477 4.310 1.00 0.00 18 VAL A N 14
ATOM 23296 C CA . VAL A 1 23 ? 2.853 -4.253 3.607 1.00 0.00 18 VAL A CA 14
ATOM 23297 C C . VAL A 1 23 ? 1.926 -3.409 4.483 1.00 0.00 18 VAL A C 14
ATOM 23298 O O . VAL A 1 23 ? 2.079 -2.190 4.563 1.00 0.00 18 VAL A O 14
ATOM 23311 N N . ILE A 1 24 ? 0.985 -4.065 5.162 1.00 0.00 19 ILE A N 14
ATOM 23312 C CA . ILE A 1 24 ? 0.057 -3.366 6.049 1.00 0.00 19 ILE A CA 14
ATOM 23313 C C . ILE A 1 24 ? 0.802 -2.679 7.191 1.00 0.00 19 ILE A C 14
ATOM 23314 O O . ILE A 1 24 ? 0.559 -1.510 7.483 1.00 0.00 19 ILE A O 14
ATOM 23330 N N . ALA A 1 25 ? 1.700 -3.407 7.838 1.00 0.00 20 ALA A N 14
ATOM 23331 C CA . ALA A 1 25 ? 2.451 -2.842 8.947 1.00 0.00 20 ALA A CA 14
ATOM 23332 C C . ALA A 1 25 ? 3.240 -1.629 8.471 1.00 0.00 20 ALA A C 14
ATOM 23333 O O . ALA A 1 25 ? 3.316 -0.620 9.167 1.00 0.00 20 ALA A O 14
ATOM 23340 N N . THR A 1 26 ? 3.815 -1.731 7.275 1.00 0.00 21 THR A N 14
ATOM 23341 C CA . THR A 1 26 ? 4.583 -0.624 6.715 1.00 0.00 21 THR A CA 14
ATOM 23342 C C . THR A 1 26 ? 3.672 0.547 6.352 1.00 0.00 21 THR A C 14
ATOM 23343 O O . THR A 1 26 ? 3.983 1.701 6.640 1.00 0.00 21 THR A O 14
ATOM 23354 N N . LEU A 1 27 ? 2.550 0.246 5.704 1.00 0.00 22 LEU A N 14
ATOM 23355 C CA . LEU A 1 27 ? 1.619 1.292 5.304 1.00 0.00 22 LEU A CA 14
ATOM 23356 C C . LEU A 1 27 ? 1.014 1.990 6.516 1.00 0.00 22 LEU A C 14
ATOM 23357 O O . LEU A 1 27 ? 0.895 3.211 6.529 1.00 0.00 22 LEU A O 14
ATOM 23373 N N . ARG A 1 28 ? 0.620 1.216 7.527 1.00 0.00 23 ARG A N 14
ATOM 23374 C CA . ARG A 1 28 ? 0.013 1.806 8.719 1.00 0.00 23 ARG A CA 14
ATOM 23375 C C . ARG A 1 28 ? 0.958 2.797 9.389 1.00 0.00 23 ARG A C 14
ATOM 23376 O O . ARG A 1 28 ? 0.572 3.926 9.674 1.00 0.00 23 ARG A O 14
ATOM 23397 N N . GLU A 1 29 ? 2.194 2.375 9.638 1.00 0.00 24 GLU A N 14
ATOM 23398 C CA . GLU A 1 29 ? 3.167 3.254 10.281 1.00 0.00 24 GLU A CA 14
ATOM 23399 C C . GLU A 1 29 ? 3.579 4.387 9.342 1.00 0.00 24 GLU A C 14
ATOM 23400 O O . GLU A 1 29 ? 3.815 5.514 9.780 1.00 0.00 24 GLU A O 14
ATOM 23412 N N . ALA A 1 30 ? 3.665 4.081 8.051 1.00 0.00 25 ALA A N 14
ATOM 23413 C CA . ALA A 1 30 ? 4.053 5.078 7.060 1.00 0.00 25 ALA A CA 14
ATOM 23414 C C . ALA A 1 30 ? 3.122 6.286 7.100 1.00 0.00 25 ALA A C 14
ATOM 23415 O O . ALA A 1 30 ? 3.582 7.426 7.142 1.00 0.00 25 ALA A O 14
ATOM 23422 N N . ILE A 1 31 ? 1.812 6.038 7.080 1.00 0.00 26 ILE A N 14
ATOM 23423 C CA . ILE A 1 31 ? 0.846 7.132 7.106 1.00 0.00 26 ILE A CA 14
ATOM 23424 C C . ILE A 1 31 ? 0.697 7.692 8.521 1.00 0.00 26 ILE A C 14
ATOM 23425 O O . ILE A 1 31 ? 0.235 8.818 8.707 1.00 0.00 26 ILE A O 14
ATOM 23441 N N . ASP A 1 32 ? 1.092 6.900 9.515 1.00 0.00 27 ASP A N 14
ATOM 23442 C CA . ASP A 1 32 ? 0.996 7.330 10.909 1.00 0.00 27 ASP A CA 14
ATOM 23443 C C . ASP A 1 32 ? 1.988 8.455 11.212 1.00 0.00 27 ASP A C 14
ATOM 23444 O O . ASP A 1 32 ? 1.667 9.386 11.949 1.00 0.00 27 ASP A O 14
ATOM 23453 N N . LEU A 1 33 ? 3.195 8.358 10.652 1.00 0.00 28 LEU A N 14
ATOM 23454 C CA . LEU A 1 33 ? 4.225 9.369 10.892 1.00 0.00 28 LEU A CA 14
ATOM 23455 C C . LEU A 1 33 ? 3.660 10.788 10.694 1.00 0.00 28 LEU A C 14
ATOM 23456 O O . LEU A 1 33 ? 2.720 10.988 9.926 1.00 0.00 28 LEU A O 14
ATOM 23472 N N . PRO A 1 34 ? 4.235 11.775 11.341 1.00 0.00 29 PRO A N 14
ATOM 23473 C CA . PRO A 1 34 ? 3.789 13.188 11.182 1.00 0.00 29 PRO A CA 14
ATOM 23474 C C . PRO A 1 34 ? 4.241 13.753 9.831 1.00 0.00 29 PRO A C 14
ATOM 23475 O O . PRO A 1 34 ? 5.328 13.436 9.351 1.00 0.00 29 PRO A O 14
ATOM 23486 N N . GLN A 1 35 ? 3.408 14.587 9.226 1.00 0.00 30 GLN A N 14
ATOM 23487 C CA . GLN A 1 35 ? 3.740 15.180 7.934 1.00 0.00 30 GLN A CA 14
ATOM 23488 C C . GLN A 1 35 ? 5.016 16.011 8.029 1.00 0.00 30 GLN A C 14
ATOM 23489 O O . GLN A 1 35 ? 5.628 16.349 7.018 1.00 0.00 30 GLN A O 14
ATOM 23503 N N . ASP A 1 36 ? 5.402 16.345 9.255 1.00 0.00 31 ASP A N 14
ATOM 23504 C CA . ASP A 1 36 ? 6.598 17.148 9.486 1.00 0.00 31 ASP A CA 14
ATOM 23505 C C . ASP A 1 36 ? 7.853 16.269 9.525 1.00 0.00 31 ASP A C 14
ATOM 23506 O O . ASP A 1 36 ? 8.961 16.771 9.682 1.00 0.00 31 ASP A O 14
ATOM 23515 N N . ALA A 1 37 ? 7.668 14.956 9.396 1.00 0.00 32 ALA A N 14
ATOM 23516 C CA . ALA A 1 37 ? 8.798 14.024 9.437 1.00 0.00 32 ALA A CA 14
ATOM 23517 C C . ALA A 1 37 ? 9.682 14.173 8.186 1.00 0.00 32 ALA A C 14
ATOM 23518 O O . ALA A 1 37 ? 9.165 14.185 7.069 1.00 0.00 32 ALA A O 14
ATOM 23525 N N . PRO A 1 38 ? 10.992 14.273 8.326 1.00 0.00 33 PRO A N 14
ATOM 23526 C CA . PRO A 1 38 ? 11.902 14.407 7.149 1.00 0.00 33 PRO A CA 14
ATOM 23527 C C . PRO A 1 38 ? 12.043 13.087 6.386 1.00 0.00 33 PRO A C 14
ATOM 23528 O O . PRO A 1 38 ? 12.514 13.064 5.249 1.00 0.00 33 PRO A O 14
ATOM 23539 N N . ASN A 1 39 ? 11.640 11.990 7.030 1.00 0.00 34 ASN A N 14
ATOM 23540 C CA . ASN A 1 39 ? 11.730 10.663 6.418 1.00 0.00 34 ASN A CA 14
ATOM 23541 C C . ASN A 1 39 ? 10.473 10.345 5.616 1.00 0.00 34 ASN A C 14
ATOM 23542 O O . ASN A 1 39 ? 10.165 9.179 5.368 1.00 0.00 34 ASN A O 14
ATOM 23553 N N . ARG A 1 40 ? 9.749 11.383 5.214 1.00 0.00 35 ARG A N 14
ATOM 23554 C CA . ARG A 1 40 ? 8.526 11.188 4.441 1.00 0.00 35 ARG A CA 14
ATOM 23555 C C . ARG A 1 40 ? 8.839 10.416 3.157 1.00 0.00 35 ARG A C 14
ATOM 23556 O O . ARG A 1 40 ? 8.131 9.478 2.799 1.00 0.00 35 ARG A O 14
ATOM 23577 N N . GLN A 1 41 ? 9.911 10.814 2.477 1.00 0.00 36 GLN A N 14
ATOM 23578 C CA . GLN A 1 41 ? 10.318 10.153 1.235 1.00 0.00 36 GLN A CA 14
ATOM 23579 C C . GLN A 1 41 ? 10.726 8.703 1.488 1.00 0.00 36 GLN A C 14
ATOM 23580 O O . GLN A 1 41 ? 10.525 7.837 0.635 1.00 0.00 36 GLN A O 14
ATOM 23594 N N . GLU A 1 42 ? 11.305 8.441 2.656 1.00 0.00 37 GLU A N 14
ATOM 23595 C CA . GLU A 1 42 ? 11.740 7.087 2.994 1.00 0.00 37 GLU A CA 14
ATOM 23596 C C . GLU A 1 42 ? 10.541 6.141 3.066 1.00 0.00 37 GLU A C 14
ATOM 23597 O O . GLU A 1 42 ? 10.543 5.072 2.454 1.00 0.00 37 GLU A O 14
ATOM 23609 N N . VAL A 1 43 ? 9.518 6.542 3.815 1.00 0.00 38 VAL A N 14
ATOM 23610 C CA . VAL A 1 43 ? 8.320 5.716 3.953 1.00 0.00 38 VAL A CA 14
ATOM 23611 C C . VAL A 1 43 ? 7.581 5.611 2.618 1.00 0.00 38 VAL A C 14
ATOM 23612 O O . VAL A 1 43 ? 7.073 4.545 2.268 1.00 0.00 38 VAL A O 14
ATOM 23625 N N . GLN A 1 44 ? 7.524 6.714 1.874 1.00 0.00 39 GLN A N 14
ATOM 23626 C CA . GLN A 1 44 ? 6.842 6.713 0.581 1.00 0.00 39 GLN A CA 14
ATOM 23627 C C . GLN A 1 44 ? 7.542 5.784 -0.405 1.00 0.00 39 GLN A C 14
ATOM 23628 O O . GLN A 1 44 ? 6.902 4.948 -1.040 1.00 0.00 39 GLN A O 14
ATOM 23642 N N . ASP A 1 45 ? 8.855 5.936 -0.531 1.00 0.00 40 ASP A N 14
ATOM 23643 C CA . ASP A 1 45 ? 9.622 5.102 -1.448 1.00 0.00 40 ASP A CA 14
ATOM 23644 C C . ASP A 1 45 ? 9.613 3.648 -0.992 1.00 0.00 40 ASP A C 14
ATOM 23645 O O . ASP A 1 45 ? 9.457 2.733 -1.802 1.00 0.00 40 ASP A O 14
ATOM 23654 N N . THR A 1 46 ? 9.784 3.440 0.311 1.00 0.00 41 THR A N 14
ATOM 23655 C CA . THR A 1 46 ? 9.796 2.091 0.863 1.00 0.00 41 THR A CA 14
ATOM 23656 C C . THR A 1 46 ? 8.450 1.409 0.645 1.00 0.00 41 THR A C 14
ATOM 23657 O O . THR A 1 46 ? 8.391 0.262 0.200 1.00 0.00 41 THR A O 14
ATOM 23668 N N . ALA A 1 47 ? 7.372 2.120 0.958 1.00 0.00 42 ALA A N 14
ATOM 23669 C CA . ALA A 1 47 ? 6.034 1.570 0.789 1.00 0.00 42 ALA A CA 14
ATOM 23670 C C . ALA A 1 47 ? 5.736 1.340 -0.689 1.00 0.00 42 ALA A C 14
ATOM 23671 O O . ALA A 1 47 ? 5.119 0.341 -1.058 1.00 0.00 42 ALA A O 14
ATOM 23678 N N . ARG A 1 48 ? 6.177 2.268 -1.530 1.00 0.00 43 ARG A N 14
ATOM 23679 C CA . ARG A 1 48 ? 5.941 2.151 -2.961 1.00 0.00 43 ARG A CA 14
ATOM 23680 C C . ARG A 1 48 ? 6.371 0.774 -3.446 1.00 0.00 43 ARG A C 14
ATOM 23681 O O . ARG A 1 48 ? 5.665 0.135 -4.226 1.00 0.00 43 ARG A O 14
ATOM 23702 N N . GLY A 1 49 ? 7.520 0.313 -2.973 1.00 0.00 44 GLY A N 14
ATOM 23703 C CA . GLY A 1 49 ? 8.012 -0.997 -3.364 1.00 0.00 44 GLY A CA 14
ATOM 23704 C C . GLY A 1 49 ? 7.080 -2.100 -2.863 1.00 0.00 44 GLY A C 14
ATOM 23705 O O . GLY A 1 49 ? 6.793 -3.047 -3.588 1.00 0.00 44 GLY A O 14
ATOM 23709 N N . GLN A 1 50 ? 6.615 -1.976 -1.617 1.00 0.00 45 GLN A N 14
ATOM 23710 C CA . GLN A 1 50 ? 5.726 -2.986 -1.039 1.00 0.00 45 GLN A CA 14
ATOM 23711 C C . GLN A 1 50 ? 4.421 -3.082 -1.824 1.00 0.00 45 GLN A C 14
ATOM 23712 O O . GLN A 1 50 ? 3.916 -4.172 -2.073 1.00 0.00 45 GLN A O 14
ATOM 23726 N N . ILE A 1 51 ? 3.866 -1.934 -2.190 1.00 0.00 46 ILE A N 14
ATOM 23727 C CA . ILE A 1 51 ? 2.606 -1.915 -2.926 1.00 0.00 46 ILE A CA 14
ATOM 23728 C C . ILE A 1 51 ? 2.731 -2.659 -4.252 1.00 0.00 46 ILE A C 14
ATOM 23729 O O . ILE A 1 51 ? 1.958 -3.572 -4.538 1.00 0.00 46 ILE A O 14
ATOM 23745 N N . ASN A 1 52 ? 3.696 -2.253 -5.065 1.00 0.00 47 ASN A N 14
ATOM 23746 C CA . ASN A 1 52 ? 3.889 -2.881 -6.365 1.00 0.00 47 ASN A CA 14
ATOM 23747 C C . ASN A 1 52 ? 4.351 -4.328 -6.221 1.00 0.00 47 ASN A C 14
ATOM 23748 O O . ASN A 1 52 ? 3.888 -5.208 -6.939 1.00 0.00 47 ASN A O 14
ATOM 23759 N N . ASP A 1 53 ? 5.283 -4.563 -5.299 1.00 0.00 48 ASP A N 14
ATOM 23760 C CA . ASP A 1 53 ? 5.823 -5.902 -5.089 1.00 0.00 48 ASP A CA 14
ATOM 23761 C C . ASP A 1 53 ? 4.741 -6.862 -4.593 1.00 0.00 48 ASP A C 14
ATOM 23762 O O . ASP A 1 53 ? 4.723 -8.032 -4.967 1.00 0.00 48 ASP A O 14
ATOM 23771 N N . TYR A 1 54 ? 3.851 -6.364 -3.741 1.00 0.00 49 TYR A N 14
ATOM 23772 C CA . TYR A 1 54 ? 2.777 -7.189 -3.184 1.00 0.00 49 TYR A CA 14
ATOM 23773 C C . TYR A 1 54 ? 1.867 -7.751 -4.276 1.00 0.00 49 TYR A C 14
ATOM 23774 O O . TYR A 1 54 ? 1.737 -8.964 -4.421 1.00 0.00 49 TYR A O 14
ATOM 23792 N N . ILE A 1 55 ? 1.235 -6.874 -5.041 1.00 0.00 50 ILE A N 14
ATOM 23793 C CA . ILE A 1 55 ? 0.335 -7.324 -6.101 1.00 0.00 50 ILE A CA 14
ATOM 23794 C C . ILE A 1 55 ? 1.113 -7.936 -7.274 1.00 0.00 50 ILE A C 14
ATOM 23795 O O . ILE A 1 55 ? 0.605 -8.826 -7.952 1.00 0.00 50 ILE A O 14
ATOM 23811 N N . SER A 1 56 ? 2.329 -7.451 -7.521 1.00 0.00 51 SER A N 14
ATOM 23812 C CA . SER A 1 56 ? 3.135 -7.963 -8.634 1.00 0.00 51 SER A CA 14
ATOM 23813 C C . SER A 1 56 ? 3.432 -9.456 -8.477 1.00 0.00 51 SER A C 14
ATOM 23814 O O . SER A 1 56 ? 3.245 -10.232 -9.415 1.00 0.00 51 SER A O 14
ATOM 23822 N N . ARG A 1 57 ? 3.905 -9.853 -7.299 1.00 0.00 52 ARG A N 14
ATOM 23823 C CA . ARG A 1 57 ? 4.233 -11.258 -7.054 1.00 0.00 52 ARG A CA 14
ATOM 23824 C C . ARG A 1 57 ? 2.966 -12.096 -6.941 1.00 0.00 52 ARG A C 14
ATOM 23825 O O . ARG A 1 57 ? 2.913 -13.229 -7.423 1.00 0.00 52 ARG A O 14
ATOM 23846 N N . TYR A 1 58 ? 1.948 -11.534 -6.297 1.00 0.00 53 TYR A N 14
ATOM 23847 C CA . TYR A 1 58 ? 0.678 -12.234 -6.116 1.00 0.00 53 TYR A CA 14
ATOM 23848 C C . TYR A 1 58 ? -0.307 -11.882 -7.233 1.00 0.00 53 TYR A C 14
ATOM 23849 O O . TYR A 1 58 ? -1.511 -12.107 -7.103 1.00 0.00 53 TYR A O 14
ATOM 23867 N N . ARG A 1 59 ? 0.211 -11.337 -8.336 1.00 0.00 54 ARG A N 14
ATOM 23868 C CA . ARG A 1 59 ? -0.637 -10.972 -9.473 1.00 0.00 54 ARG A CA 14
ATOM 23869 C C . ARG A 1 59 ? -1.309 -12.208 -10.062 1.00 0.00 54 ARG A C 14
ATOM 23870 O O . ARG A 1 59 ? -2.489 -12.180 -10.415 1.00 0.00 54 ARG A O 14
ATOM 23891 N N . ARG A 1 60 ? -0.536 -13.283 -10.189 1.00 0.00 55 ARG A N 14
ATOM 23892 C CA . ARG A 1 60 ? -1.043 -14.530 -10.761 1.00 0.00 55 ARG A CA 14
ATOM 23893 C C . ARG A 1 60 ? -1.691 -15.398 -9.687 1.00 0.00 55 ARG A C 14
ATOM 23894 O O . ARG A 1 60 ? -2.168 -16.496 -9.972 1.00 0.00 55 ARG A O 14
ATOM 23915 N N . LYS A 1 61 ? -1.708 -14.903 -8.452 1.00 0.00 56 LYS A N 14
ATOM 23916 C CA . LYS A 1 61 ? -2.309 -15.654 -7.356 1.00 0.00 56 LYS A CA 14
ATOM 23917 C C . LYS A 1 61 ? -3.791 -15.888 -7.622 1.00 0.00 56 LYS A C 14
ATOM 23918 O O . LYS A 1 61 ? -4.294 -17.001 -7.464 1.00 0.00 56 LYS A O 14
ATOM 23937 N N . GLY A 1 62 ? -4.487 -14.829 -8.019 1.00 0.00 57 GLY A N 14
ATOM 23938 C CA . GLY A 1 62 ? -5.913 -14.927 -8.297 1.00 0.00 57 GLY A CA 14
ATOM 23939 C C . GLY A 1 62 ? -6.405 -13.710 -9.061 1.00 0.00 57 GLY A C 14
ATOM 23940 O O . GLY A 1 62 ? -7.587 -13.610 -9.391 1.00 0.00 57 GLY A O 14
ATOM 23944 N N . ASP A 1 63 ? -5.498 -12.782 -9.337 1.00 0.00 58 ASP A N 14
ATOM 23945 C CA . ASP A 1 63 ? -5.865 -11.576 -10.057 1.00 0.00 58 ASP A CA 14
ATOM 23946 C C . ASP A 1 63 ? -7.085 -10.934 -9.409 1.00 0.00 58 ASP A C 14
ATOM 23947 O O . ASP A 1 63 ? -7.908 -10.320 -10.089 1.00 0.00 58 ASP A O 14
ATOM 23956 N N . ALA A 1 64 ? -7.199 -11.085 -8.087 1.00 0.00 59 ALA A N 14
ATOM 23957 C CA . ALA A 1 64 ? -8.324 -10.515 -7.360 1.00 0.00 59 ALA A CA 14
ATOM 23958 C C . ALA A 1 64 ? -9.647 -11.017 -7.932 1.00 0.00 59 ALA A C 14
ATOM 23959 O O . ALA A 1 64 ? -10.160 -10.478 -8.911 1.00 0.00 59 ALA A O 14
ATOM 23966 N N . GLY A 1 65 ? -10.188 -12.057 -7.305 1.00 0.00 60 GLY A N 14
ATOM 23967 C CA . GLY A 1 65 ? -11.449 -12.638 -7.743 1.00 0.00 60 GLY A CA 14
ATOM 23968 C C . GLY A 1 65 ? -11.806 -13.856 -6.897 1.00 0.00 60 GLY A C 14
ATOM 23969 O O . GLY A 1 65 ? -12.328 -14.845 -7.407 1.00 0.00 60 GLY A O 14
ATOM 23973 N N . GLY A 1 66 ? -11.520 -13.781 -5.597 1.00 0.00 61 GLY A N 14
ATOM 23974 C CA . GLY A 1 66 ? -11.817 -14.892 -4.700 1.00 0.00 61 GLY A CA 14
ATOM 23975 C C . GLY A 1 66 ? -11.305 -14.616 -3.290 1.00 0.00 61 GLY A C 14
ATOM 23976 O O . GLY A 1 66 ? -11.837 -15.146 -2.314 1.00 0.00 61 GLY A O 14
ATOM 23980 N N . LEU A 1 67 ? -10.271 -13.780 -3.184 1.00 0.00 62 LEU A N 14
ATOM 23981 C CA . LEU A 1 67 ? -9.692 -13.434 -1.885 1.00 0.00 62 LEU A CA 14
ATOM 23982 C C . LEU A 1 67 ? -10.103 -12.016 -1.492 1.00 0.00 62 LEU A C 14
ATOM 23983 O O . LEU A 1 67 ? -9.777 -11.054 -2.181 1.00 0.00 62 LEU A O 14
ATOM 23999 N N . LYS A 1 68 ? -10.810 -11.892 -0.378 1.00 0.00 63 LYS A N 14
ATOM 24000 C CA . LYS A 1 68 ? -11.249 -10.583 0.088 1.00 0.00 63 LYS A CA 14
ATOM 24001 C C . LYS A 1 68 ? -10.045 -9.713 0.429 1.00 0.00 63 LYS A C 14
ATOM 24002 O O . LYS A 1 68 ? -10.009 -8.531 0.098 1.00 0.00 63 LYS A O 14
ATOM 24021 N N . SER A 1 69 ? -9.058 -10.307 1.093 1.00 0.00 64 SER A N 14
ATOM 24022 C CA . SER A 1 69 ? -7.859 -9.567 1.470 1.00 0.00 64 SER A CA 14
ATOM 24023 C C . SER A 1 69 ? -7.108 -9.063 0.237 1.00 0.00 64 SER A C 14
ATOM 24024 O O . SER A 1 69 ? -6.760 -7.890 0.155 1.00 0.00 64 SER A O 14
ATOM 24032 N N . PHE A 1 70 ? -6.858 -9.955 -0.718 1.00 0.00 65 PHE A N 14
ATOM 24033 C CA . PHE A 1 70 ? -6.135 -9.573 -1.933 1.00 0.00 65 PHE A CA 14
ATOM 24034 C C . PHE A 1 70 ? -6.945 -8.590 -2.767 1.00 0.00 65 PHE A C 14
ATOM 24035 O O . PHE A 1 70 ? -6.416 -7.592 -3.246 1.00 0.00 65 PHE A O 14
ATOM 24052 N N . THR A 1 71 ? -8.228 -8.884 -2.946 1.00 0.00 66 THR A N 14
ATOM 24053 C CA . THR A 1 71 ? -9.093 -8.017 -3.735 1.00 0.00 66 THR A CA 14
ATOM 24054 C C . THR A 1 71 ? -9.216 -6.644 -3.083 1.00 0.00 66 THR A C 14
ATOM 24055 O O . THR A 1 71 ? -9.067 -5.615 -3.743 1.00 0.00 66 THR A O 14
ATOM 24066 N N . THR A 1 72 ? -9.488 -6.636 -1.782 1.00 0.00 67 THR A N 14
ATOM 24067 C CA . THR A 1 72 ? -9.629 -5.388 -1.041 1.00 0.00 67 THR A CA 14
ATOM 24068 C C . THR A 1 72 ? -8.320 -4.607 -1.039 1.00 0.00 67 THR A C 14
ATOM 24069 O O . THR A 1 72 ? -8.302 -3.404 -1.296 1.00 0.00 67 THR A O 14
ATOM 24080 N N . MET A 1 73 ? -7.225 -5.300 -0.741 1.00 0.00 68 MET A N 14
ATOM 24081 C CA . MET A 1 73 ? -5.918 -4.660 -0.701 1.00 0.00 68 MET A CA 14
ATOM 24082 C C . MET A 1 73 ? -5.509 -4.172 -2.083 1.00 0.00 68 MET A C 14
ATOM 24083 O O . MET A 1 73 ? -4.937 -3.102 -2.226 1.00 0.00 68 MET A O 14
ATOM 24097 N N . GLN A 1 74 ? -5.787 -4.963 -3.101 1.00 0.00 69 GLN A N 14
ATOM 24098 C CA . GLN A 1 74 ? -5.408 -4.581 -4.452 1.00 0.00 69 GLN A CA 14
ATOM 24099 C C . GLN A 1 74 ? -5.865 -3.157 -4.749 1.00 0.00 69 GLN A C 14
ATOM 24100 O O . GLN A 1 74 ? -5.071 -2.320 -5.173 1.00 0.00 69 GLN A O 14
ATOM 24114 N N . THR A 1 75 ? -7.142 -2.887 -4.515 1.00 0.00 70 THR A N 14
ATOM 24115 C CA . THR A 1 75 ? -7.687 -1.556 -4.761 1.00 0.00 70 THR A CA 14
ATOM 24116 C C . THR A 1 75 ? -7.141 -0.519 -3.768 1.00 0.00 70 THR A C 14
ATOM 24117 O O . THR A 1 75 ? -6.762 0.583 -4.163 1.00 0.00 70 THR A O 14
ATOM 24128 N N . ALA A 1 76 ? -7.130 -0.868 -2.481 1.00 0.00 71 ALA A N 14
ATOM 24129 C CA . ALA A 1 76 ? -6.657 0.048 -1.441 1.00 0.00 71 ALA A CA 14
ATOM 24130 C C . ALA A 1 76 ? -5.210 0.459 -1.679 1.00 0.00 71 ALA A C 14
ATOM 24131 O O . ALA A 1 76 ? -4.867 1.640 -1.594 1.00 0.00 71 ALA A O 14
ATOM 24138 N N . LEU A 1 77 ? -4.366 -0.522 -1.962 1.00 0.00 72 LEU A N 14
ATOM 24139 C CA . LEU A 1 77 ? -2.956 -0.269 -2.194 1.00 0.00 72 LEU A CA 14
ATOM 24140 C C . LEU A 1 77 ? -2.774 0.634 -3.414 1.00 0.00 72 LEU A C 14
ATOM 24141 O O . LEU A 1 77 ? -1.971 1.566 -3.397 1.00 0.00 72 LEU A O 14
ATOM 24157 N N . ASN A 1 78 ? -3.532 0.354 -4.469 1.00 0.00 73 ASN A N 14
ATOM 24158 C CA . ASN A 1 78 ? -3.458 1.153 -5.689 1.00 0.00 73 ASN A CA 14
ATOM 24159 C C . ASN A 1 78 ? -3.967 2.572 -5.436 1.00 0.00 73 ASN A C 14
ATOM 24160 O O . ASN A 1 78 ? -3.448 3.540 -5.996 1.00 0.00 73 ASN A O 14
ATOM 24171 N N . SER A 1 79 ? -4.996 2.684 -4.603 1.00 0.00 74 SER A N 14
ATOM 24172 C CA . SER A 1 79 ? -5.588 3.985 -4.293 1.00 0.00 74 SER A CA 14
ATOM 24173 C C . SER A 1 79 ? -4.557 4.941 -3.690 1.00 0.00 74 SER A C 14
ATOM 24174 O O . SER A 1 79 ? -4.376 6.053 -4.180 1.00 0.00 74 SER A O 14
ATOM 24182 N N . LEU A 1 80 ? -3.891 4.506 -2.622 1.00 0.00 75 LEU A N 14
ATOM 24183 C CA . LEU A 1 80 ? -2.890 5.346 -1.960 1.00 0.00 75 LEU A CA 14
ATOM 24184 C C . LEU A 1 80 ? -1.607 5.422 -2.782 1.00 0.00 75 LEU A C 14
ATOM 24185 O O . LEU A 1 80 ? -0.877 6.411 -2.709 1.00 0.00 75 LEU A O 14
ATOM 24201 N N . ALA A 1 81 ? -1.332 4.381 -3.565 1.00 0.00 76 ALA A N 14
ATOM 24202 C CA . ALA A 1 81 ? -0.127 4.372 -4.391 1.00 0.00 76 ALA A CA 14
ATOM 24203 C C . ALA A 1 81 ? -0.096 5.611 -5.274 1.00 0.00 76 ALA A C 14
ATOM 24204 O O . ALA A 1 81 ? 0.972 6.117 -5.618 1.00 0.00 76 ALA A O 14
ATOM 24211 N N . GLY A 1 82 ? -1.277 6.091 -5.641 1.00 0.00 77 GLY A N 14
ATOM 24212 C CA . GLY A 1 82 ? -1.385 7.271 -6.487 1.00 0.00 77 GLY A CA 14
ATOM 24213 C C . GLY A 1 82 ? -1.056 8.549 -5.720 1.00 0.00 77 GLY A C 14
ATOM 24214 O O . GLY A 1 82 ? -0.494 9.487 -6.283 1.00 0.00 77 GLY A O 14
ATOM 24218 N N . TYR A 1 83 ? -1.421 8.592 -4.438 1.00 0.00 78 TYR A N 14
ATOM 24219 C CA . TYR A 1 83 ? -1.170 9.780 -3.629 1.00 0.00 78 TYR A CA 14
ATOM 24220 C C . TYR A 1 83 ? 0.319 10.103 -3.589 1.00 0.00 78 TYR A C 14
ATOM 24221 O O . TYR A 1 83 ? 0.715 11.259 -3.737 1.00 0.00 78 TYR A O 14
ATOM 24239 N N . TYR A 1 84 ? 1.138 9.083 -3.378 1.00 0.00 79 TYR A N 14
ATOM 24240 C CA . TYR A 1 84 ? 2.575 9.289 -3.310 1.00 0.00 79 TYR A CA 14
ATOM 24241 C C . TYR A 1 84 ? 3.119 9.806 -4.644 1.00 0.00 79 TYR A C 14
ATOM 24242 O O . TYR A 1 84 ? 3.949 10.713 -4.670 1.00 0.00 79 TYR A O 14
ATOM 24260 N N . THR A 1 85 ? 2.654 9.228 -5.749 1.00 0.00 80 THR A N 14
ATOM 24261 C CA . THR A 1 85 ? 3.113 9.648 -7.071 1.00 0.00 80 THR A CA 14
ATOM 24262 C C . THR A 1 85 ? 2.333 10.867 -7.559 1.00 0.00 80 THR A C 14
ATOM 24263 O O . THR A 1 85 ? 2.757 11.556 -8.488 1.00 0.00 80 THR A O 14
ATOM 24274 N N . SER A 1 86 ? 1.186 11.123 -6.938 1.00 0.00 81 SER A N 14
ATOM 24275 C CA . SER A 1 86 ? 0.355 12.257 -7.334 1.00 0.00 81 SER A CA 14
ATOM 24276 C C . SER A 1 86 ? 1.107 13.574 -7.155 1.00 0.00 81 SER A C 14
ATOM 24277 O O . SER A 1 86 ? 1.141 14.408 -8.059 1.00 0.00 81 SER A O 14
ATOM 24285 N N . TYR A 1 87 ? 1.697 13.755 -5.974 1.00 0.00 82 TYR A N 14
ATOM 24286 C CA . TYR A 1 87 ? 2.443 14.979 -5.660 1.00 0.00 82 TYR A CA 14
ATOM 24287 C C . TYR A 1 87 ? 3.939 14.693 -5.537 1.00 0.00 82 TYR A C 14
ATOM 24288 O O . TYR A 1 87 ? 4.770 15.582 -5.718 1.00 0.00 82 TYR A O 14
ATOM 24306 N N . GLY A 1 88 ? 4.272 13.443 -5.222 1.00 0.00 83 GLY A N 14
ATOM 24307 C CA . GLY A 1 88 ? 5.669 13.033 -5.070 1.00 0.00 83 GLY A CA 14
ATOM 24308 C C . GLY A 1 88 ? 6.133 13.131 -3.614 1.00 0.00 83 GLY A C 14
ATOM 24309 O O . GLY A 1 88 ? 7.068 12.436 -3.214 1.00 0.00 83 GLY A O 14
ATOM 24313 N N . ALA A 1 89 ? 5.486 13.993 -2.826 1.00 0.00 84 ALA A N 14
ATOM 24314 C CA . ALA A 1 89 ? 5.865 14.154 -1.416 1.00 0.00 84 ALA A CA 14
ATOM 24315 C C . ALA A 1 89 ? 4.810 14.935 -0.632 1.00 0.00 84 ALA A C 14
ATOM 24316 O O . ALA A 1 89 ? 5.149 15.839 0.129 1.00 0.00 84 ALA A O 14
ATOM 24323 N N . ARG A 1 90 ? 3.534 14.581 -0.805 1.00 0.00 85 ARG A N 14
ATOM 24324 C CA . ARG A 1 90 ? 2.446 15.262 -0.089 1.00 0.00 85 ARG A CA 14
ATOM 24325 C C . ARG A 1 90 ? 1.836 14.314 0.952 1.00 0.00 85 ARG A C 14
ATOM 24326 O O . ARG A 1 90 ? 1.570 13.156 0.634 1.00 0.00 85 ARG A O 14
ATOM 24347 N N . PRO A 1 91 ? 1.596 14.749 2.174 1.00 0.00 86 PRO A N 14
ATOM 24348 C CA . PRO A 1 91 ? 1.001 13.854 3.213 1.00 0.00 86 PRO A CA 14
ATOM 24349 C C . PRO A 1 91 ? -0.418 13.452 2.834 1.00 0.00 86 PRO A C 14
ATOM 24350 O O . PRO A 1 91 ? -1.156 14.245 2.254 1.00 0.00 86 PRO A O 14
ATOM 24361 N N . ILE A 1 92 ? -0.793 12.220 3.156 1.00 0.00 87 ILE A N 14
ATOM 24362 C CA . ILE A 1 92 ? -2.127 11.732 2.833 1.00 0.00 87 ILE A CA 14
ATOM 24363 C C . ILE A 1 92 ? -3.182 12.445 3.703 1.00 0.00 87 ILE A C 14
ATOM 24364 O O . ILE A 1 92 ? -3.001 12.550 4.916 1.00 0.00 87 ILE A O 14
ATOM 24380 N N . PRO A 1 93 ? -4.290 12.905 3.145 1.00 0.00 88 PRO A N 14
ATOM 24381 C CA . PRO A 1 93 ? -5.356 13.567 3.958 1.00 0.00 88 PRO A CA 14
ATOM 24382 C C . PRO A 1 93 ? -5.735 12.756 5.204 1.00 0.00 88 PRO A C 14
ATOM 24383 O O . PRO A 1 93 ? -5.579 11.535 5.241 1.00 0.00 88 PRO A O 14
ATOM 24394 N N . GLU A 1 94 ? -6.241 13.457 6.214 1.00 0.00 89 GLU A N 14
ATOM 24395 C CA . GLU A 1 94 ? -6.653 12.815 7.459 1.00 0.00 89 GLU A CA 14
ATOM 24396 C C . GLU A 1 94 ? -7.883 11.936 7.236 1.00 0.00 89 GLU A C 14
ATOM 24397 O O . GLU A 1 94 ? -7.999 10.860 7.821 1.00 0.00 89 GLU A O 14
ATOM 24409 N N . LYS A 1 95 ? -8.802 12.405 6.393 1.00 0.00 90 LYS A N 14
ATOM 24410 C CA . LYS A 1 95 ? -10.023 11.651 6.110 1.00 0.00 90 LYS A CA 14
ATOM 24411 C C . LYS A 1 95 ? -9.684 10.341 5.407 1.00 0.00 90 LYS A C 14
ATOM 24412 O O . LYS A 1 95 ? -10.184 9.281 5.780 1.00 0.00 90 LYS A O 14
ATOM 24431 N N . LEU A 1 96 ? -8.825 10.419 4.393 1.00 0.00 91 LEU A N 14
ATOM 24432 C CA . LEU A 1 96 ? -8.420 9.229 3.655 1.00 0.00 91 LEU A CA 14
ATOM 24433 C C . LEU A 1 96 ? -7.666 8.269 4.578 1.00 0.00 91 LEU A C 14
ATOM 24434 O O . LEU A 1 96 ? -7.868 7.056 4.523 1.00 0.00 91 LEU A O 14
ATOM 24450 N N . LYS A 1 97 ? -6.802 8.826 5.431 1.00 0.00 92 LYS A N 14
ATOM 24451 C CA . LYS A 1 97 ? -6.028 8.015 6.370 1.00 0.00 92 LYS A CA 14
ATOM 24452 C C . LYS A 1 97 ? -6.936 7.059 7.132 1.00 0.00 92 LYS A C 14
ATOM 24453 O O . LYS A 1 97 ? -6.624 5.878 7.281 1.00 0.00 92 LYS A O 14
ATOM 24472 N N . LYS A 1 98 ? -8.059 7.569 7.618 1.00 0.00 93 LYS A N 14
ATOM 24473 C CA . LYS A 1 98 ? -8.988 6.734 8.365 1.00 0.00 93 LYS A CA 14
ATOM 24474 C C . LYS A 1 98 ? -9.510 5.605 7.482 1.00 0.00 93 LYS A C 14
ATOM 24475 O O . LYS A 1 98 ? -9.644 4.466 7.929 1.00 0.00 93 LYS A O 14
ATOM 24494 N N . ARG A 1 99 ? -9.804 5.929 6.227 1.00 0.00 94 ARG A N 14
ATOM 24495 C CA . ARG A 1 99 ? -10.313 4.934 5.290 1.00 0.00 94 ARG A CA 14
ATOM 24496 C C . ARG A 1 99 ? -9.290 3.823 5.060 1.00 0.00 94 ARG A C 14
ATOM 24497 O O . ARG A 1 99 ? -9.639 2.644 5.046 1.00 0.00 94 ARG A O 14
ATOM 24518 N N . LEU A 1 100 ? -8.028 4.204 4.876 1.00 0.00 95 LEU A N 14
ATOM 24519 C CA . LEU A 1 100 ? -6.969 3.228 4.639 1.00 0.00 95 LEU A CA 14
ATOM 24520 C C . LEU A 1 100 ? -6.784 2.321 5.849 1.00 0.00 95 LEU A C 14
ATOM 24521 O O . LEU A 1 100 ? -6.573 1.118 5.704 1.00 0.00 95 LEU A O 14
ATOM 24537 N N . GLN A 1 101 ? -6.864 2.903 7.039 1.00 0.00 96 GLN A N 14
ATOM 24538 C CA . GLN A 1 101 ? -6.704 2.129 8.263 1.00 0.00 96 GLN A CA 14
ATOM 24539 C C . GLN A 1 101 ? -7.670 0.947 8.256 1.00 0.00 96 GLN A C 14
ATOM 24540 O O . GLN A 1 101 ? -7.292 -0.180 8.579 1.00 0.00 96 GLN A O 14
ATOM 24554 N N . LEU A 1 102 ? -8.916 1.215 7.874 1.00 0.00 97 LEU A N 14
ATOM 24555 C CA . LEU A 1 102 ? -9.934 0.170 7.814 1.00 0.00 97 LEU A CA 14
ATOM 24556 C C . LEU A 1 102 ? -9.594 -0.851 6.727 1.00 0.00 97 LEU A C 14
ATOM 24557 O O . LEU A 1 102 ? -9.741 -2.055 6.929 1.00 0.00 97 LEU A O 14
ATOM 24573 N N . GLU A 1 103 ? -9.136 -0.360 5.573 1.00 0.00 98 GLU A N 14
ATOM 24574 C CA . GLU A 1 103 ? -8.781 -1.244 4.461 1.00 0.00 98 GLU A CA 14
ATOM 24575 C C . GLU A 1 103 ? -7.763 -2.278 4.904 1.00 0.00 98 GLU A C 14
ATOM 24576 O O . GLU A 1 103 ? -7.780 -3.421 4.449 1.00 0.00 98 GLU A O 14
ATOM 24588 N N . PHE A 1 104 ? -6.865 -1.870 5.790 1.00 0.00 99 PHE A N 14
ATOM 24589 C CA . PHE A 1 104 ? -5.845 -2.779 6.287 1.00 0.00 99 PHE A CA 14
ATOM 24590 C C . PHE A 1 104 ? -6.393 -3.620 7.441 1.00 0.00 99 PHE A C 14
ATOM 24591 O O . PHE A 1 104 ? -6.004 -4.771 7.609 1.00 0.00 99 PHE A O 14
ATOM 24608 N N . THR A 1 105 ? -7.295 -3.036 8.231 1.00 0.00 100 THR A N 14
ATOM 24609 C CA . THR A 1 105 ? -7.892 -3.745 9.369 1.00 0.00 100 THR A CA 14
ATOM 24610 C C . THR A 1 105 ? -8.661 -4.974 8.890 1.00 0.00 100 THR A C 14
ATOM 24611 O O . THR A 1 105 ? -8.555 -6.056 9.465 1.00 0.00 100 THR A O 14
ATOM 24622 N N . GLN A 1 106 ? -9.439 -4.796 7.834 1.00 0.00 101 GLN A N 14
ATOM 24623 C CA . GLN A 1 106 ? -10.216 -5.894 7.275 1.00 0.00 101 GLN A CA 14
ATOM 24624 C C . GLN A 1 106 ? -9.303 -6.873 6.530 1.00 0.00 101 GLN A C 14
ATOM 24625 O O . GLN A 1 106 ? -9.575 -8.071 6.466 1.00 0.00 101 GLN A O 14
ATOM 24639 N N . ALA A 1 107 ? -8.226 -6.348 5.951 1.00 0.00 102 ALA A N 14
ATOM 24640 C CA . ALA A 1 107 ? -7.284 -7.184 5.205 1.00 0.00 102 ALA A CA 14
ATOM 24641 C C . ALA A 1 107 ? -6.444 -8.068 6.139 1.00 0.00 102 ALA A C 14
ATOM 24642 O O . ALA A 1 107 ? -6.347 -9.278 5.940 1.00 0.00 102 ALA A O 14
ATOM 24649 N N . GLU A 1 108 ? -5.817 -7.460 7.148 1.00 0.00 103 GLU A N 14
ATOM 24650 C CA . GLU A 1 108 ? -4.977 -8.217 8.082 1.00 0.00 103 GLU A CA 14
ATOM 24651 C C . GLU A 1 108 ? -5.776 -9.293 8.815 1.00 0.00 103 GLU A C 14
ATOM 24652 O O . GLU A 1 108 ? -5.283 -10.402 9.020 1.00 0.00 103 GLU A O 14
ATOM 24664 N N . ARG A 1 109 ? -7.001 -8.967 9.219 1.00 0.00 104 ARG A N 14
ATOM 24665 C CA . ARG A 1 109 ? -7.831 -9.935 9.933 1.00 0.00 104 ARG A CA 14
ATOM 24666 C C . ARG A 1 109 ? -8.299 -11.036 8.973 1.00 0.00 104 ARG A C 14
ATOM 24667 O O . ARG A 1 109 ? -8.506 -12.181 9.374 1.00 0.00 104 ARG A O 14
ATOM 24688 N N . SER A 1 110 ? -8.458 -10.669 7.701 1.00 0.00 105 SER A N 14
ATOM 24689 C CA . SER A 1 110 ? -8.897 -11.611 6.670 1.00 0.00 105 SER A CA 14
ATOM 24690 C C . SER A 1 110 ? -7.856 -12.712 6.462 1.00 0.00 105 SER A C 14
ATOM 24691 O O . SER A 1 110 ? -8.187 -13.809 6.014 1.00 0.00 105 SER A O 14
ATOM 24699 N N . ILE A 1 111 ? -6.600 -12.418 6.791 1.00 0.00 106 ILE A N 14
ATOM 24700 C CA . ILE A 1 111 ? -5.536 -13.403 6.634 1.00 0.00 106 ILE A CA 14
ATOM 24701 C C . ILE A 1 111 ? -5.829 -14.629 7.497 1.00 0.00 106 ILE A C 14
ATOM 24702 O O . ILE A 1 111 ? -5.668 -15.766 7.050 1.00 0.00 106 ILE A O 14
ATOM 24718 N N . GLU A 1 112 ? -6.264 -14.394 8.728 1.00 0.00 107 GLU A N 14
ATOM 24719 C CA . GLU A 1 112 ? -6.577 -15.493 9.632 1.00 0.00 107 GLU A CA 14
ATOM 24720 C C . GLU A 1 112 ? -7.732 -16.318 9.067 1.00 0.00 107 GLU A C 14
ATOM 24721 O O . GLU A 1 112 ? -7.762 -17.539 9.213 1.00 0.00 107 GLU A O 14
ATOM 24733 N N . ARG A 1 113 ? -8.671 -15.642 8.413 1.00 0.00 108 ARG A N 14
ATOM 24734 C CA . ARG A 1 113 ? -9.818 -16.322 7.819 1.00 0.00 108 ARG A CA 14
ATOM 24735 C C . ARG A 1 113 ? -9.373 -17.237 6.679 1.00 0.00 108 ARG A C 14
ATOM 24736 O O . ARG A 1 113 ? -10.058 -18.204 6.345 1.00 0.00 108 ARG A O 14
ATOM 24757 N N . GLY A 1 114 ? -8.221 -16.932 6.089 1.00 0.00 109 GLY A N 14
ATOM 24758 C CA . GLY A 1 114 ? -7.695 -17.745 4.995 1.00 0.00 109 GLY A CA 14
ATOM 24759 C C . GLY A 1 114 ? -8.629 -17.722 3.787 1.00 0.00 109 GLY A C 14
ATOM 24760 O O . GLY A 1 114 ? -8.753 -18.715 3.068 1.00 0.00 109 GLY A O 14
ATOM 24764 N N . VAL A 1 115 ? -9.284 -16.585 3.569 1.00 0.00 110 VAL A N 14
ATOM 24765 C CA . VAL A 1 115 ? -10.205 -16.445 2.444 1.00 0.00 110 VAL A CA 14
ATOM 24766 C C . VAL A 1 115 ? -9.615 -17.057 1.178 1.00 0.00 110 VAL A C 14
ATOM 24767 O O . VAL A 1 115 ? -8.405 -17.014 1.028 1.00 0.00 110 VAL A O 14
ATOM 24781 N N . GLY A 1 1 ? 24.472 -7.412 11.372 1.00 0.00 -4 GLY A N 15
ATOM 24782 C CA . GLY A 1 1 ? 25.852 -6.864 11.242 1.00 0.00 -4 GLY A CA 15
ATOM 24783 C C . GLY A 1 1 ? 26.550 -7.519 10.055 1.00 0.00 -4 GLY A C 15
ATOM 24784 O O . GLY A 1 1 ? 27.141 -6.836 9.216 1.00 0.00 -4 GLY A O 15
ATOM 24790 N N . PRO A 1 2 ? 26.490 -8.820 9.970 1.00 0.00 -3 PRO A N 15
ATOM 24791 C CA . PRO A 1 2 ? 27.128 -9.588 8.859 1.00 0.00 -3 PRO A CA 15
ATOM 24792 C C . PRO A 1 2 ? 26.563 -9.193 7.493 1.00 0.00 -3 PRO A C 15
ATOM 24793 O O . PRO A 1 2 ? 25.385 -8.859 7.369 1.00 0.00 -3 PRO A O 15
ATOM 24804 N N . LEU A 1 3 ? 27.417 -9.232 6.477 1.00 0.00 -2 LEU A N 15
ATOM 24805 C CA . LEU A 1 3 ? 27.002 -8.874 5.126 1.00 0.00 -2 LEU A CA 15
ATOM 24806 C C . LEU A 1 3 ? 26.092 -9.952 4.544 1.00 0.00 -2 LEU A C 15
ATOM 24807 O O . LEU A 1 3 ? 26.233 -11.133 4.857 1.00 0.00 -2 LEU A O 15
ATOM 24823 N N . GLY A 1 4 ? 25.156 -9.535 3.696 1.00 0.00 -1 GLY A N 15
ATOM 24824 C CA . GLY A 1 4 ? 24.225 -10.474 3.076 1.00 0.00 -1 GLY A CA 15
ATOM 24825 C C . GLY A 1 4 ? 23.057 -10.778 4.009 1.00 0.00 -1 GLY A C 15
ATOM 24826 O O . GLY A 1 4 ? 22.311 -11.734 3.795 1.00 0.00 -1 GLY A O 15
ATOM 24830 N N . SER A 1 5 ? 22.907 -9.959 5.044 1.00 0.00 0 SER A N 15
ATOM 24831 C CA . SER A 1 5 ? 21.825 -10.148 6.003 1.00 0.00 0 SER A CA 15
ATOM 24832 C C . SER A 1 5 ? 20.490 -9.742 5.382 1.00 0.00 0 SER A C 15
ATOM 24833 O O . SER A 1 5 ? 20.434 -8.849 4.537 1.00 0.00 0 SER A O 15
ATOM 24841 N N . CYS A 1 6 ? 19.419 -10.404 5.808 1.00 0.00 1 CYS A N 15
ATOM 24842 C CA . CYS A 1 6 ? 18.086 -10.108 5.289 1.00 0.00 1 CYS A CA 15
ATOM 24843 C C . CYS A 1 6 ? 18.126 -9.873 3.782 1.00 0.00 1 CYS A C 15
ATOM 24844 O O . CYS A 1 6 ? 18.245 -8.737 3.321 1.00 0.00 1 CYS A O 15
ATOM 24852 N N . ASP A 1 7 ? 18.024 -10.957 3.015 1.00 0.00 2 ASP A N 15
ATOM 24853 C CA . ASP A 1 7 ? 18.046 -10.863 1.560 1.00 0.00 2 ASP A CA 15
ATOM 24854 C C . ASP A 1 7 ? 16.671 -10.485 1.024 1.00 0.00 2 ASP A C 15
ATOM 24855 O O . ASP A 1 7 ? 16.488 -10.324 -0.182 1.00 0.00 2 ASP A O 15
ATOM 24864 N N . SER A 1 8 ? 15.705 -10.351 1.925 1.00 0.00 3 SER A N 15
ATOM 24865 C CA . SER A 1 8 ? 14.352 -9.998 1.520 1.00 0.00 3 SER A CA 15
ATOM 24866 C C . SER A 1 8 ? 14.351 -8.654 0.796 1.00 0.00 3 SER A C 15
ATOM 24867 O O . SER A 1 8 ? 15.008 -7.705 1.223 1.00 0.00 3 SER A O 15
ATOM 24875 N N . GLY A 1 9 ? 13.608 -8.586 -0.302 1.00 0.00 4 GLY A N 15
ATOM 24876 C CA . GLY A 1 9 ? 13.524 -7.357 -1.084 1.00 0.00 4 GLY A CA 15
ATOM 24877 C C . GLY A 1 9 ? 12.994 -6.207 -0.235 1.00 0.00 4 GLY A C 15
ATOM 24878 O O . GLY A 1 9 ? 13.654 -5.761 0.704 1.00 0.00 4 GLY A O 15
ATOM 24882 N N . THR A 1 10 ? 11.799 -5.732 -0.570 1.00 0.00 5 THR A N 15
ATOM 24883 C CA . THR A 1 10 ? 11.190 -4.632 0.171 1.00 0.00 5 THR A CA 15
ATOM 24884 C C . THR A 1 10 ? 10.892 -5.058 1.606 1.00 0.00 5 THR A C 15
ATOM 24885 O O . THR A 1 10 ? 10.923 -4.240 2.527 1.00 0.00 5 THR A O 15
ATOM 24896 N N . GLY A 1 11 ? 10.597 -6.341 1.784 1.00 0.00 6 GLY A N 15
ATOM 24897 C CA . GLY A 1 11 ? 10.285 -6.872 3.109 1.00 0.00 6 GLY A CA 15
ATOM 24898 C C . GLY A 1 11 ? 9.418 -8.127 3.014 1.00 0.00 6 GLY A C 15
ATOM 24899 O O . GLY A 1 11 ? 9.324 -8.898 3.968 1.00 0.00 6 GLY A O 15
ATOM 24903 N N . LEU A 1 12 ? 8.787 -8.325 1.860 1.00 0.00 7 LEU A N 15
ATOM 24904 C CA . LEU A 1 12 ? 7.934 -9.489 1.659 1.00 0.00 7 LEU A CA 15
ATOM 24905 C C . LEU A 1 12 ? 8.774 -10.761 1.670 1.00 0.00 7 LEU A C 15
ATOM 24906 O O . LEU A 1 12 ? 9.912 -10.766 1.200 1.00 0.00 7 LEU A O 15
ATOM 24922 N N . THR A 1 13 ? 8.211 -11.839 2.216 1.00 0.00 8 THR A N 15
ATOM 24923 C CA . THR A 1 13 ? 8.927 -13.117 2.294 1.00 0.00 8 THR A CA 15
ATOM 24924 C C . THR A 1 13 ? 8.400 -14.089 1.242 1.00 0.00 8 THR A C 15
ATOM 24925 O O . THR A 1 13 ? 8.953 -15.173 1.053 1.00 0.00 8 THR A O 15
ATOM 24936 N N . GLY A 1 14 ? 7.327 -13.693 0.552 1.00 0.00 9 GLY A N 15
ATOM 24937 C CA . GLY A 1 14 ? 6.731 -14.534 -0.487 1.00 0.00 9 GLY A CA 15
ATOM 24938 C C . GLY A 1 14 ? 5.511 -15.290 0.036 1.00 0.00 9 GLY A C 15
ATOM 24939 O O . GLY A 1 14 ? 4.848 -16.005 -0.716 1.00 0.00 9 GLY A O 15
ATOM 24943 N N . ASN A 1 15 ? 5.199 -15.113 1.322 1.00 0.00 10 ASN A N 15
ATOM 24944 C CA . ASN A 1 15 ? 4.034 -15.772 1.922 1.00 0.00 10 ASN A CA 15
ATOM 24945 C C . ASN A 1 15 ? 2.856 -14.803 1.961 1.00 0.00 10 ASN A C 15
ATOM 24946 O O . ASN A 1 15 ? 2.882 -13.815 2.684 1.00 0.00 10 ASN A O 15
ATOM 24957 N N . TYR A 1 16 ? 1.828 -15.087 1.177 1.00 0.00 11 TYR A N 15
ATOM 24958 C CA . TYR A 1 16 ? 0.658 -14.217 1.136 1.00 0.00 11 TYR A CA 15
ATOM 24959 C C . TYR A 1 16 ? 0.148 -13.929 2.553 1.00 0.00 11 TYR A C 15
ATOM 24960 O O . TYR A 1 16 ? -0.519 -12.920 2.783 1.00 0.00 11 TYR A O 15
ATOM 24978 N N . SER A 1 17 ? 0.439 -14.825 3.488 1.00 0.00 12 SER A N 15
ATOM 24979 C CA . SER A 1 17 ? -0.025 -14.651 4.863 1.00 0.00 12 SER A CA 15
ATOM 24980 C C . SER A 1 17 ? 0.692 -13.495 5.568 1.00 0.00 12 SER A C 15
ATOM 24981 O O . SER A 1 17 ? 0.061 -12.532 6.000 1.00 0.00 12 SER A O 15
ATOM 24989 N N . GLN A 1 18 ? 2.011 -13.606 5.686 1.00 0.00 13 GLN A N 15
ATOM 24990 C CA . GLN A 1 18 ? 2.807 -12.574 6.349 1.00 0.00 13 GLN A CA 15
ATOM 24991 C C . GLN A 1 18 ? 3.010 -11.363 5.443 1.00 0.00 13 GLN A C 15
ATOM 24992 O O . GLN A 1 18 ? 3.134 -10.237 5.918 1.00 0.00 13 GLN A O 15
ATOM 25006 N N . ASP A 1 19 ? 3.076 -11.606 4.139 1.00 0.00 14 ASP A N 15
ATOM 25007 C CA . ASP A 1 19 ? 3.303 -10.532 3.177 1.00 0.00 14 ASP A CA 15
ATOM 25008 C C . ASP A 1 19 ? 2.247 -9.447 3.322 1.00 0.00 14 ASP A C 15
ATOM 25009 O O . ASP A 1 19 ? 2.565 -8.259 3.308 1.00 0.00 14 ASP A O 15
ATOM 25018 N N . THR A 1 20 ? 0.996 -9.858 3.466 1.00 0.00 15 THR A N 15
ATOM 25019 C CA . THR A 1 20 ? -0.090 -8.903 3.620 1.00 0.00 15 THR A CA 15
ATOM 25020 C C . THR A 1 20 ? 0.147 -8.054 4.866 1.00 0.00 15 THR A C 15
ATOM 25021 O O . THR A 1 20 ? -0.004 -6.833 4.841 1.00 0.00 15 THR A O 15
ATOM 25032 N N . LEU A 1 21 ? 0.531 -8.714 5.950 1.00 0.00 16 LEU A N 15
ATOM 25033 C CA . LEU A 1 21 ? 0.810 -8.020 7.202 1.00 0.00 16 LEU A CA 15
ATOM 25034 C C . LEU A 1 21 ? 2.010 -7.091 7.047 1.00 0.00 16 LEU A C 15
ATOM 25035 O O . LEU A 1 21 ? 2.024 -5.991 7.592 1.00 0.00 16 LEU A O 15
ATOM 25051 N N . THR A 1 22 ? 3.033 -7.557 6.335 1.00 0.00 17 THR A N 15
ATOM 25052 C CA . THR A 1 22 ? 4.250 -6.773 6.153 1.00 0.00 17 THR A CA 15
ATOM 25053 C C . THR A 1 22 ? 3.952 -5.441 5.475 1.00 0.00 17 THR A C 15
ATOM 25054 O O . THR A 1 22 ? 4.386 -4.389 5.945 1.00 0.00 17 THR A O 15
ATOM 25065 N N . VAL A 1 23 ? 3.213 -5.484 4.373 1.00 0.00 18 VAL A N 15
ATOM 25066 C CA . VAL A 1 23 ? 2.879 -4.260 3.666 1.00 0.00 18 VAL A CA 15
ATOM 25067 C C . VAL A 1 23 ? 1.966 -3.390 4.531 1.00 0.00 18 VAL A C 15
ATOM 25068 O O . VAL A 1 23 ? 2.109 -2.169 4.564 1.00 0.00 18 VAL A O 15
ATOM 25081 N N . ILE A 1 24 ? 1.042 -4.029 5.250 1.00 0.00 19 ILE A N 15
ATOM 25082 C CA . ILE A 1 24 ? 0.130 -3.303 6.129 1.00 0.00 19 ILE A CA 15
ATOM 25083 C C . ILE A 1 24 ? 0.891 -2.614 7.261 1.00 0.00 19 ILE A C 15
ATOM 25084 O O . ILE A 1 24 ? 0.660 -1.438 7.547 1.00 0.00 19 ILE A O 15
ATOM 25100 N N . ALA A 1 25 ? 1.787 -3.347 7.908 1.00 0.00 20 ALA A N 15
ATOM 25101 C CA . ALA A 1 25 ? 2.551 -2.780 9.009 1.00 0.00 20 ALA A CA 15
ATOM 25102 C C . ALA A 1 25 ? 3.329 -1.559 8.535 1.00 0.00 20 ALA A C 15
ATOM 25103 O O . ALA A 1 25 ? 3.386 -0.546 9.227 1.00 0.00 20 ALA A O 15
ATOM 25110 N N . THR A 1 26 ? 3.914 -1.661 7.344 1.00 0.00 21 THR A N 15
ATOM 25111 C CA . THR A 1 26 ? 4.675 -0.552 6.777 1.00 0.00 21 THR A CA 15
ATOM 25112 C C . THR A 1 26 ? 3.747 0.602 6.400 1.00 0.00 21 THR A C 15
ATOM 25113 O O . THR A 1 26 ? 4.056 1.768 6.642 1.00 0.00 21 THR A O 15
ATOM 25124 N N . LEU A 1 27 ? 2.616 0.271 5.787 1.00 0.00 22 LEU A N 15
ATOM 25125 C CA . LEU A 1 27 ? 1.663 1.293 5.377 1.00 0.00 22 LEU A CA 15
ATOM 25126 C C . LEU A 1 27 ? 1.068 2.024 6.575 1.00 0.00 22 LEU A C 15
ATOM 25127 O O . LEU A 1 27 ? 0.947 3.244 6.551 1.00 0.00 22 LEU A O 15
ATOM 25143 N N . ARG A 1 28 ? 0.685 1.281 7.608 1.00 0.00 23 ARG A N 15
ATOM 25144 C CA . ARG A 1 28 ? 0.083 1.901 8.785 1.00 0.00 23 ARG A CA 15
ATOM 25145 C C . ARG A 1 28 ? 1.030 2.908 9.434 1.00 0.00 23 ARG A C 15
ATOM 25146 O O . ARG A 1 28 ? 0.635 4.036 9.727 1.00 0.00 23 ARG A O 15
ATOM 25167 N N . GLU A 1 29 ? 2.272 2.502 9.661 1.00 0.00 24 GLU A N 15
ATOM 25168 C CA . GLU A 1 29 ? 3.246 3.392 10.282 1.00 0.00 24 GLU A CA 15
ATOM 25169 C C . GLU A 1 29 ? 3.616 4.529 9.336 1.00 0.00 24 GLU A C 15
ATOM 25170 O O . GLU A 1 29 ? 3.878 5.650 9.770 1.00 0.00 24 GLU A O 15
ATOM 25182 N N . ALA A 1 30 ? 3.642 4.228 8.042 1.00 0.00 25 ALA A N 15
ATOM 25183 C CA . ALA A 1 30 ? 3.988 5.229 7.038 1.00 0.00 25 ALA A CA 15
ATOM 25184 C C . ALA A 1 30 ? 3.000 6.394 7.042 1.00 0.00 25 ALA A C 15
ATOM 25185 O O . ALA A 1 30 ? 3.406 7.553 7.054 1.00 0.00 25 ALA A O 15
ATOM 25192 N N . ILE A 1 31 ? 1.706 6.087 7.018 1.00 0.00 26 ILE A N 15
ATOM 25193 C CA . ILE A 1 31 ? 0.688 7.134 7.004 1.00 0.00 26 ILE A CA 15
ATOM 25194 C C . ILE A 1 31 ? 0.489 7.720 8.398 1.00 0.00 26 ILE A C 15
ATOM 25195 O O . ILE A 1 31 ? -0.083 8.799 8.552 1.00 0.00 26 ILE A O 15
ATOM 25211 N N . ASP A 1 32 ? 0.961 7.001 9.411 1.00 0.00 27 ASP A N 15
ATOM 25212 C CA . ASP A 1 32 ? 0.826 7.458 10.792 1.00 0.00 27 ASP A CA 15
ATOM 25213 C C . ASP A 1 32 ? 2.025 8.313 11.198 1.00 0.00 27 ASP A C 15
ATOM 25214 O O . ASP A 1 32 ? 2.138 8.719 12.354 1.00 0.00 27 ASP A O 15
ATOM 25223 N N . LEU A 1 33 ? 2.924 8.576 10.250 1.00 0.00 28 LEU A N 15
ATOM 25224 C CA . LEU A 1 33 ? 4.111 9.378 10.545 1.00 0.00 28 LEU A CA 15
ATOM 25225 C C . LEU A 1 33 ? 3.772 10.877 10.549 1.00 0.00 28 LEU A C 15
ATOM 25226 O O . LEU A 1 33 ? 2.877 11.315 9.825 1.00 0.00 28 LEU A O 15
ATOM 25242 N N . PRO A 1 34 ? 4.498 11.670 11.301 1.00 0.00 29 PRO A N 15
ATOM 25243 C CA . PRO A 1 34 ? 4.291 13.150 11.336 1.00 0.00 29 PRO A CA 15
ATOM 25244 C C . PRO A 1 34 ? 4.798 13.818 10.054 1.00 0.00 29 PRO A C 15
ATOM 25245 O O . PRO A 1 34 ? 5.747 13.344 9.429 1.00 0.00 29 PRO A O 15
ATOM 25256 N N . GLN A 1 35 ? 4.169 14.920 9.664 1.00 0.00 30 GLN A N 15
ATOM 25257 C CA . GLN A 1 35 ? 4.577 15.628 8.455 1.00 0.00 30 GLN A CA 15
ATOM 25258 C C . GLN A 1 35 ? 5.998 16.167 8.600 1.00 0.00 30 GLN A C 15
ATOM 25259 O O . GLN A 1 35 ? 6.620 16.572 7.618 1.00 0.00 30 GLN A O 15
ATOM 25273 N N . ASP A 1 36 ? 6.505 16.175 9.831 1.00 0.00 31 ASP A N 15
ATOM 25274 C CA . ASP A 1 36 ? 7.856 16.674 10.099 1.00 0.00 31 ASP A CA 15
ATOM 25275 C C . ASP A 1 36 ? 8.871 15.533 10.067 1.00 0.00 31 ASP A C 15
ATOM 25276 O O . ASP A 1 36 ? 10.052 15.730 10.357 1.00 0.00 31 ASP A O 15
ATOM 25285 N N . ALA A 1 37 ? 8.400 14.338 9.725 1.00 0.00 32 ALA A N 15
ATOM 25286 C CA . ALA A 1 37 ? 9.271 13.165 9.668 1.00 0.00 32 ALA A CA 15
ATOM 25287 C C . ALA A 1 37 ? 10.320 13.305 8.547 1.00 0.00 32 ALA A C 15
ATOM 25288 O O . ALA A 1 37 ? 9.956 13.545 7.396 1.00 0.00 32 ALA A O 15
ATOM 25295 N N . PRO A 1 38 ? 11.599 13.152 8.836 1.00 0.00 33 PRO A N 15
ATOM 25296 C CA . PRO A 1 38 ? 12.661 13.267 7.791 1.00 0.00 33 PRO A CA 15
ATOM 25297 C C . PRO A 1 38 ? 12.693 12.045 6.869 1.00 0.00 33 PRO A C 15
ATOM 25298 O O . PRO A 1 38 ? 13.276 12.089 5.786 1.00 0.00 33 PRO A O 15
ATOM 25309 N N . ASN A 1 39 ? 12.065 10.957 7.312 1.00 0.00 34 ASN A N 15
ATOM 25310 C CA . ASN A 1 39 ? 12.027 9.720 6.527 1.00 0.00 34 ASN A CA 15
ATOM 25311 C C . ASN A 1 39 ? 10.738 9.630 5.725 1.00 0.00 34 ASN A C 15
ATOM 25312 O O . ASN A 1 39 ? 10.370 8.557 5.260 1.00 0.00 34 ASN A O 15
ATOM 25323 N N . ARG A 1 40 ? 10.049 10.751 5.576 1.00 0.00 35 ARG A N 15
ATOM 25324 C CA . ARG A 1 40 ? 8.798 10.758 4.831 1.00 0.00 35 ARG A CA 15
ATOM 25325 C C . ARG A 1 40 ? 9.040 10.368 3.378 1.00 0.00 35 ARG A C 15
ATOM 25326 O O . ARG A 1 40 ? 8.304 9.567 2.811 1.00 0.00 35 ARG A O 15
ATOM 25347 N N . GLN A 1 41 ? 10.079 10.926 2.778 1.00 0.00 36 GLN A N 15
ATOM 25348 C CA . GLN A 1 41 ? 10.400 10.604 1.395 1.00 0.00 36 GLN A CA 15
ATOM 25349 C C . GLN A 1 41 ? 10.985 9.194 1.290 1.00 0.00 36 GLN A C 15
ATOM 25350 O O . GLN A 1 41 ? 10.686 8.457 0.349 1.00 0.00 36 GLN A O 15
ATOM 25364 N N . GLU A 1 42 ? 11.825 8.830 2.251 1.00 0.00 37 GLU A N 15
ATOM 25365 C CA . GLU A 1 42 ? 12.453 7.510 2.244 1.00 0.00 37 GLU A CA 15
ATOM 25366 C C . GLU A 1 42 ? 11.419 6.404 2.461 1.00 0.00 37 GLU A C 15
ATOM 25367 O O . GLU A 1 42 ? 11.395 5.415 1.727 1.00 0.00 37 GLU A O 15
ATOM 25379 N N . VAL A 1 43 ? 10.577 6.573 3.475 1.00 0.00 38 VAL A N 15
ATOM 25380 C CA . VAL A 1 43 ? 9.551 5.582 3.788 1.00 0.00 38 VAL A CA 15
ATOM 25381 C C . VAL A 1 43 ? 8.500 5.523 2.678 1.00 0.00 38 VAL A C 15
ATOM 25382 O O . VAL A 1 43 ? 7.960 4.458 2.378 1.00 0.00 38 VAL A O 15
ATOM 25395 N N . GLN A 1 44 ? 8.217 6.673 2.075 1.00 0.00 39 GLN A N 15
ATOM 25396 C CA . GLN A 1 44 ? 7.232 6.738 1.000 1.00 0.00 39 GLN A CA 15
ATOM 25397 C C . GLN A 1 44 ? 7.632 5.809 -0.143 1.00 0.00 39 GLN A C 15
ATOM 25398 O O . GLN A 1 44 ? 6.826 5.007 -0.615 1.00 0.00 39 GLN A O 15
ATOM 25412 N N . ASP A 1 45 ? 8.879 5.922 -0.577 1.00 0.00 40 ASP A N 15
ATOM 25413 C CA . ASP A 1 45 ? 9.370 5.085 -1.661 1.00 0.00 40 ASP A CA 15
ATOM 25414 C C . ASP A 1 45 ? 9.398 3.624 -1.232 1.00 0.00 40 ASP A C 15
ATOM 25415 O O . ASP A 1 45 ? 9.126 2.727 -2.031 1.00 0.00 40 ASP A O 15
ATOM 25424 N N . THR A 1 46 ? 9.722 3.389 0.035 1.00 0.00 41 THR A N 15
ATOM 25425 C CA . THR A 1 46 ? 9.780 2.030 0.557 1.00 0.00 41 THR A CA 15
ATOM 25426 C C . THR A 1 46 ? 8.405 1.373 0.476 1.00 0.00 41 THR A C 15
ATOM 25427 O O . THR A 1 46 ? 8.280 0.233 0.027 1.00 0.00 41 THR A O 15
ATOM 25438 N N . ALA A 1 47 ? 7.374 2.098 0.904 1.00 0.00 42 ALA A N 15
ATOM 25439 C CA . ALA A 1 47 ? 6.018 1.570 0.867 1.00 0.00 42 ALA A CA 15
ATOM 25440 C C . ALA A 1 47 ? 5.611 1.251 -0.570 1.00 0.00 42 ALA A C 15
ATOM 25441 O O . ALA A 1 47 ? 5.151 0.150 -0.862 1.00 0.00 42 ALA A O 15
ATOM 25448 N N . ARG A 1 48 ? 5.791 2.217 -1.464 1.00 0.00 43 ARG A N 15
ATOM 25449 C CA . ARG A 1 48 ? 5.431 2.018 -2.863 1.00 0.00 43 ARG A CA 15
ATOM 25450 C C . ARG A 1 48 ? 5.998 0.697 -3.368 1.00 0.00 43 ARG A C 15
ATOM 25451 O O . ARG A 1 48 ? 5.336 -0.027 -4.114 1.00 0.00 43 ARG A O 15
ATOM 25472 N N . GLY A 1 49 ? 7.216 0.377 -2.949 1.00 0.00 44 GLY A N 15
ATOM 25473 C CA . GLY A 1 49 ? 7.844 -0.873 -3.361 1.00 0.00 44 GLY A CA 15
ATOM 25474 C C . GLY A 1 49 ? 7.053 -2.074 -2.841 1.00 0.00 44 GLY A C 15
ATOM 25475 O O . GLY A 1 49 ? 6.880 -3.064 -3.551 1.00 0.00 44 GLY A O 15
ATOM 25479 N N . GLN A 1 50 ? 6.571 -1.979 -1.600 1.00 0.00 45 GLN A N 15
ATOM 25480 C CA . GLN A 1 50 ? 5.798 -3.068 -1.007 1.00 0.00 45 GLN A CA 15
ATOM 25481 C C . GLN A 1 50 ? 4.505 -3.291 -1.783 1.00 0.00 45 GLN A C 15
ATOM 25482 O O . GLN A 1 50 ? 4.102 -4.426 -2.012 1.00 0.00 45 GLN A O 15
ATOM 25496 N N . ILE A 1 51 ? 3.847 -2.204 -2.166 1.00 0.00 46 ILE A N 15
ATOM 25497 C CA . ILE A 1 51 ? 2.589 -2.320 -2.897 1.00 0.00 46 ILE A CA 15
ATOM 25498 C C . ILE A 1 51 ? 2.801 -3.024 -4.232 1.00 0.00 46 ILE A C 15
ATOM 25499 O O . ILE A 1 51 ? 2.100 -3.980 -4.551 1.00 0.00 46 ILE A O 15
ATOM 25515 N N . ASN A 1 52 ? 3.754 -2.538 -5.013 1.00 0.00 47 ASN A N 15
ATOM 25516 C CA . ASN A 1 52 ? 4.018 -3.124 -6.318 1.00 0.00 47 ASN A CA 15
ATOM 25517 C C . ASN A 1 52 ? 4.488 -4.562 -6.178 1.00 0.00 47 ASN A C 15
ATOM 25518 O O . ASN A 1 52 ? 4.050 -5.438 -6.918 1.00 0.00 47 ASN A O 15
ATOM 25529 N N . ASP A 1 53 ? 5.379 -4.795 -5.226 1.00 0.00 48 ASP A N 15
ATOM 25530 C CA . ASP A 1 53 ? 5.909 -6.132 -4.996 1.00 0.00 48 ASP A CA 15
ATOM 25531 C C . ASP A 1 53 ? 4.816 -7.075 -4.494 1.00 0.00 48 ASP A C 15
ATOM 25532 O O . ASP A 1 53 ? 4.824 -8.265 -4.806 1.00 0.00 48 ASP A O 15
ATOM 25541 N N . TYR A 1 54 ? 3.890 -6.542 -3.702 1.00 0.00 49 TYR A N 15
ATOM 25542 C CA . TYR A 1 54 ? 2.805 -7.349 -3.145 1.00 0.00 49 TYR A CA 15
ATOM 25543 C C . TYR A 1 54 ? 1.909 -7.922 -4.241 1.00 0.00 49 TYR A C 15
ATOM 25544 O O . TYR A 1 54 ? 1.779 -9.135 -4.377 1.00 0.00 49 TYR A O 15
ATOM 25562 N N . ILE A 1 55 ? 1.285 -7.051 -5.014 1.00 0.00 50 ILE A N 15
ATOM 25563 C CA . ILE A 1 55 ? 0.395 -7.502 -6.080 1.00 0.00 50 ILE A CA 15
ATOM 25564 C C . ILE A 1 55 ? 1.185 -8.153 -7.221 1.00 0.00 50 ILE A C 15
ATOM 25565 O O . ILE A 1 55 ? 0.695 -9.084 -7.857 1.00 0.00 50 ILE A O 15
ATOM 25581 N N . SER A 1 56 ? 2.391 -7.654 -7.489 1.00 0.00 51 SER A N 15
ATOM 25582 C CA . SER A 1 56 ? 3.208 -8.193 -8.582 1.00 0.00 51 SER A CA 15
ATOM 25583 C C . SER A 1 56 ? 3.496 -9.684 -8.400 1.00 0.00 51 SER A C 15
ATOM 25584 O O . SER A 1 56 ? 3.298 -10.476 -9.322 1.00 0.00 51 SER A O 15
ATOM 25592 N N . ARG A 1 57 ? 3.967 -10.064 -7.218 1.00 0.00 52 ARG A N 15
ATOM 25593 C CA . ARG A 1 57 ? 4.282 -11.463 -6.954 1.00 0.00 52 ARG A CA 15
ATOM 25594 C C . ARG A 1 57 ? 3.005 -12.285 -6.843 1.00 0.00 52 ARG A C 15
ATOM 25595 O O . ARG A 1 57 ? 2.956 -13.439 -7.267 1.00 0.00 52 ARG A O 15
ATOM 25616 N N . TYR A 1 58 ? 1.970 -11.682 -6.265 1.00 0.00 53 TYR A N 15
ATOM 25617 C CA . TYR A 1 58 ? 0.689 -12.360 -6.090 1.00 0.00 53 TYR A CA 15
ATOM 25618 C C . TYR A 1 58 ? -0.286 -11.990 -7.211 1.00 0.00 53 TYR A C 15
ATOM 25619 O O . TYR A 1 58 ? -1.490 -12.214 -7.095 1.00 0.00 53 TYR A O 15
ATOM 25637 N N . ARG A 1 59 ? 0.242 -11.425 -8.295 1.00 0.00 54 ARG A N 15
ATOM 25638 C CA . ARG A 1 59 ? -0.595 -11.032 -9.428 1.00 0.00 54 ARG A CA 15
ATOM 25639 C C . ARG A 1 59 ? -1.299 -12.248 -10.026 1.00 0.00 54 ARG A C 15
ATOM 25640 O O . ARG A 1 59 ? -2.489 -12.198 -10.337 1.00 0.00 54 ARG A O 15
ATOM 25661 N N . ARG A 1 60 ? -0.548 -13.335 -10.195 1.00 0.00 55 ARG A N 15
ATOM 25662 C CA . ARG A 1 60 ? -1.096 -14.560 -10.771 1.00 0.00 55 ARG A CA 15
ATOM 25663 C C . ARG A 1 60 ? -1.733 -15.428 -9.693 1.00 0.00 55 ARG A C 15
ATOM 25664 O O . ARG A 1 60 ? -2.209 -16.529 -9.971 1.00 0.00 55 ARG A O 15
ATOM 25685 N N . LYS A 1 61 ? -1.735 -14.935 -8.459 1.00 0.00 56 LYS A N 15
ATOM 25686 C CA . LYS A 1 61 ? -2.314 -15.685 -7.353 1.00 0.00 56 LYS A CA 15
ATOM 25687 C C . LYS A 1 61 ? -3.790 -15.964 -7.617 1.00 0.00 56 LYS A C 15
ATOM 25688 O O . LYS A 1 61 ? -4.264 -17.084 -7.431 1.00 0.00 56 LYS A O 15
ATOM 25707 N N . GLY A 1 62 ? -4.514 -14.935 -8.043 1.00 0.00 57 GLY A N 15
ATOM 25708 C CA . GLY A 1 62 ? -5.937 -15.080 -8.319 1.00 0.00 57 GLY A CA 15
ATOM 25709 C C . GLY A 1 62 ? -6.490 -13.842 -9.011 1.00 0.00 57 GLY A C 15
ATOM 25710 O O . GLY A 1 62 ? -7.659 -13.803 -9.392 1.00 0.00 57 GLY A O 15
ATOM 25714 N N . ASP A 1 63 ? -5.647 -12.827 -9.165 1.00 0.00 58 ASP A N 15
ATOM 25715 C CA . ASP A 1 63 ? -6.074 -11.593 -9.806 1.00 0.00 58 ASP A CA 15
ATOM 25716 C C . ASP A 1 63 ? -7.360 -11.087 -9.164 1.00 0.00 58 ASP A C 15
ATOM 25717 O O . ASP A 1 63 ? -8.139 -10.372 -9.794 1.00 0.00 58 ASP A O 15
ATOM 25726 N N . ALA A 1 64 ? -7.573 -11.466 -7.905 1.00 0.00 59 ALA A N 15
ATOM 25727 C CA . ALA A 1 64 ? -8.769 -11.046 -7.178 1.00 0.00 59 ALA A CA 15
ATOM 25728 C C . ALA A 1 64 ? -9.991 -11.834 -7.647 1.00 0.00 59 ALA A C 15
ATOM 25729 O O . ALA A 1 64 ? -9.933 -12.551 -8.646 1.00 0.00 59 ALA A O 15
ATOM 25736 N N . GLY A 1 65 ? -11.096 -11.693 -6.917 1.00 0.00 60 GLY A N 15
ATOM 25737 C CA . GLY A 1 65 ? -12.333 -12.393 -7.261 1.00 0.00 60 GLY A CA 15
ATOM 25738 C C . GLY A 1 65 ? -12.494 -13.663 -6.435 1.00 0.00 60 GLY A C 15
ATOM 25739 O O . GLY A 1 65 ? -13.476 -14.391 -6.584 1.00 0.00 60 GLY A O 15
ATOM 25743 N N . GLY A 1 66 ? -11.524 -13.926 -5.560 1.00 0.00 61 GLY A N 15
ATOM 25744 C CA . GLY A 1 66 ? -11.566 -15.115 -4.707 1.00 0.00 61 GLY A CA 15
ATOM 25745 C C . GLY A 1 66 ? -11.163 -14.771 -3.278 1.00 0.00 61 GLY A C 15
ATOM 25746 O O . GLY A 1 66 ? -11.756 -15.266 -2.320 1.00 0.00 61 GLY A O 15
ATOM 25750 N N . LEU A 1 67 ? -10.149 -13.919 -3.139 1.00 0.00 62 LEU A N 15
ATOM 25751 C CA . LEU A 1 67 ? -9.668 -13.510 -1.820 1.00 0.00 62 LEU A CA 15
ATOM 25752 C C . LEU A 1 67 ? -10.082 -12.072 -1.533 1.00 0.00 62 LEU A C 15
ATOM 25753 O O . LEU A 1 67 ? -9.778 -11.159 -2.302 1.00 0.00 62 LEU A O 15
ATOM 25769 N N . LYS A 1 68 ? -10.778 -11.885 -0.421 1.00 0.00 63 LYS A N 15
ATOM 25770 C CA . LYS A 1 68 ? -11.237 -10.560 -0.029 1.00 0.00 63 LYS A CA 15
ATOM 25771 C C . LYS A 1 68 ? -10.051 -9.655 0.276 1.00 0.00 63 LYS A C 15
ATOM 25772 O O . LYS A 1 68 ? -10.033 -8.490 -0.115 1.00 0.00 63 LYS A O 15
ATOM 25791 N N . SER A 1 69 ? -9.065 -10.195 0.985 1.00 0.00 64 SER A N 15
ATOM 25792 C CA . SER A 1 69 ? -7.887 -9.415 1.342 1.00 0.00 64 SER A CA 15
ATOM 25793 C C . SER A 1 69 ? -7.145 -8.958 0.091 1.00 0.00 64 SER A C 15
ATOM 25794 O O . SER A 1 69 ? -6.775 -7.796 -0.029 1.00 0.00 64 SER A O 15
ATOM 25802 N N . PHE A 1 70 ? -6.917 -9.885 -0.832 1.00 0.00 65 PHE A N 15
ATOM 25803 C CA . PHE A 1 70 ? -6.200 -9.562 -2.062 1.00 0.00 65 PHE A CA 15
ATOM 25804 C C . PHE A 1 70 ? -6.969 -8.534 -2.889 1.00 0.00 65 PHE A C 15
ATOM 25805 O O . PHE A 1 70 ? -6.396 -7.556 -3.363 1.00 0.00 65 PHE A O 15
ATOM 25822 N N . THR A 1 71 ? -8.268 -8.761 -3.057 1.00 0.00 66 THR A N 15
ATOM 25823 C CA . THR A 1 71 ? -9.099 -7.840 -3.826 1.00 0.00 66 THR A CA 15
ATOM 25824 C C . THR A 1 71 ? -9.165 -6.474 -3.150 1.00 0.00 66 THR A C 15
ATOM 25825 O O . THR A 1 71 ? -8.987 -5.441 -3.795 1.00 0.00 66 THR A O 15
ATOM 25836 N N . THR A 1 72 ? -9.422 -6.480 -1.847 1.00 0.00 67 THR A N 15
ATOM 25837 C CA . THR A 1 72 ? -9.510 -5.240 -1.085 1.00 0.00 67 THR A CA 15
ATOM 25838 C C . THR A 1 72 ? -8.173 -4.512 -1.085 1.00 0.00 67 THR A C 15
ATOM 25839 O O . THR A 1 72 ? -8.110 -3.302 -1.303 1.00 0.00 67 THR A O 15
ATOM 25850 N N . MET A 1 73 ? -7.103 -5.259 -0.834 1.00 0.00 68 MET A N 15
ATOM 25851 C CA . MET A 1 73 ? -5.770 -4.681 -0.801 1.00 0.00 68 MET A CA 15
ATOM 25852 C C . MET A 1 73 ? -5.387 -4.148 -2.177 1.00 0.00 68 MET A C 15
ATOM 25853 O O . MET A 1 73 ? -4.823 -3.070 -2.303 1.00 0.00 68 MET A O 15
ATOM 25867 N N . GLN A 1 74 ? -5.689 -4.909 -3.215 1.00 0.00 69 GLN A N 15
ATOM 25868 C CA . GLN A 1 74 ? -5.343 -4.484 -4.563 1.00 0.00 69 GLN A CA 15
ATOM 25869 C C . GLN A 1 74 ? -5.765 -3.038 -4.801 1.00 0.00 69 GLN A C 15
ATOM 25870 O O . GLN A 1 74 ? -4.937 -2.184 -5.115 1.00 0.00 69 GLN A O 15
ATOM 25884 N N . THR A 1 75 ? -7.054 -2.767 -4.647 1.00 0.00 70 THR A N 15
ATOM 25885 C CA . THR A 1 75 ? -7.570 -1.417 -4.851 1.00 0.00 70 THR A CA 15
ATOM 25886 C C . THR A 1 75 ? -7.044 -0.442 -3.797 1.00 0.00 70 THR A C 15
ATOM 25887 O O . THR A 1 75 ? -6.655 0.677 -4.121 1.00 0.00 70 THR A O 15
ATOM 25898 N N . ALA A 1 76 ? -7.062 -0.859 -2.533 1.00 0.00 71 ALA A N 15
ATOM 25899 C CA . ALA A 1 76 ? -6.611 0.004 -1.443 1.00 0.00 71 ALA A CA 15
ATOM 25900 C C . ALA A 1 76 ? -5.159 0.443 -1.630 1.00 0.00 71 ALA A C 15
ATOM 25901 O O . ALA A 1 76 ? -4.851 1.633 -1.571 1.00 0.00 71 ALA A O 15
ATOM 25908 N N . LEU A 1 77 ? -4.273 -0.519 -1.851 1.00 0.00 72 LEU A N 15
ATOM 25909 C CA . LEU A 1 77 ? -2.859 -0.222 -2.040 1.00 0.00 72 LEU A CA 15
ATOM 25910 C C . LEU A 1 77 ? -2.650 0.611 -3.303 1.00 0.00 72 LEU A C 15
ATOM 25911 O O . LEU A 1 77 ? -1.848 1.543 -3.321 1.00 0.00 72 LEU A O 15
ATOM 25927 N N . ASN A 1 78 ? -3.373 0.264 -4.356 1.00 0.00 73 ASN A N 15
ATOM 25928 C CA . ASN A 1 78 ? -3.266 0.985 -5.618 1.00 0.00 73 ASN A CA 15
ATOM 25929 C C . ASN A 1 78 ? -3.738 2.429 -5.461 1.00 0.00 73 ASN A C 15
ATOM 25930 O O . ASN A 1 78 ? -3.171 3.345 -6.055 1.00 0.00 73 ASN A O 15
ATOM 25941 N N . SER A 1 79 ? -4.794 2.617 -4.675 1.00 0.00 74 SER A N 15
ATOM 25942 C CA . SER A 1 79 ? -5.355 3.949 -4.462 1.00 0.00 74 SER A CA 15
ATOM 25943 C C . SER A 1 79 ? -4.340 4.890 -3.818 1.00 0.00 74 SER A C 15
ATOM 25944 O O . SER A 1 79 ? -4.024 5.941 -4.367 1.00 0.00 74 SER A O 15
ATOM 25952 N N . LEU A 1 80 ? -3.836 4.509 -2.649 1.00 0.00 75 LEU A N 15
ATOM 25953 C CA . LEU A 1 80 ? -2.866 5.340 -1.944 1.00 0.00 75 LEU A CA 15
ATOM 25954 C C . LEU A 1 80 ? -1.543 5.392 -2.697 1.00 0.00 75 LEU A C 15
ATOM 25955 O O . LEU A 1 80 ? -0.854 6.412 -2.690 1.00 0.00 75 LEU A O 15
ATOM 25971 N N . ALA A 1 81 ? -1.181 4.279 -3.327 1.00 0.00 76 ALA A N 15
ATOM 25972 C CA . ALA A 1 81 ? 0.077 4.206 -4.059 1.00 0.00 76 ALA A CA 15
ATOM 25973 C C . ALA A 1 81 ? 0.146 5.304 -5.107 1.00 0.00 76 ALA A C 15
ATOM 25974 O O . ALA A 1 81 ? 1.230 5.743 -5.494 1.00 0.00 76 ALA A O 15
ATOM 25981 N N . GLY A 1 82 ? -1.018 5.751 -5.560 1.00 0.00 77 GLY A N 15
ATOM 25982 C CA . GLY A 1 82 ? -1.081 6.810 -6.561 1.00 0.00 77 GLY A CA 15
ATOM 25983 C C . GLY A 1 82 ? -1.037 8.187 -5.903 1.00 0.00 77 GLY A C 15
ATOM 25984 O O . GLY A 1 82 ? -0.575 9.153 -6.508 1.00 0.00 77 GLY A O 15
ATOM 25988 N N . TYR A 1 83 ? -1.522 8.271 -4.665 1.00 0.00 78 TYR A N 15
ATOM 25989 C CA . TYR A 1 83 ? -1.533 9.543 -3.944 1.00 0.00 78 TYR A CA 15
ATOM 25990 C C . TYR A 1 83 ? -0.114 10.055 -3.720 1.00 0.00 78 TYR A C 15
ATOM 25991 O O . TYR A 1 83 ? 0.140 11.257 -3.808 1.00 0.00 78 TYR A O 15
ATOM 26009 N N . TYR A 1 84 ? 0.806 9.150 -3.412 1.00 0.00 79 TYR A N 15
ATOM 26010 C CA . TYR A 1 84 ? 2.184 9.554 -3.161 1.00 0.00 79 TYR A CA 15
ATOM 26011 C C . TYR A 1 84 ? 2.768 10.271 -4.373 1.00 0.00 79 TYR A C 15
ATOM 26012 O O . TYR A 1 84 ? 3.413 11.311 -4.235 1.00 0.00 79 TYR A O 15
ATOM 26030 N N . THR A 1 85 ? 2.540 9.715 -5.558 1.00 0.00 80 THR A N 15
ATOM 26031 C CA . THR A 1 85 ? 3.054 10.318 -6.787 1.00 0.00 80 THR A CA 15
ATOM 26032 C C . THR A 1 85 ? 2.088 11.371 -7.327 1.00 0.00 80 THR A C 15
ATOM 26033 O O . THR A 1 85 ? 2.447 12.156 -8.205 1.00 0.00 80 THR A O 15
ATOM 26044 N N . SER A 1 86 ? 0.862 11.382 -6.810 1.00 0.00 81 SER A N 15
ATOM 26045 C CA . SER A 1 86 ? -0.135 12.346 -7.268 1.00 0.00 81 SER A CA 15
ATOM 26046 C C . SER A 1 86 ? 0.325 13.775 -7.004 1.00 0.00 81 SER A C 15
ATOM 26047 O O . SER A 1 86 ? 0.301 14.621 -7.898 1.00 0.00 81 SER A O 15
ATOM 26055 N N . TYR A 1 87 ? 0.735 14.041 -5.765 1.00 0.00 82 TYR A N 15
ATOM 26056 C CA . TYR A 1 87 ? 1.193 15.376 -5.378 1.00 0.00 82 TYR A CA 15
ATOM 26057 C C . TYR A 1 87 ? 2.693 15.377 -5.092 1.00 0.00 82 TYR A C 15
ATOM 26058 O O . TYR A 1 87 ? 3.351 16.415 -5.190 1.00 0.00 82 TYR A O 15
ATOM 26076 N N . GLY A 1 88 ? 3.228 14.212 -4.737 1.00 0.00 83 GLY A N 15
ATOM 26077 C CA . GLY A 1 88 ? 4.653 14.095 -4.438 1.00 0.00 83 GLY A CA 15
ATOM 26078 C C . GLY A 1 88 ? 4.959 14.523 -3.003 1.00 0.00 83 GLY A C 15
ATOM 26079 O O . GLY A 1 88 ? 4.636 15.639 -2.593 1.00 0.00 83 GLY A O 15
ATOM 26083 N N . ALA A 1 89 ? 5.591 13.627 -2.250 1.00 0.00 84 ALA A N 15
ATOM 26084 C CA . ALA A 1 89 ? 5.956 13.905 -0.863 1.00 0.00 84 ALA A CA 15
ATOM 26085 C C . ALA A 1 89 ? 4.833 14.624 -0.125 1.00 0.00 84 ALA A C 15
ATOM 26086 O O . ALA A 1 89 ? 5.083 15.567 0.627 1.00 0.00 84 ALA A O 15
ATOM 26093 N N . ARG A 1 90 ? 3.596 14.178 -0.337 1.00 0.00 85 ARG A N 15
ATOM 26094 C CA . ARG A 1 90 ? 2.439 14.794 0.319 1.00 0.00 85 ARG A CA 15
ATOM 26095 C C . ARG A 1 90 ? 1.811 13.819 1.328 1.00 0.00 85 ARG A C 15
ATOM 26096 O O . ARG A 1 90 ? 1.582 12.655 0.996 1.00 0.00 85 ARG A O 15
ATOM 26117 N N . PRO A 1 91 ? 1.519 14.249 2.541 1.00 0.00 86 PRO A N 15
ATOM 26118 C CA . PRO A 1 91 ? 0.896 13.355 3.562 1.00 0.00 86 PRO A CA 15
ATOM 26119 C C . PRO A 1 91 ? -0.577 13.087 3.252 1.00 0.00 86 PRO A C 15
ATOM 26120 O O . PRO A 1 91 ? -1.369 14.017 3.096 1.00 0.00 86 PRO A O 15
ATOM 26131 N N . ILE A 1 92 ? -0.935 11.810 3.160 1.00 0.00 87 ILE A N 15
ATOM 26132 C CA . ILE A 1 92 ? -2.311 11.431 2.866 1.00 0.00 87 ILE A CA 15
ATOM 26133 C C . ILE A 1 92 ? -3.281 12.158 3.820 1.00 0.00 87 ILE A C 15
ATOM 26134 O O . ILE A 1 92 ? -3.120 12.069 5.037 1.00 0.00 87 ILE A O 15
ATOM 26150 N N . PRO A 1 93 ? -4.286 12.857 3.318 1.00 0.00 88 PRO A N 15
ATOM 26151 C CA . PRO A 1 93 ? -5.267 13.568 4.193 1.00 0.00 88 PRO A CA 15
ATOM 26152 C C . PRO A 1 93 ? -5.777 12.691 5.338 1.00 0.00 88 PRO A C 15
ATOM 26153 O O . PRO A 1 93 ? -5.734 11.462 5.265 1.00 0.00 88 PRO A O 15
ATOM 26164 N N . GLU A 1 94 ? -6.263 13.340 6.389 1.00 0.00 89 GLU A N 15
ATOM 26165 C CA . GLU A 1 94 ? -6.784 12.625 7.544 1.00 0.00 89 GLU A CA 15
ATOM 26166 C C . GLU A 1 94 ? -8.036 11.841 7.162 1.00 0.00 89 GLU A C 15
ATOM 26167 O O . GLU A 1 94 ? -8.271 10.746 7.674 1.00 0.00 89 GLU A O 15
ATOM 26179 N N . LYS A 1 95 ? -8.842 12.406 6.263 1.00 0.00 90 LYS A N 15
ATOM 26180 C CA . LYS A 1 95 ? -10.067 11.739 5.836 1.00 0.00 90 LYS A CA 15
ATOM 26181 C C . LYS A 1 95 ? -9.747 10.411 5.163 1.00 0.00 90 LYS A C 15
ATOM 26182 O O . LYS A 1 95 ? -10.326 9.378 5.502 1.00 0.00 90 LYS A O 15
ATOM 26201 N N . LEU A 1 96 ? -8.819 10.441 4.217 1.00 0.00 91 LEU A N 15
ATOM 26202 C CA . LEU A 1 96 ? -8.425 9.226 3.514 1.00 0.00 91 LEU A CA 15
ATOM 26203 C C . LEU A 1 96 ? -7.664 8.289 4.453 1.00 0.00 91 LEU A C 15
ATOM 26204 O O . LEU A 1 96 ? -7.803 7.069 4.378 1.00 0.00 91 LEU A O 15
ATOM 26220 N N . LYS A 1 97 ? -6.846 8.877 5.326 1.00 0.00 92 LYS A N 15
ATOM 26221 C CA . LYS A 1 97 ? -6.049 8.098 6.271 1.00 0.00 92 LYS A CA 15
ATOM 26222 C C . LYS A 1 97 ? -6.932 7.142 7.065 1.00 0.00 92 LYS A C 15
ATOM 26223 O O . LYS A 1 97 ? -6.597 5.970 7.226 1.00 0.00 92 LYS A O 15
ATOM 26242 N N . LYS A 1 98 ? -8.056 7.646 7.562 1.00 0.00 93 LYS A N 15
ATOM 26243 C CA . LYS A 1 98 ? -8.965 6.812 8.339 1.00 0.00 93 LYS A CA 15
ATOM 26244 C C . LYS A 1 98 ? -9.501 5.669 7.483 1.00 0.00 93 LYS A C 15
ATOM 26245 O O . LYS A 1 98 ? -9.626 4.537 7.953 1.00 0.00 93 LYS A O 15
ATOM 26264 N N . ARG A 1 99 ? -9.823 5.972 6.231 1.00 0.00 94 ARG A N 15
ATOM 26265 C CA . ARG A 1 99 ? -10.351 4.960 5.324 1.00 0.00 94 ARG A CA 15
ATOM 26266 C C . ARG A 1 99 ? -9.338 3.834 5.119 1.00 0.00 94 ARG A C 15
ATOM 26267 O O . ARG A 1 99 ? -9.690 2.657 5.157 1.00 0.00 94 ARG A O 15
ATOM 26288 N N . LEU A 1 100 ? -8.080 4.206 4.890 1.00 0.00 95 LEU A N 15
ATOM 26289 C CA . LEU A 1 100 ? -7.025 3.220 4.664 1.00 0.00 95 LEU A CA 15
ATOM 26290 C C . LEU A 1 100 ? -6.826 2.340 5.893 1.00 0.00 95 LEU A C 15
ATOM 26291 O O . LEU A 1 100 ? -6.617 1.133 5.773 1.00 0.00 95 LEU A O 15
ATOM 26307 N N . GLN A 1 101 ? -6.889 2.947 7.073 1.00 0.00 96 GLN A N 15
ATOM 26308 C CA . GLN A 1 101 ? -6.711 2.196 8.308 1.00 0.00 96 GLN A CA 15
ATOM 26309 C C . GLN A 1 101 ? -7.656 0.996 8.325 1.00 0.00 96 GLN A C 15
ATOM 26310 O O . GLN A 1 101 ? -7.257 -0.117 8.669 1.00 0.00 96 GLN A O 15
ATOM 26324 N N . LEU A 1 102 ? -8.903 1.234 7.944 1.00 0.00 97 LEU A N 15
ATOM 26325 C CA . LEU A 1 102 ? -9.900 0.169 7.909 1.00 0.00 97 LEU A CA 15
ATOM 26326 C C . LEU A 1 102 ? -9.562 -0.850 6.821 1.00 0.00 97 LEU A C 15
ATOM 26327 O O . LEU A 1 102 ? -9.705 -2.056 7.025 1.00 0.00 97 LEU A O 15
ATOM 26343 N N . GLU A 1 103 ? -9.115 -0.356 5.667 1.00 0.00 98 GLU A N 15
ATOM 26344 C CA . GLU A 1 103 ? -8.766 -1.235 4.551 1.00 0.00 98 GLU A CA 15
ATOM 26345 C C . GLU A 1 103 ? -7.732 -2.259 4.985 1.00 0.00 98 GLU A C 15
ATOM 26346 O O . GLU A 1 103 ? -7.737 -3.399 4.524 1.00 0.00 98 GLU A O 15
ATOM 26358 N N . PHE A 1 104 ? -6.836 -1.844 5.865 1.00 0.00 99 PHE A N 15
ATOM 26359 C CA . PHE A 1 104 ? -5.799 -2.742 6.352 1.00 0.00 99 PHE A CA 15
ATOM 26360 C C . PHE A 1 104 ? -6.332 -3.639 7.469 1.00 0.00 99 PHE A C 15
ATOM 26361 O O . PHE A 1 104 ? -5.919 -4.790 7.592 1.00 0.00 99 PHE A O 15
ATOM 26378 N N . THR A 1 105 ? -7.240 -3.102 8.282 1.00 0.00 100 THR A N 15
ATOM 26379 C CA . THR A 1 105 ? -7.811 -3.864 9.393 1.00 0.00 100 THR A CA 15
ATOM 26380 C C . THR A 1 105 ? -8.556 -5.092 8.876 1.00 0.00 100 THR A C 15
ATOM 26381 O O . THR A 1 105 ? -8.403 -6.190 9.399 1.00 0.00 100 THR A O 15
ATOM 26392 N N . GLN A 1 106 ? -9.361 -4.897 7.848 1.00 0.00 101 GLN A N 15
ATOM 26393 C CA . GLN A 1 106 ? -10.116 -6.001 7.268 1.00 0.00 101 GLN A CA 15
ATOM 26394 C C . GLN A 1 106 ? -9.188 -6.951 6.510 1.00 0.00 101 GLN A C 15
ATOM 26395 O O . GLN A 1 106 ? -9.438 -8.154 6.447 1.00 0.00 101 GLN A O 15
ATOM 26409 N N . ALA A 1 107 ? -8.123 -6.401 5.927 1.00 0.00 102 ALA A N 15
ATOM 26410 C CA . ALA A 1 107 ? -7.175 -7.215 5.166 1.00 0.00 102 ALA A CA 15
ATOM 26411 C C . ALA A 1 107 ? -6.384 -8.148 6.083 1.00 0.00 102 ALA A C 15
ATOM 26412 O O . ALA A 1 107 ? -6.320 -9.354 5.841 1.00 0.00 102 ALA A O 15
ATOM 26419 N N . GLU A 1 108 ? -5.784 -7.594 7.136 1.00 0.00 103 GLU A N 15
ATOM 26420 C CA . GLU A 1 108 ? -5.006 -8.409 8.067 1.00 0.00 103 GLU A CA 15
ATOM 26421 C C . GLU A 1 108 ? -5.908 -9.440 8.743 1.00 0.00 103 GLU A C 15
ATOM 26422 O O . GLU A 1 108 ? -5.513 -10.586 8.944 1.00 0.00 103 GLU A O 15
ATOM 26434 N N . ARG A 1 109 ? -7.126 -9.032 9.079 1.00 0.00 104 ARG A N 15
ATOM 26435 C CA . ARG A 1 109 ? -8.075 -9.944 9.707 1.00 0.00 104 ARG A CA 15
ATOM 26436 C C . ARG A 1 109 ? -8.470 -11.054 8.734 1.00 0.00 104 ARG A C 15
ATOM 26437 O O . ARG A 1 109 ? -8.652 -12.205 9.130 1.00 0.00 104 ARG A O 15
ATOM 26458 N N . SER A 1 110 ? -8.599 -10.694 7.462 1.00 0.00 105 SER A N 15
ATOM 26459 C CA . SER A 1 110 ? -8.973 -11.655 6.428 1.00 0.00 105 SER A CA 15
ATOM 26460 C C . SER A 1 110 ? -7.899 -12.729 6.262 1.00 0.00 105 SER A C 15
ATOM 26461 O O . SER A 1 110 ? -8.195 -13.851 5.847 1.00 0.00 105 SER A O 15
ATOM 26469 N N . ILE A 1 111 ? -6.657 -12.386 6.583 1.00 0.00 106 ILE A N 15
ATOM 26470 C CA . ILE A 1 111 ? -5.562 -13.343 6.452 1.00 0.00 106 ILE A CA 15
ATOM 26471 C C . ILE A 1 111 ? -5.800 -14.539 7.370 1.00 0.00 106 ILE A C 15
ATOM 26472 O O . ILE A 1 111 ? -5.601 -15.688 6.971 1.00 0.00 106 ILE A O 15
ATOM 26488 N N . GLU A 1 112 ? -6.225 -14.267 8.598 1.00 0.00 107 GLU A N 15
ATOM 26489 C CA . GLU A 1 112 ? -6.487 -15.333 9.555 1.00 0.00 107 GLU A CA 15
ATOM 26490 C C . GLU A 1 112 ? -7.618 -16.227 9.062 1.00 0.00 107 GLU A C 15
ATOM 26491 O O . GLU A 1 112 ? -7.575 -17.447 9.223 1.00 0.00 107 GLU A O 15
ATOM 26503 N N . ARG A 1 113 ? -8.626 -15.611 8.458 1.00 0.00 108 ARG A N 15
ATOM 26504 C CA . ARG A 1 113 ? -9.762 -16.357 7.938 1.00 0.00 108 ARG A CA 15
ATOM 26505 C C . ARG A 1 113 ? -9.317 -17.262 6.795 1.00 0.00 108 ARG A C 15
ATOM 26506 O O . ARG A 1 113 ? -9.981 -18.246 6.472 1.00 0.00 108 ARG A O 15
ATOM 26527 N N . GLY A 1 114 ? -8.184 -16.921 6.190 1.00 0.00 109 GLY A N 15
ATOM 26528 C CA . GLY A 1 114 ? -7.652 -17.710 5.083 1.00 0.00 109 GLY A CA 15
ATOM 26529 C C . GLY A 1 114 ? -8.575 -17.655 3.869 1.00 0.00 109 GLY A C 15
ATOM 26530 O O . GLY A 1 114 ? -8.706 -18.634 3.133 1.00 0.00 109 GLY A O 15
ATOM 26534 N N . VAL A 1 115 ? -9.216 -16.507 3.666 1.00 0.00 110 VAL A N 15
ATOM 26535 C CA . VAL A 1 115 ? -10.128 -16.338 2.536 1.00 0.00 110 VAL A CA 15
ATOM 26536 C C . VAL A 1 115 ? -9.545 -16.955 1.267 1.00 0.00 110 VAL A C 15
ATOM 26537 O O . VAL A 1 115 ? -8.332 -16.976 1.145 1.00 0.00 110 VAL A O 15
ATOM 26551 N N . GLY A 1 1 ? 29.002 4.243 -5.485 1.00 0.00 -4 GLY A N 16
ATOM 26552 C CA . GLY A 1 1 ? 28.821 5.716 -5.359 1.00 0.00 -4 GLY A CA 16
ATOM 26553 C C . GLY A 1 1 ? 27.565 6.007 -4.545 1.00 0.00 -4 GLY A C 16
ATOM 26554 O O . GLY A 1 1 ? 27.003 5.114 -3.912 1.00 0.00 -4 GLY A O 16
ATOM 26560 N N . PRO A 1 2 ? 27.119 7.235 -4.555 1.00 0.00 -3 PRO A N 16
ATOM 26561 C CA . PRO A 1 2 ? 25.899 7.657 -3.803 1.00 0.00 -3 PRO A CA 16
ATOM 26562 C C . PRO A 1 2 ? 24.691 6.783 -4.136 1.00 0.00 -3 PRO A C 16
ATOM 26563 O O . PRO A 1 2 ? 23.865 6.490 -3.271 1.00 0.00 -3 PRO A O 16
ATOM 26574 N N . LEU A 1 3 ? 24.591 6.376 -5.401 1.00 0.00 -2 LEU A N 16
ATOM 26575 C CA . LEU A 1 3 ? 23.476 5.542 -5.852 1.00 0.00 -2 LEU A CA 16
ATOM 26576 C C . LEU A 1 3 ? 23.901 4.078 -5.921 1.00 0.00 -2 LEU A C 16
ATOM 26577 O O . LEU A 1 3 ? 24.941 3.745 -6.491 1.00 0.00 -2 LEU A O 16
ATOM 26593 N N . GLY A 1 4 ? 23.089 3.207 -5.329 1.00 0.00 -1 GLY A N 16
ATOM 26594 C CA . GLY A 1 4 ? 23.381 1.778 -5.322 1.00 0.00 -1 GLY A CA 16
ATOM 26595 C C . GLY A 1 4 ? 22.716 1.100 -4.131 1.00 0.00 -1 GLY A C 16
ATOM 26596 O O . GLY A 1 4 ? 23.357 0.357 -3.388 1.00 0.00 -1 GLY A O 16
ATOM 26600 N N . SER A 1 5 ? 21.425 1.364 -3.953 1.00 0.00 0 SER A N 16
ATOM 26601 C CA . SER A 1 5 ? 20.681 0.775 -2.845 1.00 0.00 0 SER A CA 16
ATOM 26602 C C . SER A 1 5 ? 20.714 -0.746 -2.931 1.00 0.00 0 SER A C 16
ATOM 26603 O O . SER A 1 5 ? 20.897 -1.430 -1.923 1.00 0.00 0 SER A O 16
ATOM 26611 N N . CYS A 1 6 ? 20.538 -1.269 -4.141 1.00 0.00 1 CYS A N 16
ATOM 26612 C CA . CYS A 1 6 ? 20.551 -2.713 -4.353 1.00 0.00 1 CYS A CA 16
ATOM 26613 C C . CYS A 1 6 ? 19.818 -3.437 -3.226 1.00 0.00 1 CYS A C 16
ATOM 26614 O O . CYS A 1 6 ? 20.174 -4.557 -2.860 1.00 0.00 1 CYS A O 16
ATOM 26622 N N . ASP A 1 7 ? 18.797 -2.786 -2.677 1.00 0.00 2 ASP A N 16
ATOM 26623 C CA . ASP A 1 7 ? 18.023 -3.377 -1.591 1.00 0.00 2 ASP A CA 16
ATOM 26624 C C . ASP A 1 7 ? 16.992 -4.352 -2.143 1.00 0.00 2 ASP A C 16
ATOM 26625 O O . ASP A 1 7 ? 15.843 -3.983 -2.386 1.00 0.00 2 ASP A O 16
ATOM 26634 N N . SER A 1 8 ? 17.407 -5.597 -2.339 1.00 0.00 3 SER A N 16
ATOM 26635 C CA . SER A 1 8 ? 16.502 -6.610 -2.861 1.00 0.00 3 SER A CA 16
ATOM 26636 C C . SER A 1 8 ? 15.486 -7.004 -1.795 1.00 0.00 3 SER A C 16
ATOM 26637 O O . SER A 1 8 ? 15.822 -7.129 -0.618 1.00 0.00 3 SER A O 16
ATOM 26645 N N . GLY A 1 9 ? 14.242 -7.201 -2.216 1.00 0.00 4 GLY A N 16
ATOM 26646 C CA . GLY A 1 9 ? 13.186 -7.583 -1.288 1.00 0.00 4 GLY A CA 16
ATOM 26647 C C . GLY A 1 9 ? 12.808 -6.417 -0.378 1.00 0.00 4 GLY A C 16
ATOM 26648 O O . GLY A 1 9 ? 13.557 -6.060 0.531 1.00 0.00 4 GLY A O 16
ATOM 26652 N N . THR A 1 10 ? 11.641 -5.834 -0.629 1.00 0.00 5 THR A N 16
ATOM 26653 C CA . THR A 1 10 ? 11.167 -4.712 0.175 1.00 0.00 5 THR A CA 16
ATOM 26654 C C . THR A 1 10 ? 10.901 -5.164 1.606 1.00 0.00 5 THR A C 16
ATOM 26655 O O . THR A 1 10 ? 11.009 -4.378 2.549 1.00 0.00 5 THR A O 16
ATOM 26666 N N . GLY A 1 11 ? 10.552 -6.436 1.757 1.00 0.00 6 GLY A N 16
ATOM 26667 C CA . GLY A 1 11 ? 10.266 -6.996 3.076 1.00 0.00 6 GLY A CA 16
ATOM 26668 C C . GLY A 1 11 ? 9.367 -8.230 2.976 1.00 0.00 6 GLY A C 16
ATOM 26669 O O . GLY A 1 11 ? 9.238 -8.989 3.937 1.00 0.00 6 GLY A O 16
ATOM 26673 N N . LEU A 1 12 ? 8.749 -8.425 1.815 1.00 0.00 7 LEU A N 16
ATOM 26674 C CA . LEU A 1 12 ? 7.866 -9.569 1.614 1.00 0.00 7 LEU A CA 16
ATOM 26675 C C . LEU A 1 12 ? 8.667 -10.865 1.671 1.00 0.00 7 LEU A C 16
ATOM 26676 O O . LEU A 1 12 ? 9.797 -10.930 1.188 1.00 0.00 7 LEU A O 16
ATOM 26692 N N . THR A 1 13 ? 8.078 -11.899 2.273 1.00 0.00 8 THR A N 16
ATOM 26693 C CA . THR A 1 13 ? 8.750 -13.195 2.398 1.00 0.00 8 THR A CA 16
ATOM 26694 C C . THR A 1 13 ? 8.223 -14.166 1.344 1.00 0.00 8 THR A C 16
ATOM 26695 O O . THR A 1 13 ? 8.772 -15.251 1.156 1.00 0.00 8 THR A O 16
ATOM 26706 N N . GLY A 1 14 ? 7.153 -13.765 0.653 1.00 0.00 9 GLY A N 16
ATOM 26707 C CA . GLY A 1 14 ? 6.552 -14.602 -0.392 1.00 0.00 9 GLY A CA 16
ATOM 26708 C C . GLY A 1 14 ? 5.320 -15.342 0.122 1.00 0.00 9 GLY A C 16
ATOM 26709 O O . GLY A 1 14 ? 4.615 -15.992 -0.649 1.00 0.00 9 GLY A O 16
ATOM 26713 N N . ASN A 1 15 ? 5.052 -15.234 1.422 1.00 0.00 10 ASN A N 16
ATOM 26714 C CA . ASN A 1 15 ? 3.886 -15.894 2.016 1.00 0.00 10 ASN A CA 16
ATOM 26715 C C . ASN A 1 15 ? 2.706 -14.932 2.055 1.00 0.00 10 ASN A C 16
ATOM 26716 O O . ASN A 1 15 ? 2.735 -13.932 2.763 1.00 0.00 10 ASN A O 16
ATOM 26727 N N . TYR A 1 16 ? 1.672 -15.237 1.289 1.00 0.00 11 TYR A N 16
ATOM 26728 C CA . TYR A 1 16 ? 0.495 -14.381 1.249 1.00 0.00 11 TYR A CA 16
ATOM 26729 C C . TYR A 1 16 ? 0.026 -14.044 2.668 1.00 0.00 11 TYR A C 16
ATOM 26730 O O . TYR A 1 16 ? -0.673 -13.050 2.873 1.00 0.00 11 TYR A O 16
ATOM 26748 N N . SER A 1 17 ? 0.389 -14.878 3.638 1.00 0.00 12 SER A N 16
ATOM 26749 C CA . SER A 1 17 ? -0.037 -14.644 5.016 1.00 0.00 12 SER A CA 16
ATOM 26750 C C . SER A 1 17 ? 0.686 -13.451 5.643 1.00 0.00 12 SER A C 16
ATOM 26751 O O . SER A 1 17 ? 0.055 -12.465 6.023 1.00 0.00 12 SER A O 16
ATOM 26759 N N . GLN A 1 18 ? 2.007 -13.549 5.753 1.00 0.00 13 GLN A N 16
ATOM 26760 C CA . GLN A 1 18 ? 2.803 -12.473 6.344 1.00 0.00 13 GLN A CA 16
ATOM 26761 C C . GLN A 1 18 ? 2.989 -11.318 5.366 1.00 0.00 13 GLN A C 16
ATOM 26762 O O . GLN A 1 18 ? 3.110 -10.167 5.774 1.00 0.00 13 GLN A O 16
ATOM 26776 N N . ASP A 1 19 ? 3.049 -11.633 4.079 1.00 0.00 14 ASP A N 16
ATOM 26777 C CA . ASP A 1 19 ? 3.265 -10.609 3.066 1.00 0.00 14 ASP A CA 16
ATOM 26778 C C . ASP A 1 19 ? 2.216 -9.513 3.175 1.00 0.00 14 ASP A C 16
ATOM 26779 O O . ASP A 1 19 ? 2.547 -8.331 3.128 1.00 0.00 14 ASP A O 16
ATOM 26788 N N . THR A 1 20 ? 0.960 -9.905 3.336 1.00 0.00 15 THR A N 16
ATOM 26789 C CA . THR A 1 20 ? -0.114 -8.930 3.464 1.00 0.00 15 THR A CA 16
ATOM 26790 C C . THR A 1 20 ? 0.116 -8.065 4.705 1.00 0.00 15 THR A C 16
ATOM 26791 O O . THR A 1 20 ? -0.033 -6.842 4.665 1.00 0.00 15 THR A O 16
ATOM 26802 N N . LEU A 1 21 ? 0.489 -8.715 5.805 1.00 0.00 16 LEU A N 16
ATOM 26803 C CA . LEU A 1 21 ? 0.755 -8.014 7.059 1.00 0.00 16 LEU A CA 16
ATOM 26804 C C . LEU A 1 21 ? 1.945 -7.065 6.912 1.00 0.00 16 LEU A C 16
ATOM 26805 O O . LEU A 1 21 ? 1.929 -5.954 7.435 1.00 0.00 16 LEU A O 16
ATOM 26821 N N . THR A 1 22 ? 2.987 -7.526 6.225 1.00 0.00 17 THR A N 16
ATOM 26822 C CA . THR A 1 22 ? 4.194 -6.725 6.051 1.00 0.00 17 THR A CA 16
ATOM 26823 C C . THR A 1 22 ? 3.884 -5.414 5.341 1.00 0.00 17 THR A C 16
ATOM 26824 O O . THR A 1 22 ? 4.292 -4.345 5.797 1.00 0.00 17 THR A O 16
ATOM 26835 N N . VAL A 1 23 ? 3.159 -5.490 4.234 1.00 0.00 18 VAL A N 16
ATOM 26836 C CA . VAL A 1 23 ? 2.811 -4.281 3.504 1.00 0.00 18 VAL A CA 16
ATOM 26837 C C . VAL A 1 23 ? 1.884 -3.411 4.355 1.00 0.00 18 VAL A C 16
ATOM 26838 O O . VAL A 1 23 ? 2.012 -2.187 4.366 1.00 0.00 18 VAL A O 16
ATOM 26851 N N . ILE A 1 24 ? 0.971 -4.050 5.090 1.00 0.00 19 ILE A N 16
ATOM 26852 C CA . ILE A 1 24 ? 0.058 -3.316 5.960 1.00 0.00 19 ILE A CA 16
ATOM 26853 C C . ILE A 1 24 ? 0.825 -2.589 7.063 1.00 0.00 19 ILE A C 16
ATOM 26854 O O . ILE A 1 24 ? 0.599 -1.406 7.307 1.00 0.00 19 ILE A O 16
ATOM 26870 N N . ALA A 1 25 ? 1.725 -3.297 7.730 1.00 0.00 20 ALA A N 16
ATOM 26871 C CA . ALA A 1 25 ? 2.495 -2.686 8.803 1.00 0.00 20 ALA A CA 16
ATOM 26872 C C . ALA A 1 25 ? 3.276 -1.490 8.270 1.00 0.00 20 ALA A C 16
ATOM 26873 O O . ALA A 1 25 ? 3.333 -0.444 8.912 1.00 0.00 20 ALA A O 16
ATOM 26880 N N . THR A 1 26 ? 3.866 -1.654 7.087 1.00 0.00 21 THR A N 16
ATOM 26881 C CA . THR A 1 26 ? 4.633 -0.576 6.468 1.00 0.00 21 THR A CA 16
ATOM 26882 C C . THR A 1 26 ? 3.732 0.610 6.127 1.00 0.00 21 THR A C 16
ATOM 26883 O O . THR A 1 26 ? 4.079 1.761 6.388 1.00 0.00 21 THR A O 16
ATOM 26894 N N . LEU A 1 27 ? 2.576 0.332 5.530 1.00 0.00 22 LEU A N 16
ATOM 26895 C CA . LEU A 1 27 ? 1.652 1.399 5.162 1.00 0.00 22 LEU A CA 16
ATOM 26896 C C . LEU A 1 27 ? 1.067 2.085 6.393 1.00 0.00 22 LEU A C 16
ATOM 26897 O O . LEU A 1 27 ? 0.966 3.308 6.428 1.00 0.00 22 LEU A O 16
ATOM 26913 N N . ARG A 1 28 ? 0.674 1.301 7.394 1.00 0.00 23 ARG A N 16
ATOM 26914 C CA . ARG A 1 28 ? 0.086 1.876 8.604 1.00 0.00 23 ARG A CA 16
ATOM 26915 C C . ARG A 1 28 ? 1.048 2.843 9.291 1.00 0.00 23 ARG A C 16
ATOM 26916 O O . ARG A 1 28 ? 0.665 3.954 9.644 1.00 0.00 23 ARG A O 16
ATOM 26937 N N . GLU A 1 29 ? 2.294 2.418 9.484 1.00 0.00 24 GLU A N 16
ATOM 26938 C CA . GLU A 1 29 ? 3.273 3.276 10.142 1.00 0.00 24 GLU A CA 16
ATOM 26939 C C . GLU A 1 29 ? 3.618 4.467 9.257 1.00 0.00 24 GLU A C 16
ATOM 26940 O O . GLU A 1 29 ? 3.854 5.572 9.747 1.00 0.00 24 GLU A O 16
ATOM 26952 N N . ALA A 1 30 ? 3.653 4.231 7.951 1.00 0.00 25 ALA A N 16
ATOM 26953 C CA . ALA A 1 30 ? 3.977 5.286 7.000 1.00 0.00 25 ALA A CA 16
ATOM 26954 C C . ALA A 1 30 ? 2.977 6.438 7.073 1.00 0.00 25 ALA A C 16
ATOM 26955 O O . ALA A 1 30 ? 3.370 7.597 7.172 1.00 0.00 25 ALA A O 16
ATOM 26962 N N . ILE A 1 31 ? 1.686 6.122 7.010 1.00 0.00 26 ILE A N 16
ATOM 26963 C CA . ILE A 1 31 ? 0.657 7.158 7.055 1.00 0.00 26 ILE A CA 16
ATOM 26964 C C . ILE A 1 31 ? 0.428 7.651 8.480 1.00 0.00 26 ILE A C 16
ATOM 26965 O O . ILE A 1 31 ? -0.132 8.726 8.690 1.00 0.00 26 ILE A O 16
ATOM 26981 N N . ASP A 1 32 ? 0.858 6.858 9.457 1.00 0.00 27 ASP A N 16
ATOM 26982 C CA . ASP A 1 32 ? 0.684 7.227 10.863 1.00 0.00 27 ASP A CA 16
ATOM 26983 C C . ASP A 1 32 ? 1.856 8.070 11.356 1.00 0.00 27 ASP A C 16
ATOM 26984 O O . ASP A 1 32 ? 1.908 8.448 12.526 1.00 0.00 27 ASP A O 16
ATOM 26993 N N . LEU A 1 33 ? 2.801 8.359 10.462 1.00 0.00 28 LEU A N 16
ATOM 26994 C CA . LEU A 1 33 ? 3.969 9.156 10.835 1.00 0.00 28 LEU A CA 16
ATOM 26995 C C . LEU A 1 33 ? 3.601 10.646 10.917 1.00 0.00 28 LEU A C 16
ATOM 26996 O O . LEU A 1 33 ? 2.677 11.099 10.238 1.00 0.00 28 LEU A O 16
ATOM 27012 N N . PRO A 1 34 ? 4.325 11.418 11.698 1.00 0.00 29 PRO A N 16
ATOM 27013 C CA . PRO A 1 34 ? 4.084 12.884 11.815 1.00 0.00 29 PRO A CA 16
ATOM 27014 C C . PRO A 1 34 ? 4.595 13.625 10.579 1.00 0.00 29 PRO A C 16
ATOM 27015 O O . PRO A 1 34 ? 5.590 13.226 9.976 1.00 0.00 29 PRO A O 16
ATOM 27026 N N . GLN A 1 35 ? 3.916 14.700 10.205 1.00 0.00 30 GLN A N 16
ATOM 27027 C CA . GLN A 1 35 ? 4.324 15.468 9.036 1.00 0.00 30 GLN A CA 16
ATOM 27028 C C . GLN A 1 35 ? 5.702 16.090 9.253 1.00 0.00 30 GLN A C 16
ATOM 27029 O O . GLN A 1 35 ? 6.314 16.605 8.319 1.00 0.00 30 GLN A O 16
ATOM 27043 N N . ASP A 1 36 ? 6.182 16.038 10.494 1.00 0.00 31 ASP A N 16
ATOM 27044 C CA . ASP A 1 36 ? 7.489 16.601 10.837 1.00 0.00 31 ASP A CA 16
ATOM 27045 C C . ASP A 1 36 ? 8.592 15.553 10.695 1.00 0.00 31 ASP A C 16
ATOM 27046 O O . ASP A 1 36 ? 9.767 15.840 10.928 1.00 0.00 31 ASP A O 16
ATOM 27055 N N . ALA A 1 37 ? 8.205 14.339 10.316 1.00 0.00 32 ALA A N 16
ATOM 27056 C CA . ALA A 1 37 ? 9.167 13.252 10.150 1.00 0.00 32 ALA A CA 16
ATOM 27057 C C . ALA A 1 37 ? 10.097 13.523 8.950 1.00 0.00 32 ALA A C 16
ATOM 27058 O O . ALA A 1 37 ? 9.614 13.701 7.833 1.00 0.00 32 ALA A O 16
ATOM 27065 N N . PRO A 1 38 ? 11.407 13.558 9.138 1.00 0.00 33 PRO A N 16
ATOM 27066 C CA . PRO A 1 38 ? 12.356 13.819 8.013 1.00 0.00 33 PRO A CA 16
ATOM 27067 C C . PRO A 1 38 ? 12.494 12.614 7.081 1.00 0.00 33 PRO A C 16
ATOM 27068 O O . PRO A 1 38 ? 12.980 12.740 5.958 1.00 0.00 33 PRO A O 16
ATOM 27079 N N . ASN A 1 39 ? 12.063 11.448 7.557 1.00 0.00 34 ASN A N 16
ATOM 27080 C CA . ASN A 1 39 ? 12.140 10.218 6.766 1.00 0.00 34 ASN A CA 16
ATOM 27081 C C . ASN A 1 39 ? 10.809 9.935 6.087 1.00 0.00 34 ASN A C 16
ATOM 27082 O O . ASN A 1 39 ? 10.523 8.798 5.712 1.00 0.00 34 ASN A O 16
ATOM 27093 N N . ARG A 1 40 ? 9.993 10.968 5.941 1.00 0.00 35 ARG A N 16
ATOM 27094 C CA . ARG A 1 40 ? 8.694 10.797 5.316 1.00 0.00 35 ARG A CA 16
ATOM 27095 C C . ARG A 1 40 ? 8.853 10.287 3.892 1.00 0.00 35 ARG A C 16
ATOM 27096 O O . ARG A 1 40 ? 8.139 9.382 3.467 1.00 0.00 35 ARG A O 16
ATOM 27117 N N . GLN A 1 41 ? 9.797 10.860 3.162 1.00 0.00 36 GLN A N 16
ATOM 27118 C CA . GLN A 1 41 ? 10.040 10.442 1.788 1.00 0.00 36 GLN A CA 16
ATOM 27119 C C . GLN A 1 41 ? 10.598 9.015 1.749 1.00 0.00 36 GLN A C 16
ATOM 27120 O O . GLN A 1 41 ? 10.350 8.269 0.800 1.00 0.00 36 GLN A O 16
ATOM 27134 N N . GLU A 1 42 ? 11.359 8.647 2.780 1.00 0.00 37 GLU A N 16
ATOM 27135 C CA . GLU A 1 42 ? 11.955 7.311 2.845 1.00 0.00 37 GLU A CA 16
ATOM 27136 C C . GLU A 1 42 ? 10.885 6.223 2.911 1.00 0.00 37 GLU A C 16
ATOM 27137 O O . GLU A 1 42 ? 10.941 5.243 2.166 1.00 0.00 37 GLU A O 16
ATOM 27149 N N . VAL A 1 43 ? 9.915 6.394 3.801 1.00 0.00 38 VAL A N 16
ATOM 27150 C CA . VAL A 1 43 ? 8.848 5.405 3.943 1.00 0.00 38 VAL A CA 16
ATOM 27151 C C . VAL A 1 43 ? 8.014 5.327 2.669 1.00 0.00 38 VAL A C 16
ATOM 27152 O O . VAL A 1 43 ? 7.520 4.260 2.309 1.00 0.00 38 VAL A O 16
ATOM 27165 N N . GLN A 1 44 ? 7.861 6.456 1.987 1.00 0.00 39 GLN A N 16
ATOM 27166 C CA . GLN A 1 44 ? 7.084 6.483 0.753 1.00 0.00 39 GLN A CA 16
ATOM 27167 C C . GLN A 1 44 ? 7.691 5.546 -0.286 1.00 0.00 39 GLN A C 16
ATOM 27168 O O . GLN A 1 44 ? 6.980 4.773 -0.925 1.00 0.00 39 GLN A O 16
ATOM 27182 N N . ASP A 1 45 ? 9.007 5.617 -0.449 1.00 0.00 40 ASP A N 16
ATOM 27183 C CA . ASP A 1 45 ? 9.688 4.763 -1.414 1.00 0.00 40 ASP A CA 16
ATOM 27184 C C . ASP A 1 45 ? 9.570 3.298 -1.010 1.00 0.00 40 ASP A C 16
ATOM 27185 O O . ASP A 1 45 ? 9.315 2.431 -1.846 1.00 0.00 40 ASP A O 16
ATOM 27194 N N . THR A 1 46 ? 9.758 3.029 0.277 1.00 0.00 41 THR A N 16
ATOM 27195 C CA . THR A 1 46 ? 9.671 1.664 0.781 1.00 0.00 41 THR A CA 16
ATOM 27196 C C . THR A 1 46 ? 8.262 1.109 0.586 1.00 0.00 41 THR A C 16
ATOM 27197 O O . THR A 1 46 ? 8.089 -0.023 0.136 1.00 0.00 41 THR A O 16
ATOM 27208 N N . ALA A 1 47 ? 7.260 1.913 0.929 1.00 0.00 42 ALA A N 16
ATOM 27209 C CA . ALA A 1 47 ? 5.872 1.491 0.789 1.00 0.00 42 ALA A CA 16
ATOM 27210 C C . ALA A 1 47 ? 5.526 1.272 -0.681 1.00 0.00 42 ALA A C 16
ATOM 27211 O O . ALA A 1 47 ? 4.855 0.302 -1.032 1.00 0.00 42 ALA A O 16
ATOM 27218 N N . ARG A 1 48 ? 5.991 2.177 -1.535 1.00 0.00 43 ARG A N 16
ATOM 27219 C CA . ARG A 1 48 ? 5.723 2.061 -2.959 1.00 0.00 43 ARG A CA 16
ATOM 27220 C C . ARG A 1 48 ? 6.196 0.705 -3.463 1.00 0.00 43 ARG A C 16
ATOM 27221 O O . ARG A 1 48 ? 5.500 0.037 -4.229 1.00 0.00 43 ARG A O 16
ATOM 27242 N N . GLY A 1 49 ? 7.378 0.299 -3.019 1.00 0.00 44 GLY A N 16
ATOM 27243 C CA . GLY A 1 49 ? 7.928 -0.987 -3.421 1.00 0.00 44 GLY A CA 16
ATOM 27244 C C . GLY A 1 49 ? 7.056 -2.133 -2.918 1.00 0.00 44 GLY A C 16
ATOM 27245 O O . GLY A 1 49 ? 6.808 -3.093 -3.645 1.00 0.00 44 GLY A O 16
ATOM 27249 N N . GLN A 1 50 ? 6.593 -2.029 -1.671 1.00 0.00 45 GLN A N 16
ATOM 27250 C CA . GLN A 1 50 ? 5.749 -3.075 -1.094 1.00 0.00 45 GLN A CA 16
ATOM 27251 C C . GLN A 1 50 ? 4.444 -3.203 -1.869 1.00 0.00 45 GLN A C 16
ATOM 27252 O O . GLN A 1 50 ? 3.965 -4.310 -2.112 1.00 0.00 45 GLN A O 16
ATOM 27266 N N . ILE A 1 51 ? 3.859 -2.069 -2.242 1.00 0.00 46 ILE A N 16
ATOM 27267 C CA . ILE A 1 51 ? 2.598 -2.085 -2.973 1.00 0.00 46 ILE A CA 16
ATOM 27268 C C . ILE A 1 51 ? 2.739 -2.817 -4.305 1.00 0.00 46 ILE A C 16
ATOM 27269 O O . ILE A 1 51 ? 1.980 -3.740 -4.598 1.00 0.00 46 ILE A O 16
ATOM 27285 N N . ASN A 1 52 ? 3.700 -2.385 -5.113 1.00 0.00 47 ASN A N 16
ATOM 27286 C CA . ASN A 1 52 ? 3.917 -2.995 -6.418 1.00 0.00 47 ASN A CA 16
ATOM 27287 C C . ASN A 1 52 ? 4.398 -4.434 -6.287 1.00 0.00 47 ASN A C 16
ATOM 27288 O O . ASN A 1 52 ? 3.938 -5.313 -7.011 1.00 0.00 47 ASN A O 16
ATOM 27299 N N . ASP A 1 53 ? 5.328 -4.662 -5.368 1.00 0.00 48 ASP A N 16
ATOM 27300 C CA . ASP A 1 53 ? 5.878 -5.994 -5.164 1.00 0.00 48 ASP A CA 16
ATOM 27301 C C . ASP A 1 53 ? 4.807 -6.962 -4.673 1.00 0.00 48 ASP A C 16
ATOM 27302 O O . ASP A 1 53 ? 4.784 -8.127 -5.070 1.00 0.00 48 ASP A O 16
ATOM 27311 N N . TYR A 1 54 ? 3.934 -6.479 -3.796 1.00 0.00 49 TYR A N 16
ATOM 27312 C CA . TYR A 1 54 ? 2.876 -7.313 -3.237 1.00 0.00 49 TYR A CA 16
ATOM 27313 C C . TYR A 1 54 ? 1.962 -7.870 -4.324 1.00 0.00 49 TYR A C 16
ATOM 27314 O O . TYR A 1 54 ? 1.908 -9.077 -4.538 1.00 0.00 49 TYR A O 16
ATOM 27332 N N . ILE A 1 55 ? 1.239 -7.000 -5.006 1.00 0.00 50 ILE A N 16
ATOM 27333 C CA . ILE A 1 55 ? 0.326 -7.461 -6.047 1.00 0.00 50 ILE A CA 16
ATOM 27334 C C . ILE A 1 55 ? 1.090 -8.061 -7.234 1.00 0.00 50 ILE A C 16
ATOM 27335 O O . ILE A 1 55 ? 0.561 -8.921 -7.932 1.00 0.00 50 ILE A O 16
ATOM 27351 N N . SER A 1 56 ? 2.321 -7.610 -7.464 1.00 0.00 51 SER A N 16
ATOM 27352 C CA . SER A 1 56 ? 3.113 -8.125 -8.587 1.00 0.00 51 SER A CA 16
ATOM 27353 C C . SER A 1 56 ? 3.423 -9.614 -8.439 1.00 0.00 51 SER A C 16
ATOM 27354 O O . SER A 1 56 ? 3.249 -10.387 -9.381 1.00 0.00 51 SER A O 16
ATOM 27362 N N . ARG A 1 57 ? 3.902 -10.009 -7.261 1.00 0.00 52 ARG A N 16
ATOM 27363 C CA . ARG A 1 57 ? 4.254 -11.408 -7.022 1.00 0.00 52 ARG A CA 16
ATOM 27364 C C . ARG A 1 57 ? 3.006 -12.248 -6.802 1.00 0.00 52 ARG A C 16
ATOM 27365 O O . ARG A 1 57 ? 3.015 -13.460 -7.009 1.00 0.00 52 ARG A O 16
ATOM 27386 N N . TYR A 1 58 ? 1.932 -11.592 -6.374 1.00 0.00 53 TYR A N 16
ATOM 27387 C CA . TYR A 1 58 ? 0.667 -12.275 -6.115 1.00 0.00 53 TYR A CA 16
ATOM 27388 C C . TYR A 1 58 ? -0.332 -12.002 -7.244 1.00 0.00 53 TYR A C 16
ATOM 27389 O O . TYR A 1 58 ? -1.525 -12.272 -7.107 1.00 0.00 53 TYR A O 16
ATOM 27407 N N . ARG A 1 59 ? 0.157 -11.454 -8.361 1.00 0.00 54 ARG A N 16
ATOM 27408 C CA . ARG A 1 59 ? -0.715 -11.149 -9.497 1.00 0.00 54 ARG A CA 16
ATOM 27409 C C . ARG A 1 59 ? -1.293 -12.423 -10.114 1.00 0.00 54 ARG A C 16
ATOM 27410 O O . ARG A 1 59 ? -2.492 -12.507 -10.376 1.00 0.00 54 ARG A O 16
ATOM 27431 N N . ARG A 1 60 ? -0.427 -13.404 -10.357 1.00 0.00 55 ARG A N 16
ATOM 27432 C CA . ARG A 1 60 ? -0.857 -14.664 -10.961 1.00 0.00 55 ARG A CA 16
ATOM 27433 C C . ARG A 1 60 ? -1.468 -15.591 -9.913 1.00 0.00 55 ARG A C 16
ATOM 27434 O O . ARG A 1 60 ? -2.038 -16.630 -10.246 1.00 0.00 55 ARG A O 16
ATOM 27455 N N . LYS A 1 61 ? -1.342 -15.207 -8.649 1.00 0.00 56 LYS A N 16
ATOM 27456 C CA . LYS A 1 61 ? -1.883 -16.010 -7.557 1.00 0.00 56 LYS A CA 16
ATOM 27457 C C . LYS A 1 61 ? -3.399 -16.134 -7.668 1.00 0.00 56 LYS A C 16
ATOM 27458 O O . LYS A 1 61 ? -3.951 -17.228 -7.535 1.00 0.00 56 LYS A O 16
ATOM 27477 N N . GLY A 1 62 ? -4.068 -15.012 -7.907 1.00 0.00 57 GLY A N 16
ATOM 27478 C CA . GLY A 1 62 ? -5.520 -15.017 -8.027 1.00 0.00 57 GLY A CA 16
ATOM 27479 C C . GLY A 1 62 ? -6.023 -13.766 -8.732 1.00 0.00 57 GLY A C 16
ATOM 27480 O O . GLY A 1 62 ? -7.207 -13.657 -9.049 1.00 0.00 57 GLY A O 16
ATOM 27484 N N . ASP A 1 63 ? -5.120 -12.818 -8.973 1.00 0.00 58 ASP A N 16
ATOM 27485 C CA . ASP A 1 63 ? -5.492 -11.574 -9.640 1.00 0.00 58 ASP A CA 16
ATOM 27486 C C . ASP A 1 63 ? -6.821 -11.055 -9.098 1.00 0.00 58 ASP A C 16
ATOM 27487 O O . ASP A 1 63 ? -7.558 -10.363 -9.798 1.00 0.00 58 ASP A O 16
ATOM 27496 N N . ALA A 1 64 ? -7.118 -11.406 -7.846 1.00 0.00 59 ALA A N 16
ATOM 27497 C CA . ALA A 1 64 ? -8.362 -10.981 -7.208 1.00 0.00 59 ALA A CA 16
ATOM 27498 C C . ALA A 1 64 ? -9.547 -11.754 -7.777 1.00 0.00 59 ALA A C 16
ATOM 27499 O O . ALA A 1 64 ? -9.417 -12.458 -8.778 1.00 0.00 59 ALA A O 16
ATOM 27506 N N . GLY A 1 65 ? -10.703 -11.616 -7.131 1.00 0.00 60 GLY A N 16
ATOM 27507 C CA . GLY A 1 65 ? -11.915 -12.303 -7.576 1.00 0.00 60 GLY A CA 16
ATOM 27508 C C . GLY A 1 65 ? -12.156 -13.567 -6.765 1.00 0.00 60 GLY A C 16
ATOM 27509 O O . GLY A 1 65 ? -13.124 -14.291 -6.999 1.00 0.00 60 GLY A O 16
ATOM 27513 N N . GLY A 1 66 ? -11.271 -13.830 -5.808 1.00 0.00 61 GLY A N 16
ATOM 27514 C CA . GLY A 1 66 ? -11.393 -15.014 -4.956 1.00 0.00 61 GLY A CA 16
ATOM 27515 C C . GLY A 1 66 ? -11.102 -14.667 -3.503 1.00 0.00 61 GLY A C 16
ATOM 27516 O O . GLY A 1 66 ? -11.845 -15.052 -2.601 1.00 0.00 61 GLY A O 16
ATOM 27520 N N . LEU A 1 67 ? -10.011 -13.937 -3.280 1.00 0.00 62 LEU A N 16
ATOM 27521 C CA . LEU A 1 67 ? -9.618 -13.544 -1.927 1.00 0.00 62 LEU A CA 16
ATOM 27522 C C . LEU A 1 67 ? -10.072 -12.118 -1.635 1.00 0.00 62 LEU A C 16
ATOM 27523 O O . LEU A 1 67 ? -9.749 -11.186 -2.371 1.00 0.00 62 LEU A O 16
ATOM 27539 N N . LYS A 1 68 ? -10.821 -11.958 -0.551 1.00 0.00 63 LYS A N 16
ATOM 27540 C CA . LYS A 1 68 ? -11.312 -10.644 -0.165 1.00 0.00 63 LYS A CA 16
ATOM 27541 C C . LYS A 1 68 ? -10.153 -9.728 0.212 1.00 0.00 63 LYS A C 16
ATOM 27542 O O . LYS A 1 68 ? -10.134 -8.555 -0.159 1.00 0.00 63 LYS A O 16
ATOM 27561 N N . SER A 1 69 ? -9.190 -10.264 0.957 1.00 0.00 64 SER A N 16
ATOM 27562 C CA . SER A 1 69 ? -8.042 -9.471 1.381 1.00 0.00 64 SER A CA 16
ATOM 27563 C C . SER A 1 69 ? -7.248 -8.976 0.178 1.00 0.00 64 SER A C 16
ATOM 27564 O O . SER A 1 69 ? -6.918 -7.800 0.080 1.00 0.00 64 SER A O 16
ATOM 27572 N N . PHE A 1 70 ? -6.930 -9.892 -0.727 1.00 0.00 65 PHE A N 16
ATOM 27573 C CA . PHE A 1 70 ? -6.155 -9.540 -1.909 1.00 0.00 65 PHE A CA 16
ATOM 27574 C C . PHE A 1 70 ? -6.911 -8.538 -2.775 1.00 0.00 65 PHE A C 16
ATOM 27575 O O . PHE A 1 70 ? -6.341 -7.549 -3.232 1.00 0.00 65 PHE A O 16
ATOM 27592 N N . THR A 1 71 ? -8.194 -8.797 -2.993 1.00 0.00 66 THR A N 16
ATOM 27593 C CA . THR A 1 71 ? -9.015 -7.907 -3.803 1.00 0.00 66 THR A CA 16
ATOM 27594 C C . THR A 1 71 ? -9.122 -6.532 -3.146 1.00 0.00 66 THR A C 16
ATOM 27595 O O . THR A 1 71 ? -8.956 -5.505 -3.801 1.00 0.00 66 THR A O 16
ATOM 27606 N N . THR A 1 72 ? -9.389 -6.528 -1.843 1.00 0.00 67 THR A N 16
ATOM 27607 C CA . THR A 1 72 ? -9.507 -5.279 -1.100 1.00 0.00 67 THR A CA 16
ATOM 27608 C C . THR A 1 72 ? -8.184 -4.524 -1.119 1.00 0.00 67 THR A C 16
ATOM 27609 O O . THR A 1 72 ? -8.150 -3.312 -1.338 1.00 0.00 67 THR A O 16
ATOM 27620 N N . MET A 1 73 ? -7.096 -5.250 -0.887 1.00 0.00 68 MET A N 16
ATOM 27621 C CA . MET A 1 73 ? -5.770 -4.646 -0.877 1.00 0.00 68 MET A CA 16
ATOM 27622 C C . MET A 1 73 ? -5.436 -4.085 -2.256 1.00 0.00 68 MET A C 16
ATOM 27623 O O . MET A 1 73 ? -4.881 -2.999 -2.374 1.00 0.00 68 MET A O 16
ATOM 27637 N N . GLN A 1 74 ? -5.782 -4.827 -3.298 1.00 0.00 69 GLN A N 16
ATOM 27638 C CA . GLN A 1 74 ? -5.503 -4.379 -4.657 1.00 0.00 69 GLN A CA 16
ATOM 27639 C C . GLN A 1 74 ? -5.907 -2.915 -4.841 1.00 0.00 69 GLN A C 16
ATOM 27640 O O . GLN A 1 74 ? -5.078 -2.069 -5.179 1.00 0.00 69 GLN A O 16
ATOM 27654 N N . THR A 1 75 ? -7.184 -2.626 -4.623 1.00 0.00 70 THR A N 16
ATOM 27655 C CA . THR A 1 75 ? -7.692 -1.265 -4.778 1.00 0.00 70 THR A CA 16
ATOM 27656 C C . THR A 1 75 ? -7.151 -0.325 -3.702 1.00 0.00 70 THR A C 16
ATOM 27657 O O . THR A 1 75 ? -6.769 0.805 -3.997 1.00 0.00 70 THR A O 16
ATOM 27668 N N . ALA A 1 76 ? -7.146 -0.779 -2.452 1.00 0.00 71 ALA A N 16
ATOM 27669 C CA . ALA A 1 76 ? -6.674 0.053 -1.349 1.00 0.00 71 ALA A CA 16
ATOM 27670 C C . ALA A 1 76 ? -5.236 0.515 -1.575 1.00 0.00 71 ALA A C 16
ATOM 27671 O O . ALA A 1 76 ? -4.937 1.707 -1.499 1.00 0.00 71 ALA A O 16
ATOM 27678 N N . LEU A 1 77 ? -4.349 -0.435 -1.851 1.00 0.00 72 LEU A N 16
ATOM 27679 C CA . LEU A 1 77 ? -2.945 -0.122 -2.084 1.00 0.00 72 LEU A CA 16
ATOM 27680 C C . LEU A 1 77 ? -2.777 0.721 -3.347 1.00 0.00 72 LEU A C 16
ATOM 27681 O O . LEU A 1 77 ? -1.985 1.660 -3.376 1.00 0.00 72 LEU A O 16
ATOM 27697 N N . ASN A 1 78 ? -3.523 0.374 -4.387 1.00 0.00 73 ASN A N 16
ATOM 27698 C CA . ASN A 1 78 ? -3.447 1.106 -5.642 1.00 0.00 73 ASN A CA 16
ATOM 27699 C C . ASN A 1 78 ? -3.915 2.544 -5.446 1.00 0.00 73 ASN A C 16
ATOM 27700 O O . ASN A 1 78 ? -3.347 3.478 -6.014 1.00 0.00 73 ASN A O 16
ATOM 27711 N N . SER A 1 79 ? -4.964 2.714 -4.646 1.00 0.00 74 SER A N 16
ATOM 27712 C CA . SER A 1 79 ? -5.515 4.039 -4.389 1.00 0.00 74 SER A CA 16
ATOM 27713 C C . SER A 1 79 ? -4.481 4.965 -3.762 1.00 0.00 74 SER A C 16
ATOM 27714 O O . SER A 1 79 ? -4.228 6.053 -4.273 1.00 0.00 74 SER A O 16
ATOM 27722 N N . LEU A 1 80 ? -3.890 4.538 -2.651 1.00 0.00 75 LEU A N 16
ATOM 27723 C CA . LEU A 1 80 ? -2.897 5.362 -1.967 1.00 0.00 75 LEU A CA 16
ATOM 27724 C C . LEU A 1 80 ? -1.581 5.395 -2.739 1.00 0.00 75 LEU A C 16
ATOM 27725 O O . LEU A 1 80 ? -0.779 6.314 -2.574 1.00 0.00 75 LEU A O 16
ATOM 27741 N N . ALA A 1 81 ? -1.356 4.396 -3.585 1.00 0.00 76 ALA A N 16
ATOM 27742 C CA . ALA A 1 81 ? -0.127 4.349 -4.371 1.00 0.00 76 ALA A CA 16
ATOM 27743 C C . ALA A 1 81 ? -0.023 5.584 -5.253 1.00 0.00 76 ALA A C 16
ATOM 27744 O O . ALA A 1 81 ? 1.051 6.168 -5.402 1.00 0.00 76 ALA A O 16
ATOM 27751 N N . GLY A 1 82 ? -1.149 5.975 -5.834 1.00 0.00 77 GLY A N 16
ATOM 27752 C CA . GLY A 1 82 ? -1.192 7.143 -6.700 1.00 0.00 77 GLY A CA 16
ATOM 27753 C C . GLY A 1 82 ? -1.027 8.431 -5.900 1.00 0.00 77 GLY A C 16
ATOM 27754 O O . GLY A 1 82 ? -0.534 9.428 -6.421 1.00 0.00 77 GLY A O 16
ATOM 27758 N N . TYR A 1 83 ? -1.446 8.411 -4.634 1.00 0.00 78 TYR A N 16
ATOM 27759 C CA . TYR A 1 83 ? -1.339 9.599 -3.791 1.00 0.00 78 TYR A CA 16
ATOM 27760 C C . TYR A 1 83 ? 0.123 10.005 -3.609 1.00 0.00 78 TYR A C 16
ATOM 27761 O O . TYR A 1 83 ? 0.445 11.193 -3.609 1.00 0.00 78 TYR A O 16
ATOM 27779 N N . TYR A 1 84 ? 1.000 9.023 -3.442 1.00 0.00 79 TYR A N 16
ATOM 27780 C CA . TYR A 1 84 ? 2.416 9.317 -3.247 1.00 0.00 79 TYR A CA 16
ATOM 27781 C C . TYR A 1 84 ? 3.012 10.047 -4.455 1.00 0.00 79 TYR A C 16
ATOM 27782 O O . TYR A 1 84 ? 3.788 10.987 -4.293 1.00 0.00 79 TYR A O 16
ATOM 27800 N N . THR A 1 85 ? 2.663 9.609 -5.663 1.00 0.00 80 THR A N 16
ATOM 27801 C CA . THR A 1 85 ? 3.199 10.233 -6.882 1.00 0.00 80 THR A CA 16
ATOM 27802 C C . THR A 1 85 ? 2.308 11.370 -7.380 1.00 0.00 80 THR A C 16
ATOM 27803 O O . THR A 1 85 ? 2.793 12.328 -7.982 1.00 0.00 80 THR A O 16
ATOM 27814 N N . SER A 1 86 ? 1.006 11.256 -7.145 1.00 0.00 81 SER A N 16
ATOM 27815 C CA . SER A 1 86 ? 0.064 12.277 -7.599 1.00 0.00 81 SER A CA 16
ATOM 27816 C C . SER A 1 86 ? 0.367 13.624 -6.957 1.00 0.00 81 SER A C 16
ATOM 27817 O O . SER A 1 86 ? 0.382 14.654 -7.630 1.00 0.00 81 SER A O 16
ATOM 27825 N N . TYR A 1 87 ? 0.607 13.614 -5.646 1.00 0.00 82 TYR A N 16
ATOM 27826 C CA . TYR A 1 87 ? 0.907 14.841 -4.912 1.00 0.00 82 TYR A CA 16
ATOM 27827 C C . TYR A 1 87 ? 2.397 14.921 -4.603 1.00 0.00 82 TYR A C 16
ATOM 27828 O O . TYR A 1 87 ? 2.934 16.001 -4.360 1.00 0.00 82 TYR A O 16
ATOM 27846 N N . GLY A 1 88 ? 3.061 13.767 -4.616 1.00 0.00 83 GLY A N 16
ATOM 27847 C CA . GLY A 1 88 ? 4.498 13.705 -4.338 1.00 0.00 83 GLY A CA 16
ATOM 27848 C C . GLY A 1 88 ? 4.767 13.376 -2.871 1.00 0.00 83 GLY A C 16
ATOM 27849 O O . GLY A 1 88 ? 4.121 12.505 -2.290 1.00 0.00 83 GLY A O 16
ATOM 27853 N N . ALA A 1 89 ? 5.734 14.075 -2.284 1.00 0.00 84 ALA A N 16
ATOM 27854 C CA . ALA A 1 89 ? 6.099 13.847 -0.888 1.00 0.00 84 ALA A CA 16
ATOM 27855 C C . ALA A 1 89 ? 4.987 14.292 0.054 1.00 0.00 84 ALA A C 16
ATOM 27856 O O . ALA A 1 89 ? 5.057 14.065 1.262 1.00 0.00 84 ALA A O 16
ATOM 27863 N N . ARG A 1 90 ? 3.966 14.932 -0.502 1.00 0.00 85 ARG A N 16
ATOM 27864 C CA . ARG A 1 90 ? 2.858 15.412 0.309 1.00 0.00 85 ARG A CA 16
ATOM 27865 C C . ARG A 1 90 ? 2.235 14.248 1.096 1.00 0.00 85 ARG A C 16
ATOM 27866 O O . ARG A 1 90 ? 1.977 13.190 0.520 1.00 0.00 85 ARG A O 16
ATOM 27887 N N . PRO A 1 91 ? 1.979 14.404 2.378 1.00 0.00 86 PRO A N 16
ATOM 27888 C CA . PRO A 1 91 ? 1.366 13.314 3.193 1.00 0.00 86 PRO A CA 16
ATOM 27889 C C . PRO A 1 91 ? -0.087 13.071 2.795 1.00 0.00 86 PRO A C 16
ATOM 27890 O O . PRO A 1 91 ? -0.783 13.988 2.355 1.00 0.00 86 PRO A O 16
ATOM 27901 N N . ILE A 1 92 ? -0.536 11.831 2.946 1.00 0.00 87 ILE A N 16
ATOM 27902 C CA . ILE A 1 92 ? -1.905 11.481 2.596 1.00 0.00 87 ILE A CA 16
ATOM 27903 C C . ILE A 1 92 ? -2.892 12.240 3.497 1.00 0.00 87 ILE A C 16
ATOM 27904 O O . ILE A 1 92 ? -2.691 12.295 4.710 1.00 0.00 87 ILE A O 16
ATOM 27920 N N . PRO A 1 93 ? -3.963 12.802 2.960 1.00 0.00 88 PRO A N 16
ATOM 27921 C CA . PRO A 1 93 ? -4.968 13.521 3.794 1.00 0.00 88 PRO A CA 16
ATOM 27922 C C . PRO A 1 93 ? -5.415 12.685 4.991 1.00 0.00 88 PRO A C 16
ATOM 27923 O O . PRO A 1 93 ? -5.432 11.456 4.932 1.00 0.00 88 PRO A O 16
ATOM 27934 N N . GLU A 1 94 ? -5.775 13.365 6.068 1.00 0.00 89 GLU A N 16
ATOM 27935 C CA . GLU A 1 94 ? -6.222 12.688 7.273 1.00 0.00 89 GLU A CA 16
ATOM 27936 C C . GLU A 1 94 ? -7.530 11.951 7.004 1.00 0.00 89 GLU A C 16
ATOM 27937 O O . GLU A 1 94 ? -7.768 10.872 7.541 1.00 0.00 89 GLU A O 16
ATOM 27949 N N . LYS A 1 95 ? -8.378 12.550 6.176 1.00 0.00 90 LYS A N 16
ATOM 27950 C CA . LYS A 1 95 ? -9.666 11.943 5.859 1.00 0.00 90 LYS A CA 16
ATOM 27951 C C . LYS A 1 95 ? -9.467 10.584 5.201 1.00 0.00 90 LYS A C 16
ATOM 27952 O O . LYS A 1 95 ? -10.097 9.600 5.589 1.00 0.00 90 LYS A O 16
ATOM 27971 N N . LEU A 1 96 ? -8.585 10.528 4.208 1.00 0.00 91 LEU A N 16
ATOM 27972 C CA . LEU A 1 96 ? -8.320 9.272 3.521 1.00 0.00 91 LEU A CA 16
ATOM 27973 C C . LEU A 1 96 ? -7.591 8.312 4.462 1.00 0.00 91 LEU A C 16
ATOM 27974 O O . LEU A 1 96 ? -7.862 7.111 4.471 1.00 0.00 91 LEU A O 16
ATOM 27990 N N . LYS A 1 97 ? -6.672 8.859 5.260 1.00 0.00 92 LYS A N 16
ATOM 27991 C CA . LYS A 1 97 ? -5.910 8.053 6.212 1.00 0.00 92 LYS A CA 16
ATOM 27992 C C . LYS A 1 97 ? -6.845 7.200 7.060 1.00 0.00 92 LYS A C 16
ATOM 27993 O O . LYS A 1 97 ? -6.593 6.013 7.265 1.00 0.00 92 LYS A O 16
ATOM 28012 N N . LYS A 1 98 ? -7.912 7.807 7.563 1.00 0.00 93 LYS A N 16
ATOM 28013 C CA . LYS A 1 98 ? -8.853 7.069 8.399 1.00 0.00 93 LYS A CA 16
ATOM 28014 C C . LYS A 1 98 ? -9.439 5.892 7.626 1.00 0.00 93 LYS A C 16
ATOM 28015 O O . LYS A 1 98 ? -9.561 4.792 8.157 1.00 0.00 93 LYS A O 16
ATOM 28034 N N . ARG A 1 99 ? -9.799 6.132 6.369 1.00 0.00 94 ARG A N 16
ATOM 28035 C CA . ARG A 1 99 ? -10.374 5.082 5.536 1.00 0.00 94 ARG A CA 16
ATOM 28036 C C . ARG A 1 99 ? -9.366 3.961 5.289 1.00 0.00 94 ARG A C 16
ATOM 28037 O O . ARG A 1 99 ? -9.717 2.783 5.321 1.00 0.00 94 ARG A O 16
ATOM 28058 N N . LEU A 1 100 ? -8.116 4.335 5.039 1.00 0.00 95 LEU A N 16
ATOM 28059 C CA . LEU A 1 100 ? -7.069 3.352 4.780 1.00 0.00 95 LEU A CA 16
ATOM 28060 C C . LEU A 1 100 ? -6.846 2.451 5.991 1.00 0.00 95 LEU A C 16
ATOM 28061 O O . LEU A 1 100 ? -6.649 1.245 5.849 1.00 0.00 95 LEU A O 16
ATOM 28077 N N . GLN A 1 101 ? -6.875 3.039 7.179 1.00 0.00 96 GLN A N 16
ATOM 28078 C CA . GLN A 1 101 ? -6.670 2.267 8.401 1.00 0.00 96 GLN A CA 16
ATOM 28079 C C . GLN A 1 101 ? -7.643 1.088 8.448 1.00 0.00 96 GLN A C 16
ATOM 28080 O O . GLN A 1 101 ? -7.245 -0.040 8.733 1.00 0.00 96 GLN A O 16
ATOM 28094 N N . LEU A 1 102 ? -8.912 1.357 8.162 1.00 0.00 97 LEU A N 16
ATOM 28095 C CA . LEU A 1 102 ? -9.924 0.301 8.166 1.00 0.00 97 LEU A CA 16
ATOM 28096 C C . LEU A 1 102 ? -9.651 -0.717 7.055 1.00 0.00 97 LEU A C 16
ATOM 28097 O O . LEU A 1 102 ? -9.803 -1.921 7.259 1.00 0.00 97 LEU A O 16
ATOM 28113 N N . GLU A 1 103 ? -9.257 -0.224 5.883 1.00 0.00 98 GLU A N 16
ATOM 28114 C CA . GLU A 1 103 ? -8.981 -1.108 4.754 1.00 0.00 98 GLU A CA 16
ATOM 28115 C C . GLU A 1 103 ? -7.966 -2.173 5.145 1.00 0.00 98 GLU A C 16
ATOM 28116 O O . GLU A 1 103 ? -8.141 -3.350 4.837 1.00 0.00 98 GLU A O 16
ATOM 28128 N N . PHE A 1 104 ? -6.906 -1.753 5.819 1.00 0.00 99 PHE A N 16
ATOM 28129 C CA . PHE A 1 104 ? -5.877 -2.688 6.241 1.00 0.00 99 PHE A CA 16
ATOM 28130 C C . PHE A 1 104 ? -6.410 -3.629 7.320 1.00 0.00 99 PHE A C 16
ATOM 28131 O O . PHE A 1 104 ? -6.035 -4.801 7.372 1.00 0.00 99 PHE A O 16
ATOM 28148 N N . THR A 1 105 ? -7.284 -3.112 8.180 1.00 0.00 100 THR A N 16
ATOM 28149 C CA . THR A 1 105 ? -7.853 -3.921 9.254 1.00 0.00 100 THR A CA 16
ATOM 28150 C C . THR A 1 105 ? -8.606 -5.108 8.666 1.00 0.00 100 THR A C 16
ATOM 28151 O O . THR A 1 105 ? -8.497 -6.233 9.149 1.00 0.00 100 THR A O 16
ATOM 28162 N N . GLN A 1 106 ? -9.366 -4.845 7.617 1.00 0.00 101 GLN A N 16
ATOM 28163 C CA . GLN A 1 106 ? -10.128 -5.892 6.955 1.00 0.00 101 GLN A CA 16
ATOM 28164 C C . GLN A 1 106 ? -9.187 -6.880 6.265 1.00 0.00 101 GLN A C 16
ATOM 28165 O O . GLN A 1 106 ? -9.464 -8.078 6.205 1.00 0.00 101 GLN A O 16
ATOM 28179 N N . ALA A 1 107 ? -8.079 -6.363 5.735 1.00 0.00 102 ALA A N 16
ATOM 28180 C CA . ALA A 1 107 ? -7.110 -7.203 5.037 1.00 0.00 102 ALA A CA 16
ATOM 28181 C C . ALA A 1 107 ? -6.373 -8.139 5.997 1.00 0.00 102 ALA A C 16
ATOM 28182 O O . ALA A 1 107 ? -6.326 -9.348 5.774 1.00 0.00 102 ALA A O 16
ATOM 28189 N N . GLU A 1 108 ? -5.796 -7.582 7.064 1.00 0.00 103 GLU A N 16
ATOM 28190 C CA . GLU A 1 108 ? -5.069 -8.405 8.029 1.00 0.00 103 GLU A CA 16
ATOM 28191 C C . GLU A 1 108 ? -6.027 -9.347 8.748 1.00 0.00 103 GLU A C 16
ATOM 28192 O O . GLU A 1 108 ? -5.670 -10.470 9.092 1.00 0.00 103 GLU A O 16
ATOM 28204 N N . ARG A 1 109 ? -7.251 -8.888 8.967 1.00 0.00 104 ARG A N 16
ATOM 28205 C CA . ARG A 1 109 ? -8.252 -9.712 9.632 1.00 0.00 104 ARG A CA 16
ATOM 28206 C C . ARG A 1 109 ? -8.588 -10.931 8.778 1.00 0.00 104 ARG A C 16
ATOM 28207 O O . ARG A 1 109 ? -8.784 -12.032 9.294 1.00 0.00 104 ARG A O 16
ATOM 28228 N N . SER A 1 110 ? -8.652 -10.724 7.469 1.00 0.00 105 SER A N 16
ATOM 28229 C CA . SER A 1 110 ? -8.967 -11.804 6.545 1.00 0.00 105 SER A CA 16
ATOM 28230 C C . SER A 1 110 ? -7.821 -12.817 6.473 1.00 0.00 105 SER A C 16
ATOM 28231 O O . SER A 1 110 ? -8.036 -13.989 6.164 1.00 0.00 105 SER A O 16
ATOM 28239 N N . ILE A 1 111 ? -6.604 -12.360 6.756 1.00 0.00 106 ILE A N 16
ATOM 28240 C CA . ILE A 1 111 ? -5.439 -13.244 6.716 1.00 0.00 106 ILE A CA 16
ATOM 28241 C C . ILE A 1 111 ? -5.578 -14.354 7.755 1.00 0.00 106 ILE A C 16
ATOM 28242 O O . ILE A 1 111 ? -5.258 -15.511 7.481 1.00 0.00 106 ILE A O 16
ATOM 28258 N N . GLU A 1 112 ? -6.042 -13.999 8.948 1.00 0.00 107 GLU A N 16
ATOM 28259 C CA . GLU A 1 112 ? -6.198 -14.982 10.014 1.00 0.00 107 GLU A CA 16
ATOM 28260 C C . GLU A 1 112 ? -6.987 -16.188 9.515 1.00 0.00 107 GLU A C 16
ATOM 28261 O O . GLU A 1 112 ? -6.583 -17.332 9.722 1.00 0.00 107 GLU A O 16
ATOM 28273 N N . ARG A 1 113 ? -8.105 -15.928 8.844 1.00 0.00 108 ARG A N 16
ATOM 28274 C CA . ARG A 1 113 ? -8.930 -17.008 8.308 1.00 0.00 108 ARG A CA 16
ATOM 28275 C C . ARG A 1 113 ? -8.340 -17.535 7.004 1.00 0.00 108 ARG A C 16
ATOM 28276 O O . ARG A 1 113 ? -8.624 -18.661 6.593 1.00 0.00 108 ARG A O 16
ATOM 28297 N N . GLY A 1 114 ? -7.513 -16.718 6.360 1.00 0.00 109 GLY A N 16
ATOM 28298 C CA . GLY A 1 114 ? -6.882 -17.116 5.106 1.00 0.00 109 GLY A CA 16
ATOM 28299 C C . GLY A 1 114 ? -7.921 -17.381 4.023 1.00 0.00 109 GLY A C 16
ATOM 28300 O O . GLY A 1 114 ? -8.053 -18.505 3.540 1.00 0.00 109 GLY A O 16
ATOM 28304 N N . VAL A 1 115 ? -8.658 -16.340 3.642 1.00 0.00 110 VAL A N 16
ATOM 28305 C CA . VAL A 1 115 ? -9.684 -16.475 2.611 1.00 0.00 110 VAL A CA 16
ATOM 28306 C C . VAL A 1 115 ? -9.159 -17.293 1.435 1.00 0.00 110 VAL A C 16
ATOM 28307 O O . VAL A 1 115 ? -9.963 -17.674 0.599 1.00 0.00 110 VAL A O 16
ATOM 28321 N N . GLY A 1 1 ? 14.270 12.202 -6.258 1.00 0.00 -4 GLY A N 17
ATOM 28322 C CA . GLY A 1 1 ? 14.456 11.393 -5.020 1.00 0.00 -4 GLY A CA 17
ATOM 28323 C C . GLY A 1 1 ? 15.499 10.306 -5.269 1.00 0.00 -4 GLY A C 17
ATOM 28324 O O . GLY A 1 1 ? 16.195 10.318 -6.283 1.00 0.00 -4 GLY A O 17
ATOM 28330 N N . PRO A 1 2 ? 15.615 9.370 -4.363 1.00 0.00 -3 PRO A N 17
ATOM 28331 C CA . PRO A 1 2 ? 16.594 8.244 -4.480 1.00 0.00 -3 PRO A CA 17
ATOM 28332 C C . PRO A 1 2 ? 16.352 7.400 -5.733 1.00 0.00 -3 PRO A C 17
ATOM 28333 O O . PRO A 1 2 ? 15.213 7.231 -6.170 1.00 0.00 -3 PRO A O 17
ATOM 28344 N N . LEU A 1 3 ? 17.433 6.880 -6.302 1.00 0.00 -2 LEU A N 17
ATOM 28345 C CA . LEU A 1 3 ? 17.337 6.060 -7.502 1.00 0.00 -2 LEU A CA 17
ATOM 28346 C C . LEU A 1 3 ? 16.536 4.795 -7.216 1.00 0.00 -2 LEU A C 17
ATOM 28347 O O . LEU A 1 3 ? 15.740 4.350 -8.044 1.00 0.00 -2 LEU A O 17
ATOM 28363 N N . GLY A 1 4 ? 16.752 4.220 -6.036 1.00 0.00 -1 GLY A N 17
ATOM 28364 C CA . GLY A 1 4 ? 16.046 3.003 -5.645 1.00 0.00 -1 GLY A CA 17
ATOM 28365 C C . GLY A 1 4 ? 16.751 1.766 -6.188 1.00 0.00 -1 GLY A C 17
ATOM 28366 O O . GLY A 1 4 ? 16.141 0.706 -6.336 1.00 0.00 -1 GLY A O 17
ATOM 28370 N N . SER A 1 5 ? 18.039 1.908 -6.481 1.00 0.00 0 SER A N 17
ATOM 28371 C CA . SER A 1 5 ? 18.820 0.795 -7.005 1.00 0.00 0 SER A CA 17
ATOM 28372 C C . SER A 1 5 ? 18.863 -0.348 -5.998 1.00 0.00 0 SER A C 17
ATOM 28373 O O . SER A 1 5 ? 18.888 -0.122 -4.789 1.00 0.00 0 SER A O 17
ATOM 28381 N N . CYS A 1 6 ? 18.865 -1.577 -6.504 1.00 0.00 1 CYS A N 17
ATOM 28382 C CA . CYS A 1 6 ? 18.900 -2.750 -5.639 1.00 0.00 1 CYS A CA 17
ATOM 28383 C C . CYS A 1 6 ? 17.718 -2.737 -4.674 1.00 0.00 1 CYS A C 17
ATOM 28384 O O . CYS A 1 6 ? 16.654 -2.207 -4.988 1.00 0.00 1 CYS A O 17
ATOM 28392 N N . ASP A 1 7 ? 17.915 -3.327 -3.498 1.00 0.00 2 ASP A N 17
ATOM 28393 C CA . ASP A 1 7 ? 16.856 -3.377 -2.496 1.00 0.00 2 ASP A CA 17
ATOM 28394 C C . ASP A 1 7 ? 15.625 -4.084 -3.052 1.00 0.00 2 ASP A C 17
ATOM 28395 O O . ASP A 1 7 ? 14.493 -3.670 -2.802 1.00 0.00 2 ASP A O 17
ATOM 28404 N N . SER A 1 8 ? 15.855 -5.151 -3.809 1.00 0.00 3 SER A N 17
ATOM 28405 C CA . SER A 1 8 ? 14.757 -5.908 -4.399 1.00 0.00 3 SER A CA 17
ATOM 28406 C C . SER A 1 8 ? 13.836 -6.446 -3.309 1.00 0.00 3 SER A C 17
ATOM 28407 O O . SER A 1 8 ? 12.613 -6.425 -3.452 1.00 0.00 3 SER A O 17
ATOM 28415 N N . GLY A 1 9 ? 14.429 -6.926 -2.221 1.00 0.00 4 GLY A N 17
ATOM 28416 C CA . GLY A 1 9 ? 13.648 -7.467 -1.113 1.00 0.00 4 GLY A CA 17
ATOM 28417 C C . GLY A 1 9 ? 13.122 -6.347 -0.223 1.00 0.00 4 GLY A C 17
ATOM 28418 O O . GLY A 1 9 ? 13.801 -5.906 0.705 1.00 0.00 4 GLY A O 17
ATOM 28422 N N . THR A 1 10 ? 11.907 -5.891 -0.511 1.00 0.00 5 THR A N 17
ATOM 28423 C CA . THR A 1 10 ? 11.293 -4.821 0.269 1.00 0.00 5 THR A CA 17
ATOM 28424 C C . THR A 1 10 ? 10.981 -5.302 1.682 1.00 0.00 5 THR A C 17
ATOM 28425 O O . THR A 1 10 ? 11.027 -4.527 2.638 1.00 0.00 5 THR A O 17
ATOM 28436 N N . GLY A 1 11 ? 10.659 -6.586 1.805 1.00 0.00 6 GLY A N 17
ATOM 28437 C CA . GLY A 1 11 ? 10.332 -7.168 3.104 1.00 0.00 6 GLY A CA 17
ATOM 28438 C C . GLY A 1 11 ? 9.457 -8.409 2.949 1.00 0.00 6 GLY A C 17
ATOM 28439 O O . GLY A 1 11 ? 9.364 -9.231 3.861 1.00 0.00 6 GLY A O 17
ATOM 28443 N N . LEU A 1 12 ? 8.815 -8.541 1.793 1.00 0.00 7 LEU A N 17
ATOM 28444 C CA . LEU A 1 12 ? 7.950 -9.688 1.536 1.00 0.00 7 LEU A CA 17
ATOM 28445 C C . LEU A 1 12 ? 8.783 -10.966 1.490 1.00 0.00 7 LEU A C 17
ATOM 28446 O O . LEU A 1 12 ? 9.884 -10.981 0.939 1.00 0.00 7 LEU A O 17
ATOM 28462 N N . THR A 1 13 ? 8.256 -12.039 2.079 1.00 0.00 8 THR A N 17
ATOM 28463 C CA . THR A 1 13 ? 8.964 -13.324 2.106 1.00 0.00 8 THR A CA 17
ATOM 28464 C C . THR A 1 13 ? 8.378 -14.275 1.062 1.00 0.00 8 THR A C 17
ATOM 28465 O O . THR A 1 13 ? 8.896 -15.372 0.844 1.00 0.00 8 THR A O 17
ATOM 28476 N N . GLY A 1 14 ? 7.292 -13.842 0.417 1.00 0.00 9 GLY A N 17
ATOM 28477 C CA . GLY A 1 14 ? 6.630 -14.651 -0.612 1.00 0.00 9 GLY A CA 17
ATOM 28478 C C . GLY A 1 14 ? 5.403 -15.368 -0.051 1.00 0.00 9 GLY A C 17
ATOM 28479 O O . GLY A 1 14 ? 4.669 -16.026 -0.788 1.00 0.00 9 GLY A O 17
ATOM 28483 N N . ASN A 1 15 ? 5.169 -15.224 1.253 1.00 0.00 10 ASN A N 17
ATOM 28484 C CA . ASN A 1 15 ? 4.011 -15.853 1.895 1.00 0.00 10 ASN A CA 17
ATOM 28485 C C . ASN A 1 15 ? 2.841 -14.876 1.942 1.00 0.00 10 ASN A C 17
ATOM 28486 O O . ASN A 1 15 ? 2.877 -13.893 2.671 1.00 0.00 10 ASN A O 17
ATOM 28497 N N . TYR A 1 16 ? 1.805 -15.154 1.162 1.00 0.00 11 TYR A N 17
ATOM 28498 C CA . TYR A 1 16 ? 0.638 -14.284 1.130 1.00 0.00 11 TYR A CA 17
ATOM 28499 C C . TYR A 1 16 ? 0.156 -13.977 2.554 1.00 0.00 11 TYR A C 17
ATOM 28500 O O . TYR A 1 16 ? -0.529 -12.981 2.779 1.00 0.00 11 TYR A O 17
ATOM 28518 N N . SER A 1 17 ? 0.493 -14.845 3.500 1.00 0.00 12 SER A N 17
ATOM 28519 C CA . SER A 1 17 ? 0.059 -14.656 4.881 1.00 0.00 12 SER A CA 17
ATOM 28520 C C . SER A 1 17 ? 0.793 -13.501 5.564 1.00 0.00 12 SER A C 17
ATOM 28521 O O . SER A 1 17 ? 0.173 -12.523 5.981 1.00 0.00 12 SER A O 17
ATOM 28529 N N . GLN A 1 18 ? 2.110 -13.624 5.683 1.00 0.00 13 GLN A N 17
ATOM 28530 C CA . GLN A 1 18 ? 2.921 -12.590 6.324 1.00 0.00 13 GLN A CA 17
ATOM 28531 C C . GLN A 1 18 ? 3.114 -11.393 5.402 1.00 0.00 13 GLN A C 17
ATOM 28532 O O . GLN A 1 18 ? 3.248 -10.264 5.863 1.00 0.00 13 GLN A O 17
ATOM 28546 N N . ASP A 1 19 ? 3.160 -11.654 4.102 1.00 0.00 14 ASP A N 17
ATOM 28547 C CA . ASP A 1 19 ? 3.377 -10.594 3.128 1.00 0.00 14 ASP A CA 17
ATOM 28548 C C . ASP A 1 19 ? 2.304 -9.521 3.243 1.00 0.00 14 ASP A C 17
ATOM 28549 O O . ASP A 1 19 ? 2.610 -8.332 3.218 1.00 0.00 14 ASP A O 17
ATOM 28558 N N . THR A 1 20 ? 1.052 -9.943 3.366 1.00 0.00 15 THR A N 17
ATOM 28559 C CA . THR A 1 20 ? -0.047 -8.995 3.480 1.00 0.00 15 THR A CA 17
ATOM 28560 C C . THR A 1 20 ? 0.149 -8.125 4.716 1.00 0.00 15 THR A C 17
ATOM 28561 O O . THR A 1 20 ? -0.014 -6.907 4.665 1.00 0.00 15 THR A O 17
ATOM 28572 N N . LEU A 1 21 ? 0.503 -8.764 5.824 1.00 0.00 16 LEU A N 17
ATOM 28573 C CA . LEU A 1 21 ? 0.729 -8.046 7.070 1.00 0.00 16 LEU A CA 17
ATOM 28574 C C . LEU A 1 21 ? 1.948 -7.128 6.963 1.00 0.00 16 LEU A C 17
ATOM 28575 O O . LEU A 1 21 ? 1.957 -6.027 7.513 1.00 0.00 16 LEU A O 17
ATOM 28591 N N . THR A 1 22 ? 2.981 -7.602 6.271 1.00 0.00 17 THR A N 17
ATOM 28592 C CA . THR A 1 22 ? 4.212 -6.831 6.120 1.00 0.00 17 THR A CA 17
ATOM 28593 C C . THR A 1 22 ? 3.937 -5.496 5.441 1.00 0.00 17 THR A C 17
ATOM 28594 O O . THR A 1 22 ? 4.361 -4.446 5.926 1.00 0.00 17 THR A O 17
ATOM 28605 N N . VAL A 1 23 ? 3.226 -5.538 4.319 1.00 0.00 18 VAL A N 17
ATOM 28606 C CA . VAL A 1 23 ? 2.906 -4.318 3.594 1.00 0.00 18 VAL A CA 17
ATOM 28607 C C . VAL A 1 23 ? 1.974 -3.439 4.428 1.00 0.00 18 VAL A C 17
ATOM 28608 O O . VAL A 1 23 ? 2.107 -2.217 4.438 1.00 0.00 18 VAL A O 17
ATOM 28621 N N . ILE A 1 24 ? 1.043 -4.070 5.144 1.00 0.00 19 ILE A N 17
ATOM 28622 C CA . ILE A 1 24 ? 0.112 -3.332 5.993 1.00 0.00 19 ILE A CA 17
ATOM 28623 C C . ILE A 1 24 ? 0.857 -2.604 7.109 1.00 0.00 19 ILE A C 17
ATOM 28624 O O . ILE A 1 24 ? 0.613 -1.422 7.358 1.00 0.00 19 ILE A O 17
ATOM 28640 N N . ALA A 1 25 ? 1.749 -3.312 7.783 1.00 0.00 20 ALA A N 17
ATOM 28641 C CA . ALA A 1 25 ? 2.494 -2.706 8.874 1.00 0.00 20 ALA A CA 17
ATOM 28642 C C . ALA A 1 25 ? 3.282 -1.505 8.372 1.00 0.00 20 ALA A C 17
ATOM 28643 O O . ALA A 1 25 ? 3.376 -0.487 9.054 1.00 0.00 20 ALA A O 17
ATOM 28650 N N . THR A 1 26 ? 3.839 -1.628 7.172 1.00 0.00 21 THR A N 17
ATOM 28651 C CA . THR A 1 26 ? 4.607 -0.542 6.578 1.00 0.00 21 THR A CA 17
ATOM 28652 C C . THR A 1 26 ? 3.689 0.603 6.151 1.00 0.00 21 THR A C 17
ATOM 28653 O O . THR A 1 26 ? 4.004 1.774 6.354 1.00 0.00 21 THR A O 17
ATOM 28664 N N . LEU A 1 27 ? 2.564 0.265 5.532 1.00 0.00 22 LEU A N 17
ATOM 28665 C CA . LEU A 1 27 ? 1.634 1.285 5.076 1.00 0.00 22 LEU A CA 17
ATOM 28666 C C . LEU A 1 27 ? 1.013 2.041 6.253 1.00 0.00 22 LEU A C 17
ATOM 28667 O O . LEU A 1 27 ? 0.886 3.261 6.208 1.00 0.00 22 LEU A O 17
ATOM 28683 N N . ARG A 1 28 ? 0.621 1.315 7.301 1.00 0.00 23 ARG A N 17
ATOM 28684 C CA . ARG A 1 28 ? 0.004 1.950 8.467 1.00 0.00 23 ARG A CA 17
ATOM 28685 C C . ARG A 1 28 ? 0.936 2.974 9.113 1.00 0.00 23 ARG A C 17
ATOM 28686 O O . ARG A 1 28 ? 0.530 4.101 9.389 1.00 0.00 23 ARG A O 17
ATOM 28707 N N . GLU A 1 29 ? 2.179 2.578 9.354 1.00 0.00 24 GLU A N 17
ATOM 28708 C CA . GLU A 1 29 ? 3.145 3.479 9.970 1.00 0.00 24 GLU A CA 17
ATOM 28709 C C . GLU A 1 29 ? 3.509 4.600 9.006 1.00 0.00 24 GLU A C 17
ATOM 28710 O O . GLU A 1 29 ? 3.764 5.732 9.418 1.00 0.00 24 GLU A O 17
ATOM 28722 N N . ALA A 1 30 ? 3.535 4.276 7.718 1.00 0.00 25 ALA A N 17
ATOM 28723 C CA . ALA A 1 30 ? 3.871 5.258 6.700 1.00 0.00 25 ALA A CA 17
ATOM 28724 C C . ALA A 1 30 ? 2.921 6.453 6.768 1.00 0.00 25 ALA A C 17
ATOM 28725 O O . ALA A 1 30 ? 3.359 7.598 6.748 1.00 0.00 25 ALA A O 17
ATOM 28732 N N . ILE A 1 31 ? 1.621 6.179 6.839 1.00 0.00 26 ILE A N 17
ATOM 28733 C CA . ILE A 1 31 ? 0.629 7.250 6.903 1.00 0.00 26 ILE A CA 17
ATOM 28734 C C . ILE A 1 31 ? 0.545 7.839 8.307 1.00 0.00 26 ILE A C 17
ATOM 28735 O O . ILE A 1 31 ? 0.076 8.962 8.494 1.00 0.00 26 ILE A O 17
ATOM 28751 N N . ASP A 1 32 ? 0.981 7.063 9.292 1.00 0.00 27 ASP A N 17
ATOM 28752 C CA . ASP A 1 32 ? 0.932 7.502 10.685 1.00 0.00 27 ASP A CA 17
ATOM 28753 C C . ASP A 1 32 ? 1.935 8.612 10.963 1.00 0.00 27 ASP A C 17
ATOM 28754 O O . ASP A 1 32 ? 1.649 9.550 11.708 1.00 0.00 27 ASP A O 17
ATOM 28763 N N . LEU A 1 33 ? 3.118 8.489 10.381 1.00 0.00 28 LEU A N 17
ATOM 28764 C CA . LEU A 1 33 ? 4.171 9.471 10.594 1.00 0.00 28 LEU A CA 17
ATOM 28765 C C . LEU A 1 33 ? 3.651 10.897 10.359 1.00 0.00 28 LEU A C 17
ATOM 28766 O O . LEU A 1 33 ? 2.821 11.107 9.472 1.00 0.00 28 LEU A O 17
ATOM 28782 N N . PRO A 1 34 ? 4.121 11.875 11.113 1.00 0.00 29 PRO A N 17
ATOM 28783 C CA . PRO A 1 34 ? 3.679 13.295 10.942 1.00 0.00 29 PRO A CA 17
ATOM 28784 C C . PRO A 1 34 ? 4.273 13.949 9.689 1.00 0.00 29 PRO A C 17
ATOM 28785 O O . PRO A 1 34 ? 5.434 13.735 9.359 1.00 0.00 29 PRO A O 17
ATOM 28796 N N . GLN A 1 35 ? 3.472 14.761 9.007 1.00 0.00 30 GLN A N 17
ATOM 28797 C CA . GLN A 1 35 ? 3.935 15.446 7.799 1.00 0.00 30 GLN A CA 17
ATOM 28798 C C . GLN A 1 35 ? 5.233 16.196 8.069 1.00 0.00 30 GLN A C 17
ATOM 28799 O O . GLN A 1 35 ? 5.973 16.530 7.144 1.00 0.00 30 GLN A O 17
ATOM 28813 N N . ASP A 1 36 ? 5.502 16.454 9.341 1.00 0.00 31 ASP A N 17
ATOM 28814 C CA . ASP A 1 36 ? 6.717 17.163 9.730 1.00 0.00 31 ASP A CA 17
ATOM 28815 C C . ASP A 1 36 ? 7.912 16.213 9.758 1.00 0.00 31 ASP A C 17
ATOM 28816 O O . ASP A 1 36 ? 9.045 16.641 9.964 1.00 0.00 31 ASP A O 17
ATOM 28825 N N . ALA A 1 37 ? 7.652 14.923 9.568 1.00 0.00 32 ALA A N 17
ATOM 28826 C CA . ALA A 1 37 ? 8.727 13.933 9.593 1.00 0.00 32 ALA A CA 17
ATOM 28827 C C . ALA A 1 37 ? 9.623 14.064 8.345 1.00 0.00 32 ALA A C 17
ATOM 28828 O O . ALA A 1 37 ? 9.110 14.019 7.225 1.00 0.00 32 ALA A O 17
ATOM 28835 N N . PRO A 1 38 ? 10.931 14.218 8.494 1.00 0.00 33 PRO A N 17
ATOM 28836 C CA . PRO A 1 38 ? 11.847 14.341 7.319 1.00 0.00 33 PRO A CA 17
ATOM 28837 C C . PRO A 1 38 ? 12.078 12.997 6.616 1.00 0.00 33 PRO A C 17
ATOM 28838 O O . PRO A 1 38 ? 12.592 12.954 5.498 1.00 0.00 33 PRO A O 17
ATOM 28849 N N . ASN A 1 39 ? 11.703 11.903 7.283 1.00 0.00 34 ASN A N 17
ATOM 28850 C CA . ASN A 1 39 ? 11.880 10.560 6.721 1.00 0.00 34 ASN A CA 17
ATOM 28851 C C . ASN A 1 39 ? 10.620 10.113 5.987 1.00 0.00 34 ASN A C 17
ATOM 28852 O O . ASN A 1 39 ? 10.453 8.931 5.683 1.00 0.00 34 ASN A O 17
ATOM 28863 N N . ARG A 1 40 ? 9.736 11.059 5.708 1.00 0.00 35 ARG A N 17
ATOM 28864 C CA . ARG A 1 40 ? 8.501 10.738 5.013 1.00 0.00 35 ARG A CA 17
ATOM 28865 C C . ARG A 1 40 ? 8.804 10.158 3.636 1.00 0.00 35 ARG A C 17
ATOM 28866 O O . ARG A 1 40 ? 8.196 9.176 3.219 1.00 0.00 35 ARG A O 17
ATOM 28887 N N . GLN A 1 41 ? 9.749 10.771 2.938 1.00 0.00 36 GLN A N 17
ATOM 28888 C CA . GLN A 1 41 ? 10.132 10.305 1.611 1.00 0.00 36 GLN A CA 17
ATOM 28889 C C . GLN A 1 41 ? 10.801 8.932 1.685 1.00 0.00 36 GLN A C 17
ATOM 28890 O O . GLN A 1 41 ? 10.690 8.130 0.757 1.00 0.00 36 GLN A O 17
ATOM 28904 N N . GLU A 1 42 ? 11.505 8.673 2.783 1.00 0.00 37 GLU A N 17
ATOM 28905 C CA . GLU A 1 42 ? 12.196 7.398 2.953 1.00 0.00 37 GLU A CA 17
ATOM 28906 C C . GLU A 1 42 ? 11.203 6.241 2.963 1.00 0.00 37 GLU A C 17
ATOM 28907 O O . GLU A 1 42 ? 11.377 5.256 2.245 1.00 0.00 37 GLU A O 17
ATOM 28919 N N . VAL A 1 43 ? 10.165 6.368 3.782 1.00 0.00 38 VAL A N 17
ATOM 28920 C CA . VAL A 1 43 ? 9.153 5.323 3.882 1.00 0.00 38 VAL A CA 17
ATOM 28921 C C . VAL A 1 43 ? 8.383 5.189 2.571 1.00 0.00 38 VAL A C 17
ATOM 28922 O O . VAL A 1 43 ? 7.963 4.095 2.203 1.00 0.00 38 VAL A O 17
ATOM 28935 N N . GLN A 1 44 ? 8.194 6.307 1.874 1.00 0.00 39 GLN A N 17
ATOM 28936 C CA . GLN A 1 44 ? 7.466 6.289 0.612 1.00 0.00 39 GLN A CA 17
ATOM 28937 C C . GLN A 1 44 ? 8.118 5.324 -0.371 1.00 0.00 39 GLN A C 17
ATOM 28938 O O . GLN A 1 44 ? 7.434 4.545 -1.029 1.00 0.00 39 GLN A O 17
ATOM 28952 N N . ASP A 1 45 ? 9.436 5.376 -0.468 1.00 0.00 40 ASP A N 17
ATOM 28953 C CA . ASP A 1 45 ? 10.144 4.491 -1.378 1.00 0.00 40 ASP A CA 17
ATOM 28954 C C . ASP A 1 45 ? 9.956 3.033 -0.964 1.00 0.00 40 ASP A C 17
ATOM 28955 O O . ASP A 1 45 ? 9.695 2.170 -1.802 1.00 0.00 40 ASP A O 17
ATOM 28964 N N . THR A 1 46 ? 10.087 2.766 0.332 1.00 0.00 41 THR A N 17
ATOM 28965 C CA . THR A 1 46 ? 9.926 1.407 0.842 1.00 0.00 41 THR A CA 17
ATOM 28966 C C . THR A 1 46 ? 8.500 0.908 0.630 1.00 0.00 41 THR A C 17
ATOM 28967 O O . THR A 1 46 ? 8.284 -0.210 0.164 1.00 0.00 41 THR A O 17
ATOM 28978 N N . ALA A 1 47 ? 7.531 1.747 0.973 1.00 0.00 42 ALA A N 17
ATOM 28979 C CA . ALA A 1 47 ? 6.130 1.389 0.819 1.00 0.00 42 ALA A CA 17
ATOM 28980 C C . ALA A 1 47 ? 5.787 1.207 -0.655 1.00 0.00 42 ALA A C 17
ATOM 28981 O O . ALA A 1 47 ? 5.012 0.327 -1.016 1.00 0.00 42 ALA A O 17
ATOM 28988 N N . ARG A 1 48 ? 6.371 2.047 -1.500 1.00 0.00 43 ARG A N 17
ATOM 28989 C CA . ARG A 1 48 ? 6.113 1.965 -2.930 1.00 0.00 43 ARG A CA 17
ATOM 28990 C C . ARG A 1 48 ? 6.507 0.594 -3.450 1.00 0.00 43 ARG A C 17
ATOM 28991 O O . ARG A 1 48 ? 5.782 -0.018 -4.233 1.00 0.00 43 ARG A O 17
ATOM 29012 N N . GLY A 1 49 ? 7.658 0.116 -3.004 1.00 0.00 44 GLY A N 17
ATOM 29013 C CA . GLY A 1 49 ? 8.136 -1.188 -3.423 1.00 0.00 44 GLY A CA 17
ATOM 29014 C C . GLY A 1 49 ? 7.199 -2.285 -2.930 1.00 0.00 44 GLY A C 17
ATOM 29015 O O . GLY A 1 49 ? 6.900 -3.222 -3.663 1.00 0.00 44 GLY A O 17
ATOM 29019 N N . GLN A 1 50 ? 6.734 -2.159 -1.689 1.00 0.00 45 GLN A N 17
ATOM 29020 C CA . GLN A 1 50 ? 5.827 -3.154 -1.117 1.00 0.00 45 GLN A CA 17
ATOM 29021 C C . GLN A 1 50 ? 4.518 -3.208 -1.897 1.00 0.00 45 GLN A C 17
ATOM 29022 O O . GLN A 1 50 ? 3.986 -4.285 -2.157 1.00 0.00 45 GLN A O 17
ATOM 29036 N N . ILE A 1 51 ? 3.988 -2.043 -2.256 1.00 0.00 46 ILE A N 17
ATOM 29037 C CA . ILE A 1 51 ? 2.733 -1.992 -2.992 1.00 0.00 46 ILE A CA 17
ATOM 29038 C C . ILE A 1 51 ? 2.857 -2.708 -4.330 1.00 0.00 46 ILE A C 17
ATOM 29039 O O . ILE A 1 51 ? 2.076 -3.607 -4.634 1.00 0.00 46 ILE A O 17
ATOM 29055 N N . ASN A 1 52 ? 3.833 -2.298 -5.126 1.00 0.00 47 ASN A N 17
ATOM 29056 C CA . ASN A 1 52 ? 4.034 -2.907 -6.432 1.00 0.00 47 ASN A CA 17
ATOM 29057 C C . ASN A 1 52 ? 4.444 -4.374 -6.303 1.00 0.00 47 ASN A C 17
ATOM 29058 O O . ASN A 1 52 ? 3.941 -5.228 -7.029 1.00 0.00 47 ASN A O 17
ATOM 29069 N N . ASP A 1 53 ? 5.366 -4.652 -5.389 1.00 0.00 48 ASP A N 17
ATOM 29070 C CA . ASP A 1 53 ? 5.855 -6.014 -5.189 1.00 0.00 48 ASP A CA 17
ATOM 29071 C C . ASP A 1 53 ? 4.741 -6.944 -4.718 1.00 0.00 48 ASP A C 17
ATOM 29072 O O . ASP A 1 53 ? 4.625 -8.072 -5.191 1.00 0.00 48 ASP A O 17
ATOM 29081 N N . TYR A 1 54 ? 3.940 -6.467 -3.773 1.00 0.00 49 TYR A N 17
ATOM 29082 C CA . TYR A 1 54 ? 2.851 -7.262 -3.223 1.00 0.00 49 TYR A CA 17
ATOM 29083 C C . TYR A 1 54 ? 1.974 -7.843 -4.322 1.00 0.00 49 TYR A C 17
ATOM 29084 O O . TYR A 1 54 ? 1.889 -9.050 -4.487 1.00 0.00 49 TYR A O 17
ATOM 29102 N N . ILE A 1 55 ? 1.311 -6.979 -5.062 1.00 0.00 50 ILE A N 17
ATOM 29103 C CA . ILE A 1 55 ? 0.432 -7.440 -6.127 1.00 0.00 50 ILE A CA 17
ATOM 29104 C C . ILE A 1 55 ? 1.237 -8.087 -7.258 1.00 0.00 50 ILE A C 17
ATOM 29105 O O . ILE A 1 55 ? 0.826 -9.097 -7.808 1.00 0.00 50 ILE A O 17
ATOM 29121 N N . SER A 1 56 ? 2.364 -7.492 -7.616 1.00 0.00 51 SER A N 17
ATOM 29122 C CA . SER A 1 56 ? 3.169 -8.024 -8.708 1.00 0.00 51 SER A CA 17
ATOM 29123 C C . SER A 1 56 ? 3.464 -9.514 -8.528 1.00 0.00 51 SER A C 17
ATOM 29124 O O . SER A 1 56 ? 3.305 -10.298 -9.462 1.00 0.00 51 SER A O 17
ATOM 29132 N N . ARG A 1 57 ? 3.908 -9.901 -7.335 1.00 0.00 52 ARG A N 17
ATOM 29133 C CA . ARG A 1 57 ? 4.232 -11.302 -7.077 1.00 0.00 52 ARG A CA 17
ATOM 29134 C C . ARG A 1 57 ? 2.967 -12.126 -6.850 1.00 0.00 52 ARG A C 17
ATOM 29135 O O . ARG A 1 57 ? 2.955 -13.333 -7.091 1.00 0.00 52 ARG A O 17
ATOM 29156 N N . TYR A 1 58 ? 1.913 -11.470 -6.357 1.00 0.00 53 TYR A N 17
ATOM 29157 C CA . TYR A 1 58 ? 0.648 -12.155 -6.071 1.00 0.00 53 TYR A CA 17
ATOM 29158 C C . TYR A 1 58 ? -0.400 -11.866 -7.149 1.00 0.00 53 TYR A C 17
ATOM 29159 O O . TYR A 1 58 ? -1.574 -12.192 -6.985 1.00 0.00 53 TYR A O 17
ATOM 29177 N N . ARG A 1 59 ? 0.037 -11.262 -8.250 1.00 0.00 54 ARG A N 17
ATOM 29178 C CA . ARG A 1 59 ? -0.866 -10.951 -9.355 1.00 0.00 54 ARG A CA 17
ATOM 29179 C C . ARG A 1 59 ? -1.391 -12.237 -9.995 1.00 0.00 54 ARG A C 17
ATOM 29180 O O . ARG A 1 59 ? -2.547 -12.308 -10.411 1.00 0.00 54 ARG A O 17
ATOM 29201 N N . ARG A 1 60 ? -0.532 -13.245 -10.073 1.00 0.00 55 ARG A N 17
ATOM 29202 C CA . ARG A 1 60 ? -0.912 -14.524 -10.664 1.00 0.00 55 ARG A CA 17
ATOM 29203 C C . ARG A 1 60 ? -1.603 -15.407 -9.625 1.00 0.00 55 ARG A C 17
ATOM 29204 O O . ARG A 1 60 ? -2.026 -16.522 -9.925 1.00 0.00 55 ARG A O 17
ATOM 29225 N N . LYS A 1 61 ? -1.714 -14.897 -8.402 1.00 0.00 56 LYS A N 17
ATOM 29226 C CA . LYS A 1 61 ? -2.357 -15.646 -7.330 1.00 0.00 56 LYS A CA 17
ATOM 29227 C C . LYS A 1 61 ? -3.825 -15.893 -7.662 1.00 0.00 56 LYS A C 17
ATOM 29228 O O . LYS A 1 61 ? -4.337 -17.000 -7.482 1.00 0.00 56 LYS A O 17
ATOM 29247 N N . GLY A 1 62 ? -4.503 -14.850 -8.134 1.00 0.00 57 GLY A N 17
ATOM 29248 C CA . GLY A 1 62 ? -5.917 -14.960 -8.474 1.00 0.00 57 GLY A CA 17
ATOM 29249 C C . GLY A 1 62 ? -6.431 -13.677 -9.109 1.00 0.00 57 GLY A C 17
ATOM 29250 O O . GLY A 1 62 ? -7.585 -13.602 -9.534 1.00 0.00 57 GLY A O 17
ATOM 29254 N N . ASP A 1 63 ? -5.577 -12.664 -9.159 1.00 0.00 58 ASP A N 17
ATOM 29255 C CA . ASP A 1 63 ? -5.971 -11.387 -9.732 1.00 0.00 58 ASP A CA 17
ATOM 29256 C C . ASP A 1 63 ? -7.268 -10.905 -9.089 1.00 0.00 58 ASP A C 17
ATOM 29257 O O . ASP A 1 63 ? -8.042 -10.180 -9.710 1.00 0.00 58 ASP A O 17
ATOM 29266 N N . ALA A 1 64 ? -7.503 -11.319 -7.840 1.00 0.00 59 ALA A N 17
ATOM 29267 C CA . ALA A 1 64 ? -8.715 -10.925 -7.125 1.00 0.00 59 ALA A CA 17
ATOM 29268 C C . ALA A 1 64 ? -9.921 -11.713 -7.636 1.00 0.00 59 ALA A C 17
ATOM 29269 O O . ALA A 1 64 ? -9.840 -12.404 -8.652 1.00 0.00 59 ALA A O 17
ATOM 29276 N N . GLY A 1 65 ? -11.042 -11.602 -6.921 1.00 0.00 60 GLY A N 17
ATOM 29277 C CA . GLY A 1 65 ? -12.270 -12.307 -7.301 1.00 0.00 60 GLY A CA 17
ATOM 29278 C C . GLY A 1 65 ? -12.468 -13.563 -6.459 1.00 0.00 60 GLY A C 17
ATOM 29279 O O . GLY A 1 65 ? -13.416 -14.320 -6.671 1.00 0.00 60 GLY A O 17
ATOM 29283 N N . GLY A 1 66 ? -11.568 -13.785 -5.502 1.00 0.00 61 GLY A N 17
ATOM 29284 C CA . GLY A 1 66 ? -11.655 -14.957 -4.630 1.00 0.00 61 GLY A CA 17
ATOM 29285 C C . GLY A 1 66 ? -11.262 -14.606 -3.199 1.00 0.00 61 GLY A C 17
ATOM 29286 O O . GLY A 1 66 ? -11.917 -15.024 -2.243 1.00 0.00 61 GLY A O 17
ATOM 29290 N N . LEU A 1 67 ? -10.184 -13.837 -3.057 1.00 0.00 62 LEU A N 17
ATOM 29291 C CA . LEU A 1 67 ? -9.702 -13.435 -1.737 1.00 0.00 62 LEU A CA 17
ATOM 29292 C C . LEU A 1 67 ? -10.109 -11.995 -1.443 1.00 0.00 62 LEU A C 17
ATOM 29293 O O . LEU A 1 67 ? -9.786 -11.076 -2.196 1.00 0.00 62 LEU A O 17
ATOM 29309 N N . LYS A 1 68 ? -10.817 -11.812 -0.337 1.00 0.00 63 LYS A N 17
ATOM 29310 C CA . LYS A 1 68 ? -11.263 -10.486 0.064 1.00 0.00 63 LYS A CA 17
ATOM 29311 C C . LYS A 1 68 ? -10.067 -9.599 0.384 1.00 0.00 63 LYS A C 17
ATOM 29312 O O . LYS A 1 68 ? -10.042 -8.423 0.028 1.00 0.00 63 LYS A O 17
ATOM 29331 N N . SER A 1 69 ? -9.081 -10.167 1.071 1.00 0.00 64 SER A N 17
ATOM 29332 C CA . SER A 1 69 ? -7.892 -9.408 1.441 1.00 0.00 64 SER A CA 17
ATOM 29333 C C . SER A 1 69 ? -7.140 -8.945 0.199 1.00 0.00 64 SER A C 17
ATOM 29334 O O . SER A 1 69 ? -6.777 -7.779 0.085 1.00 0.00 64 SER A O 17
ATOM 29342 N N . PHE A 1 70 ? -6.899 -9.875 -0.717 1.00 0.00 65 PHE A N 17
ATOM 29343 C CA . PHE A 1 70 ? -6.175 -9.557 -1.944 1.00 0.00 65 PHE A CA 17
ATOM 29344 C C . PHE A 1 70 ? -6.951 -8.546 -2.775 1.00 0.00 65 PHE A C 17
ATOM 29345 O O . PHE A 1 70 ? -6.387 -7.576 -3.275 1.00 0.00 65 PHE A O 17
ATOM 29362 N N . THR A 1 71 ? -8.246 -8.783 -2.926 1.00 0.00 66 THR A N 17
ATOM 29363 C CA . THR A 1 71 ? -9.086 -7.885 -3.707 1.00 0.00 66 THR A CA 17
ATOM 29364 C C . THR A 1 71 ? -9.146 -6.505 -3.058 1.00 0.00 66 THR A C 17
ATOM 29365 O O . THR A 1 71 ? -8.966 -5.486 -3.724 1.00 0.00 66 THR A O 17
ATOM 29376 N N . THR A 1 72 ? -9.399 -6.484 -1.755 1.00 0.00 67 THR A N 17
ATOM 29377 C CA . THR A 1 72 ? -9.480 -5.230 -1.018 1.00 0.00 67 THR A CA 17
ATOM 29378 C C . THR A 1 72 ? -8.137 -4.510 -1.048 1.00 0.00 67 THR A C 17
ATOM 29379 O O . THR A 1 72 ? -8.071 -3.306 -1.293 1.00 0.00 67 THR A O 17
ATOM 29390 N N . MET A 1 73 ? -7.069 -5.259 -0.796 1.00 0.00 68 MET A N 17
ATOM 29391 C CA . MET A 1 73 ? -5.729 -4.691 -0.794 1.00 0.00 68 MET A CA 17
ATOM 29392 C C . MET A 1 73 ? -5.366 -4.178 -2.180 1.00 0.00 68 MET A C 17
ATOM 29393 O O . MET A 1 73 ? -4.797 -3.106 -2.319 1.00 0.00 68 MET A O 17
ATOM 29407 N N . GLN A 1 74 ? -5.698 -4.944 -3.204 1.00 0.00 69 GLN A N 17
ATOM 29408 C CA . GLN A 1 74 ? -5.376 -4.533 -4.559 1.00 0.00 69 GLN A CA 17
ATOM 29409 C C . GLN A 1 74 ? -5.849 -3.107 -4.807 1.00 0.00 69 GLN A C 17
ATOM 29410 O O . GLN A 1 74 ? -5.081 -2.260 -5.258 1.00 0.00 69 GLN A O 17
ATOM 29424 N N . THR A 1 75 ? -7.113 -2.843 -4.505 1.00 0.00 70 THR A N 17
ATOM 29425 C CA . THR A 1 75 ? -7.663 -1.510 -4.699 1.00 0.00 70 THR A CA 17
ATOM 29426 C C . THR A 1 75 ? -7.074 -0.501 -3.710 1.00 0.00 70 THR A C 17
ATOM 29427 O O . THR A 1 75 ? -6.714 0.608 -4.092 1.00 0.00 70 THR A O 17
ATOM 29438 N N . ALA A 1 76 ? -7.001 -0.885 -2.437 1.00 0.00 71 ALA A N 17
ATOM 29439 C CA . ALA A 1 76 ? -6.479 0.010 -1.403 1.00 0.00 71 ALA A CA 17
ATOM 29440 C C . ALA A 1 76 ? -5.045 0.437 -1.704 1.00 0.00 71 ALA A C 17
ATOM 29441 O O . ALA A 1 76 ? -4.718 1.623 -1.658 1.00 0.00 71 ALA A O 17
ATOM 29448 N N . LEU A 1 77 ? -4.196 -0.538 -2.005 1.00 0.00 72 LEU A N 17
ATOM 29449 C CA . LEU A 1 77 ? -2.801 -0.259 -2.310 1.00 0.00 72 LEU A CA 17
ATOM 29450 C C . LEU A 1 77 ? -2.694 0.599 -3.572 1.00 0.00 72 LEU A C 17
ATOM 29451 O O . LEU A 1 77 ? -1.908 1.541 -3.627 1.00 0.00 72 LEU A O 17
ATOM 29467 N N . ASN A 1 78 ? -3.489 0.270 -4.580 1.00 0.00 73 ASN A N 17
ATOM 29468 C CA . ASN A 1 78 ? -3.468 1.031 -5.820 1.00 0.00 73 ASN A CA 17
ATOM 29469 C C . ASN A 1 78 ? -3.960 2.461 -5.571 1.00 0.00 73 ASN A C 17
ATOM 29470 O O . ASN A 1 78 ? -3.412 3.418 -6.115 1.00 0.00 73 ASN A O 17
ATOM 29481 N N . SER A 1 79 ? -5.005 2.590 -4.754 1.00 0.00 74 SER A N 17
ATOM 29482 C CA . SER A 1 79 ? -5.578 3.900 -4.447 1.00 0.00 74 SER A CA 17
ATOM 29483 C C . SER A 1 79 ? -4.567 4.791 -3.728 1.00 0.00 74 SER A C 17
ATOM 29484 O O . SER A 1 79 ? -4.311 5.917 -4.150 1.00 0.00 74 SER A O 17
ATOM 29492 N N . LEU A 1 80 ? -4.000 4.274 -2.645 1.00 0.00 75 LEU A N 17
ATOM 29493 C CA . LEU A 1 80 ? -3.020 5.016 -1.864 1.00 0.00 75 LEU A CA 17
ATOM 29494 C C . LEU A 1 80 ? -1.768 5.288 -2.697 1.00 0.00 75 LEU A C 17
ATOM 29495 O O . LEU A 1 80 ? -1.128 6.328 -2.548 1.00 0.00 75 LEU A O 17
ATOM 29511 N N . ALA A 1 81 ? -1.428 4.348 -3.572 1.00 0.00 76 ALA A N 17
ATOM 29512 C CA . ALA A 1 81 ? -0.251 4.500 -4.420 1.00 0.00 76 ALA A CA 17
ATOM 29513 C C . ALA A 1 81 ? -0.392 5.740 -5.307 1.00 0.00 76 ALA A C 17
ATOM 29514 O O . ALA A 1 81 ? 0.589 6.428 -5.584 1.00 0.00 76 ALA A O 17
ATOM 29521 N N . GLY A 1 82 ? -1.615 6.024 -5.744 1.00 0.00 77 GLY A N 17
ATOM 29522 C CA . GLY A 1 82 ? -1.858 7.193 -6.587 1.00 0.00 77 GLY A CA 17
ATOM 29523 C C . GLY A 1 82 ? -1.582 8.480 -5.812 1.00 0.00 77 GLY A C 17
ATOM 29524 O O . GLY A 1 82 ? -1.019 9.433 -6.353 1.00 0.00 77 GLY A O 17
ATOM 29528 N N . TYR A 1 83 ? -1.981 8.498 -4.542 1.00 0.00 78 TYR A N 17
ATOM 29529 C CA . TYR A 1 83 ? -1.775 9.671 -3.693 1.00 0.00 78 TYR A CA 17
ATOM 29530 C C . TYR A 1 83 ? -0.282 9.935 -3.489 1.00 0.00 78 TYR A C 17
ATOM 29531 O O . TYR A 1 83 ? 0.146 11.083 -3.379 1.00 0.00 78 TYR A O 17
ATOM 29549 N N . TYR A 1 84 ? 0.500 8.864 -3.419 1.00 0.00 79 TYR A N 17
ATOM 29550 C CA . TYR A 1 84 ? 1.938 8.994 -3.208 1.00 0.00 79 TYR A CA 17
ATOM 29551 C C . TYR A 1 84 ? 2.574 9.799 -4.340 1.00 0.00 79 TYR A C 17
ATOM 29552 O O . TYR A 1 84 ? 3.359 10.715 -4.097 1.00 0.00 79 TYR A O 17
ATOM 29570 N N . THR A 1 85 ? 2.227 9.450 -5.574 1.00 0.00 80 THR A N 17
ATOM 29571 C CA . THR A 1 85 ? 2.771 10.147 -6.737 1.00 0.00 80 THR A CA 17
ATOM 29572 C C . THR A 1 85 ? 2.009 11.443 -6.989 1.00 0.00 80 THR A C 17
ATOM 29573 O O . THR A 1 85 ? 2.479 12.318 -7.716 1.00 0.00 80 THR A O 17
ATOM 29584 N N . SER A 1 86 ? 0.826 11.560 -6.392 1.00 0.00 81 SER A N 17
ATOM 29585 C CA . SER A 1 86 ? 0.012 12.755 -6.575 1.00 0.00 81 SER A CA 17
ATOM 29586 C C . SER A 1 86 ? 0.749 13.995 -6.074 1.00 0.00 81 SER A C 17
ATOM 29587 O O . SER A 1 86 ? 0.792 15.019 -6.755 1.00 0.00 81 SER A O 17
ATOM 29595 N N . TYR A 1 87 ? 1.334 13.894 -4.881 1.00 0.00 82 TYR A N 17
ATOM 29596 C CA . TYR A 1 87 ? 2.079 15.014 -4.295 1.00 0.00 82 TYR A CA 17
ATOM 29597 C C . TYR A 1 87 ? 3.574 14.716 -4.290 1.00 0.00 82 TYR A C 17
ATOM 29598 O O . TYR A 1 87 ? 4.399 15.629 -4.275 1.00 0.00 82 TYR A O 17
ATOM 29616 N N . GLY A 1 88 ? 3.915 13.432 -4.307 1.00 0.00 83 GLY A N 17
ATOM 29617 C CA . GLY A 1 88 ? 5.313 13.023 -4.309 1.00 0.00 83 GLY A CA 17
ATOM 29618 C C . GLY A 1 88 ? 5.995 13.399 -2.999 1.00 0.00 83 GLY A C 17
ATOM 29619 O O . GLY A 1 88 ? 7.216 13.533 -2.943 1.00 0.00 83 GLY A O 17
ATOM 29623 N N . ALA A 1 89 ? 5.198 13.573 -1.948 1.00 0.00 84 ALA A N 17
ATOM 29624 C CA . ALA A 1 89 ? 5.740 13.939 -0.643 1.00 0.00 84 ALA A CA 17
ATOM 29625 C C . ALA A 1 89 ? 4.628 14.081 0.390 1.00 0.00 84 ALA A C 17
ATOM 29626 O O . ALA A 1 89 ? 4.712 13.526 1.484 1.00 0.00 84 ALA A O 17
ATOM 29633 N N . ARG A 1 90 ? 3.601 14.851 0.049 1.00 0.00 85 ARG A N 17
ATOM 29634 C CA . ARG A 1 90 ? 2.502 15.076 0.978 1.00 0.00 85 ARG A CA 17
ATOM 29635 C C . ARG A 1 90 ? 1.875 13.739 1.410 1.00 0.00 85 ARG A C 17
ATOM 29636 O O . ARG A 1 90 ? 1.545 12.917 0.553 1.00 0.00 85 ARG A O 17
ATOM 29657 N N . PRO A 1 91 ? 1.700 13.491 2.701 1.00 0.00 86 PRO A N 17
ATOM 29658 C CA . PRO A 1 91 ? 1.098 12.212 3.190 1.00 0.00 86 PRO A CA 17
ATOM 29659 C C . PRO A 1 91 ? -0.400 12.145 2.914 1.00 0.00 86 PRO A C 17
ATOM 29660 O O . PRO A 1 91 ? -1.049 13.163 2.671 1.00 0.00 86 PRO A O 17
ATOM 29671 N N . ILE A 1 92 ? -0.939 10.936 2.942 1.00 0.00 87 ILE A N 17
ATOM 29672 C CA . ILE A 1 92 ? -2.354 10.745 2.682 1.00 0.00 87 ILE A CA 17
ATOM 29673 C C . ILE A 1 92 ? -3.204 11.672 3.571 1.00 0.00 87 ILE A C 17
ATOM 29674 O O . ILE A 1 92 ? -2.989 11.714 4.784 1.00 0.00 87 ILE A O 17
ATOM 29690 N N . PRO A 1 93 ? -4.180 12.383 3.023 1.00 0.00 88 PRO A N 17
ATOM 29691 C CA . PRO A 1 93 ? -5.065 13.265 3.843 1.00 0.00 88 PRO A CA 17
ATOM 29692 C C . PRO A 1 93 ? -5.643 12.537 5.059 1.00 0.00 88 PRO A C 17
ATOM 29693 O O . PRO A 1 93 ? -5.766 11.314 5.056 1.00 0.00 88 PRO A O 17
ATOM 29704 N N . GLU A 1 94 ? -6.004 13.301 6.083 1.00 0.00 89 GLU A N 17
ATOM 29705 C CA . GLU A 1 94 ? -6.579 12.718 7.291 1.00 0.00 89 GLU A CA 17
ATOM 29706 C C . GLU A 1 94 ? -7.928 12.077 6.994 1.00 0.00 89 GLU A C 17
ATOM 29707 O O . GLU A 1 94 ? -8.276 11.050 7.572 1.00 0.00 89 GLU A O 17
ATOM 29719 N N . LYS A 1 95 ? -8.695 12.692 6.098 1.00 0.00 90 LYS A N 17
ATOM 29720 C CA . LYS A 1 95 ? -10.009 12.159 5.756 1.00 0.00 90 LYS A CA 17
ATOM 29721 C C . LYS A 1 95 ? -9.886 10.775 5.123 1.00 0.00 90 LYS A C 17
ATOM 29722 O O . LYS A 1 95 ? -10.565 9.835 5.537 1.00 0.00 90 LYS A O 17
ATOM 29741 N N . LEU A 1 96 ? -9.010 10.656 4.128 1.00 0.00 91 LEU A N 17
ATOM 29742 C CA . LEU A 1 96 ? -8.798 9.376 3.455 1.00 0.00 91 LEU A CA 17
ATOM 29743 C C . LEU A 1 96 ? -8.066 8.403 4.382 1.00 0.00 91 LEU A C 17
ATOM 29744 O O . LEU A 1 96 ? -8.319 7.200 4.360 1.00 0.00 91 LEU A O 17
ATOM 29760 N N . LYS A 1 97 ? -7.157 8.938 5.194 1.00 0.00 92 LYS A N 17
ATOM 29761 C CA . LYS A 1 97 ? -6.386 8.115 6.123 1.00 0.00 92 LYS A CA 17
ATOM 29762 C C . LYS A 1 97 ? -7.304 7.202 6.921 1.00 0.00 92 LYS A C 17
ATOM 29763 O O . LYS A 1 97 ? -6.975 6.042 7.169 1.00 0.00 92 LYS A O 17
ATOM 29782 N N . LYS A 1 98 ? -8.454 7.723 7.319 1.00 0.00 93 LYS A N 17
ATOM 29783 C CA . LYS A 1 98 ? -9.397 6.927 8.089 1.00 0.00 93 LYS A CA 17
ATOM 29784 C C . LYS A 1 98 ? -9.809 5.697 7.286 1.00 0.00 93 LYS A C 17
ATOM 29785 O O . LYS A 1 98 ? -9.898 4.593 7.824 1.00 0.00 93 LYS A O 17
ATOM 29804 N N . ARG A 1 99 ? -10.057 5.895 5.996 1.00 0.00 94 ARG A N 17
ATOM 29805 C CA . ARG A 1 99 ? -10.452 4.793 5.127 1.00 0.00 94 ARG A CA 17
ATOM 29806 C C . ARG A 1 99 ? -9.315 3.783 4.976 1.00 0.00 94 ARG A C 17
ATOM 29807 O O . ARG A 1 99 ? -9.543 2.576 4.994 1.00 0.00 94 ARG A O 17
ATOM 29828 N N . LEU A 1 100 ? -8.093 4.285 4.825 1.00 0.00 95 LEU A N 17
ATOM 29829 C CA . LEU A 1 100 ? -6.931 3.417 4.664 1.00 0.00 95 LEU A CA 17
ATOM 29830 C C . LEU A 1 100 ? -6.732 2.523 5.888 1.00 0.00 95 LEU A C 17
ATOM 29831 O O . LEU A 1 100 ? -6.433 1.338 5.752 1.00 0.00 95 LEU A O 17
ATOM 29847 N N . GLN A 1 101 ? -6.901 3.082 7.075 1.00 0.00 96 GLN A N 17
ATOM 29848 C CA . GLN A 1 101 ? -6.737 2.294 8.287 1.00 0.00 96 GLN A CA 17
ATOM 29849 C C . GLN A 1 101 ? -7.691 1.100 8.265 1.00 0.00 96 GLN A C 17
ATOM 29850 O O . GLN A 1 101 ? -7.297 -0.027 8.561 1.00 0.00 96 GLN A O 17
ATOM 29864 N N . LEU A 1 102 ? -8.944 1.354 7.902 1.00 0.00 97 LEU A N 17
ATOM 29865 C CA . LEU A 1 102 ? -9.942 0.291 7.832 1.00 0.00 97 LEU A CA 17
ATOM 29866 C C . LEU A 1 102 ? -9.601 -0.710 6.724 1.00 0.00 97 LEU A C 17
ATOM 29867 O O . LEU A 1 102 ? -9.727 -1.920 6.911 1.00 0.00 97 LEU A O 17
ATOM 29883 N N . GLU A 1 103 ? -9.168 -0.201 5.573 1.00 0.00 98 GLU A N 17
ATOM 29884 C CA . GLU A 1 103 ? -8.812 -1.066 4.449 1.00 0.00 98 GLU A CA 17
ATOM 29885 C C . GLU A 1 103 ? -7.770 -2.089 4.869 1.00 0.00 98 GLU A C 17
ATOM 29886 O O . GLU A 1 103 ? -7.789 -3.229 4.413 1.00 0.00 98 GLU A O 17
ATOM 29898 N N . PHE A 1 104 ? -6.850 -1.678 5.732 1.00 0.00 99 PHE A N 17
ATOM 29899 C CA . PHE A 1 104 ? -5.808 -2.583 6.193 1.00 0.00 99 PHE A CA 17
ATOM 29900 C C . PHE A 1 104 ? -6.305 -3.444 7.348 1.00 0.00 99 PHE A C 17
ATOM 29901 O O . PHE A 1 104 ? -5.865 -4.578 7.518 1.00 0.00 99 PHE A O 17
ATOM 29918 N N . THR A 1 105 ? -7.215 -2.900 8.146 1.00 0.00 100 THR A N 17
ATOM 29919 C CA . THR A 1 105 ? -7.751 -3.626 9.290 1.00 0.00 100 THR A CA 17
ATOM 29920 C C . THR A 1 105 ? -8.458 -4.897 8.839 1.00 0.00 100 THR A C 17
ATOM 29921 O O . THR A 1 105 ? -8.260 -5.961 9.413 1.00 0.00 100 THR A O 17
ATOM 29932 N N . GLN A 1 106 ? -9.281 -4.781 7.813 1.00 0.00 101 GLN A N 17
ATOM 29933 C CA . GLN A 1 106 ? -10.004 -5.939 7.303 1.00 0.00 101 GLN A CA 17
ATOM 29934 C C . GLN A 1 106 ? -9.053 -6.889 6.576 1.00 0.00 101 GLN A C 17
ATOM 29935 O O . GLN A 1 106 ? -9.243 -8.106 6.596 1.00 0.00 101 GLN A O 17
ATOM 29949 N N . ALA A 1 107 ? -8.036 -6.325 5.928 1.00 0.00 102 ALA A N 17
ATOM 29950 C CA . ALA A 1 107 ? -7.064 -7.132 5.192 1.00 0.00 102 ALA A CA 17
ATOM 29951 C C . ALA A 1 107 ? -6.298 -8.070 6.124 1.00 0.00 102 ALA A C 17
ATOM 29952 O O . ALA A 1 107 ? -6.213 -9.271 5.871 1.00 0.00 102 ALA A O 17
ATOM 29959 N N . GLU A 1 108 ? -5.744 -7.519 7.203 1.00 0.00 103 GLU A N 17
ATOM 29960 C CA . GLU A 1 108 ? -4.992 -8.329 8.158 1.00 0.00 103 GLU A CA 17
ATOM 29961 C C . GLU A 1 108 ? -5.914 -9.333 8.845 1.00 0.00 103 GLU A C 17
ATOM 29962 O O . GLU A 1 108 ? -5.518 -10.460 9.125 1.00 0.00 103 GLU A O 17
ATOM 29974 N N . ARG A 1 109 ? -7.148 -8.918 9.106 1.00 0.00 104 ARG A N 17
ATOM 29975 C CA . ARG A 1 109 ? -8.118 -9.803 9.745 1.00 0.00 104 ARG A CA 17
ATOM 29976 C C . ARG A 1 109 ? -8.467 -10.973 8.833 1.00 0.00 104 ARG A C 17
ATOM 29977 O O . ARG A 1 109 ? -8.623 -12.104 9.292 1.00 0.00 104 ARG A O 17
ATOM 29998 N N . SER A 1 110 ? -8.594 -10.695 7.540 1.00 0.00 105 SER A N 17
ATOM 29999 C CA . SER A 1 110 ? -8.927 -11.734 6.573 1.00 0.00 105 SER A CA 17
ATOM 30000 C C . SER A 1 110 ? -7.808 -12.773 6.476 1.00 0.00 105 SER A C 17
ATOM 30001 O O . SER A 1 110 ? -8.053 -13.930 6.139 1.00 0.00 105 SER A O 17
ATOM 30009 N N . ILE A 1 111 ? -6.578 -12.352 6.772 1.00 0.00 106 ILE A N 17
ATOM 30010 C CA . ILE A 1 111 ? -5.431 -13.262 6.715 1.00 0.00 106 ILE A CA 17
ATOM 30011 C C . ILE A 1 111 ? -5.587 -14.373 7.754 1.00 0.00 106 ILE A C 17
ATOM 30012 O O . ILE A 1 111 ? -5.307 -15.537 7.475 1.00 0.00 106 ILE A O 17
ATOM 30028 N N . GLU A 1 112 ? -6.021 -14.004 8.955 1.00 0.00 107 GLU A N 17
ATOM 30029 C CA . GLU A 1 112 ? -6.190 -14.986 10.021 1.00 0.00 107 GLU A CA 17
ATOM 30030 C C . GLU A 1 112 ? -7.028 -16.165 9.534 1.00 0.00 107 GLU A C 17
ATOM 30031 O O . GLU A 1 112 ? -6.652 -17.322 9.721 1.00 0.00 107 GLU A O 17
ATOM 30043 N N . ARG A 1 113 ? -8.160 -15.868 8.906 1.00 0.00 108 ARG A N 17
ATOM 30044 C CA . ARG A 1 113 ? -9.034 -16.918 8.393 1.00 0.00 108 ARG A CA 17
ATOM 30045 C C . ARG A 1 113 ? -8.493 -17.474 7.077 1.00 0.00 108 ARG A C 17
ATOM 30046 O O . ARG A 1 113 ? -8.845 -18.581 6.669 1.00 0.00 108 ARG A O 17
ATOM 30067 N N . GLY A 1 114 ? -7.632 -16.701 6.420 1.00 0.00 109 GLY A N 17
ATOM 30068 C CA . GLY A 1 114 ? -7.045 -17.130 5.156 1.00 0.00 109 GLY A CA 17
ATOM 30069 C C . GLY A 1 114 ? -8.119 -17.317 4.087 1.00 0.00 109 GLY A C 17
ATOM 30070 O O . GLY A 1 114 ? -8.314 -18.421 3.580 1.00 0.00 109 GLY A O 17
ATOM 30074 N N . VAL A 1 115 ? -8.812 -16.233 3.754 1.00 0.00 110 VAL A N 17
ATOM 30075 C CA . VAL A 1 115 ? -9.864 -16.289 2.744 1.00 0.00 110 VAL A CA 17
ATOM 30076 C C . VAL A 1 115 ? -9.400 -17.085 1.527 1.00 0.00 110 VAL A C 17
ATOM 30077 O O . VAL A 1 115 ? -8.219 -17.377 1.452 1.00 0.00 110 VAL A O 17
ATOM 30091 N N . GLY A 1 1 ? 1.763 -6.693 -14.386 1.00 0.00 -4 GLY A N 18
ATOM 30092 C CA . GLY A 1 1 ? 2.065 -5.255 -14.638 1.00 0.00 -4 GLY A CA 18
ATOM 30093 C C . GLY A 1 1 ? 3.238 -5.137 -15.609 1.00 0.00 -4 GLY A C 18
ATOM 30094 O O . GLY A 1 1 ? 3.876 -6.134 -15.950 1.00 0.00 -4 GLY A O 18
ATOM 30100 N N . PRO A 1 2 ? 3.528 -3.941 -16.056 1.00 0.00 -3 PRO A N 18
ATOM 30101 C CA . PRO A 1 2 ? 4.648 -3.683 -17.010 1.00 0.00 -3 PRO A CA 18
ATOM 30102 C C . PRO A 1 2 ? 6.016 -3.917 -16.367 1.00 0.00 -3 PRO A C 18
ATOM 30103 O O . PRO A 1 2 ? 6.173 -3.784 -15.154 1.00 0.00 -3 PRO A O 18
ATOM 30114 N N . LEU A 1 3 ? 6.995 -4.270 -17.192 1.00 0.00 -2 LEU A N 18
ATOM 30115 C CA . LEU A 1 3 ? 8.343 -4.525 -16.700 1.00 0.00 -2 LEU A CA 18
ATOM 30116 C C . LEU A 1 3 ? 9.049 -3.211 -16.390 1.00 0.00 -2 LEU A C 18
ATOM 30117 O O . LEU A 1 3 ? 8.846 -2.209 -17.075 1.00 0.00 -2 LEU A O 18
ATOM 30133 N N . GLY A 1 4 ? 9.877 -3.219 -15.351 1.00 0.00 -1 GLY A N 18
ATOM 30134 C CA . GLY A 1 4 ? 10.604 -2.019 -14.957 1.00 0.00 -1 GLY A CA 18
ATOM 30135 C C . GLY A 1 4 ? 11.644 -2.341 -13.891 1.00 0.00 -1 GLY A C 18
ATOM 30136 O O . GLY A 1 4 ? 12.188 -3.445 -13.855 1.00 0.00 -1 GLY A O 18
ATOM 30140 N N . SER A 1 5 ? 11.920 -1.371 -13.026 1.00 0.00 0 SER A N 18
ATOM 30141 C CA . SER A 1 5 ? 12.900 -1.562 -11.965 1.00 0.00 0 SER A CA 18
ATOM 30142 C C . SER A 1 5 ? 12.479 -2.703 -11.045 1.00 0.00 0 SER A C 18
ATOM 30143 O O . SER A 1 5 ? 13.318 -3.450 -10.542 1.00 0.00 0 SER A O 18
ATOM 30151 N N . CYS A 1 6 ? 11.174 -2.829 -10.828 1.00 0.00 1 CYS A N 18
ATOM 30152 C CA . CYS A 1 6 ? 10.651 -3.880 -9.966 1.00 0.00 1 CYS A CA 18
ATOM 30153 C C . CYS A 1 6 ? 11.405 -3.911 -8.641 1.00 0.00 1 CYS A C 18
ATOM 30154 O O . CYS A 1 6 ? 12.497 -4.474 -8.549 1.00 0.00 1 CYS A O 18
ATOM 30162 N N . ASP A 1 7 ? 10.816 -3.304 -7.614 1.00 0.00 2 ASP A N 18
ATOM 30163 C CA . ASP A 1 7 ? 11.443 -3.274 -6.299 1.00 0.00 2 ASP A CA 18
ATOM 30164 C C . ASP A 1 7 ? 11.502 -4.677 -5.706 1.00 0.00 2 ASP A C 18
ATOM 30165 O O . ASP A 1 7 ? 10.563 -5.461 -5.848 1.00 0.00 2 ASP A O 18
ATOM 30174 N N . SER A 1 8 ? 12.613 -4.988 -5.040 1.00 0.00 3 SER A N 18
ATOM 30175 C CA . SER A 1 8 ? 12.792 -6.303 -4.423 1.00 0.00 3 SER A CA 18
ATOM 30176 C C . SER A 1 8 ? 13.511 -6.172 -3.086 1.00 0.00 3 SER A C 18
ATOM 30177 O O . SER A 1 8 ? 14.401 -5.335 -2.925 1.00 0.00 3 SER A O 18
ATOM 30185 N N . GLY A 1 9 ? 13.121 -7.008 -2.128 1.00 0.00 4 GLY A N 18
ATOM 30186 C CA . GLY A 1 9 ? 13.735 -6.983 -0.805 1.00 0.00 4 GLY A CA 18
ATOM 30187 C C . GLY A 1 9 ? 13.107 -5.900 0.067 1.00 0.00 4 GLY A C 18
ATOM 30188 O O . GLY A 1 9 ? 13.700 -5.462 1.053 1.00 0.00 4 GLY A O 18
ATOM 30192 N N . THR A 1 10 ? 11.904 -5.470 -0.302 1.00 0.00 5 THR A N 18
ATOM 30193 C CA . THR A 1 10 ? 11.209 -4.437 0.457 1.00 0.00 5 THR A CA 18
ATOM 30194 C C . THR A 1 10 ? 10.882 -4.938 1.859 1.00 0.00 5 THR A C 18
ATOM 30195 O O . THR A 1 10 ? 10.866 -4.165 2.818 1.00 0.00 5 THR A O 18
ATOM 30206 N N . GLY A 1 11 ? 10.618 -6.236 1.970 1.00 0.00 6 GLY A N 18
ATOM 30207 C CA . GLY A 1 11 ? 10.286 -6.840 3.260 1.00 0.00 6 GLY A CA 18
ATOM 30208 C C . GLY A 1 11 ? 9.472 -8.121 3.079 1.00 0.00 6 GLY A C 18
ATOM 30209 O O . GLY A 1 11 ? 9.404 -8.954 3.980 1.00 0.00 6 GLY A O 18
ATOM 30213 N N . LEU A 1 12 ? 8.856 -8.267 1.910 1.00 0.00 7 LEU A N 18
ATOM 30214 C CA . LEU A 1 12 ? 8.050 -9.448 1.623 1.00 0.00 7 LEU A CA 18
ATOM 30215 C C . LEU A 1 12 ? 8.943 -10.679 1.526 1.00 0.00 7 LEU A C 18
ATOM 30216 O O . LEU A 1 12 ? 10.084 -10.594 1.070 1.00 0.00 7 LEU A O 18
ATOM 30232 N N . THR A 1 13 ? 8.423 -11.828 1.961 1.00 0.00 8 THR A N 18
ATOM 30233 C CA . THR A 1 13 ? 9.185 -13.079 1.924 1.00 0.00 8 THR A CA 18
ATOM 30234 C C . THR A 1 13 ? 8.584 -14.041 0.898 1.00 0.00 8 THR A C 18
ATOM 30235 O O . THR A 1 13 ? 9.147 -15.102 0.626 1.00 0.00 8 THR A O 18
ATOM 30246 N N . GLY A 1 14 ? 7.437 -13.661 0.327 1.00 0.00 9 GLY A N 18
ATOM 30247 C CA . GLY A 1 14 ? 6.761 -14.496 -0.673 1.00 0.00 9 GLY A CA 18
ATOM 30248 C C . GLY A 1 14 ? 5.574 -15.238 -0.064 1.00 0.00 9 GLY A C 18
ATOM 30249 O O . GLY A 1 14 ? 4.843 -15.937 -0.765 1.00 0.00 9 GLY A O 18
ATOM 30253 N N . ASN A 1 15 ? 5.375 -15.072 1.243 1.00 0.00 10 ASN A N 18
ATOM 30254 C CA . ASN A 1 15 ? 4.257 -15.719 1.931 1.00 0.00 10 ASN A CA 18
ATOM 30255 C C . ASN A 1 15 ? 3.057 -14.780 1.977 1.00 0.00 10 ASN A C 18
ATOM 30256 O O . ASN A 1 15 ? 3.091 -13.756 2.645 1.00 0.00 10 ASN A O 18
ATOM 30267 N N . TYR A 1 16 ? 2.000 -15.134 1.263 1.00 0.00 11 TYR A N 18
ATOM 30268 C CA . TYR A 1 16 ? 0.801 -14.307 1.235 1.00 0.00 11 TYR A CA 18
ATOM 30269 C C . TYR A 1 16 ? 0.305 -14.027 2.657 1.00 0.00 11 TYR A C 18
ATOM 30270 O O . TYR A 1 16 ? -0.409 -13.052 2.890 1.00 0.00 11 TYR A O 18
ATOM 30288 N N . SER A 1 17 ? 0.658 -14.897 3.593 1.00 0.00 12 SER A N 18
ATOM 30289 C CA . SER A 1 17 ? 0.212 -14.736 4.971 1.00 0.00 12 SER A CA 18
ATOM 30290 C C . SER A 1 17 ? 0.907 -13.561 5.663 1.00 0.00 12 SER A C 18
ATOM 30291 O O . SER A 1 17 ? 0.253 -12.618 6.111 1.00 0.00 12 SER A O 18
ATOM 30299 N N . GLN A 1 18 ? 2.232 -13.629 5.744 1.00 0.00 13 GLN A N 18
ATOM 30300 C CA . GLN A 1 18 ? 3.020 -12.575 6.385 1.00 0.00 13 GLN A CA 18
ATOM 30301 C C . GLN A 1 18 ? 3.146 -11.356 5.480 1.00 0.00 13 GLN A C 18
ATOM 30302 O O . GLN A 1 18 ? 3.257 -10.232 5.959 1.00 0.00 13 GLN A O 18
ATOM 30316 N N . ASP A 1 19 ? 3.164 -11.589 4.174 1.00 0.00 14 ASP A N 18
ATOM 30317 C CA . ASP A 1 19 ? 3.319 -10.501 3.217 1.00 0.00 14 ASP A CA 18
ATOM 30318 C C . ASP A 1 19 ? 2.228 -9.456 3.405 1.00 0.00 14 ASP A C 18
ATOM 30319 O O . ASP A 1 19 ? 2.503 -8.259 3.387 1.00 0.00 14 ASP A O 18
ATOM 30328 N N . THR A 1 20 ? 0.998 -9.910 3.589 1.00 0.00 15 THR A N 18
ATOM 30329 C CA . THR A 1 20 ? -0.115 -8.993 3.787 1.00 0.00 15 THR A CA 18
ATOM 30330 C C . THR A 1 20 ? 0.123 -8.132 5.017 1.00 0.00 15 THR A C 18
ATOM 30331 O O . THR A 1 20 ? -0.068 -6.917 4.988 1.00 0.00 15 THR A O 18
ATOM 30342 N N . LEU A 1 21 ? 0.545 -8.768 6.096 1.00 0.00 16 LEU A N 18
ATOM 30343 C CA . LEU A 1 21 ? 0.819 -8.051 7.329 1.00 0.00 16 LEU A CA 18
ATOM 30344 C C . LEU A 1 21 ? 2.027 -7.130 7.170 1.00 0.00 16 LEU A C 18
ATOM 30345 O O . LEU A 1 21 ? 2.064 -6.042 7.737 1.00 0.00 16 LEU A O 18
ATOM 30361 N N . THR A 1 22 ? 3.026 -7.585 6.418 1.00 0.00 17 THR A N 18
ATOM 30362 C CA . THR A 1 22 ? 4.244 -6.803 6.222 1.00 0.00 17 THR A CA 18
ATOM 30363 C C . THR A 1 22 ? 3.937 -5.472 5.542 1.00 0.00 17 THR A C 18
ATOM 30364 O O . THR A 1 22 ? 4.339 -4.412 6.025 1.00 0.00 17 THR A O 18
ATOM 30375 N N . VAL A 1 23 ? 3.222 -5.533 4.422 1.00 0.00 18 VAL A N 18
ATOM 30376 C CA . VAL A 1 23 ? 2.870 -4.318 3.693 1.00 0.00 18 VAL A CA 18
ATOM 30377 C C . VAL A 1 23 ? 1.928 -3.452 4.526 1.00 0.00 18 VAL A C 18
ATOM 30378 O O . VAL A 1 23 ? 2.074 -2.231 4.572 1.00 0.00 18 VAL A O 18
ATOM 30391 N N . ILE A 1 24 ? 0.973 -4.091 5.197 1.00 0.00 19 ILE A N 18
ATOM 30392 C CA . ILE A 1 24 ? 0.029 -3.367 6.037 1.00 0.00 19 ILE A CA 18
ATOM 30393 C C . ILE A 1 24 ? 0.758 -2.653 7.171 1.00 0.00 19 ILE A C 18
ATOM 30394 O O . ILE A 1 24 ? 0.509 -1.477 7.438 1.00 0.00 19 ILE A O 18
ATOM 30410 N N . ALA A 1 25 ? 1.647 -3.370 7.841 1.00 0.00 20 ALA A N 18
ATOM 30411 C CA . ALA A 1 25 ? 2.385 -2.788 8.951 1.00 0.00 20 ALA A CA 18
ATOM 30412 C C . ALA A 1 25 ? 3.181 -1.577 8.482 1.00 0.00 20 ALA A C 18
ATOM 30413 O O . ALA A 1 25 ? 3.287 -0.585 9.199 1.00 0.00 20 ALA A O 18
ATOM 30420 N N . THR A 1 26 ? 3.730 -1.666 7.277 1.00 0.00 21 THR A N 18
ATOM 30421 C CA . THR A 1 26 ? 4.510 -0.568 6.721 1.00 0.00 21 THR A CA 18
ATOM 30422 C C . THR A 1 26 ? 3.601 0.600 6.336 1.00 0.00 21 THR A C 18
ATOM 30423 O O . THR A 1 26 ? 3.916 1.759 6.601 1.00 0.00 21 THR A O 18
ATOM 30434 N N . LEU A 1 27 ? 2.477 0.293 5.695 1.00 0.00 22 LEU A N 18
ATOM 30435 C CA . LEU A 1 27 ? 1.548 1.337 5.280 1.00 0.00 22 LEU A CA 18
ATOM 30436 C C . LEU A 1 27 ? 0.923 2.033 6.483 1.00 0.00 22 LEU A C 18
ATOM 30437 O O . LEU A 1 27 ? 0.808 3.255 6.501 1.00 0.00 22 LEU A O 18
ATOM 30453 N N . ARG A 1 28 ? 0.514 1.257 7.480 1.00 0.00 23 ARG A N 18
ATOM 30454 C CA . ARG A 1 28 ? -0.107 1.837 8.668 1.00 0.00 23 ARG A CA 18
ATOM 30455 C C . ARG A 1 28 ? 0.814 2.846 9.345 1.00 0.00 23 ARG A C 18
ATOM 30456 O O . ARG A 1 28 ? 0.405 3.969 9.634 1.00 0.00 23 ARG A O 18
ATOM 30477 N N . GLU A 1 29 ? 2.055 2.451 9.596 1.00 0.00 24 GLU A N 18
ATOM 30478 C CA . GLU A 1 29 ? 3.008 3.344 10.245 1.00 0.00 24 GLU A CA 18
ATOM 30479 C C . GLU A 1 29 ? 3.411 4.482 9.311 1.00 0.00 24 GLU A C 18
ATOM 30480 O O . GLU A 1 29 ? 3.670 5.600 9.757 1.00 0.00 24 GLU A O 18
ATOM 30492 N N . ALA A 1 30 ? 3.478 4.187 8.017 1.00 0.00 25 ALA A N 18
ATOM 30493 C CA . ALA A 1 30 ? 3.869 5.189 7.029 1.00 0.00 25 ALA A CA 18
ATOM 30494 C C . ALA A 1 30 ? 2.905 6.372 7.018 1.00 0.00 25 ALA A C 18
ATOM 30495 O O . ALA A 1 30 ? 3.329 7.527 7.053 1.00 0.00 25 ALA A O 18
ATOM 30502 N N . ILE A 1 31 ? 1.609 6.083 6.957 1.00 0.00 26 ILE A N 18
ATOM 30503 C CA . ILE A 1 31 ? 0.606 7.143 6.926 1.00 0.00 26 ILE A CA 18
ATOM 30504 C C . ILE A 1 31 ? 0.400 7.729 8.315 1.00 0.00 26 ILE A C 18
ATOM 30505 O O . ILE A 1 31 ? -0.181 8.805 8.464 1.00 0.00 26 ILE A O 18
ATOM 30521 N N . ASP A 1 32 ? 0.871 7.011 9.332 1.00 0.00 27 ASP A N 18
ATOM 30522 C CA . ASP A 1 32 ? 0.725 7.467 10.714 1.00 0.00 27 ASP A CA 18
ATOM 30523 C C . ASP A 1 32 ? 1.913 8.329 11.119 1.00 0.00 27 ASP A C 18
ATOM 30524 O O . ASP A 1 32 ? 2.022 8.750 12.273 1.00 0.00 27 ASP A O 18
ATOM 30533 N N . LEU A 1 33 ? 2.810 8.584 10.171 1.00 0.00 28 LEU A N 18
ATOM 30534 C CA . LEU A 1 33 ? 3.987 9.393 10.455 1.00 0.00 28 LEU A CA 18
ATOM 30535 C C . LEU A 1 33 ? 3.623 10.881 10.476 1.00 0.00 28 LEU A C 18
ATOM 30536 O O . LEU A 1 33 ? 2.705 11.304 9.771 1.00 0.00 28 LEU A O 18
ATOM 30552 N N . PRO A 1 34 ? 4.349 11.685 11.221 1.00 0.00 29 PRO A N 18
ATOM 30553 C CA . PRO A 1 34 ? 4.128 13.165 11.256 1.00 0.00 29 PRO A CA 18
ATOM 30554 C C . PRO A 1 34 ? 4.634 13.841 9.970 1.00 0.00 29 PRO A C 18
ATOM 30555 O O . PRO A 1 34 ? 5.591 13.375 9.354 1.00 0.00 29 PRO A O 18
ATOM 30566 N N . GLN A 1 35 ? 3.992 14.942 9.584 1.00 0.00 30 GLN A N 18
ATOM 30567 C CA . GLN A 1 35 ? 4.382 15.677 8.378 1.00 0.00 30 GLN A CA 18
ATOM 30568 C C . GLN A 1 35 ? 5.801 16.217 8.512 1.00 0.00 30 GLN A C 18
ATOM 30569 O O . GLN A 1 35 ? 6.443 16.565 7.517 1.00 0.00 30 GLN A O 18
ATOM 30583 N N . ASP A 1 36 ? 6.282 16.283 9.746 1.00 0.00 31 ASP A N 18
ATOM 30584 C CA . ASP A 1 36 ? 7.628 16.774 10.015 1.00 0.00 31 ASP A CA 18
ATOM 30585 C C . ASP A 1 36 ? 8.620 15.619 9.977 1.00 0.00 31 ASP A C 18
ATOM 30586 O O . ASP A 1 36 ? 9.800 15.795 10.278 1.00 0.00 31 ASP A O 18
ATOM 30595 N N . ALA A 1 37 ? 8.135 14.433 9.622 1.00 0.00 32 ALA A N 18
ATOM 30596 C CA . ALA A 1 37 ? 8.999 13.255 9.568 1.00 0.00 32 ALA A CA 18
ATOM 30597 C C . ALA A 1 37 ? 10.093 13.423 8.498 1.00 0.00 32 ALA A C 18
ATOM 30598 O O . ALA A 1 37 ? 9.778 13.694 7.338 1.00 0.00 32 ALA A O 18
ATOM 30605 N N . PRO A 1 38 ? 11.365 13.267 8.840 1.00 0.00 33 PRO A N 18
ATOM 30606 C CA . PRO A 1 38 ? 12.477 13.407 7.845 1.00 0.00 33 PRO A CA 18
ATOM 30607 C C . PRO A 1 38 ? 12.571 12.194 6.909 1.00 0.00 33 PRO A C 18
ATOM 30608 O O . PRO A 1 38 ? 13.221 12.254 5.865 1.00 0.00 33 PRO A O 18
ATOM 30619 N N . ASN A 1 39 ? 11.921 11.097 7.297 1.00 0.00 34 ASN A N 18
ATOM 30620 C CA . ASN A 1 39 ? 11.934 9.867 6.497 1.00 0.00 34 ASN A CA 18
ATOM 30621 C C . ASN A 1 39 ? 10.664 9.762 5.661 1.00 0.00 34 ASN A C 18
ATOM 30622 O O . ASN A 1 39 ? 10.324 8.688 5.178 1.00 0.00 34 ASN A O 18
ATOM 30633 N N . ARG A 1 40 ? 9.965 10.876 5.502 1.00 0.00 35 ARG A N 18
ATOM 30634 C CA . ARG A 1 40 ? 8.735 10.881 4.723 1.00 0.00 35 ARG A CA 18
ATOM 30635 C C . ARG A 1 40 ? 9.035 10.569 3.259 1.00 0.00 35 ARG A C 18
ATOM 30636 O O . ARG A 1 40 ? 8.285 9.861 2.600 1.00 0.00 35 ARG A O 18
ATOM 30657 N N . GLN A 1 41 ? 10.136 11.102 2.753 1.00 0.00 36 GLN A N 18
ATOM 30658 C CA . GLN A 1 41 ? 10.514 10.854 1.367 1.00 0.00 36 GLN A CA 18
ATOM 30659 C C . GLN A 1 41 ? 11.045 9.426 1.201 1.00 0.00 36 GLN A C 18
ATOM 30660 O O . GLN A 1 41 ? 10.742 8.754 0.214 1.00 0.00 36 GLN A O 18
ATOM 30674 N N . GLU A 1 42 ? 11.854 8.978 2.160 1.00 0.00 37 GLU A N 18
ATOM 30675 C CA . GLU A 1 42 ? 12.441 7.640 2.100 1.00 0.00 37 GLU A CA 18
ATOM 30676 C C . GLU A 1 42 ? 11.396 6.549 2.330 1.00 0.00 37 GLU A C 18
ATOM 30677 O O . GLU A 1 42 ? 11.368 5.546 1.617 1.00 0.00 37 GLU A O 18
ATOM 30689 N N . VAL A 1 43 ? 10.555 6.742 3.337 1.00 0.00 38 VAL A N 18
ATOM 30690 C CA . VAL A 1 43 ? 9.528 5.759 3.666 1.00 0.00 38 VAL A CA 18
ATOM 30691 C C . VAL A 1 43 ? 8.558 5.594 2.499 1.00 0.00 38 VAL A C 18
ATOM 30692 O O . VAL A 1 43 ? 8.039 4.503 2.262 1.00 0.00 38 VAL A O 18
ATOM 30705 N N . GLN A 1 44 ? 8.323 6.685 1.774 1.00 0.00 39 GLN A N 18
ATOM 30706 C CA . GLN A 1 44 ? 7.417 6.648 0.629 1.00 0.00 39 GLN A CA 18
ATOM 30707 C C . GLN A 1 44 ? 7.881 5.598 -0.378 1.00 0.00 39 GLN A C 18
ATOM 30708 O O . GLN A 1 44 ? 7.090 4.782 -0.846 1.00 0.00 39 GLN A O 18
ATOM 30722 N N . ASP A 1 45 ? 9.165 5.623 -0.702 1.00 0.00 40 ASP A N 18
ATOM 30723 C CA . ASP A 1 45 ? 9.711 4.661 -1.648 1.00 0.00 40 ASP A CA 18
ATOM 30724 C C . ASP A 1 45 ? 9.574 3.244 -1.101 1.00 0.00 40 ASP A C 18
ATOM 30725 O O . ASP A 1 45 ? 9.274 2.308 -1.842 1.00 0.00 40 ASP A O 18
ATOM 30734 N N . THR A 1 46 ? 9.793 3.092 0.202 1.00 0.00 41 THR A N 18
ATOM 30735 C CA . THR A 1 46 ? 9.690 1.781 0.833 1.00 0.00 41 THR A CA 18
ATOM 30736 C C . THR A 1 46 ? 8.271 1.232 0.713 1.00 0.00 41 THR A C 18
ATOM 30737 O O . THR A 1 46 ? 8.073 0.074 0.346 1.00 0.00 41 THR A O 18
ATOM 30748 N N . ALA A 1 47 ? 7.286 2.069 1.022 1.00 0.00 42 ALA A N 18
ATOM 30749 C CA . ALA A 1 47 ? 5.892 1.651 0.940 1.00 0.00 42 ALA A CA 18
ATOM 30750 C C . ALA A 1 47 ? 5.516 1.336 -0.504 1.00 0.00 42 ALA A C 18
ATOM 30751 O O . ALA A 1 47 ? 4.868 0.328 -0.782 1.00 0.00 42 ALA A O 18
ATOM 30758 N N . ARG A 1 48 ? 5.929 2.208 -1.417 1.00 0.00 43 ARG A N 18
ATOM 30759 C CA . ARG A 1 48 ? 5.633 2.010 -2.828 1.00 0.00 43 ARG A CA 18
ATOM 30760 C C . ARG A 1 48 ? 6.134 0.645 -3.277 1.00 0.00 43 ARG A C 18
ATOM 30761 O O . ARG A 1 48 ? 5.450 -0.071 -4.007 1.00 0.00 43 ARG A O 18
ATOM 30782 N N . GLY A 1 49 ? 7.333 0.287 -2.832 1.00 0.00 44 GLY A N 18
ATOM 30783 C CA . GLY A 1 49 ? 7.912 -0.998 -3.196 1.00 0.00 44 GLY A CA 18
ATOM 30784 C C . GLY A 1 49 ? 7.042 -2.144 -2.694 1.00 0.00 44 GLY A C 18
ATOM 30785 O O . GLY A 1 49 ? 6.800 -3.108 -3.414 1.00 0.00 44 GLY A O 18
ATOM 30789 N N . GLN A 1 50 ? 6.569 -2.031 -1.456 1.00 0.00 45 GLN A N 18
ATOM 30790 C CA . GLN A 1 50 ? 5.723 -3.069 -0.877 1.00 0.00 45 GLN A CA 18
ATOM 30791 C C . GLN A 1 50 ? 4.428 -3.204 -1.665 1.00 0.00 45 GLN A C 18
ATOM 30792 O O . GLN A 1 50 ? 3.957 -4.312 -1.916 1.00 0.00 45 GLN A O 18
ATOM 30806 N N . ILE A 1 51 ? 3.848 -2.072 -2.042 1.00 0.00 46 ILE A N 18
ATOM 30807 C CA . ILE A 1 51 ? 2.602 -2.088 -2.792 1.00 0.00 46 ILE A CA 18
ATOM 30808 C C . ILE A 1 51 ? 2.777 -2.798 -4.127 1.00 0.00 46 ILE A C 18
ATOM 30809 O O . ILE A 1 51 ? 2.038 -3.727 -4.441 1.00 0.00 46 ILE A O 18
ATOM 30825 N N . ASN A 1 52 ? 3.744 -2.348 -4.912 1.00 0.00 47 ASN A N 18
ATOM 30826 C CA . ASN A 1 52 ? 3.981 -2.941 -6.221 1.00 0.00 47 ASN A CA 18
ATOM 30827 C C . ASN A 1 52 ? 4.428 -4.390 -6.090 1.00 0.00 47 ASN A C 18
ATOM 30828 O O . ASN A 1 52 ? 3.955 -5.257 -6.817 1.00 0.00 47 ASN A O 18
ATOM 30839 N N . ASP A 1 53 ? 5.345 -4.640 -5.167 1.00 0.00 48 ASP A N 18
ATOM 30840 C CA . ASP A 1 53 ? 5.863 -5.989 -4.960 1.00 0.00 48 ASP A CA 18
ATOM 30841 C C . ASP A 1 53 ? 4.768 -6.942 -4.486 1.00 0.00 48 ASP A C 18
ATOM 30842 O O . ASP A 1 53 ? 4.758 -8.113 -4.859 1.00 0.00 48 ASP A O 18
ATOM 30851 N N . TYR A 1 54 ? 3.862 -6.441 -3.650 1.00 0.00 49 TYR A N 18
ATOM 30852 C CA . TYR A 1 54 ? 2.781 -7.267 -3.115 1.00 0.00 49 TYR A CA 18
ATOM 30853 C C . TYR A 1 54 ? 1.892 -7.817 -4.228 1.00 0.00 49 TYR A C 18
ATOM 30854 O O . TYR A 1 54 ? 1.738 -9.024 -4.376 1.00 0.00 49 TYR A O 18
ATOM 30872 N N . ILE A 1 55 ? 1.298 -6.924 -5.002 1.00 0.00 50 ILE A N 18
ATOM 30873 C CA . ILE A 1 55 ? 0.410 -7.338 -6.088 1.00 0.00 50 ILE A CA 18
ATOM 30874 C C . ILE A 1 55 ? 1.203 -7.952 -7.243 1.00 0.00 50 ILE A C 18
ATOM 30875 O O . ILE A 1 55 ? 0.707 -8.841 -7.928 1.00 0.00 50 ILE A O 18
ATOM 30891 N N . SER A 1 56 ? 2.415 -7.460 -7.472 1.00 0.00 51 SER A N 18
ATOM 30892 C CA . SER A 1 56 ? 3.237 -7.961 -8.573 1.00 0.00 51 SER A CA 18
ATOM 30893 C C . SER A 1 56 ? 3.534 -9.452 -8.429 1.00 0.00 51 SER A C 18
ATOM 30894 O O . SER A 1 56 ? 3.343 -10.223 -9.369 1.00 0.00 51 SER A O 18
ATOM 30902 N N . ARG A 1 57 ? 4.008 -9.851 -7.254 1.00 0.00 52 ARG A N 18
ATOM 30903 C CA . ARG A 1 57 ? 4.338 -11.253 -7.014 1.00 0.00 52 ARG A CA 18
ATOM 30904 C C . ARG A 1 57 ? 3.072 -12.096 -6.931 1.00 0.00 52 ARG A C 18
ATOM 30905 O O . ARG A 1 57 ? 3.025 -13.220 -7.432 1.00 0.00 52 ARG A O 18
ATOM 30926 N N . TYR A 1 58 ? 2.050 -11.543 -6.282 1.00 0.00 53 TYR A N 18
ATOM 30927 C CA . TYR A 1 58 ? 0.776 -12.244 -6.117 1.00 0.00 53 TYR A CA 18
ATOM 30928 C C . TYR A 1 58 ? -0.192 -11.875 -7.238 1.00 0.00 53 TYR A C 18
ATOM 30929 O O . TYR A 1 58 ? -1.399 -12.091 -7.127 1.00 0.00 53 TYR A O 18
ATOM 30947 N N . ARG A 1 59 ? 0.344 -11.307 -8.314 1.00 0.00 54 ARG A N 18
ATOM 30948 C CA . ARG A 1 59 ? -0.481 -10.906 -9.446 1.00 0.00 54 ARG A CA 18
ATOM 30949 C C . ARG A 1 59 ? -1.179 -12.121 -10.055 1.00 0.00 54 ARG A C 18
ATOM 30950 O O . ARG A 1 59 ? -2.372 -12.082 -10.355 1.00 0.00 54 ARG A O 18
ATOM 30971 N N . ARG A 1 60 ? -0.414 -13.196 -10.243 1.00 0.00 55 ARG A N 18
ATOM 30972 C CA . ARG A 1 60 ? -0.948 -14.425 -10.827 1.00 0.00 55 ARG A CA 18
ATOM 30973 C C . ARG A 1 60 ? -1.614 -15.288 -9.763 1.00 0.00 55 ARG A C 18
ATOM 30974 O O . ARG A 1 60 ? -2.097 -16.382 -10.052 1.00 0.00 55 ARG A O 18
ATOM 30995 N N . LYS A 1 61 ? -1.628 -14.792 -8.532 1.00 0.00 56 LYS A N 18
ATOM 30996 C CA . LYS A 1 61 ? -2.230 -15.535 -7.434 1.00 0.00 56 LYS A CA 18
ATOM 30997 C C . LYS A 1 61 ? -3.707 -15.794 -7.715 1.00 0.00 56 LYS A C 18
ATOM 30998 O O . LYS A 1 61 ? -4.195 -16.910 -7.540 1.00 0.00 56 LYS A O 18
ATOM 31017 N N . GLY A 1 62 ? -4.415 -14.754 -8.147 1.00 0.00 57 GLY A N 18
ATOM 31018 C CA . GLY A 1 62 ? -5.836 -14.882 -8.442 1.00 0.00 57 GLY A CA 18
ATOM 31019 C C . GLY A 1 62 ? -6.359 -13.639 -9.149 1.00 0.00 57 GLY A C 18
ATOM 31020 O O . GLY A 1 62 ? -7.515 -13.593 -9.571 1.00 0.00 57 GLY A O 18
ATOM 31024 N N . ASP A 1 63 ? -5.507 -12.632 -9.267 1.00 0.00 58 ASP A N 18
ATOM 31025 C CA . ASP A 1 63 ? -5.899 -11.391 -9.918 1.00 0.00 58 ASP A CA 18
ATOM 31026 C C . ASP A 1 63 ? -7.198 -10.867 -9.314 1.00 0.00 58 ASP A C 18
ATOM 31027 O O . ASP A 1 63 ? -7.979 -10.199 -9.992 1.00 0.00 58 ASP A O 18
ATOM 31036 N N . ALA A 1 64 ? -7.424 -11.177 -8.038 1.00 0.00 59 ALA A N 18
ATOM 31037 C CA . ALA A 1 64 ? -8.635 -10.734 -7.352 1.00 0.00 59 ALA A CA 18
ATOM 31038 C C . ALA A 1 64 ? -9.866 -11.432 -7.923 1.00 0.00 59 ALA A C 18
ATOM 31039 O O . ALA A 1 64 ? -10.500 -10.935 -8.854 1.00 0.00 59 ALA A O 18
ATOM 31046 N N . GLY A 1 65 ? -10.198 -12.584 -7.355 1.00 0.00 60 GLY A N 18
ATOM 31047 C CA . GLY A 1 65 ? -11.356 -13.342 -7.811 1.00 0.00 60 GLY A CA 18
ATOM 31048 C C . GLY A 1 65 ? -11.661 -14.489 -6.858 1.00 0.00 60 GLY A C 18
ATOM 31049 O O . GLY A 1 65 ? -12.108 -15.556 -7.280 1.00 0.00 60 GLY A O 18
ATOM 31053 N N . GLY A 1 66 ? -11.416 -14.265 -5.573 1.00 0.00 61 GLY A N 18
ATOM 31054 C CA . GLY A 1 66 ? -11.670 -15.295 -4.573 1.00 0.00 61 GLY A CA 18
ATOM 31055 C C . GLY A 1 66 ? -11.183 -14.858 -3.199 1.00 0.00 61 GLY A C 18
ATOM 31056 O O . GLY A 1 66 ? -11.745 -15.254 -2.175 1.00 0.00 61 GLY A O 18
ATOM 31060 N N . LEU A 1 67 ? -10.131 -14.040 -3.177 1.00 0.00 62 LEU A N 18
ATOM 31061 C CA . LEU A 1 67 ? -9.571 -13.554 -1.917 1.00 0.00 62 LEU A CA 18
ATOM 31062 C C . LEU A 1 67 ? -10.016 -12.119 -1.655 1.00 0.00 62 LEU A C 18
ATOM 31063 O O . LEU A 1 67 ? -9.698 -11.206 -2.417 1.00 0.00 62 LEU A O 18
ATOM 31079 N N . LYS A 1 68 ? -10.740 -11.935 -0.561 1.00 0.00 63 LYS A N 18
ATOM 31080 C CA . LYS A 1 68 ? -11.217 -10.616 -0.182 1.00 0.00 63 LYS A CA 18
ATOM 31081 C C . LYS A 1 68 ? -10.042 -9.706 0.159 1.00 0.00 63 LYS A C 18
ATOM 31082 O O . LYS A 1 68 ? -10.026 -8.536 -0.210 1.00 0.00 63 LYS A O 18
ATOM 31101 N N . SER A 1 69 ? -9.064 -10.249 0.877 1.00 0.00 64 SER A N 18
ATOM 31102 C CA . SER A 1 69 ? -7.895 -9.470 1.267 1.00 0.00 64 SER A CA 18
ATOM 31103 C C . SER A 1 69 ? -7.142 -8.982 0.033 1.00 0.00 64 SER A C 18
ATOM 31104 O O . SER A 1 69 ? -6.793 -7.811 -0.073 1.00 0.00 64 SER A O 18
ATOM 31112 N N . PHE A 1 70 ? -6.883 -9.897 -0.894 1.00 0.00 65 PHE A N 18
ATOM 31113 C CA . PHE A 1 70 ? -6.156 -9.548 -2.107 1.00 0.00 65 PHE A CA 18
ATOM 31114 C C . PHE A 1 70 ? -6.934 -8.530 -2.930 1.00 0.00 65 PHE A C 18
ATOM 31115 O O . PHE A 1 70 ? -6.374 -7.539 -3.396 1.00 0.00 65 PHE A O 18
ATOM 31132 N N . THR A 1 71 ? -8.222 -8.785 -3.118 1.00 0.00 66 THR A N 18
ATOM 31133 C CA . THR A 1 71 ? -9.061 -7.886 -3.899 1.00 0.00 66 THR A CA 18
ATOM 31134 C C . THR A 1 71 ? -9.182 -6.525 -3.216 1.00 0.00 66 THR A C 18
ATOM 31135 O O . THR A 1 71 ? -9.030 -5.484 -3.854 1.00 0.00 66 THR A O 18
ATOM 31146 N N . THR A 1 72 ? -9.457 -6.548 -1.917 1.00 0.00 67 THR A N 18
ATOM 31147 C CA . THR A 1 72 ? -9.600 -5.319 -1.148 1.00 0.00 67 THR A CA 18
ATOM 31148 C C . THR A 1 72 ? -8.292 -4.539 -1.131 1.00 0.00 67 THR A C 18
ATOM 31149 O O . THR A 1 72 ? -8.277 -3.328 -1.350 1.00 0.00 67 THR A O 18
ATOM 31160 N N . MET A 1 73 ? -7.197 -5.242 -0.872 1.00 0.00 68 MET A N 18
ATOM 31161 C CA . MET A 1 73 ? -5.891 -4.606 -0.830 1.00 0.00 68 MET A CA 18
ATOM 31162 C C . MET A 1 73 ? -5.509 -4.073 -2.201 1.00 0.00 68 MET A C 18
ATOM 31163 O O . MET A 1 73 ? -4.964 -2.989 -2.321 1.00 0.00 68 MET A O 18
ATOM 31177 N N . GLN A 1 74 ? -5.787 -4.843 -3.239 1.00 0.00 69 GLN A N 18
ATOM 31178 C CA . GLN A 1 74 ? -5.442 -4.416 -4.583 1.00 0.00 69 GLN A CA 18
ATOM 31179 C C . GLN A 1 74 ? -5.873 -2.970 -4.816 1.00 0.00 69 GLN A C 18
ATOM 31180 O O . GLN A 1 74 ? -5.060 -2.124 -5.178 1.00 0.00 69 GLN A O 18
ATOM 31194 N N . THR A 1 75 ? -7.154 -2.694 -4.603 1.00 0.00 70 THR A N 18
ATOM 31195 C CA . THR A 1 75 ? -7.675 -1.347 -4.792 1.00 0.00 70 THR A CA 18
ATOM 31196 C C . THR A 1 75 ? -7.170 -0.385 -3.715 1.00 0.00 70 THR A C 18
ATOM 31197 O O . THR A 1 75 ? -6.812 0.753 -4.011 1.00 0.00 70 THR A O 18
ATOM 31208 N N . ALA A 1 76 ? -7.168 -0.838 -2.464 1.00 0.00 71 ALA A N 18
ATOM 31209 C CA . ALA A 1 76 ? -6.731 0.007 -1.352 1.00 0.00 71 ALA A CA 18
ATOM 31210 C C . ALA A 1 76 ? -5.284 0.470 -1.537 1.00 0.00 71 ALA A C 18
ATOM 31211 O O . ALA A 1 76 ? -4.992 1.663 -1.468 1.00 0.00 71 ALA A O 18
ATOM 31218 N N . LEU A 1 77 ? -4.386 -0.481 -1.778 1.00 0.00 72 LEU A N 18
ATOM 31219 C CA . LEU A 1 77 ? -2.975 -0.168 -1.980 1.00 0.00 72 LEU A CA 18
ATOM 31220 C C . LEU A 1 77 ? -2.788 0.690 -3.230 1.00 0.00 72 LEU A C 18
ATOM 31221 O O . LEU A 1 77 ? -2.006 1.636 -3.233 1.00 0.00 72 LEU A O 18
ATOM 31237 N N . ASN A 1 78 ? -3.503 0.356 -4.289 1.00 0.00 73 ASN A N 18
ATOM 31238 C CA . ASN A 1 78 ? -3.399 1.111 -5.529 1.00 0.00 73 ASN A CA 18
ATOM 31239 C C . ASN A 1 78 ? -3.897 2.544 -5.333 1.00 0.00 73 ASN A C 18
ATOM 31240 O O . ASN A 1 78 ? -3.358 3.484 -5.916 1.00 0.00 73 ASN A O 18
ATOM 31251 N N . SER A 1 79 ? -4.948 2.697 -4.528 1.00 0.00 74 SER A N 18
ATOM 31252 C CA . SER A 1 79 ? -5.537 4.013 -4.279 1.00 0.00 74 SER A CA 18
ATOM 31253 C C . SER A 1 79 ? -4.533 4.975 -3.652 1.00 0.00 74 SER A C 18
ATOM 31254 O O . SER A 1 79 ? -4.279 6.054 -4.187 1.00 0.00 74 SER A O 18
ATOM 31262 N N . LEU A 1 80 ? -3.970 4.579 -2.517 1.00 0.00 75 LEU A N 18
ATOM 31263 C CA . LEU A 1 80 ? -3.002 5.416 -1.821 1.00 0.00 75 LEU A CA 18
ATOM 31264 C C . LEU A 1 80 ? -1.698 5.492 -2.605 1.00 0.00 75 LEU A C 18
ATOM 31265 O O . LEU A 1 80 ? -0.975 6.482 -2.528 1.00 0.00 75 LEU A O 18
ATOM 31281 N N . ALA A 1 81 ? -1.398 4.446 -3.367 1.00 0.00 76 ALA A N 18
ATOM 31282 C CA . ALA A 1 81 ? -0.171 4.432 -4.155 1.00 0.00 76 ALA A CA 18
ATOM 31283 C C . ALA A 1 81 ? -0.162 5.605 -5.124 1.00 0.00 76 ALA A C 18
ATOM 31284 O O . ALA A 1 81 ? 0.896 6.115 -5.493 1.00 0.00 76 ALA A O 18
ATOM 31291 N N . GLY A 1 82 ? -1.350 6.022 -5.531 1.00 0.00 77 GLY A N 18
ATOM 31292 C CA . GLY A 1 82 ? -1.487 7.136 -6.456 1.00 0.00 77 GLY A CA 18
ATOM 31293 C C . GLY A 1 82 ? -1.197 8.471 -5.772 1.00 0.00 77 GLY A C 18
ATOM 31294 O O . GLY A 1 82 ? -0.691 9.392 -6.399 1.00 0.00 77 GLY A O 18
ATOM 31298 N N . TYR A 1 83 ? -1.529 8.574 -4.488 1.00 0.00 78 TYR A N 18
ATOM 31299 C CA . TYR A 1 83 ? -1.301 9.813 -3.748 1.00 0.00 78 TYR A CA 18
ATOM 31300 C C . TYR A 1 83 ? 0.177 10.180 -3.760 1.00 0.00 78 TYR A C 18
ATOM 31301 O O . TYR A 1 83 ? 0.535 11.337 -3.972 1.00 0.00 78 TYR A O 18
ATOM 31319 N N . TYR A 1 84 ? 1.031 9.200 -3.516 1.00 0.00 79 TYR A N 18
ATOM 31320 C CA . TYR A 1 84 ? 2.459 9.466 -3.491 1.00 0.00 79 TYR A CA 18
ATOM 31321 C C . TYR A 1 84 ? 2.943 9.995 -4.833 1.00 0.00 79 TYR A C 18
ATOM 31322 O O . TYR A 1 84 ? 3.645 11.001 -4.888 1.00 0.00 79 TYR A O 18
ATOM 31340 N N . THR A 1 85 ? 2.579 9.321 -5.911 1.00 0.00 80 THR A N 18
ATOM 31341 C CA . THR A 1 85 ? 3.002 9.749 -7.236 1.00 0.00 80 THR A CA 18
ATOM 31342 C C . THR A 1 85 ? 2.194 10.955 -7.712 1.00 0.00 80 THR A C 18
ATOM 31343 O O . THR A 1 85 ? 2.731 11.859 -8.348 1.00 0.00 80 THR A O 18
ATOM 31354 N N . SER A 1 86 ? 0.897 10.950 -7.410 1.00 0.00 81 SER A N 18
ATOM 31355 C CA . SER A 1 86 ? 0.014 12.038 -7.825 1.00 0.00 81 SER A CA 18
ATOM 31356 C C . SER A 1 86 ? 0.454 13.365 -7.222 1.00 0.00 81 SER A C 18
ATOM 31357 O O . SER A 1 86 ? 0.488 14.387 -7.906 1.00 0.00 81 SER A O 18
ATOM 31365 N N . TYR A 1 87 ? 0.784 13.346 -5.931 1.00 0.00 82 TYR A N 18
ATOM 31366 C CA . TYR A 1 87 ? 1.213 14.561 -5.239 1.00 0.00 82 TYR A CA 18
ATOM 31367 C C . TYR A 1 87 ? 2.736 14.604 -5.115 1.00 0.00 82 TYR A C 18
ATOM 31368 O O . TYR A 1 87 ? 3.322 15.677 -4.960 1.00 0.00 82 TYR A O 18
ATOM 31386 N N . GLY A 1 88 ? 3.371 13.433 -5.182 1.00 0.00 83 GLY A N 18
ATOM 31387 C CA . GLY A 1 88 ? 4.828 13.343 -5.072 1.00 0.00 83 GLY A CA 18
ATOM 31388 C C . GLY A 1 88 ? 5.255 13.081 -3.640 1.00 0.00 83 GLY A C 18
ATOM 31389 O O . GLY A 1 88 ? 5.017 12.004 -3.092 1.00 0.00 83 GLY A O 18
ATOM 31393 N N . ALA A 1 89 ? 5.901 14.073 -3.038 1.00 0.00 84 ALA A N 18
ATOM 31394 C CA . ALA A 1 89 ? 6.378 13.950 -1.663 1.00 0.00 84 ALA A CA 18
ATOM 31395 C C . ALA A 1 89 ? 5.489 14.733 -0.708 1.00 0.00 84 ALA A C 18
ATOM 31396 O O . ALA A 1 89 ? 5.982 15.536 0.083 1.00 0.00 84 ALA A O 18
ATOM 31403 N N . ARG A 1 90 ? 4.175 14.494 -0.767 1.00 0.00 85 ARG A N 18
ATOM 31404 C CA . ARG A 1 90 ? 3.234 15.189 0.121 1.00 0.00 85 ARG A CA 18
ATOM 31405 C C . ARG A 1 90 ? 2.585 14.197 1.095 1.00 0.00 85 ARG A C 18
ATOM 31406 O O . ARG A 1 90 ? 2.289 13.061 0.719 1.00 0.00 85 ARG A O 18
ATOM 31427 N N . PRO A 1 91 ? 2.360 14.589 2.333 1.00 0.00 86 PRO A N 18
ATOM 31428 C CA . PRO A 1 91 ? 1.740 13.688 3.352 1.00 0.00 86 PRO A CA 18
ATOM 31429 C C . PRO A 1 91 ? 0.263 13.424 3.057 1.00 0.00 86 PRO A C 18
ATOM 31430 O O . PRO A 1 91 ? -0.470 14.328 2.657 1.00 0.00 86 PRO A O 18
ATOM 31441 N N . ILE A 1 92 ? -0.170 12.189 3.261 1.00 0.00 87 ILE A N 18
ATOM 31442 C CA . ILE A 1 92 ? -1.556 11.843 3.017 1.00 0.00 87 ILE A CA 18
ATOM 31443 C C . ILE A 1 92 ? -2.452 12.511 4.074 1.00 0.00 87 ILE A C 18
ATOM 31444 O O . ILE A 1 92 ? -2.126 12.486 5.263 1.00 0.00 87 ILE A O 18
ATOM 31460 N N . PRO A 1 93 ? -3.573 13.094 3.687 1.00 0.00 88 PRO A N 18
ATOM 31461 C CA . PRO A 1 93 ? -4.500 13.747 4.663 1.00 0.00 88 PRO A CA 18
ATOM 31462 C C . PRO A 1 93 ? -5.139 12.730 5.616 1.00 0.00 88 PRO A C 18
ATOM 31463 O O . PRO A 1 93 ? -5.187 11.534 5.326 1.00 0.00 88 PRO A O 18
ATOM 31474 N N . GLU A 1 94 ? -5.614 13.222 6.761 1.00 0.00 89 GLU A N 18
ATOM 31475 C CA . GLU A 1 94 ? -6.235 12.363 7.770 1.00 0.00 89 GLU A CA 18
ATOM 31476 C C . GLU A 1 94 ? -7.509 11.721 7.226 1.00 0.00 89 GLU A C 18
ATOM 31477 O O . GLU A 1 94 ? -7.849 10.596 7.584 1.00 0.00 89 GLU A O 18
ATOM 31489 N N . LYS A 1 95 ? -8.212 12.451 6.368 1.00 0.00 90 LYS A N 18
ATOM 31490 C CA . LYS A 1 95 ? -9.453 11.944 5.797 1.00 0.00 90 LYS A CA 18
ATOM 31491 C C . LYS A 1 95 ? -9.237 10.574 5.160 1.00 0.00 90 LYS A C 18
ATOM 31492 O O . LYS A 1 95 ? -10.013 9.644 5.385 1.00 0.00 90 LYS A O 18
ATOM 31511 N N . LEU A 1 96 ? -8.187 10.460 4.355 1.00 0.00 91 LEU A N 18
ATOM 31512 C CA . LEU A 1 96 ? -7.887 9.205 3.682 1.00 0.00 91 LEU A CA 18
ATOM 31513 C C . LEU A 1 96 ? -7.317 8.182 4.665 1.00 0.00 91 LEU A C 18
ATOM 31514 O O . LEU A 1 96 ? -7.638 6.996 4.595 1.00 0.00 91 LEU A O 18
ATOM 31530 N N . LYS A 1 97 ? -6.463 8.650 5.573 1.00 0.00 92 LYS A N 18
ATOM 31531 C CA . LYS A 1 97 ? -5.847 7.764 6.560 1.00 0.00 92 LYS A CA 18
ATOM 31532 C C . LYS A 1 97 ? -6.914 6.965 7.295 1.00 0.00 92 LYS A C 18
ATOM 31533 O O . LYS A 1 97 ? -6.762 5.762 7.507 1.00 0.00 92 LYS A O 18
ATOM 31552 N N . LYS A 1 98 ? -7.985 7.637 7.690 1.00 0.00 93 LYS A N 18
ATOM 31553 C CA . LYS A 1 98 ? -9.053 6.964 8.410 1.00 0.00 93 LYS A CA 18
ATOM 31554 C C . LYS A 1 98 ? -9.655 5.857 7.554 1.00 0.00 93 LYS A C 18
ATOM 31555 O O . LYS A 1 98 ? -9.913 4.763 8.041 1.00 0.00 93 LYS A O 18
ATOM 31574 N N . ARG A 1 99 ? -9.880 6.148 6.280 1.00 0.00 94 ARG A N 18
ATOM 31575 C CA . ARG A 1 99 ? -10.458 5.157 5.381 1.00 0.00 94 ARG A CA 18
ATOM 31576 C C . ARG A 1 99 ? -9.506 3.981 5.162 1.00 0.00 94 ARG A C 18
ATOM 31577 O O . ARG A 1 99 ? -9.924 2.824 5.179 1.00 0.00 94 ARG A O 18
ATOM 31598 N N . LEU A 1 100 ? -8.229 4.287 4.947 1.00 0.00 95 LEU A N 18
ATOM 31599 C CA . LEU A 1 100 ? -7.227 3.252 4.710 1.00 0.00 95 LEU A CA 18
ATOM 31600 C C . LEU A 1 100 ? -7.051 2.355 5.930 1.00 0.00 95 LEU A C 18
ATOM 31601 O O . LEU A 1 100 ? -6.883 1.143 5.798 1.00 0.00 95 LEU A O 18
ATOM 31617 N N . GLN A 1 101 ? -7.083 2.951 7.113 1.00 0.00 96 GLN A N 18
ATOM 31618 C CA . GLN A 1 101 ? -6.921 2.187 8.340 1.00 0.00 96 GLN A CA 18
ATOM 31619 C C . GLN A 1 101 ? -7.892 1.009 8.364 1.00 0.00 96 GLN A C 18
ATOM 31620 O O . GLN A 1 101 ? -7.511 -0.115 8.692 1.00 0.00 96 GLN A O 18
ATOM 31634 N N . LEU A 1 102 ? -9.143 1.270 8.008 1.00 0.00 97 LEU A N 18
ATOM 31635 C CA . LEU A 1 102 ? -10.155 0.216 7.982 1.00 0.00 97 LEU A CA 18
ATOM 31636 C C . LEU A 1 102 ? -9.837 -0.825 6.908 1.00 0.00 97 LEU A C 18
ATOM 31637 O O . LEU A 1 102 ? -10.004 -2.024 7.130 1.00 0.00 97 LEU A O 18
ATOM 31653 N N . GLU A 1 103 ? -9.395 -0.368 5.743 1.00 0.00 98 GLU A N 18
ATOM 31654 C CA . GLU A 1 103 ? -9.077 -1.280 4.650 1.00 0.00 98 GLU A CA 18
ATOM 31655 C C . GLU A 1 103 ? -8.057 -2.319 5.109 1.00 0.00 98 GLU A C 18
ATOM 31656 O O . GLU A 1 103 ? -8.208 -3.510 4.839 1.00 0.00 98 GLU A O 18
ATOM 31668 N N . PHE A 1 104 ? -7.018 -1.862 5.792 1.00 0.00 99 PHE A N 18
ATOM 31669 C CA . PHE A 1 104 ? -5.986 -2.771 6.268 1.00 0.00 99 PHE A CA 18
ATOM 31670 C C . PHE A 1 104 ? -6.538 -3.701 7.341 1.00 0.00 99 PHE A C 18
ATOM 31671 O O . PHE A 1 104 ? -6.154 -4.867 7.416 1.00 0.00 99 PHE A O 18
ATOM 31688 N N . THR A 1 105 ? -7.436 -3.185 8.166 1.00 0.00 100 THR A N 18
ATOM 31689 C CA . THR A 1 105 ? -8.026 -3.987 9.225 1.00 0.00 100 THR A CA 18
ATOM 31690 C C . THR A 1 105 ? -8.747 -5.194 8.635 1.00 0.00 100 THR A C 18
ATOM 31691 O O . THR A 1 105 ? -8.637 -6.306 9.138 1.00 0.00 100 THR A O 18
ATOM 31702 N N . GLN A 1 106 ? -9.483 -4.965 7.560 1.00 0.00 101 GLN A N 18
ATOM 31703 C CA . GLN A 1 106 ? -10.211 -6.043 6.907 1.00 0.00 101 GLN A CA 18
ATOM 31704 C C . GLN A 1 106 ? -9.245 -7.010 6.220 1.00 0.00 101 GLN A C 18
ATOM 31705 O O . GLN A 1 106 ? -9.511 -8.208 6.131 1.00 0.00 101 GLN A O 18
ATOM 31719 N N . ALA A 1 107 ? -8.129 -6.475 5.727 1.00 0.00 102 ALA A N 18
ATOM 31720 C CA . ALA A 1 107 ? -7.137 -7.296 5.035 1.00 0.00 102 ALA A CA 18
ATOM 31721 C C . ALA A 1 107 ? -6.380 -8.198 6.011 1.00 0.00 102 ALA A C 18
ATOM 31722 O O . ALA A 1 107 ? -6.310 -9.412 5.818 1.00 0.00 102 ALA A O 18
ATOM 31729 N N . GLU A 1 108 ? -5.813 -7.599 7.059 1.00 0.00 103 GLU A N 18
ATOM 31730 C CA . GLU A 1 108 ? -5.064 -8.365 8.055 1.00 0.00 103 GLU A CA 18
ATOM 31731 C C . GLU A 1 108 ? -5.970 -9.387 8.736 1.00 0.00 103 GLU A C 18
ATOM 31732 O O . GLU A 1 108 ? -5.565 -10.522 8.980 1.00 0.00 103 GLU A O 18
ATOM 31744 N N . ARG A 1 109 ? -7.204 -8.989 9.029 1.00 0.00 104 ARG A N 18
ATOM 31745 C CA . ARG A 1 109 ? -8.152 -9.900 9.666 1.00 0.00 104 ARG A CA 18
ATOM 31746 C C . ARG A 1 109 ? -8.506 -11.042 8.722 1.00 0.00 104 ARG A C 18
ATOM 31747 O O . ARG A 1 109 ? -8.685 -12.182 9.147 1.00 0.00 104 ARG A O 18
ATOM 31768 N N . SER A 1 110 ? -8.612 -10.723 7.438 1.00 0.00 105 SER A N 18
ATOM 31769 C CA . SER A 1 110 ? -8.949 -11.723 6.434 1.00 0.00 105 SER A CA 18
ATOM 31770 C C . SER A 1 110 ? -7.876 -12.810 6.357 1.00 0.00 105 SER A C 18
ATOM 31771 O O . SER A 1 110 ? -8.165 -13.953 6.001 1.00 0.00 105 SER A O 18
ATOM 31779 N N . ILE A 1 111 ? -6.638 -12.444 6.683 1.00 0.00 106 ILE A N 18
ATOM 31780 C CA . ILE A 1 111 ? -5.531 -13.398 6.637 1.00 0.00 106 ILE A CA 18
ATOM 31781 C C . ILE A 1 111 ? -5.759 -14.526 7.640 1.00 0.00 106 ILE A C 18
ATOM 31782 O O . ILE A 1 111 ? -5.520 -15.696 7.338 1.00 0.00 106 ILE A O 18
ATOM 31798 N N . GLU A 1 112 ? -6.211 -14.173 8.836 1.00 0.00 107 GLU A N 18
ATOM 31799 C CA . GLU A 1 112 ? -6.451 -15.174 9.864 1.00 0.00 107 GLU A CA 18
ATOM 31800 C C . GLU A 1 112 ? -7.327 -16.300 9.326 1.00 0.00 107 GLU A C 18
ATOM 31801 O O . GLU A 1 112 ? -7.006 -17.476 9.482 1.00 0.00 107 GLU A O 18
ATOM 31813 N N . ARG A 1 113 ? -8.430 -15.931 8.683 1.00 0.00 108 ARG A N 18
ATOM 31814 C CA . ARG A 1 113 ? -9.337 -16.921 8.113 1.00 0.00 108 ARG A CA 18
ATOM 31815 C C . ARG A 1 113 ? -8.803 -17.430 6.779 1.00 0.00 108 ARG A C 18
ATOM 31816 O O . ARG A 1 113 ? -9.236 -18.469 6.279 1.00 0.00 108 ARG A O 18
ATOM 31837 N N . GLY A 1 114 ? -7.858 -16.690 6.211 1.00 0.00 109 GLY A N 18
ATOM 31838 C CA . GLY A 1 114 ? -7.265 -17.074 4.934 1.00 0.00 109 GLY A CA 18
ATOM 31839 C C . GLY A 1 114 ? -8.339 -17.284 3.869 1.00 0.00 109 GLY A C 18
ATOM 31840 O O . GLY A 1 114 ? -8.543 -18.401 3.393 1.00 0.00 109 GLY A O 18
ATOM 31844 N N . VAL A 1 115 ? -9.021 -16.203 3.503 1.00 0.00 110 VAL A N 18
ATOM 31845 C CA . VAL A 1 115 ? -10.072 -16.278 2.491 1.00 0.00 110 VAL A CA 18
ATOM 31846 C C . VAL A 1 115 ? -9.569 -17.000 1.245 1.00 0.00 110 VAL A C 18
ATOM 31847 O O . VAL A 1 115 ? -10.363 -17.202 0.341 1.00 0.00 110 VAL A O 18
ATOM 31861 N N . GLY A 1 1 ? 22.819 11.899 2.036 1.00 0.00 -4 GLY A N 19
ATOM 31862 C CA . GLY A 1 1 ? 23.537 12.126 3.322 1.00 0.00 -4 GLY A CA 19
ATOM 31863 C C . GLY A 1 1 ? 23.059 11.118 4.363 1.00 0.00 -4 GLY A C 19
ATOM 31864 O O . GLY A 1 1 ? 23.769 10.171 4.696 1.00 0.00 -4 GLY A O 19
ATOM 31870 N N . PRO A 1 2 ? 21.874 11.310 4.881 1.00 0.00 -3 PRO A N 19
ATOM 31871 C CA . PRO A 1 2 ? 21.290 10.400 5.912 1.00 0.00 -3 PRO A CA 19
ATOM 31872 C C . PRO A 1 2 ? 20.961 9.019 5.336 1.00 0.00 -3 PRO A C 19
ATOM 31873 O O . PRO A 1 2 ? 20.798 8.051 6.079 1.00 0.00 -3 PRO A O 19
ATOM 31884 N N . LEU A 1 3 ? 20.870 8.938 4.010 1.00 0.00 -2 LEU A N 19
ATOM 31885 C CA . LEU A 1 3 ? 20.564 7.672 3.347 1.00 0.00 -2 LEU A CA 19
ATOM 31886 C C . LEU A 1 3 ? 21.817 6.798 3.266 1.00 0.00 -2 LEU A C 19
ATOM 31887 O O . LEU A 1 3 ? 22.883 7.266 2.868 1.00 0.00 -2 LEU A O 19
ATOM 31903 N N . GLY A 1 4 ? 21.675 5.531 3.641 1.00 0.00 -1 GLY A N 19
ATOM 31904 C CA . GLY A 1 4 ? 22.799 4.600 3.604 1.00 0.00 -1 GLY A CA 19
ATOM 31905 C C . GLY A 1 4 ? 22.367 3.208 4.048 1.00 0.00 -1 GLY A C 19
ATOM 31906 O O . GLY A 1 4 ? 23.192 2.386 4.443 1.00 0.00 -1 GLY A O 19
ATOM 31910 N N . SER A 1 5 ? 21.065 2.952 3.978 1.00 0.00 0 SER A N 19
ATOM 31911 C CA . SER A 1 5 ? 20.530 1.656 4.372 1.00 0.00 0 SER A CA 19
ATOM 31912 C C . SER A 1 5 ? 21.137 0.548 3.519 1.00 0.00 0 SER A C 19
ATOM 31913 O O . SER A 1 5 ? 21.429 -0.541 4.014 1.00 0.00 0 SER A O 19
ATOM 31921 N N . CYS A 1 6 ? 21.323 0.833 2.232 1.00 0.00 1 CYS A N 19
ATOM 31922 C CA . CYS A 1 6 ? 21.898 -0.144 1.310 1.00 0.00 1 CYS A CA 19
ATOM 31923 C C . CYS A 1 6 ? 21.314 -1.534 1.560 1.00 0.00 1 CYS A C 19
ATOM 31924 O O . CYS A 1 6 ? 21.993 -2.546 1.385 1.00 0.00 1 CYS A O 19
ATOM 31932 N N . ASP A 1 7 ? 20.050 -1.568 1.967 1.00 0.00 2 ASP A N 19
ATOM 31933 C CA . ASP A 1 7 ? 19.372 -2.833 2.238 1.00 0.00 2 ASP A CA 19
ATOM 31934 C C . ASP A 1 7 ? 18.849 -3.445 0.942 1.00 0.00 2 ASP A C 19
ATOM 31935 O O . ASP A 1 7 ? 19.027 -2.881 -0.137 1.00 0.00 2 ASP A O 19
ATOM 31944 N N . SER A 1 8 ? 18.208 -4.607 1.058 1.00 0.00 3 SER A N 19
ATOM 31945 C CA . SER A 1 8 ? 17.661 -5.299 -0.110 1.00 0.00 3 SER A CA 19
ATOM 31946 C C . SER A 1 8 ? 16.278 -5.859 0.200 1.00 0.00 3 SER A C 19
ATOM 31947 O O . SER A 1 8 ? 15.934 -6.093 1.359 1.00 0.00 3 SER A O 19
ATOM 31955 N N . GLY A 1 9 ? 15.487 -6.069 -0.845 1.00 0.00 4 GLY A N 19
ATOM 31956 C CA . GLY A 1 9 ? 14.138 -6.600 -0.681 1.00 0.00 4 GLY A CA 19
ATOM 31957 C C . GLY A 1 9 ? 13.231 -5.576 -0.008 1.00 0.00 4 GLY A C 19
ATOM 31958 O O . GLY A 1 9 ? 13.647 -4.880 0.919 1.00 0.00 4 GLY A O 19
ATOM 31962 N N . THR A 1 10 ? 11.991 -5.488 -0.477 1.00 0.00 5 THR A N 19
ATOM 31963 C CA . THR A 1 10 ? 11.037 -4.544 0.094 1.00 0.00 5 THR A CA 19
ATOM 31964 C C . THR A 1 10 ? 10.670 -4.945 1.518 1.00 0.00 5 THR A C 19
ATOM 31965 O O . THR A 1 10 ? 10.467 -4.089 2.380 1.00 0.00 5 THR A O 19
ATOM 31976 N N . GLY A 1 11 ? 10.581 -6.251 1.758 1.00 0.00 6 GLY A N 19
ATOM 31977 C CA . GLY A 1 11 ? 10.233 -6.762 3.085 1.00 0.00 6 GLY A CA 19
ATOM 31978 C C . GLY A 1 11 ? 9.390 -8.027 2.981 1.00 0.00 6 GLY A C 19
ATOM 31979 O O . GLY A 1 11 ? 9.275 -8.789 3.943 1.00 0.00 6 GLY A O 19
ATOM 31983 N N . LEU A 1 12 ? 8.802 -8.251 1.810 1.00 0.00 7 LEU A N 19
ATOM 31984 C CA . LEU A 1 12 ? 7.973 -9.431 1.598 1.00 0.00 7 LEU A CA 19
ATOM 31985 C C . LEU A 1 12 ? 8.838 -10.688 1.616 1.00 0.00 7 LEU A C 19
ATOM 31986 O O . LEU A 1 12 ? 9.968 -10.678 1.129 1.00 0.00 7 LEU A O 19
ATOM 32002 N N . THR A 1 13 ? 8.302 -11.770 2.186 1.00 0.00 8 THR A N 19
ATOM 32003 C CA . THR A 1 13 ? 9.039 -13.034 2.270 1.00 0.00 8 THR A CA 19
ATOM 32004 C C . THR A 1 13 ? 8.507 -14.028 1.236 1.00 0.00 8 THR A C 19
ATOM 32005 O O . THR A 1 13 ? 9.077 -15.103 1.044 1.00 0.00 8 THR A O 19
ATOM 32016 N N . GLY A 1 14 ? 7.410 -13.657 0.570 1.00 0.00 9 GLY A N 19
ATOM 32017 C CA . GLY A 1 14 ? 6.798 -14.514 -0.448 1.00 0.00 9 GLY A CA 19
ATOM 32018 C C . GLY A 1 14 ? 5.588 -15.263 0.107 1.00 0.00 9 GLY A C 19
ATOM 32019 O O . GLY A 1 14 ? 4.887 -15.953 -0.632 1.00 0.00 9 GLY A O 19
ATOM 32023 N N . ASN A 1 15 ? 5.333 -15.112 1.409 1.00 0.00 10 ASN A N 19
ATOM 32024 C CA . ASN A 1 15 ? 4.185 -15.767 2.043 1.00 0.00 10 ASN A CA 19
ATOM 32025 C C . ASN A 1 15 ? 3.000 -14.808 2.084 1.00 0.00 10 ASN A C 19
ATOM 32026 O O . ASN A 1 15 ? 3.038 -13.800 2.779 1.00 0.00 10 ASN A O 19
ATOM 32037 N N . TYR A 1 16 ? 1.956 -15.119 1.332 1.00 0.00 11 TYR A N 19
ATOM 32038 C CA . TYR A 1 16 ? 0.779 -14.259 1.292 1.00 0.00 11 TYR A CA 19
ATOM 32039 C C . TYR A 1 16 ? 0.281 -13.952 2.712 1.00 0.00 11 TYR A C 19
ATOM 32040 O O . TYR A 1 16 ? -0.390 -12.944 2.934 1.00 0.00 11 TYR A O 19
ATOM 32058 N N . SER A 1 17 ? 0.592 -14.829 3.658 1.00 0.00 12 SER A N 19
ATOM 32059 C CA . SER A 1 17 ? 0.149 -14.639 5.038 1.00 0.00 12 SER A CA 19
ATOM 32060 C C . SER A 1 17 ? 0.871 -13.472 5.717 1.00 0.00 12 SER A C 19
ATOM 32061 O O . SER A 1 17 ? 0.242 -12.502 6.140 1.00 0.00 12 SER A O 19
ATOM 32069 N N . GLN A 1 18 ? 2.190 -13.576 5.821 1.00 0.00 13 GLN A N 19
ATOM 32070 C CA . GLN A 1 18 ? 2.990 -12.528 6.456 1.00 0.00 13 GLN A CA 19
ATOM 32071 C C . GLN A 1 18 ? 3.161 -11.322 5.536 1.00 0.00 13 GLN A C 19
ATOM 32072 O O . GLN A 1 18 ? 3.286 -10.193 6.001 1.00 0.00 13 GLN A O 19
ATOM 32086 N N . ASP A 1 19 ? 3.196 -11.574 4.233 1.00 0.00 14 ASP A N 19
ATOM 32087 C CA . ASP A 1 19 ? 3.386 -10.506 3.258 1.00 0.00 14 ASP A CA 19
ATOM 32088 C C . ASP A 1 19 ? 2.316 -9.439 3.414 1.00 0.00 14 ASP A C 19
ATOM 32089 O O . ASP A 1 19 ? 2.615 -8.247 3.386 1.00 0.00 14 ASP A O 19
ATOM 32098 N N . THR A 1 20 ? 1.078 -9.869 3.592 1.00 0.00 15 THR A N 19
ATOM 32099 C CA . THR A 1 20 ? -0.019 -8.929 3.765 1.00 0.00 15 THR A CA 19
ATOM 32100 C C . THR A 1 20 ? 0.238 -8.053 4.983 1.00 0.00 15 THR A C 19
ATOM 32101 O O . THR A 1 20 ? 0.085 -6.833 4.934 1.00 0.00 15 THR A O 19
ATOM 32112 N N . LEU A 1 21 ? 0.653 -8.682 6.070 1.00 0.00 16 LEU A N 19
ATOM 32113 C CA . LEU A 1 21 ? 0.960 -7.952 7.290 1.00 0.00 16 LEU A CA 19
ATOM 32114 C C . LEU A 1 21 ? 2.149 -7.018 7.070 1.00 0.00 16 LEU A C 19
ATOM 32115 O O . LEU A 1 21 ? 2.168 -5.903 7.577 1.00 0.00 16 LEU A O 19
ATOM 32131 N N . THR A 1 22 ? 3.153 -7.492 6.339 1.00 0.00 17 THR A N 19
ATOM 32132 C CA . THR A 1 22 ? 4.356 -6.693 6.097 1.00 0.00 17 THR A CA 19
ATOM 32133 C C . THR A 1 22 ? 4.022 -5.385 5.387 1.00 0.00 17 THR A C 19
ATOM 32134 O O . THR A 1 22 ? 4.424 -4.310 5.835 1.00 0.00 17 THR A O 19
ATOM 32145 N N . VAL A 1 23 ? 3.284 -5.470 4.287 1.00 0.00 18 VAL A N 19
ATOM 32146 C CA . VAL A 1 23 ? 2.910 -4.267 3.548 1.00 0.00 18 VAL A CA 19
ATOM 32147 C C . VAL A 1 23 ? 1.993 -3.391 4.400 1.00 0.00 18 VAL A C 19
ATOM 32148 O O . VAL A 1 23 ? 2.147 -2.169 4.435 1.00 0.00 18 VAL A O 19
ATOM 32161 N N . ILE A 1 24 ? 1.052 -4.019 5.107 1.00 0.00 19 ILE A N 19
ATOM 32162 C CA . ILE A 1 24 ? 0.130 -3.283 5.969 1.00 0.00 19 ILE A CA 19
ATOM 32163 C C . ILE A 1 24 ? 0.878 -2.573 7.099 1.00 0.00 19 ILE A C 19
ATOM 32164 O O . ILE A 1 24 ? 0.643 -1.395 7.366 1.00 0.00 19 ILE A O 19
ATOM 32180 N N . ALA A 1 25 ? 1.768 -3.295 7.762 1.00 0.00 20 ALA A N 19
ATOM 32181 C CA . ALA A 1 25 ? 2.522 -2.716 8.861 1.00 0.00 20 ALA A CA 19
ATOM 32182 C C . ALA A 1 25 ? 3.317 -1.510 8.375 1.00 0.00 20 ALA A C 19
ATOM 32183 O O . ALA A 1 25 ? 3.414 -0.506 9.076 1.00 0.00 20 ALA A O 19
ATOM 32190 N N . THR A 1 26 ? 3.874 -1.615 7.173 1.00 0.00 21 THR A N 19
ATOM 32191 C CA . THR A 1 26 ? 4.650 -0.520 6.597 1.00 0.00 21 THR A CA 19
ATOM 32192 C C . THR A 1 26 ? 3.745 0.653 6.215 1.00 0.00 21 THR A C 19
ATOM 32193 O O . THR A 1 26 ? 4.072 1.814 6.461 1.00 0.00 21 THR A O 19
ATOM 32204 N N . LEU A 1 27 ? 2.617 0.347 5.590 1.00 0.00 22 LEU A N 19
ATOM 32205 C CA . LEU A 1 27 ? 1.689 1.389 5.172 1.00 0.00 22 LEU A CA 19
ATOM 32206 C C . LEU A 1 27 ? 1.074 2.104 6.371 1.00 0.00 22 LEU A C 19
ATOM 32207 O O . LEU A 1 27 ? 0.957 3.326 6.368 1.00 0.00 22 LEU A O 19
ATOM 32223 N N . ARG A 1 28 ? 0.666 1.343 7.385 1.00 0.00 23 ARG A N 19
ATOM 32224 C CA . ARG A 1 28 ? 0.046 1.948 8.562 1.00 0.00 23 ARG A CA 19
ATOM 32225 C C . ARG A 1 28 ? 0.982 2.958 9.224 1.00 0.00 23 ARG A C 19
ATOM 32226 O O . ARG A 1 28 ? 0.579 4.078 9.524 1.00 0.00 23 ARG A O 19
ATOM 32247 N N . GLU A 1 29 ? 2.231 2.564 9.445 1.00 0.00 24 GLU A N 19
ATOM 32248 C CA . GLU A 1 29 ? 3.192 3.464 10.073 1.00 0.00 24 GLU A CA 19
ATOM 32249 C C . GLU A 1 29 ? 3.533 4.618 9.136 1.00 0.00 24 GLU A C 19
ATOM 32250 O O . GLU A 1 29 ? 3.745 5.748 9.577 1.00 0.00 24 GLU A O 19
ATOM 32262 N N . ALA A 1 30 ? 3.588 4.325 7.838 1.00 0.00 25 ALA A N 19
ATOM 32263 C CA . ALA A 1 30 ? 3.910 5.341 6.841 1.00 0.00 25 ALA A CA 19
ATOM 32264 C C . ALA A 1 30 ? 2.883 6.475 6.833 1.00 0.00 25 ALA A C 19
ATOM 32265 O O . ALA A 1 30 ? 3.248 7.647 6.901 1.00 0.00 25 ALA A O 19
ATOM 32272 N N . ILE A 1 31 ? 1.601 6.126 6.741 1.00 0.00 26 ILE A N 19
ATOM 32273 C CA . ILE A 1 31 ? 0.547 7.139 6.716 1.00 0.00 26 ILE A CA 19
ATOM 32274 C C . ILE A 1 31 ? 0.263 7.669 8.120 1.00 0.00 26 ILE A C 19
ATOM 32275 O O . ILE A 1 31 ? -0.352 8.724 8.284 1.00 0.00 26 ILE A O 19
ATOM 32291 N N . ASP A 1 32 ? 0.709 6.926 9.132 1.00 0.00 27 ASP A N 19
ATOM 32292 C CA . ASP A 1 32 ? 0.496 7.320 10.525 1.00 0.00 27 ASP A CA 19
ATOM 32293 C C . ASP A 1 32 ? 1.712 8.057 11.079 1.00 0.00 27 ASP A C 19
ATOM 32294 O O . ASP A 1 32 ? 1.793 8.316 12.279 1.00 0.00 27 ASP A O 19
ATOM 32303 N N . LEU A 1 33 ? 2.664 8.388 10.207 1.00 0.00 28 LEU A N 19
ATOM 32304 C CA . LEU A 1 33 ? 3.874 9.089 10.642 1.00 0.00 28 LEU A CA 19
ATOM 32305 C C . LEU A 1 33 ? 3.602 10.596 10.805 1.00 0.00 28 LEU A C 19
ATOM 32306 O O . LEU A 1 33 ? 2.740 11.146 10.124 1.00 0.00 28 LEU A O 19
ATOM 32322 N N . PRO A 1 34 ? 4.352 11.275 11.647 1.00 0.00 29 PRO A N 19
ATOM 32323 C CA . PRO A 1 34 ? 4.202 12.750 11.828 1.00 0.00 29 PRO A CA 19
ATOM 32324 C C . PRO A 1 34 ? 4.784 13.519 10.636 1.00 0.00 29 PRO A C 19
ATOM 32325 O O . PRO A 1 34 ? 5.745 13.075 10.008 1.00 0.00 29 PRO A O 19
ATOM 32336 N N . GLN A 1 35 ? 4.196 14.669 10.323 1.00 0.00 30 GLN A N 19
ATOM 32337 C CA . GLN A 1 35 ? 4.668 15.476 9.198 1.00 0.00 30 GLN A CA 19
ATOM 32338 C C . GLN A 1 35 ? 6.075 16.003 9.464 1.00 0.00 30 GLN A C 19
ATOM 32339 O O . GLN A 1 35 ? 6.731 16.532 8.567 1.00 0.00 30 GLN A O 19
ATOM 32353 N N . ASP A 1 36 ? 6.527 15.857 10.705 1.00 0.00 31 ASP A N 19
ATOM 32354 C CA . ASP A 1 36 ? 7.857 16.320 11.096 1.00 0.00 31 ASP A CA 19
ATOM 32355 C C . ASP A 1 36 ? 8.893 15.211 10.911 1.00 0.00 31 ASP A C 19
ATOM 32356 O O . ASP A 1 36 ? 10.076 15.407 11.178 1.00 0.00 31 ASP A O 19
ATOM 32365 N N . ALA A 1 37 ? 8.435 14.044 10.466 1.00 0.00 32 ALA A N 19
ATOM 32366 C CA . ALA A 1 37 ? 9.332 12.908 10.262 1.00 0.00 32 ALA A CA 19
ATOM 32367 C C . ALA A 1 37 ? 10.305 13.187 9.097 1.00 0.00 32 ALA A C 19
ATOM 32368 O O . ALA A 1 37 ? 9.859 13.461 7.985 1.00 0.00 32 ALA A O 19
ATOM 32375 N N . PRO A 1 38 ? 11.611 13.133 9.308 1.00 0.00 33 PRO A N 19
ATOM 32376 C CA . PRO A 1 38 ? 12.593 13.401 8.213 1.00 0.00 33 PRO A CA 19
ATOM 32377 C C . PRO A 1 38 ? 12.668 12.247 7.212 1.00 0.00 33 PRO A C 19
ATOM 32378 O O . PRO A 1 38 ? 13.156 12.413 6.094 1.00 0.00 33 PRO A O 19
ATOM 32389 N N . ASN A 1 39 ? 12.185 11.077 7.626 1.00 0.00 34 ASN A N 19
ATOM 32390 C CA . ASN A 1 39 ? 12.204 9.893 6.766 1.00 0.00 34 ASN A CA 19
ATOM 32391 C C . ASN A 1 39 ? 10.869 9.721 6.062 1.00 0.00 34 ASN A C 19
ATOM 32392 O O . ASN A 1 39 ? 10.529 8.625 5.616 1.00 0.00 34 ASN A O 19
ATOM 32403 N N . ARG A 1 40 ? 10.113 10.806 5.968 1.00 0.00 35 ARG A N 19
ATOM 32404 C CA . ARG A 1 40 ? 8.815 10.755 5.318 1.00 0.00 35 ARG A CA 19
ATOM 32405 C C . ARG A 1 40 ? 8.968 10.322 3.871 1.00 0.00 35 ARG A C 19
ATOM 32406 O O . ARG A 1 40 ? 8.213 9.489 3.384 1.00 0.00 35 ARG A O 19
ATOM 32427 N N . GLN A 1 41 ? 9.956 10.882 3.190 1.00 0.00 36 GLN A N 19
ATOM 32428 C CA . GLN A 1 41 ? 10.200 10.534 1.798 1.00 0.00 36 GLN A CA 19
ATOM 32429 C C . GLN A 1 41 ? 10.703 9.092 1.677 1.00 0.00 36 GLN A C 19
ATOM 32430 O O . GLN A 1 41 ? 10.445 8.420 0.679 1.00 0.00 36 GLN A O 19
ATOM 32444 N N . GLU A 1 42 ? 11.434 8.631 2.691 1.00 0.00 37 GLU A N 19
ATOM 32445 C CA . GLU A 1 42 ? 11.982 7.273 2.679 1.00 0.00 37 GLU A CA 19
ATOM 32446 C C . GLU A 1 42 ? 10.870 6.224 2.702 1.00 0.00 37 GLU A C 19
ATOM 32447 O O . GLU A 1 42 ? 10.890 5.273 1.921 1.00 0.00 37 GLU A O 19
ATOM 32459 N N . VAL A 1 43 ? 9.910 6.398 3.604 1.00 0.00 38 VAL A N 19
ATOM 32460 C CA . VAL A 1 43 ? 8.807 5.445 3.716 1.00 0.00 38 VAL A CA 19
ATOM 32461 C C . VAL A 1 43 ? 7.978 5.428 2.437 1.00 0.00 38 VAL A C 19
ATOM 32462 O O . VAL A 1 43 ? 7.434 4.391 2.056 1.00 0.00 38 VAL A O 19
ATOM 32475 N N . GLN A 1 44 ? 7.873 6.578 1.776 1.00 0.00 39 GLN A N 19
ATOM 32476 C CA . GLN A 1 44 ? 7.096 6.658 0.546 1.00 0.00 39 GLN A CA 19
ATOM 32477 C C . GLN A 1 44 ? 7.646 5.701 -0.504 1.00 0.00 39 GLN A C 19
ATOM 32478 O O . GLN A 1 44 ? 6.906 4.897 -1.065 1.00 0.00 39 GLN A O 19
ATOM 32492 N N . ASP A 1 45 ? 8.947 5.779 -0.751 1.00 0.00 40 ASP A N 19
ATOM 32493 C CA . ASP A 1 45 ? 9.578 4.899 -1.726 1.00 0.00 40 ASP A CA 19
ATOM 32494 C C . ASP A 1 45 ? 9.563 3.456 -1.226 1.00 0.00 40 ASP A C 19
ATOM 32495 O O . ASP A 1 45 ? 9.404 2.520 -2.008 1.00 0.00 40 ASP A O 19
ATOM 32504 N N . THR A 1 46 ? 9.743 3.285 0.084 1.00 0.00 41 THR A N 19
ATOM 32505 C CA . THR A 1 46 ? 9.759 1.949 0.676 1.00 0.00 41 THR A CA 19
ATOM 32506 C C . THR A 1 46 ? 8.415 1.258 0.478 1.00 0.00 41 THR A C 19
ATOM 32507 O O . THR A 1 46 ? 8.356 0.114 0.027 1.00 0.00 41 THR A O 19
ATOM 32518 N N . ALA A 1 47 ? 7.338 1.963 0.807 1.00 0.00 42 ALA A N 19
ATOM 32519 C CA . ALA A 1 47 ? 5.999 1.407 0.654 1.00 0.00 42 ALA A CA 19
ATOM 32520 C C . ALA A 1 47 ? 5.686 1.200 -0.823 1.00 0.00 42 ALA A C 19
ATOM 32521 O O . ALA A 1 47 ? 5.046 0.220 -1.202 1.00 0.00 42 ALA A O 19
ATOM 32528 N N . ARG A 1 48 ? 6.139 2.132 -1.650 1.00 0.00 43 ARG A N 19
ATOM 32529 C CA . ARG A 1 48 ? 5.891 2.048 -3.079 1.00 0.00 43 ARG A CA 19
ATOM 32530 C C . ARG A 1 48 ? 6.293 0.667 -3.587 1.00 0.00 43 ARG A C 19
ATOM 32531 O O . ARG A 1 48 ? 5.565 0.043 -4.358 1.00 0.00 43 ARG A O 19
ATOM 32552 N N . GLY A 1 49 ? 7.448 0.196 -3.139 1.00 0.00 44 GLY A N 19
ATOM 32553 C CA . GLY A 1 49 ? 7.928 -1.114 -3.543 1.00 0.00 44 GLY A CA 19
ATOM 32554 C C . GLY A 1 49 ? 7.007 -2.213 -3.023 1.00 0.00 44 GLY A C 19
ATOM 32555 O O . GLY A 1 49 ? 6.703 -3.158 -3.740 1.00 0.00 44 GLY A O 19
ATOM 32559 N N . GLN A 1 50 ? 6.568 -2.084 -1.769 1.00 0.00 45 GLN A N 19
ATOM 32560 C CA . GLN A 1 50 ? 5.685 -3.088 -1.175 1.00 0.00 45 GLN A CA 19
ATOM 32561 C C . GLN A 1 50 ? 4.381 -3.197 -1.958 1.00 0.00 45 GLN A C 19
ATOM 32562 O O . GLN A 1 50 ? 3.885 -4.292 -2.200 1.00 0.00 45 GLN A O 19
ATOM 32576 N N . ILE A 1 51 ? 3.823 -2.056 -2.342 1.00 0.00 46 ILE A N 19
ATOM 32577 C CA . ILE A 1 51 ? 2.568 -2.053 -3.088 1.00 0.00 46 ILE A CA 19
ATOM 32578 C C . ILE A 1 51 ? 2.698 -2.838 -4.392 1.00 0.00 46 ILE A C 19
ATOM 32579 O O . ILE A 1 51 ? 1.933 -3.768 -4.646 1.00 0.00 46 ILE A O 19
ATOM 32595 N N . ASN A 1 52 ? 3.661 -2.454 -5.219 1.00 0.00 47 ASN A N 19
ATOM 32596 C CA . ASN A 1 52 ? 3.862 -3.124 -6.498 1.00 0.00 47 ASN A CA 19
ATOM 32597 C C . ASN A 1 52 ? 4.330 -4.565 -6.306 1.00 0.00 47 ASN A C 19
ATOM 32598 O O . ASN A 1 52 ? 3.868 -5.470 -6.995 1.00 0.00 47 ASN A O 19
ATOM 32609 N N . ASP A 1 53 ? 5.259 -4.766 -5.376 1.00 0.00 48 ASP A N 19
ATOM 32610 C CA . ASP A 1 53 ? 5.801 -6.096 -5.117 1.00 0.00 48 ASP A CA 19
ATOM 32611 C C . ASP A 1 53 ? 4.724 -7.043 -4.592 1.00 0.00 48 ASP A C 19
ATOM 32612 O O . ASP A 1 53 ? 4.703 -8.221 -4.939 1.00 0.00 48 ASP A O 19
ATOM 32621 N N . TYR A 1 54 ? 3.843 -6.526 -3.743 1.00 0.00 49 TYR A N 19
ATOM 32622 C CA . TYR A 1 54 ? 2.779 -7.339 -3.160 1.00 0.00 49 TYR A CA 19
ATOM 32623 C C . TYR A 1 54 ? 1.880 -7.945 -4.237 1.00 0.00 49 TYR A C 19
ATOM 32624 O O . TYR A 1 54 ? 1.748 -9.160 -4.338 1.00 0.00 49 TYR A O 19
ATOM 32642 N N . ILE A 1 55 ? 1.262 -7.098 -5.039 1.00 0.00 50 ILE A N 19
ATOM 32643 C CA . ILE A 1 55 ? 0.374 -7.582 -6.091 1.00 0.00 50 ILE A CA 19
ATOM 32644 C C . ILE A 1 55 ? 1.163 -8.253 -7.221 1.00 0.00 50 ILE A C 19
ATOM 32645 O O . ILE A 1 55 ? 0.701 -9.229 -7.799 1.00 0.00 50 ILE A O 19
ATOM 32661 N N . SER A 1 56 ? 2.336 -7.714 -7.542 1.00 0.00 51 SER A N 19
ATOM 32662 C CA . SER A 1 56 ? 3.150 -8.267 -8.626 1.00 0.00 51 SER A CA 19
ATOM 32663 C C . SER A 1 56 ? 3.468 -9.746 -8.409 1.00 0.00 51 SER A C 19
ATOM 32664 O O . SER A 1 56 ? 3.282 -10.564 -9.309 1.00 0.00 51 SER A O 19
ATOM 32672 N N . ARG A 1 57 ? 3.944 -10.090 -7.217 1.00 0.00 52 ARG A N 19
ATOM 32673 C CA . ARG A 1 57 ? 4.280 -11.479 -6.923 1.00 0.00 52 ARG A CA 19
ATOM 32674 C C . ARG A 1 57 ? 3.014 -12.317 -6.779 1.00 0.00 52 ARG A C 19
ATOM 32675 O O . ARG A 1 57 ? 2.972 -13.474 -7.197 1.00 0.00 52 ARG A O 19
ATOM 32696 N N . TYR A 1 58 ? 1.983 -11.721 -6.183 1.00 0.00 53 TYR A N 19
ATOM 32697 C CA . TYR A 1 58 ? 0.713 -12.413 -5.979 1.00 0.00 53 TYR A CA 19
ATOM 32698 C C . TYR A 1 58 ? -0.280 -12.088 -7.099 1.00 0.00 53 TYR A C 19
ATOM 32699 O O . TYR A 1 58 ? -1.482 -12.324 -6.961 1.00 0.00 53 TYR A O 19
ATOM 32717 N N . ARG A 1 59 ? 0.226 -11.548 -8.204 1.00 0.00 54 ARG A N 19
ATOM 32718 C CA . ARG A 1 59 ? -0.630 -11.199 -9.339 1.00 0.00 54 ARG A CA 19
ATOM 32719 C C . ARG A 1 59 ? -1.313 -12.446 -9.897 1.00 0.00 54 ARG A C 19
ATOM 32720 O O . ARG A 1 59 ? -2.504 -12.430 -10.206 1.00 0.00 54 ARG A O 19
ATOM 32741 N N . ARG A 1 60 ? -0.540 -13.519 -10.032 1.00 0.00 55 ARG A N 19
ATOM 32742 C CA . ARG A 1 60 ? -1.059 -14.777 -10.566 1.00 0.00 55 ARG A CA 19
ATOM 32743 C C . ARG A 1 60 ? -1.672 -15.626 -9.458 1.00 0.00 55 ARG A C 19
ATOM 32744 O O . ARG A 1 60 ? -2.128 -16.743 -9.701 1.00 0.00 55 ARG A O 19
ATOM 32765 N N . LYS A 1 61 ? -1.682 -15.092 -8.241 1.00 0.00 56 LYS A N 19
ATOM 32766 C CA . LYS A 1 61 ? -2.243 -15.817 -7.110 1.00 0.00 56 LYS A CA 19
ATOM 32767 C C . LYS A 1 61 ? -3.707 -16.154 -7.370 1.00 0.00 56 LYS A C 19
ATOM 32768 O O . LYS A 1 61 ? -4.146 -17.280 -7.141 1.00 0.00 56 LYS A O 19
ATOM 32787 N N . GLY A 1 62 ? -4.458 -15.167 -7.843 1.00 0.00 57 GLY A N 19
ATOM 32788 C CA . GLY A 1 62 ? -5.873 -15.367 -8.123 1.00 0.00 57 GLY A CA 19
ATOM 32789 C C . GLY A 1 62 ? -6.456 -14.173 -8.865 1.00 0.00 57 GLY A C 19
ATOM 32790 O O . GLY A 1 62 ? -7.621 -14.189 -9.261 1.00 0.00 57 GLY A O 19
ATOM 32794 N N . ASP A 1 63 ? -5.647 -13.139 -9.038 1.00 0.00 58 ASP A N 19
ATOM 32795 C CA . ASP A 1 63 ? -6.107 -11.943 -9.724 1.00 0.00 58 ASP A CA 19
ATOM 32796 C C . ASP A 1 63 ? -7.407 -11.456 -9.096 1.00 0.00 58 ASP A C 19
ATOM 32797 O O . ASP A 1 63 ? -8.239 -10.842 -9.764 1.00 0.00 58 ASP A O 19
ATOM 32806 N N . ALA A 1 64 ? -7.572 -11.734 -7.803 1.00 0.00 59 ALA A N 19
ATOM 32807 C CA . ALA A 1 64 ? -8.773 -11.320 -7.089 1.00 0.00 59 ALA A CA 19
ATOM 32808 C C . ALA A 1 64 ? -9.982 -12.131 -7.551 1.00 0.00 59 ALA A C 19
ATOM 32809 O O . ALA A 1 64 ? -9.912 -12.865 -8.536 1.00 0.00 59 ALA A O 19
ATOM 32816 N N . GLY A 1 65 ? -11.095 -11.991 -6.828 1.00 0.00 60 GLY A N 19
ATOM 32817 C CA . GLY A 1 65 ? -12.323 -12.713 -7.163 1.00 0.00 60 GLY A CA 19
ATOM 32818 C C . GLY A 1 65 ? -12.492 -13.946 -6.284 1.00 0.00 60 GLY A C 19
ATOM 32819 O O . GLY A 1 65 ? -13.493 -14.657 -6.379 1.00 0.00 60 GLY A O 19
ATOM 32823 N N . GLY A 1 66 ? -11.506 -14.195 -5.423 1.00 0.00 61 GLY A N 19
ATOM 32824 C CA . GLY A 1 66 ? -11.549 -15.347 -4.520 1.00 0.00 61 GLY A CA 19
ATOM 32825 C C . GLY A 1 66 ? -11.173 -14.939 -3.102 1.00 0.00 61 GLY A C 19
ATOM 32826 O O . GLY A 1 66 ? -11.829 -15.333 -2.139 1.00 0.00 61 GLY A O 19
ATOM 32830 N N . LEU A 1 67 ? -10.112 -14.144 -2.981 1.00 0.00 62 LEU A N 19
ATOM 32831 C CA . LEU A 1 67 ? -9.647 -13.681 -1.676 1.00 0.00 62 LEU A CA 19
ATOM 32832 C C . LEU A 1 67 ? -10.076 -12.236 -1.447 1.00 0.00 62 LEU A C 19
ATOM 32833 O O . LEU A 1 67 ? -9.767 -11.349 -2.243 1.00 0.00 62 LEU A O 19
ATOM 32849 N N . LYS A 1 68 ? -10.786 -12.011 -0.347 1.00 0.00 63 LYS A N 19
ATOM 32850 C CA . LYS A 1 68 ? -11.251 -10.674 -0.010 1.00 0.00 63 LYS A CA 19
ATOM 32851 C C . LYS A 1 68 ? -10.066 -9.758 0.285 1.00 0.00 63 LYS A C 19
ATOM 32852 O O . LYS A 1 68 ? -10.044 -8.604 -0.137 1.00 0.00 63 LYS A O 19
ATOM 32871 N N . SER A 1 69 ? -9.088 -10.282 1.017 1.00 0.00 64 SER A N 19
ATOM 32872 C CA . SER A 1 69 ? -7.910 -9.494 1.364 1.00 0.00 64 SER A CA 19
ATOM 32873 C C . SER A 1 69 ? -7.164 -9.060 0.105 1.00 0.00 64 SER A C 19
ATOM 32874 O O . SER A 1 69 ? -6.813 -7.896 -0.048 1.00 0.00 64 SER A O 19
ATOM 32882 N N . PHE A 1 70 ? -6.918 -10.010 -0.791 1.00 0.00 65 PHE A N 19
ATOM 32883 C CA . PHE A 1 70 ? -6.199 -9.711 -2.025 1.00 0.00 65 PHE A CA 19
ATOM 32884 C C . PHE A 1 70 ? -6.978 -8.716 -2.879 1.00 0.00 65 PHE A C 19
ATOM 32885 O O . PHE A 1 70 ? -6.414 -7.751 -3.387 1.00 0.00 65 PHE A O 19
ATOM 32902 N N . THR A 1 71 ? -8.276 -8.957 -3.037 1.00 0.00 66 THR A N 19
ATOM 32903 C CA . THR A 1 71 ? -9.111 -8.068 -3.834 1.00 0.00 66 THR A CA 19
ATOM 32904 C C . THR A 1 71 ? -9.180 -6.677 -3.207 1.00 0.00 66 THR A C 19
ATOM 32905 O O . THR A 1 71 ? -9.006 -5.667 -3.888 1.00 0.00 66 THR A O 19
ATOM 32916 N N . THR A 1 72 ? -9.433 -6.639 -1.903 1.00 0.00 67 THR A N 19
ATOM 32917 C CA . THR A 1 72 ? -9.528 -5.372 -1.185 1.00 0.00 67 THR A CA 19
ATOM 32918 C C . THR A 1 72 ? -8.195 -4.634 -1.211 1.00 0.00 67 THR A C 19
ATOM 32919 O O . THR A 1 72 ? -8.141 -3.437 -1.491 1.00 0.00 67 THR A O 19
ATOM 32930 N N . MET A 1 73 ? -7.122 -5.354 -0.910 1.00 0.00 68 MET A N 19
ATOM 32931 C CA . MET A 1 73 ? -5.793 -4.760 -0.894 1.00 0.00 68 MET A CA 19
ATOM 32932 C C . MET A 1 73 ? -5.378 -4.314 -2.291 1.00 0.00 68 MET A C 19
ATOM 32933 O O . MET A 1 73 ? -4.765 -3.269 -2.459 1.00 0.00 68 MET A O 19
ATOM 32947 N N . GLN A 1 74 ? -5.702 -5.114 -3.291 1.00 0.00 69 GLN A N 19
ATOM 32948 C CA . GLN A 1 74 ? -5.331 -4.774 -4.656 1.00 0.00 69 GLN A CA 19
ATOM 32949 C C . GLN A 1 74 ? -5.749 -3.343 -4.984 1.00 0.00 69 GLN A C 19
ATOM 32950 O O . GLN A 1 74 ? -4.930 -2.535 -5.420 1.00 0.00 69 GLN A O 19
ATOM 32964 N N . THR A 1 75 ? -7.021 -3.035 -4.771 1.00 0.00 70 THR A N 19
ATOM 32965 C CA . THR A 1 75 ? -7.528 -1.695 -5.048 1.00 0.00 70 THR A CA 19
ATOM 32966 C C . THR A 1 75 ? -7.019 -0.678 -4.022 1.00 0.00 70 THR A C 19
ATOM 32967 O O . THR A 1 75 ? -6.627 0.431 -4.382 1.00 0.00 70 THR A O 19
ATOM 32978 N N . ALA A 1 76 ? -7.050 -1.055 -2.746 1.00 0.00 71 ALA A N 19
ATOM 32979 C CA . ALA A 1 76 ? -6.608 -0.159 -1.673 1.00 0.00 71 ALA A CA 19
ATOM 32980 C C . ALA A 1 76 ? -5.163 0.287 -1.882 1.00 0.00 71 ALA A C 19
ATOM 32981 O O . ALA A 1 76 ? -4.857 1.477 -1.813 1.00 0.00 71 ALA A O 19
ATOM 32988 N N . LEU A 1 77 ? -4.285 -0.675 -2.123 1.00 0.00 72 LEU A N 19
ATOM 32989 C CA . LEU A 1 77 ? -2.871 -0.389 -2.323 1.00 0.00 72 LEU A CA 19
ATOM 32990 C C . LEU A 1 77 ? -2.676 0.511 -3.544 1.00 0.00 72 LEU A C 19
ATOM 32991 O O . LEU A 1 77 ? -1.871 1.440 -3.523 1.00 0.00 72 LEU A O 19
ATOM 33007 N N . ASN A 1 78 ? -3.412 0.226 -4.609 1.00 0.00 73 ASN A N 19
ATOM 33008 C CA . ASN A 1 78 ? -3.309 1.024 -5.825 1.00 0.00 73 ASN A CA 19
ATOM 33009 C C . ASN A 1 78 ? -3.835 2.441 -5.582 1.00 0.00 73 ASN A C 19
ATOM 33010 O O . ASN A 1 78 ? -3.305 3.413 -6.120 1.00 0.00 73 ASN A O 19
ATOM 33021 N N . SER A 1 79 ? -4.893 2.541 -4.779 1.00 0.00 74 SER A N 19
ATOM 33022 C CA . SER A 1 79 ? -5.509 3.833 -4.478 1.00 0.00 74 SER A CA 19
ATOM 33023 C C . SER A 1 79 ? -4.517 4.793 -3.829 1.00 0.00 74 SER A C 19
ATOM 33024 O O . SER A 1 79 ? -4.363 5.926 -4.279 1.00 0.00 74 SER A O 19
ATOM 33032 N N . LEU A 1 80 ? -3.848 4.341 -2.774 1.00 0.00 75 LEU A N 19
ATOM 33033 C CA . LEU A 1 80 ? -2.882 5.187 -2.081 1.00 0.00 75 LEU A CA 19
ATOM 33034 C C . LEU A 1 80 ? -1.584 5.294 -2.873 1.00 0.00 75 LEU A C 19
ATOM 33035 O O . LEU A 1 80 ? -0.851 6.277 -2.746 1.00 0.00 75 LEU A O 19
ATOM 33051 N N . ALA A 1 81 ? -1.301 4.283 -3.691 1.00 0.00 76 ALA A N 19
ATOM 33052 C CA . ALA A 1 81 ? -0.082 4.294 -4.495 1.00 0.00 76 ALA A CA 19
ATOM 33053 C C . ALA A 1 81 ? -0.017 5.567 -5.328 1.00 0.00 76 ALA A C 19
ATOM 33054 O O . ALA A 1 81 ? 1.066 6.081 -5.607 1.00 0.00 76 ALA A O 19
ATOM 33061 N N . GLY A 1 82 ? -1.184 6.068 -5.722 1.00 0.00 77 GLY A N 19
ATOM 33062 C CA . GLY A 1 82 ? -1.247 7.286 -6.524 1.00 0.00 77 GLY A CA 19
ATOM 33063 C C . GLY A 1 82 ? -1.111 8.531 -5.649 1.00 0.00 77 GLY A C 19
ATOM 33064 O O . GLY A 1 82 ? -0.607 9.560 -6.099 1.00 0.00 77 GLY A O 19
ATOM 33068 N N . TYR A 1 83 ? -1.563 8.434 -4.400 1.00 0.00 78 TYR A N 19
ATOM 33069 C CA . TYR A 1 83 ? -1.485 9.570 -3.483 1.00 0.00 78 TYR A CA 19
ATOM 33070 C C . TYR A 1 83 ? -0.036 9.997 -3.278 1.00 0.00 78 TYR A C 19
ATOM 33071 O O . TYR A 1 83 ? 0.258 11.189 -3.187 1.00 0.00 78 TYR A O 19
ATOM 33089 N N . TYR A 1 84 ? 0.862 9.029 -3.189 1.00 0.00 79 TYR A N 19
ATOM 33090 C CA . TYR A 1 84 ? 2.261 9.351 -2.973 1.00 0.00 79 TYR A CA 19
ATOM 33091 C C . TYR A 1 84 ? 2.793 10.208 -4.112 1.00 0.00 79 TYR A C 19
ATOM 33092 O O . TYR A 1 84 ? 3.544 11.153 -3.883 1.00 0.00 79 TYR A O 19
ATOM 33110 N N . THR A 1 85 ? 2.408 9.878 -5.340 1.00 0.00 80 THR A N 19
ATOM 33111 C CA . THR A 1 85 ? 2.865 10.633 -6.501 1.00 0.00 80 THR A CA 19
ATOM 33112 C C . THR A 1 85 ? 1.909 11.788 -6.811 1.00 0.00 80 THR A C 19
ATOM 33113 O O . THR A 1 85 ? 2.247 12.688 -7.580 1.00 0.00 80 THR A O 19
ATOM 33124 N N . SER A 1 86 ? 0.719 11.757 -6.215 1.00 0.00 81 SER A N 19
ATOM 33125 C CA . SER A 1 86 ? -0.264 12.814 -6.452 1.00 0.00 81 SER A CA 19
ATOM 33126 C C . SER A 1 86 ? 0.261 14.164 -5.975 1.00 0.00 81 SER A C 19
ATOM 33127 O O . SER A 1 86 ? 0.199 15.155 -6.703 1.00 0.00 81 SER A O 19
ATOM 33135 N N . TYR A 1 87 ? 0.775 14.200 -4.743 1.00 0.00 82 TYR A N 19
ATOM 33136 C CA . TYR A 1 87 ? 1.306 15.440 -4.170 1.00 0.00 82 TYR A CA 19
ATOM 33137 C C . TYR A 1 87 ? 2.824 15.373 -4.033 1.00 0.00 82 TYR A C 19
ATOM 33138 O O . TYR A 1 87 ? 3.497 16.403 -3.993 1.00 0.00 82 TYR A O 19
ATOM 33156 N N . GLY A 1 88 ? 3.359 14.159 -3.960 1.00 0.00 83 GLY A N 19
ATOM 33157 C CA . GLY A 1 88 ? 4.800 13.982 -3.826 1.00 0.00 83 GLY A CA 19
ATOM 33158 C C . GLY A 1 88 ? 5.310 14.564 -2.509 1.00 0.00 83 GLY A C 19
ATOM 33159 O O . GLY A 1 88 ? 5.149 15.755 -2.245 1.00 0.00 83 GLY A O 19
ATOM 33163 N N . ALA A 1 89 ? 5.937 13.716 -1.698 1.00 0.00 84 ALA A N 19
ATOM 33164 C CA . ALA A 1 89 ? 6.488 14.149 -0.416 1.00 0.00 84 ALA A CA 19
ATOM 33165 C C . ALA A 1 89 ? 5.397 14.352 0.635 1.00 0.00 84 ALA A C 19
ATOM 33166 O O . ALA A 1 89 ? 5.482 13.817 1.740 1.00 0.00 84 ALA A O 19
ATOM 33173 N N . ARG A 1 90 ? 4.389 15.147 0.296 1.00 0.00 85 ARG A N 19
ATOM 33174 C CA . ARG A 1 90 ? 3.311 15.425 1.237 1.00 0.00 85 ARG A CA 19
ATOM 33175 C C . ARG A 1 90 ? 2.637 14.117 1.690 1.00 0.00 85 ARG A C 19
ATOM 33176 O O . ARG A 1 90 ? 2.421 13.220 0.875 1.00 0.00 85 ARG A O 19
ATOM 33197 N N . PRO A 1 91 ? 2.302 13.986 2.959 1.00 0.00 86 PRO A N 19
ATOM 33198 C CA . PRO A 1 91 ? 1.641 12.755 3.496 1.00 0.00 86 PRO A CA 19
ATOM 33199 C C . PRO A 1 91 ? 0.182 12.665 3.066 1.00 0.00 86 PRO A C 19
ATOM 33200 O O . PRO A 1 91 ? -0.392 13.637 2.577 1.00 0.00 86 PRO A O 19
ATOM 33211 N N . ILE A 1 92 ? -0.406 11.493 3.247 1.00 0.00 87 ILE A N 19
ATOM 33212 C CA . ILE A 1 92 ? -1.797 11.285 2.872 1.00 0.00 87 ILE A CA 19
ATOM 33213 C C . ILE A 1 92 ? -2.728 12.064 3.823 1.00 0.00 87 ILE A C 19
ATOM 33214 O O . ILE A 1 92 ? -2.533 12.022 5.036 1.00 0.00 87 ILE A O 19
ATOM 33230 N N . PRO A 1 93 ? -3.744 12.751 3.322 1.00 0.00 88 PRO A N 19
ATOM 33231 C CA . PRO A 1 93 ? -4.695 13.500 4.200 1.00 0.00 88 PRO A CA 19
ATOM 33232 C C . PRO A 1 93 ? -5.209 12.648 5.361 1.00 0.00 88 PRO A C 19
ATOM 33233 O O . PRO A 1 93 ? -5.329 11.427 5.251 1.00 0.00 88 PRO A O 19
ATOM 33244 N N . GLU A 1 94 ? -5.521 13.314 6.465 1.00 0.00 89 GLU A N 19
ATOM 33245 C CA . GLU A 1 94 ? -6.036 12.633 7.644 1.00 0.00 89 GLU A CA 19
ATOM 33246 C C . GLU A 1 94 ? -7.394 12.016 7.345 1.00 0.00 89 GLU A C 19
ATOM 33247 O O . GLU A 1 94 ? -7.732 10.956 7.870 1.00 0.00 89 GLU A O 19
ATOM 33259 N N . LYS A 1 95 ? -8.177 12.690 6.506 1.00 0.00 90 LYS A N 19
ATOM 33260 C CA . LYS A 1 95 ? -9.499 12.185 6.166 1.00 0.00 90 LYS A CA 19
ATOM 33261 C C . LYS A 1 95 ? -9.384 10.838 5.472 1.00 0.00 90 LYS A C 19
ATOM 33262 O O . LYS A 1 95 ? -10.047 9.874 5.853 1.00 0.00 90 LYS A O 19
ATOM 33281 N N . LEU A 1 96 ? -8.532 10.773 4.455 1.00 0.00 91 LEU A N 19
ATOM 33282 C CA . LEU A 1 96 ? -8.339 9.529 3.727 1.00 0.00 91 LEU A CA 19
ATOM 33283 C C . LEU A 1 96 ? -7.669 8.484 4.624 1.00 0.00 91 LEU A C 19
ATOM 33284 O O . LEU A 1 96 ? -8.055 7.318 4.628 1.00 0.00 91 LEU A O 19
ATOM 33300 N N . LYS A 1 97 ? -6.663 8.914 5.388 1.00 0.00 92 LYS A N 19
ATOM 33301 C CA . LYS A 1 97 ? -5.943 8.004 6.284 1.00 0.00 92 LYS A CA 19
ATOM 33302 C C . LYS A 1 97 ? -6.906 7.066 7.004 1.00 0.00 92 LYS A C 19
ATOM 33303 O O . LYS A 1 97 ? -6.659 5.864 7.096 1.00 0.00 92 LYS A O 19
ATOM 33322 N N . LYS A 1 98 ? -7.997 7.615 7.517 1.00 0.00 93 LYS A N 19
ATOM 33323 C CA . LYS A 1 98 ? -8.972 6.800 8.229 1.00 0.00 93 LYS A CA 19
ATOM 33324 C C . LYS A 1 98 ? -9.543 5.718 7.318 1.00 0.00 93 LYS A C 19
ATOM 33325 O O . LYS A 1 98 ? -9.745 4.581 7.743 1.00 0.00 93 LYS A O 19
ATOM 33344 N N . ARG A 1 99 ? -9.812 6.075 6.065 1.00 0.00 94 ARG A N 19
ATOM 33345 C CA . ARG A 1 99 ? -10.369 5.115 5.118 1.00 0.00 94 ARG A CA 19
ATOM 33346 C C . ARG A 1 99 ? -9.396 3.958 4.869 1.00 0.00 94 ARG A C 19
ATOM 33347 O O . ARG A 1 99 ? -9.802 2.798 4.838 1.00 0.00 94 ARG A O 19
ATOM 33368 N N . LEU A 1 100 ? -8.116 4.282 4.691 1.00 0.00 95 LEU A N 19
ATOM 33369 C CA . LEU A 1 100 ? -7.096 3.261 4.442 1.00 0.00 95 LEU A CA 19
ATOM 33370 C C . LEU A 1 100 ? -6.911 2.371 5.668 1.00 0.00 95 LEU A C 19
ATOM 33371 O O . LEU A 1 100 ? -6.722 1.160 5.544 1.00 0.00 95 LEU A O 19
ATOM 33387 N N . GLN A 1 101 ? -6.957 2.975 6.849 1.00 0.00 96 GLN A N 19
ATOM 33388 C CA . GLN A 1 101 ? -6.784 2.219 8.081 1.00 0.00 96 GLN A CA 19
ATOM 33389 C C . GLN A 1 101 ? -7.741 1.031 8.093 1.00 0.00 96 GLN A C 19
ATOM 33390 O O . GLN A 1 101 ? -7.356 -0.085 8.441 1.00 0.00 96 GLN A O 19
ATOM 33404 N N . LEU A 1 102 ? -8.982 1.278 7.694 1.00 0.00 97 LEU A N 19
ATOM 33405 C CA . LEU A 1 102 ? -9.985 0.222 7.643 1.00 0.00 97 LEU A CA 19
ATOM 33406 C C . LEU A 1 102 ? -9.633 -0.806 6.569 1.00 0.00 97 LEU A C 19
ATOM 33407 O O . LEU A 1 102 ? -9.777 -2.010 6.780 1.00 0.00 97 LEU A O 19
ATOM 33423 N N . GLU A 1 103 ? -9.173 -0.323 5.414 1.00 0.00 98 GLU A N 19
ATOM 33424 C CA . GLU A 1 103 ? -8.811 -1.213 4.313 1.00 0.00 98 GLU A CA 19
ATOM 33425 C C . GLU A 1 103 ? -7.788 -2.239 4.767 1.00 0.00 98 GLU A C 19
ATOM 33426 O O . GLU A 1 103 ? -7.797 -3.384 4.318 1.00 0.00 98 GLU A O 19
ATOM 33438 N N . PHE A 1 104 ? -6.898 -1.824 5.656 1.00 0.00 99 PHE A N 19
ATOM 33439 C CA . PHE A 1 104 ? -5.876 -2.730 6.164 1.00 0.00 99 PHE A CA 19
ATOM 33440 C C . PHE A 1 104 ? -6.420 -3.576 7.312 1.00 0.00 99 PHE A C 19
ATOM 33441 O O . PHE A 1 104 ? -6.019 -4.724 7.485 1.00 0.00 99 PHE A O 19
ATOM 33458 N N . THR A 1 105 ? -7.336 -3.004 8.091 1.00 0.00 100 THR A N 19
ATOM 33459 C CA . THR A 1 105 ? -7.925 -3.722 9.222 1.00 0.00 100 THR A CA 19
ATOM 33460 C C . THR A 1 105 ? -8.651 -4.976 8.740 1.00 0.00 100 THR A C 19
ATOM 33461 O O . THR A 1 105 ? -8.510 -6.054 9.319 1.00 0.00 100 THR A O 19
ATOM 33472 N N . GLN A 1 106 ? -9.423 -4.829 7.674 1.00 0.00 101 GLN A N 19
ATOM 33473 C CA . GLN A 1 106 ? -10.157 -5.955 7.112 1.00 0.00 101 GLN A CA 19
ATOM 33474 C C . GLN A 1 106 ? -9.203 -6.905 6.382 1.00 0.00 101 GLN A C 19
ATOM 33475 O O . GLN A 1 106 ? -9.438 -8.110 6.315 1.00 0.00 101 GLN A O 19
ATOM 33489 N N . ALA A 1 107 ? -8.133 -6.350 5.820 1.00 0.00 102 ALA A N 19
ATOM 33490 C CA . ALA A 1 107 ? -7.158 -7.159 5.091 1.00 0.00 102 ALA A CA 19
ATOM 33491 C C . ALA A 1 107 ? -6.309 -8.017 6.041 1.00 0.00 102 ALA A C 19
ATOM 33492 O O . ALA A 1 107 ? -6.178 -9.224 5.846 1.00 0.00 102 ALA A O 19
ATOM 33499 N N . GLU A 1 108 ? -5.723 -7.393 7.062 1.00 0.00 103 GLU A N 19
ATOM 33500 C CA . GLU A 1 108 ? -4.888 -8.127 8.017 1.00 0.00 103 GLU A CA 19
ATOM 33501 C C . GLU A 1 108 ? -5.697 -9.187 8.763 1.00 0.00 103 GLU A C 19
ATOM 33502 O O . GLU A 1 108 ? -5.209 -10.292 9.002 1.00 0.00 103 GLU A O 19
ATOM 33514 N N . ARG A 1 109 ? -6.927 -8.853 9.139 1.00 0.00 104 ARG A N 19
ATOM 33515 C CA . ARG A 1 109 ? -7.769 -9.801 9.864 1.00 0.00 104 ARG A CA 19
ATOM 33516 C C . ARG A 1 109 ? -8.223 -10.932 8.935 1.00 0.00 104 ARG A C 19
ATOM 33517 O O . ARG A 1 109 ? -8.292 -12.095 9.335 1.00 0.00 104 ARG A O 19
ATOM 33538 N N . SER A 1 110 ? -8.526 -10.574 7.690 1.00 0.00 105 SER A N 19
ATOM 33539 C CA . SER A 1 110 ? -8.972 -11.550 6.699 1.00 0.00 105 SER A CA 19
ATOM 33540 C C . SER A 1 110 ? -7.918 -12.632 6.481 1.00 0.00 105 SER A C 19
ATOM 33541 O O . SER A 1 110 ? -8.242 -13.745 6.068 1.00 0.00 105 SER A O 19
ATOM 33549 N N . ILE A 1 111 ? -6.661 -12.307 6.766 1.00 0.00 106 ILE A N 19
ATOM 33550 C CA . ILE A 1 111 ? -5.588 -13.281 6.597 1.00 0.00 106 ILE A CA 19
ATOM 33551 C C . ILE A 1 111 ? -5.836 -14.491 7.498 1.00 0.00 106 ILE A C 19
ATOM 33552 O O . ILE A 1 111 ? -5.669 -15.635 7.073 1.00 0.00 106 ILE A O 19
ATOM 33568 N N . GLU A 1 112 ? -6.236 -14.232 8.738 1.00 0.00 107 GLU A N 19
ATOM 33569 C CA . GLU A 1 112 ? -6.503 -15.315 9.679 1.00 0.00 107 GLU A CA 19
ATOM 33570 C C . GLU A 1 112 ? -7.664 -16.169 9.182 1.00 0.00 107 GLU A C 19
ATOM 33571 O O . GLU A 1 112 ? -7.670 -17.388 9.361 1.00 0.00 107 GLU A O 19
ATOM 33583 N N . ARG A 1 113 ? -8.641 -15.526 8.549 1.00 0.00 108 ARG A N 19
ATOM 33584 C CA . ARG A 1 113 ? -9.797 -16.242 8.023 1.00 0.00 108 ARG A CA 19
ATOM 33585 C C . ARG A 1 113 ? -9.378 -17.169 6.885 1.00 0.00 108 ARG A C 19
ATOM 33586 O O . ARG A 1 113 ? -10.055 -18.157 6.597 1.00 0.00 108 ARG A O 19
ATOM 33607 N N . GLY A 1 114 ? -8.256 -16.850 6.247 1.00 0.00 109 GLY A N 19
ATOM 33608 C CA . GLY A 1 114 ? -7.755 -17.669 5.146 1.00 0.00 109 GLY A CA 19
ATOM 33609 C C . GLY A 1 114 ? -8.725 -17.661 3.968 1.00 0.00 109 GLY A C 19
ATOM 33610 O O . GLY A 1 114 ? -8.866 -18.662 3.264 1.00 0.00 109 GLY A O 19
ATOM 33614 N N . VAL A 1 115 ? -9.394 -16.531 3.761 1.00 0.00 110 VAL A N 19
ATOM 33615 C CA . VAL A 1 115 ? -10.352 -16.403 2.665 1.00 0.00 110 VAL A CA 19
ATOM 33616 C C . VAL A 1 115 ? -9.825 -17.070 1.395 1.00 0.00 110 VAL A C 19
ATOM 33617 O O . VAL A 1 115 ? -8.620 -17.220 1.284 1.00 0.00 110 VAL A O 19
ATOM 33631 N N . GLY A 1 1 ? 18.729 9.867 -12.250 1.00 0.00 -4 GLY A N 20
ATOM 33632 C CA . GLY A 1 1 ? 18.078 8.975 -13.250 1.00 0.00 -4 GLY A CA 20
ATOM 33633 C C . GLY A 1 1 ? 16.860 8.302 -12.623 1.00 0.00 -4 GLY A C 20
ATOM 33634 O O . GLY A 1 1 ? 16.393 8.709 -11.559 1.00 0.00 -4 GLY A O 20
ATOM 33640 N N . PRO A 1 2 ? 16.345 7.283 -13.262 1.00 0.00 -3 PRO A N 20
ATOM 33641 C CA . PRO A 1 2 ? 15.154 6.532 -12.760 1.00 0.00 -3 PRO A CA 20
ATOM 33642 C C . PRO A 1 2 ? 15.396 5.928 -11.376 1.00 0.00 -3 PRO A C 20
ATOM 33643 O O . PRO A 1 2 ? 16.516 5.547 -11.039 1.00 0.00 -3 PRO A O 20
ATOM 33654 N N . LEU A 1 3 ? 14.333 5.853 -10.583 1.00 0.00 -2 LEU A N 20
ATOM 33655 C CA . LEU A 1 3 ? 14.431 5.303 -9.236 1.00 0.00 -2 LEU A CA 20
ATOM 33656 C C . LEU A 1 3 ? 14.697 3.801 -9.293 1.00 0.00 -2 LEU A C 20
ATOM 33657 O O . LEU A 1 3 ? 14.198 3.106 -10.179 1.00 0.00 -2 LEU A O 20
ATOM 33673 N N . GLY A 1 4 ? 15.486 3.307 -8.346 1.00 0.00 -1 GLY A N 20
ATOM 33674 C CA . GLY A 1 4 ? 15.812 1.886 -8.304 1.00 0.00 -1 GLY A CA 20
ATOM 33675 C C . GLY A 1 4 ? 14.568 1.049 -8.025 1.00 0.00 -1 GLY A C 20
ATOM 33676 O O . GLY A 1 4 ? 13.661 1.486 -7.317 1.00 0.00 -1 GLY A O 20
ATOM 33680 N N . SER A 1 5 ? 14.534 -0.154 -8.587 1.00 0.00 0 SER A N 20
ATOM 33681 C CA . SER A 1 5 ? 13.395 -1.047 -8.394 1.00 0.00 0 SER A CA 20
ATOM 33682 C C . SER A 1 5 ? 13.818 -2.499 -8.595 1.00 0.00 0 SER A C 20
ATOM 33683 O O . SER A 1 5 ? 14.871 -2.777 -9.167 1.00 0.00 0 SER A O 20
ATOM 33691 N N . CYS A 1 6 ? 12.989 -3.422 -8.116 1.00 0.00 1 CYS A N 20
ATOM 33692 C CA . CYS A 1 6 ? 13.289 -4.844 -8.247 1.00 0.00 1 CYS A CA 20
ATOM 33693 C C . CYS A 1 6 ? 14.726 -5.131 -7.821 1.00 0.00 1 CYS A C 20
ATOM 33694 O O . CYS A 1 6 ? 15.292 -6.166 -8.172 1.00 0.00 1 CYS A O 20
ATOM 33702 N N . ASP A 1 7 ? 15.312 -4.207 -7.065 1.00 0.00 2 ASP A N 20
ATOM 33703 C CA . ASP A 1 7 ? 16.686 -4.372 -6.599 1.00 0.00 2 ASP A CA 20
ATOM 33704 C C . ASP A 1 7 ? 16.806 -5.601 -5.706 1.00 0.00 2 ASP A C 20
ATOM 33705 O O . ASP A 1 7 ? 17.745 -6.387 -5.835 1.00 0.00 2 ASP A O 20
ATOM 33714 N N . SER A 1 8 ? 15.850 -5.758 -4.798 1.00 0.00 3 SER A N 20
ATOM 33715 C CA . SER A 1 8 ? 15.856 -6.891 -3.884 1.00 0.00 3 SER A CA 20
ATOM 33716 C C . SER A 1 8 ? 14.482 -7.076 -3.253 1.00 0.00 3 SER A C 20
ATOM 33717 O O . SER A 1 8 ? 13.455 -6.914 -3.912 1.00 0.00 3 SER A O 20
ATOM 33725 N N . GLY A 1 9 ? 14.469 -7.417 -1.965 1.00 0.00 4 GLY A N 20
ATOM 33726 C CA . GLY A 1 9 ? 13.216 -7.627 -1.238 1.00 0.00 4 GLY A CA 20
ATOM 33727 C C . GLY A 1 9 ? 12.866 -6.407 -0.392 1.00 0.00 4 GLY A C 20
ATOM 33728 O O . GLY A 1 9 ? 13.655 -5.975 0.448 1.00 0.00 4 GLY A O 20
ATOM 33732 N N . THR A 1 10 ? 11.676 -5.859 -0.618 1.00 0.00 5 THR A N 20
ATOM 33733 C CA . THR A 1 10 ? 11.228 -4.690 0.133 1.00 0.00 5 THR A CA 20
ATOM 33734 C C . THR A 1 10 ? 10.903 -5.070 1.573 1.00 0.00 5 THR A C 20
ATOM 33735 O O . THR A 1 10 ? 10.913 -4.225 2.468 1.00 0.00 5 THR A O 20
ATOM 33746 N N . GLY A 1 11 ? 10.609 -6.348 1.786 1.00 0.00 6 GLY A N 20
ATOM 33747 C CA . GLY A 1 11 ? 10.275 -6.838 3.124 1.00 0.00 6 GLY A CA 20
ATOM 33748 C C . GLY A 1 11 ? 9.429 -8.108 3.051 1.00 0.00 6 GLY A C 20
ATOM 33749 O O . GLY A 1 11 ? 9.345 -8.862 4.021 1.00 0.00 6 GLY A O 20
ATOM 33753 N N . LEU A 1 12 ? 8.804 -8.338 1.900 1.00 0.00 7 LEU A N 20
ATOM 33754 C CA . LEU A 1 12 ? 7.969 -9.519 1.717 1.00 0.00 7 LEU A CA 20
ATOM 33755 C C . LEU A 1 12 ? 8.829 -10.779 1.746 1.00 0.00 7 LEU A C 20
ATOM 33756 O O . LEU A 1 12 ? 9.966 -10.775 1.274 1.00 0.00 7 LEU A O 20
ATOM 33772 N N . THR A 1 13 ? 8.283 -11.859 2.309 1.00 0.00 8 THR A N 20
ATOM 33773 C CA . THR A 1 13 ? 9.016 -13.127 2.403 1.00 0.00 8 THR A CA 20
ATOM 33774 C C . THR A 1 13 ? 8.486 -14.125 1.373 1.00 0.00 8 THR A C 20
ATOM 33775 O O . THR A 1 13 ? 9.047 -15.208 1.201 1.00 0.00 8 THR A O 20
ATOM 33786 N N . GLY A 1 14 ? 7.406 -13.748 0.684 1.00 0.00 9 GLY A N 20
ATOM 33787 C CA . GLY A 1 14 ? 6.803 -14.611 -0.337 1.00 0.00 9 GLY A CA 20
ATOM 33788 C C . GLY A 1 14 ? 5.571 -15.334 0.201 1.00 0.00 9 GLY A C 20
ATOM 33789 O O . GLY A 1 14 ? 4.846 -15.982 -0.555 1.00 0.00 9 GLY A O 20
ATOM 33793 N N . ASN A 1 15 ? 5.326 -15.210 1.505 1.00 0.00 10 ASN A N 20
ATOM 33794 C CA . ASN A 1 15 ? 4.160 -15.846 2.123 1.00 0.00 10 ASN A CA 20
ATOM 33795 C C . ASN A 1 15 ? 2.994 -14.866 2.134 1.00 0.00 10 ASN A C 20
ATOM 33796 O O . ASN A 1 15 ? 3.045 -13.840 2.796 1.00 0.00 10 ASN A O 20
ATOM 33807 N N . TYR A 1 16 ? 1.951 -15.187 1.388 1.00 0.00 11 TYR A N 20
ATOM 33808 C CA . TYR A 1 16 ? 0.785 -14.317 1.311 1.00 0.00 11 TYR A CA 20
ATOM 33809 C C . TYR A 1 16 ? 0.258 -13.971 2.704 1.00 0.00 11 TYR A C 20
ATOM 33810 O O . TYR A 1 16 ? -0.391 -12.943 2.891 1.00 0.00 11 TYR A O 20
ATOM 33828 N N . SER A 1 17 ? 0.519 -14.843 3.671 1.00 0.00 12 SER A N 20
ATOM 33829 C CA . SER A 1 17 ? 0.044 -14.620 5.035 1.00 0.00 12 SER A CA 20
ATOM 33830 C C . SER A 1 17 ? 0.779 -13.465 5.717 1.00 0.00 12 SER A C 20
ATOM 33831 O O . SER A 1 17 ? 0.161 -12.483 6.130 1.00 0.00 12 SER A O 20
ATOM 33839 N N . GLN A 1 18 ? 2.096 -13.588 5.837 1.00 0.00 13 GLN A N 20
ATOM 33840 C CA . GLN A 1 18 ? 2.905 -12.552 6.477 1.00 0.00 13 GLN A CA 20
ATOM 33841 C C . GLN A 1 18 ? 3.114 -11.356 5.554 1.00 0.00 13 GLN A C 20
ATOM 33842 O O . GLN A 1 18 ? 3.245 -10.223 6.010 1.00 0.00 13 GLN A O 20
ATOM 33856 N N . ASP A 1 19 ? 3.171 -11.624 4.254 1.00 0.00 14 ASP A N 20
ATOM 33857 C CA . ASP A 1 19 ? 3.398 -10.570 3.272 1.00 0.00 14 ASP A CA 20
ATOM 33858 C C . ASP A 1 19 ? 2.340 -9.487 3.392 1.00 0.00 14 ASP A C 20
ATOM 33859 O O . ASP A 1 19 ? 2.660 -8.302 3.366 1.00 0.00 14 ASP A O 20
ATOM 33868 N N . THR A 1 20 ? 1.087 -9.896 3.533 1.00 0.00 15 THR A N 20
ATOM 33869 C CA . THR A 1 20 ? 0.003 -8.935 3.657 1.00 0.00 15 THR A CA 20
ATOM 33870 C C . THR A 1 20 ? 0.227 -8.063 4.891 1.00 0.00 15 THR A C 20
ATOM 33871 O O . THR A 1 20 ? 0.093 -6.840 4.835 1.00 0.00 15 THR A O 20
ATOM 33882 N N . LEU A 1 21 ? 0.587 -8.702 5.998 1.00 0.00 16 LEU A N 20
ATOM 33883 C CA . LEU A 1 21 ? 0.855 -7.978 7.239 1.00 0.00 16 LEU A CA 20
ATOM 33884 C C . LEU A 1 21 ? 2.048 -7.039 7.070 1.00 0.00 16 LEU A C 20
ATOM 33885 O O . LEU A 1 21 ? 2.043 -5.921 7.579 1.00 0.00 16 LEU A O 20
ATOM 33901 N N . THR A 1 22 ? 3.081 -7.514 6.382 1.00 0.00 17 THR A N 20
ATOM 33902 C CA . THR A 1 22 ? 4.291 -6.716 6.189 1.00 0.00 17 THR A CA 20
ATOM 33903 C C . THR A 1 22 ? 3.979 -5.403 5.484 1.00 0.00 17 THR A C 20
ATOM 33904 O O . THR A 1 22 ? 4.389 -4.335 5.939 1.00 0.00 17 THR A O 20
ATOM 33915 N N . VAL A 1 23 ? 3.247 -5.476 4.379 1.00 0.00 18 VAL A N 20
ATOM 33916 C CA . VAL A 1 23 ? 2.897 -4.270 3.646 1.00 0.00 18 VAL A CA 20
ATOM 33917 C C . VAL A 1 23 ? 1.959 -3.397 4.485 1.00 0.00 18 VAL A C 20
ATOM 33918 O O . VAL A 1 23 ? 2.085 -2.172 4.495 1.00 0.00 18 VAL A O 20
ATOM 33931 N N . ILE A 1 24 ? 1.040 -4.034 5.212 1.00 0.00 19 ILE A N 20
ATOM 33932 C CA . ILE A 1 24 ? 0.111 -3.302 6.067 1.00 0.00 19 ILE A CA 20
ATOM 33933 C C . ILE A 1 24 ? 0.859 -2.558 7.175 1.00 0.00 19 ILE A C 20
ATOM 33934 O O . ILE A 1 24 ? 0.607 -1.378 7.417 1.00 0.00 19 ILE A O 20
ATOM 33950 N N . ALA A 1 25 ? 1.764 -3.254 7.848 1.00 0.00 20 ALA A N 20
ATOM 33951 C CA . ALA A 1 25 ? 2.521 -2.633 8.929 1.00 0.00 20 ALA A CA 20
ATOM 33952 C C . ALA A 1 25 ? 3.307 -1.435 8.409 1.00 0.00 20 ALA A C 20
ATOM 33953 O O . ALA A 1 25 ? 3.392 -0.408 9.080 1.00 0.00 20 ALA A O 20
ATOM 33960 N N . THR A 1 26 ? 3.874 -1.568 7.215 1.00 0.00 21 THR A N 20
ATOM 33961 C CA . THR A 1 26 ? 4.647 -0.481 6.620 1.00 0.00 21 THR A CA 20
ATOM 33962 C C . THR A 1 26 ? 3.739 0.689 6.234 1.00 0.00 21 THR A C 20
ATOM 33963 O O . THR A 1 26 ? 4.066 1.850 6.477 1.00 0.00 21 THR A O 20
ATOM 33974 N N . LEU A 1 27 ? 2.607 0.379 5.614 1.00 0.00 22 LEU A N 20
ATOM 33975 C CA . LEU A 1 27 ? 1.676 1.420 5.196 1.00 0.00 22 LEU A CA 20
ATOM 33976 C C . LEU A 1 27 ? 1.054 2.129 6.393 1.00 0.00 22 LEU A C 20
ATOM 33977 O O . LEU A 1 27 ? 0.929 3.350 6.393 1.00 0.00 22 LEU A O 20
ATOM 33993 N N . ARG A 1 28 ? 0.651 1.365 7.407 1.00 0.00 23 ARG A N 20
ATOM 33994 C CA . ARG A 1 28 ? 0.027 1.967 8.585 1.00 0.00 23 ARG A CA 20
ATOM 33995 C C . ARG A 1 28 ? 0.950 2.991 9.243 1.00 0.00 23 ARG A C 20
ATOM 33996 O O . ARG A 1 28 ? 0.533 4.112 9.530 1.00 0.00 23 ARG A O 20
ATOM 34017 N N . GLU A 1 29 ? 2.197 2.608 9.483 1.00 0.00 24 GLU A N 20
ATOM 34018 C CA . GLU A 1 29 ? 3.147 3.518 10.113 1.00 0.00 24 GLU A CA 20
ATOM 34019 C C . GLU A 1 29 ? 3.513 4.660 9.170 1.00 0.00 24 GLU A C 20
ATOM 34020 O O . GLU A 1 29 ? 3.718 5.795 9.605 1.00 0.00 24 GLU A O 20
ATOM 34032 N N . ALA A 1 30 ? 3.600 4.352 7.881 1.00 0.00 25 ALA A N 20
ATOM 34033 C CA . ALA A 1 30 ? 3.952 5.357 6.882 1.00 0.00 25 ALA A CA 20
ATOM 34034 C C . ALA A 1 30 ? 2.950 6.513 6.869 1.00 0.00 25 ALA A C 20
ATOM 34035 O O . ALA A 1 30 ? 3.343 7.677 6.909 1.00 0.00 25 ALA A O 20
ATOM 34042 N N . ILE A 1 31 ? 1.663 6.191 6.804 1.00 0.00 26 ILE A N 20
ATOM 34043 C CA . ILE A 1 31 ? 0.632 7.223 6.777 1.00 0.00 26 ILE A CA 20
ATOM 34044 C C . ILE A 1 31 ? 0.388 7.792 8.172 1.00 0.00 26 ILE A C 20
ATOM 34045 O O . ILE A 1 31 ? -0.188 8.872 8.322 1.00 0.00 26 ILE A O 20
ATOM 34061 N N . ASP A 1 32 ? 0.820 7.056 9.194 1.00 0.00 27 ASP A N 20
ATOM 34062 C CA . ASP A 1 32 ? 0.637 7.492 10.581 1.00 0.00 27 ASP A CA 20
ATOM 34063 C C . ASP A 1 32 ? 1.875 8.234 11.086 1.00 0.00 27 ASP A C 20
ATOM 34064 O O . ASP A 1 32 ? 1.998 8.507 12.280 1.00 0.00 27 ASP A O 20
ATOM 34073 N N . LEU A 1 33 ? 2.799 8.557 10.176 1.00 0.00 28 LEU A N 20
ATOM 34074 C CA . LEU A 1 33 ? 4.021 9.264 10.565 1.00 0.00 28 LEU A CA 20
ATOM 34075 C C . LEU A 1 33 ? 3.758 10.775 10.697 1.00 0.00 28 LEU A C 20
ATOM 34076 O O . LEU A 1 33 ? 2.879 11.312 10.025 1.00 0.00 28 LEU A O 20
ATOM 34092 N N . PRO A 1 34 ? 4.537 11.474 11.496 1.00 0.00 29 PRO A N 20
ATOM 34093 C CA . PRO A 1 34 ? 4.404 12.954 11.646 1.00 0.00 29 PRO A CA 20
ATOM 34094 C C . PRO A 1 34 ? 4.977 13.697 10.431 1.00 0.00 29 PRO A C 20
ATOM 34095 O O . PRO A 1 34 ? 5.913 13.224 9.788 1.00 0.00 29 PRO A O 20
ATOM 34106 N N . GLN A 1 35 ? 4.417 14.861 10.128 1.00 0.00 30 GLN A N 20
ATOM 34107 C CA . GLN A 1 35 ? 4.887 15.650 8.990 1.00 0.00 30 GLN A CA 20
ATOM 34108 C C . GLN A 1 35 ? 6.317 16.139 9.222 1.00 0.00 30 GLN A C 20
ATOM 34109 O O . GLN A 1 35 ? 6.969 16.632 8.303 1.00 0.00 30 GLN A O 20
ATOM 34123 N N . ASP A 1 36 ? 6.796 16.004 10.458 1.00 0.00 31 ASP A N 20
ATOM 34124 C CA . ASP A 1 36 ? 8.149 16.442 10.803 1.00 0.00 31 ASP A CA 20
ATOM 34125 C C . ASP A 1 36 ? 9.143 15.288 10.665 1.00 0.00 31 ASP A C 20
ATOM 34126 O O . ASP A 1 36 ? 10.326 15.440 10.971 1.00 0.00 31 ASP A O 20
ATOM 34135 N N . ALA A 1 37 ? 8.653 14.134 10.218 1.00 0.00 32 ALA A N 20
ATOM 34136 C CA . ALA A 1 37 ? 9.508 12.959 10.056 1.00 0.00 32 ALA A CA 20
ATOM 34137 C C . ALA A 1 37 ? 10.514 13.170 8.906 1.00 0.00 32 ALA A C 20
ATOM 34138 O O . ALA A 1 37 ? 10.105 13.467 7.784 1.00 0.00 32 ALA A O 20
ATOM 34145 N N . PRO A 1 38 ? 11.810 13.028 9.140 1.00 0.00 33 PRO A N 20
ATOM 34146 C CA . PRO A 1 38 ? 12.828 13.221 8.064 1.00 0.00 33 PRO A CA 20
ATOM 34147 C C . PRO A 1 38 ? 12.845 12.059 7.070 1.00 0.00 33 PRO A C 20
ATOM 34148 O O . PRO A 1 38 ? 13.351 12.191 5.955 1.00 0.00 33 PRO A O 20
ATOM 34159 N N . ASN A 1 39 ? 12.295 10.920 7.485 1.00 0.00 34 ASN A N 20
ATOM 34160 C CA . ASN A 1 39 ? 12.255 9.731 6.632 1.00 0.00 34 ASN A CA 20
ATOM 34161 C C . ASN A 1 39 ? 10.913 9.628 5.926 1.00 0.00 34 ASN A C 20
ATOM 34162 O O . ASN A 1 39 ? 10.513 8.549 5.488 1.00 0.00 34 ASN A O 20
ATOM 34173 N N . ARG A 1 40 ? 10.220 10.754 5.825 1.00 0.00 35 ARG A N 20
ATOM 34174 C CA . ARG A 1 40 ? 8.922 10.771 5.173 1.00 0.00 35 ARG A CA 20
ATOM 34175 C C . ARG A 1 40 ? 9.047 10.332 3.722 1.00 0.00 35 ARG A C 20
ATOM 34176 O O . ARG A 1 40 ? 8.231 9.557 3.230 1.00 0.00 35 ARG A O 20
ATOM 34197 N N . GLN A 1 41 ? 10.071 10.827 3.044 1.00 0.00 36 GLN A N 20
ATOM 34198 C CA . GLN A 1 41 ? 10.285 10.471 1.646 1.00 0.00 36 GLN A CA 20
ATOM 34199 C C . GLN A 1 41 ? 10.697 9.001 1.516 1.00 0.00 36 GLN A C 20
ATOM 34200 O O . GLN A 1 41 ? 10.375 8.345 0.525 1.00 0.00 36 GLN A O 20
ATOM 34214 N N . GLU A 1 42 ? 11.416 8.490 2.516 1.00 0.00 37 GLU A N 20
ATOM 34215 C CA . GLU A 1 42 ? 11.873 7.097 2.493 1.00 0.00 37 GLU A CA 20
ATOM 34216 C C . GLU A 1 42 ? 10.708 6.119 2.543 1.00 0.00 37 GLU A C 20
ATOM 34217 O O . GLU A 1 42 ? 10.649 5.171 1.759 1.00 0.00 37 GLU A O 20
ATOM 34229 N N . VAL A 1 43 ? 9.786 6.343 3.467 1.00 0.00 38 VAL A N 20
ATOM 34230 C CA . VAL A 1 43 ? 8.638 5.457 3.600 1.00 0.00 38 VAL A CA 20
ATOM 34231 C C . VAL A 1 43 ? 7.815 5.472 2.320 1.00 0.00 38 VAL A C 20
ATOM 34232 O O . VAL A 1 43 ? 7.218 4.466 1.951 1.00 0.00 38 VAL A O 20
ATOM 34245 N N . GLN A 1 44 ? 7.789 6.614 1.638 1.00 0.00 39 GLN A N 20
ATOM 34246 C CA . GLN A 1 44 ? 7.035 6.724 0.396 1.00 0.00 39 GLN A CA 20
ATOM 34247 C C . GLN A 1 44 ? 7.595 5.772 -0.652 1.00 0.00 39 GLN A C 20
ATOM 34248 O O . GLN A 1 44 ? 6.852 5.010 -1.272 1.00 0.00 39 GLN A O 20
ATOM 34262 N N . ASP A 1 45 ? 8.907 5.814 -0.845 1.00 0.00 40 ASP A N 20
ATOM 34263 C CA . ASP A 1 45 ? 9.550 4.943 -1.819 1.00 0.00 40 ASP A CA 20
ATOM 34264 C C . ASP A 1 45 ? 9.521 3.497 -1.341 1.00 0.00 40 ASP A C 20
ATOM 34265 O O . ASP A 1 45 ? 9.247 2.582 -2.118 1.00 0.00 40 ASP A O 20
ATOM 34274 N N . THR A 1 46 ? 9.809 3.294 -0.059 1.00 0.00 41 THR A N 20
ATOM 34275 C CA . THR A 1 46 ? 9.812 1.949 0.507 1.00 0.00 41 THR A CA 20
ATOM 34276 C C . THR A 1 46 ? 8.429 1.311 0.388 1.00 0.00 41 THR A C 20
ATOM 34277 O O . THR A 1 46 ? 8.301 0.156 -0.018 1.00 0.00 41 THR A O 20
ATOM 34288 N N . ALA A 1 47 ? 7.395 2.069 0.747 1.00 0.00 42 ALA A N 20
ATOM 34289 C CA . ALA A 1 47 ? 6.026 1.571 0.678 1.00 0.00 42 ALA A CA 20
ATOM 34290 C C . ALA A 1 47 ? 5.651 1.228 -0.760 1.00 0.00 42 ALA A C 20
ATOM 34291 O O . ALA A 1 47 ? 5.086 0.169 -1.028 1.00 0.00 42 ALA A O 20
ATOM 34298 N N . ARG A 1 48 ? 5.972 2.131 -1.680 1.00 0.00 43 ARG A N 20
ATOM 34299 C CA . ARG A 1 48 ? 5.660 1.907 -3.084 1.00 0.00 43 ARG A CA 20
ATOM 34300 C C . ARG A 1 48 ? 6.198 0.548 -3.510 1.00 0.00 43 ARG A C 20
ATOM 34301 O O . ARG A 1 48 ? 5.531 -0.199 -4.226 1.00 0.00 43 ARG A O 20
ATOM 34322 N N . GLY A 1 49 ? 7.403 0.229 -3.055 1.00 0.00 44 GLY A N 20
ATOM 34323 C CA . GLY A 1 49 ? 8.012 -1.050 -3.385 1.00 0.00 44 GLY A CA 20
ATOM 34324 C C . GLY A 1 49 ? 7.160 -2.201 -2.860 1.00 0.00 44 GLY A C 20
ATOM 34325 O O . GLY A 1 49 ? 6.943 -3.187 -3.560 1.00 0.00 44 GLY A O 20
ATOM 34329 N N . GLN A 1 50 ? 6.668 -2.066 -1.628 1.00 0.00 45 GLN A N 20
ATOM 34330 C CA . GLN A 1 50 ? 5.831 -3.109 -1.040 1.00 0.00 45 GLN A CA 20
ATOM 34331 C C . GLN A 1 50 ? 4.543 -3.257 -1.834 1.00 0.00 45 GLN A C 20
ATOM 34332 O O . GLN A 1 50 ? 4.083 -4.366 -2.085 1.00 0.00 45 GLN A O 20
ATOM 34346 N N . ILE A 1 51 ? 3.958 -2.130 -2.218 1.00 0.00 46 ILE A N 20
ATOM 34347 C CA . ILE A 1 51 ? 2.715 -2.162 -2.977 1.00 0.00 46 ILE A CA 20
ATOM 34348 C C . ILE A 1 51 ? 2.899 -2.891 -4.303 1.00 0.00 46 ILE A C 20
ATOM 34349 O O . ILE A 1 51 ? 2.162 -3.821 -4.611 1.00 0.00 46 ILE A O 20
ATOM 34365 N N . ASN A 1 52 ? 3.876 -2.453 -5.085 1.00 0.00 47 ASN A N 20
ATOM 34366 C CA . ASN A 1 52 ? 4.126 -3.068 -6.381 1.00 0.00 47 ASN A CA 20
ATOM 34367 C C . ASN A 1 52 ? 4.568 -4.518 -6.226 1.00 0.00 47 ASN A C 20
ATOM 34368 O O . ASN A 1 52 ? 4.105 -5.392 -6.956 1.00 0.00 47 ASN A O 20
ATOM 34379 N N . ASP A 1 53 ? 5.469 -4.766 -5.280 1.00 0.00 48 ASP A N 20
ATOM 34380 C CA . ASP A 1 53 ? 5.974 -6.115 -5.050 1.00 0.00 48 ASP A CA 20
ATOM 34381 C C . ASP A 1 53 ? 4.866 -7.051 -4.573 1.00 0.00 48 ASP A C 20
ATOM 34382 O O . ASP A 1 53 ? 4.801 -8.207 -4.988 1.00 0.00 48 ASP A O 20
ATOM 34391 N N . TYR A 1 54 ? 4.013 -6.547 -3.694 1.00 0.00 49 TYR A N 20
ATOM 34392 C CA . TYR A 1 54 ? 2.920 -7.347 -3.146 1.00 0.00 49 TYR A CA 20
ATOM 34393 C C . TYR A 1 54 ? 2.031 -7.922 -4.245 1.00 0.00 49 TYR A C 20
ATOM 34394 O O . TYR A 1 54 ? 1.902 -9.136 -4.382 1.00 0.00 49 TYR A O 20
ATOM 34412 N N . ILE A 1 55 ? 1.408 -7.052 -5.019 1.00 0.00 50 ILE A N 20
ATOM 34413 C CA . ILE A 1 55 ? 0.523 -7.505 -6.087 1.00 0.00 50 ILE A CA 20
ATOM 34414 C C . ILE A 1 55 ? 1.313 -8.175 -7.214 1.00 0.00 50 ILE A C 20
ATOM 34415 O O . ILE A 1 55 ? 0.832 -9.125 -7.825 1.00 0.00 50 ILE A O 20
ATOM 34431 N N . SER A 1 56 ? 2.511 -7.669 -7.493 1.00 0.00 51 SER A N 20
ATOM 34432 C CA . SER A 1 56 ? 3.340 -8.221 -8.571 1.00 0.00 51 SER A CA 20
ATOM 34433 C C . SER A 1 56 ? 3.637 -9.708 -8.368 1.00 0.00 51 SER A C 20
ATOM 34434 O O . SER A 1 56 ? 3.485 -10.506 -9.292 1.00 0.00 51 SER A O 20
ATOM 34442 N N . ARG A 1 57 ? 4.065 -10.079 -7.165 1.00 0.00 52 ARG A N 20
ATOM 34443 C CA . ARG A 1 57 ? 4.387 -11.477 -6.885 1.00 0.00 52 ARG A CA 20
ATOM 34444 C C . ARG A 1 57 ? 3.119 -12.300 -6.709 1.00 0.00 52 ARG A C 20
ATOM 34445 O O . ARG A 1 57 ? 3.093 -13.497 -6.999 1.00 0.00 52 ARG A O 20
ATOM 34466 N N . TYR A 1 58 ? 2.066 -11.650 -6.225 1.00 0.00 53 TYR A N 20
ATOM 34467 C CA . TYR A 1 58 ? 0.788 -12.319 -6.003 1.00 0.00 53 TYR A CA 20
ATOM 34468 C C . TYR A 1 58 ? -0.202 -11.994 -7.122 1.00 0.00 53 TYR A C 20
ATOM 34469 O O . TYR A 1 58 ? -1.407 -12.206 -6.975 1.00 0.00 53 TYR A O 20
ATOM 34487 N N . ARG A 1 59 ? 0.309 -11.487 -8.242 1.00 0.00 54 ARG A N 20
ATOM 34488 C CA . ARG A 1 59 ? -0.547 -11.151 -9.379 1.00 0.00 54 ARG A CA 20
ATOM 34489 C C . ARG A 1 59 ? -1.185 -12.409 -9.962 1.00 0.00 54 ARG A C 20
ATOM 34490 O O . ARG A 1 59 ? -2.364 -12.415 -10.315 1.00 0.00 54 ARG A O 20
ATOM 34511 N N . ARG A 1 60 ? -0.387 -13.469 -10.078 1.00 0.00 55 ARG A N 20
ATOM 34512 C CA . ARG A 1 60 ? -0.866 -14.729 -10.639 1.00 0.00 55 ARG A CA 20
ATOM 34513 C C . ARG A 1 60 ? -1.541 -15.582 -9.570 1.00 0.00 55 ARG A C 20
ATOM 34514 O O . ARG A 1 60 ? -1.998 -16.691 -9.848 1.00 0.00 55 ARG A O 20
ATOM 34535 N N . LYS A 1 61 ? -1.601 -15.063 -8.348 1.00 0.00 56 LYS A N 20
ATOM 34536 C CA . LYS A 1 61 ? -2.223 -15.796 -7.251 1.00 0.00 56 LYS A CA 20
ATOM 34537 C C . LYS A 1 61 ? -3.699 -16.046 -7.550 1.00 0.00 56 LYS A C 20
ATOM 34538 O O . LYS A 1 61 ? -4.202 -17.153 -7.357 1.00 0.00 56 LYS A O 20
ATOM 34557 N N . GLY A 1 62 ? -4.386 -15.008 -8.013 1.00 0.00 57 GLY A N 20
ATOM 34558 C CA . GLY A 1 62 ? -5.806 -15.122 -8.323 1.00 0.00 57 GLY A CA 20
ATOM 34559 C C . GLY A 1 62 ? -6.330 -13.852 -8.981 1.00 0.00 57 GLY A C 20
ATOM 34560 O O . GLY A 1 62 ? -7.526 -13.729 -9.243 1.00 0.00 57 GLY A O 20
ATOM 34564 N N . ASP A 1 63 ? -5.430 -12.908 -9.239 1.00 0.00 58 ASP A N 20
ATOM 34565 C CA . ASP A 1 63 ? -5.818 -11.647 -9.863 1.00 0.00 58 ASP A CA 20
ATOM 34566 C C . ASP A 1 63 ? -7.104 -11.114 -9.238 1.00 0.00 58 ASP A C 20
ATOM 34567 O O . ASP A 1 63 ? -7.865 -10.395 -9.885 1.00 0.00 58 ASP A O 20
ATOM 34576 N N . ALA A 1 64 ? -7.341 -11.477 -7.976 1.00 0.00 59 ALA A N 20
ATOM 34577 C CA . ALA A 1 64 ? -8.538 -11.034 -7.269 1.00 0.00 59 ALA A CA 20
ATOM 34578 C C . ALA A 1 64 ? -9.765 -11.800 -7.761 1.00 0.00 59 ALA A C 20
ATOM 34579 O O . ALA A 1 64 ? -9.706 -12.503 -8.770 1.00 0.00 59 ALA A O 20
ATOM 34586 N N . GLY A 1 65 ? -10.876 -11.658 -7.039 1.00 0.00 60 GLY A N 20
ATOM 34587 C CA . GLY A 1 65 ? -12.115 -12.342 -7.405 1.00 0.00 60 GLY A CA 20
ATOM 34588 C C . GLY A 1 65 ? -12.299 -13.619 -6.593 1.00 0.00 60 GLY A C 20
ATOM 34589 O O . GLY A 1 65 ? -13.270 -14.353 -6.784 1.00 0.00 60 GLY A O 20
ATOM 34593 N N . GLY A 1 66 ? -11.363 -13.881 -5.682 1.00 0.00 61 GLY A N 20
ATOM 34594 C CA . GLY A 1 66 ? -11.430 -15.077 -4.841 1.00 0.00 61 GLY A CA 20
ATOM 34595 C C . GLY A 1 66 ? -11.056 -14.750 -3.400 1.00 0.00 61 GLY A C 20
ATOM 34596 O O . GLY A 1 66 ? -11.692 -15.228 -2.461 1.00 0.00 61 GLY A O 20
ATOM 34600 N N . LEU A 1 67 ? -10.016 -13.936 -3.232 1.00 0.00 62 LEU A N 20
ATOM 34601 C CA . LEU A 1 67 ? -9.554 -13.549 -1.900 1.00 0.00 62 LEU A CA 20
ATOM 34602 C C . LEU A 1 67 ? -9.968 -12.114 -1.591 1.00 0.00 62 LEU A C 20
ATOM 34603 O O . LEU A 1 67 ? -9.667 -11.191 -2.349 1.00 0.00 62 LEU A O 20
ATOM 34619 N N . LYS A 1 68 ? -10.650 -11.937 -0.468 1.00 0.00 63 LYS A N 20
ATOM 34620 C CA . LYS A 1 68 ? -11.101 -10.616 -0.054 1.00 0.00 63 LYS A CA 20
ATOM 34621 C C . LYS A 1 68 ? -9.915 -9.706 0.246 1.00 0.00 63 LYS A C 20
ATOM 34622 O O . LYS A 1 68 ? -9.893 -8.548 -0.162 1.00 0.00 63 LYS A O 20
ATOM 34641 N N . SER A 1 69 ? -8.932 -10.234 0.968 1.00 0.00 64 SER A N 20
ATOM 34642 C CA . SER A 1 69 ? -7.755 -9.452 1.321 1.00 0.00 64 SER A CA 20
ATOM 34643 C C . SER A 1 69 ? -7.006 -9.001 0.073 1.00 0.00 64 SER A C 20
ATOM 34644 O O . SER A 1 69 ? -6.635 -7.841 -0.046 1.00 0.00 64 SER A O 20
ATOM 34652 N N . PHE A 1 70 ? -6.772 -9.928 -0.846 1.00 0.00 65 PHE A N 20
ATOM 34653 C CA . PHE A 1 70 ? -6.049 -9.598 -2.069 1.00 0.00 65 PHE A CA 20
ATOM 34654 C C . PHE A 1 70 ? -6.821 -8.583 -2.904 1.00 0.00 65 PHE A C 20
ATOM 34655 O O . PHE A 1 70 ? -6.256 -7.604 -3.387 1.00 0.00 65 PHE A O 20
ATOM 34672 N N . THR A 1 71 ? -8.116 -8.828 -3.076 1.00 0.00 66 THR A N 20
ATOM 34673 C CA . THR A 1 71 ? -8.952 -7.928 -3.862 1.00 0.00 66 THR A CA 20
ATOM 34674 C C . THR A 1 71 ? -9.034 -6.554 -3.203 1.00 0.00 66 THR A C 20
ATOM 34675 O O . THR A 1 71 ? -8.864 -5.528 -3.860 1.00 0.00 66 THR A O 20
ATOM 34686 N N . THR A 1 72 ? -9.296 -6.547 -1.901 1.00 0.00 67 THR A N 20
ATOM 34687 C CA . THR A 1 72 ? -9.400 -5.300 -1.156 1.00 0.00 67 THR A CA 20
ATOM 34688 C C . THR A 1 72 ? -8.067 -4.557 -1.159 1.00 0.00 67 THR A C 20
ATOM 34689 O O . THR A 1 72 ? -8.017 -3.351 -1.395 1.00 0.00 67 THR A O 20
ATOM 34700 N N . MET A 1 73 ? -6.994 -5.292 -0.896 1.00 0.00 68 MET A N 20
ATOM 34701 C CA . MET A 1 73 ? -5.659 -4.703 -0.866 1.00 0.00 68 MET A CA 20
ATOM 34702 C C . MET A 1 73 ? -5.285 -4.172 -2.244 1.00 0.00 68 MET A C 20
ATOM 34703 O O . MET A 1 73 ? -4.712 -3.099 -2.371 1.00 0.00 68 MET A O 20
ATOM 34717 N N . GLN A 1 74 ? -5.605 -4.931 -3.276 1.00 0.00 69 GLN A N 20
ATOM 34718 C CA . GLN A 1 74 ? -5.277 -4.512 -4.629 1.00 0.00 69 GLN A CA 20
ATOM 34719 C C . GLN A 1 74 ? -5.703 -3.065 -4.861 1.00 0.00 69 GLN A C 20
ATOM 34720 O O . GLN A 1 74 ? -4.882 -2.215 -5.206 1.00 0.00 69 GLN A O 20
ATOM 34734 N N . THR A 1 75 ? -6.985 -2.791 -4.662 1.00 0.00 70 THR A N 20
ATOM 34735 C CA . THR A 1 75 ? -7.507 -1.440 -4.850 1.00 0.00 70 THR A CA 20
ATOM 34736 C C . THR A 1 75 ? -7.008 -0.484 -3.763 1.00 0.00 70 THR A C 20
ATOM 34737 O O . THR A 1 75 ? -6.642 0.651 -4.051 1.00 0.00 70 THR A O 20
ATOM 34748 N N . ALA A 1 76 ? -7.024 -0.939 -2.512 1.00 0.00 71 ALA A N 20
ATOM 34749 C CA . ALA A 1 76 ? -6.595 -0.095 -1.396 1.00 0.00 71 ALA A CA 20
ATOM 34750 C C . ALA A 1 76 ? -5.159 0.395 -1.583 1.00 0.00 71 ALA A C 20
ATOM 34751 O O . ALA A 1 76 ? -4.887 1.591 -1.484 1.00 0.00 71 ALA A O 20
ATOM 34758 N N . LEU A 1 77 ? -4.247 -0.529 -1.854 1.00 0.00 72 LEU A N 20
ATOM 34759 C CA . LEU A 1 77 ? -2.846 -0.178 -2.055 1.00 0.00 72 LEU A CA 20
ATOM 34760 C C . LEU A 1 77 ? -2.684 0.706 -3.291 1.00 0.00 72 LEU A C 20
ATOM 34761 O O . LEU A 1 77 ? -1.911 1.660 -3.285 1.00 0.00 72 LEU A O 20
ATOM 34777 N N . ASN A 1 78 ? -3.410 0.377 -4.346 1.00 0.00 73 ASN A N 20
ATOM 34778 C CA . ASN A 1 78 ? -3.338 1.149 -5.580 1.00 0.00 73 ASN A CA 20
ATOM 34779 C C . ASN A 1 78 ? -3.851 2.574 -5.355 1.00 0.00 73 ASN A C 20
ATOM 34780 O O . ASN A 1 78 ? -3.328 3.529 -5.927 1.00 0.00 73 ASN A O 20
ATOM 34791 N N . SER A 1 79 ? -4.885 2.700 -4.527 1.00 0.00 74 SER A N 20
ATOM 34792 C CA . SER A 1 79 ? -5.482 4.004 -4.236 1.00 0.00 74 SER A CA 20
ATOM 34793 C C . SER A 1 79 ? -4.469 4.970 -3.621 1.00 0.00 74 SER A C 20
ATOM 34794 O O . SER A 1 79 ? -4.267 6.068 -4.131 1.00 0.00 74 SER A O 20
ATOM 34802 N N . LEU A 1 80 ? -3.839 4.558 -2.526 1.00 0.00 75 LEU A N 20
ATOM 34803 C CA . LEU A 1 80 ? -2.858 5.409 -1.855 1.00 0.00 75 LEU A CA 20
ATOM 34804 C C . LEU A 1 80 ? -1.557 5.480 -2.646 1.00 0.00 75 LEU A C 20
ATOM 34805 O O . LEU A 1 80 ? -0.821 6.463 -2.556 1.00 0.00 75 LEU A O 20
ATOM 34821 N N . ALA A 1 81 ? -1.270 4.442 -3.419 1.00 0.00 76 ALA A N 20
ATOM 34822 C CA . ALA A 1 81 ? -0.049 4.425 -4.214 1.00 0.00 76 ALA A CA 20
ATOM 34823 C C . ALA A 1 81 ? -0.040 5.620 -5.160 1.00 0.00 76 ALA A C 20
ATOM 34824 O O . ALA A 1 81 ? 1.006 6.216 -5.416 1.00 0.00 76 ALA A O 20
ATOM 34831 N N . GLY A 1 82 ? -1.217 5.961 -5.671 1.00 0.00 77 GLY A N 20
ATOM 34832 C CA . GLY A 1 82 ? -1.346 7.090 -6.584 1.00 0.00 77 GLY A CA 20
ATOM 34833 C C . GLY A 1 82 ? -1.224 8.425 -5.848 1.00 0.00 77 GLY A C 20
ATOM 34834 O O . GLY A 1 82 ? -0.796 9.419 -6.431 1.00 0.00 77 GLY A O 20
ATOM 34838 N N . TYR A 1 83 ? -1.615 8.449 -4.575 1.00 0.00 78 TYR A N 20
ATOM 34839 C CA . TYR A 1 83 ? -1.552 9.681 -3.796 1.00 0.00 78 TYR A CA 20
ATOM 34840 C C . TYR A 1 83 ? -0.112 10.177 -3.692 1.00 0.00 78 TYR A C 20
ATOM 34841 O O . TYR A 1 83 ? 0.145 11.378 -3.791 1.00 0.00 78 TYR A O 20
ATOM 34859 N N . TYR A 1 84 ? 0.819 9.258 -3.475 1.00 0.00 79 TYR A N 20
ATOM 34860 C CA . TYR A 1 84 ? 2.220 9.638 -3.344 1.00 0.00 79 TYR A CA 20
ATOM 34861 C C . TYR A 1 84 ? 2.747 10.288 -4.623 1.00 0.00 79 TYR A C 20
ATOM 34862 O O . TYR A 1 84 ? 3.383 11.338 -4.570 1.00 0.00 79 TYR A O 20
ATOM 34880 N N . THR A 1 85 ? 2.491 9.658 -5.766 1.00 0.00 80 THR A N 20
ATOM 34881 C CA . THR A 1 85 ? 2.965 10.195 -7.044 1.00 0.00 80 THR A CA 20
ATOM 34882 C C . THR A 1 85 ? 2.067 11.328 -7.540 1.00 0.00 80 THR A C 20
ATOM 34883 O O . THR A 1 85 ? 2.540 12.269 -8.178 1.00 0.00 80 THR A O 20
ATOM 34894 N N . SER A 1 86 ? 0.775 11.232 -7.251 1.00 0.00 81 SER A N 20
ATOM 34895 C CA . SER A 1 86 ? -0.172 12.257 -7.682 1.00 0.00 81 SER A CA 20
ATOM 34896 C C . SER A 1 86 ? 0.183 13.617 -7.087 1.00 0.00 81 SER A C 20
ATOM 34897 O O . SER A 1 86 ? 0.139 14.637 -7.776 1.00 0.00 81 SER A O 20
ATOM 34905 N N . TYR A 1 87 ? 0.530 13.627 -5.801 1.00 0.00 82 TYR A N 20
ATOM 34906 C CA . TYR A 1 87 ? 0.888 14.870 -5.111 1.00 0.00 82 TYR A CA 20
ATOM 34907 C C . TYR A 1 87 ? 2.397 14.957 -4.885 1.00 0.00 82 TYR A C 20
ATOM 34908 O O . TYR A 1 87 ? 2.943 16.048 -4.710 1.00 0.00 82 TYR A O 20
ATOM 34926 N N . GLY A 1 88 ? 3.067 13.806 -4.891 1.00 0.00 83 GLY A N 20
ATOM 34927 C CA . GLY A 1 88 ? 4.515 13.768 -4.683 1.00 0.00 83 GLY A CA 20
ATOM 34928 C C . GLY A 1 88 ? 4.850 13.583 -3.209 1.00 0.00 83 GLY A C 20
ATOM 34929 O O . GLY A 1 88 ? 4.279 12.724 -2.537 1.00 0.00 83 GLY A O 20
ATOM 34933 N N . ALA A 1 89 ? 5.784 14.386 -2.718 1.00 0.00 84 ALA A N 20
ATOM 34934 C CA . ALA A 1 89 ? 6.195 14.300 -1.322 1.00 0.00 84 ALA A CA 20
ATOM 34935 C C . ALA A 1 89 ? 5.148 14.924 -0.405 1.00 0.00 84 ALA A C 20
ATOM 34936 O O . ALA A 1 89 ? 5.488 15.690 0.496 1.00 0.00 84 ALA A O 20
ATOM 34943 N N . ARG A 1 90 ? 3.871 14.595 -0.627 1.00 0.00 85 ARG A N 20
ATOM 34944 C CA . ARG A 1 90 ? 2.790 15.138 0.203 1.00 0.00 85 ARG A CA 20
ATOM 34945 C C . ARG A 1 90 ? 2.203 14.041 1.106 1.00 0.00 85 ARG A C 20
ATOM 34946 O O . ARG A 1 90 ? 1.750 13.016 0.599 1.00 0.00 85 ARG A O 20
ATOM 34967 N N . PRO A 1 91 ? 2.189 14.206 2.420 1.00 0.00 86 PRO A N 20
ATOM 34968 C CA . PRO A 1 91 ? 1.626 13.158 3.324 1.00 0.00 86 PRO A CA 20
ATOM 34969 C C . PRO A 1 91 ? 0.114 13.023 3.148 1.00 0.00 86 PRO A C 20
ATOM 34970 O O . PRO A 1 91 ? -0.583 14.013 2.938 1.00 0.00 86 PRO A O 20
ATOM 34981 N N . ILE A 1 92 ? -0.384 11.793 3.237 1.00 0.00 87 ILE A N 20
ATOM 34982 C CA . ILE A 1 92 ? -1.811 11.544 3.090 1.00 0.00 87 ILE A CA 20
ATOM 34983 C C . ILE A 1 92 ? -2.574 12.243 4.234 1.00 0.00 87 ILE A C 20
ATOM 34984 O O . ILE A 1 92 ? -2.148 12.170 5.386 1.00 0.00 87 ILE A O 20
ATOM 35000 N N . PRO A 1 93 ? -3.682 12.911 3.960 1.00 0.00 88 PRO A N 20
ATOM 35001 C CA . PRO A 1 93 ? -4.467 13.612 5.024 1.00 0.00 88 PRO A CA 20
ATOM 35002 C C . PRO A 1 93 ? -5.105 12.632 6.011 1.00 0.00 88 PRO A C 20
ATOM 35003 O O . PRO A 1 93 ? -5.283 11.452 5.704 1.00 0.00 88 PRO A O 20
ATOM 35014 N N . GLU A 1 94 ? -5.437 13.135 7.195 1.00 0.00 89 GLU A N 20
ATOM 35015 C CA . GLU A 1 94 ? -6.046 12.305 8.228 1.00 0.00 89 GLU A CA 20
ATOM 35016 C C . GLU A 1 94 ? -7.393 11.765 7.762 1.00 0.00 89 GLU A C 20
ATOM 35017 O O . GLU A 1 94 ? -7.773 10.646 8.106 1.00 0.00 89 GLU A O 20
ATOM 35029 N N . LYS A 1 95 ? -8.116 12.568 6.990 1.00 0.00 90 LYS A N 20
ATOM 35030 C CA . LYS A 1 95 ? -9.423 12.149 6.504 1.00 0.00 90 LYS A CA 20
ATOM 35031 C C . LYS A 1 95 ? -9.317 10.816 5.771 1.00 0.00 90 LYS A C 20
ATOM 35032 O O . LYS A 1 95 ? -10.034 9.867 6.088 1.00 0.00 90 LYS A O 20
ATOM 35051 N N . LEU A 1 96 ? -8.419 10.749 4.793 1.00 0.00 91 LEU A N 20
ATOM 35052 C CA . LEU A 1 96 ? -8.232 9.521 4.028 1.00 0.00 91 LEU A CA 20
ATOM 35053 C C . LEU A 1 96 ? -7.654 8.415 4.921 1.00 0.00 91 LEU A C 20
ATOM 35054 O O . LEU A 1 96 ? -8.075 7.261 4.847 1.00 0.00 91 LEU A O 20
ATOM 35070 N N . LYS A 1 97 ? -6.680 8.784 5.758 1.00 0.00 92 LYS A N 20
ATOM 35071 C CA . LYS A 1 97 ? -6.038 7.822 6.663 1.00 0.00 92 LYS A CA 20
ATOM 35072 C C . LYS A 1 97 ? -7.074 6.930 7.334 1.00 0.00 92 LYS A C 20
ATOM 35073 O O . LYS A 1 97 ? -6.858 5.729 7.490 1.00 0.00 92 LYS A O 20
ATOM 35092 N N . LYS A 1 98 ? -8.186 7.521 7.744 1.00 0.00 93 LYS A N 20
ATOM 35093 C CA . LYS A 1 98 ? -9.229 6.758 8.409 1.00 0.00 93 LYS A CA 20
ATOM 35094 C C . LYS A 1 98 ? -9.746 5.656 7.494 1.00 0.00 93 LYS A C 20
ATOM 35095 O O . LYS A 1 98 ? -9.962 4.525 7.929 1.00 0.00 93 LYS A O 20
ATOM 35114 N N . ARG A 1 99 ? -9.944 5.993 6.225 1.00 0.00 94 ARG A N 20
ATOM 35115 C CA . ARG A 1 99 ? -10.439 5.022 5.258 1.00 0.00 94 ARG A CA 20
ATOM 35116 C C . ARG A 1 99 ? -9.424 3.899 5.039 1.00 0.00 94 ARG A C 20
ATOM 35117 O O . ARG A 1 99 ? -9.784 2.725 5.014 1.00 0.00 94 ARG A O 20
ATOM 35138 N N . LEU A 1 100 ? -8.154 4.270 4.878 1.00 0.00 95 LEU A N 20
ATOM 35139 C CA . LEU A 1 100 ? -7.096 3.287 4.655 1.00 0.00 95 LEU A CA 20
ATOM 35140 C C . LEU A 1 100 ? -6.910 2.390 5.875 1.00 0.00 95 LEU A C 20
ATOM 35141 O O . LEU A 1 100 ? -6.709 1.183 5.744 1.00 0.00 95 LEU A O 20
ATOM 35157 N N . GLN A 1 101 ? -6.969 2.986 7.057 1.00 0.00 96 GLN A N 20
ATOM 35158 C CA . GLN A 1 101 ? -6.798 2.228 8.287 1.00 0.00 96 GLN A CA 20
ATOM 35159 C C . GLN A 1 101 ? -7.775 1.056 8.320 1.00 0.00 96 GLN A C 20
ATOM 35160 O O . GLN A 1 101 ? -7.404 -0.060 8.680 1.00 0.00 96 GLN A O 20
ATOM 35174 N N . LEU A 1 102 ? -9.017 1.314 7.935 1.00 0.00 97 LEU A N 20
ATOM 35175 C CA . LEU A 1 102 ? -10.030 0.273 7.916 1.00 0.00 97 LEU A CA 20
ATOM 35176 C C . LEU A 1 102 ? -9.695 -0.785 6.865 1.00 0.00 97 LEU A C 20
ATOM 35177 O O . LEU A 1 102 ? -9.850 -1.982 7.104 1.00 0.00 97 LEU A O 20
ATOM 35193 N N . GLU A 1 103 ? -9.241 -0.335 5.695 1.00 0.00 98 GLU A N 20
ATOM 35194 C CA . GLU A 1 103 ? -8.899 -1.256 4.610 1.00 0.00 98 GLU A CA 20
ATOM 35195 C C . GLU A 1 103 ? -7.895 -2.294 5.080 1.00 0.00 98 GLU A C 20
ATOM 35196 O O . GLU A 1 103 ? -8.055 -3.488 4.823 1.00 0.00 98 GLU A O 20
ATOM 35208 N N . PHE A 1 104 ? -6.858 -1.835 5.765 1.00 0.00 99 PHE A N 20
ATOM 35209 C CA . PHE A 1 104 ? -5.834 -2.739 6.256 1.00 0.00 99 PHE A CA 20
ATOM 35210 C C . PHE A 1 104 ? -6.389 -3.639 7.352 1.00 0.00 99 PHE A C 20
ATOM 35211 O O . PHE A 1 104 ? -6.018 -4.807 7.452 1.00 0.00 99 PHE A O 20
ATOM 35228 N N . THR A 1 105 ? -7.277 -3.089 8.175 1.00 0.00 100 THR A N 20
ATOM 35229 C CA . THR A 1 105 ? -7.875 -3.858 9.260 1.00 0.00 100 THR A CA 20
ATOM 35230 C C . THR A 1 105 ? -8.632 -5.051 8.692 1.00 0.00 100 THR A C 20
ATOM 35231 O O . THR A 1 105 ? -8.544 -6.166 9.204 1.00 0.00 100 THR A O 20
ATOM 35242 N N . GLN A 1 106 ? -9.371 -4.807 7.626 1.00 0.00 101 GLN A N 20
ATOM 35243 C CA . GLN A 1 106 ? -10.134 -5.859 6.975 1.00 0.00 101 GLN A CA 20
ATOM 35244 C C . GLN A 1 106 ? -9.199 -6.859 6.290 1.00 0.00 101 GLN A C 20
ATOM 35245 O O . GLN A 1 106 ? -9.493 -8.052 6.231 1.00 0.00 101 GLN A O 20
ATOM 35259 N N . ALA A 1 107 ? -8.079 -6.359 5.760 1.00 0.00 102 ALA A N 20
ATOM 35260 C CA . ALA A 1 107 ? -7.119 -7.223 5.072 1.00 0.00 102 ALA A CA 20
ATOM 35261 C C . ALA A 1 107 ? -6.420 -8.169 6.050 1.00 0.00 102 ALA A C 20
ATOM 35262 O O . ALA A 1 107 ? -6.402 -9.382 5.842 1.00 0.00 102 ALA A O 20
ATOM 35269 N N . GLU A 1 108 ? -5.849 -7.614 7.119 1.00 0.00 103 GLU A N 20
ATOM 35270 C CA . GLU A 1 108 ? -5.165 -8.435 8.113 1.00 0.00 103 GLU A CA 20
ATOM 35271 C C . GLU A 1 108 ? -6.156 -9.387 8.778 1.00 0.00 103 GLU A C 20
ATOM 35272 O O . GLU A 1 108 ? -5.819 -10.525 9.098 1.00 0.00 103 GLU A O 20
ATOM 35284 N N . ARG A 1 109 ? -7.384 -8.921 8.970 1.00 0.00 104 ARG A N 20
ATOM 35285 C CA . ARG A 1 109 ? -8.420 -9.754 9.575 1.00 0.00 104 ARG A CA 20
ATOM 35286 C C . ARG A 1 109 ? -8.772 -10.920 8.651 1.00 0.00 104 ARG A C 20
ATOM 35287 O O . ARG A 1 109 ? -9.018 -12.037 9.110 1.00 0.00 104 ARG A O 20
ATOM 35308 N N . SER A 1 110 ? -8.798 -10.646 7.350 1.00 0.00 105 SER A N 20
ATOM 35309 C CA . SER A 1 110 ? -9.124 -11.666 6.353 1.00 0.00 105 SER A CA 20
ATOM 35310 C C . SER A 1 110 ? -8.012 -12.718 6.249 1.00 0.00 105 SER A C 20
ATOM 35311 O O . SER A 1 110 ? -8.266 -13.853 5.846 1.00 0.00 105 SER A O 20
ATOM 35319 N N . ILE A 1 111 ? -6.788 -12.340 6.613 1.00 0.00 106 ILE A N 20
ATOM 35320 C CA . ILE A 1 111 ? -5.665 -13.277 6.548 1.00 0.00 106 ILE A CA 20
ATOM 35321 C C . ILE A 1 111 ? -5.939 -14.484 7.447 1.00 0.00 106 ILE A C 20
ATOM 35322 O O . ILE A 1 111 ? -5.702 -15.625 7.054 1.00 0.00 106 ILE A O 20
ATOM 35338 N N . GLU A 1 112 ? -6.443 -14.223 8.647 1.00 0.00 107 GLU A N 20
ATOM 35339 C CA . GLU A 1 112 ? -6.753 -15.301 9.580 1.00 0.00 107 GLU A CA 20
ATOM 35340 C C . GLU A 1 112 ? -7.853 -16.190 9.016 1.00 0.00 107 GLU A C 20
ATOM 35341 O O . GLU A 1 112 ? -7.797 -17.413 9.135 1.00 0.00 107 GLU A O 20
ATOM 35353 N N . ARG A 1 113 ? -8.847 -15.566 8.396 1.00 0.00 108 ARG A N 20
ATOM 35354 C CA . ARG A 1 113 ? -9.952 -16.311 7.805 1.00 0.00 108 ARG A CA 20
ATOM 35355 C C . ARG A 1 113 ? -9.456 -17.163 6.640 1.00 0.00 108 ARG A C 20
ATOM 35356 O O . ARG A 1 113 ? -10.098 -18.139 6.255 1.00 0.00 108 ARG A O 20
ATOM 35377 N N . GLY A 1 114 ? -8.309 -16.786 6.088 1.00 0.00 109 GLY A N 20
ATOM 35378 C CA . GLY A 1 114 ? -7.734 -17.525 4.969 1.00 0.00 109 GLY A CA 20
ATOM 35379 C C . GLY A 1 114 ? -8.655 -17.489 3.752 1.00 0.00 109 GLY A C 20
ATOM 35380 O O . GLY A 1 114 ? -8.723 -18.451 2.987 1.00 0.00 109 GLY A O 20
ATOM 35384 N N . VAL A 1 115 ? -9.364 -16.375 3.582 1.00 0.00 110 VAL A N 20
ATOM 35385 C CA . VAL A 1 115 ? -10.284 -16.221 2.451 1.00 0.00 110 VAL A CA 20
ATOM 35386 C C . VAL A 1 115 ? -9.689 -16.822 1.178 1.00 0.00 110 VAL A C 20
ATOM 35387 O O . VAL A 1 115 ? -8.474 -16.841 1.067 1.00 0.00 110 VAL A O 20
#

Radius of gyration: 13.92 Å; Cα contacts (8 Å, |Δi|>4): 95; chains: 1; bounding box: 35×34×26 Å

Nearest PDB structures (foldseek):
  2kmf-assembly1_A  TM=9.523E-01  e=1.115E-15  Synechocystis sp. PCC 6803
  2y6x-assembly1_A  TM=9.094E-01  e=1.784E-07  Thermosynechococcus vestitus
  7nhp-assembly1_1  TM=8.585E-01  e=4.633E-06  Thermosynechococcus vestitus BP-1
  5x56-assembly1_A  TM=9.413E-01  e=3.996E-05  Arabidopsis thaliana
  8r2i-assembly1_2  TM=8.843E-01  e=1.091E-03  Chlamydomonas reinhardtii